Protein AF-0000000084968801 (afdb_homodimer)

Radius of gyration: 45.49 Å; Cα contacts (8 Å, |Δi|>4): 3159; chains: 2; bounding box: 159×152×133 Å

Nearest PDB structures (foldseek):
  6z6f-assembly1_A  TM=7.259E-01  e=9.273E-84  Saccharomyces cerevisiae S288C
  6z6h-assembly1_B  TM=7.644E-01  e=4.048E-80  Saccharomyces cerevisiae S288C
  6z6o-assembly1_E  TM=7.229E-01  e=2.723E-80  Saccharomyces cerevisiae S288C
  5ikk-assembly1_A-2  TM=8.925E-01  e=8.847E-60  Schizosaccharomyces pombe 972h-
  5efk-assembly1_B  TM=9.730E-01  e=4.962E-43  Danio rerio

Sequence (1676 aa):
MSDELKKEFASENVKLDPAAEQKMGAKSDDDLNTRQKSDKIEEDSVAVPVKQEDEPEPEAVIQDEKISNETPIKQEVSEDPTDTEQPPLKKAKLEDDDVEQENGSNGVNGSAAHNELRIVKSQSRPIVVVPPAKPELFYIPLKTGLVYDVRMRYHAKIFTSYFEYTDPHPEDPRRIYRIYKKLVEAGLVQDYSLSGIDELGPYMQKIPIREALADEILEVHSEEHLKHIQSTETMTKDELLKETANGDSIYVNNDSFFSAKLSCGGAIEACKAVVEGRVKNSLAAVRPPGHHAEPDSPGGFCLFSNVAVAAKNILKSYPESVRRIVVLDWDIHHGNGTQKAFYDDPRVLYISLHRYENGKFYPGTKYGGADQVGEGAGEGFNLNIPWRSHGMHDGDYVYAFNKVIIPVMLEYDPDLIIVSSGFDAADGDVIGACHVSPAGYGYMTHLLKAIARGKLAVILEGGYNLTSISNSALAVAKVLLGEPPENTIKKQPHGDAIEVIDEVTKIQSKYWKCLKAGVPKTSFDDVYDLPDLDKERYKLTNISDPIRSYQNNEAYFKKQFINLPIINHDKGDKKNANFTCDLPQQVDELIMASRDIYDCTSIVFTIHDPPEIWANINPTTGIIESNSSILLEQPLFQIMDKVEKERDSENKDKIGYIDINVPSFQLPIPGLSTTYESSYNPTIFAQEVLLYIWDNYISFFTKLKKLVFVGFGDSYQSIVHLFSKRPSADIKSLVKFTIAYVNRTPLKPINPVMDESMVDWFYHNSTIFTSNLNSCWSNSGNGSSSDSNGDDLKRPRRKFGRVLKARGDGLFDVINEKFDEGVDNILDSIEDYSSSEEMSDELKKEFASENVKLDPAAEQKMGAKSDDDLNTRQKSDKIEEDSVAVPVKQEDEPEPEAVIQDEKISNETPIKQEVSEDPTDTEQPPLKKAKLEDDDVEQENGSNGVNGSAAHNELRIVKSQSRPIVVVPPAKPELFYIPLKTGLVYDVRMRYHAKIFTSYFEYTDPHPEDPRRIYRIYKKLVEAGLVQDYSLSGIDELGPYMQKIPIREALADEILEVHSEEHLKHIQSTETMTKDELLKETANGDSIYVNNDSFFSAKLSCGGAIEACKAVVEGRVKNSLAAVRPPGHHAEPDSPGGFCLFSNVAVAAKNILKSYPESVRRIVVLDWDIHHGNGTQKAFYDDPRVLYISLHRYENGKFYPGTKYGGADQVGEGAGEGFNLNIPWRSHGMHDGDYVYAFNKVIIPVMLEYDPDLIIVSSGFDAADGDVIGACHVSPAGYGYMTHLLKAIARGKLAVILEGGYNLTSISNSALAVAKVLLGEPPENTIKKQPHGDAIEVIDEVTKIQSKYWKCLKAGVPKTSFDDVYDLPDLDKERYKLTNISDPIRSYQNNEAYFKKQFINLPIINHDKGDKKNANFTCDLPQQVDELIMASRDIYDCTSIVFTIHDPPEIWANINPTTGIIESNSSILLEQPLFQIMDKVEKERDSENKDKIGYIDINVPSFQLPIPGLSTTYESSYNPTIFAQEVLLYIWDNYISFFTKLKKLVFVGFGDSYQSIVHLFSKRPSADIKSLVKFTIAYVNRTPLKPINPVMDESMVDWFYHNSTIFTSNLNSCWSNSGNGSSSDSNGDDLKRPRRKFGRVLKARGDGLFDVINEKFDEGVDNILDSIEDYSSSEE

InterPro domains:
  IPR000286 Histone deacetylase HDAC [PR01270] (288-311)
  IPR000286 Histone deacetylase HDAC [PR01270] (324-339)
  IPR000286 Histone deacetylase HDAC [PR01270] (414-424)
  IPR017321 Histone deacetylase class II, yeast [PIRSF037919] (83-837)
  IPR019154 Arb2-like domain [PF09757] (543-832)
  IPR023696 Ureohydrolase domain superfamily [SSF52768] (141-516)
  IPR023801 Histone deacetylase domain [PF00850] (169-479)
  IPR037138 Histone deacetylase domain superfamily [G3DSA:3.40.800.20] (140-518)

Organism: Candida orthopsilosis (strain 90-125) (NCBI:txid1136231)

Structure (mmCIF, N/CA/C/O backbone):
data_AF-0000000084968801-model_v1
#
loop_
_entity.id
_entity.type
_entity.pdbx_description
1 polymer 'Histone deacetylase'
#
loop_
_atom_site.group_PDB
_atom_site.id
_atom_site.type_symbol
_atom_site.label_atom_id
_atom_site.label_alt_id
_atom_site.label_comp_id
_atom_site.label_asym_id
_atom_site.label_entity_id
_atom_site.label_seq_id
_atom_site.pdbx_PDB_ins_code
_atom_site.Cartn_x
_atom_site.Cartn_y
_atom_site.Cartn_z
_atom_site.occupancy
_atom_site.B_iso_or_equiv
_atom_site.auth_seq_id
_atom_site.auth_comp_id
_atom_site.auth_asym_id
_atom_site.auth_atom_id
_atom_site.pdbx_PDB_model_num
ATOM 1 N N . MET A 1 1 ? 7.043 4.965 -74.625 1 16.86 1 MET A N 1
ATOM 2 C CA . MET A 1 1 ? 8.047 4.988 -75.688 1 16.86 1 MET A CA 1
ATOM 3 C C . MET A 1 1 ? 9.445 5.176 -75.125 1 16.86 1 MET A C 1
ATOM 5 O O . MET A 1 1 ? 9.609 5.758 -74.062 1 16.86 1 MET A O 1
ATOM 9 N N . SER A 1 2 ? 10.648 4.926 -75.938 1 17.69 2 SER A N 1
ATOM 10 C CA . SER A 1 2 ? 11.852 4.172 -75.625 1 17.69 2 SER A CA 1
ATOM 11 C C . SER A 1 2 ? 12.766 4.973 -74.688 1 17.69 2 SER A C 1
ATOM 13 O O . SER A 1 2 ? 13.141 4.504 -73.625 1 17.69 2 SER A O 1
ATOM 15 N N . ASP A 1 3 ? 13.875 5.613 -75.125 1 15.73 3 ASP A N 1
ATOM 16 C CA . ASP A 1 3 ? 15.32 5.422 -75.062 1 15.73 3 ASP A CA 1
ATOM 17 C C . ASP A 1 3 ? 15.953 6.395 -74.062 1 15.73 3 ASP A C 1
ATOM 19 O O . ASP A 1 3 ? 16.797 6.004 -73.25 1 15.73 3 ASP A O 1
ATOM 23 N N . GLU A 1 4 ? 16.062 7.789 -74.062 1 14.79 4 GLU A N 1
ATOM 24 C CA . GLU A 1 4 ? 17.203 8.539 -74.562 1 14.79 4 GLU A CA 1
ATOM 25 C C . GLU A 1 4 ? 17.984 9.188 -73.375 1 14.79 4 GLU A C 1
ATOM 27 O O . GLU A 1 4 ? 19.172 9.492 -73.562 1 14.79 4 GLU A O 1
ATOM 32 N N . LEU A 1 5 ? 17.328 9.852 -72.5 1 16.77 5 LEU A N 1
ATOM 33 C CA . LEU A 1 5 ? 17.922 11.117 -72.125 1 16.77 5 LEU A CA 1
ATOM 34 C C . LEU A 1 5 ? 19.156 10.891 -71.25 1 16.77 5 LEU A C 1
ATOM 36 O O . LEU A 1 5 ? 19.047 10.414 -70.125 1 16.77 5 LEU A O 1
ATOM 40 N N . LYS A 1 6 ? 20.469 10.703 -71.688 1 15.61 6 LYS A N 1
ATOM 41 C CA . LYS A 1 6 ? 21.781 10.055 -71.75 1 15.61 6 LYS A CA 1
ATOM 42 C C . LYS A 1 6 ? 22.812 10.742 -70.875 1 15.61 6 LYS A C 1
ATOM 44 O O . LYS A 1 6 ? 23.75 10.109 -70.375 1 15.61 6 LYS A O 1
ATOM 49 N N . LYS A 1 7 ? 23.031 11.961 -70.688 1 16.34 7 LYS A N 1
ATOM 50 C CA . LYS A 1 7 ? 24.328 12.477 -71.125 1 16.34 7 LYS A CA 1
ATOM 51 C C . LYS A 1 7 ? 25.375 12.328 -70 1 16.34 7 LYS A C 1
ATOM 53 O O . LYS A 1 7 ? 26.438 11.75 -70.25 1 16.34 7 LYS A O 1
ATOM 58 N N . GLU A 1 8 ? 26.234 13.453 -69.438 1 15.38 8 GLU A N 1
ATOM 59 C CA . GLU A 1 8 ? 27.594 13.844 -69.812 1 15.38 8 GLU A CA 1
ATOM 60 C C . GLU A 1 8 ? 28.594 13.461 -68.75 1 15.38 8 GLU A C 1
ATOM 62 O O . GLU A 1 8 ? 29.797 13.516 -68.938 1 15.38 8 GLU A O 1
ATOM 67 N N . PHE A 1 9 ? 28.344 13.266 -67.562 1 15.03 9 PHE A N 1
ATOM 68 C CA . PHE A 1 9 ? 29.188 13.664 -66.438 1 15.03 9 PHE A CA 1
ATOM 69 C C . PHE A 1 9 ? 30.453 12.82 -66.375 1 15.03 9 PHE A C 1
ATOM 71 O O . PHE A 1 9 ? 30.391 11.594 -66.375 1 15.03 9 PHE A O 1
ATOM 78 N N . ALA A 1 10 ? 31.797 13.156 -66.312 1 15.33 10 ALA A N 1
ATOM 79 C CA . ALA A 1 10 ? 33.125 13.242 -66.938 1 15.33 10 ALA A CA 1
ATOM 80 C C . ALA A 1 10 ? 34.031 12.156 -66.375 1 15.33 10 ALA A C 1
ATOM 82 O O . ALA A 1 10 ? 33.781 11.586 -65.312 1 15.33 10 ALA A O 1
ATOM 83 N N . SER A 1 11 ? 35.562 12.141 -66.5 1 15.3 11 SER A N 1
ATOM 84 C CA . SER A 1 11 ? 36.625 11.562 -67.312 1 15.3 11 SER A CA 1
ATOM 85 C C . SER A 1 11 ? 37.469 10.57 -66.5 1 15.3 11 SER A C 1
ATOM 87 O O . SER A 1 11 ? 37.625 9.422 -66.938 1 15.3 11 SER A O 1
ATOM 89 N N . GLU A 1 12 ? 38.875 10.789 -65.938 1 15.16 12 GLU A N 1
ATOM 90 C CA . GLU A 1 12 ? 40.219 10.328 -66.375 1 15.16 12 GLU A CA 1
ATOM 91 C C . GLU A 1 12 ? 40.656 9.133 -65.562 1 15.16 12 GLU A C 1
ATOM 93 O O . GLU A 1 12 ? 40.156 8.898 -64.438 1 15.16 12 GLU A O 1
ATOM 98 N N . ASN A 1 13 ? 42.094 8.289 -65.938 1 15.06 13 ASN A N 1
ATOM 99 C CA . ASN A 1 13 ? 43.031 7.168 -66.125 1 15.06 13 ASN A CA 1
ATOM 100 C C . ASN A 1 13 ? 43.938 6.977 -64.938 1 15.06 13 ASN A C 1
ATOM 102 O O . ASN A 1 13 ? 44.875 6.176 -64.938 1 15.06 13 ASN A O 1
ATOM 106 N N . VAL A 1 14 ? 44.125 7.418 -63.875 1 14.4 14 VAL A N 1
ATOM 107 C CA . VAL A 1 14 ? 45.531 7.551 -63.562 1 14.4 14 VAL A CA 1
ATOM 108 C C . VAL A 1 14 ? 46.125 6.176 -63.25 1 14.4 14 VAL A C 1
ATOM 110 O O . VAL A 1 14 ? 45.469 5.34 -62.625 1 14.4 14 VAL A O 1
ATOM 113 N N . LYS A 1 15 ? 47.531 5.785 -63.531 1 14.83 15 LYS A N 1
ATOM 114 C CA . LYS A 1 15 ? 48.594 4.906 -64 1 14.83 15 LYS A CA 1
ATOM 115 C C . LYS A 1 15 ? 49.125 4.051 -62.844 1 14.83 15 LYS A C 1
ATOM 117 O O . LYS A 1 15 ? 49.344 2.846 -63 1 14.83 15 LYS A O 1
ATOM 122 N N . LEU A 1 16 ? 50 4.395 -61.75 1 14.35 16 LEU A N 1
ATOM 123 C CA . LEU A 1 16 ? 51.438 4.168 -61.781 1 14.35 16 LEU A CA 1
ATOM 124 C C . LEU A 1 16 ? 51.781 2.775 -61.281 1 14.35 16 LEU A C 1
ATOM 126 O O . LEU A 1 16 ? 51 2.16 -60.562 1 14.35 16 LEU A O 1
ATOM 130 N N . ASP A 1 17 ? 53.25 2.418 -60.656 1 14.45 17 ASP A N 1
ATOM 131 C CA . ASP A 1 17 ? 54.469 1.653 -60.969 1 14.45 17 ASP A CA 1
ATOM 132 C C . ASP A 1 17 ? 54.5 0.365 -60.156 1 14.45 17 ASP A C 1
ATOM 134 O O . ASP A 1 17 ? 53.844 0.251 -59.125 1 14.45 17 ASP A O 1
ATOM 138 N N . PRO A 1 18 ? 55.969 -0.492 -60.062 1 14.88 18 PRO A N 1
ATOM 139 C CA . PRO A 1 18 ? 56.719 -1.687 -60.406 1 14.88 18 PRO A CA 1
ATOM 140 C C . PRO A 1 18 ? 57 -2.6 -59.219 1 14.88 18 PRO A C 1
ATOM 142 O O . PRO A 1 18 ? 56.719 -3.799 -59.281 1 14.88 18 PRO A O 1
ATOM 145 N N . ALA A 1 19 ? 58.312 -2.506 -58.406 1 13.96 19 ALA A N 1
ATOM 146 C CA . ALA A 1 19 ? 59.531 -3.303 -58.5 1 13.96 19 ALA A CA 1
ATOM 147 C C . ALA A 1 19 ? 59.531 -4.402 -57.438 1 13.96 19 ALA A C 1
ATOM 149 O O . ALA A 1 19 ? 59.75 -5.574 -57.75 1 13.96 19 ALA A O 1
ATOM 150 N N . ALA A 1 20 ? 60.719 -4.488 -56.344 1 13.97 20 ALA A N 1
ATOM 151 C CA . ALA A 1 20 ? 62 -5.215 -56.219 1 13.97 20 ALA A CA 1
ATOM 152 C C . ALA A 1 20 ? 61.875 -6.363 -55.219 1 13.97 20 ALA A C 1
ATOM 154 O O . ALA A 1 20 ? 60.969 -6.367 -54.375 1 13.97 20 ALA A O 1
ATOM 155 N N . GLU A 1 21 ? 63.125 -6.918 -54.344 1 14.11 21 GLU A N 1
ATOM 156 C CA . GLU A 1 21 ? 64.188 -7.902 -54.344 1 14.11 21 GLU A CA 1
ATOM 157 C C . GLU A 1 21 ? 64.125 -8.781 -53.094 1 14.11 21 GLU A C 1
ATOM 159 O O . GLU A 1 21 ? 64.312 -10 -53.188 1 14.11 21 GLU A O 1
ATOM 164 N N . GLN A 1 22 ? 64.375 -8.359 -51.75 1 14.14 22 GLN A N 1
ATOM 165 C CA . GLN A 1 22 ? 65.562 -8.844 -51.125 1 14.14 22 GLN A CA 1
ATOM 166 C C . GLN A 1 22 ? 65.375 -10.227 -50.5 1 14.14 22 GLN A C 1
ATOM 168 O O . GLN A 1 22 ? 64.312 -10.508 -49.969 1 14.14 22 GLN A O 1
ATOM 173 N N . LYS A 1 23 ? 66.5 -11.242 -50.156 1 14.22 23 LYS A N 1
ATOM 174 C CA . LYS A 1 23 ? 67.188 -12.5 -50.281 1 14.22 23 LYS A CA 1
ATOM 175 C C . LYS A 1 23 ? 67 -13.414 -49.094 1 14.22 23 LYS A C 1
ATOM 177 O O . LYS A 1 23 ? 66.625 -14.594 -49.25 1 14.22 23 LYS A O 1
ATOM 182 N N . MET A 1 24 ? 67.875 -13.422 -47.812 1 14.47 24 MET A N 1
ATOM 183 C CA . MET A 1 24 ? 69.062 -14.25 -47.562 1 14.47 24 MET A CA 1
ATOM 184 C C . MET A 1 24 ? 68.688 -15.516 -46.781 1 14.47 24 MET A C 1
ATOM 186 O O . MET A 1 24 ? 67.625 -15.578 -46.156 1 14.47 24 MET A O 1
ATOM 190 N N . GLY A 1 25 ? 69.75 -16.375 -46 1 14.22 25 GLY A N 1
ATOM 191 C CA . GLY A 1 25 ? 70.5 -17.609 -46.062 1 14.22 25 GLY A CA 1
ATOM 192 C C . GLY A 1 25 ? 70 -18.656 -45.062 1 14.22 25 GLY A C 1
ATOM 193 O O . GLY A 1 25 ? 68.812 -18.875 -44.938 1 14.22 25 GLY A O 1
ATOM 194 N N . ALA A 1 26 ? 71 -19.266 -43.969 1 14.41 26 ALA A N 1
ATOM 195 C CA . ALA A 1 26 ? 71.875 -20.438 -43.938 1 14.41 26 ALA A CA 1
ATOM 196 C C . ALA A 1 26 ? 71.312 -21.516 -43 1 14.41 26 ALA A C 1
ATOM 198 O O . ALA A 1 26 ? 71.125 -22.656 -43.438 1 14.41 26 ALA A O 1
ATOM 199 N N . LYS A 1 27 ? 72.188 -21.969 -41.812 1 14.62 27 LYS A N 1
ATOM 200 C CA . LYS A 1 27 ? 73 -23.156 -41.656 1 14.62 27 LYS A CA 1
ATOM 201 C C . LYS A 1 27 ? 72.25 -24.25 -40.906 1 14.62 27 LYS A C 1
ATOM 203 O O . LYS A 1 27 ? 71.25 -23.969 -40.219 1 14.62 27 LYS A O 1
ATOM 208 N N . SER A 1 28 ? 73.062 -25.188 -39.938 1 14.11 28 SER A N 1
ATOM 209 C CA . SER A 1 28 ? 73.625 -26.531 -39.969 1 14.11 28 SER A CA 1
ATOM 210 C C . SER A 1 28 ? 72.875 -27.453 -39 1 14.11 28 SER A C 1
ATOM 212 O O . SER A 1 28 ? 72.375 -28.516 -39.375 1 14.11 28 SER A O 1
ATOM 214 N N . ASP A 1 29 ? 73.562 -27.812 -37.656 1 14.26 29 ASP A N 1
ATOM 215 C CA . ASP A 1 29 ? 74.25 -29.047 -37.281 1 14.26 29 ASP A CA 1
ATOM 216 C C . ASP A 1 29 ? 73.312 -30.031 -36.594 1 14.26 29 ASP A C 1
ATOM 218 O O . ASP A 1 29 ? 72.25 -29.641 -36.062 1 14.26 29 ASP A O 1
ATOM 222 N N . ASP A 1 30 ? 73.938 -31.016 -35.562 1 14.61 30 ASP A N 1
ATOM 223 C CA . ASP A 1 30 ? 74.312 -32.438 -35.438 1 14.61 30 ASP A CA 1
ATOM 224 C C . ASP A 1 30 ? 73.375 -33.156 -34.469 1 14.61 30 ASP A C 1
ATOM 226 O O . ASP A 1 30 ? 72.625 -34.062 -34.875 1 14.61 30 ASP A O 1
ATOM 230 N N . ASP A 1 31 ? 73.938 -33.75 -33.156 1 14.18 31 ASP A N 1
ATOM 231 C CA . ASP A 1 31 ? 74.375 -35.094 -32.812 1 14.18 31 ASP A CA 1
ATOM 232 C C . ASP A 1 31 ? 73.375 -35.812 -31.969 1 14.18 31 ASP A C 1
ATOM 234 O O . ASP A 1 31 ? 72.875 -36.906 -32.312 1 14.18 31 ASP A O 1
ATOM 238 N N . LEU A 1 32 ? 73.75 -36.188 -30.422 1 14.6 32 LEU A N 1
ATOM 239 C CA . LEU A 1 32 ? 74.25 -37.406 -29.844 1 14.6 32 LEU A CA 1
ATOM 240 C C . LEU A 1 32 ? 73.125 -38.188 -29.125 1 14.6 32 LEU A C 1
ATOM 242 O O . LEU A 1 32 ? 72.125 -37.625 -28.703 1 14.6 32 LEU A O 1
ATOM 246 N N . ASN A 1 33 ? 73.5 -39.281 -28.234 1 14.48 33 ASN A N 1
ATOM 247 C CA . ASN A 1 33 ? 73.5 -40.719 -28.016 1 14.48 33 ASN A CA 1
ATOM 248 C C . ASN A 1 33 ? 72.438 -41.094 -26.984 1 14.48 33 ASN A C 1
ATOM 250 O O . ASN A 1 33 ? 71.562 -41.938 -27.266 1 14.48 33 ASN A O 1
ATOM 254 N N . THR A 1 34 ? 72.875 -41.406 -25.547 1 14.98 34 THR A N 1
ATOM 255 C CA . THR A 1 34 ? 73.188 -42.688 -24.875 1 14.98 34 THR A CA 1
ATOM 256 C C . THR A 1 34 ? 72 -43.125 -24.016 1 14.98 34 THR A C 1
ATOM 258 O O . THR A 1 34 ? 71.125 -42.312 -23.688 1 14.98 34 THR A O 1
ATOM 261 N N . ARG A 1 35 ? 72.25 -43.969 -22.797 1 14.33 35 ARG A N 1
ATOM 262 C CA . ARG A 1 35 ? 72.25 -45.344 -22.328 1 14.33 35 ARG A CA 1
ATOM 263 C C . ARG A 1 35 ? 71.125 -45.562 -21.297 1 14.33 35 ARG A C 1
ATOM 265 O O . ARG A 1 35 ? 70.312 -46.438 -21.438 1 14.33 35 ARG A O 1
ATOM 272 N N . GLN A 1 36 ? 71.562 -45.688 -19.797 1 14.69 36 GLN A N 1
ATOM 273 C CA . GLN A 1 36 ? 71.75 -46.875 -18.969 1 14.69 36 GLN A CA 1
ATOM 274 C C . GLN A 1 36 ? 70.562 -47.094 -18.078 1 14.69 36 GLN A C 1
ATOM 276 O O . GLN A 1 36 ? 69.75 -46.188 -17.875 1 14.69 36 GLN A O 1
ATOM 281 N N . LYS A 1 37 ? 70.812 -47.625 -16.688 1 14.51 37 LYS A N 1
ATOM 282 C CA . LYS A 1 37 ? 70.812 -48.844 -15.883 1 14.51 37 LYS A CA 1
ATOM 283 C C . LYS A 1 37 ? 69.625 -48.844 -14.875 1 14.51 37 LYS A C 1
ATOM 285 O O . LYS A 1 37 ? 69 -47.812 -14.68 1 14.51 37 LYS A O 1
ATOM 290 N N . SER A 1 38 ? 70.062 -49 -13.414 1 14.55 38 SER A N 1
ATOM 291 C CA . SER A 1 38 ? 70.062 -50.094 -12.469 1 14.55 38 SER A CA 1
ATOM 292 C C . SER A 1 38 ? 68.875 -50 -11.492 1 14.55 38 SER A C 1
ATOM 294 O O . SER A 1 38 ? 67.812 -49.438 -11.82 1 14.55 38 SER A O 1
ATOM 296 N N . ASP A 1 39 ? 69.25 -50.062 -10.086 1 15.45 39 ASP A N 1
ATOM 297 C CA . ASP A 1 39 ? 69.25 -51.062 -9.008 1 15.45 39 ASP A CA 1
ATOM 298 C C . ASP A 1 39 ? 68.125 -50.844 -8.047 1 15.45 39 ASP A C 1
ATOM 300 O O . ASP A 1 39 ? 67.5 -49.781 -8.016 1 15.45 39 ASP A O 1
ATOM 304 N N . LYS A 1 40 ? 68.312 -51.344 -6.68 1 14.47 40 LYS A N 1
ATOM 305 C CA . LYS A 1 40 ? 68.062 -52.281 -5.594 1 14.47 40 LYS A CA 1
ATOM 306 C C . LYS A 1 40 ? 67.25 -51.625 -4.473 1 14.47 40 LYS A C 1
ATOM 308 O O . LYS A 1 40 ? 66.25 -52.156 -4.012 1 14.47 40 LYS A O 1
ATOM 313 N N . ILE A 1 41 ? 68 -50.875 -3.393 1 15.24 41 ILE A N 1
ATOM 314 C CA . ILE A 1 41 ? 68.25 -51.438 -2.068 1 15.24 41 ILE A CA 1
ATOM 315 C C . ILE A 1 41 ? 67.125 -51.125 -1.13 1 15.24 41 ILE A C 1
ATOM 317 O O . ILE A 1 41 ? 66.312 -50.188 -1.361 1 15.24 41 ILE A O 1
ATOM 321 N N . GLU A 1 42 ? 67.375 -51.219 0.297 1 14.66 42 GLU A N 1
ATOM 322 C CA . GLU A 1 42 ? 67.312 -51.875 1.588 1 14.66 42 GLU A CA 1
ATOM 323 C C . GLU A 1 42 ? 66.438 -51.125 2.561 1 14.66 42 GLU A C 1
ATOM 325 O O . GLU A 1 42 ? 65.5 -51.688 3.143 1 14.66 42 GLU A O 1
ATOM 330 N N . GLU A 1 43 ? 67.062 -50.656 3.797 1 14.45 43 GLU A N 1
ATOM 331 C CA . GLU A 1 43 ? 67.125 -51.125 5.176 1 14.45 43 GLU A CA 1
ATOM 332 C C . GLU A 1 43 ? 66.125 -50.344 6.059 1 14.45 43 GLU A C 1
ATOM 334 O O . GLU A 1 43 ? 65.312 -50.938 6.77 1 14.45 43 GLU A O 1
ATOM 339 N N . ASP A 1 44 ? 66.625 -49.469 7.125 1 14.25 44 ASP A N 1
ATOM 340 C CA . ASP A 1 44 ? 66.875 -49.656 8.547 1 14.25 44 ASP A CA 1
ATOM 341 C C . ASP A 1 44 ? 65.812 -49 9.398 1 14.25 44 ASP A C 1
ATOM 343 O O . ASP A 1 44 ? 65.125 -49.656 10.172 1 14.25 44 ASP A O 1
ATOM 347 N N . SER A 1 45 ? 66.25 -48.094 10.57 1 14 45 SER A N 1
ATOM 348 C CA . SER A 1 45 ? 66.438 -48.219 12.008 1 14 45 SER A CA 1
ATOM 349 C C . SER A 1 45 ? 65.312 -47.469 12.758 1 14 45 SER A C 1
ATOM 351 O O . SER A 1 45 ? 64.688 -48.031 13.648 1 14 45 SER A O 1
ATOM 353 N N . VAL A 1 46 ? 65.562 -46.156 13.375 1 14.45 46 VAL A N 1
ATOM 354 C CA . VAL A 1 46 ? 65.938 -45.938 14.773 1 14.45 46 VAL A CA 1
ATOM 355 C C . VAL A 1 46 ? 64.688 -45.531 15.57 1 14.45 46 VAL A C 1
ATOM 357 O O . VAL A 1 46 ? 63.656 -45.094 15 1 14.45 46 VAL A O 1
ATOM 360 N N . ALA A 1 47 ? 64.812 -44.625 16.922 1 14.38 47 ALA A N 1
ATOM 361 C CA . ALA A 1 47 ? 64.875 -44.719 18.375 1 14.38 47 ALA A CA 1
ATOM 362 C C . ALA A 1 47 ? 63.688 -44 19 1 14.38 47 ALA A C 1
ATOM 364 O O . ALA A 1 47 ? 63 -44.562 19.844 1 14.38 47 ALA A O 1
ATOM 365 N N . VAL A 1 48 ? 63.562 -42.5 19.391 1 14.74 48 VAL A N 1
ATOM 366 C CA . VAL A 1 48 ? 63.812 -42.125 20.781 1 14.74 48 VAL A CA 1
ATOM 367 C C . VAL A 1 48 ? 62.5 -41.969 21.5 1 14.74 48 VAL A C 1
ATOM 369 O O . VAL A 1 48 ? 61.5 -41.562 20.906 1 14.74 48 VAL A O 1
ATOM 372 N N . PRO A 1 49 ? 62.344 -41.938 23.125 1 14.93 49 PRO A N 1
ATOM 373 C CA . PRO A 1 49 ? 61.625 -42.344 24.328 1 14.93 49 PRO A CA 1
ATOM 374 C C . PRO A 1 49 ? 60.719 -41.25 24.859 1 14.93 49 PRO A C 1
ATOM 376 O O . PRO A 1 49 ? 59.625 -41.531 25.344 1 14.93 49 PRO A O 1
ATOM 379 N N . VAL A 1 50 ? 60.812 -39.875 24.875 1 14.71 50 VAL A N 1
ATOM 380 C CA . VAL A 1 50 ? 61 -39.25 26.172 1 14.71 50 VAL A CA 1
ATOM 381 C C . VAL A 1 50 ? 59.656 -39.125 26.891 1 14.71 50 VAL A C 1
ATOM 383 O O . VAL A 1 50 ? 58.625 -38.844 26.25 1 14.71 50 VAL A O 1
ATOM 386 N N . LYS A 1 51 ? 59.531 -39 28.438 1 14.66 51 LYS A N 1
ATOM 387 C CA . LYS A 1 51 ? 58.969 -39.438 29.719 1 14.66 51 LYS A CA 1
ATOM 388 C C . LYS A 1 51 ? 57.875 -38.469 30.172 1 14.66 51 LYS A C 1
ATOM 390 O O . LYS A 1 51 ? 56.781 -38.906 30.516 1 14.66 51 LYS A O 1
ATOM 395 N N . GLN A 1 52 ? 58.156 -37.344 31.219 1 14.15 52 GLN A N 1
ATOM 396 C CA . GLN A 1 52 ? 57.969 -37.375 32.656 1 14.15 52 GLN A CA 1
ATOM 397 C C . GLN A 1 52 ? 56.656 -36.75 33.094 1 14.15 52 GLN A C 1
ATOM 399 O O . GLN A 1 52 ? 55.875 -37.344 33.812 1 14.15 52 GLN A O 1
ATOM 404 N N . GLU A 1 53 ? 56.688 -35.562 34.188 1 14.46 53 GLU A N 1
ATOM 405 C CA . GLU A 1 53 ? 56.5 -35.5 35.656 1 14.46 53 GLU A CA 1
ATOM 406 C C . GLU A 1 53 ? 55.156 -34.844 36 1 14.46 53 GLU A C 1
ATOM 408 O O . GLU A 1 53 ? 54.562 -34.156 35.156 1 14.46 53 GLU A O 1
ATOM 413 N N . ASP A 1 54 ? 55.031 -33.812 37.25 1 14.91 54 ASP A N 1
ATOM 414 C CA . ASP A 1 54 ? 54.625 -33.875 38.656 1 14.91 54 ASP A CA 1
ATOM 415 C C . ASP A 1 54 ? 53.375 -33.031 38.875 1 14.91 54 ASP A C 1
ATOM 417 O O . ASP A 1 54 ? 52.406 -33.5 39.469 1 14.91 54 ASP A O 1
ATOM 421 N N . GLU A 1 55 ? 53.406 -31.531 39.438 1 14.98 55 GLU A N 1
ATOM 422 C CA . GLU A 1 55 ? 53.219 -31.125 40.812 1 14.98 55 GLU A CA 1
ATOM 423 C C . GLU A 1 55 ? 51.812 -30.656 41.094 1 14.98 55 GLU A C 1
ATOM 425 O O . GLU A 1 55 ? 51.094 -30.266 40.156 1 14.98 55 GLU A O 1
ATOM 430 N N . PRO A 1 56 ? 51.5 -29.781 42.375 1 15.78 56 PRO A N 1
ATOM 431 C CA . PRO A 1 56 ? 50.781 -29.859 43.656 1 15.78 56 PRO A CA 1
ATOM 432 C C . PRO A 1 56 ? 49.5 -29 43.656 1 15.78 56 PRO A C 1
ATOM 434 O O . PRO A 1 56 ? 48.438 -29.516 43.969 1 15.78 56 PRO A O 1
ATOM 437 N N . GLU A 1 57 ? 49.438 -27.562 44.312 1 14.73 57 GLU A N 1
ATOM 438 C CA . GLU A 1 57 ? 49.062 -27.219 45.656 1 14.73 57 GLU A CA 1
ATOM 439 C C . GLU A 1 57 ? 47.688 -26.578 45.719 1 14.73 57 GLU A C 1
ATOM 441 O O . GLU A 1 57 ? 46.844 -27.016 46.5 1 14.73 57 GLU A O 1
ATOM 446 N N . PRO A 1 58 ? 47.469 -25.094 46.219 1 15.17 58 PRO A N 1
ATOM 447 C CA . PRO A 1 58 ? 47.031 -24.609 47.531 1 15.17 58 PRO A CA 1
ATOM 448 C C . PRO A 1 58 ? 45.562 -24.203 47.562 1 15.17 58 PRO A C 1
ATOM 450 O O . PRO A 1 58 ? 44.969 -24.016 46.5 1 15.17 58 PRO A O 1
ATOM 453 N N . GLU A 1 59 ? 45.062 -23.109 48.594 1 14.92 59 GLU A N 1
ATOM 454 C CA . GLU A 1 59 ? 44.375 -22.938 49.875 1 14.92 59 GLU A CA 1
ATOM 455 C C . GLU A 1 59 ? 43.062 -22.141 49.688 1 14.92 59 GLU A C 1
ATOM 457 O O . GLU A 1 59 ? 42 -22.547 50.156 1 14.92 59 GLU A O 1
ATOM 462 N N . ALA A 1 60 ? 43.031 -20.641 49.875 1 14.62 60 ALA A N 1
ATOM 463 C CA . ALA A 1 60 ? 42.594 -19.922 51.062 1 14.62 60 ALA A CA 1
ATOM 464 C C . ALA A 1 60 ? 41.125 -19.547 51 1 14.62 60 ALA A C 1
ATOM 466 O O . ALA A 1 60 ? 40.562 -19.5 49.906 1 14.62 60 ALA A O 1
ATOM 467 N N . VAL A 1 61 ? 40.531 -18.344 51.812 1 15.27 61 VAL A N 1
ATOM 468 C CA . VAL A 1 61 ? 39.844 -18.031 53.031 1 15.27 61 VAL A CA 1
ATOM 469 C C . VAL A 1 61 ? 38.531 -17.344 52.75 1 15.27 61 VAL A C 1
ATOM 471 O O . VAL A 1 61 ? 37.469 -17.75 53.25 1 15.27 61 VAL A O 1
ATOM 474 N N . ILE A 1 62 ? 38.312 -15.891 52.562 1 14.88 62 ILE A N 1
ATOM 475 C CA . ILE A 1 62 ? 37.844 -15.008 53.625 1 14.88 62 ILE A CA 1
ATOM 476 C C . ILE A 1 62 ? 36.312 -14.82 53.438 1 14.88 62 ILE A C 1
ATOM 478 O O . ILE A 1 62 ? 35.781 -14.984 52.344 1 14.88 62 ILE A O 1
ATOM 482 N N . GLN A 1 63 ? 35.594 -13.758 54.25 1 14.71 63 GLN A N 1
ATOM 483 C CA . GLN A 1 63 ? 34.688 -13.5 55.344 1 14.71 63 GLN A CA 1
ATOM 484 C C . GLN A 1 63 ? 33.375 -12.922 54.875 1 14.71 63 GLN A C 1
ATOM 486 O O . GLN A 1 63 ? 32.312 -13.445 55.219 1 14.71 63 GLN A O 1
ATOM 491 N N . ASP A 1 64 ? 33.062 -11.523 54.938 1 14.71 64 ASP A N 1
ATOM 492 C CA . ASP A 1 64 ? 32.25 -10.844 55.969 1 14.71 64 ASP A CA 1
ATOM 493 C C . ASP A 1 64 ? 30.812 -10.641 55.5 1 14.71 64 ASP A C 1
ATOM 495 O O . ASP A 1 64 ? 30.531 -10.734 54.281 1 14.71 64 ASP A O 1
ATOM 499 N N . GLU A 1 65 ? 30.094 -9.406 55.906 1 15.13 65 GLU A N 1
ATOM 500 C CA . GLU A 1 65 ? 29.062 -9.008 56.875 1 15.13 65 GLU A CA 1
ATOM 501 C C . GLU A 1 65 ? 27.766 -8.633 56.156 1 15.13 65 GLU A C 1
ATOM 503 O O . GLU A 1 65 ? 26.703 -9.156 56.5 1 15.13 65 GLU A O 1
ATOM 508 N N . LYS A 1 66 ? 27.438 -7.227 55.969 1 15.68 66 LYS A N 1
ATOM 509 C CA . LYS A 1 66 ? 26.5 -6.418 56.719 1 15.68 66 LYS A CA 1
ATOM 510 C C . LYS A 1 66 ? 25.109 -6.445 56.125 1 15.68 66 LYS A C 1
ATOM 512 O O . LYS A 1 66 ? 24.938 -6.801 54.938 1 15.68 66 LYS A O 1
ATOM 517 N N . ILE A 1 67 ? 24.094 -5.285 56.25 1 15.46 67 ILE A N 1
ATOM 518 C CA . ILE A 1 67 ? 22.969 -4.859 57.062 1 15.46 67 ILE A CA 1
ATOM 519 C C . ILE A 1 67 ? 21.75 -4.602 56.156 1 15.46 67 ILE A C 1
ATOM 521 O O . ILE A 1 67 ? 20.656 -5.094 56.438 1 15.46 67 ILE A O 1
ATOM 525 N N . SER A 1 68 ? 21.734 -3.646 55.125 1 15.2 68 SER A N 1
ATOM 526 C CA . SER A 1 68 ? 20.859 -2.492 55.312 1 15.2 68 SER A CA 1
ATOM 527 C C . SER A 1 68 ? 19.422 -2.797 54.875 1 15.2 68 SER A C 1
ATOM 529 O O . SER A 1 68 ? 19.203 -3.699 54.062 1 15.2 68 SER A O 1
ATOM 531 N N . ASN A 1 69 ? 18.312 -1.928 55.281 1 16.59 69 ASN A N 1
ATOM 532 C CA . ASN A 1 69 ? 16.984 -1.717 55.844 1 16.59 69 ASN A CA 1
ATOM 533 C C . ASN A 1 69 ? 15.93 -1.493 54.781 1 16.59 69 ASN A C 1
ATOM 535 O O . ASN A 1 69 ? 14.758 -1.276 55.094 1 16.59 69 ASN A O 1
ATOM 539 N N . GLU A 1 70 ? 16.188 -1.558 53.469 1 15.73 70 GLU A N 1
ATOM 540 C CA . GLU A 1 70 ? 15.359 -0.574 52.781 1 15.73 70 GLU A CA 1
ATOM 541 C C . GLU A 1 70 ? 13.891 -0.978 52.781 1 15.73 70 GLU A C 1
ATOM 543 O O . GLU A 1 70 ? 13.555 -2.137 52.531 1 15.73 70 GLU A O 1
ATOM 548 N N . THR A 1 71 ? 12.945 -0.107 53.219 1 17.11 71 THR A N 1
ATOM 549 C CA . THR A 1 71 ? 11.609 0.066 53.781 1 17.11 71 THR A CA 1
ATOM 550 C C . THR A 1 71 ? 10.547 -0.049 52.688 1 17.11 71 THR A C 1
ATOM 552 O O . THR A 1 71 ? 9.406 -0.423 53 1 17.11 71 THR A O 1
ATOM 555 N N . PRO A 1 72 ? 10.758 -0.216 51.406 1 16.8 72 PRO A N 1
ATOM 556 C CA . PRO A 1 72 ? 9.812 0.664 50.719 1 16.8 72 PRO A CA 1
ATOM 557 C C . PRO A 1 72 ? 8.367 0.187 50.844 1 16.8 72 PRO A C 1
ATOM 559 O O . PRO A 1 72 ? 8.117 -1.014 50.969 1 16.8 72 PRO A O 1
ATOM 562 N N . ILE A 1 73 ? 7.402 1.141 50.969 1 17.09 73 ILE A N 1
ATOM 563 C CA . ILE A 1 73 ? 6.043 1.485 51.375 1 17.09 73 ILE A CA 1
ATOM 564 C C . ILE A 1 73 ? 5.051 0.948 50.344 1 17.09 73 ILE A C 1
ATOM 566 O O . ILE A 1 73 ? 5.293 1.019 49.125 1 17.09 73 ILE A O 1
ATOM 570 N N . LYS A 1 74 ? 4.051 0.206 50.781 1 17.86 74 LYS A N 1
ATOM 571 C CA . LYS A 1 74 ? 2.949 -0.626 50.281 1 17.86 74 LYS A CA 1
ATOM 572 C C . LYS A 1 74 ? 1.925 0.204 49.531 1 17.86 74 LYS A C 1
ATOM 574 O O . LYS A 1 74 ? 1.3 1.104 50.094 1 17.86 74 LYS A O 1
ATOM 579 N N . GLN A 1 75 ? 2.311 0.604 48.312 1 16.48 75 GLN A N 1
ATOM 580 C CA . GLN A 1 75 ? 1.398 1.513 47.625 1 16.48 75 GLN A CA 1
ATOM 581 C C . GLN A 1 75 ? -0.003 0.917 47.531 1 16.48 75 GLN A C 1
ATOM 583 O O . GLN A 1 75 ? -0.176 -0.199 47.031 1 16.48 75 GLN A O 1
ATOM 588 N N . GLU A 1 76 ? -0.935 1.334 48.344 1 18.33 76 GLU A N 1
ATOM 589 C CA . GLU A 1 76 ? -2.322 1.062 48.719 1 18.33 76 GLU A CA 1
ATOM 590 C C . GLU A 1 76 ? -3.256 1.293 47.531 1 18.33 76 GLU A C 1
ATOM 592 O O . GLU A 1 76 ? -4.457 1.021 47.625 1 18.33 76 GLU A O 1
ATOM 597 N N . VAL A 1 77 ? -2.977 0.887 46.344 1 16.53 77 VAL A N 1
ATOM 598 C CA . VAL A 1 77 ? -3.779 1.539 45.312 1 16.53 77 VAL A CA 1
ATOM 599 C C . VAL A 1 77 ? -5.258 1.228 45.531 1 16.53 77 VAL A C 1
ATOM 601 O O . VAL A 1 77 ? -5.656 0.06 45.562 1 16.53 77 VAL A O 1
ATOM 604 N N . SER A 1 78 ? -5.98 2.119 46.156 1 17.62 78 SER A N 1
ATOM 605 C CA . SER A 1 78 ? -7.371 2.27 46.562 1 17.62 78 SER A CA 1
ATOM 606 C C . SER A 1 78 ? -8.312 2.232 45.375 1 17.62 78 SER A C 1
ATOM 608 O O . SER A 1 78 ? -8.227 3.088 44.5 1 17.62 78 SER A O 1
ATOM 610 N N . GLU A 1 79 ? -8.336 1.188 44.656 1 17.61 79 GLU A N 1
ATOM 611 C CA . GLU A 1 79 ? -9.203 1.233 43.469 1 17.61 79 GLU A CA 1
ATOM 612 C C . GLU A 1 79 ? -10.594 1.754 43.844 1 17.61 79 GLU A C 1
ATOM 614 O O . GLU A 1 79 ? -11.094 1.49 44.938 1 17.61 79 GLU A O 1
ATOM 619 N N . ASP A 1 80 ? -11.125 2.631 42.938 1 15.8 80 ASP A N 1
ATOM 620 C CA . ASP A 1 80 ? -12.102 3.703 42.781 1 15.8 80 ASP A CA 1
ATOM 621 C C . ASP A 1 80 ? -13.523 3.193 43.031 1 15.8 80 ASP A C 1
ATOM 623 O O . ASP A 1 80 ? -13.773 1.989 42.969 1 15.8 80 ASP A O 1
ATOM 627 N N . PRO A 1 81 ? -14.5 3.973 42.594 1 17.19 81 PRO A N 1
ATOM 628 C CA . PRO A 1 81 ? -15.602 4.777 43.125 1 17.19 81 PRO A CA 1
ATOM 629 C C . PRO A 1 81 ? -16.969 4.117 42.938 1 17.19 81 PRO A C 1
ATOM 631 O O . PRO A 1 81 ? -17.812 4.164 43.812 1 17.19 81 PRO A O 1
ATOM 634 N N . THR A 1 82 ? -17.281 3.566 41.688 1 17.42 82 THR A N 1
ATOM 635 C CA . THR A 1 82 ? -18.469 4.242 41.188 1 17.42 82 THR A CA 1
ATOM 636 C C . THR A 1 82 ? -19.734 3.605 41.781 1 17.42 82 THR A C 1
ATOM 638 O O . THR A 1 82 ? -19.906 2.389 41.688 1 17.42 82 THR A O 1
ATOM 641 N N . ASP A 1 83 ? -20.297 4.18 42.719 1 18.27 83 ASP A N 1
ATOM 642 C CA . ASP A 1 83 ? -21.391 4.031 43.688 1 18.27 83 ASP A CA 1
ATOM 643 C C . ASP A 1 83 ? -22.75 4.035 42.969 1 18.27 83 ASP A C 1
ATOM 645 O O . ASP A 1 83 ? -23.781 4.098 43.625 1 18.27 83 ASP A O 1
ATOM 649 N N . THR A 1 84 ? -22.875 3.598 41.812 1 18.33 84 THR A N 1
ATOM 650 C CA . THR A 1 84 ? -24.047 4.203 41.219 1 18.33 84 THR A CA 1
ATOM 651 C C . THR A 1 84 ? -25.328 3.736 41.906 1 18.33 84 THR A C 1
ATOM 653 O O . THR A 1 84 ? -25.859 2.674 41.594 1 18.33 84 THR A O 1
ATOM 656 N N . GLU A 1 85 ? -25.266 3.764 43.188 1 18.3 85 GLU A N 1
ATOM 657 C CA . GLU A 1 85 ? -26.438 3.201 43.844 1 18.3 85 GLU A CA 1
ATOM 658 C C . GLU A 1 85 ? -27.703 4.016 43.531 1 18.3 85 GLU A C 1
ATOM 660 O O . GLU A 1 85 ? -28.781 3.699 44 1 18.3 85 GLU A O 1
ATOM 665 N N . GLN A 1 86 ? -27.859 4.43 42.312 1 17.64 86 GLN A N 1
ATOM 666 C CA . GLN A 1 86 ? -28.859 5.477 42.406 1 17.64 86 GLN A CA 1
ATOM 667 C C . GLN A 1 86 ? -30.125 4.973 43.094 1 17.64 86 GLN A C 1
ATOM 669 O O . GLN A 1 86 ? -30.656 3.918 42.719 1 17.64 86 GLN A O 1
ATOM 674 N N . PRO A 1 87 ? -30.281 5.438 44.25 1 18.52 87 PRO A N 1
ATOM 675 C CA . PRO A 1 87 ? -31.297 5.059 45.219 1 18.52 87 PRO A CA 1
ATOM 676 C C . PRO A 1 87 ? -32.719 5.266 44.719 1 18.52 87 PRO A C 1
ATOM 678 O O . PRO A 1 87 ? -32.938 6.012 43.75 1 18.52 87 PRO A O 1
ATOM 681 N N . PRO A 1 88 ? -33.562 4.539 45.281 1 19.86 88 PRO A N 1
ATOM 682 C CA . PRO A 1 88 ? -35 4.312 45.062 1 19.86 88 PRO A CA 1
ATOM 683 C C . PRO A 1 88 ? -35.812 5.578 45.25 1 19.86 88 PRO A C 1
ATOM 685 O O . PRO A 1 88 ? -35.625 6.312 46.219 1 19.86 88 PRO A O 1
ATOM 688 N N . LEU A 1 89 ? -36.031 6.348 44.281 1 17.25 89 LEU A N 1
ATOM 689 C CA . LEU A 1 89 ? -36.688 7.652 44.344 1 17.25 89 LEU A CA 1
ATOM 690 C C . LEU A 1 89 ? -38.031 7.555 45.031 1 17.25 89 LEU A C 1
ATOM 692 O O . LEU A 1 89 ? -38.969 6.926 44.531 1 17.25 89 LEU A O 1
ATOM 696 N N . LYS A 1 90 ? -37.938 7.199 46.281 1 16.09 90 LYS A N 1
ATOM 697 C CA . LYS A 1 90 ? -39.188 7.074 47 1 16.09 90 LYS A CA 1
ATOM 698 C C . LYS A 1 90 ? -40.094 8.281 46.75 1 16.09 90 LYS A C 1
ATOM 700 O O . LYS A 1 90 ? -39.594 9.375 46.469 1 16.09 90 LYS A O 1
ATOM 705 N N . LYS A 1 91 ? -41.312 8.117 46.938 1 17.78 91 LYS A N 1
ATOM 706 C CA . LYS A 1 91 ? -42.594 8.75 46.656 1 17.78 91 LYS A CA 1
ATOM 707 C C . LYS A 1 91 ? -42.812 9.977 47.531 1 17.78 91 LYS A C 1
ATOM 709 O O . LYS A 1 91 ? -43.875 10.578 47.5 1 17.78 91 LYS A O 1
ATOM 714 N N . ALA A 1 92 ? -41.781 10.914 47.812 1 16.36 92 ALA A N 1
ATOM 715 C CA . ALA A 1 92 ? -42.156 11.766 48.938 1 16.36 92 ALA A CA 1
ATOM 716 C C . ALA A 1 92 ? -43.5 12.445 48.688 1 16.36 92 ALA A C 1
ATOM 718 O O . ALA A 1 92 ? -43.781 12.875 47.562 1 16.36 92 ALA A O 1
ATOM 719 N N . LYS A 1 93 ? -44.281 12.195 49.594 1 17.83 93 LYS A N 1
ATOM 720 C CA . LYS A 1 93 ? -45.625 12.625 49.938 1 17.83 93 LYS A CA 1
ATOM 721 C C . LYS A 1 93 ? -45.719 14.148 49.969 1 17.83 93 LYS A C 1
ATOM 723 O O . LYS A 1 93 ? -44.969 14.805 50.688 1 17.83 93 LYS A O 1
ATOM 728 N N . LEU A 1 94 ? -46.094 14.844 48.875 1 17.58 94 LEU A N 1
ATOM 729 C CA . LEU A 1 94 ? -46.25 16.25 48.562 1 17.58 94 LEU A CA 1
ATOM 730 C C . LEU A 1 94 ? -47.156 16.953 49.562 1 17.58 94 LEU A C 1
ATOM 732 O O . LEU A 1 94 ? -48.375 16.703 49.625 1 17.58 94 LEU A O 1
ATOM 736 N N . GLU A 1 95 ? -46.656 16.844 50.875 1 17.33 95 GLU A N 1
ATOM 737 C CA . GLU A 1 95 ? -47.594 17.406 51.844 1 17.33 95 GLU A CA 1
ATOM 738 C C . GLU A 1 95 ? -47.969 18.844 51.469 1 17.33 95 GLU A C 1
ATOM 740 O O . GLU A 1 95 ? -47.094 19.609 51 1 17.33 95 GLU A O 1
ATOM 745 N N . ASP A 1 96 ? -49.25 19.219 51.312 1 19.44 96 ASP A N 1
ATOM 746 C CA . ASP A 1 96 ? -50.125 20.297 50.875 1 19.44 96 ASP A CA 1
ATOM 747 C C . ASP A 1 96 ? -50 21.516 51.781 1 19.44 96 ASP A C 1
ATOM 749 O O . ASP A 1 96 ? -50.719 22.5 51.594 1 19.44 96 ASP A O 1
ATOM 753 N N . ASP A 1 97 ? -48.812 21.688 52.375 1 17.3 97 ASP A N 1
ATOM 754 C CA . ASP A 1 97 ? -49.062 22.562 53.531 1 17.3 97 ASP A CA 1
ATOM 755 C C . ASP A 1 97 ? -49.719 23.875 53.094 1 17.3 97 ASP A C 1
ATOM 757 O O . ASP A 1 97 ? -49.375 24.391 52 1 17.3 97 ASP A O 1
ATOM 761 N N . ASP A 1 98 ? -50.719 24.391 53.75 1 20.33 98 ASP A N 1
ATOM 762 C CA . ASP A 1 98 ? -51.812 25.344 53.812 1 20.33 98 ASP A CA 1
ATOM 763 C C . ASP A 1 98 ? -51.312 26.766 54.062 1 20.33 98 ASP A C 1
ATOM 765 O O . ASP A 1 98 ? -52.094 27.688 54.281 1 20.33 98 ASP A O 1
ATOM 769 N N . VAL A 1 99 ? -50.188 27.188 53.594 1 19 99 VAL A N 1
ATOM 770 C CA . VAL A 1 99 ? -49.75 28.391 54.281 1 19 99 VAL A CA 1
ATOM 771 C C . VAL A 1 99 ? -50.75 29.531 54.031 1 19 99 VAL A C 1
ATOM 773 O O . VAL A 1 99 ? -51.125 29.781 52.875 1 19 99 VAL A O 1
ATOM 776 N N . GLU A 1 100 ? -51.375 29.922 55 1 20.27 100 GLU A N 1
ATOM 777 C CA . GLU A 1 100 ? -52.406 30.922 55.219 1 20.27 100 GLU A CA 1
ATOM 778 C C . GLU A 1 100 ? -51.875 32.344 54.969 1 20.27 100 GLU A C 1
ATOM 780 O O . GLU A 1 100 ? -51 32.812 55.656 1 20.27 100 GLU A O 1
ATOM 785 N N . GLN A 1 101 ? -51.562 32.656 53.812 1 19.56 101 GLN A N 1
ATOM 786 C CA . GLN A 1 101 ? -50.969 34 53.625 1 19.56 101 GLN A CA 1
ATOM 787 C C . GLN A 1 101 ? -51.938 35.094 54.031 1 19.56 101 GLN A C 1
ATOM 789 O O . GLN A 1 101 ? -53.094 35.125 53.594 1 19.56 101 GLN A O 1
ATOM 794 N N . GLU A 1 102 ? -51.75 35.594 55.281 1 19.3 102 GLU A N 1
ATOM 795 C CA . GLU A 1 102 ? -52.469 36.688 55.906 1 19.3 102 GLU A CA 1
ATOM 796 C C . GLU A 1 102 ? -52.375 37.969 55.094 1 19.3 102 GLU A C 1
ATOM 798 O O . GLU A 1 102 ? -51.312 38.312 54.562 1 19.3 102 GLU A O 1
ATOM 803 N N . ASN A 1 103 ? -53.5 38.562 54.656 1 20.17 103 ASN A N 1
ATOM 804 C CA . ASN A 1 103 ? -53.906 39.656 53.75 1 20.17 103 ASN A CA 1
ATOM 805 C C . ASN A 1 103 ? -53.531 41 54.344 1 20.17 103 ASN A C 1
ATOM 807 O O . ASN A 1 103 ? -53.969 42.031 53.812 1 20.17 103 ASN A O 1
ATOM 811 N N . GLY A 1 104 ? -52.531 41.188 55.219 1 18.56 104 GLY A N 1
ATOM 812 C CA . GLY A 1 104 ? -52.688 42.438 55.938 1 18.56 104 GLY A CA 1
ATOM 813 C C . GLY A 1 104 ? -52.594 43.656 55.031 1 18.56 104 GLY A C 1
ATOM 814 O O . GLY A 1 104 ? -51.844 43.656 54.062 1 18.56 104 GLY A O 1
ATOM 815 N N . SER A 1 105 ? -53.594 44.594 55 1 20.17 105 SER A N 1
ATOM 816 C CA . SER A 1 105 ? -54.125 45.719 54.219 1 20.17 105 SER A CA 1
ATOM 817 C C . SER A 1 105 ? -53.219 46.938 54.375 1 20.17 105 SER A C 1
ATOM 819 O O . SER A 1 105 ? -53.438 47.969 53.75 1 20.17 105 SER A O 1
ATOM 821 N N . ASN A 1 106 ? -52.219 47 55.281 1 18.98 106 ASN A N 1
ATOM 822 C CA . ASN A 1 106 ? -52.094 48.312 55.844 1 18.98 106 ASN A CA 1
ATOM 823 C C . ASN A 1 106 ? -51.781 49.375 54.812 1 18.98 106 ASN A C 1
ATOM 825 O O . ASN A 1 106 ? -51.25 49.031 53.719 1 18.98 106 ASN A O 1
ATOM 829 N N . GLY A 1 107 ? -52.062 50.719 55.094 1 21.45 107 GLY A N 1
ATOM 830 C CA . GLY A 1 107 ? -52.438 52.031 54.625 1 21.45 107 GLY A CA 1
ATOM 831 C C . GLY A 1 107 ? -51.25 52.844 54.125 1 21.45 107 GLY A C 1
ATOM 832 O O . GLY A 1 107 ? -51.375 54 53.781 1 21.45 107 GLY A O 1
ATOM 833 N N . VAL A 1 108 ? -50.062 52.375 54.062 1 21.64 108 VAL A N 1
ATOM 834 C CA . VAL A 1 108 ? -49 53.344 54.25 1 21.64 108 VAL A CA 1
ATOM 835 C C . VAL A 1 108 ? -49.062 54.406 53.125 1 21.64 108 VAL A C 1
ATOM 837 O O . VAL A 1 108 ? -49.469 54.094 52 1 21.64 108 VAL A O 1
ATOM 840 N N . ASN A 1 109 ? -48.969 55.688 53.531 1 21.34 109 ASN A N 1
ATOM 841 C CA . ASN A 1 109 ? -49.031 57.031 53.031 1 21.34 109 ASN A CA 1
ATOM 842 C C . ASN A 1 109 ? -47.938 57.312 52 1 21.34 109 ASN A C 1
ATOM 844 O O . ASN A 1 109 ? -46.75 57.094 52.25 1 21.34 109 ASN A O 1
ATOM 848 N N . GLY A 1 110 ? -48.125 57.031 50.812 1 21.09 110 GLY A N 1
ATOM 849 C CA . GLY A 1 110 ? -47.25 56.969 49.625 1 21.09 110 GLY A CA 1
ATOM 850 C C . GLY A 1 110 ? -46.656 58.312 49.25 1 21.09 110 GLY A C 1
ATOM 851 O O . GLY A 1 110 ? -47.375 59.188 48.75 1 21.09 110 GLY A O 1
ATOM 852 N N . SER A 1 111 ? -45.969 59 50.25 1 22.25 111 SER A N 1
ATOM 853 C CA . SER A 1 111 ? -45.344 60.25 49.844 1 22.25 111 SER A CA 1
ATOM 854 C C . SER A 1 111 ? -44.625 60.094 48.5 1 22.25 111 SER A C 1
ATOM 856 O O . SER A 1 111 ? -44.094 59.031 48.219 1 22.25 111 SER A O 1
ATOM 858 N N . ALA A 1 112 ? -44.938 61 47.594 1 23.17 112 ALA A N 1
ATOM 859 C CA . ALA A 1 112 ? -44.719 61.062 46.156 1 23.17 112 ALA A CA 1
ATOM 860 C C . ALA A 1 112 ? -43.25 61.281 45.844 1 23.17 112 ALA A C 1
ATOM 862 O O . ALA A 1 112 ? -42.75 62.406 45.875 1 23.17 112 ALA A O 1
ATOM 863 N N . ALA A 1 113 ? -42.344 60.812 46.781 1 23.72 113 ALA A N 1
ATOM 864 C CA . ALA A 1 113 ? -40.969 61.156 46.406 1 23.72 113 ALA A CA 1
ATOM 865 C C . ALA A 1 113 ? -40.719 60.844 44.938 1 23.72 113 ALA A C 1
ATOM 867 O O . ALA A 1 113 ? -41.156 59.812 44.406 1 23.72 113 ALA A O 1
ATOM 868 N N . HIS A 1 114 ? -40.625 61.906 44.156 1 23.08 114 HIS A N 1
ATOM 869 C CA . HIS A 1 114 ? -40.25 61.906 42.75 1 23.08 114 HIS A CA 1
ATOM 870 C C . HIS A 1 114 ? -39.031 61 42.531 1 23.08 114 HIS A C 1
ATOM 872 O O . HIS A 1 114 ? -37.969 61.25 43.062 1 23.08 114 HIS A O 1
ATOM 878 N N . ASN A 1 115 ? -39.188 59.75 42.75 1 23.36 115 ASN A N 1
ATOM 879 C CA . ASN A 1 115 ? -38.125 58.781 42.469 1 23.36 115 ASN A CA 1
ATOM 880 C C . ASN A 1 115 ? -37.531 59 41.094 1 23.36 115 ASN A C 1
ATOM 882 O O . ASN A 1 115 ? -38.219 58.875 40.062 1 23.36 115 ASN A O 1
ATOM 886 N N . GLU A 1 116 ? -36.719 60.062 40.969 1 25.45 116 GLU A N 1
ATOM 887 C CA . GLU A 1 116 ? -35.906 60.062 39.75 1 25.45 116 GLU A CA 1
ATOM 888 C C . GLU A 1 116 ? -35.375 58.656 39.438 1 25.45 116 GLU A C 1
ATOM 890 O O . GLU A 1 116 ? -34.719 58.031 40.281 1 25.45 116 GLU A O 1
ATOM 895 N N . LEU A 1 117 ? -36.125 57.906 38.781 1 25.7 117 LEU A N 1
ATOM 896 C CA . LEU A 1 117 ? -35.688 56.625 38.219 1 25.7 117 LEU A CA 1
ATOM 897 C C . LEU A 1 117 ? -34.312 56.781 37.562 1 25.7 117 LEU A C 1
ATOM 899 O O . LEU A 1 117 ? -34.188 57.469 36.562 1 25.7 117 LEU A O 1
ATOM 903 N N . ARG A 1 118 ? -33.281 57.031 38.375 1 26.89 118 ARG A N 1
ATOM 904 C CA . ARG A 1 118 ? -32 56.719 37.75 1 26.89 118 ARG A CA 1
ATOM 905 C C . ARG A 1 118 ? -32.125 55.438 36.906 1 26.89 118 ARG A C 1
ATOM 907 O O . ARG A 1 118 ? -32.406 54.344 37.438 1 26.89 118 ARG A O 1
ATOM 914 N N . ILE A 1 119 ? -32.688 55.656 35.812 1 27.94 119 ILE A N 1
ATOM 915 C CA . ILE A 1 119 ? -32.438 54.562 34.875 1 27.94 119 ILE A CA 1
ATOM 916 C C . ILE A 1 119 ? -31 54.062 35.031 1 27.94 119 ILE A C 1
ATOM 918 O O . ILE A 1 119 ? -30.062 54.812 34.719 1 27.94 119 ILE A O 1
ATOM 922 N N . VAL A 1 120 ? -30.656 53.625 36.219 1 29.5 120 VAL A N 1
ATOM 923 C CA . VAL A 1 120 ? -29.391 52.906 36.188 1 29.5 120 VAL A CA 1
ATOM 924 C C . VAL A 1 120 ? -29.281 52.156 34.844 1 29.5 120 VAL A C 1
ATOM 926 O O . VAL A 1 120 ? -30.109 51.312 34.5 1 29.5 120 VAL A O 1
ATOM 929 N N . LYS A 1 121 ? -28.891 52.844 33.844 1 33.53 121 LYS A N 1
ATOM 930 C CA . LYS A 1 121 ? -28.375 52.094 32.719 1 33.53 121 LYS A CA 1
ATOM 931 C C . LYS A 1 121 ? -27.688 50.812 33.188 1 33.53 121 LYS A C 1
ATOM 933 O O . LYS A 1 121 ? -26.562 50.844 33.688 1 33.53 121 LYS A O 1
ATOM 938 N N . SER A 1 122 ? -28.469 50.062 34 1 31.66 122 SER A N 1
ATOM 939 C CA . SER A 1 122 ? -27.875 48.75 34.25 1 31.66 122 SER A CA 1
ATOM 940 C C . SER A 1 122 ? -27 48.344 33.062 1 31.66 122 SER A C 1
ATOM 942 O O . SER A 1 122 ? -27.469 48.25 31.938 1 31.66 122 SER A O 1
ATOM 944 N N . GLN A 1 123 ? -25.922 49.031 32.906 1 34.62 123 GLN A N 1
ATOM 945 C CA . GLN A 1 123 ? -24.984 48.344 32 1 34.62 123 GLN A CA 1
ATOM 946 C C . GLN A 1 123 ? -25.203 46.844 32 1 34.62 123 GLN A C 1
ATOM 948 O O . GLN A 1 123 ? -25.062 46.188 33.031 1 34.62 123 GLN A O 1
ATOM 953 N N . SER A 1 124 ? -26.281 46.438 31.453 1 38.94 124 SER A N 1
ATOM 954 C CA . SER A 1 124 ? -26.578 45 31.328 1 38.94 124 SER A CA 1
ATOM 955 C C . SER A 1 124 ? -25.312 44.156 31.344 1 38.94 124 SER A C 1
ATOM 957 O O . SER A 1 124 ? -24.422 44.344 30.516 1 38.94 124 SER A O 1
ATOM 959 N N . ARG A 1 125 ? -24.812 44 32.5 1 49.31 125 ARG A N 1
ATOM 960 C CA . ARG A 1 125 ? -23.703 43.031 32.594 1 49.31 125 ARG A CA 1
ATOM 961 C C . ARG A 1 125 ? -23.859 41.938 31.562 1 49.31 125 ARG A C 1
ATOM 963 O O . ARG A 1 125 ? -24.906 41.281 31.5 1 49.31 125 ARG A O 1
ATOM 970 N N . PRO A 1 126 ? -23.094 42.031 30.625 1 58.12 126 PRO A N 1
ATOM 971 C CA . PRO A 1 126 ? -23.234 40.938 29.641 1 58.12 126 PRO A CA 1
ATOM 972 C C . PRO A 1 126 ? -23.422 39.594 30.297 1 58.12 126 PRO A C 1
ATOM 974 O O . PRO A 1 126 ? -22.828 39.312 31.344 1 58.12 126 PRO A O 1
ATOM 977 N N . ILE A 1 127 ? -24.594 38.938 30.25 1 70.94 127 ILE A N 1
ATOM 978 C CA . ILE A 1 127 ? -24.891 37.594 30.719 1 70.94 127 ILE A CA 1
ATOM 979 C C . ILE A 1 127 ? -23.719 36.656 30.422 1 70.94 127 ILE A C 1
ATOM 981 O O . ILE A 1 127 ? -23.25 36.562 29.281 1 70.94 127 ILE A O 1
ATOM 985 N N . VAL A 1 128 ? -22.984 36.375 31.594 1 78.06 128 VAL A N 1
ATOM 986 C CA . VAL A 1 128 ? -21.906 35.406 31.469 1 78.06 128 VAL A CA 1
ATOM 987 C C . VAL A 1 128 ? -22.453 34 31.656 1 78.06 128 VAL A C 1
ATOM 989 O O . VAL A 1 128 ? -22.922 33.656 32.75 1 78.06 128 VAL A O 1
ATOM 992 N N . VAL A 1 129 ? -22.594 33.344 30.609 1 85.75 129 VAL A N 1
ATOM 993 C CA . VAL A 1 129 ? -23.062 31.969 30.625 1 85.75 129 VAL A CA 1
ATOM 994 C C . VAL A 1 129 ? -21.891 31.016 30.859 1 85.75 129 VAL A C 1
ATOM 996 O O . VAL A 1 129 ? -22 30.031 31.578 1 85.75 129 VAL A O 1
ATOM 999 N N . VAL A 1 130 ? -20.703 31.344 30.281 1 89.69 130 VAL A N 1
ATOM 1000 C CA . VAL A 1 130 ? -19.469 30.578 30.422 1 89.69 130 VAL A CA 1
ATOM 1001 C C . VAL A 1 130 ? -18.359 31.5 30.938 1 89.69 130 VAL A C 1
ATOM 1003 O O . VAL A 1 130 ? -18.125 32.562 30.391 1 89.69 130 VAL A O 1
ATOM 1006 N N . PRO A 1 131 ? -17.703 31.172 31.969 1 90.25 131 PRO A N 1
ATOM 1007 C CA . PRO A 1 131 ? -16.594 31.984 32.469 1 90.25 131 PRO A CA 1
ATOM 1008 C C . PRO A 1 131 ? -15.414 32.062 31.516 1 90.25 131 PRO A C 1
ATOM 1010 O O . PRO A 1 131 ? -15.195 31.109 30.75 1 90.25 131 PRO A O 1
ATOM 1013 N N . PRO A 1 132 ? -14.758 33.188 31.609 1 87.06 132 PRO A N 1
ATOM 1014 C CA . PRO A 1 132 ? -13.547 33.281 30.781 1 87.06 132 PRO A CA 1
ATOM 1015 C C . PRO A 1 132 ? -12.562 32.156 31.078 1 87.06 132 PRO A C 1
ATOM 1017 O O . PRO A 1 132 ? -12.375 31.781 32.25 1 87.06 132 PRO A O 1
ATOM 1020 N N . ALA A 1 133 ? -12.078 31.531 30.031 1 89.44 133 ALA A N 1
ATOM 1021 C CA . ALA A 1 133 ? -11.156 30.406 30.188 1 89.44 133 ALA A CA 1
ATOM 1022 C C . ALA A 1 133 ? -9.844 30.672 29.438 1 89.44 133 ALA A C 1
ATOM 1024 O O . ALA A 1 133 ? -9.828 31.359 28.422 1 89.44 133 ALA A O 1
ATOM 1025 N N . LYS A 1 134 ? -8.742 30.234 30.078 1 91.44 134 LYS A N 1
ATOM 1026 C CA . LYS A 1 134 ? -7.473 30.219 29.359 1 91.44 134 LYS A CA 1
ATOM 1027 C C . LYS A 1 134 ? -7.539 29.297 28.141 1 91.44 134 LYS A C 1
ATOM 1029 O O . LYS A 1 134 ? -8.078 28.203 28.203 1 91.44 134 LYS A O 1
ATOM 1034 N N . PRO A 1 135 ? -7.059 29.844 27.031 1 93.75 135 PRO A N 1
ATOM 1035 C CA . PRO A 1 135 ? -7.133 29.016 25.828 1 93.75 135 PRO A CA 1
ATOM 1036 C C . PRO A 1 135 ? -6.453 27.656 26 1 93.75 135 PRO A C 1
ATOM 1038 O O . PRO A 1 135 ? -5.316 27.594 26.469 1 93.75 135 PRO A O 1
ATOM 1041 N N . GLU A 1 136 ? -7.164 26.578 25.656 1 94.38 136 GLU A N 1
ATOM 1042 C CA . GLU A 1 136 ? -6.617 25.234 25.703 1 94.38 136 GLU A CA 1
ATOM 1043 C C . GLU A 1 136 ? -5.727 24.953 24.5 1 94.38 136 GLU A C 1
ATOM 1045 O O . GLU A 1 136 ? -6.004 24.047 23.719 1 94.38 136 GLU A O 1
ATOM 1050 N N . LEU A 1 137 ? -4.75 25.766 24.328 1 96 137 LEU A N 1
ATOM 1051 C CA . LEU A 1 137 ? -3.744 25.688 23.281 1 96 137 LEU A CA 1
ATOM 1052 C C . LEU A 1 137 ? -2.346 25.547 23.875 1 96 137 LEU A C 1
ATOM 1054 O O . LEU A 1 137 ? -2.021 26.172 24.875 1 96 137 LEU A O 1
ATOM 1058 N N . PHE A 1 138 ? -1.555 24.672 23.375 1 94.81 138 PHE A N 1
ATOM 1059 C CA . PHE A 1 138 ? -0.24 24.453 23.953 1 94.81 138 PHE A CA 1
ATOM 1060 C C . PHE A 1 138 ? 0.858 24.641 22.922 1 94.81 138 PHE A C 1
ATOM 1062 O O . PHE A 1 138 ? 2.033 24.781 23.266 1 94.81 138 PHE A O 1
ATOM 1069 N N . TYR A 1 139 ? 0.532 24.766 21.703 1 96.69 139 TYR A N 1
ATOM 1070 C CA . TYR A 1 139 ? 1.517 24.734 20.641 1 96.69 139 TYR A CA 1
ATOM 1071 C C . TYR A 1 139 ? 1.619 26.094 19.938 1 96.69 139 TYR A C 1
ATOM 1073 O O . TYR A 1 139 ? 2.695 26.703 19.906 1 96.69 139 TYR A O 1
ATOM 1081 N N . ILE A 1 140 ? 0.532 26.734 19.531 1 95.19 140 ILE A N 1
ATOM 1082 C CA . ILE A 1 140 ? 0.547 27.906 18.672 1 95.19 140 ILE A CA 1
ATOM 1083 C C . ILE A 1 140 ? 0.908 29.141 19.484 1 95.19 140 ILE A C 1
ATOM 1085 O O . ILE A 1 140 ? 1.359 30.156 18.922 1 95.19 140 ILE A O 1
ATOM 1089 N N . PRO A 1 141 ? 0.722 29.125 20.812 1 95.38 141 PRO A N 1
ATOM 1090 C CA . PRO A 1 141 ? 1.196 30.281 21.562 1 95.38 141 PRO A CA 1
ATOM 1091 C C . PRO A 1 141 ? 2.721 30.375 21.625 1 95.38 141 PRO A C 1
ATOM 1093 O O . PRO A 1 141 ? 3.271 31.422 21.969 1 95.38 141 PRO A O 1
ATOM 1096 N N . LEU A 1 142 ? 3.391 29.266 21.297 1 97.06 142 LEU A N 1
ATOM 1097 C CA . LEU A 1 142 ? 4.848 29.219 21.328 1 97.06 142 LEU A CA 1
ATOM 1098 C C . LEU A 1 142 ? 5.422 29.578 19.953 1 97.06 142 LEU A C 1
ATOM 1100 O O . LEU A 1 142 ? 4.762 29.375 18.938 1 97.06 142 LEU A O 1
ATOM 1104 N N . LYS A 1 143 ? 6.641 30.094 19.969 1 98 143 LYS A N 1
ATOM 1105 C CA . LYS A 1 143 ? 7.355 30.391 18.734 1 98 143 LYS A CA 1
ATOM 1106 C C . LYS A 1 143 ? 8.195 29.203 18.281 1 98 143 LYS A C 1
ATOM 1108 O O . LYS A 1 143 ? 8.414 28.266 19.047 1 98 143 LYS A O 1
ATOM 1113 N N . THR A 1 144 ? 8.562 29.172 17.016 1 98.62 144 THR A N 1
ATOM 1114 C CA . THR A 1 144 ? 9.555 28.234 16.516 1 98.62 144 THR A CA 1
ATOM 1115 C C . THR A 1 144 ? 10.961 28.641 16.953 1 98.62 144 THR A C 1
ATOM 1117 O O . THR A 1 144 ? 11.336 29.812 16.844 1 98.62 144 THR A O 1
ATOM 1120 N N . GLY A 1 145 ? 11.719 27.672 17.484 1 98.81 145 GLY A N 1
ATOM 1121 C CA . GLY A 1 145 ? 13.086 27.969 17.906 1 98.81 145 GLY A CA 1
ATOM 1122 C C . GLY A 1 145 ? 14.086 27.938 16.781 1 98.81 145 GLY A C 1
ATOM 1123 O O . GLY A 1 145 ? 13.969 27.109 15.859 1 98.81 145 GLY A O 1
ATOM 1124 N N . LEU A 1 146 ? 15.094 28.828 16.859 1 98.75 146 LEU A N 1
ATOM 1125 C CA . LEU A 1 146 ? 16.156 28.891 15.875 1 98.75 146 LEU A CA 1
ATOM 1126 C C . LEU A 1 146 ? 17.531 28.859 16.547 1 98.75 146 LEU A C 1
ATOM 1128 O O . LEU A 1 146 ? 17.781 29.625 17.484 1 98.75 146 LEU A O 1
ATOM 1132 N N . VAL A 1 147 ? 18.297 27.938 16.156 1 98.44 147 VAL A N 1
ATOM 1133 C CA . VAL A 1 147 ? 19.703 27.906 16.562 1 98.44 147 VAL A CA 1
ATOM 1134 C C . VAL A 1 147 ? 20.578 28.438 15.438 1 98.44 147 VAL A C 1
ATOM 1136 O O . VAL A 1 147 ? 20.547 27.922 14.32 1 98.44 147 VAL A O 1
ATOM 1139 N N . TYR A 1 148 ? 21.312 29.438 15.68 1 97.12 148 TYR A N 1
ATOM 1140 C CA . TYR A 1 148 ? 22.312 30 14.789 1 97.12 148 TYR A CA 1
ATOM 1141 C C . TYR A 1 148 ? 23.406 30.719 15.578 1 97.12 148 TYR A C 1
ATOM 1143 O O . TYR A 1 148 ? 23.125 31.484 16.5 1 97.12 148 TYR A O 1
ATOM 1151 N N . ASP A 1 149 ? 24.594 30.438 15.289 1 96.12 149 ASP A N 1
ATOM 1152 C CA . ASP A 1 149 ? 25.75 31.047 15.938 1 96.12 149 ASP A CA 1
ATOM 1153 C C . ASP A 1 149 ? 26.891 31.266 14.945 1 96.12 149 ASP A C 1
ATOM 1155 O O . ASP A 1 149 ? 27.406 30.312 14.359 1 96.12 149 ASP A O 1
ATOM 1159 N N . VAL A 1 150 ? 27.359 32.469 14.82 1 94.38 150 VAL A N 1
ATOM 1160 C CA . VAL A 1 150 ? 28.344 32.875 13.812 1 94.38 150 VAL A CA 1
ATOM 1161 C C . VAL A 1 150 ? 29.672 32.156 14.078 1 94.38 150 VAL A C 1
ATOM 1163 O O . VAL A 1 150 ? 30.422 31.859 13.141 1 94.38 150 VAL A O 1
ATOM 1166 N N . ARG A 1 151 ? 29.984 31.734 15.281 1 95.94 151 ARG A N 1
ATOM 1167 C CA . ARG A 1 151 ? 31.25 31.125 15.664 1 95.94 151 ARG A CA 1
ATOM 1168 C C . ARG A 1 151 ? 31.422 29.75 15.023 1 95.94 151 ARG A C 1
ATOM 1170 O O . ARG A 1 151 ? 32.531 29.266 14.883 1 95.94 151 ARG A O 1
ATOM 1177 N N . MET A 1 152 ? 30.312 29.188 14.625 1 96.19 152 MET A N 1
ATOM 1178 C CA . MET A 1 152 ? 30.391 27.875 13.969 1 96.19 152 MET A CA 1
ATOM 1179 C C . MET A 1 152 ? 31.094 28 12.609 1 96.19 152 MET A C 1
ATOM 1181 O O . MET A 1 152 ? 31.547 27 12.055 1 96.19 152 MET A O 1
ATOM 1185 N N . ARG A 1 153 ? 31.188 29.219 12.07 1 95.5 153 ARG A N 1
ATOM 1186 C CA . ARG A 1 153 ? 31.812 29.469 10.781 1 95.5 153 ARG A CA 1
ATOM 1187 C C . ARG A 1 153 ? 33.344 29.438 10.898 1 95.5 153 ARG A C 1
ATOM 1189 O O . ARG A 1 153 ? 34.031 29.391 9.883 1 95.5 153 ARG A O 1
ATOM 1196 N N . TYR A 1 154 ? 33.844 29.344 12.125 1 96.06 154 TYR A N 1
ATOM 1197 C CA . TYR A 1 154 ? 35.281 29.312 12.328 1 96.06 154 TYR A CA 1
ATOM 1198 C C . TYR A 1 154 ? 35.875 28 11.828 1 96.06 154 TYR A C 1
ATOM 1200 O O . TYR A 1 154 ? 37.094 27.891 11.57 1 96.06 154 TYR A O 1
ATOM 1208 N N . HIS A 1 155 ? 35.094 26.938 11.781 1 95.62 155 HIS A N 1
ATOM 1209 C CA . HIS A 1 155 ? 35.5 25.719 11.102 1 95.62 155 HIS A CA 1
ATOM 1210 C C . HIS A 1 155 ? 35.594 25.922 9.594 1 95.62 155 HIS A C 1
ATOM 1212 O O . HIS A 1 155 ? 34.562 26.141 8.938 1 95.62 155 HIS A O 1
ATOM 1218 N N . ALA A 1 156 ? 36.781 25.953 9.078 1 93.75 156 ALA A N 1
ATOM 1219 C CA . ALA A 1 156 ? 37.031 26.219 7.664 1 93.75 156 ALA A CA 1
ATOM 1220 C C . ALA A 1 156 ? 38.281 25.516 7.188 1 93.75 156 ALA A C 1
ATOM 1222 O O . ALA A 1 156 ? 39.25 25.344 7.953 1 93.75 156 ALA A O 1
ATOM 1223 N N . LYS A 1 157 ? 38.25 25.156 5.98 1 91.94 157 LYS A N 1
ATOM 1224 C CA . LYS A 1 157 ? 39.438 24.5 5.406 1 91.94 157 LYS A CA 1
ATOM 1225 C C . LYS A 1 157 ? 40.594 25.484 5.27 1 91.94 157 LYS A C 1
ATOM 1227 O O . LYS A 1 157 ? 40.406 26.641 4.891 1 91.94 157 LYS A O 1
ATOM 1232 N N . ILE A 1 158 ? 41.719 25 5.617 1 90.19 158 ILE A N 1
ATOM 1233 C CA . ILE A 1 158 ? 42.938 25.797 5.414 1 90.19 158 ILE A CA 1
ATOM 1234 C C . ILE A 1 158 ? 43.312 25.781 3.934 1 90.19 158 ILE A C 1
ATOM 1236 O O . ILE A 1 158 ? 43.562 24.719 3.35 1 90.19 158 ILE A O 1
ATOM 1240 N N . PHE A 1 159 ? 43.312 27.016 3.414 1 83.19 159 PHE A N 1
ATOM 1241 C CA . PHE A 1 159 ? 43.594 27.109 1.988 1 83.19 159 PHE A CA 1
ATOM 1242 C C . PHE A 1 159 ? 45.094 26.953 1.731 1 83.19 159 PHE A C 1
ATOM 1244 O O . PHE A 1 159 ? 45.906 27.531 2.451 1 83.19 159 PHE A O 1
ATOM 1251 N N . THR A 1 160 ? 45.375 26.078 0.881 1 79 160 THR A N 1
ATOM 1252 C CA . THR A 1 160 ? 46.781 25.875 0.546 1 79 160 THR A CA 1
ATOM 1253 C C . THR A 1 160 ? 47.094 26.422 -0.842 1 79 160 THR A C 1
ATOM 1255 O O . THR A 1 160 ? 48.25 26.531 -1.228 1 79 160 THR A O 1
ATOM 1258 N N . SER A 1 161 ? 46.031 26.594 -1.684 1 78.25 161 SER A N 1
ATOM 1259 C CA . SER A 1 161 ? 46.25 27.125 -3.027 1 78.25 161 SER A CA 1
ATOM 1260 C C . SER A 1 161 ? 45.125 28.078 -3.418 1 78.25 161 SER A C 1
ATOM 1262 O O . SER A 1 161 ? 44.062 28.078 -2.797 1 78.25 161 SER A O 1
ATOM 1264 N N . TYR A 1 162 ? 45.406 28.875 -4.414 1 72.25 162 TYR A N 1
ATOM 1265 C CA . TYR A 1 162 ? 44.469 29.828 -4.949 1 72.25 162 TYR A CA 1
ATOM 1266 C C . TYR A 1 162 ? 43.25 29.125 -5.539 1 72.25 162 TYR A C 1
ATOM 1268 O O . TYR A 1 162 ? 42.125 29.625 -5.469 1 72.25 162 TYR A O 1
ATOM 1276 N N . PHE A 1 163 ? 43.469 27.953 -6.031 1 69.12 163 PHE A N 1
ATOM 1277 C CA . PHE A 1 163 ? 42.406 27.203 -6.66 1 69.12 163 PHE A CA 1
ATOM 1278 C C . PHE A 1 163 ? 41.375 26.766 -5.625 1 69.12 163 PHE A C 1
ATOM 1280 O O . PHE A 1 163 ? 40.156 26.781 -5.902 1 69.12 163 PHE A O 1
ATOM 1287 N N . GLU A 1 164 ? 41.812 26.438 -4.465 1 72.69 164 GLU A N 1
ATOM 1288 C CA . GLU A 1 164 ? 40.906 26.016 -3.4 1 72.69 164 GLU A CA 1
ATOM 1289 C C . GLU A 1 164 ? 40.031 27.172 -2.918 1 72.69 164 GLU A C 1
ATOM 1291 O O . GLU A 1 164 ? 38.938 26.969 -2.385 1 72.69 164 GLU A O 1
ATOM 1296 N N . TYR A 1 165 ? 40.531 28.266 -3.293 1 64.19 165 TYR A N 1
ATOM 1297 C CA . TYR A 1 165 ? 39.781 29.453 -2.912 1 64.19 165 TYR A CA 1
ATOM 1298 C C . TYR A 1 165 ? 38.625 29.719 -3.893 1 64.19 165 TYR A C 1
ATOM 1300 O O . TYR A 1 165 ? 37.562 30.141 -3.492 1 64.19 165 TYR A O 1
ATOM 1308 N N . THR A 1 166 ? 38.938 29.438 -5.195 1 67.12 166 THR A N 1
ATOM 1309 C CA . THR A 1 166 ? 37.938 29.703 -6.242 1 67.12 166 THR A CA 1
ATOM 1310 C C . THR A 1 166 ? 36.906 28.594 -6.301 1 67.12 166 THR A C 1
ATOM 1312 O O . THR A 1 166 ? 35.75 28.812 -6.723 1 67.12 166 THR A O 1
ATOM 1315 N N . ASP A 1 167 ? 37.312 27.406 -5.945 1 71.81 167 ASP A N 1
ATOM 1316 C CA . ASP A 1 167 ? 36.406 26.266 -5.875 1 71.81 167 ASP A CA 1
ATOM 1317 C C . ASP A 1 167 ? 36.406 25.641 -4.48 1 71.81 167 ASP A C 1
ATOM 1319 O O . ASP A 1 167 ? 37.031 24.594 -4.262 1 71.81 167 ASP A O 1
ATOM 1323 N N . PRO A 1 168 ? 35.688 26.328 -3.732 1 76.12 168 PRO A N 1
ATOM 1324 C CA . PRO A 1 168 ? 35.781 25.938 -2.322 1 76.12 168 PRO A CA 1
ATOM 1325 C C . PRO A 1 168 ? 35.219 24.547 -2.066 1 76.12 168 PRO A C 1
ATOM 1327 O O . PRO A 1 168 ? 34.438 24.031 -2.873 1 76.12 168 PRO A O 1
ATOM 1330 N N . HIS A 1 169 ? 35.688 24.031 -0.978 1 85.38 169 HIS A N 1
ATOM 1331 C CA . HIS A 1 169 ? 35.156 22.766 -0.492 1 85.38 169 HIS A CA 1
ATOM 1332 C C . HIS A 1 169 ? 33.656 22.844 -0.284 1 85.38 169 HIS A C 1
ATOM 1334 O O . HIS A 1 169 ? 33.125 23.859 0.165 1 85.38 169 HIS A O 1
ATOM 1340 N N . PRO A 1 170 ? 32.906 21.766 -0.625 1 88.31 170 PRO A N 1
ATOM 1341 C CA . PRO A 1 170 ? 31.453 21.797 -0.528 1 88.31 170 PRO A CA 1
ATOM 1342 C C . PRO A 1 170 ? 30.969 22.109 0.881 1 88.31 170 PRO A C 1
ATOM 1344 O O . PRO A 1 170 ? 29.969 22.828 1.045 1 88.31 170 PRO A O 1
ATOM 1347 N N . GLU A 1 171 ? 31.625 21.531 1.846 1 91.25 171 GLU A N 1
ATOM 1348 C CA . GLU A 1 171 ? 31.297 21.906 3.219 1 91.25 171 GLU A CA 1
ATOM 1349 C C . GLU A 1 171 ? 31.922 23.234 3.59 1 91.25 171 GLU A C 1
ATOM 1351 O O . GLU A 1 171 ? 33.094 23.281 4.023 1 91.25 171 GLU A O 1
ATOM 1356 N N . ASP A 1 172 ? 31.125 24.281 3.406 1 90.31 172 ASP A N 1
ATOM 1357 C CA . ASP A 1 172 ? 31.562 25.672 3.389 1 90.31 172 ASP A CA 1
ATOM 1358 C C . ASP A 1 172 ? 30.906 26.469 4.52 1 90.31 172 ASP A C 1
ATOM 1360 O O . ASP A 1 172 ? 29.719 26.281 4.805 1 90.31 172 ASP A O 1
ATOM 1364 N N . PRO A 1 173 ? 31.719 27.344 5.199 1 92.94 173 PRO A N 1
ATOM 1365 C CA . PRO A 1 173 ? 31.141 28.141 6.273 1 92.94 173 PRO A CA 1
ATOM 1366 C C . PRO A 1 173 ? 29.938 28.969 5.809 1 92.94 173 PRO A C 1
ATOM 1368 O O . PRO A 1 173 ? 29.094 29.344 6.621 1 92.94 173 PRO A O 1
ATOM 1371 N N . ARG A 1 174 ? 29.734 29.328 4.605 1 94.19 174 ARG A N 1
ATOM 1372 C CA . ARG A 1 174 ? 28.656 30.172 4.086 1 94.19 174 ARG A CA 1
ATOM 1373 C C . ARG A 1 174 ? 27.312 29.453 4.156 1 94.19 174 ARG A C 1
ATOM 1375 O O . ARG A 1 174 ? 26.266 30.078 4.047 1 94.19 174 ARG A O 1
ATOM 1382 N N . ARG A 1 175 ? 27.328 28.094 4.332 1 96.06 175 ARG A N 1
ATOM 1383 C CA . ARG A 1 175 ? 26.109 27.297 4.316 1 96.06 175 ARG A CA 1
ATOM 1384 C C . ARG A 1 175 ? 25.109 27.812 5.355 1 96.06 175 ARG A C 1
ATOM 1386 O O . ARG A 1 175 ? 23.953 28.109 5.023 1 96.06 175 ARG A O 1
ATOM 1393 N N . ILE A 1 176 ? 25.562 28.047 6.613 1 96.94 176 ILE A N 1
ATOM 1394 C CA . ILE A 1 176 ? 24.625 28.453 7.656 1 96.94 176 ILE A CA 1
ATOM 1395 C C . ILE A 1 176 ? 24.344 29.953 7.543 1 96.94 176 ILE A C 1
ATOM 1397 O O . ILE A 1 176 ? 23.25 30.406 7.844 1 96.94 176 ILE A O 1
ATOM 1401 N N . TYR A 1 177 ? 25.359 30.703 7.016 1 96.31 177 TYR A N 1
ATOM 1402 C CA . TYR A 1 177 ? 25.156 32.125 6.777 1 96.31 177 TYR A CA 1
ATOM 1403 C C . TYR A 1 177 ? 24.047 32.344 5.754 1 96.31 177 TYR A C 1
ATOM 1405 O O . TYR A 1 177 ? 23.172 33.188 5.957 1 96.31 177 TYR A O 1
ATOM 1413 N N . ARG A 1 178 ? 24.094 31.625 4.699 1 97.06 178 ARG A N 1
ATOM 1414 C CA . ARG A 1 178 ? 23.125 31.781 3.625 1 97.06 178 ARG A CA 1
ATOM 1415 C C . ARG A 1 178 ? 21.719 31.391 4.086 1 97.06 178 ARG A C 1
ATOM 1417 O O . ARG A 1 178 ? 20.734 31.969 3.648 1 97.06 178 ARG A O 1
ATOM 1424 N N . ILE A 1 179 ? 21.594 30.328 4.883 1 97.88 179 ILE A N 1
ATOM 1425 C CA . ILE A 1 179 ? 20.312 29.938 5.445 1 97.88 179 ILE A CA 1
ATOM 1426 C C . ILE A 1 179 ? 19.75 31.062 6.312 1 97.88 179 ILE A C 1
ATOM 1428 O O . ILE A 1 179 ? 18.594 31.453 6.16 1 97.88 179 ILE A O 1
ATOM 1432 N N . TYR A 1 180 ? 20.609 31.594 7.195 1 97.69 180 TYR A N 1
ATOM 1433 C CA . TYR A 1 180 ? 20.203 32.688 8.094 1 97.69 180 TYR A CA 1
ATOM 1434 C C . TYR A 1 180 ? 19.781 33.906 7.305 1 97.69 180 TYR A C 1
ATOM 1436 O O . TYR A 1 180 ? 18.734 34.5 7.59 1 97.69 180 TYR A O 1
ATOM 1444 N N . LYS A 1 181 ? 20.625 34.281 6.332 1 97.62 181 LYS A N 1
ATOM 1445 C CA . LYS A 1 181 ? 20.312 35.406 5.477 1 97.62 181 LYS A CA 1
ATOM 1446 C C . LYS A 1 181 ? 18.969 35.219 4.773 1 97.62 181 LYS A C 1
ATOM 1448 O O . LYS A 1 181 ? 18.188 36.156 4.672 1 97.62 181 LYS A O 1
ATOM 1453 N N . LYS A 1 182 ? 18.703 34.062 4.301 1 97.88 182 LYS A N 1
ATOM 1454 C CA . LYS A 1 182 ? 17.453 33.75 3.607 1 97.88 182 LYS A CA 1
ATOM 1455 C C . LYS A 1 182 ? 16.25 33.938 4.531 1 97.88 182 LYS A C 1
ATOM 1457 O O . LYS A 1 182 ? 15.203 34.438 4.109 1 97.88 182 LYS A O 1
ATOM 1462 N N . LEU A 1 183 ? 16.359 33.562 5.789 1 98.19 183 LEU A N 1
ATOM 1463 C CA . LEU A 1 183 ? 15.281 33.719 6.77 1 98.19 183 LEU A CA 1
ATOM 1464 C C . LEU A 1 183 ? 15.016 35.188 7.047 1 98.19 183 LEU A C 1
ATOM 1466 O O . LEU A 1 183 ? 13.859 35.594 7.238 1 98.19 183 LEU A O 1
ATOM 1470 N N . VAL A 1 184 ? 16.094 36 7.023 1 97.62 184 VAL A N 1
ATOM 1471 C CA . VAL A 1 184 ? 15.969 37.438 7.246 1 97.62 184 VAL A CA 1
ATOM 1472 C C . VAL A 1 184 ? 15.32 38.094 6.027 1 97.62 184 VAL A C 1
ATOM 1474 O O . VAL A 1 184 ? 14.414 38.906 6.168 1 97.62 184 VAL A O 1
ATOM 1477 N N . GLU A 1 185 ? 15.789 37.656 4.902 1 97.25 185 GLU A N 1
ATOM 1478 C CA . GLU A 1 185 ? 15.25 38.219 3.662 1 97.25 185 GLU A CA 1
ATOM 1479 C C . GLU A 1 185 ? 13.766 37.875 3.516 1 97.25 185 GLU A C 1
ATOM 1481 O O . GLU A 1 185 ? 13.008 38.656 2.934 1 97.25 185 GLU A O 1
ATOM 1486 N N . ALA A 1 186 ? 13.391 36.781 4.059 1 97.31 186 ALA A N 1
ATOM 1487 C CA . ALA A 1 186 ? 12 36.344 3.98 1 97.31 186 ALA A CA 1
ATOM 1488 C C . ALA A 1 186 ? 11.164 36.969 5.09 1 97.31 186 ALA A C 1
ATOM 1490 O O . ALA A 1 186 ? 9.945 36.781 5.148 1 97.31 186 ALA A O 1
ATOM 1491 N N . GLY A 1 187 ? 11.805 37.719 5.988 1 97 187 GLY A N 1
ATOM 1492 C CA . GLY A 1 187 ? 11.109 38.469 7.031 1 97 187 GLY A CA 1
ATOM 1493 C C . GLY A 1 187 ? 10.75 37.594 8.227 1 97 187 GLY A C 1
ATOM 1494 O O . GLY A 1 187 ? 9.969 38.031 9.086 1 97 187 GLY A O 1
ATOM 1495 N N . LEU A 1 188 ? 11.25 36.406 8.305 1 97.56 188 LEU A N 1
ATOM 1496 C CA . LEU A 1 188 ? 10.953 35.5 9.422 1 97.56 188 LEU A CA 1
ATOM 1497 C C . LEU A 1 188 ? 11.805 35.875 10.633 1 97.56 188 LEU A C 1
ATOM 1499 O O . LEU A 1 188 ? 11.422 35.594 11.773 1 97.56 188 LEU A O 1
ATOM 1503 N N . VAL A 1 189 ? 12.992 36.469 10.391 1 96.94 189 VAL A N 1
ATOM 1504 C CA . VAL A 1 189 ? 13.93 36.938 11.398 1 96.94 189 VAL A CA 1
ATOM 1505 C C . VAL A 1 189 ? 14.211 38.438 11.195 1 96.94 189 VAL A C 1
ATOM 1507 O O . VAL A 1 189 ? 14.453 38.875 10.07 1 96.94 189 VAL A O 1
ATOM 1510 N N . GLN A 1 190 ? 14.172 39.188 12.273 1 95.62 190 GLN A N 1
ATOM 1511 C CA . GLN A 1 190 ? 14.398 40.625 12.188 1 95.62 190 GLN A CA 1
ATOM 1512 C C . GLN A 1 190 ? 15.789 41 12.703 1 95.62 190 GLN A C 1
ATOM 1514 O O . GLN A 1 190 ? 15.922 41.719 13.68 1 95.62 190 GLN A O 1
ATOM 1519 N N . ASP A 1 191 ? 16.719 40.469 12.055 1 94.56 191 ASP A N 1
ATOM 1520 C CA . ASP A 1 191 ? 18.125 40.781 12.266 1 94.56 191 ASP A CA 1
ATOM 1521 C C . ASP A 1 191 ? 18.766 41.312 10.984 1 94.56 191 ASP A C 1
ATOM 1523 O O . ASP A 1 191 ? 19.453 40.594 10.273 1 94.56 191 ASP A O 1
ATOM 1527 N N . TYR A 1 192 ? 18.766 42.531 10.789 1 92.31 192 TYR A N 1
ATOM 1528 C CA . TYR A 1 192 ? 19.125 43.125 9.516 1 92.31 192 TYR A CA 1
ATOM 1529 C C . TYR A 1 192 ? 20.641 43.281 9.398 1 92.31 192 TYR A C 1
ATOM 1531 O O . TYR A 1 192 ? 21.156 43.531 8.305 1 92.31 192 TYR A O 1
ATOM 1539 N N . SER A 1 193 ? 21.312 43.062 10.492 1 91.62 193 SER A N 1
ATOM 1540 C CA . SER A 1 193 ? 22.781 43.094 10.477 1 91.62 193 SER A CA 1
ATOM 1541 C C . SER A 1 193 ? 23.359 41.688 10.258 1 91.62 193 SER A C 1
ATOM 1543 O O . SER A 1 193 ? 24.547 41.562 9.977 1 91.62 193 SER A O 1
ATOM 1545 N N . LEU A 1 194 ? 22.469 40.688 10.359 1 92.25 194 LEU A N 1
ATOM 1546 C CA . LEU A 1 194 ? 22.875 39.281 10.227 1 92.25 194 LEU A CA 1
ATOM 1547 C C . LEU A 1 194 ? 23.906 38.906 11.273 1 92.25 194 LEU A C 1
ATOM 1549 O O . LEU A 1 194 ? 24.844 38.156 10.992 1 92.25 194 LEU A O 1
ATOM 1553 N N . SER A 1 195 ? 23.844 39.469 12.477 1 87.12 195 SER A N 1
ATOM 1554 C CA . SER A 1 195 ? 24.859 39.281 13.516 1 87.12 195 SER A CA 1
ATOM 1555 C C . SER A 1 195 ? 24.469 38.156 14.469 1 87.12 195 SER A C 1
ATOM 1557 O O . SER A 1 195 ? 25.266 37.781 15.336 1 87.12 195 SER A O 1
ATOM 1559 N N . GLY A 1 196 ? 23.312 37.625 14.289 1 88.44 196 GLY A N 1
ATOM 1560 C CA . GLY A 1 196 ? 22.859 36.594 15.211 1 88.44 196 GLY A CA 1
ATOM 1561 C C . GLY A 1 196 ? 22.391 37.125 16.547 1 88.44 196 GLY A C 1
ATOM 1562 O O . GLY A 1 196 ? 22.797 36.656 17.594 1 88.44 196 GLY A O 1
ATOM 1563 N N . ILE A 1 197 ? 21.5 38.094 16.531 1 89.62 197 ILE A N 1
ATOM 1564 C CA . ILE A 1 197 ? 21.031 38.781 17.734 1 89.62 197 ILE A CA 1
ATOM 1565 C C . ILE A 1 197 ? 20.078 37.906 18.516 1 89.62 197 ILE A C 1
ATOM 1567 O O . ILE A 1 197 ? 19.625 36.875 18.016 1 89.62 197 ILE A O 1
ATOM 1571 N N . ASP A 1 198 ? 19.75 38.25 19.703 1 91.75 198 ASP A N 1
ATOM 1572 C CA . ASP A 1 198 ? 18.906 37.438 20.578 1 91.75 198 ASP A CA 1
ATOM 1573 C C . ASP A 1 198 ? 17.422 37.625 20.266 1 91.75 198 ASP A C 1
ATOM 1575 O O . ASP A 1 198 ? 16.641 36.656 20.312 1 91.75 198 ASP A O 1
ATOM 1579 N N . GLU A 1 199 ? 17.078 38.812 19.938 1 94.88 199 GLU A N 1
ATOM 1580 C CA . GLU A 1 199 ? 15.688 39.125 19.609 1 94.88 199 GLU A CA 1
ATOM 1581 C C . GLU A 1 199 ? 15.445 39.031 18.109 1 94.88 199 GLU A C 1
ATOM 1583 O O . GLU A 1 199 ? 15.742 39.969 17.359 1 94.88 199 GLU A O 1
ATOM 1588 N N . LEU A 1 200 ? 14.734 38 17.734 1 96 200 LEU A N 1
ATOM 1589 C CA . LEU A 1 200 ? 14.641 37.688 16.328 1 96 200 LEU A CA 1
ATOM 1590 C C . LEU A 1 200 ? 13.344 38.219 15.727 1 96 200 LEU A C 1
ATOM 1592 O O . LEU A 1 200 ? 13.211 38.312 14.5 1 96 200 LEU A O 1
ATOM 1596 N N . GLY A 1 201 ? 12.375 38.625 16.531 1 95 201 GLY A N 1
ATOM 1597 C CA . GLY A 1 201 ? 11.094 39.062 16.016 1 95 201 GLY A CA 1
ATOM 1598 C C . GLY A 1 201 ? 9.938 38.188 16.469 1 95 201 GLY A C 1
ATOM 1599 O O . GLY A 1 201 ? 10.062 37.438 17.422 1 95 201 GLY A O 1
ATOM 1600 N N . PRO A 1 202 ? 8.742 38.344 15.875 1 95.25 202 PRO A N 1
ATOM 1601 C CA . PRO A 1 202 ? 7.523 37.719 16.406 1 95.25 202 PRO A CA 1
ATOM 1602 C C . PRO A 1 202 ? 7.363 36.25 16.016 1 95.25 202 PRO A C 1
ATOM 1604 O O . PRO A 1 202 ? 6.539 35.562 16.594 1 95.25 202 PRO A O 1
ATOM 1607 N N . TYR A 1 203 ? 8.094 35.812 15.125 1 96.12 203 TYR A N 1
ATOM 1608 C CA . TYR A 1 203 ? 7.793 34.5 14.562 1 96.12 203 TYR A CA 1
ATOM 1609 C C . TYR A 1 203 ? 8.742 33.438 15.109 1 96.12 203 TYR A C 1
ATOM 1611 O O . TYR A 1 203 ? 8.344 32.281 15.367 1 96.12 203 TYR A O 1
ATOM 1619 N N . MET A 1 204 ? 10 33.781 15.25 1 97.75 204 MET A N 1
ATOM 1620 C CA . MET A 1 204 ? 10.992 32.812 15.719 1 97.75 204 MET A CA 1
ATOM 1621 C C . MET A 1 204 ? 11.68 33.312 16.984 1 97.75 204 MET A C 1
ATOM 1623 O O . MET A 1 204 ? 11.719 34.531 17.25 1 97.75 204 MET A O 1
ATOM 1627 N N . GLN A 1 205 ? 12.172 32.406 17.734 1 98.06 205 GLN A N 1
ATOM 1628 C CA . GLN A 1 205 ? 12.898 32.688 18.969 1 98.06 205 GLN A CA 1
ATOM 1629 C C . GLN A 1 205 ? 14.289 32.062 18.953 1 98.06 205 GLN A C 1
ATOM 1631 O O . GLN A 1 205 ? 14.445 30.906 18.578 1 98.06 205 GLN A O 1
ATOM 1636 N N . LYS A 1 206 ? 15.258 32.812 19.297 1 97.88 206 LYS A N 1
ATOM 1637 C CA . LYS A 1 206 ? 16.625 32.312 19.359 1 97.88 206 LYS A CA 1
ATOM 1638 C C . LYS A 1 206 ? 16.781 31.328 20.516 1 97.88 206 LYS A C 1
ATOM 1640 O O . LYS A 1 206 ? 16.344 31.609 21.641 1 97.88 206 LYS A O 1
ATOM 1645 N N . ILE A 1 207 ? 17.297 30.234 20.281 1 98.31 207 ILE A N 1
ATOM 1646 C CA . ILE A 1 207 ? 17.703 29.297 21.312 1 98.31 207 ILE A CA 1
ATOM 1647 C C . ILE A 1 207 ? 19.188 29.531 21.656 1 98.31 207 ILE A C 1
ATOM 1649 O O . ILE A 1 207 ? 20.062 29.312 20.812 1 98.31 207 ILE A O 1
ATOM 1653 N N . PRO A 1 208 ? 19.453 30.016 22.844 1 96.56 208 PRO A N 1
ATOM 1654 C CA . PRO A 1 208 ? 20.859 30.141 23.219 1 96.56 208 PRO A CA 1
ATOM 1655 C C . PRO A 1 208 ? 21.594 28.797 23.234 1 96.56 208 PRO A C 1
ATOM 1657 O O . PRO A 1 208 ? 21.031 27.781 23.656 1 96.56 208 PRO A O 1
ATOM 1660 N N . ILE A 1 209 ? 22.859 28.875 22.703 1 94.56 209 ILE A N 1
ATOM 1661 C CA . ILE A 1 209 ? 23.578 27.609 22.641 1 94.56 209 ILE A CA 1
ATOM 1662 C C . ILE A 1 209 ? 24.875 27.703 23.422 1 94.56 209 ILE A C 1
ATOM 1664 O O . ILE A 1 209 ? 25.281 28.797 23.844 1 94.56 209 ILE A O 1
ATOM 1668 N N . ARG A 1 210 ? 25.422 26.578 23.719 1 97.69 210 ARG A N 1
ATOM 1669 C CA . ARG A 1 210 ? 26.672 26.391 24.438 1 97.69 210 ARG A CA 1
ATOM 1670 C C . ARG A 1 210 ? 27.5 25.281 23.812 1 97.69 210 ARG A C 1
ATOM 1672 O O . ARG A 1 210 ? 27 24.516 22.984 1 97.69 210 ARG A O 1
ATOM 1679 N N . GLU A 1 211 ? 28.75 25.234 24.203 1 98.38 211 GLU A N 1
ATOM 1680 C CA . GLU A 1 211 ? 29.562 24.078 23.812 1 98.38 211 GLU A CA 1
ATOM 1681 C C . GLU A 1 211 ? 29.062 22.797 24.484 1 98.38 211 GLU A C 1
ATOM 1683 O O . GLU A 1 211 ? 28.688 22.828 25.656 1 98.38 211 GLU A O 1
ATOM 1688 N N . ALA A 1 212 ? 29.031 21.75 23.75 1 98.75 212 ALA A N 1
ATOM 1689 C CA . ALA A 1 212 ? 28.719 20.453 24.359 1 98.75 212 ALA A CA 1
ATOM 1690 C C . ALA A 1 212 ? 29.781 20.062 25.375 1 98.75 212 ALA A C 1
ATOM 1692 O O . ALA A 1 212 ? 30.984 20.266 25.156 1 98.75 212 ALA A O 1
ATOM 1693 N N . LEU A 1 213 ? 29.375 19.484 26.438 1 98.56 213 LEU A N 1
ATOM 1694 C CA . LEU A 1 213 ? 30.297 18.984 27.453 1 98.56 213 LEU A CA 1
ATOM 1695 C C . LEU A 1 213 ? 30.922 17.672 27.031 1 98.56 213 LEU A C 1
ATOM 1697 O O . LEU A 1 213 ? 30.344 16.922 26.234 1 98.56 213 LEU A O 1
ATOM 1701 N N . ALA A 1 214 ? 32.062 17.391 27.594 1 98.44 214 ALA A N 1
ATOM 1702 C CA . ALA A 1 214 ? 32.781 16.141 27.281 1 98.44 214 ALA A CA 1
ATOM 1703 C C . ALA A 1 214 ? 31.891 14.93 27.609 1 98.44 214 ALA A C 1
ATOM 1705 O O . ALA A 1 214 ? 31.828 13.977 26.828 1 98.44 214 ALA A O 1
ATOM 1706 N N . ASP A 1 215 ? 31.234 15.016 28.703 1 98.38 215 ASP A N 1
ATOM 1707 C CA . ASP A 1 215 ? 30.391 13.898 29.125 1 98.38 215 ASP A CA 1
ATOM 1708 C C . ASP A 1 215 ? 29.234 13.672 28.156 1 98.38 215 ASP A C 1
ATOM 1710 O O . ASP A 1 215 ? 28.812 12.531 27.953 1 98.38 215 ASP A O 1
ATOM 1714 N N . GLU A 1 216 ? 28.719 14.727 27.625 1 98.69 216 GLU A N 1
ATOM 1715 C CA . GLU A 1 216 ? 27.625 14.625 26.656 1 98.69 216 GLU A CA 1
ATOM 1716 C C . GLU A 1 216 ? 28.109 13.977 25.359 1 98.69 216 GLU A C 1
ATOM 1718 O O . GLU A 1 216 ? 27.422 13.117 24.797 1 98.69 216 GLU A O 1
ATOM 1723 N N . ILE A 1 217 ? 29.25 14.391 24.891 1 98.81 217 ILE A N 1
ATOM 1724 C CA . ILE A 1 217 ? 29.828 13.852 23.672 1 98.81 217 ILE A CA 1
ATOM 1725 C C . ILE A 1 217 ? 30.172 12.375 23.875 1 98.81 217 ILE A C 1
ATOM 1727 O O . ILE A 1 217 ? 30 11.562 22.969 1 98.81 217 ILE A O 1
ATOM 1731 N N . LEU A 1 218 ? 30.609 11.984 25.094 1 98.62 218 LEU A N 1
ATOM 1732 C CA . LEU A 1 218 ? 31.078 10.641 25.406 1 98.62 218 LEU A CA 1
ATOM 1733 C C . LEU A 1 218 ? 29.906 9.672 25.5 1 98.62 218 LEU A C 1
ATOM 1735 O O . LEU A 1 218 ? 30.094 8.453 25.547 1 98.62 218 LEU A O 1
ATOM 1739 N N . GLU A 1 219 ? 28.656 10.195 25.5 1 98.31 219 GLU A N 1
ATOM 1740 C CA . GLU A 1 219 ? 27.484 9.312 25.438 1 98.31 219 GLU A CA 1
ATOM 1741 C C . GLU A 1 219 ? 27.438 8.539 24.125 1 98.31 219 GLU A C 1
ATOM 1743 O O . GLU A 1 219 ? 26.812 7.484 24.047 1 98.31 219 GLU A O 1
ATOM 1748 N N . VAL A 1 220 ? 28.125 9.07 23.062 1 98.69 220 VAL A N 1
ATOM 1749 C CA . VAL A 1 220 ? 28.109 8.438 21.75 1 98.69 220 VAL A CA 1
ATOM 1750 C C . VAL A 1 220 ? 29.531 8.078 21.328 1 98.69 220 VAL A C 1
ATOM 1752 O O . VAL A 1 220 ? 29.781 6.961 20.875 1 98.69 220 VAL A O 1
ATOM 1755 N N . HIS A 1 221 ? 30.438 9 21.562 1 98.69 221 HIS A N 1
ATOM 1756 C CA . HIS A 1 221 ? 31.781 8.859 21.016 1 98.69 221 HIS A CA 1
ATOM 1757 C C . HIS A 1 221 ? 32.75 8.289 22.047 1 98.69 221 HIS A C 1
ATOM 1759 O O . HIS A 1 221 ? 32.562 8.477 23.25 1 98.69 221 HIS A O 1
ATOM 1765 N N . SER A 1 222 ? 33.844 7.648 21.578 1 98.38 222 SER A N 1
ATOM 1766 C CA . SER A 1 222 ? 34.906 7.137 22.469 1 98.38 222 SER A CA 1
ATOM 1767 C C . SER A 1 222 ? 35.781 8.266 23 1 98.38 222 SER A C 1
ATOM 1769 O O . SER A 1 222 ? 35.812 9.352 22.422 1 98.38 222 SER A O 1
ATOM 1771 N N . GLU A 1 223 ? 36.406 7.961 24.078 1 98.19 223 GLU A N 1
ATOM 1772 C CA . GLU A 1 223 ? 37.375 8.922 24.641 1 98.19 223 GLU A CA 1
ATOM 1773 C C . GLU A 1 223 ? 38.5 9.219 23.656 1 98.19 223 GLU A C 1
ATOM 1775 O O . GLU A 1 223 ? 38.969 10.352 23.594 1 98.19 223 GLU A O 1
ATOM 1780 N N . GLU A 1 224 ? 38.906 8.188 22.969 1 98 224 GLU A N 1
ATOM 1781 C CA . GLU A 1 224 ? 39.938 8.352 21.969 1 98 224 GLU A CA 1
ATOM 1782 C C . GLU A 1 224 ? 39.5 9.305 20.859 1 98 224 GLU A C 1
ATOM 1784 O O . GLU A 1 224 ? 40.312 10.141 20.406 1 98 224 GLU A O 1
ATOM 1789 N N . HIS A 1 225 ? 38.312 9.164 20.422 1 97.75 225 HIS A N 1
ATOM 1790 C CA . HIS A 1 225 ? 37.75 10.031 19.375 1 97.75 225 HIS A CA 1
ATOM 1791 C C . HIS A 1 225 ? 37.719 11.484 19.844 1 97.75 225 HIS A C 1
ATOM 1793 O O . HIS A 1 225 ? 38.156 12.383 19.109 1 97.75 225 HIS A O 1
ATOM 1799 N N . LEU A 1 226 ? 37.188 11.727 21.047 1 98.31 226 LEU A N 1
ATOM 1800 C CA . LEU A 1 226 ? 37.094 13.07 21.609 1 98.31 226 LEU A CA 1
ATOM 1801 C C . LEU A 1 226 ? 38.5 13.695 21.719 1 98.31 226 LEU A C 1
ATOM 1803 O O . LEU A 1 226 ? 38.688 14.852 21.328 1 98.31 226 LEU A O 1
ATOM 1807 N N . LYS A 1 227 ? 39.438 12.93 22.219 1 97.69 227 LYS A N 1
ATOM 1808 C CA . LYS A 1 227 ? 40.812 13.414 22.375 1 97.69 227 LYS A CA 1
ATOM 1809 C C . LYS A 1 227 ? 41.438 13.75 21.031 1 97.69 227 LYS A C 1
ATOM 1811 O O . LYS A 1 227 ? 42.219 14.711 20.906 1 97.69 227 LYS A O 1
ATOM 1816 N N . HIS A 1 228 ? 41.125 12.922 20.109 1 96.69 228 HIS A N 1
ATOM 1817 C CA . HIS A 1 228 ? 41.625 13.141 18.75 1 96.69 228 HIS A CA 1
ATOM 1818 C C . HIS A 1 228 ? 41.156 14.477 18.203 1 96.69 228 HIS A C 1
ATOM 1820 O O . HIS A 1 228 ? 41.969 15.273 17.719 1 96.69 228 HIS A O 1
ATOM 1826 N N . ILE A 1 229 ? 39.906 14.742 18.219 1 97.81 229 ILE A N 1
ATOM 1827 C CA . ILE A 1 229 ? 39.375 16 17.703 1 97.81 229 ILE A CA 1
ATOM 1828 C C . ILE A 1 229 ? 39.906 17.156 18.531 1 97.81 229 ILE A C 1
ATOM 1830 O O . ILE A 1 229 ? 40.219 18.219 17.984 1 97.81 229 ILE A O 1
ATOM 1834 N N . GLN A 1 230 ? 40 16.969 19.844 1 98 230 GLN A N 1
ATOM 1835 C CA . GLN A 1 230 ? 40.531 18 20.75 1 98 230 GLN A CA 1
ATOM 1836 C C . GLN A 1 230 ? 41.969 18.359 20.391 1 98 230 GLN A C 1
ATOM 1838 O O . GLN A 1 230 ? 42.344 19.531 20.484 1 98 230 GLN A O 1
ATOM 1843 N N . SER A 1 231 ? 42.719 17.469 19.953 1 97.38 231 SER A N 1
ATOM 1844 C CA . SER A 1 231 ? 44.156 17.672 19.672 1 97.38 231 SER A CA 1
ATOM 1845 C C . SER A 1 231 ? 44.344 18.656 18.531 1 97.38 231 SER A C 1
ATOM 1847 O O . SER A 1 231 ? 45.406 19.25 18.375 1 97.38 231 SER A O 1
ATOM 1849 N N . THR A 1 232 ? 43.375 18.812 17.688 1 96.94 232 THR A N 1
ATOM 1850 C CA . THR A 1 232 ? 43.469 19.719 16.547 1 96.94 232 THR A CA 1
ATOM 1851 C C . THR A 1 232 ? 43.719 21.156 17.016 1 96.94 232 THR A C 1
ATOM 1853 O O . THR A 1 232 ? 44.219 21.984 16.266 1 96.94 232 THR A O 1
ATOM 1856 N N . GLU A 1 233 ? 43.281 21.516 18.219 1 97 233 GLU A N 1
ATOM 1857 C CA . GLU A 1 233 ? 43.375 22.859 18.766 1 97 233 GLU A CA 1
ATOM 1858 C C . GLU A 1 233 ? 44.844 23.297 18.875 1 97 233 GLU A C 1
ATOM 1860 O O . GLU A 1 233 ? 45.156 24.484 18.75 1 97 233 GLU A O 1
ATOM 1865 N N . THR A 1 234 ? 45.781 22.328 19.031 1 97.06 234 THR A N 1
ATOM 1866 C CA . THR A 1 234 ? 47.156 22.656 19.312 1 97.06 234 THR A CA 1
ATOM 1867 C C . THR A 1 234 ? 48.062 22.172 18.188 1 97.06 234 THR A C 1
ATOM 1869 O O . THR A 1 234 ? 49.281 22.344 18.25 1 97.06 234 THR A O 1
ATOM 1872 N N . MET A 1 235 ? 47.531 21.641 17.219 1 96.94 235 MET A N 1
ATOM 1873 C CA . MET A 1 235 ? 48.344 21.141 16.094 1 96.94 235 MET A CA 1
ATOM 1874 C C . MET A 1 235 ? 48.938 22.297 15.32 1 96.94 235 MET A C 1
ATOM 1876 O O . MET A 1 235 ? 48.344 23.391 15.234 1 96.94 235 MET A O 1
ATOM 1880 N N . THR A 1 236 ? 50.094 22.016 14.68 1 96.88 236 THR A N 1
ATOM 1881 C CA . THR A 1 236 ? 50.719 22.984 13.773 1 96.88 236 THR A CA 1
ATOM 1882 C C . THR A 1 236 ? 50 22.984 12.43 1 96.88 236 THR A C 1
ATOM 1884 O O . THR A 1 236 ? 49.219 22.062 12.125 1 96.88 236 THR A O 1
ATOM 1887 N N . LYS A 1 237 ? 50.25 24.016 11.703 1 95.38 237 LYS A N 1
ATOM 1888 C CA . LYS A 1 237 ? 49.625 24.125 10.383 1 95.38 237 LYS A CA 1
ATOM 1889 C C . LYS A 1 237 ? 49.906 22.875 9.539 1 95.38 237 LYS A C 1
ATOM 1891 O O . LYS A 1 237 ? 49.031 22.359 8.859 1 95.38 237 LYS A O 1
ATOM 1896 N N . ASP A 1 238 ? 51.156 22.391 9.609 1 95.38 238 ASP A N 1
ATOM 1897 C CA . ASP A 1 238 ? 51.562 21.219 8.844 1 95.38 238 ASP A CA 1
ATOM 1898 C C . ASP A 1 238 ? 50.812 19.969 9.32 1 95.38 238 ASP A C 1
ATOM 1900 O O . ASP A 1 238 ? 50.406 19.125 8.508 1 95.38 238 ASP A O 1
ATOM 1904 N N . GLU A 1 239 ? 50.656 19.875 10.555 1 96 239 GLU A N 1
ATOM 1905 C CA . GLU A 1 239 ? 49.938 18.734 11.125 1 96 239 GLU A CA 1
ATOM 1906 C C . GLU A 1 239 ? 48.438 18.766 10.719 1 96 239 GLU A C 1
ATOM 1908 O O . GLU A 1 239 ? 47.875 17.734 10.422 1 96 239 GLU A O 1
ATOM 1913 N N . LEU A 1 240 ? 47.906 19.906 10.758 1 96.44 240 LEU A N 1
ATOM 1914 C CA . LEU A 1 240 ? 46.5 20.078 10.367 1 96.44 240 LEU A CA 1
ATOM 1915 C C . LEU A 1 240 ? 46.312 19.719 8.906 1 96.44 240 LEU A C 1
ATOM 1917 O O . LEU A 1 240 ? 45.312 19.078 8.562 1 96.44 240 LEU A O 1
ATOM 1921 N N . LEU A 1 241 ? 47.188 20.094 8.07 1 94.69 241 LEU A N 1
ATOM 1922 C CA . LEU A 1 241 ? 47.094 19.781 6.648 1 94.69 241 LEU A CA 1
ATOM 1923 C C . LEU A 1 241 ? 47.219 18.266 6.43 1 94.69 241 LEU A C 1
ATOM 1925 O O . LEU A 1 241 ? 46.562 17.703 5.562 1 94.69 241 LEU A O 1
ATOM 1929 N N . LYS A 1 242 ? 48.094 17.688 7.219 1 94.75 242 LYS A N 1
ATOM 1930 C CA . LYS A 1 242 ? 48.281 16.234 7.145 1 94.75 242 LYS A CA 1
ATOM 1931 C C . LYS A 1 242 ? 47 15.508 7.594 1 94.75 242 LYS A C 1
ATOM 1933 O O . LYS A 1 242 ? 46.594 14.508 6.988 1 94.75 242 LYS A O 1
ATOM 1938 N N . GLU A 1 243 ? 46.469 16.016 8.719 1 93.44 243 GLU A N 1
ATOM 1939 C CA . GLU A 1 243 ? 45.219 15.445 9.211 1 93.44 243 GLU A CA 1
ATOM 1940 C C . GLU A 1 243 ? 44.125 15.555 8.164 1 93.44 243 GLU A C 1
ATOM 1942 O O . GLU A 1 243 ? 43.312 14.633 8.008 1 93.44 243 GLU A O 1
ATOM 1947 N N . THR A 1 244 ? 44 16.625 7.484 1 92.94 244 THR A N 1
ATOM 1948 C CA . THR A 1 244 ? 43.031 16.875 6.434 1 92.94 244 THR A CA 1
ATOM 1949 C C . THR A 1 244 ? 43.281 15.938 5.25 1 92.94 244 THR A C 1
ATOM 1951 O O . THR A 1 244 ? 42.312 15.375 4.695 1 92.94 244 THR A O 1
ATOM 1954 N N . ALA A 1 245 ? 44.438 15.734 4.891 1 91.5 245 ALA A N 1
ATOM 1955 C CA . ALA A 1 245 ? 44.812 14.898 3.75 1 91.5 245 ALA A CA 1
ATOM 1956 C C . ALA A 1 245 ? 44.531 13.43 4.039 1 91.5 245 ALA A C 1
ATOM 1958 O O . ALA A 1 245 ? 44.125 12.672 3.145 1 91.5 245 ALA A O 1
ATOM 1959 N N . ASN A 1 246 ? 44.688 13.07 5.309 1 91.44 246 ASN A N 1
ATOM 1960 C CA . ASN A 1 246 ? 44.562 11.664 5.68 1 91.44 246 ASN A CA 1
ATOM 1961 C C . ASN A 1 246 ? 43.125 11.328 6.113 1 91.44 246 ASN A C 1
ATOM 1963 O O . ASN A 1 246 ? 42.75 10.156 6.18 1 91.44 246 ASN A O 1
ATOM 1967 N N . GLY A 1 247 ? 42.438 12.32 6.418 1 88.81 247 GLY A N 1
ATOM 1968 C CA . GLY A 1 247 ? 41.125 12.086 6.941 1 88.81 247 GLY A CA 1
ATOM 1969 C C . GLY A 1 247 ? 40.125 11.664 5.875 1 88.81 247 GLY A C 1
ATOM 1970 O O . GLY A 1 247 ? 40.344 11.906 4.688 1 88.81 247 GLY A O 1
ATOM 1971 N N . ASP A 1 248 ? 39.031 10.961 6.301 1 91.38 248 ASP A N 1
ATOM 1972 C CA . ASP A 1 248 ? 37.938 10.539 5.418 1 91.38 248 ASP A CA 1
ATOM 1973 C C . ASP A 1 248 ? 37 11.703 5.094 1 91.38 248 ASP A C 1
ATOM 1975 O O . ASP A 1 248 ? 35.938 11.828 5.68 1 91.38 248 ASP A O 1
ATOM 1979 N N . SER A 1 249 ? 37.438 12.508 4.082 1 91.12 249 SER A N 1
ATOM 1980 C CA . SER A 1 249 ? 36.656 13.641 3.592 1 91.12 249 SER A CA 1
ATOM 1981 C C . SER A 1 249 ? 36.375 14.641 4.707 1 91.12 249 SER A C 1
ATOM 1983 O O . SER A 1 249 ? 35.219 15.062 4.898 1 91.12 249 SER A O 1
ATOM 1985 N N . ILE A 1 250 ? 37.375 14.859 5.551 1 94 250 ILE A N 1
ATOM 1986 C CA . ILE A 1 250 ? 37.281 15.891 6.578 1 94 250 ILE A CA 1
ATOM 1987 C C . ILE A 1 250 ? 38.406 16.906 6.418 1 94 250 ILE A C 1
ATOM 1989 O O . ILE A 1 250 ? 39.406 16.625 5.777 1 94 250 ILE A O 1
ATOM 1993 N N . TYR A 1 251 ? 38.25 18.109 6.906 1 94.38 251 TYR A N 1
ATOM 1994 C CA . TYR A 1 251 ? 39.344 19.078 7.117 1 94.38 251 TYR A CA 1
ATOM 1995 C C . TYR A 1 251 ? 39.281 19.641 8.531 1 94.38 251 TYR A C 1
ATOM 1997 O O . TYR A 1 251 ? 38.25 19.609 9.188 1 94.38 251 TYR A O 1
ATOM 2005 N N . VAL A 1 252 ? 40.406 20.031 8.992 1 96.06 252 VAL A N 1
ATOM 2006 C CA . VAL A 1 252 ? 40.469 20.531 10.359 1 96.06 252 VAL A CA 1
ATOM 2007 C C . VAL A 1 252 ? 41.344 21.781 10.414 1 96.06 252 VAL A C 1
ATOM 2009 O O . VAL A 1 252 ? 42.219 21.969 9.555 1 96.06 252 VAL A O 1
ATOM 2012 N N . ASN A 1 253 ? 41.094 22.656 11.258 1 96.25 253 ASN A N 1
ATOM 2013 C CA . ASN A 1 253 ? 41.906 23.781 11.688 1 96.25 253 ASN A CA 1
ATOM 2014 C C . ASN A 1 253 ? 41.938 23.922 13.203 1 96.25 253 ASN A C 1
ATOM 2016 O O . ASN A 1 253 ? 41.438 23.047 13.914 1 96.25 253 ASN A O 1
ATOM 2020 N N . ASN A 1 254 ? 42.438 24.953 13.711 1 97.25 254 ASN A N 1
ATOM 20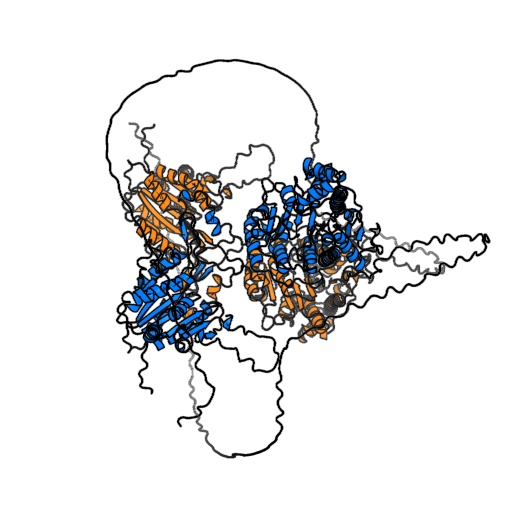21 C CA . ASN A 1 254 ? 42.625 25.062 15.148 1 97.25 254 ASN A CA 1
ATOM 2022 C C . ASN A 1 254 ? 41.344 25.406 15.867 1 97.25 254 ASN A C 1
ATOM 2024 O O . ASN A 1 254 ? 41.25 25.281 17.094 1 97.25 254 ASN A O 1
ATOM 2028 N N . ASP A 1 255 ? 40.25 25.781 15.125 1 97.44 255 ASP A N 1
ATOM 2029 C CA . ASP A 1 255 ? 38.969 26.125 15.711 1 97.44 255 ASP A CA 1
ATOM 2030 C C . ASP A 1 255 ? 37.969 25.016 15.5 1 97.44 255 ASP A C 1
ATOM 2032 O O . ASP A 1 255 ? 36.781 25.141 15.906 1 97.44 255 ASP A O 1
ATOM 2036 N N . SER A 1 256 ? 38.375 23.938 14.875 1 97.62 256 SER A N 1
ATOM 2037 C CA . SER A 1 256 ? 37.469 22.875 14.516 1 97.62 256 SER A CA 1
ATOM 2038 C C . SER A 1 256 ? 36.844 22.219 15.758 1 97.62 256 SER A C 1
ATOM 2040 O O . SER A 1 256 ? 35.656 21.922 15.773 1 97.62 256 SER A O 1
ATOM 2042 N N . PHE A 1 257 ? 37.656 22.031 16.766 1 97.94 257 PHE A N 1
ATOM 2043 C CA . PHE A 1 257 ? 37.156 21.422 17.984 1 97.94 257 PHE A CA 1
ATOM 2044 C C . PHE A 1 257 ? 36.094 22.328 18.641 1 97.94 257 PHE A C 1
ATOM 2046 O O . PHE A 1 257 ? 35.031 21.859 19.031 1 97.94 257 PHE A O 1
ATOM 2053 N N . PHE A 1 258 ? 36.375 23.547 18.734 1 97.69 258 PHE A N 1
ATOM 2054 C CA . PHE A 1 258 ? 35.469 24.547 19.312 1 97.69 258 PHE A CA 1
ATOM 2055 C C . PHE A 1 258 ? 34.156 24.609 18.547 1 97.69 258 PHE A C 1
ATOM 2057 O O . PHE A 1 258 ? 33.094 24.516 19.156 1 97.69 258 PHE A O 1
ATOM 2064 N N . SER A 1 259 ? 34.219 24.703 17.234 1 97.94 259 SER A N 1
ATOM 2065 C CA . SER A 1 259 ? 33.031 24.781 16.391 1 97.94 259 SER A CA 1
ATOM 2066 C C . SER A 1 259 ? 32.219 23.5 16.484 1 97.94 259 SER A C 1
ATOM 2068 O O . SER A 1 259 ? 30.984 23.531 16.5 1 97.94 259 SER A O 1
ATOM 2070 N N . ALA A 1 260 ? 32.875 22.375 16.484 1 98.44 260 ALA A N 1
ATOM 2071 C CA . ALA A 1 260 ? 32.188 21.078 16.578 1 98.44 260 ALA A CA 1
ATOM 2072 C C . ALA A 1 260 ? 31.422 20.953 17.891 1 98.44 260 ALA A C 1
ATOM 2074 O O . ALA A 1 260 ? 30.328 20.406 17.922 1 98.44 260 ALA A O 1
ATOM 2075 N N . LYS A 1 261 ? 32.031 21.438 18.969 1 98.62 261 LYS A N 1
ATOM 2076 C CA . LYS A 1 261 ? 31.344 21.406 20.266 1 98.62 261 LYS A CA 1
ATOM 2077 C C . LYS A 1 261 ? 30.109 22.328 20.266 1 98.62 261 LYS A C 1
ATOM 2079 O O . LYS A 1 261 ? 29.094 22 20.859 1 98.62 261 LYS A O 1
ATOM 2084 N N . LEU A 1 262 ? 30.266 23.438 19.609 1 98.38 262 LEU A N 1
ATOM 2085 C CA . LEU A 1 262 ? 29.141 24.359 19.5 1 98.38 262 LEU A CA 1
ATOM 2086 C C . LEU A 1 262 ? 28 23.734 18.703 1 98.38 262 LEU A C 1
ATOM 2088 O O . LEU A 1 262 ? 26.828 23.875 19.078 1 98.38 262 LEU A O 1
ATOM 2092 N N . SER A 1 263 ? 28.344 23.094 17.594 1 98.31 263 SER A N 1
ATOM 2093 C CA . SER A 1 263 ? 27.359 22.422 16.766 1 98.31 263 SER A CA 1
ATOM 2094 C C . SER A 1 263 ? 26.609 21.359 17.547 1 98.31 263 SER A C 1
ATOM 2096 O O . SER A 1 263 ? 25.391 21.297 17.531 1 98.31 263 SER A O 1
ATOM 2098 N N . CYS A 1 264 ? 27.328 20.578 18.25 1 98.44 264 CYS A N 1
ATOM 2099 C CA . CYS A 1 264 ? 26.75 19.516 19.062 1 98.44 264 CYS A CA 1
ATOM 2100 C C . CYS A 1 264 ? 25.906 20.094 20.203 1 98.44 264 CYS A C 1
ATOM 2102 O O . CYS A 1 264 ? 24.781 19.625 20.438 1 98.44 264 CYS A O 1
ATOM 2104 N N . GLY A 1 265 ? 26.5 21.062 20.875 1 98.69 265 GLY A N 1
ATOM 2105 C CA . GLY A 1 265 ? 25.75 21.734 21.922 1 98.69 265 GLY A CA 1
ATOM 2106 C C . GLY A 1 265 ? 24.484 22.391 21.422 1 98.69 265 GLY A C 1
ATOM 2107 O O . GLY A 1 265 ? 23.469 22.406 22.109 1 98.69 265 GLY A O 1
ATOM 2108 N N . GLY A 1 266 ? 24.578 23 20.219 1 98.69 266 GLY A N 1
ATOM 2109 C CA . GLY A 1 266 ? 23.406 23.578 19.594 1 98.69 266 GLY A CA 1
ATOM 2110 C C . GLY A 1 266 ? 22.297 22.578 19.312 1 98.69 266 GLY A C 1
ATOM 2111 O O . GLY A 1 266 ? 21.125 22.859 19.516 1 98.69 266 GLY A O 1
ATOM 2112 N N . ALA A 1 267 ? 22.656 21.391 18.859 1 98.81 267 ALA A N 1
ATOM 2113 C CA . ALA A 1 267 ? 21.688 20.328 18.609 1 98.81 267 ALA A CA 1
ATOM 2114 C C . ALA A 1 267 ? 21.016 19.875 19.906 1 98.81 267 ALA A C 1
ATOM 2116 O O . ALA A 1 267 ? 19.812 19.656 19.953 1 98.81 267 ALA A O 1
ATOM 2117 N N . ILE A 1 268 ? 21.781 19.734 20.969 1 98.88 268 ILE A N 1
ATOM 2118 C CA . ILE A 1 268 ? 21.25 19.344 22.281 1 98.88 268 ILE A CA 1
ATOM 2119 C C . ILE A 1 268 ? 20.25 20.375 22.766 1 98.88 268 ILE A C 1
ATOM 2121 O O . ILE A 1 268 ? 19.141 20.031 23.188 1 98.88 268 ILE A O 1
ATOM 2125 N N . GLU A 1 269 ? 20.641 21.641 22.656 1 98.81 269 GLU A N 1
ATOM 2126 C CA . GLU A 1 269 ? 19.781 22.719 23.172 1 98.81 269 GLU A CA 1
ATOM 2127 C C . GLU A 1 269 ? 18.516 22.844 22.344 1 98.81 269 GLU A C 1
ATOM 2129 O O . GLU A 1 269 ? 17.453 23.188 22.875 1 98.81 269 GLU A O 1
ATOM 2134 N N . ALA A 1 270 ? 18.641 22.641 21.078 1 98.88 270 ALA A N 1
ATOM 2135 C CA . ALA A 1 270 ? 17.453 22.656 20.219 1 98.88 270 ALA A CA 1
ATOM 2136 C C . ALA A 1 270 ? 16.422 21.625 20.672 1 98.88 270 ALA A C 1
ATOM 2138 O O . ALA A 1 270 ? 15.234 21.922 20.766 1 98.88 270 ALA A O 1
ATOM 2139 N N . CYS A 1 271 ? 16.859 20.422 20.938 1 98.88 271 CYS A N 1
ATOM 2140 C CA . CYS A 1 271 ? 15.977 19.359 21.391 1 98.88 271 CYS A CA 1
ATOM 2141 C C . CYS A 1 271 ? 15.422 19.656 22.781 1 98.88 271 CYS A C 1
ATOM 2143 O O . CYS A 1 271 ? 14.234 19.438 23.031 1 98.88 271 CYS A O 1
ATOM 2145 N N . LYS A 1 272 ? 16.266 20.172 23.672 1 98.69 272 LYS A N 1
ATOM 2146 C CA . LYS A 1 272 ? 15.852 20.5 25.031 1 98.69 272 LYS A CA 1
ATOM 2147 C C . LYS A 1 272 ? 14.75 21.547 25.047 1 98.69 272 LYS A C 1
ATOM 2149 O O . LYS A 1 272 ? 13.773 21.438 25.797 1 98.69 272 LYS A O 1
ATOM 2154 N N . ALA A 1 273 ? 14.953 22.547 24.203 1 98.75 273 ALA A N 1
ATOM 2155 C CA . ALA A 1 273 ? 13.984 23.625 24.141 1 98.75 273 ALA A CA 1
ATOM 2156 C C . ALA A 1 273 ? 12.602 23.109 23.75 1 98.75 273 ALA A C 1
ATOM 2158 O O . ALA A 1 273 ? 11.586 23.578 24.25 1 98.75 273 ALA A O 1
ATOM 2159 N N . VAL A 1 274 ? 12.539 22.156 22.875 1 98.75 274 VAL A N 1
ATOM 2160 C CA . VAL A 1 274 ? 11.281 21.562 22.406 1 98.75 274 VAL A CA 1
ATOM 2161 C C . VAL A 1 274 ? 10.672 20.703 23.5 1 98.75 274 VAL A C 1
ATOM 2163 O O . VAL A 1 274 ? 9.484 20.812 23.812 1 98.75 274 VAL A O 1
ATOM 2166 N N . VAL A 1 275 ? 11.477 19.844 24.141 1 98.56 275 VAL A N 1
ATOM 2167 C CA . VAL A 1 275 ? 11.016 18.891 25.141 1 98.56 275 VAL A CA 1
ATOM 2168 C C . VAL A 1 275 ? 10.492 19.641 26.359 1 98.56 275 VAL A C 1
ATOM 2170 O O . VAL A 1 275 ? 9.492 19.234 26.969 1 98.56 275 VAL A O 1
ATOM 2173 N N . GLU A 1 276 ? 11.117 20.812 26.672 1 98.12 276 GLU A N 1
ATOM 2174 C CA . GLU A 1 276 ? 10.758 21.594 27.859 1 98.12 276 GLU A CA 1
ATOM 2175 C C . GLU A 1 276 ? 9.586 22.531 27.562 1 98.12 276 GLU A C 1
ATOM 2177 O O . GLU A 1 276 ? 9.031 23.141 28.484 1 98.12 276 GLU A O 1
ATOM 2182 N N . GLY A 1 277 ? 9.234 22.656 26.328 1 97.38 277 GLY A N 1
ATOM 2183 C CA . GLY A 1 277 ? 8.094 23.469 25.969 1 97.38 277 GLY A CA 1
ATOM 2184 C C . GLY A 1 277 ? 8.422 24.953 25.906 1 97.38 277 GLY A C 1
ATOM 2185 O O . GLY A 1 277 ? 7.539 25.797 26.047 1 97.38 277 GLY A O 1
ATOM 2186 N N . ARG A 1 278 ? 9.711 25.297 25.75 1 98.06 278 ARG A N 1
ATOM 2187 C CA . ARG A 1 278 ? 10.094 26.688 25.594 1 98.06 278 ARG A CA 1
ATOM 2188 C C . ARG A 1 278 ? 9.766 27.188 24.188 1 98.06 278 ARG A C 1
ATOM 2190 O O . ARG A 1 278 ? 9.492 28.359 23.984 1 98.06 278 ARG A O 1
ATOM 2197 N N . VAL A 1 279 ? 9.812 26.328 23.219 1 98.5 279 VAL A N 1
ATOM 2198 C CA . VAL A 1 279 ? 9.43 26.562 21.828 1 98.5 279 VAL A CA 1
ATOM 2199 C C . VAL A 1 279 ? 8.555 25.406 21.328 1 98.5 279 VAL A C 1
ATOM 2201 O O . VAL A 1 279 ? 8.516 24.344 21.953 1 98.5 279 VAL A O 1
ATOM 2204 N N . LYS A 1 280 ? 7.738 25.656 20.344 1 98.06 280 LYS A N 1
ATOM 2205 C CA . LYS A 1 280 ? 6.852 24.594 19.875 1 98.06 280 LYS A CA 1
ATOM 2206 C C . LYS A 1 280 ? 7.617 23.562 19.047 1 98.06 280 LYS A C 1
ATOM 2208 O O . LYS A 1 280 ? 7.305 22.375 19.094 1 98.06 280 LYS A O 1
ATOM 2213 N N . ASN A 1 281 ? 8.555 23.906 18.281 1 98.81 281 ASN A N 1
ATOM 2214 C CA . ASN A 1 281 ? 9.508 23.156 17.484 1 98.81 281 ASN A CA 1
ATOM 2215 C C . ASN A 1 281 ? 10.781 23.953 17.219 1 98.81 281 ASN A C 1
ATOM 2217 O O . ASN A 1 281 ? 10.914 25.094 17.688 1 98.81 281 ASN A O 1
ATOM 2221 N N . SER A 1 282 ? 11.797 23.281 16.5 1 98.88 282 SER A N 1
ATOM 2222 C CA . SER A 1 282 ? 13.031 24.047 16.359 1 98.88 282 SER A CA 1
ATOM 2223 C C . SER A 1 282 ? 13.719 23.734 15.031 1 98.88 282 SER A C 1
ATOM 2225 O O . SER A 1 282 ? 13.516 22.656 14.461 1 98.88 282 SER A O 1
ATOM 2227 N N . LEU A 1 283 ? 14.391 24.688 14.516 1 98.88 283 LEU A N 1
ATOM 2228 C CA . LEU A 1 283 ? 15.312 24.594 13.383 1 98.88 283 LEU A CA 1
ATOM 2229 C C . LEU A 1 283 ? 16.719 24.984 13.797 1 98.88 283 LEU A C 1
ATOM 2231 O O . LEU A 1 283 ? 16.953 26.125 14.219 1 98.88 283 LEU A O 1
ATOM 2235 N N . ALA A 1 284 ? 17.625 24.062 13.688 1 98.88 284 ALA A N 1
ATOM 2236 C CA . ALA A 1 284 ? 19 24.328 14.094 1 98.88 284 ALA A CA 1
ATOM 2237 C C . ALA A 1 284 ? 19.922 24.406 12.883 1 98.88 284 ALA A C 1
ATOM 2239 O O . ALA A 1 284 ? 20.25 23.375 12.273 1 98.88 284 ALA A O 1
ATOM 2240 N N . ALA A 1 285 ? 20.344 25.594 12.547 1 98.19 285 ALA A N 1
ATOM 2241 C CA . ALA A 1 285 ? 21.359 25.781 11.531 1 98.19 285 ALA A CA 1
ATOM 2242 C C . ALA A 1 285 ? 22.766 25.625 12.125 1 98.19 285 ALA A C 1
ATOM 2244 O O . ALA A 1 285 ? 23.406 26.625 12.461 1 98.19 285 ALA A O 1
ATOM 2245 N N . VAL A 1 286 ? 23.234 24.422 12.172 1 98.06 286 VAL A N 1
ATOM 2246 C CA . VAL A 1 286 ? 24.484 24.125 12.867 1 98.06 286 VAL A CA 1
ATOM 2247 C C . VAL A 1 286 ? 25.516 23.594 11.875 1 98.06 286 VAL A C 1
ATOM 2249 O O . VAL A 1 286 ? 25.172 23.109 10.797 1 98.06 286 VAL A O 1
ATOM 2252 N N . ARG A 1 287 ? 26.688 23.688 12.227 1 96.38 287 ARG A N 1
ATOM 2253 C CA . ARG A 1 287 ? 27.859 23.219 11.492 1 96.38 287 ARG A CA 1
ATOM 2254 C C . ARG A 1 287 ? 29.062 23.062 12.422 1 96.38 287 ARG A C 1
ATOM 2256 O O . ARG A 1 287 ? 29.203 23.797 13.391 1 96.38 287 ARG A O 1
ATOM 2263 N N . PRO A 1 288 ? 30 22.141 12.141 1 97.19 288 PRO A N 1
ATOM 2264 C CA . PRO A 1 288 ? 29.969 21.156 11.055 1 97.19 288 PRO A CA 1
ATOM 2265 C C . PRO A 1 288 ? 28.859 20.125 11.219 1 97.19 288 PRO A C 1
ATOM 2267 O O . PRO A 1 288 ? 28.266 20.016 12.297 1 97.19 288 PRO A O 1
ATOM 2270 N N . PRO A 1 289 ? 28.453 19.422 10.109 1 97.94 289 PRO A N 1
ATOM 2271 C CA . PRO A 1 289 ? 27.438 18.375 10.195 1 97.94 289 PRO A CA 1
ATOM 2272 C C . PRO A 1 289 ? 27.891 17.172 11.031 1 97.94 289 PRO A C 1
ATOM 2274 O O . PRO A 1 289 ? 29.047 17.141 11.477 1 97.94 289 PRO A O 1
ATOM 2277 N N . GLY A 1 290 ? 26.969 16.172 11.227 1 98.56 290 GLY A N 1
ATOM 2278 C CA . GLY A 1 290 ? 27.375 15.203 12.242 1 98.56 290 GLY A CA 1
ATOM 2279 C C . GLY A 1 290 ? 27 13.773 11.883 1 98.56 290 GLY A C 1
ATOM 2280 O O . GLY A 1 290 ? 27.547 12.828 12.453 1 98.56 290 GLY A O 1
ATOM 2281 N N . HIS A 1 291 ? 26.109 13.414 10.922 1 98 291 HIS A N 1
ATOM 2282 C CA . HIS A 1 291 ? 25.438 12.117 10.828 1 98 291 HIS A CA 1
ATOM 2283 C C . HIS A 1 291 ? 26.375 11.039 10.32 1 98 291 HIS A C 1
ATOM 2285 O O . HIS A 1 291 ? 26.094 9.852 10.438 1 98 291 HIS A O 1
ATOM 2291 N N . HIS A 1 292 ? 27.578 11.422 9.883 1 98.12 292 HIS A N 1
ATOM 2292 C CA . HIS A 1 292 ? 28.547 10.438 9.422 1 98.12 292 HIS A CA 1
ATOM 2293 C C . HIS A 1 292 ? 29.547 10.086 10.523 1 98.12 292 HIS A C 1
ATOM 2295 O O . HIS A 1 292 ? 30.281 9.094 10.414 1 98.12 292 HIS A O 1
ATOM 2301 N N . ALA A 1 293 ? 29.703 10.898 11.523 1 98.38 293 ALA A N 1
ATOM 2302 C CA . ALA A 1 293 ? 30.672 10.648 12.578 1 98.38 293 ALA A CA 1
ATOM 2303 C C . ALA A 1 293 ? 30.312 9.391 13.375 1 98.38 293 ALA A C 1
ATOM 2305 O O . ALA A 1 293 ? 29.281 9.359 14.047 1 98.38 293 ALA A O 1
ATOM 2306 N N . GLU A 1 294 ? 31.109 8.422 13.281 1 97.5 294 GLU A N 1
ATOM 2307 C CA . GLU A 1 294 ? 30.906 7.184 14.023 1 97.5 294 GLU A CA 1
ATOM 2308 C C . GLU A 1 294 ? 31.469 7.289 15.445 1 97.5 294 GLU A C 1
ATOM 2310 O O . GLU A 1 294 ? 32.188 8.227 15.758 1 97.5 294 GLU A O 1
ATOM 2315 N N . PRO A 1 295 ? 31.109 6.391 16.312 1 97.38 295 PRO A N 1
ATOM 2316 C CA . PRO A 1 295 ? 31.547 6.484 17.703 1 97.38 295 PRO A CA 1
ATOM 2317 C C . PRO A 1 295 ? 33.062 6.566 17.844 1 97.38 295 PRO A C 1
ATOM 2319 O O . PRO A 1 295 ? 33.562 7.262 18.719 1 97.38 295 PRO A O 1
ATOM 2322 N N . ASP A 1 296 ? 33.781 6.023 16.875 1 97 296 ASP A N 1
ATOM 2323 C CA . ASP A 1 296 ? 35.219 5.93 17.078 1 97 296 ASP A CA 1
ATOM 2324 C C . ASP A 1 296 ? 36 6.719 16.016 1 97 296 ASP A C 1
ATOM 2326 O O . ASP A 1 296 ? 37.219 6.77 16.031 1 97 296 ASP A O 1
ATOM 2330 N N . SER A 1 297 ? 35.281 7.367 15.062 1 96.19 297 SER A N 1
ATOM 2331 C CA . SER A 1 297 ? 36 8.016 13.984 1 96.19 297 SER A CA 1
ATOM 2332 C C . SER A 1 297 ? 35.156 9.109 13.328 1 96.19 297 SER A C 1
ATOM 2334 O O . SER A 1 297 ? 33.969 8.938 13.141 1 96.19 297 SER A O 1
ATOM 2336 N N . PRO A 1 298 ? 35.812 10.273 13 1 96.69 298 PRO A N 1
ATOM 2337 C CA . PRO A 1 298 ? 35.125 11.258 12.156 1 96.69 298 PRO A CA 1
ATOM 2338 C C . PRO A 1 298 ? 35.094 10.844 10.688 1 96.69 298 PRO A C 1
ATOM 2340 O O . PRO A 1 298 ? 35.781 9.922 10.281 1 96.69 298 PRO A O 1
ATOM 2343 N N . GLY A 1 299 ? 34.25 11.43 9.953 1 95.44 299 GLY A N 1
ATOM 2344 C CA . GLY A 1 299 ? 34.188 11.125 8.531 1 95.44 299 GLY A CA 1
ATOM 2345 C C . GLY A 1 299 ? 33.094 11.898 7.816 1 95.44 299 GLY A C 1
ATOM 2346 O O . GLY A 1 299 ? 32.156 12.383 8.445 1 95.44 299 GLY A O 1
ATOM 2347 N N . GLY A 1 300 ? 33.156 12.047 6.484 1 95.19 300 GLY A N 1
ATOM 2348 C CA . GLY A 1 300 ? 32.125 12.703 5.688 1 95.19 300 GLY A CA 1
ATOM 2349 C C . GLY A 1 300 ? 31.781 14.094 6.188 1 95.19 300 GLY A C 1
ATOM 2350 O O . GLY A 1 300 ? 30.609 14.398 6.414 1 95.19 300 GLY A O 1
ATOM 2351 N N . PHE A 1 301 ? 32.781 14.859 6.512 1 95.06 301 PHE A N 1
ATOM 2352 C CA . PHE A 1 301 ? 32.656 16.25 6.945 1 95.06 301 PHE A CA 1
ATOM 2353 C C . PHE A 1 301 ? 32.281 16.328 8.414 1 95.06 301 PHE A C 1
ATOM 2355 O O . PHE A 1 301 ? 32.188 17.406 8.992 1 95.06 301 PHE A O 1
ATOM 2362 N N . CYS A 1 302 ? 31.953 15.172 9.055 1 97.81 302 CYS A N 1
ATOM 2363 C CA . CYS A 1 302 ? 31.375 15.133 10.398 1 97.81 302 CYS A CA 1
ATOM 2364 C C . CYS A 1 302 ? 32.438 14.82 11.445 1 97.81 302 CYS A C 1
ATOM 2366 O O . CYS A 1 302 ? 33.188 13.836 11.312 1 97.81 302 CYS A O 1
ATOM 2368 N N . LEU A 1 303 ? 32.5 15.656 12.414 1 98.12 303 LEU A N 1
ATOM 2369 C CA . LEU A 1 303 ? 33.5 15.477 13.484 1 98.12 303 LEU A CA 1
ATOM 2370 C C . LEU A 1 303 ? 32.844 14.828 14.703 1 98.12 303 LEU A C 1
ATOM 2372 O O . LEU A 1 303 ? 33.406 13.883 15.273 1 98.12 303 LEU A O 1
ATOM 2376 N N . PHE A 1 304 ? 31.75 15.344 15.164 1 98.56 304 PHE A N 1
ATOM 2377 C CA . PHE A 1 304 ? 30.891 14.734 16.172 1 98.56 304 PHE A CA 1
ATOM 2378 C C . PHE A 1 304 ? 29.5 14.469 15.617 1 98.56 304 PHE A C 1
ATOM 2380 O O . PHE A 1 304 ? 29.047 15.156 14.695 1 98.56 304 PHE A O 1
ATOM 2387 N N . SER A 1 305 ? 28.828 13.414 16.125 1 98.62 305 SER A N 1
ATOM 2388 C CA . SER A 1 305 ? 27.469 13.078 15.68 1 98.62 305 SER A CA 1
ATOM 2389 C C . SER A 1 305 ? 26.422 13.914 16.406 1 98.62 305 SER A C 1
ATOM 2391 O O . SER A 1 305 ? 25.812 13.453 17.375 1 98.62 305 SER A O 1
ATOM 2393 N N . ASN A 1 306 ? 26.094 15.055 15.891 1 98.75 306 ASN A N 1
ATOM 2394 C CA . ASN A 1 306 ? 25.25 16.047 16.547 1 98.75 306 ASN A CA 1
ATOM 2395 C C . ASN A 1 306 ? 23.922 15.438 16.984 1 98.75 306 ASN A C 1
ATOM 2397 O O . ASN A 1 306 ? 23.547 15.523 18.156 1 98.75 306 ASN A O 1
ATOM 2401 N N . VAL A 1 307 ? 23.234 14.766 16.062 1 98.88 307 VAL A N 1
ATOM 2402 C CA . VAL A 1 307 ? 21.891 14.258 16.297 1 98.88 307 VAL A CA 1
ATOM 2403 C C . VAL A 1 307 ? 21.953 13.086 17.266 1 98.88 307 VAL A C 1
ATOM 2405 O O . VAL A 1 307 ? 21.125 12.984 18.188 1 98.88 307 VAL A O 1
ATOM 2408 N N . ALA A 1 308 ? 22.906 12.18 17.062 1 98.88 308 ALA A N 1
ATOM 2409 C CA . ALA A 1 308 ? 23.031 11.039 17.969 1 98.88 308 ALA A CA 1
ATOM 2410 C C . ALA A 1 308 ? 23.344 11.484 19.391 1 98.88 308 ALA A C 1
ATOM 2412 O O . ALA A 1 308 ? 22.766 10.969 20.344 1 98.88 308 ALA A O 1
ATOM 2413 N N . VAL A 1 309 ? 24.297 12.461 19.531 1 98.88 309 VAL A N 1
ATOM 2414 C CA . VAL A 1 309 ? 24.656 12.977 20.844 1 98.88 309 VAL A CA 1
ATOM 2415 C C . VAL A 1 309 ? 23.453 13.648 21.484 1 98.88 309 VAL A C 1
ATOM 2417 O O . VAL A 1 309 ? 23.188 13.461 22.672 1 98.88 309 VAL A O 1
ATOM 2420 N N . ALA A 1 310 ? 22.719 14.414 20.734 1 98.94 310 ALA A N 1
ATOM 2421 C CA . ALA A 1 310 ? 21.531 15.07 21.266 1 98.94 310 ALA A CA 1
ATOM 2422 C C . ALA A 1 310 ? 20.5 14.039 21.734 1 98.94 310 ALA A C 1
ATOM 2424 O O . ALA A 1 310 ? 19.953 14.156 22.828 1 98.94 310 ALA A O 1
ATOM 2425 N N . ALA A 1 311 ? 20.219 13.016 20.922 1 98.88 311 ALA A N 1
ATOM 2426 C CA . ALA A 1 311 ? 19.234 11.992 21.25 1 98.88 311 ALA A CA 1
ATOM 2427 C C . ALA A 1 311 ? 19.594 11.258 22.531 1 98.88 311 ALA A C 1
ATOM 2429 O O . ALA A 1 311 ? 18.75 11.078 23.406 1 98.88 311 ALA A O 1
ATOM 2430 N N . LYS A 1 312 ? 20.875 10.852 22.688 1 98.69 312 LYS A N 1
ATOM 2431 C CA . LYS A 1 312 ? 21.328 10.148 23.875 1 98.69 312 LYS A CA 1
ATOM 2432 C C . LYS A 1 312 ? 21.172 11.016 25.125 1 98.69 312 LYS A C 1
ATOM 2434 O O . LYS A 1 312 ? 20.75 10.531 26.188 1 98.69 312 LYS A O 1
ATOM 2439 N N . ASN A 1 313 ? 21.516 12.227 24.984 1 98.75 313 ASN A N 1
ATOM 2440 C CA . ASN A 1 313 ? 21.438 13.125 26.125 1 98.75 313 ASN A CA 1
ATOM 2441 C C . ASN A 1 313 ? 20 13.422 26.531 1 98.75 313 ASN A C 1
ATOM 2443 O O . ASN A 1 313 ? 19.688 13.594 27.703 1 98.75 313 ASN A O 1
ATOM 2447 N N . ILE A 1 314 ? 19.094 13.539 25.578 1 98.81 314 ILE A N 1
ATOM 2448 C CA . ILE A 1 314 ? 17.688 13.758 25.875 1 98.81 314 ILE A CA 1
ATOM 2449 C C . ILE A 1 314 ? 17.109 12.531 26.594 1 98.81 314 ILE A C 1
ATOM 2451 O O . ILE A 1 314 ? 16.406 12.656 27.594 1 98.81 314 ILE A O 1
ATOM 2455 N N . LEU A 1 315 ? 17.422 11.32 26.094 1 98.62 315 LEU A N 1
ATOM 2456 C CA . LEU A 1 315 ? 16.969 10.086 26.719 1 98.62 315 LEU A CA 1
ATOM 2457 C C . LEU A 1 315 ? 17.453 9.992 28.172 1 98.62 315 LEU A C 1
ATOM 2459 O O . LEU A 1 315 ? 16.734 9.508 29.047 1 98.62 315 LEU A O 1
ATOM 2463 N N . LYS A 1 316 ? 18.625 10.484 28.406 1 98.06 316 LYS A N 1
ATOM 2464 C CA . LYS A 1 316 ? 19.234 10.43 29.734 1 98.06 316 LYS A CA 1
ATOM 2465 C C . LYS A 1 316 ? 18.641 11.477 30.656 1 98.06 316 LYS A C 1
ATOM 2467 O O . LYS A 1 316 ? 18.344 11.188 31.828 1 98.06 316 LYS A O 1
ATOM 2472 N N . SER A 1 317 ? 18.422 12.641 30.156 1 97.94 317 SER A N 1
ATOM 2473 C CA . SER A 1 317 ? 18.047 13.781 30.984 1 97.94 317 SER A CA 1
ATOM 2474 C C . SER A 1 317 ? 16.531 13.812 31.219 1 97.94 317 SER A C 1
ATOM 2476 O O . SER A 1 317 ? 16.078 14.391 32.219 1 97.94 317 SER A O 1
ATOM 2478 N N . TYR A 1 318 ? 15.742 13.203 30.312 1 98.06 318 TYR A N 1
ATOM 2479 C CA . TYR A 1 318 ? 14.289 13.266 30.422 1 98.06 318 TYR A CA 1
ATOM 2480 C C . TYR A 1 318 ? 13.672 11.875 30.312 1 98.06 318 TYR A C 1
ATOM 2482 O O . TYR A 1 318 ? 12.742 11.656 29.531 1 98.06 318 TYR A O 1
ATOM 2490 N N . PRO A 1 319 ? 13.992 10.914 31.156 1 95.19 319 PRO A N 1
ATOM 2491 C CA . PRO A 1 319 ? 13.562 9.516 31.016 1 95.19 319 PRO A CA 1
ATOM 2492 C C . PRO A 1 319 ? 12.062 9.336 31.234 1 95.19 319 PRO A C 1
ATOM 2494 O O . PRO A 1 319 ? 11.469 8.383 30.719 1 95.19 319 PRO A O 1
ATOM 2497 N N . GLU A 1 320 ? 11.445 10.289 31.922 1 95.31 320 GLU A N 1
ATOM 2498 C CA . GLU A 1 320 ? 10.016 10.156 32.188 1 95.31 320 GLU A CA 1
ATOM 2499 C C . GLU A 1 320 ? 9.18 10.727 31.062 1 95.31 320 GLU A C 1
ATOM 2501 O O . GLU A 1 320 ? 8.078 10.242 30.781 1 95.31 320 GLU A O 1
ATOM 2506 N N . SER A 1 321 ? 9.734 11.695 30.391 1 96.06 321 SER A N 1
ATOM 2507 C CA . SER A 1 321 ? 8.961 12.406 29.375 1 96.06 321 SER A CA 1
ATOM 2508 C C . SER A 1 321 ? 9.297 11.914 27.969 1 96.06 321 SER A C 1
ATOM 2510 O O . SER A 1 321 ? 8.477 12.008 27.062 1 96.06 321 SER A O 1
ATOM 2512 N N . VAL A 1 322 ? 10.516 11.562 27.781 1 98.38 322 VAL A N 1
ATOM 2513 C CA . VAL A 1 322 ? 10.961 11.102 26.469 1 98.38 322 VAL A CA 1
ATOM 2514 C C . VAL A 1 322 ? 11.539 9.688 26.578 1 98.38 322 VAL A C 1
ATOM 2516 O O . VAL A 1 322 ? 12.688 9.516 26.984 1 98.38 322 VAL A O 1
ATOM 2519 N N . ARG A 1 323 ? 10.781 8.734 26.156 1 98 323 ARG A N 1
ATOM 2520 C CA . ARG A 1 323 ? 11.188 7.332 26.234 1 98 323 ARG A CA 1
ATOM 2521 C C . ARG A 1 323 ? 11.547 6.777 24.859 1 98 323 ARG A C 1
ATOM 2523 O O . ARG A 1 323 ? 12.289 5.801 24.75 1 98 323 ARG A O 1
ATOM 2530 N N . ARG A 1 324 ? 10.93 7.348 23.859 1 98.5 324 ARG A N 1
ATOM 2531 C CA . ARG A 1 324 ? 11.117 6.91 22.484 1 98.5 324 ARG A CA 1
ATOM 2532 C C . ARG A 1 324 ? 11.406 8.094 21.562 1 98.5 324 ARG A C 1
ATOM 2534 O O . ARG A 1 324 ? 10.672 9.086 21.578 1 98.5 324 ARG A O 1
ATOM 2541 N N . ILE A 1 325 ? 12.453 7.953 20.766 1 98.88 325 ILE A N 1
ATOM 2542 C CA . ILE A 1 325 ? 12.836 9.008 19.828 1 98.88 325 ILE A CA 1
ATOM 2543 C C . ILE A 1 325 ? 12.898 8.445 18.406 1 98.88 325 ILE A C 1
ATOM 2545 O O . ILE A 1 325 ? 13.383 7.328 18.203 1 98.88 325 ILE A O 1
ATOM 2549 N N . VAL A 1 326 ? 12.375 9.172 17.453 1 98.94 326 VAL A N 1
ATOM 2550 C CA . VAL A 1 326 ? 12.641 8.883 16.047 1 98.94 326 VAL A CA 1
ATOM 2551 C C . VAL A 1 326 ? 13.719 9.836 15.523 1 98.94 326 VAL A C 1
ATOM 2553 O O . VAL A 1 326 ? 13.641 11.047 15.734 1 98.94 326 VAL A O 1
ATOM 2556 N N . VAL A 1 327 ? 14.734 9.266 14.93 1 98.94 327 VAL A N 1
ATOM 2557 C CA . VAL A 1 327 ? 15.68 10.039 14.125 1 98.94 327 VAL A CA 1
ATOM 2558 C C . VAL A 1 327 ? 15.43 9.773 12.648 1 98.94 327 VAL A C 1
ATOM 2560 O O . VAL A 1 327 ? 15.68 8.664 12.156 1 98.94 327 VAL A O 1
ATOM 2563 N N . LEU A 1 328 ? 14.914 10.727 12 1 98.94 328 LEU A N 1
ATOM 2564 C CA . LEU A 1 328 ? 14.695 10.633 10.555 1 98.94 328 LEU A CA 1
ATOM 2565 C C . LEU A 1 328 ? 15.773 11.391 9.797 1 98.94 328 LEU A C 1
ATOM 2567 O O . LEU A 1 328 ? 15.953 12.594 9.992 1 98.94 328 LEU A O 1
ATOM 2571 N N . ASP A 1 329 ? 16.516 10.672 8.992 1 98.88 329 ASP A N 1
ATOM 2572 C CA . ASP A 1 329 ? 17.609 11.227 8.195 1 98.88 329 ASP A CA 1
ATOM 2573 C C . ASP A 1 329 ? 17.219 11.32 6.723 1 98.88 329 ASP A C 1
ATOM 2575 O O . ASP A 1 329 ? 17.219 10.312 6.012 1 98.88 329 ASP A O 1
ATOM 2579 N N . TRP A 1 330 ? 16.891 12.586 6.246 1 98.56 330 TRP A N 1
ATOM 2580 C CA . TRP A 1 330 ? 16.562 12.695 4.832 1 98.56 330 TRP A CA 1
ATOM 2581 C C . TRP A 1 330 ? 17.719 13.281 4.035 1 98.56 330 TRP A C 1
ATOM 2583 O O . TRP A 1 330 ? 17.547 13.711 2.895 1 98.56 330 TRP A O 1
ATOM 2593 N N . ASP A 1 331 ? 18.938 13.359 4.707 1 97 331 ASP A N 1
ATOM 2594 C CA . ASP A 1 331 ? 20.172 13.578 3.959 1 97 331 ASP A CA 1
ATOM 2595 C C . ASP A 1 331 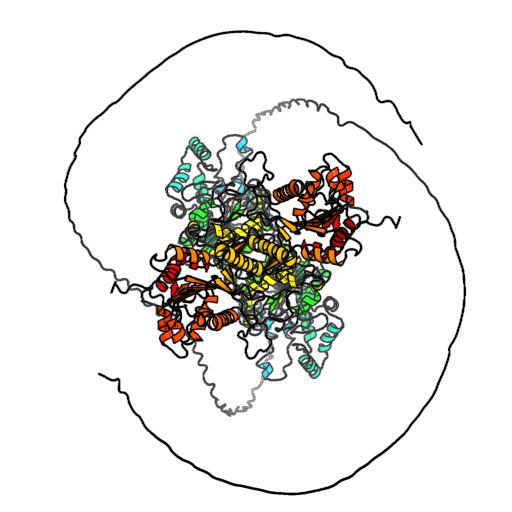? 20.391 12.492 2.908 1 97 331 ASP A C 1
ATOM 2597 O O . ASP A 1 331 ? 20.109 11.32 3.16 1 97 331 ASP A O 1
ATOM 2601 N N . ILE A 1 332 ? 20.938 12.891 1.788 1 97.88 332 ILE A N 1
ATOM 2602 C CA . ILE A 1 332 ? 20.984 11.961 0.666 1 97.88 332 ILE A CA 1
ATOM 2603 C C . ILE A 1 332 ? 22.047 10.898 0.91 1 97.88 332 ILE A C 1
ATOM 2605 O O . ILE A 1 332 ? 22.047 9.852 0.26 1 97.88 332 ILE A O 1
ATOM 2609 N N . HIS A 1 333 ? 23 11.195 1.788 1 97.69 333 HIS A N 1
ATOM 2610 C CA . HIS A 1 333 ? 24 10.211 2.172 1 97.69 333 HIS A CA 1
ATOM 2611 C C . HIS A 1 333 ? 23.562 9.43 3.402 1 97.69 333 HIS A C 1
ATOM 2613 O O . HIS A 1 333 ? 22.953 9.992 4.32 1 97.69 333 HIS A O 1
ATOM 2619 N N . HIS A 1 334 ? 23.891 8.133 3.359 1 98.12 334 HIS A N 1
ATOM 2620 C CA . HIS A 1 334 ? 23.562 7.277 4.496 1 98.12 334 HIS A CA 1
ATOM 2621 C C . HIS A 1 334 ? 24.234 7.773 5.773 1 98.12 334 HIS A C 1
ATOM 2623 O O . HIS A 1 334 ? 25.438 8.023 5.785 1 98.12 334 HIS A O 1
ATOM 2629 N N . GLY A 1 335 ? 23.438 7.902 6.852 1 98.25 335 GLY A N 1
ATOM 2630 C CA . GLY A 1 335 ? 23.969 8.328 8.141 1 98.25 335 GLY A CA 1
ATOM 2631 C C . GLY A 1 335 ? 24.578 7.188 8.938 1 98.25 335 GLY A C 1
ATOM 2632 O O . GLY A 1 335 ? 24.062 6.812 9.992 1 98.25 335 GLY A O 1
ATOM 2633 N N . ASN A 1 336 ? 25.703 6.719 8.469 1 98 336 ASN A N 1
ATOM 2634 C CA . ASN A 1 336 ? 26.359 5.559 9.062 1 98 336 ASN A CA 1
ATOM 2635 C C . ASN A 1 336 ? 26.719 5.809 10.523 1 98 336 ASN A C 1
ATOM 2637 O O . ASN A 1 336 ? 26.656 4.895 11.352 1 98 336 ASN A O 1
ATOM 2641 N N . GLY A 1 337 ? 27.094 7.047 10.867 1 98.25 337 GLY A N 1
ATOM 2642 C CA . GLY A 1 337 ? 27.438 7.367 12.25 1 98.25 337 GLY A CA 1
ATOM 2643 C C . GLY A 1 337 ? 26.266 7.242 13.195 1 98.25 337 GLY A C 1
ATOM 2644 O O . GLY A 1 337 ? 26.359 6.574 14.227 1 98.25 337 GLY A O 1
ATOM 2645 N N . THR A 1 338 ? 25.141 7.891 12.836 1 98.69 338 THR A N 1
ATOM 2646 C CA . THR A 1 338 ? 23.953 7.836 13.672 1 98.69 338 THR A CA 1
ATOM 2647 C C . THR A 1 338 ? 23.422 6.406 13.773 1 98.69 338 THR A C 1
ATOM 2649 O O . THR A 1 338 ? 23.016 5.965 14.852 1 98.69 338 THR A O 1
ATOM 2652 N N . GLN A 1 339 ? 23.359 5.688 12.641 1 98.62 339 GLN A N 1
ATOM 2653 C CA . GLN A 1 339 ? 22.922 4.297 12.648 1 98.62 339 GLN A CA 1
ATOM 2654 C C . GLN A 1 339 ? 23.719 3.465 13.641 1 98.62 339 GLN A C 1
ATOM 2656 O O . GLN A 1 339 ? 23.156 2.725 14.445 1 98.62 339 GLN A O 1
ATOM 2661 N N . LYS A 1 340 ? 25.031 3.568 13.523 1 98.31 340 LYS A N 1
ATOM 2662 C CA . LYS A 1 340 ? 25.906 2.773 14.375 1 98.31 340 LYS A CA 1
ATOM 2663 C C . LYS A 1 340 ? 25.688 3.105 15.852 1 98.31 340 LYS A C 1
ATOM 2665 O O . LYS A 1 340 ? 25.75 2.225 16.703 1 98.31 340 LYS A O 1
ATOM 2670 N N . ALA A 1 341 ? 25.422 4.328 16.156 1 98.5 341 ALA A N 1
ATOM 2671 C CA . ALA A 1 341 ? 25.25 4.793 17.516 1 98.5 341 ALA A CA 1
ATOM 2672 C C . ALA A 1 341 ? 24.047 4.117 18.188 1 98.5 341 ALA A C 1
ATOM 2674 O O . ALA A 1 341 ? 24.031 3.934 19.406 1 98.5 341 ALA A O 1
ATOM 2675 N N . PHE A 1 342 ? 23.031 3.725 17.391 1 98.62 342 PHE A N 1
ATOM 2676 C CA . PHE A 1 342 ? 21.797 3.242 18 1 98.62 342 PHE A CA 1
ATOM 2677 C C . PHE A 1 342 ? 21.469 1.845 17.5 1 98.62 342 PHE A C 1
ATOM 2679 O O . PHE A 1 342 ? 20.344 1.367 17.688 1 98.62 342 PHE A O 1
ATOM 2686 N N . TYR A 1 343 ? 22.359 1.151 16.859 1 98.12 343 TYR A N 1
ATOM 2687 C CA . TYR A 1 343 ? 22.109 -0.09 16.141 1 98.12 343 TYR A CA 1
ATOM 2688 C C . TYR A 1 343 ? 21.562 -1.166 17.078 1 98.12 343 TYR A C 1
ATOM 2690 O O . TYR A 1 343 ? 20.859 -2.076 16.656 1 98.12 343 TYR A O 1
ATOM 2698 N N . ASP A 1 344 ? 21.812 -1.135 18.438 1 98.12 344 ASP A N 1
ATOM 2699 C CA . ASP A 1 344 ? 21.359 -2.121 19.406 1 98.12 344 ASP A CA 1
ATOM 2700 C C . ASP A 1 344 ? 20.438 -1.48 20.453 1 98.12 344 ASP A C 1
ATOM 2702 O O . ASP A 1 344 ? 20.203 -2.049 21.516 1 98.12 344 ASP A O 1
ATOM 2706 N N . ASP A 1 345 ? 19.922 -0.249 20.203 1 98.12 345 ASP A N 1
ATOM 2707 C CA . ASP A 1 345 ? 19.109 0.5 21.172 1 98.12 345 ASP A CA 1
ATOM 2708 C C . ASP A 1 345 ? 17.688 0.682 20.672 1 98.12 345 ASP A C 1
ATOM 2710 O O . ASP A 1 345 ? 17.438 1.45 19.734 1 98.12 345 ASP A O 1
ATOM 2714 N N . PRO A 1 346 ? 16.656 0.041 21.25 1 98.31 346 PRO A N 1
ATOM 2715 C CA . PRO A 1 346 ? 15.266 0.113 20.781 1 98.31 346 PRO A CA 1
ATOM 2716 C C . PRO A 1 346 ? 14.586 1.433 21.141 1 98.31 346 PRO A C 1
ATOM 2718 O O . PRO A 1 346 ? 13.469 1.697 20.688 1 98.31 346 PRO A O 1
ATOM 2721 N N . ARG A 1 347 ? 15.281 2.293 21.969 1 98.06 347 ARG A N 1
ATOM 2722 C CA . ARG A 1 347 ? 14.695 3.564 22.391 1 98.06 347 ARG A CA 1
ATOM 2723 C C . ARG A 1 347 ? 14.766 4.594 21.266 1 98.06 347 ARG A C 1
ATOM 2725 O O . ARG A 1 347 ? 14.109 5.633 21.328 1 98.06 347 ARG A O 1
ATOM 2732 N N . VAL A 1 348 ? 15.539 4.27 20.188 1 98.88 348 VAL A N 1
ATOM 2733 C CA . VAL A 1 348 ? 15.633 5.148 19.031 1 98.88 348 VAL A CA 1
ATOM 2734 C C . VAL A 1 348 ? 15.305 4.367 17.75 1 98.88 348 VAL A C 1
ATOM 2736 O O . VAL A 1 348 ? 15.961 3.361 17.453 1 98.88 348 VAL A O 1
ATOM 2739 N N . LEU A 1 349 ? 14.273 4.777 17.078 1 98.94 349 LEU A N 1
ATOM 2740 C CA . LEU A 1 349 ? 14.016 4.305 15.727 1 98.94 349 LEU A CA 1
ATOM 2741 C C . LEU A 1 349 ? 14.727 5.172 14.695 1 98.94 349 LEU A C 1
ATOM 2743 O O . LEU A 1 349 ? 14.383 6.344 14.516 1 98.94 349 LEU A O 1
ATOM 2747 N N . TYR A 1 350 ? 15.742 4.57 14.109 1 98.81 350 TYR A N 1
ATOM 2748 C CA . TYR A 1 350 ? 16.516 5.285 13.102 1 98.81 350 TYR A CA 1
ATOM 2749 C C . TYR A 1 350 ? 15.977 4.992 11.703 1 98.81 350 TYR A C 1
ATOM 2751 O O . TYR A 1 350 ? 15.883 3.83 11.297 1 98.81 350 TYR A O 1
ATOM 2759 N N . ILE A 1 351 ? 15.625 6.035 10.953 1 98.94 351 ILE A N 1
ATOM 2760 C CA . ILE A 1 351 ? 15.133 5.938 9.578 1 98.94 351 ILE A CA 1
ATOM 2761 C C . ILE A 1 351 ? 16 6.785 8.656 1 98.94 351 ILE A C 1
ATOM 2763 O O . ILE A 1 351 ? 16.25 7.961 8.93 1 98.94 351 ILE A O 1
ATOM 2767 N N . SER A 1 352 ? 16.438 6.227 7.551 1 98.81 352 SER A N 1
ATOM 2768 C CA . SER A 1 352 ? 17.281 6.977 6.613 1 98.81 352 SER A CA 1
ATOM 2769 C C . SER A 1 352 ? 16.844 6.73 5.172 1 98.81 352 SER A C 1
ATOM 2771 O O . SER A 1 352 ? 16.578 5.59 4.781 1 98.81 352 SER A O 1
ATOM 2773 N N . LEU A 1 353 ? 16.609 7.777 4.402 1 98.56 353 LEU A N 1
ATOM 2774 C CA . LEU A 1 353 ? 16.469 7.742 2.951 1 98.56 353 LEU A CA 1
ATOM 2775 C C . LEU A 1 353 ? 17.734 8.242 2.266 1 98.56 353 LEU A C 1
ATOM 2777 O O . LEU A 1 353 ? 18.156 9.375 2.488 1 98.56 353 LEU A O 1
ATOM 2781 N N . HIS A 1 354 ? 18.375 7.379 1.448 1 98.69 354 HIS A N 1
ATOM 2782 C CA . HIS A 1 354 ? 19.656 7.801 0.91 1 98.69 354 HIS A CA 1
ATOM 2783 C C . HIS A 1 354 ? 19.969 7.078 -0.397 1 98.69 354 HIS A C 1
ATOM 2785 O O . HIS A 1 354 ? 19.438 6.004 -0.661 1 98.69 354 HIS A O 1
ATOM 2791 N N . ARG A 1 355 ? 20.75 7.738 -1.136 1 97.75 355 ARG A N 1
ATOM 2792 C CA . ARG A 1 355 ? 21.328 7.055 -2.293 1 97.75 355 ARG A CA 1
ATOM 2793 C C . ARG A 1 355 ? 22.297 5.961 -1.862 1 97.75 355 ARG A C 1
ATOM 2795 O O . ARG A 1 355 ? 23.141 6.184 -1 1 97.75 355 ARG A O 1
ATOM 2802 N N . TYR A 1 356 ? 22.125 4.809 -2.369 1 97.62 356 TYR A N 1
ATOM 2803 C CA . TYR A 1 356 ? 22.906 3.658 -1.952 1 97.62 356 TYR A CA 1
ATOM 2804 C C . TYR A 1 356 ? 23.703 3.084 -3.125 1 97.62 356 TYR A C 1
ATOM 2806 O O . TYR A 1 356 ? 24.891 2.812 -3.006 1 97.62 356 TYR A O 1
ATOM 2814 N N . GLU A 1 357 ? 23.016 2.906 -4.266 1 94.56 357 GLU A N 1
ATOM 2815 C CA . GLU A 1 357 ? 23.609 2.402 -5.5 1 94.56 357 GLU A CA 1
ATOM 2816 C C . GLU A 1 357 ? 24.422 1.135 -5.242 1 94.56 357 GLU A C 1
ATOM 2818 O O . GLU A 1 357 ? 25.594 1.059 -5.605 1 94.56 357 GLU A O 1
ATOM 2823 N N . ASN A 1 358 ? 23.797 0.186 -4.559 1 91.62 358 ASN A N 1
ATOM 2824 C CA . ASN A 1 358 ? 24.375 -1.112 -4.238 1 91.62 358 ASN A CA 1
ATOM 2825 C C . ASN A 1 358 ? 25.656 -0.966 -3.428 1 91.62 358 ASN A C 1
ATOM 2827 O O . ASN A 1 358 ? 26.625 -1.702 -3.646 1 91.62 358 ASN A O 1
ATOM 2831 N N . GLY A 1 359 ? 25.734 0.034 -2.689 1 93.5 359 GLY A N 1
ATOM 2832 C CA . GLY A 1 359 ? 26.844 0.235 -1.777 1 93.5 359 GLY A CA 1
ATOM 2833 C C . GLY A 1 359 ? 27.984 1.026 -2.393 1 93.5 359 GLY A C 1
ATOM 2834 O O . GLY A 1 359 ? 29.094 1.071 -1.839 1 93.5 359 GLY A O 1
ATOM 2835 N N . LYS A 1 360 ? 27.734 1.697 -3.482 1 93.62 360 LYS A N 1
ATOM 2836 C CA . LYS A 1 360 ? 28.797 2.426 -4.168 1 93.62 360 LYS A CA 1
ATOM 2837 C C . LYS A 1 360 ? 28.781 3.906 -3.795 1 93.62 360 LYS A C 1
ATOM 2839 O O . LYS A 1 360 ? 29.828 4.57 -3.809 1 93.62 360 LYS A O 1
ATOM 2844 N N . PHE A 1 361 ? 27.641 4.438 -3.539 1 95.81 361 PHE A N 1
ATOM 2845 C CA . PHE A 1 361 ? 27.531 5.848 -3.186 1 95.81 361 PHE A CA 1
ATOM 2846 C C . PHE A 1 361 ? 28.016 6.09 -1.76 1 95.81 361 PHE A C 1
ATOM 2848 O O . PHE A 1 361 ? 27.781 5.266 -0.872 1 95.81 361 PHE A O 1
ATOM 2855 N N . TYR A 1 362 ? 28.688 7.148 -1.491 1 94 362 TYR A N 1
ATOM 2856 C CA . TYR A 1 362 ? 29.25 7.43 -0.175 1 94 362 TYR A CA 1
ATOM 2857 C C . TYR A 1 362 ? 28.203 7.258 0.915 1 94 362 TYR A C 1
ATOM 2859 O O . TYR A 1 362 ? 27.078 7.754 0.788 1 94 362 TYR A O 1
ATOM 2867 N N . PRO A 1 363 ? 28.516 6.582 1.985 1 95.19 363 PRO A N 1
ATOM 2868 C CA . PRO A 1 363 ? 29.844 6.176 2.461 1 95.19 363 PRO A CA 1
ATOM 2869 C C . PRO A 1 363 ? 30.312 4.871 1.832 1 95.19 363 PRO A C 1
ATOM 2871 O O . PRO A 1 363 ? 31.438 4.426 2.102 1 95.19 363 PRO A O 1
ATOM 2874 N N . GLY A 1 364 ? 29.516 4.234 1.041 1 93.5 364 GLY A N 1
ATOM 2875 C CA . GLY A 1 364 ? 29.953 3.131 0.196 1 93.5 364 GLY A CA 1
ATOM 2876 C C . GLY A 1 364 ? 30.141 1.832 0.958 1 93.5 364 GLY A C 1
ATOM 2877 O O . GLY A 1 364 ? 31.094 1.096 0.713 1 93.5 364 GLY A O 1
ATOM 2878 N N . THR A 1 365 ? 29.312 1.613 1.924 1 93.94 365 THR A N 1
ATOM 2879 C CA . THR A 1 365 ? 29.406 0.388 2.711 1 93.94 365 THR A CA 1
ATOM 2880 C C . THR A 1 365 ? 28.094 -0.4 2.627 1 93.94 365 THR A C 1
ATOM 2882 O O . THR A 1 365 ? 27.062 0.136 2.213 1 93.94 365 THR A O 1
ATOM 2885 N N . LYS A 1 366 ? 28.109 -1.654 3.053 1 94.44 366 LYS A N 1
ATOM 2886 C CA . LYS A 1 366 ? 26.938 -2.518 3.025 1 94.44 366 LYS A CA 1
ATOM 2887 C C . LYS A 1 366 ? 25.906 -2.084 4.07 1 94.44 366 LYS A C 1
ATOM 2889 O O . LYS A 1 366 ? 24.734 -2.467 3.996 1 94.44 366 LYS A O 1
ATOM 2894 N N . TYR A 1 367 ? 26.281 -1.232 4.957 1 96.75 367 TYR A N 1
ATOM 2895 C CA . TYR A 1 367 ? 25.453 -0.909 6.117 1 96.75 367 TYR A CA 1
ATOM 2896 C C . TYR A 1 367 ? 24.281 -0.017 5.727 1 96.75 367 TYR A C 1
ATOM 2898 O O . TYR A 1 367 ? 23.328 0.145 6.496 1 96.75 367 TYR A O 1
ATOM 2906 N N . GLY A 1 368 ? 24.312 0.572 4.59 1 98.19 368 GLY A N 1
ATOM 2907 C CA . GLY A 1 368 ? 23.203 1.382 4.113 1 98.19 368 GLY A CA 1
ATOM 2908 C C . GLY A 1 368 ? 22.094 0.562 3.467 1 98.19 368 GLY A C 1
ATOM 2909 O O . GLY A 1 368 ? 21.062 1.106 3.064 1 98.19 368 GLY A O 1
ATOM 2910 N N . GLY A 1 369 ? 22.219 -0.751 3.445 1 97.69 369 GLY A N 1
ATOM 2911 C CA . GLY A 1 369 ? 21.266 -1.622 2.773 1 97.69 369 GLY A CA 1
ATOM 2912 C C . GLY A 1 369 ? 19.953 -1.771 3.527 1 97.69 369 GLY A C 1
ATOM 2913 O O . GLY A 1 369 ? 19.891 -1.519 4.734 1 97.69 369 GLY A O 1
ATOM 2914 N N . ALA A 1 370 ? 18.938 -2.182 2.803 1 97.75 370 ALA A N 1
ATOM 2915 C CA . ALA A 1 370 ? 17.609 -2.346 3.387 1 97.75 370 ALA A CA 1
ATOM 2916 C C . ALA A 1 370 ? 17.594 -3.475 4.414 1 97.75 370 ALA A C 1
ATOM 2918 O O . ALA A 1 370 ? 16.766 -3.486 5.32 1 97.75 370 ALA A O 1
ATOM 2919 N N . ASP A 1 371 ? 18.5 -4.406 4.34 1 95.75 371 ASP A N 1
ATOM 2920 C CA . ASP A 1 371 ? 18.531 -5.582 5.203 1 95.75 371 ASP A CA 1
ATOM 2921 C C . ASP A 1 371 ? 19.172 -5.262 6.551 1 95.75 371 ASP A C 1
ATOM 2923 O O . ASP A 1 371 ? 19.188 -6.105 7.449 1 95.75 371 ASP A O 1
ATOM 2927 N N . GLN A 1 372 ? 19.719 -4.023 6.699 1 98.12 372 GLN A N 1
ATOM 2928 C CA . GLN A 1 372 ? 20.281 -3.592 7.977 1 98.12 372 GLN A CA 1
ATOM 2929 C C . GLN A 1 372 ? 19.188 -3.127 8.93 1 98.12 372 GLN A C 1
ATOM 2931 O O . GLN A 1 372 ? 18.828 -1.948 8.938 1 98.12 372 GLN A O 1
ATOM 2936 N N . VAL A 1 373 ? 18.766 -4.047 9.844 1 98.44 373 VAL A N 1
ATOM 2937 C CA . VAL A 1 373 ? 17.547 -3.797 10.602 1 98.44 373 VAL A CA 1
ATOM 2938 C C . VAL A 1 373 ? 17.875 -3.611 12.078 1 98.44 373 VAL A C 1
ATOM 2940 O O . VAL A 1 373 ? 16.984 -3.512 12.922 1 98.44 373 VAL A O 1
ATOM 2943 N N . GLY A 1 374 ? 19.094 -3.473 12.469 1 98.44 374 GLY A N 1
ATOM 2944 C CA . GLY A 1 374 ? 19.5 -3.412 13.859 1 98.44 374 GLY A CA 1
ATOM 2945 C C . GLY A 1 374 ? 19.938 -4.758 14.414 1 98.44 374 GLY A C 1
ATOM 2946 O O . GLY A 1 374 ? 19.953 -5.754 13.688 1 98.44 374 GLY A O 1
ATOM 2947 N N . GLU A 1 375 ? 20.359 -4.828 15.664 1 97.69 375 GLU A N 1
ATOM 2948 C CA . GLU A 1 375 ? 20.797 -6.059 16.312 1 97.69 375 GLU A CA 1
ATOM 2949 C C . GLU A 1 375 ? 20.375 -6.094 17.781 1 97.69 375 GLU A C 1
ATOM 2951 O O . GLU A 1 375 ? 20.125 -5.051 18.375 1 97.69 375 GLU A O 1
ATOM 2956 N N . GLY A 1 376 ? 20.25 -7.32 18.297 1 97.44 376 GLY A N 1
ATOM 2957 C CA . GLY A 1 376 ? 19.844 -7.445 19.688 1 97.44 376 GLY A CA 1
ATOM 2958 C C . GLY A 1 376 ? 18.516 -6.789 19.984 1 97.44 376 GLY A C 1
ATOM 2959 O O . GLY A 1 376 ? 17.531 -7.043 19.297 1 97.44 376 GLY A O 1
ATOM 2960 N N . ALA A 1 377 ? 18.562 -5.977 21 1 97.62 377 ALA A N 1
ATOM 2961 C CA . ALA A 1 377 ? 17.328 -5.289 21.391 1 97.62 377 ALA A CA 1
ATOM 2962 C C . ALA A 1 377 ? 16.938 -4.246 20.344 1 97.62 377 ALA A C 1
ATOM 2964 O O . ALA A 1 377 ? 15.773 -3.82 20.297 1 97.62 377 ALA A O 1
ATOM 2965 N N . GLY A 1 378 ? 17.891 -3.869 19.578 1 98.44 378 GLY A N 1
ATOM 2966 C CA . GLY A 1 378 ? 17.625 -2.84 18.578 1 98.44 378 GLY A CA 1
ATOM 2967 C C . GLY A 1 378 ? 17.156 -3.4 17.25 1 98.44 378 GLY A C 1
ATOM 2968 O O . GLY A 1 378 ? 16.906 -2.646 16.312 1 98.44 378 GLY A O 1
ATOM 2969 N N . GLU A 1 379 ? 17.016 -4.703 17.156 1 98.19 379 GLU A N 1
ATOM 2970 C CA . GLU A 1 379 ? 16.516 -5.305 15.914 1 98.19 379 GLU A CA 1
ATOM 2971 C C . GLU A 1 379 ? 15.109 -4.816 15.594 1 98.19 379 GLU A C 1
ATOM 2973 O O . GLU A 1 379 ? 14.227 -4.809 16.453 1 98.19 379 GLU A O 1
ATOM 2978 N N . GLY A 1 380 ? 14.898 -4.359 14.406 1 98.38 380 GLY A N 1
ATOM 2979 C CA . GLY A 1 380 ? 13.609 -3.84 13.977 1 98.38 380 GLY A CA 1
ATOM 2980 C C . GLY A 1 380 ? 13.508 -2.332 14.102 1 98.38 380 GLY A C 1
ATOM 2981 O O . GLY A 1 380 ? 12.562 -1.728 13.586 1 98.38 380 GLY A O 1
ATOM 2982 N N . PHE A 1 381 ? 14.531 -1.705 14.727 1 98.81 381 PHE A N 1
ATOM 2983 C CA . PHE A 1 381 ? 14.453 -0.275 15 1 98.81 381 PHE A CA 1
ATOM 2984 C C . PHE A 1 381 ? 15.445 0.497 14.133 1 98.81 381 PHE A C 1
ATOM 2986 O O . PHE A 1 381 ? 15.805 1.629 14.461 1 98.81 381 PHE A O 1
ATOM 2993 N N . ASN A 1 382 ? 15.984 -0.146 13.133 1 98.88 382 ASN A N 1
ATOM 2994 C CA . ASN A 1 382 ? 16.781 0.457 12.062 1 98.88 382 ASN A CA 1
ATOM 2995 C C . ASN A 1 382 ? 16.125 0.253 10.695 1 98.88 382 ASN A C 1
ATOM 2997 O O . ASN A 1 382 ? 15.945 -0.882 10.258 1 98.88 382 ASN A O 1
ATOM 3001 N N . LEU A 1 383 ? 15.758 1.348 10.047 1 98.88 383 LEU A N 1
ATOM 3002 C CA . LEU A 1 383 ? 15.008 1.306 8.797 1 98.88 383 LEU A CA 1
ATOM 3003 C C . LEU A 1 383 ? 15.703 2.137 7.719 1 98.88 383 LEU A C 1
ATOM 3005 O O . LEU A 1 383 ? 15.602 3.365 7.723 1 98.88 383 LEU A O 1
ATOM 3009 N N . ASN A 1 384 ? 16.344 1.473 6.812 1 98.81 384 ASN A N 1
ATOM 3010 C CA . ASN A 1 384 ? 17 2.125 5.684 1 98.81 384 ASN A CA 1
ATOM 3011 C C . ASN A 1 384 ? 16.156 2.031 4.414 1 98.81 384 ASN A C 1
ATOM 3013 O O . ASN A 1 384 ? 15.602 0.976 4.109 1 98.81 384 ASN A O 1
ATOM 3017 N N . ILE A 1 385 ? 16.016 3.088 3.703 1 98.81 385 ILE A N 1
ATOM 3018 C CA . ILE A 1 385 ? 15.445 3.15 2.361 1 98.81 385 ILE A CA 1
ATOM 3019 C C . ILE A 1 385 ? 16.531 3.531 1.357 1 98.81 385 ILE A C 1
ATOM 3021 O O . ILE A 1 385 ? 16.75 4.715 1.085 1 98.81 385 ILE A O 1
ATOM 3025 N N . PRO A 1 386 ? 17.188 2.52 0.808 1 98.75 386 PRO A N 1
ATOM 3026 C CA . PRO A 1 386 ? 18.359 2.74 -0.056 1 98.75 386 PRO A CA 1
ATOM 3027 C C . PRO A 1 386 ? 17.969 2.957 -1.519 1 98.75 386 PRO A C 1
ATOM 3029 O O . PRO A 1 386 ? 17.672 1.996 -2.23 1 98.75 386 PRO A O 1
ATOM 3032 N N . TRP A 1 387 ? 17.984 4.195 -1.989 1 98.06 387 TRP A N 1
ATOM 3033 C CA . TRP A 1 387 ? 17.688 4.469 -3.391 1 98.06 387 TRP A CA 1
ATOM 3034 C C . TRP A 1 387 ? 18.75 3.85 -4.305 1 98.06 387 TRP A C 1
ATOM 3036 O O . TRP A 1 387 ? 19.938 3.881 -3.994 1 98.06 387 TRP A O 1
ATOM 3046 N N . ARG A 1 388 ? 18.375 3.379 -5.426 1 95.19 388 ARG A N 1
ATOM 3047 C CA . ARG A 1 388 ? 19.266 2.645 -6.32 1 95.19 388 ARG A CA 1
ATOM 3048 C C . ARG A 1 388 ? 19.984 3.592 -7.273 1 95.19 388 ARG A C 1
ATOM 3050 O O . ARG A 1 388 ? 21 3.227 -7.867 1 95.19 388 ARG A O 1
ATOM 3057 N N . SER A 1 389 ? 19.375 4.809 -7.434 1 93.88 389 SER A N 1
ATOM 3058 C CA . SER A 1 389 ? 19.938 5.719 -8.43 1 93.88 389 SER A CA 1
ATOM 3059 C C . SER A 1 389 ? 19.766 7.172 -8 1 93.88 389 SER A C 1
ATOM 3061 O O . SER A 1 389 ? 19.094 7.461 -7.012 1 93.88 389 SER A O 1
ATOM 3063 N N . HIS A 1 390 ? 20.484 8.125 -8.641 1 96 390 HIS A N 1
ATOM 3064 C CA . HIS A 1 390 ? 20.281 9.562 -8.477 1 96 390 HIS A CA 1
ATOM 3065 C C . HIS A 1 390 ? 18.984 10.008 -9.133 1 96 390 HIS A C 1
ATOM 3067 O O . HIS A 1 390 ? 18.25 9.195 -9.688 1 96 390 HIS A O 1
ATOM 3073 N N . GLY A 1 391 ? 18.625 11.18 -8.977 1 97.31 391 GLY A N 1
ATOM 3074 C CA . GLY A 1 391 ? 17.516 11.781 -9.68 1 97.31 391 GLY A CA 1
ATOM 3075 C C . GLY A 1 391 ? 16.203 11.664 -8.93 1 97.31 391 GLY A C 1
ATOM 3076 O O . GLY A 1 391 ? 15.141 11.992 -9.461 1 97.31 391 GLY A O 1
ATOM 3077 N N . MET A 1 392 ? 16.266 11.273 -7.684 1 97.88 392 MET A N 1
ATOM 3078 C CA . MET A 1 392 ? 15.039 11.164 -6.887 1 97.88 392 MET A CA 1
ATOM 3079 C C . MET A 1 392 ? 14.383 12.531 -6.715 1 97.88 392 MET A C 1
ATOM 3081 O O . MET A 1 392 ? 15.062 13.547 -6.664 1 97.88 392 MET A O 1
ATOM 3085 N N . HIS A 1 393 ? 13.109 12.578 -6.746 1 98.12 393 HIS A N 1
ATOM 3086 C CA . HIS A 1 393 ? 12.367 13.828 -6.613 1 98.12 393 HIS A CA 1
ATOM 3087 C C . HIS A 1 393 ? 11.242 13.695 -5.594 1 98.12 393 HIS A C 1
ATOM 3089 O O . HIS A 1 393 ? 11.188 12.711 -4.844 1 98.12 393 HIS A O 1
ATOM 3095 N N . ASP A 1 394 ? 10.352 14.641 -5.57 1 98.31 394 ASP A N 1
ATOM 3096 C CA . ASP A 1 394 ? 9.312 14.719 -4.551 1 98.31 394 ASP A CA 1
ATOM 3097 C C . ASP A 1 394 ? 8.453 13.453 -4.543 1 98.31 394 ASP A C 1
ATOM 3099 O O . ASP A 1 394 ? 8.078 12.953 -3.479 1 98.31 394 ASP A O 1
ATOM 3103 N N . GLY A 1 395 ? 8.109 12.984 -5.719 1 97.81 395 GLY A N 1
ATOM 3104 C CA . GLY A 1 395 ? 7.25 11.82 -5.816 1 97.81 395 GLY A CA 1
ATOM 3105 C C . GLY A 1 395 ? 7.816 10.602 -5.109 1 97.81 395 GLY A C 1
ATOM 3106 O O . GLY A 1 395 ? 7.078 9.852 -4.469 1 97.81 395 GLY A O 1
ATOM 3107 N N . ASP A 1 396 ? 9.117 10.406 -5.148 1 98.25 396 ASP A N 1
ATOM 3108 C CA . ASP A 1 396 ? 9.781 9.266 -4.527 1 98.25 396 ASP A CA 1
ATOM 3109 C C . ASP A 1 396 ? 9.742 9.375 -3.004 1 98.25 396 ASP A C 1
ATOM 3111 O O . ASP A 1 396 ? 9.43 8.406 -2.312 1 98.25 396 ASP A O 1
ATOM 3115 N N . TYR A 1 397 ? 10.055 10.547 -2.514 1 98.5 397 TYR A N 1
ATOM 3116 C CA . TYR A 1 397 ? 10.109 10.766 -1.073 1 98.5 397 TYR A CA 1
ATOM 3117 C C . TYR A 1 397 ? 8.719 10.688 -0.454 1 98.5 397 TYR A C 1
ATOM 3119 O O . TYR A 1 397 ? 8.531 10.086 0.603 1 98.5 397 TYR A O 1
ATOM 3127 N N . VAL A 1 398 ? 7.766 11.312 -1.141 1 97.06 398 VAL A N 1
ATOM 3128 C CA . VAL A 1 398 ? 6.398 11.312 -0.633 1 97.06 398 VAL A CA 1
ATOM 3129 C C . VAL A 1 398 ? 5.852 9.891 -0.615 1 97.06 398 VAL A C 1
ATOM 3131 O O . VAL A 1 398 ? 5.152 9.492 0.323 1 97.06 398 VAL A O 1
ATOM 3134 N N . TYR A 1 399 ? 6.164 9.133 -1.635 1 97.31 399 TYR A N 1
ATOM 3135 C CA . TYR A 1 399 ? 5.762 7.73 -1.685 1 97.31 399 TYR A CA 1
ATOM 3136 C C . TYR A 1 399 ? 6.336 6.957 -0.505 1 97.31 399 TYR A C 1
ATOM 3138 O O . TYR A 1 399 ? 5.625 6.195 0.152 1 97.31 399 TYR A O 1
ATOM 3146 N N . ALA A 1 400 ? 7.598 7.121 -0.215 1 98.5 400 ALA A N 1
ATOM 3147 C CA . ALA A 1 400 ? 8.258 6.457 0.904 1 98.5 400 ALA A CA 1
ATOM 3148 C C . ALA A 1 400 ? 7.625 6.859 2.232 1 98.5 400 ALA A C 1
ATOM 3150 O O . ALA A 1 400 ? 7.414 6.016 3.107 1 98.5 400 ALA A O 1
ATOM 3151 N N . PHE A 1 401 ? 7.312 8.133 2.396 1 98.31 401 PHE A N 1
ATOM 3152 C CA . PHE A 1 401 ? 6.699 8.633 3.619 1 98.31 401 PHE A CA 1
ATOM 3153 C C . PHE A 1 401 ? 5.328 8.016 3.836 1 98.31 401 PHE A C 1
ATOM 3155 O O . PHE A 1 401 ? 5.023 7.535 4.934 1 98.31 401 PHE A O 1
ATOM 3162 N N . ASN A 1 402 ? 4.562 7.957 2.797 1 95.88 402 ASN A N 1
ATOM 3163 C CA . ASN A 1 402 ? 3.182 7.5 2.92 1 95.88 402 ASN A CA 1
ATOM 3164 C C . ASN A 1 402 ? 3.107 5.988 3.119 1 95.88 402 ASN A C 1
ATOM 3166 O O . ASN A 1 402 ? 2.277 5.5 3.889 1 95.88 402 ASN A O 1
ATOM 3170 N N . LYS A 1 403 ? 3.961 5.332 2.445 1 96.5 403 LYS A N 1
ATOM 3171 C CA . LYS A 1 403 ? 3.828 3.879 2.402 1 96.5 403 LYS A CA 1
ATOM 3172 C C . LYS A 1 403 ? 4.523 3.227 3.594 1 96.5 403 LYS A C 1
ATOM 3174 O O . LYS A 1 403 ? 4.09 2.18 4.078 1 96.5 403 LYS A O 1
ATOM 3179 N N . VAL A 1 404 ? 5.625 3.85 4.09 1 98.06 404 VAL A N 1
ATOM 3180 C CA . VAL A 1 404 ? 6.434 3.137 5.07 1 98.06 404 VAL A CA 1
ATOM 3181 C C . VAL A 1 404 ? 6.676 4.027 6.289 1 98.06 404 VAL A C 1
ATOM 3183 O O . VAL A 1 404 ? 6.312 3.668 7.41 1 98.06 404 VAL A O 1
ATOM 3186 N N . ILE A 1 405 ? 7.156 5.203 6.113 1 98.69 405 ILE A N 1
ATOM 3187 C CA . ILE A 1 405 ? 7.75 5.996 7.184 1 98.69 405 ILE A CA 1
ATOM 3188 C C . ILE A 1 405 ? 6.664 6.418 8.172 1 98.69 405 ILE A C 1
ATOM 3190 O O . ILE A 1 405 ? 6.777 6.16 9.375 1 98.69 405 ILE A O 1
ATOM 3194 N N . ILE A 1 406 ? 5.582 7.012 7.695 1 98.44 406 ILE A N 1
ATOM 3195 C CA . ILE A 1 406 ? 4.555 7.547 8.578 1 98.44 406 ILE A CA 1
ATOM 3196 C C . ILE A 1 406 ? 3.855 6.402 9.312 1 98.44 406 ILE A C 1
ATOM 3198 O O . ILE A 1 406 ? 3.711 6.438 10.539 1 98.44 406 ILE A O 1
ATOM 3202 N N . PRO A 1 407 ? 3.463 5.316 8.594 1 97.94 407 PRO A N 1
ATOM 3203 C CA . PRO A 1 407 ? 2.828 4.215 9.328 1 97.94 407 PRO A CA 1
ATOM 3204 C C . PRO A 1 407 ? 3.719 3.65 10.43 1 97.94 407 PRO A C 1
ATOM 3206 O O . PRO A 1 407 ? 3.244 3.396 11.539 1 97.94 407 PRO A O 1
ATOM 3209 N N . VAL A 1 408 ? 4.961 3.488 10.164 1 98.62 408 VAL A N 1
ATOM 3210 C CA . VAL A 1 408 ? 5.879 2.918 11.148 1 98.62 408 VAL A CA 1
ATOM 3211 C C . VAL A 1 408 ? 6.039 3.877 12.328 1 98.62 408 VAL A C 1
ATOM 3213 O O . VAL A 1 408 ? 6.043 3.453 13.484 1 98.62 408 VAL A O 1
ATOM 3216 N N . MET A 1 409 ? 6.156 5.168 12.07 1 98.62 409 MET A N 1
ATOM 3217 C CA . MET A 1 409 ? 6.301 6.164 13.133 1 98.62 409 MET A CA 1
ATOM 3218 C C . MET A 1 409 ? 5.062 6.199 14.016 1 98.62 409 MET A C 1
ATOM 3220 O O . MET A 1 409 ? 5.168 6.344 15.234 1 98.62 409 MET A O 1
ATOM 3224 N N . LEU A 1 410 ? 3.877 6.109 13.406 1 98.31 410 LEU A N 1
ATOM 3225 C CA . LEU A 1 410 ? 2.641 6.105 14.18 1 98.31 410 LEU A CA 1
ATOM 3226 C C . LEU A 1 410 ? 2.598 4.914 15.125 1 98.31 410 LEU A C 1
ATOM 3228 O O . LEU A 1 410 ? 2.252 5.066 16.297 1 98.31 410 LEU A O 1
ATOM 3232 N N . GLU A 1 411 ? 2.941 3.764 14.57 1 97.94 411 GLU A N 1
ATOM 3233 C CA . GLU A 1 411 ? 2.949 2.574 15.414 1 97.94 411 GLU A CA 1
ATOM 3234 C C . GLU A 1 411 ? 3.994 2.689 16.516 1 97.94 411 GLU A C 1
ATOM 3236 O O . GLU A 1 411 ? 3.752 2.277 17.656 1 97.94 411 GLU A O 1
ATOM 3241 N N . TYR A 1 412 ? 5.18 3.221 16.234 1 98.25 412 TYR A N 1
ATOM 3242 C CA . TYR A 1 412 ? 6.258 3.371 17.203 1 98.25 412 TYR A CA 1
ATOM 3243 C C . TYR A 1 412 ? 5.867 4.348 18.312 1 98.25 412 TYR A C 1
ATOM 3245 O O . TYR A 1 412 ? 6.305 4.211 19.453 1 98.25 412 TYR A O 1
ATOM 3253 N N . ASP A 1 413 ? 5.094 5.41 17.875 1 98.19 413 ASP A N 1
ATOM 3254 C CA . ASP A 1 413 ? 4.527 6.383 18.797 1 98.19 413 ASP A CA 1
ATOM 3255 C C . ASP A 1 413 ? 5.629 7.098 19.578 1 98.19 413 ASP A C 1
ATOM 3257 O O . ASP A 1 413 ? 5.672 7.023 20.812 1 98.19 413 ASP A O 1
ATOM 3261 N N . PRO A 1 414 ? 6.48 7.91 18.906 1 98.56 414 PRO A N 1
ATOM 3262 C CA . PRO A 1 414 ? 7.594 8.594 19.562 1 98.56 414 PRO A CA 1
ATOM 3263 C C . PRO A 1 414 ? 7.141 9.75 20.453 1 98.56 414 PRO A C 1
ATOM 3265 O O . PRO A 1 414 ? 6.023 10.25 20.281 1 98.56 414 PRO A O 1
ATOM 3268 N N . ASP A 1 415 ? 8.086 10.148 21.328 1 98.56 415 ASP A N 1
ATOM 3269 C CA . ASP A 1 415 ? 7.875 11.312 22.188 1 98.56 415 ASP A CA 1
ATOM 3270 C C . ASP A 1 415 ? 8.57 12.547 21.625 1 98.56 415 ASP A C 1
ATOM 3272 O O . ASP A 1 415 ? 8.266 13.672 22 1 98.56 415 ASP A O 1
ATOM 3276 N N . LEU A 1 416 ? 9.484 12.273 20.75 1 98.81 416 LEU A N 1
ATOM 3277 C CA . LEU A 1 416 ? 10.273 13.32 20.094 1 98.81 416 LEU A CA 1
ATOM 3278 C C . LEU A 1 416 ? 10.758 12.852 18.719 1 98.81 416 LEU A C 1
ATOM 3280 O O . LEU A 1 416 ? 11.164 11.703 18.562 1 98.81 416 LEU A O 1
ATOM 3284 N N . ILE A 1 417 ? 10.688 13.758 17.781 1 98.94 417 ILE A N 1
ATOM 3285 C CA . ILE A 1 417 ? 11.242 13.492 16.453 1 98.94 417 ILE A CA 1
ATOM 3286 C C . ILE A 1 417 ? 12.414 14.438 16.188 1 98.94 417 ILE A C 1
ATOM 3288 O O . ILE A 1 417 ? 12.281 15.648 16.328 1 98.94 417 ILE A O 1
ATOM 3292 N N . ILE A 1 418 ? 13.555 13.844 15.844 1 98.94 418 ILE A N 1
ATOM 3293 C CA . ILE A 1 418 ? 14.719 14.617 15.422 1 98.94 418 ILE A CA 1
ATOM 3294 C C . ILE A 1 418 ? 15.016 14.336 13.953 1 98.94 418 ILE A C 1
ATOM 3296 O O . ILE A 1 418 ? 15.18 13.172 13.562 1 98.94 418 ILE A O 1
ATOM 3300 N N . VAL A 1 419 ? 15.078 15.367 13.148 1 98.94 419 VAL A N 1
ATOM 3301 C CA . VAL A 1 419 ? 15.375 15.203 11.734 1 98.94 419 VAL A CA 1
ATOM 3302 C C . VAL A 1 419 ? 16.828 15.586 11.461 1 98.94 419 VAL A C 1
ATOM 3304 O O . VAL A 1 419 ? 17.25 16.703 11.773 1 98.94 419 VAL A O 1
ATOM 3307 N N . SER A 1 420 ? 17.609 14.578 11 1 98.81 420 SER A N 1
ATOM 3308 C CA . SER A 1 420 ? 18.875 14.93 10.336 1 98.81 420 SER A CA 1
ATOM 3309 C C . SER A 1 420 ? 18.609 15.508 8.953 1 98.81 420 SER A C 1
ATOM 3311 O O . SER A 1 420 ? 18.5 14.766 7.973 1 98.81 420 SER A O 1
ATOM 3313 N N . SER A 1 421 ? 18.656 16.781 8.906 1 98.62 421 SER A N 1
ATOM 3314 C CA . SER A 1 421 ? 18.125 17.5 7.746 1 98.62 421 SER A CA 1
ATOM 3315 C C . SER A 1 421 ? 19.25 17.938 6.812 1 98.62 421 SER A C 1
ATOM 3317 O O . SER A 1 421 ? 19.641 19.109 6.809 1 98.62 421 SER A O 1
ATOM 3319 N N . GLY A 1 422 ? 19.688 17.047 6.031 1 98.19 422 GLY A N 1
ATOM 3320 C CA . GLY A 1 422 ? 20.516 17.438 4.898 1 98.19 422 GLY A CA 1
ATOM 3321 C C . GLY A 1 422 ? 19.703 17.828 3.682 1 98.19 422 GLY A C 1
ATOM 3322 O O . GLY A 1 422 ? 18.672 17.234 3.391 1 98.19 422 GLY A O 1
ATOM 3323 N N . PHE A 1 423 ? 20.203 18.906 2.939 1 98.31 423 PHE A N 1
ATOM 3324 C CA . PHE A 1 423 ? 19.469 19.359 1.759 1 98.31 423 PHE A CA 1
ATOM 3325 C C . PHE A 1 423 ? 20.234 19.016 0.487 1 98.31 423 PHE A C 1
ATOM 3327 O O . PHE A 1 423 ? 20.078 19.688 -0.535 1 98.31 423 PHE A O 1
ATOM 3334 N N . ASP A 1 424 ? 21.094 18.047 0.541 1 97.25 424 ASP A N 1
ATOM 3335 C CA . ASP A 1 424 ? 21.875 17.656 -0.627 1 97.25 424 ASP A CA 1
ATOM 3336 C C . ASP A 1 424 ? 21.047 16.797 -1.581 1 97.25 424 ASP A C 1
ATOM 3338 O O . ASP A 1 424 ? 21.5 16.484 -2.686 1 97.25 424 ASP A O 1
ATOM 3342 N N . ALA A 1 425 ? 19.828 16.438 -1.274 1 98.12 425 ALA A N 1
ATOM 3343 C CA . ALA A 1 425 ? 18.891 15.836 -2.223 1 98.12 425 ALA A CA 1
ATOM 3344 C C . ALA A 1 425 ? 18.094 16.906 -2.959 1 98.12 425 ALA A C 1
ATOM 3346 O O . ALA A 1 425 ? 17.359 16.594 -3.906 1 98.12 425 ALA A O 1
ATOM 3347 N N . ALA A 1 426 ? 18.266 18.094 -2.615 1 98.38 426 ALA A N 1
ATOM 3348 C CA . ALA A 1 426 ? 17.484 19.203 -3.154 1 98.38 426 ALA A CA 1
ATOM 3349 C C . ALA A 1 426 ? 17.812 19.438 -4.629 1 98.38 426 ALA A C 1
ATOM 3351 O O . ALA A 1 426 ? 18.938 19.219 -5.066 1 98.38 426 ALA A O 1
ATOM 3352 N N . ASP A 1 427 ? 16.812 19.922 -5.332 1 96.69 427 ASP A N 1
ATOM 3353 C CA . ASP A 1 427 ? 17.016 20.344 -6.715 1 96.69 427 ASP A CA 1
ATOM 3354 C C . ASP A 1 427 ? 18.094 21.422 -6.809 1 96.69 427 ASP A C 1
ATOM 3356 O O . ASP A 1 427 ? 18.062 22.406 -6.07 1 96.69 427 ASP A O 1
ATOM 3360 N N . GLY A 1 428 ? 19.094 21.172 -7.609 1 95.31 428 GLY A N 1
ATOM 3361 C CA . GLY A 1 428 ? 20.172 22.125 -7.785 1 95.31 428 GLY A CA 1
ATOM 3362 C C . GLY A 1 428 ? 21.469 21.688 -7.133 1 95.31 428 GLY A C 1
ATOM 3363 O O . GLY A 1 428 ? 22.547 22.203 -7.449 1 95.31 428 GLY A O 1
ATOM 3364 N N . ASP A 1 429 ? 21.406 20.781 -6.148 1 95.81 429 ASP A N 1
ATOM 3365 C CA . ASP A 1 429 ? 22.625 20.281 -5.508 1 95.81 429 ASP A CA 1
ATOM 3366 C C . ASP A 1 429 ? 23.328 19.25 -6.398 1 95.81 429 ASP A C 1
ATOM 3368 O O . ASP A 1 429 ? 22.797 18.172 -6.656 1 95.81 429 ASP A O 1
ATOM 3372 N N . VAL A 1 430 ? 24.469 19.516 -6.75 1 93.06 430 VAL A N 1
ATOM 3373 C CA . VAL A 1 430 ? 25.172 18.703 -7.746 1 93.06 430 VAL A CA 1
ATOM 3374 C C . VAL A 1 430 ? 25.766 17.469 -7.082 1 93.06 430 VAL A C 1
ATOM 3376 O O . VAL A 1 430 ? 25.906 16.422 -7.727 1 93.06 430 VAL A O 1
ATOM 3379 N N . ILE A 1 431 ? 26.031 17.562 -5.824 1 92.94 431 ILE A N 1
ATOM 3380 C CA . ILE A 1 431 ? 26.656 16.453 -5.121 1 92.94 431 ILE A CA 1
ATOM 3381 C C . ILE A 1 431 ? 25.641 15.336 -4.906 1 92.94 431 ILE A C 1
ATOM 3383 O O . ILE A 1 431 ? 25.938 14.164 -5.121 1 92.94 431 ILE A O 1
ATOM 3387 N N . GLY A 1 432 ? 24.5 15.672 -4.465 1 95.06 432 GLY A N 1
ATOM 3388 C CA . GLY A 1 432 ? 23.453 14.68 -4.285 1 95.06 432 GLY A CA 1
ATOM 3389 C C . GLY A 1 432 ? 22.828 14.234 -5.59 1 95.06 432 GLY A C 1
ATOM 3390 O O . GLY A 1 432 ? 22.438 13.07 -5.73 1 95.06 432 GLY A O 1
ATOM 3391 N N . ALA A 1 433 ? 22.688 15.164 -6.488 1 96.75 433 ALA A N 1
ATOM 3392 C CA . ALA A 1 433 ? 22.203 14.898 -7.836 1 96.75 433 ALA A CA 1
ATOM 3393 C C . ALA A 1 433 ? 20.75 14.398 -7.797 1 96.75 433 ALA A C 1
ATOM 3395 O O . ALA A 1 433 ? 20.406 13.438 -8.484 1 96.75 433 ALA A O 1
ATOM 3396 N N . CYS A 1 434 ? 19.891 14.938 -6.941 1 97.88 434 CYS A N 1
ATOM 3397 C CA . CYS A 1 434 ? 18.469 14.656 -6.859 1 97.88 434 CYS A CA 1
ATOM 3398 C C . CYS A 1 434 ? 17.656 15.93 -7.062 1 97.88 434 CYS A C 1
ATOM 3400 O O . CYS A 1 434 ? 18.203 16.969 -7.426 1 97.88 434 CYS A O 1
ATOM 3402 N N . HIS A 1 435 ? 16.328 15.82 -6.992 1 98.19 435 HIS A N 1
ATOM 3403 C CA . HIS A 1 435 ? 15.477 16.938 -7.371 1 98.19 435 HIS A CA 1
ATOM 3404 C C . HIS A 1 435 ? 14.344 17.141 -6.367 1 98.19 435 HIS A C 1
ATOM 3406 O O . HIS A 1 435 ? 13.203 17.406 -6.754 1 98.19 435 HIS A O 1
ATOM 3412 N N . VAL A 1 436 ? 14.594 16.922 -5.102 1 98.44 436 VAL A N 1
ATOM 3413 C CA . VAL A 1 436 ? 13.57 17.234 -4.105 1 98.44 436 VAL A CA 1
ATOM 3414 C C . VAL A 1 436 ? 13.375 18.75 -4.016 1 98.44 436 VAL A C 1
ATOM 3416 O O . VAL A 1 436 ? 14.344 19.484 -3.857 1 98.44 436 VAL A O 1
ATOM 3419 N N . SER A 1 437 ? 12.211 19.219 -4.117 1 98.38 437 SER A N 1
ATOM 3420 C CA . SER A 1 437 ? 11.914 20.641 -4.129 1 98.38 437 SER A CA 1
ATOM 3421 C C . SER A 1 437 ? 11.719 21.188 -2.717 1 98.38 437 SER A C 1
ATOM 3423 O O . SER A 1 437 ? 11.531 20.422 -1.773 1 98.38 437 SER A O 1
ATOM 3425 N N . PRO A 1 438 ? 11.828 22.516 -2.562 1 98.38 438 PRO A N 1
ATOM 3426 C CA . PRO A 1 438 ? 11.469 23.109 -1.273 1 98.38 438 PRO A CA 1
ATOM 3427 C C . PRO A 1 438 ? 10.078 22.703 -0.801 1 98.38 438 PRO A C 1
ATOM 3429 O O . PRO A 1 438 ? 9.875 22.422 0.385 1 98.38 438 PRO A O 1
ATOM 3432 N N . ALA A 1 439 ? 9.117 22.609 -1.745 1 97.88 439 ALA A N 1
ATOM 3433 C CA . ALA A 1 439 ? 7.77 22.172 -1.396 1 97.88 439 ALA A CA 1
ATOM 3434 C C . ALA A 1 439 ? 7.777 20.734 -0.857 1 97.88 439 ALA A C 1
ATOM 3436 O O . ALA A 1 439 ? 7.008 20.406 0.046 1 97.88 439 ALA A O 1
ATOM 3437 N N . GLY A 1 440 ? 8.594 19.938 -1.489 1 98.19 440 GLY A N 1
ATOM 3438 C CA . GLY A 1 440 ? 8.734 18.578 -1.011 1 98.19 440 GLY A CA 1
ATOM 3439 C C . GLY A 1 440 ? 9.219 18.484 0.424 1 98.19 440 GLY A C 1
ATOM 3440 O O . GLY A 1 440 ? 8.648 17.75 1.235 1 98.19 440 GLY A O 1
ATOM 3441 N N . TYR A 1 441 ? 10.258 19.266 0.786 1 98.62 441 TYR A N 1
ATOM 3442 C CA . TYR A 1 441 ? 10.766 19.312 2.152 1 98.62 441 TYR A CA 1
ATOM 3443 C C . TYR A 1 441 ? 9.711 19.859 3.109 1 98.62 441 TYR A C 1
ATOM 3445 O O . TYR A 1 441 ? 9.586 19.375 4.238 1 98.62 441 TYR A O 1
ATOM 3453 N N . GLY A 1 442 ? 9.023 20.875 2.613 1 98.5 442 GLY A N 1
ATOM 3454 C CA . GLY A 1 442 ? 7.926 21.406 3.406 1 98.5 442 GLY A CA 1
ATOM 3455 C C . GLY A 1 442 ? 6.852 20.375 3.689 1 98.5 442 GLY A C 1
ATOM 3456 O O . GLY A 1 442 ? 6.367 20.266 4.816 1 98.5 442 GLY A O 1
ATOM 3457 N N . TYR A 1 443 ? 6.512 19.625 2.68 1 98.25 443 TYR A N 1
ATOM 3458 C CA . TYR A 1 443 ? 5.477 18.609 2.811 1 98.25 443 TYR A CA 1
ATOM 3459 C C . TYR A 1 443 ? 5.891 17.531 3.816 1 98.25 443 TYR A C 1
ATOM 3461 O O . TYR A 1 443 ? 5.098 17.141 4.68 1 98.25 443 TYR A O 1
ATOM 3469 N N . MET A 1 444 ? 7.07 17.031 3.68 1 98.5 444 MET A N 1
ATOM 3470 C CA . MET A 1 444 ? 7.574 16.047 4.625 1 98.5 444 MET A CA 1
ATOM 3471 C C . MET A 1 444 ? 7.543 16.578 6.051 1 98.5 444 MET A C 1
ATOM 3473 O O . MET A 1 444 ? 7.148 15.867 6.977 1 98.5 444 MET A O 1
ATOM 3477 N N . THR A 1 445 ? 7.922 17.844 6.23 1 98.81 445 THR A N 1
ATOM 3478 C CA . THR A 1 445 ? 7.898 18.484 7.539 1 98.81 445 THR A CA 1
ATOM 3479 C C . THR A 1 445 ? 6.48 18.547 8.094 1 98.81 445 THR A C 1
ATOM 3481 O O . THR A 1 445 ? 6.258 18.297 9.281 1 98.81 445 THR A O 1
ATOM 3484 N N . HIS A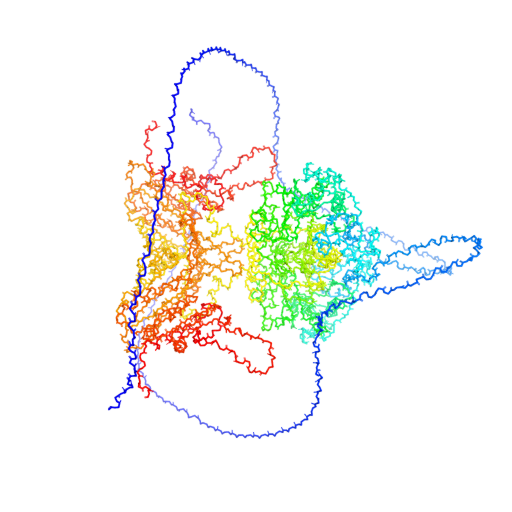 1 446 ? 5.57 18.875 7.234 1 98.62 446 HIS A N 1
ATOM 3485 C CA . HIS A 1 446 ? 4.172 18.938 7.641 1 98.62 446 HIS A CA 1
ATOM 3486 C C . HIS A 1 446 ? 3.686 17.609 8.18 1 98.62 446 HIS A C 1
ATOM 3488 O O . HIS A 1 446 ? 3.006 17.547 9.211 1 98.62 446 HIS A O 1
ATOM 3494 N N . LEU A 1 447 ? 3.996 16.547 7.5 1 98.25 447 LEU A N 1
ATOM 3495 C CA . LEU A 1 447 ? 3.57 15.211 7.941 1 98.25 447 LEU A CA 1
ATOM 3496 C C . LEU A 1 447 ? 4.125 14.898 9.32 1 98.25 447 LEU A C 1
ATOM 3498 O O . LEU A 1 447 ? 3.43 14.312 10.156 1 98.25 447 LEU A O 1
ATOM 3502 N N . LEU A 1 448 ? 5.336 15.297 9.586 1 98.75 448 LEU A N 1
ATOM 3503 C CA . LEU A 1 448 ? 6.008 14.961 10.844 1 98.75 448 LEU A CA 1
ATOM 3504 C C . LEU A 1 448 ? 5.387 15.727 12.008 1 98.75 448 LEU A C 1
ATOM 3506 O O . LEU A 1 448 ? 5.348 15.227 13.133 1 98.75 448 LEU A O 1
ATOM 3510 N N . LYS A 1 449 ? 4.848 16.859 11.789 1 98.31 449 LYS A N 1
ATOM 3511 C CA . LYS A 1 449 ? 4.289 17.719 12.836 1 98.31 449 LYS A CA 1
ATOM 3512 C C . LYS A 1 449 ? 3.049 17.078 13.461 1 98.31 449 LYS A C 1
ATOM 3514 O O . LYS A 1 449 ? 2.605 17.5 14.531 1 98.31 449 LYS A O 1
ATOM 3519 N N . ALA A 1 450 ? 2.496 16.109 12.781 1 97.5 450 ALA A N 1
ATOM 3520 C CA . ALA A 1 450 ? 1.278 15.469 13.281 1 97.5 450 ALA A CA 1
ATOM 3521 C C . ALA A 1 450 ? 1.601 14.422 14.336 1 97.5 450 ALA A C 1
ATOM 3523 O O . ALA A 1 450 ? 0.706 13.938 15.031 1 97.5 450 ALA A O 1
ATOM 3524 N N . ILE A 1 451 ? 2.826 14.109 14.516 1 97.81 451 ILE A N 1
ATOM 3525 C CA . ILE A 1 451 ? 3.254 13.016 15.375 1 97.81 451 ILE A CA 1
ATOM 3526 C C . ILE A 1 451 ? 3.973 13.57 16.609 1 97.81 451 ILE A C 1
ATOM 3528 O O . ILE A 1 451 ? 4.52 14.672 16.562 1 97.81 451 ILE A O 1
ATOM 3532 N N . ALA A 1 452 ? 3.879 12.906 17.734 1 97.75 452 ALA A N 1
ATOM 3533 C CA . ALA A 1 452 ? 4.555 13.25 18.969 1 97.75 452 ALA A CA 1
ATOM 3534 C C . ALA A 1 452 ? 4.09 14.609 19.484 1 97.75 452 ALA A C 1
ATOM 3536 O O . ALA A 1 452 ? 4.891 15.391 20.016 1 97.75 452 ALA A O 1
ATOM 3537 N N . ARG A 1 453 ? 2.838 14.961 19.203 1 96.62 453 ARG A N 1
ATOM 3538 C CA . ARG A 1 453 ? 2.244 16.234 19.625 1 96.62 453 ARG A CA 1
ATOM 3539 C C . ARG A 1 453 ? 3.01 17.406 19.047 1 96.62 453 ARG A C 1
ATOM 3541 O O . ARG A 1 453 ? 3.119 18.453 19.688 1 96.62 453 ARG A O 1
ATOM 3548 N N . GLY A 1 454 ? 3.686 17.203 17.969 1 97.94 454 GLY A N 1
ATOM 3549 C CA . GLY A 1 454 ? 4.355 18.266 17.234 1 97.94 454 GLY A CA 1
ATOM 3550 C C . GLY A 1 454 ? 5.766 18.531 17.719 1 97.94 454 GLY A C 1
ATOM 3551 O O . GLY A 1 454 ? 6.422 19.469 17.266 1 97.94 454 GLY A O 1
ATOM 3552 N N . LYS A 1 455 ? 6.281 17.719 18.641 1 98.62 455 LYS A N 1
ATOM 3553 C CA . LYS A 1 455 ? 7.645 17.906 19.141 1 98.62 455 LYS A CA 1
ATOM 3554 C C . LYS A 1 455 ? 8.672 17.469 18.094 1 98.62 455 LYS A C 1
ATOM 3556 O O . LYS A 1 455 ? 9.047 16.297 18.047 1 98.62 455 LYS A O 1
ATOM 3561 N N . LEU A 1 456 ? 9.164 18.422 17.406 1 98.81 456 LEU A N 1
ATOM 3562 C CA . LEU A 1 456 ? 10.016 18.219 16.234 1 98.81 456 LEU A CA 1
ATOM 3563 C C . LEU A 1 456 ? 11.242 19.125 16.297 1 98.81 456 LEU A C 1
ATOM 3565 O O . LEU A 1 456 ? 11.109 20.344 16.484 1 98.81 456 LEU A O 1
ATOM 3569 N N . ALA A 1 457 ? 12.438 18.547 16.219 1 98.94 457 ALA A N 1
ATOM 3570 C CA . ALA A 1 457 ? 13.688 19.297 16.094 1 98.94 457 ALA A CA 1
ATOM 3571 C C . ALA A 1 457 ? 14.367 18.984 14.758 1 98.94 457 ALA A C 1
ATOM 3573 O O . ALA A 1 457 ? 14.695 17.844 14.461 1 98.94 457 ALA A O 1
ATOM 3574 N N . VAL A 1 458 ? 14.523 20.031 13.938 1 98.94 458 VAL A N 1
ATOM 3575 C CA . VAL A 1 458 ? 15.172 19.875 12.633 1 98.94 458 VAL A CA 1
ATOM 3576 C C . VAL A 1 458 ? 16.609 20.375 12.711 1 98.94 458 VAL A C 1
ATOM 3578 O O . VAL A 1 458 ? 16.844 21.562 12.938 1 98.94 458 VAL A O 1
ATOM 3581 N N . ILE A 1 459 ? 17.562 19.484 12.508 1 98.94 459 ILE A N 1
ATOM 3582 C CA . ILE A 1 459 ? 18.969 19.781 12.688 1 98.94 459 ILE A CA 1
ATOM 3583 C C . ILE A 1 459 ? 19.688 19.719 11.344 1 98.94 459 ILE A C 1
ATOM 3585 O O . ILE A 1 459 ? 19.688 18.672 10.688 1 98.94 459 ILE A O 1
ATOM 3589 N N . LEU A 1 460 ? 20.344 20.781 10.984 1 98.5 460 LEU A N 1
ATOM 3590 C CA . LEU A 1 460 ? 21.016 20.844 9.703 1 98.5 460 LEU A CA 1
ATOM 3591 C C . LEU A 1 460 ? 22.156 19.828 9.641 1 98.5 460 LEU A C 1
ATOM 3593 O O . LEU A 1 460 ? 22.953 19.734 10.578 1 98.5 460 LEU A O 1
ATOM 3597 N N . GLU A 1 461 ? 22.25 19.047 8.609 1 96.12 461 GLU A N 1
ATOM 3598 C CA . GLU A 1 461 ? 23.359 18.156 8.273 1 96.12 461 GLU A CA 1
ATOM 3599 C C . GLU A 1 461 ? 24 18.547 6.945 1 96.12 461 GLU A C 1
ATOM 3601 O O . GLU A 1 461 ? 24.609 19.609 6.84 1 96.12 461 GLU A O 1
ATOM 3606 N N . GLY A 1 462 ? 23.672 17.844 5.895 1 95 462 GLY A N 1
ATOM 3607 C CA . GLY A 1 462 ? 24.297 18.109 4.609 1 95 462 GLY A CA 1
ATOM 3608 C C . GLY A 1 462 ? 23.547 19.156 3.793 1 95 462 GLY A C 1
ATOM 3609 O O . GLY A 1 462 ? 22.562 19.719 4.258 1 95 462 GLY A O 1
ATOM 3610 N N . GLY A 1 463 ? 24.062 19.438 2.514 1 95.56 463 GLY A N 1
ATOM 3611 C CA . GLY A 1 463 ? 23.625 20.438 1.559 1 95.56 463 GLY A CA 1
ATOM 3612 C C . GLY A 1 463 ? 24.766 21.344 1.104 1 95.56 463 GLY A C 1
ATOM 3613 O O . GLY A 1 463 ? 25.422 21.984 1.926 1 95.56 463 GLY A O 1
ATOM 3614 N N . TYR A 1 464 ? 24.938 21.438 -0.254 1 93.81 464 TYR A N 1
ATOM 3615 C CA . TYR A 1 464 ? 26.234 22 -0.635 1 93.81 464 TYR A CA 1
ATOM 3616 C C . TYR A 1 464 ? 26.078 22.969 -1.799 1 93.81 464 TYR A C 1
ATOM 3618 O O . TYR A 1 464 ? 27.078 23.469 -2.334 1 93.81 464 TYR A O 1
ATOM 3626 N N . ASN A 1 465 ? 24.891 23.125 -2.16 1 95.69 465 ASN A N 1
ATOM 3627 C CA . ASN A 1 465 ? 24.531 24.266 -3.008 1 95.69 465 ASN A CA 1
ATOM 3628 C C . ASN A 1 465 ? 23.875 25.375 -2.203 1 95.69 465 ASN A C 1
ATOM 3630 O O . ASN A 1 465 ? 22.781 25.188 -1.644 1 95.69 465 ASN A O 1
ATOM 3634 N N . LEU A 1 466 ? 24.484 26.547 -2.119 1 96.06 466 LEU A N 1
ATOM 3635 C CA . LEU A 1 466 ? 24.094 27.609 -1.202 1 96.06 466 LEU A CA 1
ATOM 3636 C C . LEU A 1 466 ? 22.688 28.094 -1.517 1 96.06 466 LEU A C 1
ATOM 3638 O O . LEU A 1 466 ? 21.969 28.531 -0.618 1 96.06 466 LEU A O 1
ATOM 3642 N N . THR A 1 467 ? 22.297 27.969 -2.777 1 96.94 467 THR A N 1
ATOM 3643 C CA . THR A 1 467 ? 20.953 28.391 -3.16 1 96.94 467 THR A CA 1
ATOM 3644 C C . THR A 1 467 ? 19.906 27.344 -2.764 1 96.94 467 THR A C 1
ATOM 3646 O O . THR A 1 467 ? 18.906 27.672 -2.137 1 96.94 467 THR A O 1
ATOM 3649 N N . SER A 1 468 ? 20.188 26.125 -3.078 1 97.31 468 SER A N 1
ATOM 3650 C CA . SER A 1 468 ? 19.234 25.062 -2.799 1 97.31 468 SER A CA 1
ATOM 3651 C C . SER A 1 468 ? 19.078 24.844 -1.298 1 97.31 468 SER A C 1
ATOM 3653 O O . SER A 1 468 ? 17.969 24.578 -0.816 1 97.31 468 SER A O 1
ATOM 3655 N N . ILE A 1 469 ? 20.156 24.938 -0.586 1 97.5 469 ILE A N 1
ATOM 3656 C CA . ILE A 1 469 ? 20.109 24.688 0.851 1 97.5 469 ILE A CA 1
ATOM 3657 C C . ILE A 1 469 ? 19.281 25.766 1.538 1 97.5 469 ILE A C 1
ATOM 3659 O O . ILE A 1 469 ? 18.484 25.469 2.428 1 97.5 469 ILE A O 1
ATOM 3663 N N . SER A 1 470 ? 19.438 27.031 1.143 1 98.06 470 SER A N 1
ATOM 3664 C CA . SER A 1 470 ? 18.75 28.141 1.77 1 98.06 470 SER A CA 1
ATOM 3665 C C . SER A 1 470 ? 17.25 28.125 1.43 1 98.06 470 SER A C 1
ATOM 3667 O O . SER A 1 470 ? 16.406 28.359 2.299 1 98.06 470 SER A O 1
ATOM 3669 N N . ASN A 1 471 ? 16.922 27.828 0.13 1 98.25 471 ASN A N 1
ATOM 3670 C CA . ASN A 1 471 ? 15.531 27.75 -0.284 1 98.25 471 ASN A CA 1
ATOM 3671 C C . ASN A 1 471 ? 14.797 26.625 0.435 1 98.25 471 ASN A C 1
ATOM 3673 O O . ASN A 1 471 ? 13.648 26.797 0.847 1 98.25 471 ASN A O 1
ATOM 3677 N N . SER A 1 472 ? 15.414 25.484 0.531 1 98.56 472 SER A N 1
ATOM 3678 C CA . SER A 1 472 ? 14.812 24.328 1.181 1 98.56 472 SER A CA 1
ATOM 3679 C C . SER A 1 472 ? 14.641 24.562 2.678 1 98.56 472 SER A C 1
ATOM 3681 O O . SER A 1 472 ? 13.609 24.219 3.252 1 98.56 472 SER A O 1
ATOM 3683 N N . ALA A 1 473 ? 15.641 25.141 3.311 1 98.75 473 ALA A N 1
ATOM 3684 C CA . ALA A 1 473 ? 15.555 25.453 4.734 1 98.75 473 ALA A CA 1
ATO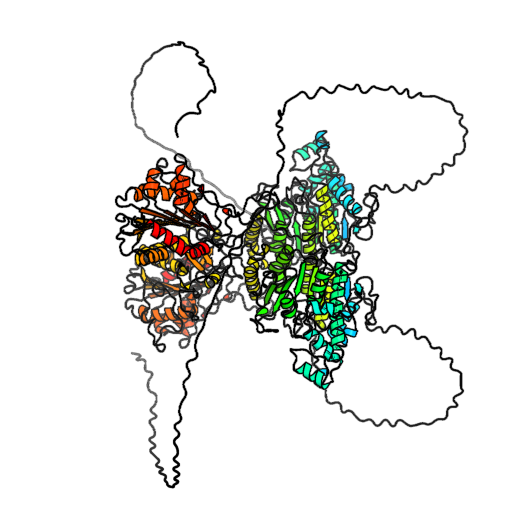M 3685 C C . ALA A 1 473 ? 14.422 26.438 5.008 1 98.75 473 ALA A C 1
ATOM 3687 O O . ALA A 1 473 ? 13.719 26.328 6.02 1 98.75 473 ALA A O 1
ATOM 3688 N N . LEU A 1 474 ? 14.32 27.422 4.117 1 98.69 474 LEU A N 1
ATOM 3689 C CA . LEU A 1 474 ? 13.234 28.391 4.258 1 98.69 474 LEU A CA 1
ATOM 3690 C C . LEU A 1 474 ? 11.883 27.688 4.199 1 98.69 474 LEU A C 1
ATOM 3692 O O . LEU A 1 474 ? 10.984 28 4.988 1 98.69 474 LEU A O 1
ATOM 3696 N N . ALA A 1 475 ? 11.703 26.781 3.244 1 98.62 475 ALA A N 1
ATOM 3697 C CA . ALA A 1 475 ? 10.445 26.062 3.105 1 98.62 475 ALA A CA 1
ATOM 3698 C C . ALA A 1 475 ? 10.125 25.266 4.371 1 98.62 475 ALA A C 1
ATOM 3700 O O . ALA A 1 475 ? 8.977 25.234 4.812 1 98.62 475 ALA A O 1
ATOM 3701 N N . VAL A 1 476 ? 11.102 24.625 4.93 1 98.81 476 VAL A N 1
ATOM 3702 C CA . VAL A 1 476 ? 10.938 23.891 6.172 1 98.81 476 VAL A CA 1
ATOM 3703 C C . VAL A 1 476 ? 10.547 24.844 7.297 1 98.81 476 VAL A C 1
ATOM 3705 O O . VAL A 1 476 ? 9.617 24.562 8.062 1 98.81 476 VAL A O 1
ATOM 3708 N N . ALA A 1 477 ? 11.242 25.984 7.387 1 98.81 477 ALA A N 1
ATOM 3709 C CA . ALA A 1 477 ? 10.977 26.969 8.43 1 98.81 477 ALA A CA 1
ATOM 3710 C C . ALA A 1 477 ? 9.539 27.469 8.359 1 98.81 477 ALA A C 1
ATOM 3712 O O . ALA A 1 477 ? 8.867 27.594 9.383 1 98.81 477 ALA A O 1
ATOM 3713 N N . LYS A 1 478 ? 9.117 27.781 7.176 1 98.62 478 LYS A N 1
ATOM 3714 C CA . LYS A 1 478 ? 7.758 28.281 6.992 1 98.62 478 LYS A CA 1
ATOM 3715 C C . LYS A 1 478 ? 6.734 27.281 7.512 1 98.62 478 LYS A C 1
ATOM 3717 O O . LYS A 1 478 ? 5.762 27.656 8.164 1 98.62 478 LYS A O 1
ATOM 3722 N N . VAL A 1 479 ? 6.93 26 7.219 1 98.69 479 VAL A N 1
ATOM 3723 C CA . VAL A 1 479 ? 5.992 24.984 7.656 1 98.69 479 VAL A CA 1
ATOM 3724 C C . VAL A 1 479 ? 6.09 24.797 9.164 1 98.69 479 VAL A C 1
ATOM 3726 O O . VAL A 1 479 ? 5.078 24.578 9.836 1 98.69 479 VAL A O 1
ATOM 3729 N N . LEU A 1 480 ? 7.281 24.891 9.719 1 98.75 480 LEU A N 1
ATOM 3730 C CA . LEU A 1 480 ? 7.438 24.828 11.164 1 98.75 480 LEU A CA 1
ATOM 3731 C C . LEU A 1 480 ? 6.645 25.938 11.836 1 98.75 480 LEU A C 1
ATOM 3733 O O . LEU A 1 480 ? 6.082 25.75 12.922 1 98.75 480 LEU A O 1
ATOM 3737 N N . LEU A 1 481 ? 6.617 27.109 11.203 1 98.19 481 LEU A N 1
ATOM 3738 C CA . LEU A 1 481 ? 5.883 28.25 11.742 1 98.19 481 LEU A CA 1
ATOM 3739 C C . LEU A 1 481 ? 4.383 28 11.695 1 98.19 481 LEU A C 1
ATOM 3741 O O . LEU A 1 481 ? 3.629 28.578 12.492 1 98.19 481 LEU A O 1
ATOM 3745 N N . GLY A 1 482 ? 3.938 27.234 10.727 1 97.75 482 GLY A N 1
ATOM 3746 C CA . GLY A 1 482 ? 2.52 26.922 10.648 1 97.75 482 GLY A CA 1
ATOM 3747 C C . GLY A 1 482 ? 1.948 27.078 9.258 1 97.75 482 GLY A C 1
ATOM 3748 O O . GLY A 1 482 ? 0.763 26.828 9.031 1 97.75 482 GLY A O 1
ATOM 3749 N N . GLU A 1 483 ? 2.834 27.484 8.273 1 97.94 483 GLU A N 1
ATOM 3750 C CA . GLU A 1 483 ? 2.395 27.578 6.887 1 97.94 483 GLU A CA 1
ATOM 3751 C C . GLU A 1 483 ? 2.168 26.188 6.293 1 97.94 483 GLU A C 1
ATOM 3753 O O . GLU A 1 483 ? 2.836 25.219 6.68 1 97.94 483 GLU A O 1
ATOM 3758 N N . PRO A 1 484 ? 1.207 26.047 5.379 1 97.62 484 PRO A N 1
ATOM 3759 C CA . PRO A 1 484 ? 1.177 24.828 4.574 1 97.62 484 PRO A CA 1
ATOM 3760 C C . PRO A 1 484 ? 2.326 24.75 3.572 1 97.62 484 PRO A C 1
ATOM 3762 O O . PRO A 1 484 ? 3.01 25.75 3.334 1 97.62 484 PRO A O 1
ATOM 3765 N N . PRO A 1 485 ? 2.576 23.5 3.066 1 96.88 485 PRO A N 1
ATOM 3766 C CA . PRO A 1 485 ? 3.535 23.453 1.96 1 96.88 485 PRO A CA 1
ATOM 3767 C C . PRO A 1 485 ? 3.162 24.375 0.807 1 96.88 485 PRO A C 1
ATOM 3769 O O . PRO A 1 485 ? 1.977 24.609 0.561 1 96.88 485 PRO A O 1
ATOM 3772 N N . GLU A 1 486 ? 4.105 24.844 0.124 1 93.69 486 GLU A N 1
ATOM 3773 C CA . GLU A 1 486 ? 3.904 25.875 -0.89 1 93.69 486 GLU A CA 1
ATOM 3774 C C . GLU A 1 486 ? 3.041 25.359 -2.037 1 93.69 486 GLU A C 1
ATOM 3776 O O . GLU A 1 486 ? 2.262 26.109 -2.623 1 93.69 486 GLU A O 1
ATOM 3781 N N . ASN A 1 487 ? 3.246 24.078 -2.4 1 92.94 487 ASN A N 1
ATOM 3782 C CA . ASN A 1 487 ? 2.479 23.484 -3.484 1 92.94 487 ASN A CA 1
ATOM 3783 C C . ASN A 1 487 ? 2.107 22.031 -3.17 1 92.94 487 ASN A C 1
ATOM 3785 O O . ASN A 1 487 ? 2.789 21.375 -2.391 1 92.94 487 ASN A O 1
ATOM 3789 N N . THR A 1 488 ? 0.992 21.625 -3.799 1 92.81 488 THR A N 1
ATOM 3790 C CA . THR A 1 488 ? 0.625 20.219 -3.73 1 92.81 488 THR A CA 1
ATOM 3791 C C . THR A 1 488 ? 1.633 19.359 -4.488 1 92.81 488 THR A C 1
ATOM 3793 O O . THR A 1 488 ? 2.078 19.734 -5.574 1 92.81 488 THR A O 1
ATOM 3796 N N . ILE A 1 489 ? 2.072 18.266 -3.891 1 95.38 489 ILE A N 1
ATOM 3797 C CA . ILE A 1 489 ? 3.025 17.375 -4.531 1 95.38 489 ILE A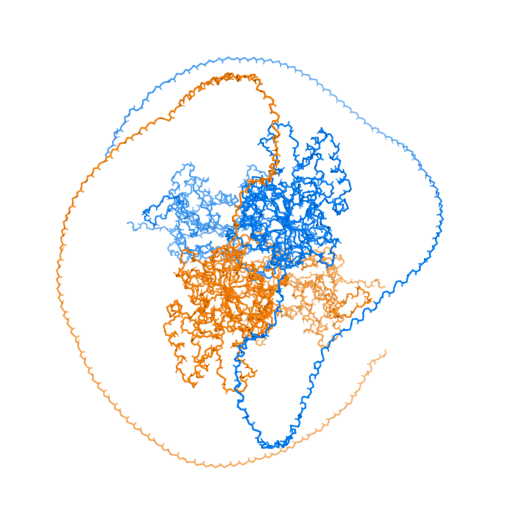 CA 1
ATOM 3798 C C . ILE A 1 489 ? 2.281 16.391 -5.43 1 95.38 489 ILE A C 1
ATOM 3800 O O . ILE A 1 489 ? 1.771 15.375 -4.957 1 95.38 489 ILE A O 1
ATOM 3804 N N . LYS A 1 490 ? 2.318 16.578 -6.691 1 93.56 490 LYS A N 1
ATOM 3805 C CA . LYS A 1 490 ? 1.521 15.758 -7.598 1 93.56 490 LYS A CA 1
ATOM 3806 C C . LYS A 1 490 ? 2.389 14.734 -8.312 1 93.56 490 LYS A C 1
ATOM 3808 O O . LYS A 1 490 ? 1.871 13.781 -8.906 1 93.56 490 LYS A O 1
ATOM 3813 N N . LYS A 1 491 ? 3.734 14.867 -8.203 1 94.25 491 LYS A N 1
ATOM 3814 C CA . LYS A 1 491 ? 4.645 13.992 -8.938 1 94.25 491 LYS A CA 1
ATOM 3815 C C . LYS A 1 491 ? 4.527 12.547 -8.453 1 94.25 491 LYS A C 1
ATOM 3817 O O . LYS A 1 491 ? 4.41 12.297 -7.25 1 94.25 491 LYS A O 1
ATOM 3822 N N . GLN A 1 492 ? 4.598 11.625 -9.422 1 95.31 492 GLN A N 1
ATOM 3823 C CA . GLN A 1 492 ? 4.551 10.203 -9.117 1 95.31 492 GLN A CA 1
ATOM 3824 C C . GLN A 1 492 ? 5.957 9.633 -8.938 1 95.31 492 GLN A C 1
ATOM 3826 O O . GLN A 1 492 ? 6.922 10.164 -9.484 1 95.31 492 GLN A O 1
ATOM 3831 N N . PRO A 1 493 ? 6.098 8.602 -8.109 1 97.12 493 PRO A N 1
ATOM 3832 C CA . PRO A 1 493 ? 7.43 8.023 -7.898 1 97.12 493 PRO A CA 1
ATOM 3833 C C . PRO A 1 493 ? 7.965 7.309 -9.133 1 97.12 493 PRO A C 1
ATOM 3835 O O . PRO A 1 493 ? 7.188 6.871 -9.984 1 97.12 493 PRO A O 1
ATOM 3838 N N . HIS A 1 494 ? 9.305 7.207 -9.172 1 93.44 494 HIS A N 1
ATOM 3839 C CA . HIS A 1 494 ? 9.961 6.367 -10.172 1 93.44 494 HIS A CA 1
ATOM 3840 C C . HIS A 1 494 ? 9.688 4.891 -9.914 1 93.44 494 HIS A C 1
ATOM 3842 O O . HIS A 1 494 ? 9.375 4.5 -8.789 1 93.44 494 HIS A O 1
ATOM 3848 N N . GLY A 1 495 ? 9.82 4.105 -11.039 1 93.12 495 GLY A N 1
ATOM 3849 C CA . GLY A 1 495 ? 9.664 2.666 -10.906 1 93.12 495 GLY A CA 1
ATOM 3850 C C . GLY A 1 495 ? 10.648 2.045 -9.93 1 93.12 495 GLY A C 1
ATOM 3851 O O . GLY A 1 495 ? 10.273 1.185 -9.133 1 93.12 495 GLY A O 1
ATOM 3852 N N . ASP A 1 496 ? 11.836 2.488 -9.969 1 92.94 496 ASP A N 1
ATOM 3853 C CA . ASP A 1 496 ? 12.867 1.957 -9.078 1 92.94 496 ASP A CA 1
ATOM 3854 C C . ASP A 1 496 ? 12.531 2.244 -7.617 1 92.94 496 ASP A C 1
ATOM 3856 O O . ASP A 1 496 ? 12.805 1.423 -6.742 1 92.94 496 ASP A O 1
ATOM 3860 N N . ALA A 1 497 ? 12.008 3.434 -7.371 1 96.88 497 ALA A N 1
ATOM 3861 C CA . ALA A 1 497 ? 11.617 3.789 -6.008 1 96.88 497 ALA A CA 1
ATOM 3862 C C . ALA A 1 497 ? 10.523 2.861 -5.488 1 96.88 497 ALA A C 1
ATOM 3864 O O . ALA A 1 497 ? 10.555 2.453 -4.324 1 96.88 497 ALA A O 1
ATOM 3865 N N . ILE A 1 498 ? 9.602 2.572 -6.379 1 96.75 498 ILE A N 1
ATOM 3866 C CA . ILE A 1 498 ? 8.523 1.658 -6.016 1 96.75 498 ILE A CA 1
ATOM 3867 C C . ILE A 1 498 ? 9.102 0.298 -5.637 1 96.75 498 ILE A C 1
ATOM 3869 O O . ILE A 1 498 ? 8.688 -0.308 -4.648 1 96.75 498 ILE A O 1
ATOM 3873 N N . GLU A 1 499 ? 10.039 -0.193 -6.383 1 94.06 499 GLU A N 1
ATOM 3874 C CA . GLU A 1 499 ? 10.664 -1.484 -6.125 1 94.06 499 GLU A CA 1
ATOM 3875 C C . GLU A 1 499 ? 11.414 -1.479 -4.801 1 94.06 499 GLU A C 1
ATOM 3877 O O . GLU A 1 499 ? 11.352 -2.447 -4.039 1 94.06 499 GLU A O 1
ATOM 3882 N N . VAL A 1 500 ? 12.133 -0.417 -4.539 1 96.94 500 VAL A N 1
ATOM 3883 C CA . VAL A 1 500 ? 12.883 -0.29 -3.291 1 96.94 500 VAL A CA 1
ATOM 3884 C C . VAL A 1 500 ? 11.922 -0.307 -2.105 1 96.94 500 VAL A C 1
ATOM 3886 O O . VAL A 1 500 ? 12.164 -0.994 -1.111 1 96.94 500 VAL A O 1
ATOM 3889 N N . ILE A 1 501 ? 10.844 0.444 -2.215 1 97.94 501 ILE A N 1
ATOM 3890 C CA . ILE A 1 501 ? 9.883 0.537 -1.124 1 97.94 501 ILE A CA 1
ATOM 3891 C C . ILE A 1 501 ? 9.234 -0.826 -0.891 1 97.94 501 ILE A C 1
ATOM 3893 O O . ILE A 1 501 ? 8.953 -1.202 0.25 1 97.94 501 ILE A O 1
ATOM 3897 N N . ASP A 1 502 ? 8.977 -1.555 -1.973 1 95.56 502 ASP A N 1
ATOM 3898 C CA . ASP A 1 502 ? 8.438 -2.906 -1.839 1 95.56 502 ASP A CA 1
ATOM 3899 C C . ASP A 1 502 ? 9.398 -3.805 -1.065 1 95.56 502 ASP A C 1
ATOM 3901 O O . ASP A 1 502 ? 8.977 -4.559 -0.185 1 95.56 502 ASP A O 1
ATOM 3905 N N . GLU A 1 503 ? 10.648 -3.748 -1.415 1 94.56 503 GLU A N 1
ATOM 3906 C CA . GLU A 1 503 ? 11.672 -4.527 -0.725 1 94.56 503 GLU A CA 1
ATOM 3907 C C . GLU A 1 503 ? 11.734 -4.16 0.755 1 94.56 503 GLU A C 1
ATOM 3909 O O . GLU A 1 503 ? 11.773 -5.039 1.617 1 94.56 503 GLU A O 1
ATOM 3914 N N . VAL A 1 504 ? 11.734 -2.885 1.021 1 98.19 504 VAL A N 1
ATOM 3915 C CA . VAL A 1 504 ? 11.797 -2.391 2.391 1 98.19 504 VAL A CA 1
ATOM 3916 C C . VAL A 1 504 ? 10.562 -2.854 3.164 1 98.19 504 VAL A C 1
ATOM 3918 O O . VAL A 1 504 ? 10.672 -3.266 4.324 1 98.19 504 VAL A O 1
ATOM 3921 N N . THR A 1 505 ? 9.406 -2.738 2.564 1 97.38 505 THR A N 1
ATOM 3922 C CA . THR A 1 505 ? 8.156 -3.152 3.201 1 97.38 505 THR A CA 1
ATOM 3923 C C . THR A 1 505 ? 8.211 -4.629 3.582 1 97.38 505 THR A C 1
ATOM 3925 O O . THR A 1 505 ? 7.828 -5.004 4.691 1 97.38 505 THR A O 1
ATOM 3928 N N . LYS A 1 506 ? 8.672 -5.465 2.686 1 94.06 506 LYS A N 1
ATOM 3929 C CA . LYS A 1 506 ? 8.766 -6.902 2.938 1 94.06 506 LYS A CA 1
ATOM 3930 C C . LYS A 1 506 ? 9.695 -7.195 4.109 1 94.06 506 LYS A C 1
ATOM 3932 O O . LYS A 1 506 ? 9.375 -8.008 4.977 1 94.06 506 LYS A O 1
ATOM 3937 N N . ILE A 1 507 ? 10.828 -6.527 4.172 1 95.81 507 ILE A N 1
ATOM 3938 C CA . ILE A 1 507 ? 11.812 -6.742 5.227 1 95.81 507 ILE A CA 1
ATOM 3939 C C . ILE A 1 507 ? 11.258 -6.238 6.559 1 95.81 507 ILE A C 1
ATOM 3941 O O . ILE A 1 507 ? 11.289 -6.957 7.562 1 95.81 507 ILE A O 1
ATOM 3945 N N . GLN A 1 508 ? 10.719 -5.062 6.562 1 97.81 508 GLN A N 1
ATOM 3946 C CA . GLN A 1 508 ? 10.305 -4.387 7.789 1 97.81 508 GLN A CA 1
ATOM 3947 C C . GLN A 1 508 ? 8.977 -4.945 8.297 1 97.81 508 GLN A C 1
ATOM 3949 O O . GLN A 1 508 ? 8.656 -4.812 9.484 1 97.81 508 GLN A O 1
ATOM 3954 N N . SER A 1 509 ? 8.203 -5.559 7.434 1 96.31 509 SER A N 1
ATOM 3955 C CA . SER A 1 509 ? 6.93 -6.133 7.844 1 96.31 509 SER A CA 1
ATOM 3956 C C . SER A 1 509 ? 7.121 -7.215 8.898 1 96.31 509 SER A C 1
ATOM 3958 O O . SER A 1 509 ? 6.184 -7.559 9.625 1 96.31 509 SER A O 1
ATOM 3960 N N . LYS A 1 510 ? 8.305 -7.738 9.031 1 92.56 510 LYS A N 1
ATOM 3961 C CA . LYS A 1 510 ? 8.625 -8.719 10.062 1 92.56 510 LYS A CA 1
ATOM 3962 C C . LYS A 1 510 ? 8.586 -8.094 11.453 1 92.56 510 LYS A C 1
ATOM 3964 O O . LYS A 1 510 ? 8.383 -8.789 12.453 1 92.56 510 LYS A O 1
ATOM 3969 N N . TYR A 1 511 ? 8.727 -6.789 11.492 1 96.81 511 TYR A N 1
ATOM 3970 C CA . TYR A 1 511 ? 8.891 -6.129 12.781 1 96.81 511 TYR A CA 1
ATOM 3971 C C . TYR A 1 511 ? 7.715 -5.195 13.062 1 96.81 511 TYR A C 1
ATOM 3973 O O . TYR A 1 511 ? 7.43 -4.883 14.227 1 96.81 511 TYR A O 1
ATOM 3981 N N . TRP A 1 512 ? 6.996 -4.75 12.055 1 97.5 512 TRP A N 1
ATOM 3982 C CA . TRP A 1 512 ? 5.965 -3.725 12.219 1 97.5 512 TRP A CA 1
ATOM 3983 C C . TRP A 1 512 ? 4.625 -4.211 11.672 1 97.5 512 TRP A C 1
ATOM 3985 O O . TRP A 1 512 ? 4.504 -4.512 10.484 1 97.5 512 TRP A O 1
ATOM 3995 N N . LYS A 1 513 ? 3.576 -4.141 12.445 1 95.44 513 LYS A N 1
ATOM 3996 C CA . LYS A 1 513 ? 2.246 -4.633 12.094 1 95.44 513 LYS A CA 1
ATOM 3997 C C . LYS A 1 513 ? 1.626 -3.795 10.984 1 95.44 513 LYS A C 1
ATOM 3999 O O . LYS A 1 513 ? 0.891 -4.316 10.141 1 95.44 513 LYS A O 1
ATOM 4004 N N . CYS A 1 514 ? 1.93 -2.529 10.961 1 96.81 514 CYS A N 1
ATOM 4005 C CA . CYS A 1 514 ? 1.333 -1.585 10.023 1 96.81 514 CYS A CA 1
ATOM 4006 C C . CYS A 1 514 ? 1.752 -1.897 8.594 1 96.81 514 CYS A C 1
ATOM 4008 O O . CYS A 1 514 ? 1.135 -1.418 7.641 1 96.81 514 CYS A O 1
ATOM 4010 N N . LEU A 1 515 ? 2.768 -2.691 8.422 1 96.94 515 LEU A N 1
ATOM 4011 C CA . LEU A 1 515 ? 3.283 -2.971 7.086 1 96.94 515 LEU A CA 1
ATOM 4012 C C . LEU A 1 515 ? 2.898 -4.379 6.641 1 96.94 515 LEU A C 1
ATOM 4014 O O . LEU A 1 515 ? 3.248 -4.801 5.535 1 96.94 515 LEU A O 1
ATOM 4018 N N . LYS A 1 516 ? 2.123 -5.082 7.402 1 93.88 516 LYS A N 1
ATOM 4019 C CA . LYS A 1 516 ? 1.879 -6.5 7.16 1 93.88 516 LYS A CA 1
ATOM 4020 C C . LYS A 1 516 ? 0.745 -6.699 6.156 1 93.88 516 LYS A C 1
ATOM 4022 O O . LYS A 1 516 ? 0.705 -7.707 5.449 1 93.88 516 LYS A O 1
ATOM 4027 N N . ALA A 1 517 ? -0.148 -5.781 6.066 1 91.81 517 ALA A N 1
ATOM 4028 C CA . ALA A 1 517 ? -1.329 -5.961 5.223 1 91.81 517 ALA A CA 1
ATOM 4029 C C . ALA A 1 517 ? -0.936 -6.164 3.764 1 91.81 517 ALA A C 1
ATOM 4031 O O . ALA A 1 517 ? -0.229 -5.34 3.184 1 91.81 517 ALA A O 1
ATOM 4032 N N . GLY A 1 518 ? -1.363 -7.277 3.236 1 89.56 518 GLY A N 1
ATOM 4033 C CA . GLY A 1 518 ? -1.151 -7.566 1.826 1 89.56 518 GLY A CA 1
ATOM 4034 C C . GLY A 1 518 ? 0.241 -8.086 1.526 1 89.56 518 GLY A C 1
ATOM 4035 O O . GLY A 1 518 ? 0.571 -8.367 0.372 1 89.56 518 GLY A O 1
ATOM 4036 N N . VAL A 1 519 ? 1.137 -8.172 2.471 1 90.81 519 VAL A N 1
ATOM 4037 C CA . VAL A 1 519 ? 2.502 -8.648 2.283 1 90.81 519 VAL A CA 1
ATOM 4038 C C . VAL A 1 519 ? 2.594 -10.125 2.684 1 90.81 519 VAL A C 1
ATOM 4040 O O . VAL A 1 519 ? 2.365 -10.469 3.846 1 90.81 519 VAL A O 1
ATOM 4043 N N . PRO A 1 520 ? 2.916 -10.953 1.686 1 87.31 520 PRO A N 1
ATOM 4044 C CA . PRO A 1 520 ? 3.006 -12.367 2.039 1 87.31 520 PRO A CA 1
ATOM 4045 C C . PRO A 1 520 ? 4.203 -12.68 2.936 1 87.31 520 PRO A C 1
ATOM 4047 O O . PRO A 1 520 ? 5.27 -12.086 2.771 1 87.31 520 PRO A O 1
ATOM 4050 N N . LYS A 1 521 ? 4 -13.578 3.811 1 82.62 521 LYS A N 1
ATOM 4051 C CA . LYS A 1 521 ? 5.086 -14.008 4.688 1 82.62 521 LYS A CA 1
ATOM 4052 C C . LYS A 1 521 ? 6.176 -14.727 3.895 1 82.62 521 LYS A C 1
ATOM 4054 O O . LYS A 1 521 ? 7.348 -14.703 4.277 1 82.62 521 LYS A O 1
ATOM 4059 N N . THR A 1 522 ? 5.664 -15.375 2.854 1 87.69 522 THR A N 1
ATOM 4060 C CA . THR A 1 522 ? 6.594 -16.141 2.033 1 87.69 522 THR A CA 1
ATOM 4061 C C . THR A 1 522 ? 6.441 -15.773 0.559 1 87.69 522 THR A C 1
ATOM 4063 O O . THR A 1 522 ? 5.328 -15.531 0.087 1 87.69 522 THR A O 1
ATOM 4066 N N . SER A 1 523 ? 7.586 -15.625 -0.103 1 88.69 523 SER A N 1
ATOM 4067 C CA . SER A 1 523 ? 7.664 -15.367 -1.536 1 88.69 523 SER A CA 1
ATOM 4068 C C . SER A 1 523 ? 8.672 -16.281 -2.211 1 88.69 523 SER A C 1
ATOM 4070 O O . SER A 1 523 ? 9.367 -17.062 -1.542 1 88.69 523 SER A O 1
ATOM 4072 N N . PHE A 1 524 ? 8.727 -16.219 -3.5 1 89.19 524 PHE A N 1
ATOM 4073 C CA . PHE A 1 524 ? 9.656 -17.031 -4.266 1 89.19 524 PHE A CA 1
ATOM 4074 C C . PHE A 1 524 ? 11.078 -16.859 -3.746 1 89.19 524 PHE A C 1
ATOM 4076 O O . PHE A 1 524 ? 11.805 -17.844 -3.576 1 89.19 524 PHE A O 1
ATOM 4083 N N . ASP A 1 525 ? 11.484 -15.68 -3.434 1 84.19 525 ASP A N 1
ATOM 4084 C CA . ASP A 1 525 ? 12.852 -15.375 -3.02 1 84.19 525 ASP A CA 1
ATOM 4085 C C . ASP A 1 525 ? 13.18 -16.047 -1.683 1 84.19 525 ASP A C 1
ATOM 4087 O O . ASP A 1 525 ? 14.352 -16.297 -1.381 1 84.19 525 ASP A O 1
ATOM 4091 N N . ASP A 1 526 ? 12.258 -16.375 -0.975 1 86.75 526 ASP A N 1
ATOM 4092 C CA . ASP A 1 526 ? 12.461 -16.953 0.348 1 86.75 526 ASP A CA 1
ATOM 4093 C C . ASP A 1 526 ? 12.883 -18.422 0.245 1 86.75 526 ASP A C 1
ATOM 4095 O O . ASP A 1 526 ? 13.359 -19 1.221 1 86.75 526 ASP A O 1
ATOM 4099 N N . VAL A 1 527 ? 12.742 -18.969 -0.847 1 86.12 527 VAL A N 1
ATOM 4100 C CA . VAL A 1 527 ? 13.117 -20.359 -1.041 1 86.12 527 VAL A CA 1
ATOM 4101 C C . VAL A 1 527 ? 14.617 -20.531 -0.843 1 86.12 527 VAL A C 1
ATOM 4103 O O . VAL A 1 527 ? 15.078 -21.562 -0.338 1 86.12 527 VAL A O 1
ATOM 4106 N N . TYR A 1 528 ? 15.312 -19.484 -1.192 1 82.31 528 TYR A N 1
ATOM 4107 C CA . TYR A 1 528 ? 16.766 -19.531 -1.109 1 82.31 528 TYR A CA 1
ATOM 4108 C C . TYR A 1 528 ? 17.234 -19.562 0.342 1 82.31 528 TYR A C 1
ATOM 4110 O O . TYR A 1 528 ? 18.359 -19.953 0.633 1 82.31 528 TYR A O 1
ATOM 4118 N N . ASP A 1 529 ? 16.359 -19.234 1.214 1 80.62 529 ASP A N 1
ATOM 4119 C CA . ASP A 1 529 ? 16.703 -19.125 2.625 1 80.62 529 ASP A CA 1
ATOM 4120 C C . ASP A 1 529 ? 16.125 -20.281 3.428 1 80.62 529 ASP A C 1
ATOM 4122 O O . ASP A 1 529 ? 16.25 -20.328 4.652 1 80.62 529 ASP A O 1
ATOM 4126 N N . LEU A 1 530 ? 15.516 -21.203 2.766 1 85 530 LEU A N 1
ATOM 4127 C CA . LEU A 1 530 ? 14.977 -22.359 3.467 1 85 530 LEU A CA 1
ATOM 4128 C C . LEU A 1 530 ? 16.094 -23.141 4.164 1 85 530 LEU A C 1
ATOM 4130 O O . LEU A 1 530 ? 17.156 -23.359 3.586 1 85 530 LEU A O 1
ATOM 4134 N N . PRO A 1 531 ? 15.797 -23.469 5.406 1 82.5 531 PRO A N 1
ATOM 4135 C CA . PRO A 1 531 ? 16.828 -24.234 6.125 1 82.5 531 PRO A CA 1
ATOM 4136 C C . PRO A 1 531 ? 16.953 -25.672 5.609 1 82.5 531 PRO A C 1
ATOM 4138 O O . PRO A 1 531 ? 15.977 -26.266 5.172 1 82.5 531 PRO A O 1
ATOM 4141 N N . ASP A 1 532 ? 18.141 -26.281 5.641 1 80.31 532 ASP A N 1
ATOM 4142 C CA . ASP A 1 532 ? 18.422 -27.688 5.371 1 80.31 532 ASP A CA 1
ATOM 4143 C C . ASP A 1 532 ? 18.016 -28.078 3.953 1 80.31 532 ASP A C 1
ATOM 4145 O O . ASP A 1 532 ? 17.438 -29.156 3.74 1 80.31 532 ASP A O 1
ATOM 4149 N N . LEU A 1 533 ? 18.172 -27.188 3.072 1 78 533 LEU A N 1
ATOM 4150 C CA . LEU A 1 533 ? 17.828 -27.469 1.683 1 78 533 LEU A CA 1
ATOM 4151 C C . LEU A 1 533 ? 18.625 -28.672 1.176 1 78 533 LEU A C 1
ATOM 4153 O O . LEU A 1 533 ? 18.141 -29.406 0.307 1 78 533 LEU A O 1
ATOM 4157 N N . ASP A 1 534 ? 19.719 -28.859 1.786 1 71.69 534 ASP A N 1
ATOM 4158 C CA . ASP A 1 534 ? 20.609 -29.938 1.385 1 71.69 534 ASP A CA 1
ATOM 4159 C C . ASP A 1 534 ? 20.047 -31.297 1.821 1 71.69 534 ASP A C 1
ATOM 4161 O O . ASP A 1 534 ? 20.406 -32.344 1.268 1 71.69 534 ASP A O 1
ATOM 4165 N N . LYS A 1 535 ? 19.141 -31.281 2.82 1 75.44 535 LYS A N 1
ATOM 4166 C CA . LYS A 1 535 ? 18.578 -32.531 3.328 1 75.44 535 LYS A CA 1
ATOM 4167 C C . LYS A 1 535 ? 17.438 -33.031 2.447 1 75.44 535 LYS A C 1
ATOM 4169 O O . LYS A 1 535 ? 16.891 -34.094 2.668 1 75.44 535 LYS A O 1
ATOM 4174 N N . GLU A 1 536 ? 17 -32.281 1.498 1 75.56 536 GLU A N 1
ATOM 4175 C CA . GLU A 1 536 ? 16.016 -32.656 0.484 1 75.56 536 GLU A CA 1
ATOM 4176 C C . GLU A 1 536 ? 14.68 -33.031 1.121 1 75.56 536 GLU A C 1
ATOM 4178 O O . GLU A 1 536 ? 14.078 -34.031 0.766 1 75.56 536 GLU A O 1
ATOM 4183 N N . ARG A 1 537 ? 14.359 -32.219 2.08 1 80.94 537 ARG A N 1
ATOM 4184 C CA . ARG A 1 537 ? 13.094 -32.469 2.762 1 80.94 537 ARG A CA 1
ATOM 4185 C C . ARG A 1 537 ? 11.961 -31.672 2.131 1 80.94 537 ARG A C 1
ATOM 4187 O O . ARG A 1 537 ? 10.781 -31.953 2.359 1 80.94 537 ARG A O 1
ATOM 4194 N N . TYR A 1 538 ? 12.453 -30.734 1.341 1 83.12 538 TYR A N 1
ATOM 4195 C CA . TYR A 1 538 ? 11.453 -29.906 0.674 1 83.12 538 TYR A CA 1
ATOM 4196 C C . TYR A 1 538 ? 11.141 -30.453 -0.717 1 83.12 538 TYR A C 1
ATOM 4198 O O . TYR A 1 538 ? 12.039 -30.906 -1.431 1 83.12 538 TYR A O 1
ATOM 4206 N N . LYS A 1 539 ? 9.898 -30.5 -1.013 1 87.56 539 LYS A N 1
ATOM 4207 C CA . LYS A 1 539 ? 9.484 -30.719 -2.398 1 87.56 539 LYS A CA 1
ATOM 4208 C C . LYS A 1 539 ? 9.109 -29.391 -3.062 1 87.56 539 LYS A C 1
ATOM 4210 O O . LYS A 1 539 ? 8.016 -28.859 -2.83 1 87.56 539 LYS A O 1
ATOM 4215 N N . LEU A 1 540 ? 10.031 -28.922 -3.887 1 88 540 LEU A N 1
ATOM 4216 C CA . LEU A 1 540 ? 9.852 -27.656 -4.594 1 88 540 LEU A CA 1
ATOM 4217 C C . LEU A 1 540 ? 9.57 -27.906 -6.07 1 88 540 LEU A C 1
ATOM 4219 O O . LEU A 1 540 ? 10.266 -28.688 -6.723 1 88 540 LEU A O 1
ATOM 4223 N N . THR A 1 541 ? 8.539 -27.312 -6.57 1 88.62 541 THR A N 1
ATOM 4224 C CA . THR A 1 541 ? 8.164 -27.422 -7.977 1 88.62 541 THR A CA 1
ATOM 4225 C C . THR A 1 541 ? 7.883 -26.062 -8.578 1 88.62 541 THR A C 1
ATOM 4227 O O . THR A 1 541 ? 7.078 -25.297 -8.047 1 88.62 541 THR A O 1
ATOM 4230 N N . ASN A 1 542 ? 8.586 -25.75 -9.688 1 89.56 542 ASN A N 1
ATOM 4231 C CA . ASN A 1 542 ? 8.234 -24.531 -10.414 1 89.56 542 ASN A CA 1
ATOM 4232 C C . ASN A 1 542 ? 6.844 -24.641 -11.031 1 89.56 542 ASN A C 1
ATOM 4234 O O . ASN A 1 542 ? 6.543 -25.594 -11.742 1 89.56 542 ASN A O 1
ATOM 4238 N N . ILE A 1 543 ? 6.035 -23.672 -10.844 1 90.94 543 ILE A N 1
ATOM 4239 C CA . ILE A 1 543 ? 4.629 -23.734 -11.227 1 90.94 543 ILE A CA 1
ATOM 4240 C C . ILE A 1 543 ? 4.52 -23.875 -12.75 1 90.94 543 ILE A C 1
ATOM 4242 O O . ILE A 1 543 ? 3.518 -24.375 -13.266 1 90.94 543 ILE A O 1
ATOM 4246 N N . SER A 1 544 ? 5.492 -23.469 -13.5 1 89.38 544 SER A N 1
ATOM 4247 C CA . SER A 1 544 ? 5.488 -23.547 -14.953 1 89.38 544 SER A CA 1
ATOM 4248 C C . SER A 1 544 ? 5.488 -25 -15.422 1 89.38 544 SER A C 1
ATOM 4250 O O . SER A 1 544 ? 4.945 -25.328 -16.484 1 89.38 544 SER A O 1
ATOM 4252 N N . ASP A 1 545 ? 6.07 -25.859 -14.633 1 89.06 545 ASP A N 1
ATOM 4253 C CA . ASP A 1 545 ? 6.191 -27.266 -15.023 1 89.06 545 ASP A CA 1
ATOM 4254 C C . ASP A 1 545 ? 4.828 -27.953 -15.016 1 89.06 545 ASP A C 1
ATOM 4256 O O . ASP A 1 545 ? 4.422 -28.547 -16.016 1 89.06 545 ASP A O 1
ATOM 4260 N N . PRO A 1 546 ? 4.18 -27.859 -13.898 1 92.38 546 PRO A N 1
ATOM 4261 C CA . PRO A 1 546 ? 2.836 -28.438 -13.922 1 92.38 546 PRO A CA 1
ATOM 4262 C C . PRO A 1 546 ? 1.958 -27.859 -15.023 1 92.38 546 PRO A C 1
ATOM 4264 O O . PRO A 1 546 ? 1.175 -28.594 -15.641 1 92.38 546 PRO A O 1
ATOM 4267 N N . ILE A 1 547 ? 2.045 -26.625 -15.289 1 92.56 547 ILE A N 1
ATOM 4268 C CA . ILE A 1 547 ? 1.206 -25.984 -16.297 1 92.56 547 ILE A CA 1
ATOM 4269 C C . ILE A 1 547 ? 1.497 -26.578 -17.672 1 92.56 547 ILE A C 1
ATOM 4271 O O . ILE A 1 547 ? 0.579 -26.984 -18.375 1 92.56 547 ILE A O 1
ATOM 4275 N N . ARG A 1 548 ? 2.709 -26.609 -18.047 1 91.75 548 ARG A N 1
ATOM 4276 C CA . ARG A 1 548 ? 3.074 -27.094 -19.375 1 91.75 548 ARG A CA 1
ATOM 4277 C C . ARG A 1 548 ? 2.785 -28.594 -19.5 1 91.75 548 ARG A C 1
ATOM 4279 O O . ARG A 1 548 ? 2.322 -29.047 -20.547 1 91.75 548 ARG A O 1
ATOM 4286 N N . SER A 1 549 ? 3.105 -29.328 -18.484 1 92.19 549 SER A N 1
ATOM 4287 C CA . SER A 1 549 ? 2.812 -30.75 -18.5 1 92.19 549 SER A CA 1
ATOM 4288 C C . SER A 1 549 ? 1.321 -31 -18.688 1 92.19 549 SER A C 1
ATOM 4290 O O . SER A 1 549 ? 0.934 -31.922 -19.422 1 92.19 549 SER A O 1
ATOM 4292 N N . TYR A 1 550 ? 0.603 -30.25 -18.031 1 93.31 550 TYR A N 1
ATOM 4293 C CA . TYR A 1 550 ? -0.846 -30.375 -18.156 1 93.31 550 TYR A CA 1
ATOM 4294 C C . TYR A 1 550 ? -1.308 -30.062 -19.562 1 93.31 550 TYR A C 1
ATOM 4296 O O . TYR A 1 550 ? -2.16 -30.766 -20.125 1 93.31 550 TYR A O 1
ATOM 4304 N N . GLN A 1 551 ? -0.79 -29.094 -20.172 1 93.31 551 GLN A N 1
ATOM 4305 C CA . GLN A 1 551 ? -1.1 -28.75 -21.562 1 93.31 551 GLN A CA 1
ATOM 4306 C C . GLN A 1 551 ? -0.745 -29.891 -22.5 1 93.31 551 GLN A C 1
ATOM 4308 O O . GLN A 1 551 ? -1.517 -30.219 -23.406 1 93.31 551 GLN A O 1
ATOM 4313 N N . ASN A 1 552 ? 0.388 -30.453 -22.297 1 93.5 552 ASN A N 1
ATOM 4314 C CA . ASN A 1 552 ? 0.837 -31.562 -23.109 1 93.5 552 ASN A CA 1
ATOM 4315 C C . ASN A 1 552 ? -0.104 -32.75 -23 1 93.5 552 ASN A C 1
ATOM 4317 O O . ASN A 1 552 ? -0.448 -33.375 -24 1 93.5 552 ASN A O 1
ATOM 4321 N N . ASN A 1 553 ? -0.456 -33 -21.797 1 92.06 553 ASN A N 1
ATOM 4322 C CA . ASN A 1 553 ? -1.357 -34.125 -21.547 1 92.06 553 ASN A CA 1
ATOM 4323 C C . ASN A 1 553 ? -2.715 -33.906 -22.203 1 92.06 553 ASN A C 1
ATOM 4325 O O . ASN A 1 553 ? -3.273 -34.812 -22.812 1 92.06 553 ASN A O 1
ATOM 4329 N N . GLU A 1 554 ? -3.189 -32.75 -22.047 1 92.62 554 GLU A N 1
ATOM 4330 C CA . GLU A 1 554 ? -4.469 -32.438 -22.688 1 92.62 554 GLU A CA 1
ATOM 4331 C C . GLU A 1 554 ? -4.375 -32.562 -24.203 1 92.62 554 GLU A C 1
ATOM 4333 O O . GLU A 1 554 ? -5.281 -33.094 -24.844 1 92.62 554 GLU A O 1
ATOM 4338 N N . ALA A 1 555 ? -3.311 -32 -24.734 1 94.69 555 ALA A N 1
ATOM 4339 C CA . ALA A 1 555 ? -3.107 -32.062 -26.172 1 94.69 555 ALA A CA 1
ATOM 4340 C C . ALA A 1 555 ? -2.994 -33.5 -26.672 1 94.69 555 ALA A C 1
ATOM 4342 O O . ALA A 1 555 ? -3.488 -33.844 -27.75 1 94.69 555 ALA A O 1
ATOM 4343 N N . TYR A 1 556 ? -2.361 -34.281 -25.906 1 93.94 556 TYR A N 1
ATOM 4344 C CA . TYR A 1 556 ? -2.217 -35.688 -26.266 1 93.94 556 TYR A CA 1
ATOM 4345 C C . TYR A 1 556 ? -3.562 -36.406 -26.219 1 93.94 556 TYR A C 1
ATOM 4347 O O . TYR A 1 556 ? -3.941 -37.062 -27.188 1 93.94 556 TYR A O 1
ATOM 4355 N N . PHE A 1 557 ? -4.32 -36.188 -25.172 1 91.56 557 PHE A N 1
ATOM 4356 C CA . PHE A 1 557 ? -5.543 -36.969 -24.953 1 91.56 557 PHE A CA 1
ATOM 4357 C C . PHE A 1 557 ? -6.668 -36.438 -25.844 1 91.56 557 PHE A C 1
ATOM 4359 O O . PHE A 1 557 ? -7.48 -37.219 -26.344 1 91.56 557 PHE A O 1
ATOM 4366 N N . LYS A 1 558 ? -6.676 -35.188 -26.078 1 92.75 558 LYS A N 1
ATOM 4367 C CA . LYS A 1 558 ? -7.805 -34.594 -26.797 1 92.75 558 LYS A CA 1
ATOM 4368 C C . LYS A 1 558 ? -7.52 -34.531 -28.297 1 92.75 558 LYS A C 1
ATOM 4370 O O . LYS A 1 558 ? -8.438 -34.625 -29.109 1 92.75 558 LYS A O 1
ATOM 4375 N N . LYS A 1 559 ? -6.234 -34.281 -28.688 1 95 559 LYS A N 1
ATOM 4376 C CA . LYS A 1 559 ? -5.941 -34 -30.078 1 95 559 LYS A CA 1
ATOM 4377 C C . LYS A 1 559 ? -4.824 -34.906 -30.609 1 95 559 LYS A C 1
ATOM 4379 O O . LYS A 1 559 ? -4.348 -34.719 -31.734 1 95 559 LYS A O 1
ATOM 4384 N N . GLN A 1 560 ? -4.266 -35.781 -29.828 1 94.75 560 GLN A N 1
ATOM 4385 C CA . GLN A 1 560 ? -3.262 -36.781 -30.203 1 94.75 560 GLN A CA 1
ATOM 4386 C C . GLN A 1 560 ? -1.953 -36.125 -30.609 1 94.75 560 GLN A C 1
ATOM 4388 O O . GLN A 1 560 ? -1.338 -36.5 -31.609 1 94.75 560 GLN A O 1
ATOM 4393 N N . PHE A 1 561 ? -1.653 -35.094 -29.922 1 96.62 561 PHE A N 1
ATOM 4394 C CA . PHE A 1 561 ? -0.369 -34.438 -30.141 1 96.62 561 PHE A CA 1
ATOM 4395 C C . PHE A 1 561 ? 0.774 -35.312 -29.609 1 96.62 561 PHE A C 1
ATOM 4397 O O . PHE A 1 561 ? 0.578 -36.125 -28.719 1 96.62 561 PHE A O 1
ATOM 4404 N N . ILE A 1 562 ? 1.927 -35.094 -30.156 1 95.88 562 ILE A N 1
ATOM 4405 C CA . ILE A 1 562 ? 3.172 -35.688 -29.672 1 95.88 562 ILE A CA 1
ATOM 4406 C C . ILE A 1 562 ? 4.215 -34.594 -29.469 1 95.88 562 ILE A C 1
ATOM 4408 O O . ILE A 1 562 ? 4.047 -33.469 -29.953 1 95.88 562 ILE A O 1
ATOM 4412 N N . ASN A 1 563 ? 5.285 -34.938 -28.734 1 95.19 563 ASN A N 1
ATOM 4413 C CA . ASN A 1 563 ? 6.363 -33.969 -28.516 1 95.19 563 ASN A CA 1
ATOM 4414 C C . ASN A 1 563 ? 7.488 -34.156 -29.531 1 95.19 563 ASN A C 1
ATOM 4416 O O . ASN A 1 563 ? 7.859 -35.281 -29.859 1 95.19 563 ASN A O 1
ATOM 4420 N N . LEU A 1 564 ? 7.891 -33.031 -30.094 1 93.69 564 LEU A N 1
ATOM 4421 C CA . LEU A 1 564 ? 9.062 -33.062 -30.969 1 93.69 564 LEU A CA 1
ATOM 4422 C C . LEU A 1 564 ? 10.336 -32.812 -30.156 1 93.69 564 LEU A C 1
ATOM 4424 O O . LEU A 1 564 ? 10.5 -31.734 -29.562 1 93.69 564 LEU A O 1
ATOM 4428 N N . PRO A 1 565 ? 11.234 -33.719 -30.078 1 90.31 565 PRO A N 1
ATOM 4429 C CA . PRO A 1 565 ? 12.438 -33.531 -29.266 1 90.31 565 PRO A CA 1
ATOM 4430 C C . PRO A 1 565 ? 13.453 -32.594 -29.891 1 90.31 565 PRO A C 1
ATOM 4432 O O . PRO A 1 565 ? 13.523 -32.5 -31.109 1 90.31 565 PRO A O 1
ATOM 4435 N N . ILE A 1 566 ? 14.102 -31.891 -29.141 1 89.19 566 ILE A N 1
ATOM 4436 C CA . ILE A 1 566 ? 15.305 -31.172 -29.547 1 89.19 566 ILE A CA 1
ATOM 4437 C C . ILE A 1 566 ? 16.531 -32.062 -29.406 1 89.19 566 ILE A C 1
ATOM 4439 O O . ILE A 1 566 ? 16.906 -32.438 -28.281 1 89.19 566 ILE A O 1
ATOM 4443 N N . ILE A 1 567 ? 17.031 -32.469 -30.453 1 77.5 567 ILE A N 1
ATOM 4444 C CA . ILE A 1 567 ? 18.109 -33.438 -30.484 1 77.5 567 ILE A CA 1
ATOM 4445 C C . ILE A 1 567 ? 19.453 -32.75 -30.25 1 77.5 567 ILE A C 1
ATOM 4447 O O . ILE A 1 567 ? 19.656 -31.625 -30.719 1 77.5 567 ILE A O 1
ATOM 4451 N N . ASN A 1 568 ? 20.531 -33.344 -29.641 1 58.69 568 ASN A N 1
ATOM 4452 C CA . ASN A 1 568 ? 21.938 -33 -29.453 1 58.69 568 ASN A CA 1
ATOM 4453 C C . ASN A 1 568 ? 22.094 -31.75 -28.578 1 58.69 568 ASN A C 1
ATOM 4455 O O . ASN A 1 568 ? 22.938 -30.891 -28.859 1 58.69 568 ASN A O 1
ATOM 4459 N N . HIS A 1 569 ? 21.141 -31.438 -27.672 1 58.5 569 HIS A N 1
ATOM 4460 C CA . HIS A 1 569 ? 21.266 -30.234 -26.859 1 58.5 569 HIS A CA 1
ATOM 4461 C C . HIS A 1 569 ? 22.312 -30.422 -25.766 1 58.5 569 HIS A C 1
ATOM 4463 O O . HIS A 1 569 ? 22.812 -29.453 -25.203 1 58.5 569 HIS A O 1
ATOM 4469 N N . ASP A 1 570 ? 22.5 -31.688 -25.266 1 54.34 570 ASP A N 1
ATOM 4470 C CA . ASP A 1 570 ? 23.422 -31.969 -24.156 1 54.34 570 ASP A CA 1
ATOM 4471 C C . ASP A 1 570 ? 24.875 -31.938 -24.641 1 54.34 570 ASP A C 1
ATOM 4473 O O . ASP A 1 570 ? 25.797 -32.125 -23.844 1 54.34 570 ASP A O 1
ATOM 4477 N N . LYS A 1 571 ? 25.203 -32.156 -25.906 1 47.16 571 LYS A N 1
ATOM 4478 C CA . LYS A 1 571 ? 26.578 -32.469 -26.234 1 47.16 571 LYS A CA 1
ATOM 4479 C C . LYS A 1 571 ? 27.5 -31.266 -26 1 47.16 571 LYS A C 1
ATOM 4481 O O . LYS A 1 571 ? 27.109 -30.125 -26.25 1 47.16 571 LYS A O 1
ATOM 4486 N N . GLY A 1 572 ? 28.375 -31.344 -25.141 1 43.53 572 GLY A N 1
ATOM 4487 C CA . GLY A 1 572 ? 29.531 -30.625 -24.609 1 43.53 572 GLY A CA 1
ATOM 4488 C C . GLY A 1 572 ? 30.172 -29.688 -25.609 1 43.53 572 GLY A C 1
ATOM 4489 O O . GLY A 1 572 ? 31.141 -29 -25.297 1 43.53 572 GLY A O 1
ATOM 4490 N N . ASP A 1 573 ? 30.266 -30.016 -26.938 1 46.06 573 ASP A N 1
ATOM 4491 C CA . ASP A 1 573 ? 31.141 -29.234 -27.797 1 46.06 573 ASP A CA 1
ATOM 4492 C C . ASP A 1 573 ? 30.469 -27.922 -28.219 1 46.06 573 ASP A C 1
ATOM 4494 O O . ASP A 1 573 ? 29.438 -27.953 -28.906 1 46.06 573 ASP A O 1
ATOM 4498 N N . LYS A 1 574 ? 30.75 -26.844 -27.688 1 50.22 574 LYS A N 1
ATOM 4499 C CA . LYS A 1 574 ? 30.281 -25.453 -27.781 1 50.22 574 LYS A CA 1
ATOM 4500 C C . LYS A 1 574 ? 30.312 -24.969 -29.234 1 50.22 574 LYS A C 1
ATOM 4502 O O . LYS A 1 574 ? 29.688 -23.953 -29.562 1 50.22 574 LYS A O 1
ATOM 4507 N N . LYS A 1 575 ? 31.266 -25.312 -30.047 1 48.47 575 LYS A N 1
ATOM 4508 C CA . LYS A 1 575 ? 31.5 -24.688 -31.344 1 48.47 575 LYS A CA 1
ATOM 4509 C C . LYS A 1 575 ? 30.328 -24.969 -32.312 1 48.47 575 LYS A C 1
ATOM 4511 O O . LYS A 1 575 ? 30.047 -24.156 -33.188 1 48.47 575 LYS A O 1
ATOM 4516 N N . ASN A 1 576 ? 29.594 -26.078 -32.188 1 50.72 576 ASN A N 1
ATOM 4517 C CA . ASN A 1 576 ? 28.547 -26.406 -33.156 1 50.72 576 ASN A CA 1
ATOM 4518 C C . ASN A 1 576 ? 27.172 -26.453 -32.5 1 50.72 576 ASN A C 1
ATOM 4520 O O . ASN A 1 576 ? 26.297 -27.219 -32.906 1 50.72 576 ASN A O 1
ATOM 4524 N N . ALA A 1 577 ? 26.891 -25.547 -31.438 1 66.31 577 ALA A N 1
ATOM 4525 C CA . ALA A 1 577 ? 25.688 -25.656 -30.625 1 66.31 577 ALA A CA 1
ATOM 4526 C C . ALA A 1 577 ? 24.531 -24.875 -31.266 1 66.31 577 ALA A C 1
ATOM 4528 O O . ALA A 1 577 ? 24.719 -23.766 -31.766 1 66.31 577 ALA A O 1
ATOM 4529 N N . ASN A 1 578 ? 23.422 -25.469 -31.609 1 81.94 578 ASN A N 1
ATOM 4530 C CA . ASN A 1 578 ? 22.188 -24.859 -32.125 1 81.94 578 ASN A CA 1
ATOM 4531 C C . ASN A 1 578 ? 21.688 -23.75 -31.203 1 81.94 578 ASN A C 1
ATOM 4533 O O . ASN A 1 578 ? 20.891 -22.906 -31.625 1 81.94 578 ASN A O 1
ATOM 4537 N N . PHE A 1 579 ? 22.188 -23.719 -30 1 89.69 579 PHE A N 1
ATOM 4538 C CA . PHE A 1 579 ? 21.688 -22.766 -29.016 1 89.69 579 PHE A CA 1
ATOM 4539 C C . PHE A 1 579 ? 22.844 -22.047 -28.328 1 89.69 579 PHE A C 1
ATOM 4541 O O . PHE A 1 579 ? 23.828 -22.672 -27.922 1 89.69 579 PHE A O 1
ATOM 4548 N N . THR A 1 580 ? 22.812 -20.734 -28.266 1 87.62 580 THR A N 1
ATOM 4549 C CA . THR A 1 580 ? 23.844 -19.922 -27.641 1 87.62 580 THR A CA 1
ATOM 4550 C C . THR A 1 580 ? 23.531 -19.688 -26.156 1 87.62 580 THR A C 1
ATOM 4552 O O . THR A 1 580 ? 24.406 -19.281 -25.391 1 87.62 580 THR A O 1
ATOM 4555 N N . CYS A 1 581 ? 22.25 -19.875 -25.797 1 87.31 581 CYS A N 1
ATOM 4556 C CA . CYS A 1 581 ? 21.859 -19.75 -24.391 1 87.31 581 CYS A CA 1
ATOM 4557 C C . CYS A 1 581 ? 21.5 -21.125 -23.812 1 87.31 581 CYS A C 1
ATOM 4559 O O . CYS A 1 581 ? 21.344 -22.094 -24.562 1 87.31 581 CYS A O 1
ATOM 4561 N N . ASP A 1 582 ? 21.469 -21.141 -22.5 1 83.81 582 ASP A N 1
ATOM 4562 C CA . ASP A 1 582 ? 21.062 -22.375 -21.844 1 83.81 582 ASP A CA 1
ATOM 4563 C C . ASP A 1 582 ? 19.625 -22.75 -22.219 1 83.81 582 ASP A C 1
ATOM 4565 O O . ASP A 1 582 ? 18.797 -21.875 -22.5 1 83.81 582 ASP A O 1
ATOM 4569 N N . LEU A 1 583 ? 19.406 -23.984 -22.25 1 85.31 583 LEU A N 1
ATOM 4570 C CA . LEU A 1 583 ? 18.062 -24.469 -22.547 1 85.31 583 LEU A CA 1
ATOM 4571 C C . LEU A 1 583 ? 17.219 -24.531 -21.281 1 85.31 583 LEU A C 1
ATOM 4573 O O . LEU A 1 583 ? 17.75 -24.688 -20.172 1 85.31 583 LEU A O 1
ATOM 4577 N N . PRO A 1 584 ? 15.945 -24.391 -21.5 1 83.19 584 PRO A N 1
ATOM 4578 C CA . PRO A 1 584 ? 15.078 -24.531 -20.328 1 83.19 584 PRO A CA 1
ATOM 4579 C C . PRO A 1 584 ? 15.055 -25.953 -19.781 1 83.19 584 PRO A C 1
ATOM 4581 O O . PRO A 1 584 ? 15.391 -26.906 -20.5 1 83.19 584 PRO A O 1
ATOM 4584 N N . GLN A 1 585 ? 14.734 -26.234 -18.578 1 73.12 585 GLN A N 1
ATOM 4585 C CA . GLN A 1 585 ? 14.773 -27.531 -17.891 1 73.12 585 GLN A CA 1
ATOM 4586 C C . GLN A 1 585 ? 13.844 -28.531 -18.562 1 73.12 585 GLN A C 1
ATOM 4588 O O . GLN A 1 585 ? 14.211 -29.703 -18.75 1 73.12 585 GLN A O 1
ATOM 4593 N N . GLN A 1 586 ? 12.594 -28.25 -18.875 1 79.06 586 GLN A N 1
ATOM 4594 C CA . GLN A 1 586 ? 11.664 -29.172 -19.5 1 79.06 586 GLN A CA 1
ATOM 4595 C C . GLN A 1 586 ? 11.609 -28.953 -21.016 1 79.06 586 GLN A C 1
ATOM 4597 O O . GLN A 1 586 ? 10.531 -28.766 -21.578 1 79.06 586 GLN A O 1
ATOM 4602 N N . VAL A 1 587 ? 12.75 -29.25 -21.562 1 84.56 587 VAL A N 1
ATOM 4603 C CA . VAL A 1 587 ? 12.922 -28.938 -22.984 1 84.56 587 VAL A CA 1
ATOM 4604 C C . VAL A 1 587 ? 12.07 -29.906 -23.812 1 84.56 587 VAL A C 1
ATOM 4606 O O . VAL A 1 587 ? 11.57 -29.531 -24.875 1 84.56 587 VAL A O 1
ATOM 4609 N N . ASP A 1 588 ? 11.797 -31.109 -23.312 1 86.31 588 ASP A N 1
ATOM 4610 C CA . ASP A 1 588 ? 11.125 -32.156 -24.078 1 86.31 588 ASP A CA 1
ATOM 4611 C C . ASP A 1 588 ? 9.633 -31.859 -24.203 1 86.31 588 ASP A C 1
ATOM 4613 O O . ASP A 1 588 ? 8.953 -32.438 -25.047 1 86.31 588 ASP A O 1
ATOM 4617 N N . GLU A 1 589 ? 9.148 -30.984 -23.5 1 89.25 589 GLU A N 1
ATOM 4618 C CA . GLU A 1 589 ? 7.711 -30.703 -23.516 1 89.25 589 GLU A CA 1
ATOM 4619 C C . GLU A 1 589 ? 7.41 -29.359 -24.172 1 89.25 589 GLU A C 1
ATOM 4621 O O . GLU A 1 589 ? 6.25 -28.938 -24.234 1 89.25 589 GLU A O 1
ATOM 4626 N N . LEU A 1 590 ? 8.375 -28.75 -24.734 1 92.25 590 LEU A N 1
ATOM 4627 C CA . LEU A 1 590 ? 8.219 -27.375 -25.219 1 92.25 590 LEU A CA 1
ATOM 4628 C C . LEU A 1 590 ? 7.527 -27.359 -26.578 1 92.25 590 LEU A C 1
ATOM 4630 O O . LEU A 1 590 ? 6.84 -26.391 -26.922 1 92.25 590 LEU A O 1
ATOM 4634 N N . ILE A 1 591 ? 7.805 -28.391 -27.375 1 95.75 591 ILE A N 1
ATOM 4635 C CA . ILE A 1 591 ? 7.301 -28.406 -28.734 1 95.75 591 ILE A CA 1
ATOM 4636 C C . ILE A 1 591 ? 6.293 -29.547 -28.906 1 95.75 591 ILE A C 1
ATOM 4638 O O . ILE A 1 591 ? 6.637 -30.719 -28.734 1 95.75 591 ILE A O 1
ATOM 4642 N N . MET A 1 592 ? 5.09 -29.188 -29.203 1 96.56 592 MET A N 1
ATOM 4643 C CA . MET A 1 592 ? 4.039 -30.156 -29.469 1 96.56 592 MET A CA 1
ATOM 4644 C C . MET A 1 592 ? 3.643 -30.141 -30.953 1 96.56 592 MET A C 1
ATOM 4646 O O . MET A 1 592 ? 3.625 -29.094 -31.578 1 96.56 592 MET A O 1
ATOM 4650 N N . ALA A 1 593 ? 3.324 -31.297 -31.453 1 97.69 593 ALA A N 1
ATOM 4651 C CA . ALA A 1 593 ? 2.922 -31.391 -32.844 1 97.69 593 ALA A CA 1
ATOM 4652 C C . ALA A 1 593 ? 1.864 -32.469 -33.062 1 97.69 593 ALA A C 1
ATOM 4654 O O . ALA A 1 593 ? 1.784 -33.406 -32.25 1 97.69 593 ALA A O 1
ATOM 4655 N N . SER A 1 594 ? 1.121 -32.25 -34.094 1 96.69 594 SER A N 1
ATOM 4656 C CA . SER A 1 594 ? 0.185 -33.312 -34.469 1 96.69 594 SER A CA 1
ATOM 4657 C C . SER A 1 594 ? 0.908 -34.625 -34.719 1 96.69 594 SER A C 1
ATOM 4659 O O . SER A 1 594 ? 2.043 -34.625 -35.219 1 96.69 594 SER A O 1
ATOM 4661 N N . ARG A 1 595 ? 0.291 -35.719 -34.438 1 94.25 595 ARG A N 1
ATOM 4662 C CA . ARG A 1 595 ? 0.885 -37.062 -34.531 1 94.25 595 ARG A CA 1
ATOM 4663 C C . ARG A 1 595 ? 1.416 -37.344 -35.938 1 94.25 595 ARG A C 1
ATOM 4665 O O . ARG A 1 595 ? 2.496 -37.906 -36.094 1 94.25 595 ARG A O 1
ATOM 4672 N N . ASP A 1 596 ? 0.738 -36.969 -37 1 93 596 ASP A N 1
ATOM 4673 C CA . ASP A 1 596 ? 1.141 -37.25 -38.375 1 93 596 ASP A CA 1
ATOM 4674 C C . ASP A 1 596 ? 1.659 -35.969 -39.062 1 93 596 ASP A C 1
ATOM 4676 O O . ASP A 1 596 ? 1.368 -35.688 -40.219 1 93 596 ASP A O 1
ATOM 4680 N N . ILE A 1 597 ? 2.428 -35.25 -38.281 1 96.12 597 ILE A N 1
ATOM 4681 C CA . ILE A 1 597 ? 2.855 -33.938 -38.719 1 96.12 597 ILE A CA 1
ATOM 4682 C C . ILE A 1 597 ? 3.693 -34.062 -40 1 96.12 597 ILE A C 1
ATOM 4684 O O . ILE A 1 597 ? 3.656 -33.188 -40.875 1 96.12 597 ILE A O 1
ATOM 4688 N N . TYR A 1 598 ? 4.402 -35.125 -40.188 1 93.19 598 TYR A N 1
ATOM 4689 C CA . TYR A 1 598 ? 5.297 -35.312 -41.312 1 93.19 598 TYR A CA 1
ATOM 4690 C C . TYR A 1 598 ? 4.512 -35.531 -42.594 1 93.19 598 TYR A C 1
ATOM 4692 O O . TYR A 1 598 ? 5.055 -35.406 -43.688 1 93.19 598 TYR A O 1
ATOM 4700 N N . ASP A 1 599 ? 3.311 -35.938 -42.5 1 94.12 599 ASP A N 1
ATOM 4701 C CA . ASP A 1 599 ? 2.484 -36.281 -43.656 1 94.12 599 ASP A CA 1
ATOM 4702 C C . ASP A 1 599 ? 1.492 -35.156 -43.969 1 94.12 599 ASP A C 1
ATOM 4704 O O . ASP A 1 599 ? 0.65 -35.312 -44.875 1 94.12 599 ASP A O 1
ATOM 4708 N N . CYS A 1 600 ? 1.654 -34.062 -43.406 1 96 600 CYS A N 1
ATOM 4709 C CA . CYS A 1 600 ? 0.708 -32.969 -43.594 1 96 600 CYS A CA 1
ATOM 4710 C C . CYS A 1 600 ? 1.124 -32.094 -44.75 1 96 600 CYS A C 1
ATOM 4712 O O . CYS A 1 600 ? 2.314 -31.844 -44.969 1 96 600 CYS A O 1
ATOM 4714 N N . THR A 1 601 ? 0.179 -31.594 -45.5 1 95.81 601 THR A N 1
ATOM 4715 C CA . THR A 1 601 ? 0.436 -30.703 -46.625 1 95.81 601 THR A CA 1
ATOM 4716 C C . THR A 1 601 ? 0.39 -29.234 -46.188 1 95.81 601 THR A C 1
ATOM 4718 O O . THR A 1 601 ? 0.957 -28.375 -46.844 1 95.81 601 THR A O 1
ATOM 4721 N N . SER A 1 602 ? -0.334 -28.984 -45.125 1 95.5 602 SER A N 1
ATOM 4722 C CA . SER A 1 602 ? -0.412 -27.672 -44.5 1 95.5 602 SER A CA 1
ATOM 4723 C C . SER A 1 602 ? -0.165 -27.734 -43 1 95.5 602 SER A C 1
ATOM 4725 O O . SER A 1 602 ? -0.611 -28.672 -42.344 1 95.5 602 SER A O 1
ATOM 4727 N N . ILE A 1 603 ? 0.556 -26.766 -42.469 1 97.62 603 ILE A N 1
ATOM 4728 C CA . ILE A 1 603 ? 0.852 -26.75 -41.062 1 97.62 603 ILE A CA 1
ATOM 4729 C C . ILE A 1 603 ? 0.571 -25.359 -40.5 1 97.62 603 ILE A C 1
ATOM 4731 O O . ILE A 1 603 ? 0.972 -24.344 -41.062 1 97.62 603 ILE A O 1
ATOM 4735 N N . VAL A 1 604 ? -0.197 -25.266 -39.469 1 97.69 604 VAL A N 1
ATOM 4736 C CA . VAL A 1 604 ? -0.329 -24.062 -38.656 1 97.69 604 VAL A CA 1
ATOM 4737 C C . VAL A 1 604 ? 0.657 -24.109 -37.469 1 97.69 604 VAL A C 1
ATOM 4739 O O . VAL A 1 604 ? 0.58 -25.016 -36.625 1 97.69 604 VAL A O 1
ATOM 4742 N N . PHE A 1 605 ? 1.541 -23.188 -37.438 1 97.94 605 PHE A N 1
ATOM 4743 C CA . PHE A 1 605 ? 2.633 -23.125 -36.469 1 97.94 605 PHE A CA 1
ATOM 4744 C C . PHE A 1 605 ? 2.406 -22.016 -35.469 1 97.94 605 PHE A C 1
ATOM 4746 O O . PHE A 1 605 ? 2.422 -20.844 -35.812 1 97.94 605 PHE A O 1
ATOM 4753 N N . THR A 1 606 ? 2.211 -22.422 -34.188 1 98.06 606 THR A N 1
ATOM 4754 C CA . THR A 1 606 ? 1.984 -21.422 -33.156 1 98.06 606 THR A CA 1
ATOM 4755 C C . THR A 1 606 ? 3.199 -21.312 -32.219 1 98.06 606 THR A C 1
ATOM 4757 O O . THR A 1 606 ? 3.846 -22.328 -31.922 1 98.06 606 THR A O 1
ATOM 4760 N N . ILE A 1 607 ? 3.576 -20.141 -31.828 1 97.69 607 ILE A N 1
ATOM 4761 C CA . ILE A 1 607 ? 4.613 -19.875 -30.844 1 97.69 607 ILE A CA 1
ATOM 4762 C C . ILE A 1 607 ? 4.141 -18.781 -29.875 1 97.69 607 ILE A C 1
ATOM 4764 O O . ILE A 1 607 ? 3.529 -17.797 -30.297 1 97.69 607 ILE A O 1
ATOM 4768 N N . HIS A 1 608 ? 4.312 -19.031 -28.594 1 96.31 608 HIS A N 1
ATOM 4769 C CA . HIS A 1 608 ? 3.699 -18.109 -27.656 1 96.31 608 HIS A CA 1
ATOM 4770 C C . HIS A 1 608 ? 4.484 -18.062 -26.344 1 96.31 608 HIS A C 1
ATOM 4772 O O . HIS A 1 608 ? 5.18 -19.016 -26 1 96.31 608 HIS A O 1
ATOM 4778 N N . ASP A 1 609 ? 4.309 -16.953 -25.609 1 93.25 609 ASP A N 1
ATOM 4779 C CA . ASP A 1 609 ? 4.742 -16.812 -24.219 1 93.25 609 ASP A CA 1
ATOM 4780 C C . ASP A 1 609 ? 3.928 -17.734 -23.297 1 93.25 609 ASP A C 1
ATOM 4782 O O . ASP A 1 609 ? 2.932 -18.312 -23.719 1 93.25 609 ASP A O 1
ATOM 4786 N N . PRO A 1 610 ? 4.414 -17.844 -22.016 1 91.75 610 PRO A N 1
ATOM 4787 C CA . PRO A 1 610 ? 3.596 -18.625 -21.094 1 91.75 610 PRO A CA 1
ATOM 4788 C C . PRO A 1 610 ? 2.232 -17.984 -20.828 1 91.75 610 PRO A C 1
ATOM 4790 O O . PRO A 1 610 ? 2.049 -16.797 -21.062 1 91.75 610 PRO A O 1
ATOM 4793 N N . PRO A 1 611 ? 1.285 -18.828 -20.391 1 93.31 611 PRO A N 1
ATOM 4794 C CA . PRO A 1 611 ? -0.032 -18.281 -20.047 1 93.31 611 PRO A CA 1
ATOM 4795 C C . PRO A 1 611 ? 0.031 -17.219 -18.953 1 93.31 611 PRO A C 1
ATOM 4797 O O . PRO A 1 611 ? 1.022 -17.141 -18.219 1 93.31 611 PRO A O 1
ATOM 4800 N N . GLU A 1 612 ? -1.006 -16.453 -18.922 1 92.62 612 GLU A N 1
ATOM 4801 C CA . GLU A 1 612 ? -1.103 -15.453 -17.859 1 92.62 612 GLU A CA 1
ATOM 4802 C C . GLU A 1 612 ? -1.78 -16.031 -16.625 1 92.62 612 GLU A C 1
ATOM 4804 O O . GLU A 1 612 ? -2.742 -16.781 -16.719 1 92.62 612 GLU A O 1
ATOM 4809 N N . ILE A 1 613 ? -1.23 -15.664 -15.469 1 93.38 613 ILE A N 1
ATOM 4810 C CA . ILE A 1 613 ? -1.833 -16.062 -14.203 1 93.38 613 ILE A CA 1
ATOM 4811 C C . ILE A 1 613 ? -2.68 -14.914 -13.648 1 93.38 613 ILE A C 1
ATOM 4813 O O . ILE A 1 613 ? -2.166 -13.82 -13.398 1 93.38 613 ILE A O 1
ATOM 4817 N N . TRP A 1 614 ? -3.984 -15.117 -13.594 1 93 614 TRP A N 1
ATOM 4818 C CA . TRP A 1 614 ? -4.906 -14.203 -12.922 1 93 614 TRP A CA 1
ATOM 4819 C C . TRP A 1 614 ? -5.27 -14.719 -11.531 1 93 614 TRP A C 1
ATOM 4821 O O . TRP A 1 614 ? -6.051 -15.664 -11.398 1 93 614 TRP A O 1
ATOM 4831 N N . ALA A 1 615 ? -4.664 -14.102 -10.531 1 92.69 615 ALA A N 1
ATOM 4832 C CA . ALA A 1 615 ? -4.867 -14.602 -9.172 1 92.69 615 ALA A CA 1
ATOM 4833 C C . ALA A 1 615 ? -5.402 -13.5 -8.258 1 92.69 615 ALA A C 1
ATOM 4835 O O . ALA A 1 615 ? -5.09 -12.32 -8.445 1 92.69 615 ALA A O 1
ATOM 4836 N N . ASN A 1 616 ? -6.316 -13.938 -7.328 1 90.06 616 ASN A N 1
ATOM 4837 C CA . ASN A 1 616 ? -6.648 -13.055 -6.215 1 90.06 616 ASN A CA 1
ATOM 4838 C C . ASN A 1 616 ? -5.598 -13.117 -5.113 1 90.06 616 ASN A C 1
ATOM 4840 O O . ASN A 1 616 ? -5.145 -14.203 -4.746 1 90.06 616 ASN A O 1
ATOM 4844 N N . ILE A 1 617 ? -5.133 -12.016 -4.711 1 90.5 617 ILE A N 1
ATOM 4845 C CA . ILE A 1 617 ? -4.207 -11.914 -3.586 1 90.5 617 ILE A CA 1
ATOM 4846 C C . ILE A 1 617 ? -4.969 -11.516 -2.324 1 90.5 617 ILE A C 1
ATOM 4848 O O . ILE A 1 617 ? -5.695 -10.523 -2.32 1 90.5 617 ILE A O 1
ATOM 4852 N N . ASN A 1 618 ? -4.867 -12.344 -1.292 1 89.69 618 ASN A N 1
ATOM 4853 C CA . ASN A 1 618 ? -5.527 -11.992 -0.042 1 89.69 618 ASN A CA 1
ATOM 4854 C C . ASN A 1 618 ? -5.039 -10.648 0.489 1 89.69 618 ASN A C 1
ATOM 4856 O O . ASN A 1 618 ? -3.848 -10.477 0.76 1 89.69 618 ASN A O 1
ATOM 4860 N N . PRO A 1 619 ? -5.906 -9.688 0.688 1 90.69 619 PRO A N 1
ATOM 4861 C CA . PRO A 1 619 ? -5.465 -8.336 1.043 1 90.69 619 PRO A CA 1
ATOM 4862 C C . PRO A 1 619 ? -4.871 -8.258 2.447 1 90.69 619 PRO A C 1
ATOM 4864 O O . PRO A 1 619 ? -4.121 -7.332 2.756 1 90.69 619 PRO A O 1
ATOM 4867 N N . THR A 1 620 ? -5.188 -9.164 3.309 1 89.44 620 THR A N 1
ATOM 4868 C CA . THR A 1 620 ? -4.719 -9.133 4.691 1 89.44 620 THR A CA 1
ATOM 4869 C C . THR A 1 620 ? -3.402 -9.891 4.832 1 89.44 620 THR A C 1
ATOM 4871 O O . THR A 1 620 ? -2.473 -9.422 5.488 1 89.44 620 THR A O 1
ATOM 4874 N N . THR A 1 621 ? -3.32 -11.07 4.133 1 87.06 621 THR A N 1
ATOM 4875 C CA . THR A 1 621 ? -2.186 -11.953 4.387 1 87.06 621 THR A CA 1
ATOM 4876 C C . THR A 1 621 ? -1.218 -11.945 3.205 1 87.06 621 THR A C 1
ATOM 4878 O O . THR A 1 621 ? -0.064 -12.359 3.336 1 87.06 621 THR A O 1
ATOM 4881 N N . GLY A 1 622 ? -1.696 -11.555 2.09 1 89.25 622 GLY A N 1
ATOM 4882 C CA . GLY A 1 622 ? -0.876 -11.578 0.889 1 89.25 622 GLY A CA 1
ATOM 4883 C C . GLY A 1 622 ? -0.768 -12.953 0.267 1 89.25 622 GLY A C 1
ATOM 4884 O O . GLY A 1 622 ? -0.064 -13.141 -0.729 1 89.25 622 GLY A O 1
ATOM 4885 N N . ILE A 1 623 ? -1.456 -13.961 0.738 1 87.44 623 ILE A N 1
ATOM 4886 C CA . ILE A 1 623 ? -1.363 -15.344 0.29 1 87.44 623 ILE A CA 1
ATOM 4887 C C . ILE A 1 623 ? -2.096 -15.508 -1.041 1 87.44 623 ILE A C 1
ATOM 4889 O O . ILE A 1 623 ? -3.145 -14.898 -1.258 1 87.44 623 ILE A O 1
ATOM 4893 N N . ILE A 1 624 ? -1.485 -16.281 -1.894 1 90.94 624 ILE A N 1
ATOM 4894 C CA . ILE A 1 624 ? -2.084 -16.656 -3.168 1 90.94 624 ILE A CA 1
ATOM 4895 C C . ILE A 1 624 ? -2.553 -18.109 -3.1 1 90.94 624 ILE A C 1
ATOM 4897 O O . ILE A 1 624 ? -1.754 -19.016 -2.854 1 90.94 624 ILE A O 1
ATOM 4901 N N . GLU A 1 625 ? -3.807 -18.297 -3.309 1 86.5 625 GLU A N 1
ATOM 4902 C CA . GLU A 1 625 ? -4.375 -19.641 -3.268 1 86.5 625 GLU A CA 1
ATOM 4903 C C . GLU A 1 625 ? -4.566 -20.203 -4.676 1 86.5 625 GLU A C 1
ATOM 4905 O O . GLU A 1 625 ? -4.898 -19.469 -5.602 1 86.5 625 GLU A O 1
ATOM 4910 N N . SER A 1 626 ? -4.418 -21.438 -4.777 1 87 626 SER A N 1
ATOM 4911 C CA . SER A 1 626 ? -4.555 -22.094 -6.082 1 87 626 SER A CA 1
ATOM 4912 C C . SER A 1 626 ? -5.992 -22.031 -6.578 1 87 626 SER A C 1
ATOM 4914 O O . SER A 1 626 ? -6.234 -21.906 -7.781 1 87 626 SER A O 1
ATOM 4916 N N . ASN A 1 627 ? -6.945 -22.094 -5.73 1 81.5 627 ASN A N 1
ATOM 4917 C CA . ASN A 1 627 ? -8.344 -22.156 -6.133 1 81.5 627 ASN A CA 1
ATOM 4918 C C . ASN A 1 627 ? -8.867 -20.797 -6.578 1 81.5 627 ASN A C 1
ATOM 4920 O O . ASN A 1 627 ? -9.93 -20.703 -7.199 1 81.5 627 ASN A O 1
ATOM 4924 N N . SER A 1 628 ? -8.164 -19.797 -6.23 1 87.44 628 SER A N 1
ATOM 4925 C CA . SER A 1 628 ? -8.523 -18.453 -6.684 1 87.44 628 SER A CA 1
ATOM 4926 C C . SER A 1 628 ? -7.5 -17.906 -7.672 1 87.44 628 SER A C 1
ATOM 4928 O O . SER A 1 628 ? -7.188 -16.719 -7.648 1 87.44 628 SER A O 1
ATOM 4930 N N . SER A 1 629 ? -6.918 -18.797 -8.367 1 91.38 629 SER A N 1
ATOM 4931 C CA . SER A 1 629 ? -5.969 -18.484 -9.43 1 91.38 629 SER A CA 1
ATOM 4932 C C . SER A 1 629 ? -6.332 -19.219 -10.727 1 91.38 629 SER A C 1
ATOM 4934 O O . SER A 1 629 ? -6.555 -20.422 -10.719 1 91.38 629 SER A O 1
ATOM 4936 N N . ILE A 1 630 ? -6.398 -18.453 -11.82 1 91.62 630 ILE A N 1
ATOM 4937 C CA . ILE A 1 630 ? -6.789 -19.016 -13.109 1 91.62 630 ILE A CA 1
ATOM 4938 C C . ILE A 1 630 ? -5.723 -18.703 -14.156 1 91.62 630 ILE A C 1
ATOM 4940 O O . ILE A 1 630 ? -5.027 -17.688 -14.055 1 91.62 630 ILE A O 1
ATOM 4944 N N . LEU A 1 631 ? -5.562 -19.672 -15.023 1 92.75 631 LEU A N 1
ATOM 4945 C CA . LEU A 1 631 ? -4.672 -19.484 -16.156 1 92.75 631 LEU A CA 1
ATOM 4946 C C . LEU A 1 631 ? -5.453 -19.078 -17.406 1 92.75 631 LEU A C 1
ATOM 4948 O O . LEU A 1 631 ? -6.469 -19.703 -17.734 1 92.75 631 LEU A O 1
ATOM 4952 N N . LEU A 1 632 ? -5.027 -18.078 -17.984 1 92.31 632 LEU A N 1
ATOM 4953 C CA . LEU A 1 632 ? -5.484 -17.75 -19.328 1 92.31 632 LEU A CA 1
ATOM 4954 C C . LEU A 1 632 ? -4.469 -18.203 -20.375 1 92.31 632 LEU A C 1
ATOM 4956 O O . LEU A 1 632 ? -3.352 -17.688 -20.422 1 92.31 632 LEU A O 1
ATOM 4960 N N . GLU A 1 633 ? -4.891 -19.078 -21.156 1 92.94 633 GLU A N 1
ATOM 4961 C CA . GLU A 1 633 ? -3.994 -19.719 -22.125 1 92.94 633 GLU A CA 1
ATOM 4962 C C . GLU A 1 633 ? -4.34 -19.312 -23.547 1 92.94 633 GLU A C 1
ATOM 4964 O O . GLU A 1 633 ? -5.469 -18.906 -23.828 1 92.94 633 GLU A O 1
ATOM 4969 N N . GLN A 1 634 ? -3.287 -19.438 -24.391 1 92.69 634 GLN A N 1
ATOM 4970 C CA . GLN A 1 634 ? -3.533 -19.203 -25.812 1 92.69 634 GLN A CA 1
ATOM 4971 C C . GLN A 1 634 ? -4.52 -20.219 -26.375 1 92.69 634 GLN A C 1
ATOM 4973 O O . GLN A 1 634 ? -4.473 -21.406 -26.016 1 92.69 634 GLN A O 1
ATOM 4978 N N . PRO A 1 635 ? -5.348 -19.781 -27.297 1 93 635 PRO A N 1
ATOM 4979 C CA . PRO A 1 635 ? -6.48 -20.609 -27.719 1 93 635 PRO A CA 1
ATOM 4980 C C . PRO A 1 635 ? -6.129 -21.547 -28.859 1 93 635 PRO A C 1
ATOM 4982 O O . PRO A 1 635 ? -6.805 -21.562 -29.891 1 93 635 PRO A O 1
ATOM 4985 N N . LEU A 1 636 ? -5.195 -22.406 -28.688 1 94.19 636 LEU A N 1
ATOM 4986 C CA . LEU A 1 636 ? -4.785 -23.359 -29.719 1 94.19 636 LEU A CA 1
ATOM 4987 C C . LEU A 1 636 ? -5.938 -24.281 -30.109 1 94.19 636 LEU A C 1
ATOM 4989 O O . LEU A 1 636 ? -6.25 -24.422 -31.297 1 94.19 636 LEU A O 1
ATOM 4993 N N . PHE A 1 637 ? -6.613 -24.844 -29.125 1 93.56 637 PHE A N 1
ATOM 4994 C CA . PHE A 1 637 ? -7.691 -25.797 -29.391 1 93.56 637 PHE A CA 1
ATOM 4995 C C . PHE A 1 637 ? -8.883 -25.094 -30.031 1 93.56 637 PHE A C 1
ATOM 4997 O O . PHE A 1 637 ? -9.555 -25.656 -30.891 1 93.56 637 PHE A O 1
ATOM 5004 N N . GLN A 1 638 ? -9.07 -23.922 -29.578 1 93.44 638 GLN A N 1
ATOM 5005 C CA . GLN A 1 638 ? -10.156 -23.125 -30.156 1 93.44 638 GLN A CA 1
ATOM 5006 C C . GLN A 1 638 ? -9.898 -22.812 -31.625 1 93.44 638 GLN A C 1
ATOM 5008 O O . GLN A 1 638 ? -10.812 -22.844 -32.438 1 93.44 638 GLN A O 1
ATOM 5013 N N . ILE A 1 639 ? -8.695 -22.484 -31.906 1 94.94 639 ILE A N 1
ATOM 5014 C CA . ILE A 1 639 ? -8.305 -22.234 -33.281 1 94.94 639 ILE A CA 1
ATOM 5015 C C . ILE A 1 639 ? -8.5 -23.5 -34.125 1 94.94 639 ILE A C 1
ATOM 5017 O O . ILE A 1 639 ? -9.086 -23.469 -35.188 1 94.94 639 ILE A O 1
ATOM 5021 N N . MET A 1 640 ? -8.039 -24.656 -33.656 1 95.12 640 MET A N 1
ATOM 5022 C CA . MET A 1 640 ? -8.156 -25.938 -34.344 1 95.12 640 MET A CA 1
ATOM 5023 C C . MET A 1 640 ? -9.617 -26.281 -34.625 1 95.12 640 MET A C 1
ATOM 5025 O O . MET A 1 640 ? -9.961 -26.656 -35.75 1 95.12 640 MET A O 1
ATOM 5029 N N . ASP A 1 641 ? -10.398 -26.094 -33.625 1 93.81 641 ASP A N 1
ATOM 5030 C CA . ASP A 1 641 ? -11.812 -26.438 -33.75 1 93.81 641 ASP A CA 1
ATOM 5031 C C . ASP A 1 641 ? -12.516 -25.547 -34.75 1 93.81 641 ASP A C 1
ATOM 5033 O O . ASP A 1 641 ? -13.344 -26.016 -35.531 1 93.81 641 ASP A O 1
ATOM 5037 N N . LYS A 1 642 ? -12.172 -24.328 -34.688 1 94.25 642 LYS A N 1
ATOM 5038 C CA . LYS A 1 642 ? -12.82 -23.406 -35.625 1 94.25 642 LYS A CA 1
ATOM 5039 C C . LYS A 1 642 ? -12.344 -23.625 -37.062 1 94.25 642 LYS A C 1
ATOM 5041 O O . LYS A 1 642 ? -13.133 -23.547 -38 1 94.25 642 LYS A O 1
ATOM 5046 N N . VAL A 1 643 ? -11.086 -23.828 -37.281 1 94.31 643 VAL A N 1
ATOM 5047 C CA . VAL A 1 643 ? -10.539 -24.109 -38.594 1 94.31 643 VAL A CA 1
ATOM 5048 C C . VAL A 1 643 ? -11.211 -25.359 -39.156 1 94.31 643 VAL A C 1
ATOM 5050 O O . VAL A 1 643 ? -11.578 -25.391 -40.344 1 94.31 643 VAL A O 1
ATOM 5053 N N . GLU A 1 644 ? -11.336 -26.375 -38.312 1 92.19 644 GLU A N 1
ATOM 5054 C CA . GLU A 1 644 ? -11.969 -27.609 -38.781 1 92.19 644 GLU A CA 1
ATOM 5055 C C . GLU A 1 644 ? -13.445 -27.391 -39.094 1 92.19 644 GLU A C 1
ATOM 5057 O O . GLU A 1 644 ? -13.977 -28 -40.031 1 92.19 644 GLU A O 1
ATOM 5062 N N . LYS A 1 645 ? -14.062 -26.594 -38.375 1 92.69 645 LYS A N 1
ATOM 5063 C CA . LYS A 1 645 ? -15.492 -26.344 -38.531 1 92.69 645 LYS A CA 1
ATOM 5064 C C . LYS A 1 645 ? -15.758 -25.5 -39.781 1 92.69 645 LYS A C 1
ATOM 5066 O O . LYS A 1 645 ? -16.766 -25.703 -40.469 1 92.69 645 LYS A O 1
ATOM 5071 N N . GLU A 1 646 ? -14.852 -24.656 -40.094 1 92.88 646 GLU A N 1
ATOM 5072 C CA . GLU A 1 646 ? -15.148 -23.656 -41.125 1 92.88 646 GLU A CA 1
ATOM 5073 C C . GLU A 1 646 ? -14.398 -23.969 -42.406 1 92.88 646 GLU A C 1
ATOM 5075 O O . GLU A 1 646 ? -14.609 -23.312 -43.438 1 92.88 646 GLU A O 1
ATOM 5080 N N . ARG A 1 647 ? -13.633 -24.922 -42.344 1 89.81 647 ARG A N 1
ATOM 5081 C CA . ARG A 1 647 ? -12.875 -25.266 -43.562 1 89.81 647 ARG A CA 1
ATOM 5082 C C . ARG A 1 647 ? -13.805 -25.75 -44.656 1 89.81 647 ARG A C 1
ATOM 5084 O O . ARG A 1 647 ? -14.836 -26.375 -44.375 1 89.81 647 ARG A O 1
ATOM 5091 N N . ASP A 1 648 ? -13.398 -25.453 -45.875 1 84.12 648 ASP A N 1
ATOM 5092 C CA . ASP A 1 648 ? -14.156 -25.875 -47.031 1 84.12 648 ASP A CA 1
ATOM 5093 C C . ASP A 1 648 ? -14.195 -27.406 -47.125 1 84.12 648 ASP A C 1
ATOM 5095 O O . ASP A 1 648 ? -13.156 -28.062 -47.062 1 84.12 648 ASP A O 1
ATOM 5099 N N . SER A 1 649 ? -15.336 -27.969 -47.375 1 80.75 649 SER A N 1
ATOM 5100 C CA . SER A 1 649 ? -15.539 -29.406 -47.438 1 80.75 649 SER A CA 1
ATOM 5101 C C . SER A 1 649 ? -14.773 -30.016 -48.625 1 80.75 649 SER A C 1
ATOM 5103 O O . SER A 1 649 ? -14.445 -31.203 -48.594 1 80.75 649 SER A O 1
ATOM 5105 N N . GLU A 1 650 ? -14.43 -29.219 -49.562 1 78.06 650 GLU A N 1
ATOM 5106 C CA . GLU A 1 650 ? -13.734 -29.703 -50.75 1 78.06 650 GLU A CA 1
ATOM 5107 C C . GLU A 1 650 ? -12.227 -29.734 -50.531 1 78.06 650 GLU A C 1
ATOM 5109 O O . GLU A 1 650 ? -11.5 -30.406 -51.281 1 78.06 650 GLU A O 1
ATOM 5114 N N . ASN A 1 651 ? -11.781 -29.125 -49.562 1 75.56 651 ASN A N 1
ATOM 5115 C CA . ASN A 1 651 ? -10.359 -29.094 -49.25 1 75.56 651 ASN A CA 1
ATOM 5116 C C . ASN A 1 651 ? -9.898 -30.375 -48.562 1 75.56 651 ASN A C 1
ATOM 5118 O O . ASN A 1 651 ? -10.273 -30.656 -47.438 1 75.56 651 ASN A O 1
ATOM 5122 N N . LYS A 1 652 ? -9.117 -31.109 -49.281 1 77 652 LYS A N 1
ATOM 5123 C CA . LYS A 1 652 ? -8.688 -32.406 -48.781 1 77 652 LYS A CA 1
ATOM 5124 C C . LYS A 1 652 ? -7.293 -32.344 -48.156 1 77 652 LYS A C 1
ATOM 5126 O O . LYS A 1 652 ? -6.676 -33.375 -47.875 1 77 652 LYS A O 1
ATOM 5131 N N . ASP A 1 653 ? -6.848 -31.125 -47.938 1 84.62 653 ASP A N 1
ATOM 5132 C CA . ASP A 1 653 ? -5.523 -30.953 -47.344 1 84.62 653 ASP A CA 1
ATOM 5133 C C . ASP A 1 653 ? -5.488 -31.5 -45.938 1 84.62 653 ASP A C 1
ATOM 5135 O O . ASP A 1 653 ? -6.453 -31.344 -45.188 1 84.62 653 ASP A O 1
ATOM 5139 N N . LYS A 1 654 ? -4.43 -32.156 -45.625 1 92.38 654 LYS A N 1
ATOM 5140 C CA . LYS A 1 654 ? -4.188 -32.594 -44.25 1 92.38 654 LYS A CA 1
ATOM 5141 C C . LYS A 1 654 ? -3.508 -31.484 -43.438 1 92.38 654 LYS A C 1
ATOM 5143 O O . LYS A 1 654 ? -2.324 -31.203 -43.656 1 92.38 654 LYS A O 1
ATOM 5148 N N . ILE A 1 655 ? -4.254 -30.969 -42.562 1 94.94 655 ILE A N 1
ATOM 5149 C CA . ILE A 1 655 ? -3.746 -29.828 -41.781 1 94.94 655 ILE A CA 1
ATOM 5150 C C . ILE A 1 655 ? -3.117 -30.328 -40.5 1 94.94 655 ILE A C 1
ATOM 5152 O O . ILE A 1 655 ? -3.748 -31.078 -39.75 1 94.94 655 ILE A O 1
ATOM 5156 N N . GLY A 1 656 ? -1.89 -30.047 -40.25 1 96.75 656 GLY A N 1
ATOM 5157 C CA . GLY A 1 656 ? -1.186 -30.328 -39 1 96.75 656 GLY A CA 1
ATOM 5158 C C . GLY A 1 656 ? -0.897 -29.094 -38.188 1 96.75 656 GLY A C 1
ATOM 5159 O O . GLY A 1 656 ? -1.003 -27.969 -38.688 1 96.75 656 GLY A O 1
ATOM 5160 N N . TYR A 1 657 ? -0.605 -29.281 -36.938 1 97.75 657 TYR A N 1
ATOM 5161 C CA . TYR A 1 657 ? -0.333 -28.188 -36 1 97.75 657 TYR A CA 1
ATOM 5162 C C . TYR A 1 657 ? 0.962 -28.422 -35.25 1 97.75 657 TYR A C 1
ATOM 5164 O O . TYR A 1 657 ? 1.27 -29.562 -34.875 1 97.75 657 TYR A O 1
ATOM 5172 N N . ILE A 1 658 ? 1.725 -27.406 -35.062 1 97.81 658 ILE A N 1
ATOM 5173 C CA . ILE A 1 658 ? 2.877 -27.359 -34.156 1 97.81 658 ILE A CA 1
ATOM 5174 C C . ILE A 1 658 ? 2.725 -26.203 -33.188 1 97.81 658 ILE A C 1
ATOM 5176 O O . ILE A 1 658 ? 2.334 -25.094 -33.562 1 97.81 658 ILE A O 1
ATOM 5180 N N . ASP A 1 659 ? 2.938 -26.469 -31.906 1 97.44 659 ASP A N 1
ATOM 5181 C CA . ASP A 1 659 ? 2.807 -25.453 -30.859 1 97.44 659 ASP A CA 1
ATOM 5182 C C . ASP A 1 659 ? 4.062 -25.391 -30 1 97.44 659 ASP A C 1
ATOM 5184 O O . ASP A 1 659 ? 4.516 -26.406 -29.469 1 97.44 659 ASP A O 1
ATOM 5188 N N . ILE A 1 660 ? 4.598 -24.203 -29.844 1 96.5 660 ILE A N 1
ATOM 5189 C CA . ILE A 1 660 ? 5.801 -24.016 -29.047 1 96.5 660 ILE A CA 1
ATOM 5190 C C . ILE A 1 660 ? 5.508 -23.062 -27.891 1 96.5 660 ILE A C 1
ATOM 5192 O O . ILE A 1 660 ? 4.977 -21.969 -28.109 1 96.5 660 ILE A O 1
ATOM 5196 N N . ASN A 1 661 ? 5.832 -23.5 -26.688 1 94 661 ASN A N 1
ATOM 5197 C CA . ASN A 1 661 ? 5.82 -22.656 -25.5 1 94 661 ASN A CA 1
ATOM 5198 C C . ASN A 1 661 ? 7.215 -22.141 -25.156 1 94 661 ASN A C 1
ATOM 5200 O O . ASN A 1 661 ? 8.148 -22.922 -24.984 1 94 661 ASN A O 1
ATOM 5204 N N . VAL A 1 662 ? 7.387 -20.828 -25.078 1 93.62 662 VAL A N 1
ATOM 5205 C CA . VAL A 1 662 ? 8.656 -20.219 -24.703 1 93.62 662 VAL A CA 1
ATOM 5206 C C . VAL A 1 662 ? 8.625 -19.844 -23.219 1 93.62 662 VAL A C 1
ATOM 5208 O O . VAL A 1 662 ? 8.016 -18.828 -22.859 1 93.62 662 VAL A O 1
ATOM 5211 N N . PRO A 1 663 ? 9.336 -20.562 -22.438 1 88.62 663 PRO A N 1
ATOM 5212 C CA . PRO A 1 663 ? 9.305 -20.25 -21 1 88.62 663 PRO A CA 1
ATOM 5213 C C . PRO A 1 663 ? 9.875 -18.859 -20.703 1 88.62 663 PRO A C 1
ATOM 5215 O O . PRO A 1 663 ? 10.781 -18.391 -21.391 1 88.62 663 PRO A O 1
ATOM 5218 N N . SER A 1 664 ? 9.32 -18.25 -19.656 1 84.44 664 SER A N 1
ATOM 5219 C CA . SER A 1 664 ? 9.875 -16.984 -19.188 1 84.44 664 SER A CA 1
ATOM 5220 C C . SER A 1 664 ? 11.234 -17.188 -18.531 1 84.44 664 SER A C 1
ATOM 5222 O O . SER A 1 664 ? 11.719 -18.328 -18.438 1 84.44 664 SER A O 1
ATOM 5224 N N . PHE A 1 665 ? 11.867 -16.109 -18.141 1 75.69 665 PHE A N 1
ATOM 5225 C CA . PHE A 1 665 ? 13.18 -16.203 -17.5 1 75.69 665 PHE A CA 1
ATOM 5226 C C . PHE A 1 665 ? 13.117 -17.078 -16.266 1 75.69 665 PHE A C 1
ATOM 5228 O O . PHE A 1 665 ? 12.281 -16.859 -15.383 1 75.69 665 PHE A O 1
ATOM 5235 N N . GLN A 1 666 ? 13.891 -18.094 -16.375 1 65.31 666 GLN A N 1
ATOM 5236 C CA . GLN A 1 666 ? 13.883 -19.062 -15.289 1 65.31 666 GLN A CA 1
ATOM 5237 C C . GLN A 1 666 ? 14.844 -18.672 -14.18 1 65.31 666 GLN A C 1
ATOM 5239 O O . GLN A 1 666 ? 16.047 -18.484 -14.43 1 65.31 666 GLN A O 1
ATOM 5244 N N . LEU A 1 667 ? 14.297 -18.469 -13.031 1 66.25 667 LEU A N 1
ATOM 5245 C CA . LEU A 1 667 ? 15.148 -18.234 -11.867 1 66.25 667 LEU A CA 1
ATOM 5246 C C . LEU A 1 667 ? 15.594 -19.547 -11.25 1 66.25 667 LEU A C 1
ATOM 5248 O O . LEU A 1 667 ? 14.828 -20.516 -11.219 1 66.25 667 LEU A O 1
ATOM 5252 N N . PRO A 1 668 ? 16.828 -19.625 -10.914 1 66.69 668 PRO A N 1
ATOM 5253 C CA . PRO A 1 668 ? 17.312 -20.891 -10.336 1 66.69 668 PRO A CA 1
ATOM 5254 C C . PRO A 1 668 ? 16.625 -21.234 -9.016 1 66.69 668 PRO A C 1
ATOM 5256 O O . PRO A 1 668 ? 16.359 -20.344 -8.211 1 66.69 668 PRO A O 1
ATOM 5259 N N . ILE A 1 669 ? 16.062 -22.391 -8.906 1 68.12 669 ILE A N 1
ATOM 5260 C CA . ILE A 1 669 ? 15.508 -22.891 -7.656 1 68.12 669 ILE A CA 1
ATOM 5261 C C . ILE A 1 669 ? 16.609 -23.562 -6.832 1 68.12 669 ILE A C 1
ATOM 5263 O O . ILE A 1 669 ? 17.328 -24.422 -7.328 1 68.12 669 ILE A O 1
ATOM 5267 N N . PRO A 1 670 ? 16.797 -23 -5.586 1 57.41 670 PRO A N 1
ATOM 5268 C CA . PRO A 1 670 ? 17.859 -23.594 -4.773 1 57.41 670 PRO A CA 1
ATOM 5269 C C . PRO A 1 670 ? 17.672 -25.094 -4.578 1 57.41 670 PRO A C 1
ATOM 5271 O O . PRO A 1 670 ? 16.562 -25.562 -4.367 1 57.41 670 PRO A O 1
ATOM 5274 N N . GLY A 1 671 ? 18.812 -25.859 -4.57 1 53.56 671 GLY A N 1
ATOM 5275 C CA . GLY A 1 671 ? 18.844 -27.297 -4.383 1 53.56 671 GLY A CA 1
ATOM 5276 C C . GLY A 1 671 ? 18.688 -28.078 -5.676 1 53.56 671 GLY A C 1
ATOM 5277 O O . GLY A 1 671 ? 19.016 -29.266 -5.742 1 53.56 671 GLY A O 1
ATOM 5278 N N . LEU A 1 672 ? 17.75 -27.578 -6.488 1 51.47 672 LEU A N 1
ATOM 5279 C CA . LEU A 1 672 ? 17.625 -28.312 -7.734 1 51.47 672 LEU A CA 1
ATOM 5280 C C . LEU A 1 672 ? 18.75 -27.984 -8.695 1 51.47 672 LEU A C 1
ATOM 5282 O O . LEU A 1 672 ? 19.219 -28.844 -9.438 1 51.47 672 LEU A O 1
ATOM 5286 N N . SER A 1 673 ? 18.734 -26.703 -9.125 1 50.5 673 SER A N 1
ATOM 5287 C CA . SER A 1 673 ? 19.672 -26.375 -10.188 1 50.5 673 SER A CA 1
ATOM 5288 C C . SER A 1 673 ? 20.969 -25.797 -9.625 1 50.5 673 SER A C 1
ATOM 5290 O O . SER A 1 673 ? 20.984 -25.234 -8.523 1 50.5 673 SER A O 1
ATOM 5292 N N . THR A 1 674 ? 22.078 -26.266 -10.125 1 47.31 674 THR A N 1
ATOM 5293 C CA . THR A 1 674 ? 23.469 -25.828 -9.984 1 47.31 674 THR A CA 1
ATOM 5294 C C . THR A 1 674 ? 23.547 -24.297 -9.922 1 47.31 674 THR A C 1
ATOM 5296 O O . THR A 1 674 ? 22.719 -23.609 -10.5 1 47.31 674 THR A O 1
ATOM 5299 N N . THR A 1 675 ? 24.359 -23.797 -8.922 1 48.94 675 THR A N 1
ATOM 5300 C CA . THR A 1 675 ? 24.844 -22.484 -8.516 1 48.94 675 THR A CA 1
ATOM 5301 C C . THR A 1 675 ? 25.062 -21.578 -9.727 1 48.94 675 THR A C 1
ATOM 5303 O O . THR A 1 675 ? 25.547 -20.453 -9.594 1 48.94 675 THR A O 1
ATOM 5306 N N . TYR A 1 676 ? 24.969 -22.062 -10.977 1 52.97 676 TYR A N 1
ATOM 5307 C CA . TYR A 1 676 ? 25.531 -21.188 -12 1 52.97 676 TYR A CA 1
ATOM 5308 C C . TYR A 1 676 ? 24.453 -20.25 -12.547 1 52.97 676 TYR A C 1
ATOM 5310 O O . TYR A 1 676 ? 23.266 -20.594 -12.57 1 52.97 676 TYR A O 1
ATOM 5318 N N . GLU A 1 677 ? 24.766 -19.031 -12.578 1 63.06 677 GLU A N 1
ATOM 5319 C CA . GLU A 1 677 ? 23.984 -18.031 -13.297 1 63.06 677 GLU A CA 1
ATOM 5320 C C . GLU A 1 677 ? 23.578 -18.531 -14.68 1 63.06 677 GLU A C 1
ATOM 5322 O O . GLU A 1 677 ? 24.422 -18.828 -15.523 1 63.06 677 GLU A O 1
ATOM 5327 N N . SER A 1 678 ? 22.328 -19 -14.867 1 72.69 678 SER A N 1
ATOM 5328 C CA . SER A 1 678 ? 21.812 -19.469 -16.156 1 72.69 678 SER A CA 1
ATOM 5329 C C . SER A 1 678 ? 21.875 -18.359 -17.203 1 72.69 678 SER A C 1
ATOM 5331 O O . SER A 1 678 ? 21.578 -17.203 -16.922 1 72.69 678 SER A O 1
ATOM 5333 N N . SER A 1 679 ? 22.438 -18.578 -18.328 1 81.06 679 SER A N 1
ATOM 5334 C CA . SER A 1 679 ? 22.484 -17.656 -19.453 1 81.06 679 SER A CA 1
ATOM 5335 C C . SER A 1 679 ? 21.172 -17.672 -20.234 1 81.06 679 SER A C 1
ATOM 5337 O O . SER A 1 679 ? 21.094 -17.125 -21.344 1 81.06 679 SER A O 1
ATOM 5339 N N . TYR A 1 680 ? 20.156 -18.359 -19.734 1 85.25 680 TYR A N 1
ATOM 5340 C CA . TYR A 1 680 ? 18.875 -18.469 -20.438 1 85.25 680 TYR A CA 1
ATOM 5341 C C . TYR A 1 680 ? 18.25 -17.094 -20.656 1 85.25 680 TYR A C 1
ATOM 5343 O O . TYR A 1 680 ? 18.219 -16.266 -19.734 1 85.25 680 TYR A O 1
ATOM 5351 N N . ASN A 1 681 ? 17.859 -16.859 -21.859 1 89.25 681 ASN A N 1
ATOM 5352 C CA . ASN A 1 681 ? 17.125 -15.68 -22.297 1 89.25 681 ASN A CA 1
ATOM 5353 C C . ASN A 1 681 ? 15.953 -16.047 -23.203 1 89.25 681 ASN A C 1
ATOM 5355 O O . ASN A 1 681 ? 16.156 -16.594 -24.281 1 89.25 681 ASN A O 1
ATOM 5359 N N . PRO A 1 682 ? 14.781 -15.734 -22.75 1 91.31 682 PRO A N 1
ATOM 5360 C CA . PRO A 1 682 ? 13.609 -16.172 -23.516 1 91.31 682 PRO A CA 1
ATOM 5361 C C . PRO A 1 682 ? 13.609 -15.656 -24.938 1 91.31 682 PRO A C 1
ATOM 5363 O O . PRO A 1 682 ? 13.164 -16.359 -25.859 1 91.31 682 PRO A O 1
ATOM 5366 N N . THR A 1 683 ? 14.055 -14.461 -25.172 1 93.12 683 THR A N 1
ATOM 5367 C CA . THR A 1 683 ? 14.086 -13.891 -26.516 1 93.12 683 THR A CA 1
ATOM 5368 C C . THR A 1 683 ? 15.078 -14.641 -27.406 1 93.12 683 THR A C 1
ATOM 5370 O O . THR A 1 683 ? 14.75 -15 -28.531 1 93.12 683 THR A O 1
ATOM 5373 N N . ILE A 1 684 ? 16.188 -14.875 -26.875 1 92.94 684 ILE A N 1
ATOM 5374 C CA . ILE A 1 684 ? 17.234 -15.57 -27.625 1 92.94 684 ILE A CA 1
ATOM 5375 C C . ILE A 1 684 ? 16.812 -17.016 -27.859 1 92.94 684 ILE A C 1
ATOM 5377 O O . ILE A 1 684 ? 16.969 -17.547 -28.969 1 92.94 684 ILE A O 1
ATOM 5381 N N . PHE A 1 685 ? 16.297 -17.609 -26.922 1 93 685 PHE A N 1
ATOM 5382 C CA . PHE A 1 685 ? 15.867 -19 -27.047 1 93 685 PHE A CA 1
ATOM 5383 C C . PHE A 1 685 ? 14.781 -19.125 -28.109 1 93 685 PHE A C 1
ATOM 5385 O O . PHE A 1 685 ? 14.82 -20.031 -28.953 1 93 685 PHE A O 1
ATOM 5392 N N . ALA A 1 686 ? 13.773 -18.234 -28.031 1 95.38 686 ALA A N 1
ATOM 5393 C CA . ALA A 1 686 ? 12.68 -18.266 -29 1 95.38 686 ALA A CA 1
ATOM 5394 C C . ALA A 1 686 ? 13.219 -18.188 -30.422 1 95.38 686 ALA A C 1
ATOM 5396 O O . ALA A 1 686 ? 12.742 -18.891 -31.328 1 95.38 686 ALA A O 1
ATOM 5397 N N . GLN A 1 687 ? 14.156 -17.359 -30.641 1 95.75 687 GLN A N 1
ATOM 5398 C CA . GLN A 1 687 ? 14.766 -17.172 -31.953 1 95.75 687 GLN A CA 1
ATOM 5399 C C . GLN A 1 687 ? 15.5 -18.438 -32.406 1 95.75 687 GLN A C 1
ATOM 5401 O O . GLN A 1 687 ? 15.305 -18.922 -33.5 1 95.75 687 GLN A O 1
ATOM 5406 N N . GLU A 1 688 ? 16.219 -18.969 -31.5 1 94.75 688 GLU A N 1
ATOM 5407 C CA . GLU A 1 688 ? 17.078 -20.109 -31.828 1 94.75 688 GLU A CA 1
ATOM 5408 C C . GLU A 1 688 ? 16.25 -21.391 -31.984 1 94.75 688 GLU A C 1
ATOM 5410 O O . GLU A 1 688 ? 16.547 -22.234 -32.844 1 94.75 688 GLU A O 1
ATOM 5415 N N . VAL A 1 689 ? 15.266 -21.547 -31.203 1 95 689 VAL A N 1
ATOM 5416 C CA . VAL A 1 689 ? 14.461 -22.75 -31.281 1 95 689 VAL A CA 1
ATOM 5417 C C . VAL A 1 689 ? 13.68 -22.781 -32.594 1 95 689 VAL A C 1
ATOM 5419 O O . VAL A 1 689 ? 13.508 -23.828 -33.219 1 95 689 VAL A O 1
ATOM 5422 N N . LEU A 1 690 ? 13.188 -21.656 -33 1 96.62 690 LEU A N 1
ATOM 5423 C CA . LEU A 1 690 ? 12.461 -21.594 -34.25 1 96.62 690 LEU A CA 1
ATOM 5424 C C . LEU A 1 690 ? 13.391 -21.891 -35.438 1 96.62 690 LEU A C 1
ATOM 5426 O O . LEU A 1 690 ? 13 -22.578 -36.375 1 96.62 690 LEU A O 1
ATOM 5430 N N . LEU A 1 691 ? 14.586 -21.328 -35.406 1 95.75 691 LEU A N 1
ATOM 5431 C CA . LEU A 1 691 ? 15.578 -21.656 -36.406 1 95.75 691 LEU A CA 1
ATOM 5432 C C . LEU A 1 691 ? 15.875 -23.156 -36.406 1 95.75 691 LEU A C 1
ATOM 5434 O O . LEU A 1 691 ? 16 -23.75 -37.469 1 95.75 691 LEU A O 1
ATOM 5438 N N . TYR A 1 692 ? 15.977 -23.656 -35.25 1 95.19 692 TYR A N 1
ATOM 5439 C CA . TYR A 1 692 ? 16.234 -25.094 -35.125 1 95.19 692 TYR A CA 1
ATOM 5440 C C . TYR A 1 692 ? 15.117 -25.906 -35.75 1 95.19 692 TYR A C 1
ATOM 5442 O O . TYR A 1 692 ? 15.383 -26.875 -36.469 1 95.19 692 TYR A O 1
ATOM 5450 N N . ILE A 1 693 ? 13.938 -25.609 -35.469 1 95.62 693 ILE A N 1
ATOM 5451 C CA . ILE A 1 693 ? 12.789 -26.359 -35.969 1 95.62 693 ILE A CA 1
ATOM 5452 C C . ILE A 1 693 ? 12.719 -26.234 -37.469 1 95.62 693 ILE A C 1
ATOM 5454 O O . ILE A 1 693 ? 12.391 -27.203 -38.188 1 95.62 693 ILE A O 1
ATOM 5458 N N . TRP A 1 694 ? 12.953 -25.031 -38 1 96.19 694 TRP A N 1
ATOM 5459 C CA . TRP A 1 694 ? 12.977 -24.812 -39.438 1 96.19 694 TRP A CA 1
ATOM 5460 C C . TRP A 1 694 ? 13.992 -25.734 -40.125 1 96.19 694 TRP A C 1
ATOM 5462 O O . TRP A 1 694 ? 13.68 -26.391 -41.094 1 96.19 694 TRP A O 1
ATOM 5472 N N . ASP A 1 695 ? 15.141 -25.844 -39.5 1 95.19 695 ASP A N 1
ATOM 5473 C CA . ASP A 1 695 ? 16.281 -26.516 -40.125 1 95.19 695 ASP A CA 1
ATOM 5474 C C . ASP A 1 695 ? 16.188 -28.031 -39.938 1 95.19 695 ASP A C 1
ATOM 5476 O O . ASP A 1 695 ? 16.672 -28.797 -40.781 1 95.19 695 ASP A O 1
ATOM 5480 N N . ASN A 1 696 ? 15.523 -28.438 -38.875 1 93.75 696 ASN A N 1
ATOM 5481 C CA . ASN A 1 696 ? 15.617 -29.859 -38.531 1 93.75 696 ASN A CA 1
ATOM 5482 C C . ASN A 1 696 ? 14.273 -30.562 -38.688 1 93.75 696 ASN A C 1
ATOM 5484 O O . ASN A 1 696 ? 14.219 -31.797 -38.719 1 93.75 696 ASN A O 1
ATOM 5488 N N . TYR A 1 697 ? 13.227 -29.828 -38.875 1 95.44 697 TYR A N 1
ATOM 5489 C CA . TYR A 1 697 ? 11.93 -30.469 -39.031 1 95.44 697 TYR A CA 1
ATOM 5490 C C . TYR A 1 697 ? 11.227 -29.969 -40.281 1 95.44 697 TYR A C 1
ATOM 5492 O O . TYR A 1 697 ? 11.117 -30.688 -41.281 1 95.44 697 TYR A O 1
ATOM 5500 N N . ILE A 1 698 ? 11 -28.703 -40.344 1 96.06 698 ILE A N 1
ATOM 5501 C CA . ILE A 1 698 ? 10.195 -28.125 -41.406 1 96.06 698 ILE A CA 1
ATOM 5502 C C . ILE A 1 698 ? 10.852 -28.391 -42.781 1 96.06 698 ILE A C 1
ATOM 5504 O O . ILE A 1 698 ? 10.188 -28.797 -43.719 1 96.06 698 ILE A O 1
ATOM 5508 N N . SER A 1 699 ? 12.125 -28.219 -42.875 1 93.69 699 SER A N 1
ATOM 5509 C CA . SER A 1 699 ? 12.859 -28.391 -44.125 1 93.69 699 SER A CA 1
ATOM 5510 C C . SER A 1 699 ? 12.828 -29.844 -44.562 1 93.69 699 SER A C 1
ATOM 5512 O O . SER A 1 699 ? 13.094 -30.141 -45.75 1 93.69 699 SER A O 1
ATOM 5514 N N . PHE A 1 700 ? 12.461 -30.703 -43.719 1 94.12 700 PHE A N 1
ATOM 5515 C CA . PHE A 1 700 ? 12.508 -32.125 -44.031 1 94.12 700 PHE A CA 1
ATOM 5516 C C . PHE A 1 700 ? 11.102 -32.688 -44.281 1 94.12 700 PHE A C 1
ATOM 5518 O O . PHE A 1 700 ? 10.938 -33.844 -44.625 1 94.12 700 PHE A O 1
ATOM 5525 N N . PHE A 1 701 ? 10.164 -31.859 -44.094 1 95.81 701 PHE A N 1
ATOM 5526 C CA . PHE A 1 701 ? 8.797 -32.281 -44.406 1 95.81 701 PHE A CA 1
ATOM 5527 C C . PHE A 1 701 ? 8.539 -32.156 -45.906 1 95.81 701 PHE A C 1
ATOM 5529 O O . PHE A 1 701 ? 8.102 -31.125 -46.406 1 95.81 701 PHE A O 1
ATOM 5536 N N . THR A 1 702 ? 8.594 -33.188 -46.625 1 93.38 702 THR A N 1
ATOM 5537 C CA . THR A 1 702 ? 8.602 -33.188 -48.094 1 93.38 702 THR A CA 1
ATOM 5538 C C . THR A 1 702 ? 7.207 -32.938 -48.656 1 93.38 702 THR A C 1
ATOM 5540 O O . THR A 1 702 ? 7.062 -32.438 -49.75 1 93.38 702 THR A O 1
ATOM 5543 N N . LYS A 1 703 ? 6.215 -33.25 -47.938 1 94.94 703 LYS A N 1
ATOM 5544 C CA . LYS A 1 703 ? 4.848 -33.094 -48.438 1 94.94 703 LYS A CA 1
ATOM 5545 C C . LYS A 1 703 ? 4.312 -31.688 -48.094 1 94.94 703 LYS A C 1
ATOM 5547 O O . LYS A 1 703 ? 3.264 -31.297 -48.625 1 94.94 703 LYS A O 1
ATOM 5552 N N . LEU A 1 704 ? 5.055 -31 -47.25 1 96.12 704 LEU A N 1
ATOM 5553 C CA . LEU A 1 704 ? 4.59 -29.703 -46.781 1 96.12 704 LEU A CA 1
ATOM 5554 C C . LEU A 1 704 ? 4.609 -28.688 -47.906 1 96.12 704 LEU A C 1
ATOM 5556 O O . LEU A 1 704 ? 5.637 -28.5 -48.562 1 96.12 704 LEU A O 1
ATOM 5560 N N . LYS A 1 705 ? 3.488 -27.969 -48.125 1 95.19 705 LYS A N 1
ATOM 5561 C CA . LYS A 1 705 ? 3.367 -26.969 -49.188 1 95.19 705 LYS A CA 1
ATOM 5562 C C . LYS A 1 705 ? 3.025 -25.594 -48.625 1 95.19 705 LYS A C 1
ATOM 5564 O O . LYS A 1 705 ? 3.379 -24.578 -49.219 1 95.19 705 LYS A O 1
ATOM 5569 N N . LYS A 1 706 ? 2.307 -25.672 -47.562 1 96.38 706 LYS A N 1
ATOM 5570 C CA . LYS A 1 706 ? 1.824 -24.406 -47 1 96.38 706 LYS A CA 1
ATOM 5571 C C . LYS A 1 706 ? 2.117 -24.344 -45.5 1 96.38 706 LYS A C 1
ATOM 5573 O O . LYS A 1 706 ? 1.774 -25.266 -44.75 1 96.38 706 LYS A O 1
ATOM 5578 N N . LEU A 1 707 ? 2.689 -23.281 -45.094 1 97.75 707 LEU A N 1
ATOM 5579 C CA . LEU A 1 707 ? 2.998 -23.047 -43.688 1 97.75 707 LEU A CA 1
ATOM 5580 C C . LEU A 1 707 ? 2.43 -21.703 -43.219 1 97.75 707 LEU A C 1
ATOM 5582 O O . LEU A 1 707 ? 2.633 -20.688 -43.875 1 97.75 707 LEU A O 1
ATOM 5586 N N . VAL A 1 708 ? 1.647 -21.672 -42.125 1 98.12 708 VAL A N 1
ATOM 5587 C CA . VAL A 1 708 ? 1.093 -20.453 -41.562 1 98.12 708 VAL A CA 1
ATOM 5588 C C . VAL A 1 708 ? 1.629 -20.281 -40.156 1 98.12 708 VAL A C 1
ATOM 5590 O O . VAL A 1 708 ? 1.516 -21.172 -39.312 1 98.12 708 VAL A O 1
ATOM 5593 N N . PHE A 1 709 ? 2.154 -19.109 -39.844 1 98.5 709 PHE A N 1
ATOM 5594 C CA . PHE A 1 709 ? 2.664 -18.812 -38.531 1 98.5 709 PHE A CA 1
ATOM 5595 C C . PHE A 1 709 ? 1.641 -18.016 -37.719 1 98.5 709 PHE A C 1
ATOM 5597 O O . PHE A 1 709 ? 0.992 -17.109 -38.25 1 98.5 709 PHE A O 1
ATOM 5604 N N . VAL A 1 710 ? 1.467 -18.375 -36.469 1 98.44 710 VAL A N 1
ATOM 5605 C CA . VAL A 1 710 ? 0.657 -17.625 -35.5 1 98.44 710 VAL A CA 1
ATOM 5606 C C . VAL A 1 710 ? 1.475 -17.344 -34.25 1 98.44 710 VAL A C 1
ATOM 5608 O O . VAL A 1 710 ? 1.842 -18.281 -33.531 1 98.44 710 VAL A O 1
ATOM 5611 N N . GLY A 1 711 ? 1.727 -16.094 -33.969 1 97.94 711 GLY A N 1
ATOM 5612 C CA . GLY A 1 711 ? 2.502 -15.703 -32.812 1 97.94 711 GLY A CA 1
ATOM 5613 C C . GLY A 1 711 ? 1.676 -14.992 -31.75 1 97.94 711 GLY A C 1
ATOM 5614 O O . GLY A 1 711 ? 0.782 -14.211 -32.094 1 97.94 711 GLY A O 1
ATOM 5615 N N . PHE A 1 712 ? 1.947 -15.344 -30.516 1 97.12 712 PHE A N 1
ATOM 5616 C CA . PHE A 1 712 ? 1.287 -14.688 -29.391 1 97.12 712 PHE A CA 1
ATOM 5617 C C . PHE A 1 712 ? 2.311 -14.047 -28.453 1 97.12 712 PHE A C 1
ATOM 5619 O O . PHE A 1 712 ? 3.266 -14.703 -28.031 1 97.12 712 PHE A O 1
ATOM 5626 N N . GLY A 1 713 ? 2.111 -12.828 -28.109 1 95.31 713 GLY A N 1
ATOM 5627 C CA . GLY A 1 713 ? 3 -12.156 -27.188 1 95.31 713 GLY A CA 1
ATOM 5628 C C . GLY A 1 713 ? 4.336 -11.781 -27.797 1 95.31 713 GLY A C 1
ATOM 5629 O O . GLY A 1 713 ? 4.418 -11.516 -29 1 95.31 713 GLY A O 1
ATOM 5630 N N . ASP A 1 714 ? 5.379 -11.758 -26.984 1 93.62 714 ASP A N 1
ATOM 5631 C CA . ASP A 1 714 ? 6.703 -11.328 -27.438 1 93.62 714 ASP A CA 1
ATOM 5632 C C . ASP A 1 714 ? 7.359 -12.391 -28.312 1 93.62 714 ASP A C 1
ATOM 5634 O O . ASP A 1 714 ? 8.219 -12.07 -29.141 1 93.62 714 ASP A O 1
ATOM 5638 N N . SER A 1 715 ? 6.902 -13.539 -28.203 1 95.38 715 SER A N 1
ATOM 5639 C CA . SER A 1 715 ? 7.516 -14.664 -28.891 1 95.38 715 SER A CA 1
ATOM 5640 C C . SER A 1 715 ? 7.312 -14.562 -30.406 1 95.38 715 SER A C 1
ATOM 5642 O O . SER A 1 715 ? 8.016 -15.203 -31.188 1 95.38 715 SER A O 1
ATOM 5644 N N . TYR A 1 716 ? 6.32 -13.766 -30.844 1 96.81 716 TYR A N 1
ATOM 5645 C CA . TYR A 1 716 ? 6.09 -13.641 -32.281 1 96.81 716 TYR A CA 1
ATOM 5646 C C . TYR A 1 716 ? 7.32 -13.07 -32.969 1 96.81 716 TYR A C 1
ATOM 5648 O O . TYR A 1 716 ? 7.508 -13.273 -34.188 1 96.81 716 TYR A O 1
ATOM 5656 N N . GLN A 1 717 ? 8.141 -12.391 -32.219 1 96.44 717 GLN A N 1
ATOM 5657 C CA . GLN A 1 717 ? 9.328 -11.742 -32.781 1 96.44 717 GLN A CA 1
ATOM 5658 C C . GLN A 1 717 ? 10.289 -12.773 -33.344 1 96.44 717 GLN A C 1
ATOM 5660 O O . GLN A 1 717 ? 11.086 -12.461 -34.25 1 96.44 717 GLN A O 1
ATOM 5665 N N . SER A 1 718 ? 10.266 -13.93 -32.812 1 97.12 718 SER A N 1
ATOM 5666 C CA . SER A 1 718 ? 11.125 -15 -33.344 1 97.12 718 SER A CA 1
ATOM 5667 C C . SER A 1 718 ? 10.773 -15.352 -34.781 1 97.12 718 SER A C 1
ATOM 5669 O O . SER A 1 718 ? 11.641 -15.773 -35.531 1 97.12 718 SER A O 1
ATOM 5671 N N . ILE A 1 719 ? 9.516 -15.203 -35.188 1 97.56 719 ILE A N 1
ATOM 5672 C CA . ILE A 1 719 ? 9.078 -15.453 -36.562 1 97.56 719 ILE A CA 1
ATOM 5673 C C . ILE A 1 719 ? 9.734 -14.438 -37.5 1 97.56 719 ILE A C 1
ATOM 5675 O O . ILE A 1 719 ? 10.258 -14.805 -38.531 1 97.56 719 ILE A O 1
ATOM 5679 N N . VAL A 1 720 ? 9.641 -13.234 -37.031 1 96.38 720 VAL A N 1
ATOM 5680 C CA . VAL A 1 720 ? 10.242 -12.164 -37.844 1 96.38 720 VAL A CA 1
ATOM 5681 C C . VAL A 1 720 ? 11.758 -12.375 -37.906 1 96.38 720 VAL A C 1
ATOM 5683 O O . VAL A 1 720 ? 12.367 -12.125 -38.969 1 96.38 720 VAL A O 1
ATOM 5686 N N . HIS A 1 721 ? 12.32 -12.812 -36.844 1 95.62 721 HIS A N 1
ATOM 5687 C CA . HIS A 1 721 ? 13.742 -13.125 -36.844 1 95.62 721 HIS A CA 1
ATOM 5688 C C . HIS A 1 721 ? 14.078 -14.219 -37.844 1 95.62 721 HIS A C 1
ATOM 5690 O O . HIS A 1 721 ? 15.102 -14.133 -38.531 1 95.62 721 HIS A O 1
ATOM 5696 N N . LEU A 1 722 ? 13.32 -15.227 -37.906 1 95.88 722 LEU A N 1
ATOM 5697 C CA . LEU A 1 722 ? 13.5 -16.312 -38.844 1 95.88 722 LEU A CA 1
ATOM 5698 C C . LEU A 1 722 ? 13.5 -15.789 -40.281 1 95.88 722 LEU A C 1
ATOM 5700 O O . LEU A 1 722 ? 14.328 -16.203 -41.094 1 95.88 722 LEU A O 1
ATOM 5704 N N . PHE A 1 723 ? 12.609 -14.867 -40.625 1 95 723 PHE A N 1
ATOM 5705 C CA . PHE A 1 723 ? 12.492 -14.297 -41.969 1 95 723 PHE A CA 1
ATOM 5706 C C . PHE A 1 723 ? 13.758 -13.547 -42.344 1 95 723 PHE A C 1
ATOM 5708 O O . PHE A 1 723 ? 14.078 -13.422 -43.531 1 95 723 PHE A O 1
ATOM 5715 N N . SER A 1 724 ? 14.422 -13.109 -41.312 1 91.88 724 SER A N 1
ATOM 5716 C CA . SER A 1 724 ? 15.633 -12.336 -41.562 1 91.88 724 SER A CA 1
ATOM 5717 C C . SER A 1 724 ? 16.859 -13.242 -41.656 1 91.88 724 SER A C 1
ATOM 5719 O O . SER A 1 724 ? 17.906 -12.828 -42.188 1 91.88 724 SER A O 1
ATOM 5721 N N . LYS A 1 725 ? 16.781 -14.445 -41.219 1 92.19 725 LYS A N 1
ATOM 5722 C CA . LYS A 1 725 ? 17.969 -15.266 -41.062 1 92.19 725 LYS A CA 1
ATOM 5723 C C . LYS A 1 725 ? 18.016 -16.391 -42.094 1 92.19 725 LYS A C 1
ATOM 5725 O O . LYS A 1 725 ? 19.078 -16.969 -42.344 1 92.19 725 LYS A O 1
ATOM 5730 N N . ARG A 1 726 ? 16.969 -16.672 -42.75 1 92.81 726 ARG A N 1
ATOM 5731 C CA . ARG A 1 726 ? 16.938 -17.734 -43.75 1 92.81 726 ARG A CA 1
ATOM 5732 C C . ARG A 1 726 ? 16.656 -17.172 -45.125 1 92.81 726 ARG A C 1
ATOM 5734 O O . ARG A 1 726 ? 16.156 -16.062 -45.281 1 92.81 726 ARG A O 1
ATOM 5741 N N . PRO A 1 727 ? 16.953 -17.938 -46.188 1 91.62 727 PRO A N 1
ATOM 5742 C CA . PRO A 1 727 ? 16.781 -17.422 -47.531 1 91.62 727 PRO A CA 1
ATOM 5743 C C . PRO A 1 727 ? 15.344 -17.047 -47.875 1 91.62 727 PRO A C 1
ATOM 5745 O O . PRO A 1 727 ? 14.43 -17.828 -47.594 1 91.62 727 PRO A O 1
ATOM 5748 N N . SER A 1 728 ? 15.203 -15.953 -48.5 1 93.12 728 SER A N 1
ATOM 5749 C CA . SER A 1 728 ? 13.883 -15.406 -48.812 1 93.12 728 SER A CA 1
ATOM 5750 C C . SER A 1 728 ? 13.102 -16.328 -49.719 1 93.12 728 SER A C 1
ATOM 5752 O O . SER A 1 728 ? 11.883 -16.453 -49.625 1 93.12 728 SER A O 1
ATOM 5754 N N . ALA A 1 729 ? 13.789 -16.938 -50.594 1 92.25 729 ALA A N 1
ATOM 5755 C CA . ALA A 1 729 ? 13.125 -17.828 -51.531 1 92.25 729 ALA A CA 1
ATOM 5756 C C . ALA A 1 729 ? 12.453 -19 -50.844 1 92.25 729 ALA A C 1
ATOM 5758 O O . ALA A 1 729 ? 11.328 -19.375 -51.188 1 92.25 729 ALA A O 1
ATOM 5759 N N . ASP A 1 730 ? 13.125 -19.531 -49.906 1 93.75 730 ASP A N 1
ATOM 5760 C CA . ASP A 1 730 ? 12.578 -20.656 -49.125 1 93.75 730 ASP A CA 1
ATOM 5761 C C . ASP A 1 730 ? 11.375 -20.219 -48.312 1 93.75 730 ASP A C 1
ATOM 5763 O O . ASP A 1 730 ? 10.383 -20.953 -48.219 1 93.75 730 ASP A O 1
ATOM 5767 N N . ILE A 1 731 ? 11.469 -19.078 -47.719 1 94.62 731 ILE A N 1
ATOM 5768 C CA . ILE A 1 731 ? 10.398 -18.547 -46.875 1 94.62 731 ILE A CA 1
ATOM 5769 C C . ILE A 1 731 ? 9.156 -18.281 -47.719 1 94.62 731 ILE A C 1
ATOM 5771 O O . ILE A 1 731 ? 8.062 -18.734 -47.406 1 94.62 731 ILE A O 1
ATOM 5775 N N . LYS A 1 732 ? 9.352 -17.625 -48.844 1 94.38 732 LYS A N 1
ATOM 5776 C CA . LYS A 1 732 ? 8.234 -17.219 -49.688 1 94.38 732 LYS A CA 1
ATOM 5777 C C . LYS A 1 732 ? 7.566 -18.438 -50.312 1 94.38 732 LYS A C 1
ATOM 5779 O O . LYS A 1 732 ? 6.359 -18.422 -50.594 1 94.38 732 LYS A O 1
ATOM 5784 N N . SER A 1 733 ? 8.383 -19.391 -50.562 1 94.94 733 SER A N 1
ATOM 5785 C CA . SER A 1 733 ? 7.84 -20.578 -51.188 1 94.94 733 SER A CA 1
ATOM 5786 C C . SER A 1 733 ? 6.961 -21.375 -50.25 1 94.94 733 SER A C 1
ATOM 5788 O O . SER A 1 733 ? 5.98 -21.984 -50.656 1 94.94 733 SER A O 1
ATOM 5790 N N . LEU A 1 734 ? 7.262 -21.312 -49 1 96.31 734 LEU A N 1
ATOM 5791 C CA . LEU A 1 734 ? 6.609 -22.219 -48.062 1 96.31 734 LEU A CA 1
ATOM 5792 C C . LEU A 1 734 ? 5.621 -21.453 -47.188 1 96.31 734 LEU A C 1
ATOM 5794 O O . LEU A 1 734 ? 4.516 -21.938 -46.938 1 96.31 734 LEU A O 1
ATOM 5798 N N . VAL A 1 735 ? 5.98 -20.281 -46.625 1 97.62 735 VAL A N 1
ATOM 5799 C CA . VAL A 1 735 ? 5.164 -19.531 -45.688 1 97.62 735 VAL A CA 1
ATOM 5800 C C . VAL A 1 735 ? 4.094 -18.734 -46.438 1 97.62 735 VAL A C 1
ATOM 5802 O O . VAL A 1 735 ? 4.41 -17.891 -47.281 1 97.62 735 VAL A O 1
ATOM 5805 N N . LYS A 1 736 ? 2.891 -18.969 -46.094 1 96.81 736 LYS A N 1
ATOM 5806 C CA . LYS A 1 736 ? 1.793 -18.328 -46.844 1 96.81 736 LYS A CA 1
ATOM 5807 C C . LYS A 1 736 ? 1.279 -17.109 -46.094 1 96.81 736 LYS A C 1
ATOM 5809 O O . LYS A 1 736 ? 0.762 -16.172 -46.688 1 96.81 736 LYS A O 1
ATOM 5814 N N . PHE A 1 737 ? 1.321 -17.172 -44.781 1 97.31 737 PHE A N 1
ATOM 5815 C CA . PHE A 1 737 ? 0.789 -16.062 -44 1 97.31 737 PHE A CA 1
ATOM 5816 C C . PHE A 1 737 ? 1.318 -16.078 -42.594 1 97.31 737 PHE A C 1
ATOM 5818 O O . PHE A 1 737 ? 1.716 -17.125 -42.094 1 97.31 737 PHE A O 1
ATOM 5825 N N . THR A 1 738 ? 1.37 -14.898 -41.938 1 98.19 738 THR A N 1
ATOM 5826 C CA . THR A 1 738 ? 1.777 -14.758 -40.562 1 98.19 738 THR A CA 1
ATOM 5827 C C . THR A 1 738 ? 0.77 -13.922 -39.781 1 98.19 738 THR A C 1
ATOM 5829 O O . THR A 1 738 ? 0.433 -12.812 -40.188 1 98.19 738 THR A O 1
ATOM 5832 N N . ILE A 1 739 ? 0.276 -14.453 -38.719 1 98.31 739 ILE A N 1
ATOM 5833 C CA . ILE A 1 739 ? -0.612 -13.75 -37.812 1 98.31 739 ILE A CA 1
ATOM 5834 C C . ILE A 1 739 ? 0.082 -13.562 -36.438 1 98.31 739 ILE A C 1
ATOM 5836 O O . ILE A 1 739 ? 0.758 -14.469 -35.969 1 98.31 739 ILE A O 1
ATOM 5840 N N . ALA A 1 740 ? -0.047 -12.391 -35.844 1 98.12 740 ALA A N 1
ATOM 5841 C CA . ALA A 1 740 ? 0.507 -12.188 -34.5 1 98.12 740 ALA A CA 1
ATOM 5842 C C . ALA A 1 740 ? -0.452 -11.383 -33.625 1 98.12 740 ALA A C 1
ATOM 5844 O O . ALA A 1 740 ? -1.117 -10.461 -34.125 1 98.12 740 ALA A O 1
ATOM 5845 N N . TYR A 1 741 ? -0.618 -11.773 -32.469 1 97.69 741 TYR A N 1
ATOM 5846 C CA . TYR A 1 741 ? -1.33 -11.039 -31.422 1 97.69 741 TYR A CA 1
ATOM 5847 C C . TYR A 1 741 ? -0.357 -10.453 -30.391 1 97.69 741 TYR A C 1
ATOM 5849 O O . TYR A 1 741 ? 0.37 -11.195 -29.734 1 97.69 741 TYR A O 1
ATOM 5857 N N . VAL A 1 742 ? -0.373 -9.125 -30.297 1 96.44 742 VAL A N 1
ATOM 5858 C CA . VAL A 1 742 ? 0.634 -8.445 -29.5 1 96.44 742 VAL A CA 1
ATOM 5859 C C . VAL A 1 742 ? -0.045 -7.449 -28.562 1 96.44 742 VAL A C 1
ATOM 5861 O O . VAL A 1 742 ? -1.008 -6.781 -28.938 1 96.44 742 VAL A O 1
ATOM 5864 N N . ASN A 1 743 ? 0.493 -7.461 -27.312 1 93.5 743 ASN A N 1
ATOM 5865 C CA . ASN A 1 743 ? 0.006 -6.449 -26.391 1 93.5 743 ASN A CA 1
ATOM 5866 C C . ASN A 1 743 ? 0.739 -5.125 -26.562 1 93.5 743 ASN A C 1
ATOM 5868 O O . ASN A 1 743 ? 0.634 -4.484 -27.609 1 93.5 743 ASN A O 1
ATOM 5872 N N . ARG A 1 744 ? 1.579 -4.684 -25.625 1 89.31 744 ARG A N 1
ATOM 5873 C CA . ARG A 1 744 ? 2.25 -3.389 -25.688 1 89.31 744 ARG A CA 1
ATOM 5874 C C . ARG A 1 744 ? 3.715 -3.551 -26.078 1 89.31 744 ARG A C 1
ATOM 5876 O O . ARG A 1 744 ? 4.457 -2.568 -26.156 1 89.31 744 ARG A O 1
ATOM 5883 N N . THR A 1 745 ? 4.113 -4.684 -26.391 1 89 745 THR A N 1
ATOM 5884 C CA . THR A 1 745 ? 5.488 -4.969 -26.781 1 89 745 THR A CA 1
ATOM 5885 C C . THR A 1 745 ? 5.855 -4.199 -28.047 1 89 745 THR A C 1
ATOM 5887 O O . THR A 1 745 ? 5.059 -4.113 -28.984 1 89 745 THR A O 1
ATOM 5890 N N . PRO A 1 746 ? 7.098 -3.668 -28.062 1 90.56 746 PRO A N 1
ATOM 5891 C CA . PRO A 1 746 ? 7.539 -3.008 -29.281 1 90.56 746 PRO A CA 1
ATOM 5892 C C . PRO A 1 746 ? 7.609 -3.963 -30.484 1 90.56 746 PRO A C 1
ATOM 5894 O O . PRO A 1 746 ? 8.055 -5.105 -30.328 1 90.56 746 PRO A O 1
ATOM 5897 N N . LEU A 1 747 ? 7.215 -3.48 -31.578 1 94.94 747 LEU A N 1
ATOM 5898 C CA . LEU A 1 747 ? 7.176 -4.312 -32.781 1 94.94 747 LEU A CA 1
ATOM 5899 C C . LEU A 1 747 ? 8.586 -4.547 -33.312 1 94.94 747 LEU A C 1
ATOM 5901 O O . LEU A 1 747 ? 9.438 -3.664 -33.25 1 94.94 747 LEU A O 1
ATOM 5905 N N . LYS A 1 748 ? 8.773 -5.734 -33.812 1 94.44 748 LYS A N 1
ATOM 5906 C CA . LYS A 1 748 ? 10.062 -6.094 -34.406 1 94.44 748 LYS A CA 1
ATOM 5907 C C . LYS A 1 748 ? 10.07 -5.852 -35.906 1 94.44 748 LYS A C 1
ATOM 5909 O O . LYS A 1 748 ? 9.234 -6.395 -36.625 1 94.44 748 LYS A O 1
ATOM 5914 N N . PRO A 1 749 ? 10.984 -5.066 -36.438 1 93.56 749 PRO A N 1
ATOM 5915 C CA . PRO A 1 749 ? 11.07 -4.84 -37.875 1 93.56 749 PRO A CA 1
ATOM 5916 C C . PRO A 1 749 ? 11.812 -5.957 -38.625 1 93.56 749 PRO A C 1
ATOM 5918 O O . PRO A 1 749 ? 12.758 -6.535 -38.062 1 93.56 749 PRO A O 1
ATOM 5921 N N . ILE A 1 750 ? 11.312 -6.25 -39.812 1 92.12 750 ILE A N 1
ATOM 5922 C CA . ILE A 1 750 ? 12.078 -7.156 -40.656 1 92.12 750 ILE A CA 1
ATOM 5923 C C . ILE A 1 750 ? 13.305 -6.434 -41.219 1 92.12 750 ILE A C 1
ATOM 5925 O O . ILE A 1 750 ? 13.227 -5.262 -41.594 1 92.12 750 ILE A O 1
ATOM 5929 N N . ASN A 1 751 ? 14.469 -7.027 -41.062 1 84.38 751 ASN A N 1
ATOM 5930 C CA . ASN A 1 751 ? 15.711 -6.492 -41.625 1 84.38 751 ASN A CA 1
ATOM 5931 C C . ASN A 1 751 ? 16.156 -7.293 -42.844 1 84.38 751 ASN A C 1
ATOM 5933 O O . ASN A 1 751 ? 16.828 -8.32 -42.719 1 84.38 751 ASN A O 1
ATOM 5937 N N . PRO A 1 752 ? 15.766 -6.648 -44.031 1 75.12 752 PRO A N 1
ATOM 5938 C CA . PRO A 1 752 ? 16.109 -7.418 -45.219 1 75.12 752 PRO A CA 1
ATOM 5939 C C . PRO A 1 752 ? 17.609 -7.406 -45.531 1 75.12 752 PRO A C 1
ATOM 5941 O O . PRO A 1 752 ? 18.188 -6.336 -45.688 1 75.12 752 PRO A O 1
ATOM 5944 N N . VAL A 1 753 ? 18.453 -8.219 -45.156 1 63.34 753 VAL A N 1
ATOM 5945 C CA . VAL A 1 753 ? 19.875 -8.18 -45.5 1 63.34 753 VAL A CA 1
ATOM 5946 C C . VAL A 1 753 ? 20.078 -8.258 -47 1 63.34 753 VAL A C 1
ATOM 5948 O O . VAL A 1 753 ? 20.844 -7.496 -47.562 1 63.34 753 VAL A O 1
ATOM 5951 N N . MET A 1 754 ? 19.406 -9.133 -47.781 1 66.19 754 MET A N 1
ATOM 5952 C CA . MET A 1 754 ? 19.766 -9.383 -49.156 1 66.19 754 MET A CA 1
ATOM 5953 C C . MET A 1 754 ? 18.562 -9.156 -50.094 1 66.19 754 MET A C 1
ATOM 5955 O O . MET A 1 754 ? 18.719 -9.039 -51.312 1 66.19 754 MET A O 1
ATOM 5959 N N . ASP A 1 755 ? 17.391 -9.133 -49.594 1 82.88 755 ASP A N 1
ATOM 5960 C CA . ASP A 1 755 ? 16.203 -9.094 -50.438 1 82.88 755 ASP A CA 1
ATOM 5961 C C . ASP A 1 755 ? 15.203 -8.062 -49.906 1 82.88 755 ASP A C 1
ATOM 5963 O O . ASP A 1 755 ? 14.383 -8.359 -49.062 1 82.88 755 ASP A O 1
ATOM 5967 N N . GLU A 1 756 ? 15.211 -6.969 -50.469 1 83.75 756 GLU A N 1
ATOM 5968 C CA . GLU A 1 756 ? 14.367 -5.848 -50.094 1 83.75 756 GLU A CA 1
ATOM 5969 C C . GLU A 1 756 ? 12.891 -6.16 -50.312 1 83.75 756 GLU A C 1
ATOM 5971 O O . GLU A 1 756 ? 12.016 -5.543 -49.688 1 83.75 756 GLU A O 1
ATOM 5976 N N . SER A 1 757 ? 12.672 -7.156 -51.156 1 91.25 757 SER A N 1
ATOM 5977 C CA . SER A 1 757 ? 11.281 -7.488 -51.438 1 91.25 757 SER A CA 1
ATOM 5978 C C . SER A 1 757 ? 10.602 -8.141 -50.25 1 91.25 757 SER A C 1
ATOM 5980 O O . SER A 1 757 ? 9.375 -8.242 -50.188 1 91.25 757 SER A O 1
ATOM 5982 N N . MET A 1 758 ? 11.375 -8.43 -49.281 1 93.25 758 MET A N 1
ATOM 5983 C CA . MET A 1 758 ? 10.836 -9.117 -48.125 1 93.25 758 MET A CA 1
ATOM 5984 C C . MET A 1 758 ? 9.945 -8.195 -47.312 1 93.25 758 MET A C 1
ATOM 5986 O O . MET A 1 758 ? 8.984 -8.648 -46.656 1 93.25 758 MET A O 1
ATOM 5990 N N . VAL A 1 759 ? 10.242 -6.914 -47.25 1 93.81 759 VAL A N 1
ATOM 5991 C CA . VAL A 1 759 ? 9.43 -5.957 -46.5 1 93.81 759 VAL A CA 1
ATOM 5992 C C . VAL A 1 759 ? 8.023 -5.91 -47.094 1 93.81 759 VAL A C 1
ATOM 5994 O O . VAL A 1 759 ? 7.039 -6.004 -46.344 1 93.81 759 VAL A O 1
ATOM 5997 N N . ASP A 1 760 ? 8.031 -5.812 -48.406 1 93.88 760 ASP A N 1
ATOM 5998 C CA . ASP A 1 760 ? 6.734 -5.766 -49.062 1 93.88 760 ASP A CA 1
ATOM 5999 C C . ASP A 1 760 ? 6.004 -7.102 -48.938 1 93.88 760 ASP A C 1
ATOM 6001 O O . ASP A 1 760 ? 4.785 -7.133 -48.75 1 93.88 760 ASP A O 1
ATOM 6005 N N . TRP A 1 761 ? 6.785 -8.141 -49.125 1 95.69 761 TRP A N 1
ATOM 6006 C CA . TRP A 1 761 ? 6.191 -9.461 -48.969 1 95.69 761 TRP A CA 1
ATOM 6007 C C . TRP A 1 761 ? 5.59 -9.641 -47.594 1 95.69 761 TRP A C 1
ATOM 6009 O O . TRP A 1 761 ? 4.465 -10.133 -47.438 1 95.69 761 TRP A O 1
ATOM 6019 N N . PHE A 1 762 ? 6.309 -9.305 -46.531 1 95.44 762 PHE A N 1
ATOM 6020 C CA . PHE A 1 762 ? 5.863 -9.461 -45.156 1 95.44 762 PHE A CA 1
ATOM 6021 C C . PHE A 1 762 ? 4.617 -8.617 -44.906 1 95.44 762 PHE A C 1
ATOM 6023 O O . PHE A 1 762 ? 3.695 -9.062 -44.219 1 95.44 762 PHE A O 1
ATOM 6030 N N . TYR A 1 763 ? 4.555 -7.457 -45.438 1 95.56 763 TYR A N 1
ATOM 6031 C CA . TYR A 1 763 ? 3.41 -6.566 -45.281 1 95.56 763 TYR A CA 1
ATOM 6032 C C . TYR A 1 763 ? 2.148 -7.184 -45.875 1 95.56 763 TYR A C 1
ATOM 6034 O O . TYR A 1 763 ? 1.077 -7.129 -45.25 1 95.56 763 TYR A O 1
ATOM 6042 N N . HIS A 1 764 ? 2.287 -7.848 -47.031 1 95.5 764 HIS A N 1
ATOM 6043 C CA . HIS A 1 764 ? 1.119 -8.375 -47.719 1 95.5 764 HIS A CA 1
ATOM 6044 C C . HIS A 1 764 ? 0.719 -9.742 -47.156 1 95.5 764 HIS A C 1
ATOM 6046 O O . HIS A 1 764 ? -0.422 -10.172 -47.344 1 95.5 764 HIS A O 1
ATOM 6052 N N . ASN A 1 765 ? 1.665 -10.391 -46.5 1 97 765 ASN A N 1
ATOM 6053 C CA . ASN A 1 765 ? 1.398 -11.75 -46.062 1 97 765 ASN A CA 1
ATOM 6054 C C . ASN A 1 765 ? 1.424 -11.852 -44.531 1 97 765 ASN A C 1
ATOM 6056 O O . ASN A 1 765 ? 1.859 -12.859 -43.969 1 97 765 ASN A O 1
ATOM 6060 N N . SER A 1 766 ? 1.003 -10.75 -43.875 1 97.62 766 SER A N 1
ATOM 6061 C CA . SER A 1 766 ? 0.926 -10.805 -42.406 1 97.62 766 SER A CA 1
ATOM 6062 C C . SER A 1 766 ? -0.17 -9.883 -41.875 1 97.62 766 SER A C 1
ATOM 6064 O O . SER A 1 766 ? -0.564 -8.93 -42.531 1 97.62 766 SER A O 1
ATOM 6066 N N . THR A 1 767 ? -0.706 -10.195 -40.781 1 97.94 767 THR A N 1
ATOM 6067 C CA . THR A 1 767 ? -1.559 -9.344 -39.938 1 97.94 767 THR A CA 1
ATOM 6068 C C . THR A 1 767 ? -1.098 -9.359 -38.5 1 97.94 767 THR A C 1
ATOM 6070 O O . THR A 1 767 ? -1.101 -10.406 -37.844 1 97.94 767 THR A O 1
ATOM 6073 N N . ILE A 1 768 ? -0.708 -8.211 -38.031 1 98.06 768 ILE A N 1
ATOM 6074 C CA . ILE A 1 768 ? -0.246 -8.078 -36.656 1 98.06 768 ILE A CA 1
ATOM 6075 C C . ILE A 1 768 ? -1.266 -7.277 -35.844 1 98.06 768 ILE A C 1
ATOM 6077 O O . ILE A 1 768 ? -1.368 -6.059 -36 1 98.06 768 ILE A O 1
ATOM 6081 N N . PHE A 1 769 ? -1.945 -7.949 -34.938 1 97.69 769 PHE A N 1
ATOM 6082 C CA . PHE A 1 769 ? -2.912 -7.289 -34.062 1 97.69 769 PHE A CA 1
ATOM 6083 C C . PHE A 1 769 ? -2.236 -6.777 -32.812 1 97.69 769 PHE A C 1
ATOM 6085 O O . PHE A 1 769 ? -1.497 -7.512 -32.156 1 97.69 769 PHE A O 1
ATOM 6092 N N . THR A 1 770 ? -2.48 -5.531 -32.438 1 96.19 770 THR A N 1
ATOM 6093 C CA . THR A 1 770 ? -1.861 -4.992 -31.219 1 96.19 770 THR A CA 1
ATOM 6094 C C . THR A 1 770 ? -2.904 -4.324 -30.328 1 96.19 770 THR A C 1
ATOM 6096 O O . THR A 1 770 ? -3.99 -3.971 -30.797 1 96.19 770 THR A O 1
ATOM 6099 N N . SER A 1 771 ? -2.539 -4.207 -29.094 1 93.81 771 SER A N 1
ATOM 6100 C CA . SER A 1 771 ? -3.318 -3.398 -28.172 1 93.81 771 SER A CA 1
ATOM 6101 C C . SER A 1 771 ? -3.455 -1.964 -28.656 1 93.81 771 SER A C 1
ATOM 6103 O O . SER A 1 771 ? -2.602 -1.475 -29.406 1 93.81 771 SER A O 1
ATOM 6105 N N . ASN A 1 772 ? -4.492 -1.317 -28.219 1 91.31 772 ASN A N 1
ATOM 6106 C CA . ASN A 1 772 ? -4.695 0.075 -28.594 1 91.31 772 ASN A CA 1
ATOM 6107 C C . ASN A 1 772 ? -3.674 0.995 -27.938 1 91.31 772 ASN A C 1
ATOM 6109 O O . ASN A 1 772 ? -3.469 2.125 -28.375 1 91.31 772 ASN A O 1
ATOM 6113 N N . LEU A 1 773 ? -2.984 0.459 -26.953 1 86.69 773 LEU A N 1
ATOM 6114 C CA . LEU A 1 773 ? -2.018 1.29 -26.25 1 86.69 773 LEU A CA 1
ATOM 6115 C C . LEU A 1 773 ? -0.591 0.922 -26.641 1 86.69 773 LEU A C 1
ATOM 6117 O O . LEU A 1 773 ? 0.366 1.346 -25.984 1 86.69 773 LEU A O 1
ATOM 6121 N N . ASN A 1 774 ? -0.516 0.103 -27.641 1 91.25 774 ASN A N 1
ATOM 6122 C CA . ASN A 1 774 ? 0.823 -0.185 -28.156 1 91.25 774 ASN A CA 1
ATOM 6123 C C . ASN A 1 774 ? 1.538 1.086 -28.594 1 91.25 774 ASN A C 1
ATOM 6125 O O . ASN A 1 774 ? 0.919 1.979 -29.172 1 91.25 774 ASN A O 1
ATOM 6129 N N . SER A 1 775 ? 2.848 1.161 -28.344 1 87.62 775 SER A N 1
ATOM 6130 C CA . SER A 1 775 ? 3.637 2.361 -28.609 1 87.62 775 SER A CA 1
ATOM 6131 C C . SER A 1 775 ? 3.656 2.693 -30.094 1 87.62 775 SER A C 1
ATOM 6133 O O . SER A 1 775 ? 3.965 3.824 -30.484 1 87.62 775 SER A O 1
ATOM 6135 N N . CYS A 1 776 ? 3.379 1.737 -30.906 1 91.19 776 CYS A N 1
ATOM 6136 C CA . CYS A 1 776 ? 3.41 1.953 -32.344 1 91.19 776 CYS A CA 1
ATOM 6137 C C . CYS A 1 776 ? 2.338 2.947 -32.781 1 91.19 776 CYS A C 1
ATOM 6139 O O . CYS A 1 776 ? 2.398 3.502 -33.875 1 91.19 776 CYS A O 1
ATOM 6141 N N . TRP A 1 777 ? 1.377 3.15 -31.875 1 87.81 777 TRP A N 1
ATOM 6142 C CA . TRP A 1 777 ? 0.28 4.051 -32.219 1 87.81 777 TRP A CA 1
ATOM 6143 C C . TRP A 1 777 ? 0.55 5.457 -31.672 1 87.81 777 TRP A C 1
ATOM 6145 O O . TRP A 1 777 ? -0.204 6.391 -31.953 1 87.81 777 TRP A O 1
ATOM 6155 N N . SER A 1 778 ? 1.407 5.672 -30.484 1 73.38 778 SER A N 1
ATOM 6156 C CA . SER A 1 778 ? 1.716 6.969 -29.891 1 73.38 778 SER A CA 1
ATOM 6157 C C . SER A 1 778 ? 2.531 7.836 -30.844 1 73.38 778 SER A C 1
ATOM 6159 O O . SER A 1 778 ? 3.553 7.395 -31.375 1 73.38 778 SER A O 1
ATOM 6161 N N . ASN A 1 779 ? 2.062 8.5 -31.734 1 54.25 779 ASN A N 1
ATOM 6162 C CA . ASN A 1 779 ? 2.719 9.445 -32.625 1 54.25 779 ASN A CA 1
ATOM 6163 C C . ASN A 1 779 ? 3.805 10.242 -31.906 1 54.25 779 ASN A C 1
ATOM 6165 O O . ASN A 1 779 ? 3.643 10.609 -30.75 1 54.25 779 ASN A O 1
ATOM 6169 N N . SER A 1 780 ? 5.008 10.195 -32.438 1 41.44 780 SER A N 1
ATOM 6170 C CA . SER A 1 780 ? 6.094 11.164 -32.312 1 41.44 780 SER A CA 1
ATOM 6171 C C . SER A 1 780 ? 5.566 12.594 -32.344 1 41.44 780 SER A C 1
ATOM 6173 O O . SER A 1 780 ? 5.383 13.172 -33.406 1 41.44 780 SER A O 1
ATOM 6175 N N . GLY A 1 781 ? 4.508 12.93 -31.797 1 35.91 781 GLY A N 1
ATOM 6176 C CA . GLY A 1 781 ? 4.207 14.344 -31.938 1 35.91 781 GLY A CA 1
ATOM 6177 C C . GLY A 1 781 ? 5.371 15.242 -31.562 1 35.91 781 GLY A C 1
ATOM 6178 O O . GLY A 1 781 ? 5.723 15.344 -30.391 1 35.91 781 GLY A O 1
ATOM 6179 N N . ASN A 1 782 ? 6.398 15.445 -32.375 1 32 782 ASN A N 1
ATOM 6180 C CA . ASN A 1 782 ? 6.941 16.797 -32.344 1 32 782 ASN A CA 1
ATOM 6181 C C . ASN A 1 782 ? 5.832 17.844 -32.25 1 32 782 ASN A C 1
ATOM 6183 O O . ASN A 1 782 ? 4.688 17.578 -32.625 1 32 782 ASN A O 1
ATOM 6187 N N . GLY A 1 783 ? 6.062 19.172 -31.75 1 30.81 783 GLY A N 1
ATOM 6188 C CA . GLY A 1 783 ? 5.406 20.438 -31.516 1 30.81 783 GLY A CA 1
ATOM 6189 C C . GLY A 1 783 ? 4.5 20.875 -32.656 1 30.81 783 GLY A C 1
ATOM 6190 O O . GLY A 1 783 ? 3.92 21.953 -32.625 1 30.81 783 GLY A O 1
ATOM 6191 N N . SER A 1 784 ? 4.832 20.875 -33.969 1 29.45 784 SER A N 1
ATOM 6192 C CA . SER A 1 784 ? 4.133 21.906 -34.719 1 29.45 784 SER A CA 1
ATOM 6193 C C . SER A 1 784 ? 2.621 21.734 -34.625 1 29.45 784 SER A C 1
ATOM 6195 O O . SER A 1 784 ? 2.123 20.594 -34.688 1 29.45 784 SER A O 1
ATOM 6197 N N . SER A 1 785 ? 1.877 22.891 -34.219 1 29.39 785 SER A N 1
ATOM 6198 C CA . SER A 1 785 ? 0.502 23.297 -33.938 1 29.39 785 SER A CA 1
ATOM 6199 C C . SER A 1 785 ? -0.47 22.641 -34.906 1 29.39 785 SER A C 1
ATOM 6201 O O . SER A 1 785 ? -1.618 22.359 -34.562 1 29.39 785 SER A O 1
ATOM 6203 N N . SER A 1 786 ? -0.527 23.312 -36.219 1 27.98 786 SER A N 1
ATOM 6204 C CA . SER A 1 786 ? -1.75 23.766 -36.844 1 27.98 786 SER A CA 1
ATOM 6205 C C . SER A 1 786 ? -2.688 22.609 -37.156 1 27.98 786 SER A C 1
ATOM 6207 O O . SER A 1 786 ? -3.859 22.641 -36.781 1 27.98 786 SER A O 1
ATOM 6209 N N . ASP A 1 787 ? -3.232 22.562 -38.438 1 28.42 787 ASP A N 1
ATOM 6210 C CA . ASP A 1 787 ? -4.457 22.344 -39.219 1 28.42 787 ASP A CA 1
ATOM 6211 C C . ASP A 1 787 ? -4.723 20.859 -39.406 1 28.42 787 ASP A C 1
ATOM 6213 O O . ASP A 1 787 ? -5.676 20.469 -40.094 1 28.42 787 ASP A O 1
ATOM 6217 N N . SER A 1 788 ? -3.656 20.016 -39.688 1 29.62 788 SER A N 1
ATOM 6218 C CA . SER A 1 788 ? -4.117 18.922 -40.531 1 29.62 788 SER A CA 1
ATOM 6219 C C . SER A 1 788 ? -4.988 17.953 -39.75 1 29.62 788 SER A C 1
ATOM 6221 O O . SER A 1 788 ? -4.922 17.906 -38.531 1 29.62 788 SER A O 1
ATOM 6223 N N . ASN A 1 789 ? -5.949 17.297 -40.5 1 31.36 789 ASN A N 1
ATOM 6224 C CA . ASN A 1 789 ? -6.973 16.281 -40.25 1 31.36 789 ASN A CA 1
ATOM 6225 C C . ASN A 1 789 ? -6.465 15.188 -39.312 1 31.36 789 ASN A C 1
ATOM 6227 O O . ASN A 1 789 ? -5.348 14.688 -39.469 1 31.36 789 ASN A O 1
ATOM 6231 N N . GLY A 1 790 ? -6.801 15.25 -38.031 1 35.28 790 GLY A N 1
ATOM 6232 C CA . GLY A 1 790 ? -6.656 14.414 -36.875 1 35.28 790 GLY A CA 1
ATOM 6233 C C . GLY A 1 790 ? -6.48 12.945 -37.188 1 35.28 790 GLY A C 1
ATOM 6234 O O . GLY A 1 790 ? -6.34 12.117 -36.281 1 35.28 790 GLY A O 1
ATOM 6235 N N . ASP A 1 791 ? -7.18 12.523 -38.219 1 36.59 791 ASP A N 1
ATOM 6236 C CA . ASP A 1 791 ? -7.316 11.109 -38.531 1 36.59 791 ASP A CA 1
ATOM 6237 C C . ASP A 1 791 ? -5.977 10.5 -38.938 1 36.59 791 ASP A C 1
ATOM 6239 O O . ASP A 1 791 ? -5.922 9.375 -39.438 1 36.59 791 ASP A O 1
ATOM 6243 N N . ASP A 1 792 ? -5 11.305 -39.344 1 38.78 792 ASP A N 1
ATOM 6244 C CA . ASP A 1 792 ? -3.889 10.602 -40 1 38.78 792 ASP A CA 1
ATOM 6245 C C . ASP A 1 792 ? -3.051 9.852 -38.969 1 38.78 792 ASP A C 1
ATOM 6247 O O . ASP A 1 792 ? -2.064 10.383 -38.438 1 38.78 792 ASP A O 1
ATOM 6251 N N . LEU A 1 793 ? -3.607 9.273 -37.969 1 48.47 793 LEU A N 1
ATOM 6252 C CA . LEU A 1 793 ? -2.898 8.289 -37.156 1 48.47 793 LEU A CA 1
ATOM 6253 C C . LEU A 1 793 ? -1.846 7.562 -38 1 48.47 793 LEU A C 1
ATOM 6255 O O . LEU A 1 793 ? -2.166 6.965 -39.031 1 48.47 793 LEU A O 1
ATOM 6259 N N . LYS A 1 794 ? -0.606 8.023 -38.031 1 59.88 794 LYS A N 1
ATOM 6260 C CA . LYS A 1 794 ? 0.51 7.422 -38.781 1 59.88 794 LYS A CA 1
ATOM 6261 C C . LYS A 1 794 ? 0.538 5.906 -38.594 1 59.88 794 LYS A C 1
ATOM 6263 O O . LYS A 1 794 ? 0.565 5.414 -37.469 1 59.88 794 LYS A O 1
ATOM 6268 N N . ARG A 1 795 ? 0.17 5.242 -39.5 1 79.94 795 ARG A N 1
ATOM 6269 C CA . ARG A 1 795 ? 0.222 3.787 -39.562 1 79.94 795 ARG A CA 1
ATOM 6270 C C . ARG A 1 795 ? 1.652 3.279 -39.438 1 79.94 795 ARG A C 1
ATOM 6272 O O . ARG A 1 795 ? 2.594 3.908 -39.906 1 79.94 795 ARG A O 1
ATOM 6279 N N . PRO A 1 796 ? 1.781 2.225 -38.625 1 90.25 796 PRO A N 1
ATOM 6280 C CA . PRO A 1 796 ? 3.113 1.625 -38.5 1 90.25 796 PRO A CA 1
ATOM 6281 C C . PRO A 1 796 ? 3.746 1.334 -39.844 1 90.25 796 PRO A C 1
ATOM 6283 O O . PRO A 1 796 ? 3.037 1.042 -40.812 1 90.25 796 PRO A O 1
ATOM 6286 N N . ARG A 1 797 ? 5.105 1.458 -40 1 90.69 797 ARG A N 1
ATOM 6287 C CA . ARG A 1 797 ? 5.848 1.219 -41.25 1 90.69 797 ARG A CA 1
ATOM 6288 C C . ARG A 1 797 ? 5.641 -0.208 -41.75 1 90.69 797 ARG A C 1
ATOM 6290 O O . ARG A 1 797 ? 5.363 -1.111 -40.938 1 90.69 797 ARG A O 1
ATOM 6297 N N . ARG A 1 798 ? 5.848 -0.465 -43 1 92.44 798 ARG A N 1
ATOM 6298 C CA . ARG A 1 798 ? 5.594 -1.749 -43.656 1 92.44 798 ARG A CA 1
ATOM 6299 C C . ARG A 1 798 ? 6.559 -2.816 -43.156 1 92.44 798 ARG A C 1
ATOM 6301 O O . ARG A 1 798 ? 6.266 -4.012 -43.219 1 92.44 798 ARG A O 1
ATOM 6308 N N . LYS A 1 799 ? 7.648 -2.41 -42.594 1 93.38 799 LYS A N 1
ATOM 6309 C CA . LYS A 1 799 ? 8.648 -3.361 -42.125 1 93.38 799 LYS A CA 1
ATOM 6310 C C . LYS A 1 799 ? 8.141 -4.117 -40.906 1 93.38 799 LYS A C 1
ATOM 6312 O O . LYS A 1 799 ? 8.719 -5.129 -40.5 1 93.38 799 LYS A O 1
ATOM 6317 N N . PHE A 1 800 ? 7.047 -3.639 -40.281 1 95.44 800 PHE A N 1
ATOM 6318 C CA . PHE A 1 800 ? 6.484 -4.297 -39.094 1 95.44 800 PHE A CA 1
ATOM 6319 C C . PHE A 1 800 ? 5.34 -5.223 -39.5 1 95.44 800 PHE A C 1
ATOM 6321 O O . PHE A 1 800 ? 4.715 -5.848 -38.625 1 95.44 800 PHE A O 1
ATOM 6328 N N . GLY A 1 801 ? 5.051 -5.371 -40.844 1 95.5 801 GLY A N 1
ATOM 6329 C CA . GLY A 1 801 ? 3.887 -6.102 -41.312 1 95.5 801 GLY A CA 1
ATOM 6330 C C . GLY A 1 801 ? 2.627 -5.258 -41.344 1 95.5 801 GLY A C 1
ATOM 6331 O O . GLY A 1 801 ? 2.689 -4.035 -41.188 1 95.5 801 GLY A O 1
ATOM 6332 N N . ARG A 1 802 ? 1.548 -5.848 -41.625 1 96.75 802 ARG A N 1
ATOM 6333 C CA . ARG A 1 802 ? 0.267 -5.152 -41.594 1 96.75 802 ARG A CA 1
ATOM 6334 C C . ARG A 1 802 ? -0.279 -5.094 -40.156 1 96.75 802 ARG A C 1
ATOM 6336 O O . ARG A 1 802 ? -0.956 -6.023 -39.719 1 96.75 802 ARG A O 1
ATOM 6343 N N . VAL A 1 803 ? -0.086 -3.957 -39.562 1 97 803 VAL A N 1
ATOM 6344 C CA . VAL A 1 803 ? -0.426 -3.814 -38.156 1 97 803 VAL A CA 1
ATOM 6345 C C . VAL A 1 803 ? -1.847 -3.273 -38 1 97 803 VAL A C 1
ATOM 6347 O O . VAL A 1 803 ? -2.199 -2.271 -38.656 1 97 803 VAL A O 1
ATOM 6350 N N . LEU A 1 804 ? -2.678 -3.971 -37.312 1 96.69 804 LEU A N 1
ATOM 6351 C CA . LEU A 1 804 ? -4.051 -3.566 -37.031 1 96.69 804 LEU A CA 1
ATOM 6352 C C . LEU A 1 804 ? -4.258 -3.314 -35.531 1 96.69 804 LEU A C 1
ATOM 6354 O O . LEU A 1 804 ? -3.734 -4.059 -34.688 1 96.69 804 LEU A O 1
ATOM 6358 N N . LYS A 1 805 ? -4.992 -2.275 -35.25 1 94.44 805 LYS A N 1
ATOM 6359 C CA . LYS A 1 805 ? -5.25 -1.854 -33.875 1 94.44 805 LYS A CA 1
ATOM 6360 C C . LYS A 1 805 ? -6.508 -2.516 -33.312 1 94.44 805 LYS A C 1
ATOM 6362 O O . LYS A 1 805 ? -7.574 -2.439 -33.938 1 94.44 805 LYS A O 1
ATOM 6367 N N . ALA A 1 806 ? -6.34 -3.227 -32.219 1 94.62 806 ALA A N 1
ATOM 6368 C CA . ALA A 1 806 ? -7.508 -3.729 -31.484 1 94.62 806 ALA A CA 1
ATOM 6369 C C . ALA A 1 806 ? -8.078 -2.658 -30.562 1 94.62 806 ALA A C 1
ATOM 6371 O O . ALA A 1 806 ? -7.422 -1.651 -30.281 1 94.62 806 ALA A O 1
ATOM 6372 N N . ARG A 1 807 ? -9.281 -2.809 -30.094 1 91.19 807 ARG A N 1
ATOM 6373 C CA . ARG A 1 807 ? -9.906 -1.884 -29.156 1 91.19 807 ARG A CA 1
ATOM 6374 C C . ARG A 1 807 ? -9.445 -2.15 -27.734 1 91.19 807 ARG A C 1
ATOM 6376 O O . ARG A 1 807 ? -9.352 -1.228 -26.922 1 91.19 807 ARG A O 1
ATOM 6383 N N . GLY A 1 808 ? -9.195 -3.383 -27.531 1 87.81 808 GLY A N 1
ATOM 6384 C CA . GLY A 1 808 ? -8.852 -3.777 -26.172 1 87.81 808 GLY A CA 1
ATOM 6385 C C . GLY A 1 808 ? -7.383 -3.596 -25.859 1 87.81 808 GLY A C 1
ATOM 6386 O O . GLY A 1 808 ? -6.562 -3.422 -26.766 1 87.81 808 GLY A O 1
ATOM 6387 N N . ASP A 1 809 ? -7.141 -3.506 -24.484 1 87.81 809 ASP A N 1
ATOM 6388 C CA . ASP A 1 809 ? -5.77 -3.453 -23.984 1 87.81 809 ASP A CA 1
ATOM 6389 C C . ASP A 1 809 ? -5.449 -4.672 -23.125 1 87.81 809 ASP A C 1
ATOM 6391 O O . ASP A 1 809 ? -5.977 -4.812 -22.016 1 87.81 809 ASP A O 1
ATOM 6395 N N . GLY A 1 810 ? -4.75 -5.496 -23.531 1 89 810 GLY A N 1
ATOM 6396 C CA . GLY A 1 810 ? -4.363 -6.797 -23 1 89 810 GLY A CA 1
ATOM 6397 C C . GLY A 1 810 ? -4.191 -7.848 -24.078 1 89 810 GLY A C 1
ATOM 6398 O O . GLY A 1 810 ? -4.934 -7.863 -25.062 1 89 810 GLY A O 1
ATOM 6399 N N . LEU A 1 811 ? -3.266 -8.641 -23.844 1 92.19 811 LEU A N 1
ATOM 6400 C CA . LEU A 1 811 ? -3.016 -9.648 -24.859 1 92.19 811 LEU A CA 1
ATOM 6401 C C . LEU A 1 811 ? -4.273 -10.469 -25.141 1 92.19 811 LEU A C 1
ATOM 6403 O O . LEU A 1 811 ? -4.641 -10.672 -26.297 1 92.19 811 LEU A O 1
ATOM 6407 N N . PHE A 1 812 ? -4.953 -10.883 -24.141 1 91.62 812 PHE A N 1
ATOM 6408 C CA . PHE A 1 812 ? -6.09 -11.773 -24.328 1 91.62 812 PHE A CA 1
ATOM 6409 C C . PHE A 1 812 ? -7.328 -10.992 -24.766 1 91.62 812 PHE A C 1
ATOM 6411 O O . PHE A 1 812 ? -8.25 -11.555 -25.344 1 91.62 812 PHE A O 1
ATOM 6418 N N . ASP A 1 813 ? -7.324 -9.734 -24.484 1 90.25 813 ASP A N 1
ATOM 6419 C CA . ASP A 1 813 ? -8.344 -8.883 -25.094 1 90.25 813 ASP A CA 1
ATOM 6420 C C . ASP A 1 813 ? -8.172 -8.812 -26.609 1 90.25 813 ASP A C 1
ATOM 6422 O O . ASP A 1 813 ? -9.148 -8.906 -27.359 1 90.25 813 ASP A O 1
ATOM 6426 N N . VAL A 1 814 ? -6.949 -8.656 -27 1 94.38 814 VAL A N 1
ATOM 6427 C CA . VAL A 1 814 ? -6.633 -8.586 -28.422 1 94.38 814 VAL A CA 1
ATOM 6428 C C . VAL A 1 814 ? -6.977 -9.906 -29.094 1 94.38 814 VAL A C 1
ATOM 6430 O O . VAL A 1 814 ? -7.59 -9.922 -30.156 1 94.38 814 VAL A O 1
ATOM 6433 N N . ILE A 1 815 ? -6.59 -10.969 -28.5 1 94.88 815 ILE A N 1
ATOM 6434 C CA . ILE A 1 815 ? -6.836 -12.297 -29.047 1 94.88 815 ILE A CA 1
ATOM 6435 C C . ILE A 1 815 ? -8.344 -12.516 -29.219 1 94.88 815 ILE A C 1
ATOM 6437 O O . ILE A 1 815 ? -8.797 -12.945 -30.281 1 94.88 815 ILE A O 1
ATOM 6441 N N . ASN A 1 816 ? -9.062 -12.219 -28.188 1 92.12 816 ASN A N 1
ATOM 6442 C CA . ASN A 1 816 ? -10.5 -12.453 -28.219 1 92.12 816 ASN A CA 1
ATOM 6443 C C . ASN A 1 816 ? -11.188 -11.586 -29.266 1 92.12 816 ASN A C 1
ATOM 6445 O O . ASN A 1 816 ? -12.023 -12.078 -30.031 1 92.12 816 ASN A O 1
ATOM 6449 N N . GLU A 1 817 ? -10.82 -10.391 -29.297 1 93.81 817 GLU A N 1
ATOM 6450 C CA . GLU A 1 817 ? -11.438 -9.445 -30.234 1 93.81 817 GLU A CA 1
ATOM 6451 C C . GLU A 1 817 ? -11.133 -9.82 -31.672 1 93.81 817 GLU A C 1
ATOM 6453 O O . GLU A 1 817 ? -11.984 -9.672 -32.562 1 93.81 817 GLU A O 1
ATOM 6458 N N . LYS A 1 818 ? -9.93 -10.266 -31.922 1 96.12 818 LYS A N 1
ATOM 6459 C CA . LYS A 1 818 ? -9.477 -10.477 -33.281 1 96.12 818 LYS A CA 1
ATOM 6460 C C . LYS A 1 818 ? -9.414 -11.969 -33.625 1 96.12 818 LYS A C 1
ATOM 6462 O O . LYS A 1 818 ? -8.812 -12.359 -34.625 1 96.12 818 LYS A O 1
ATOM 6467 N N . PHE A 1 819 ? -10 -12.75 -32.781 1 95.62 819 PHE A N 1
ATOM 6468 C CA . PHE A 1 819 ? -9.938 -14.203 -32.906 1 95.62 819 PHE A CA 1
ATOM 6469 C C . PHE A 1 819 ? -10.508 -14.641 -34.281 1 95.62 819 PHE A C 1
ATOM 6471 O O . PHE A 1 819 ? -9.859 -15.383 -35 1 95.62 819 PHE A O 1
ATOM 6478 N N . ASP A 1 820 ? -11.656 -14.172 -34.656 1 94.81 820 ASP A N 1
ATOM 6479 C CA . ASP A 1 820 ? -12.32 -14.578 -35.875 1 94.81 820 ASP A CA 1
ATOM 6480 C C . ASP A 1 820 ? -11.531 -14.117 -37.125 1 94.81 820 ASP A C 1
ATOM 6482 O O . ASP A 1 820 ? -11.383 -14.867 -38.062 1 94.81 820 ASP A O 1
ATOM 6486 N N . GLU A 1 821 ? -11.094 -12.914 -37 1 96.44 821 GLU A N 1
ATOM 6487 C CA . GLU A 1 821 ? -10.305 -12.398 -38.094 1 96.44 821 GLU A CA 1
ATOM 6488 C C . GLU A 1 821 ? -9.016 -13.195 -38.281 1 96.44 821 GLU A C 1
ATOM 6490 O O . GLU A 1 821 ? -8.578 -13.438 -39.406 1 96.44 821 GLU A O 1
ATOM 6495 N N . GLY A 1 822 ? -8.375 -13.539 -37.281 1 96.94 822 GLY A N 1
ATOM 6496 C CA . GLY A 1 822 ? -7.18 -14.359 -37.344 1 96.94 822 GLY A CA 1
ATOM 6497 C C . GLY A 1 822 ? -7.426 -15.727 -37.969 1 96.94 822 GLY A C 1
ATOM 6498 O O . GLY A 1 822 ? -6.645 -16.188 -38.812 1 96.94 822 GLY A O 1
ATOM 6499 N N . VAL A 1 823 ? -8.477 -16.344 -37.531 1 96 823 VAL A N 1
ATOM 6500 C CA . VAL A 1 823 ? -8.805 -17.656 -38.062 1 96 823 VAL A CA 1
ATOM 6501 C C . VAL A 1 823 ? -9.164 -17.562 -39.531 1 96 823 VAL A C 1
ATOM 6503 O O . VAL A 1 823 ? -8.828 -18.438 -40.312 1 96 823 VAL A O 1
ATOM 6506 N N . ASP A 1 824 ? -9.836 -16.5 -39.875 1 95.56 824 ASP A N 1
ATOM 6507 C CA . ASP A 1 824 ? -10.148 -16.25 -41.281 1 95.56 824 ASP A CA 1
ATOM 6508 C C . ASP A 1 824 ? -8.875 -16.156 -42.125 1 95.56 824 ASP A C 1
ATOM 6510 O O . ASP A 1 824 ? -8.82 -16.688 -43.219 1 95.56 824 ASP A O 1
ATOM 6514 N N . ASN A 1 825 ? -7.941 -15.477 -41.562 1 96.31 825 ASN A N 1
ATOM 6515 C CA . ASN A 1 825 ? -6.66 -15.359 -42.25 1 96.31 825 ASN A CA 1
ATOM 6516 C C . ASN A 1 825 ? -5.992 -16.719 -42.438 1 96.31 825 ASN A C 1
ATOM 6518 O O . ASN A 1 825 ? -5.363 -16.984 -43.469 1 96.31 825 ASN A O 1
ATOM 6522 N N . ILE A 1 826 ? -6.066 -17.562 -41.406 1 95.69 826 ILE A N 1
ATOM 6523 C CA . ILE A 1 826 ? -5.52 -18.906 -41.5 1 95.69 826 ILE A CA 1
ATOM 6524 C C . ILE A 1 826 ? -6.219 -19.688 -42.625 1 95.69 826 ILE A C 1
ATOM 6526 O O . ILE A 1 826 ? -5.559 -20.281 -43.469 1 95.69 826 ILE A O 1
ATOM 6530 N N . LEU A 1 827 ? -7.492 -19.594 -42.656 1 94.56 827 LEU A N 1
ATOM 6531 C CA . LEU A 1 827 ? -8.297 -20.344 -43.625 1 94.56 827 LEU A CA 1
ATOM 6532 C C . LEU A 1 827 ? -8.031 -19.844 -45.062 1 94.56 827 LEU A C 1
ATOM 6534 O O . LEU A 1 827 ? -7.875 -20.641 -45.969 1 94.56 827 LEU A O 1
ATOM 6538 N N . ASP A 1 828 ? -7.938 -18.578 -45.156 1 93.25 828 ASP A N 1
ATOM 6539 C CA . ASP A 1 828 ? -7.668 -17.984 -46.469 1 93.25 828 ASP A CA 1
ATOM 6540 C C . ASP A 1 828 ? -6.297 -18.406 -47 1 93.25 828 ASP A C 1
ATOM 6542 O O . ASP A 1 828 ? -6.098 -18.531 -48.188 1 93.25 828 ASP A O 1
ATOM 6546 N N . SER A 1 829 ? -5.41 -18.672 -46.125 1 93.19 829 SER A N 1
ATOM 6547 C CA . SER A 1 829 ? -4.039 -19 -46.5 1 93.19 829 SER A CA 1
ATOM 6548 C C . SER A 1 829 ? -3.906 -20.484 -46.875 1 93.19 829 SER A C 1
ATOM 6550 O O . SER A 1 829 ? -3.027 -20.844 -47.656 1 93.19 829 SER A O 1
ATOM 6552 N N . ILE A 1 830 ? -4.711 -21.266 -46.375 1 90.75 830 ILE A N 1
ATOM 6553 C CA . ILE A 1 830 ? -4.598 -22.703 -46.594 1 90.75 830 ILE A CA 1
ATOM 6554 C C . ILE A 1 830 ? -5.5 -23.125 -47.75 1 90.75 830 ILE A C 1
ATOM 6556 O O . ILE A 1 830 ? -5.219 -24.109 -48.438 1 90.75 830 ILE A O 1
ATOM 6560 N N . GLU A 1 831 ? -6.531 -22.391 -48 1 85.31 831 GLU A N 1
ATOM 6561 C CA . GLU A 1 831 ? -7.484 -22.766 -49.031 1 85.31 831 GLU A CA 1
ATOM 6562 C C . GLU A 1 831 ? -7.109 -22.156 -50.375 1 85.31 831 GLU A C 1
ATOM 6564 O O . GLU A 1 831 ? -6.59 -21.047 -50.438 1 85.31 831 GLU A O 1
ATOM 6569 N N . ASP A 1 832 ? -6.945 -22.953 -51.469 1 67.38 832 ASP A N 1
ATOM 6570 C CA . ASP A 1 832 ? -6.637 -22.531 -52.844 1 67.38 832 ASP A CA 1
ATOM 6571 C C . ASP A 1 832 ? -7.797 -21.75 -53.438 1 67.38 832 ASP A C 1
ATOM 6573 O O . ASP A 1 832 ? -8.953 -22.141 -53.312 1 67.38 832 ASP A O 1
ATOM 6577 N N . TYR A 1 833 ? -7.773 -20.453 -53.469 1 52.38 833 TYR A N 1
ATOM 6578 C CA . TYR A 1 833 ? -8.82 -19.781 -54.25 1 52.38 833 TYR A CA 1
ATOM 6579 C C . TYR A 1 833 ? -8.891 -20.328 -55.656 1 52.38 833 TYR A C 1
ATOM 6581 O O . TYR A 1 833 ? -7.863 -20.438 -56.344 1 52.38 833 TYR A O 1
ATOM 6589 N N . SER A 1 834 ? -9.758 -21.156 -56 1 42.31 834 SER A N 1
ATOM 6590 C CA . SER A 1 834 ? -10.047 -21.406 -57.406 1 42.31 834 SER A CA 1
ATOM 6591 C C . SER A 1 834 ? -10.062 -20.109 -58.219 1 42.31 834 SER A C 1
ATOM 6593 O O . SER A 1 834 ? -10.609 -19.094 -57.75 1 42.31 834 SER A O 1
ATOM 6595 N N . SER A 1 835 ? -9.047 -19.891 -59.062 1 36.38 835 SER A N 1
ATOM 6596 C CA . SER A 1 835 ? -8.953 -18.891 -60.125 1 36.38 835 SER A CA 1
ATOM 6597 C C . SER A 1 835 ? -10.32 -18.625 -60.75 1 36.38 835 SER A C 1
ATOM 6599 O O . SER A 1 835 ? -10.422 -17.906 -61.75 1 36.38 835 SER A O 1
ATOM 6601 N N . SER A 1 836 ? -11.375 -19.297 -60.5 1 34 836 SER A N 1
ATOM 6602 C CA . SER A 1 836 ? -12.469 -19 -61.406 1 34 836 SER A CA 1
ATOM 6603 C C . SER A 1 836 ? -12.961 -17.562 -61.219 1 34 836 SER A C 1
ATOM 6605 O O . SER A 1 836 ? -13.859 -17.125 -61.938 1 34 836 SER A O 1
ATOM 6607 N N . GLU A 1 837 ? -12.844 -16.891 -60.156 1 30.16 837 GLU A N 1
ATOM 6608 C CA . GLU A 1 837 ? -13.422 -15.562 -60.281 1 30.16 837 GLU A CA 1
ATOM 6609 C C . GLU A 1 837 ? -12.438 -14.586 -60.906 1 30.16 837 GLU A C 1
ATOM 6611 O O . GLU A 1 837 ? -12.578 -13.367 -60.75 1 30.16 837 GLU A O 1
ATOM 6616 N N . GLU A 1 838 ? -11.312 -15 -61.562 1 25.22 838 GLU A N 1
ATOM 6617 C CA . GLU A 1 838 ? -11 -14 -62.594 1 25.22 838 GLU A CA 1
ATOM 6618 C C . GLU A 1 838 ? -12 -14.062 -63.75 1 25.22 838 GLU A C 1
ATOM 6620 O O . GLU A 1 838 ? -12.328 -15.148 -64.25 1 25.22 838 GLU A O 1
ATOM 6625 N N . MET B 1 1 ? -9.906 -73.688 36.406 1 16.78 1 MET B N 1
ATOM 6626 C CA . MET B 1 1 ? -11.055 -74.062 37.219 1 16.78 1 MET B CA 1
ATOM 6627 C C . MET B 1 1 ? -12.094 -73 37.25 1 16.78 1 MET B C 1
ATOM 6629 O O . MET B 1 1 ? -13.297 -73.25 37.312 1 16.78 1 MET B O 1
ATOM 6633 N N . SER B 1 2 ? -11.547 -71.938 37.688 1 17.97 2 SER B N 1
ATOM 6634 C CA . SER B 1 2 ? -12.125 -70.75 38.312 1 17.97 2 SER B CA 1
ATOM 6635 C C . SER B 1 2 ? -12.984 -69.938 37.344 1 17.97 2 SER B C 1
ATOM 6637 O O . SER B 1 2 ? -12.469 -69.188 36.531 1 17.97 2 SER B O 1
ATOM 6639 N N . ASP B 1 3 ? -14.055 -70.625 36.812 1 19.39 3 ASP B N 1
ATOM 6640 C CA . ASP B 1 3 ? -15.102 -70.688 35.781 1 19.39 3 ASP B CA 1
ATOM 6641 C C . ASP B 1 3 ? -16.094 -69.562 35.938 1 19.39 3 ASP B C 1
ATOM 6643 O O . ASP B 1 3 ? -16.719 -69.375 37 1 19.39 3 ASP B O 1
ATOM 6647 N N . GLU B 1 4 ? -15.625 -68.375 35.5 1 18.86 4 GLU B N 1
ATOM 6648 C CA . GLU B 1 4 ? -16.094 -67 35.719 1 18.86 4 GLU B CA 1
ATOM 6649 C C . GLU B 1 4 ? -17.625 -66.938 35.625 1 18.86 4 GLU B C 1
ATOM 6651 O O . GLU B 1 4 ? -18.203 -67.25 34.594 1 18.86 4 GLU B O 1
ATOM 6656 N N . LEU B 1 5 ? -18.406 -66.938 36.719 1 16.25 5 LEU B N 1
ATOM 6657 C CA . LEU B 1 5 ? -19.625 -67.375 37.375 1 16.25 5 LEU B CA 1
ATOM 6658 C C . LEU B 1 5 ? -20.812 -66.5 36.969 1 16.25 5 LEU B C 1
ATOM 6660 O O . LEU B 1 5 ? -21.953 -66.812 37.25 1 16.25 5 LEU B O 1
ATOM 6664 N N . LYS B 1 6 ? -20.578 -65.188 36.688 1 18.08 6 LYS B N 1
ATOM 6665 C CA . LYS B 1 6 ? -21.5 -64.312 37.406 1 18.08 6 LYS B CA 1
ATOM 6666 C C . LYS B 1 6 ? -22.906 -64.375 36.812 1 18.08 6 LYS B C 1
ATOM 6668 O O . LYS B 1 6 ? -23.125 -64.062 35.656 1 18.08 6 LYS B O 1
ATOM 6673 N N . LYS B 1 7 ? -23.891 -64.938 37.406 1 16.47 7 LYS B N 1
ATOM 6674 C CA . LYS B 1 7 ? -25.125 -65.688 37.125 1 16.47 7 LYS B CA 1
ATOM 6675 C C . LYS B 1 7 ? -26.203 -64.812 36.562 1 16.47 7 LYS B C 1
ATOM 6677 O O . LYS B 1 7 ? -26.703 -65.062 35.469 1 16.47 7 LYS B O 1
ATOM 6682 N N . GLU B 1 8 ? -27.438 -64.562 37.281 1 14.98 8 GLU B N 1
ATOM 6683 C CA . GLU B 1 8 ? -28.781 -65.125 37.25 1 14.98 8 GLU B CA 1
ATOM 6684 C C . GLU B 1 8 ? -29.812 -64.125 36.812 1 14.98 8 GLU B C 1
ATOM 6686 O O . GLU B 1 8 ? -30.797 -64.438 36.156 1 14.98 8 GLU B O 1
ATOM 6691 N N . PHE B 1 9 ? -29.766 -62.812 37.25 1 15.52 9 PHE B N 1
ATOM 6692 C CA . PHE B 1 9 ? -30.969 -62.438 37.969 1 15.52 9 PHE B CA 1
ATOM 6693 C C . PHE B 1 9 ? -32.188 -62.438 37.031 1 15.52 9 PHE B C 1
ATOM 6695 O O . PHE B 1 9 ? -32.031 -62.312 35.812 1 15.52 9 PHE B O 1
ATOM 6702 N N . ALA B 1 10 ? -33.469 -62.031 37.562 1 15.56 10 ALA B N 1
ATOM 6703 C CA . ALA B 1 10 ? -34.875 -62.438 37.781 1 15.56 10 ALA B CA 1
ATOM 6704 C C . ALA B 1 10 ? -35.75 -62.062 36.625 1 15.56 10 ALA B C 1
ATOM 6706 O O . ALA B 1 10 ? -35.438 -61.125 35.875 1 15.56 10 ALA B O 1
ATOM 6707 N N . SER B 1 11 ? -37.188 -62.469 36.531 1 15.16 11 SER B N 1
ATOM 6708 C CA . SER B 1 11 ? -38.25 -63.219 35.875 1 15.16 11 SER B CA 1
ATOM 6709 C C . SER B 1 11 ? -39.312 -62.281 35.312 1 15.16 11 SER B C 1
ATOM 6711 O O . SER B 1 11 ? -40.062 -62.656 34.406 1 15.16 11 SER B O 1
ATOM 6713 N N . GLU B 1 12 ? -39.562 -61.031 35.875 1 15.34 12 GLU B N 1
ATOM 6714 C CA . GLU B 1 12 ? -40.969 -60.812 36.094 1 15.34 12 GLU B CA 1
ATOM 6715 C C . GLU B 1 12 ? -41.75 -60.75 34.781 1 15.34 12 GLU B C 1
ATOM 6717 O O . GLU B 1 12 ? -41.344 -60.031 33.844 1 15.34 12 GLU B O 1
ATOM 6722 N N . ASN B 1 13 ? -42.875 -61.562 34.438 1 15.62 13 ASN B N 1
ATOM 6723 C CA . ASN B 1 13 ? -43.781 -62.125 33.438 1 15.62 13 ASN B CA 1
ATOM 6724 C C . ASN B 1 13 ? -44.75 -61.094 32.938 1 15.62 13 ASN B C 1
ATOM 6726 O O . ASN B 1 13 ? -45.094 -61.094 31.734 1 15.62 13 ASN B O 1
ATOM 6730 N N . VAL B 1 14 ? -45.469 -60.281 33.719 1 14.68 14 VAL B N 1
ATOM 6731 C CA . VAL B 1 14 ? -46.906 -60.5 33.875 1 14.68 14 VAL B CA 1
ATOM 6732 C C . VAL B 1 14 ? -47.656 -59.969 32.656 1 14.68 14 VAL B C 1
ATOM 6734 O O . VAL B 1 14 ? -47.094 -59.219 31.875 1 14.68 14 VAL B O 1
ATOM 6737 N N . LYS B 1 15 ? -48.781 -59.156 32.906 1 15.06 15 LYS B N 1
ATOM 6738 C CA . LYS B 1 15 ? -50.219 -59.406 32.812 1 15.06 15 LYS B CA 1
ATOM 6739 C C . LYS B 1 15 ? -50.781 -58.906 31.469 1 15.06 15 LYS B C 1
ATOM 6741 O O . LYS B 1 15 ? -50.219 -57.969 30.859 1 15.06 15 LYS B O 1
ATOM 6746 N N . LEU B 1 16 ? -52.125 -59.406 30.938 1 15.03 16 LEU B N 1
ATOM 6747 C CA . LEU B 1 16 ? -53.031 -59.875 29.906 1 15.03 16 LEU B CA 1
ATOM 6748 C C . LEU B 1 16 ? -53.906 -58.75 29.375 1 15.03 16 LEU B C 1
ATOM 6750 O O . LEU B 1 16 ? -54.406 -58.812 28.25 1 15.03 16 LEU B O 1
ATOM 6754 N N . ASP B 1 17 ? -54.25 -57.625 30.062 1 14.4 17 ASP B N 1
ATOM 6755 C CA . ASP B 1 17 ? -55.688 -57.406 30.094 1 14.4 17 ASP B CA 1
ATOM 6756 C C . ASP B 1 17 ? -56.219 -57 28.703 1 14.4 17 ASP B C 1
ATOM 6758 O O . ASP B 1 17 ? -55.531 -56.281 27.969 1 14.4 17 ASP B O 1
ATOM 6762 N N . PRO B 1 18 ? -57.531 -57.406 28.219 1 15.53 18 PRO B N 1
ATOM 6763 C CA . PRO B 1 18 ? -58.469 -57.781 27.141 1 15.53 18 PRO B CA 1
ATOM 6764 C C . PRO B 1 18 ? -59.062 -56.531 26.438 1 15.53 18 PRO B C 1
ATOM 6766 O O . PRO B 1 18 ? -59.156 -56.531 25.219 1 15.53 18 PRO B O 1
ATOM 6769 N N . ALA B 1 19 ? -59.844 -55.625 27.109 1 13.7 19 ALA B N 1
ATOM 6770 C CA . ALA B 1 19 ? -61.281 -55.469 26.969 1 13.7 19 ALA B CA 1
ATOM 6771 C C . ALA B 1 19 ? -61.625 -54.625 25.75 1 13.7 19 ALA B C 1
ATOM 6773 O O . ALA B 1 19 ? -62.469 -55.031 24.922 1 13.7 19 ALA B O 1
ATOM 6774 N N . ALA B 1 20 ? -62.406 -53.344 25.891 1 14.24 20 ALA B N 1
ATOM 6775 C CA . ALA B 1 20 ? -63.844 -53.062 25.734 1 14.24 20 ALA B CA 1
ATOM 6776 C C . ALA B 1 20 ? -64.125 -52.5 24.359 1 14.24 20 ALA B C 1
ATOM 6778 O O . ALA B 1 20 ? -63.281 -51.906 23.703 1 14.24 20 ALA B O 1
ATOM 6779 N N . GLU B 1 21 ? -65.625 -52.312 23.797 1 14.71 21 GLU B N 1
ATOM 6780 C CA . GLU B 1 21 ? -66.75 -52.5 22.906 1 14.71 21 GLU B CA 1
ATOM 6781 C C . GLU B 1 21 ? -67 -51.281 22.031 1 14.71 21 GLU B C 1
ATOM 6783 O O . GLU B 1 21 ? -67.188 -51.375 20.828 1 14.71 21 GLU B O 1
ATOM 6788 N N . GLN B 1 22 ? -67.25 -49.969 22.531 1 14.1 22 GLN B N 1
ATOM 6789 C CA . GLN B 1 22 ? -68.625 -49.438 22.297 1 14.1 22 GLN B CA 1
ATOM 6790 C C . GLN B 1 22 ? -68.75 -48.906 20.875 1 14.1 22 GLN B C 1
ATOM 6792 O O . GLN B 1 22 ? -67.812 -48.344 20.312 1 14.1 22 GLN B O 1
ATOM 6797 N N . LYS B 1 23 ? -70.125 -48.812 20.141 1 14.44 23 LYS B N 1
ATOM 6798 C CA . LYS B 1 23 ? -71.062 -49 19.062 1 14.44 23 LYS B CA 1
ATOM 6799 C C . LYS B 1 23 ? -71.25 -47.719 18.234 1 14.44 23 LYS B C 1
ATOM 6801 O O . LYS B 1 23 ? -71.312 -47.781 17.016 1 14.44 23 LYS B O 1
ATOM 6806 N N . MET B 1 24 ? -71.75 -46.406 18.625 1 14.42 24 MET B N 1
ATOM 6807 C CA . MET B 1 24 ? -73.062 -45.969 18.328 1 14.42 24 MET B CA 1
ATOM 6808 C C . MET B 1 24 ? -73.188 -45.406 16.922 1 14.42 24 MET B C 1
ATOM 6810 O O . MET B 1 24 ? -72.188 -45 16.328 1 14.42 24 MET B O 1
ATOM 6814 N N . GLY B 1 25 ? -74.5 -44.656 16.453 1 14.44 25 GLY B N 1
ATOM 6815 C CA . GLY B 1 25 ? -75.688 -44.688 15.602 1 14.44 25 GLY B CA 1
ATOM 6816 C C . GLY B 1 25 ? -75.5 -43.875 14.336 1 14.44 25 GLY B C 1
ATOM 6817 O O . GLY B 1 25 ? -75.062 -44.375 13.305 1 14.44 25 GLY B O 1
ATOM 6818 N N . ALA B 1 26 ? -76.5 -42.688 14.094 1 14.9 26 ALA B N 1
ATOM 6819 C CA . ALA B 1 26 ? -77.75 -42.531 13.359 1 14.9 26 ALA B CA 1
ATOM 6820 C C . ALA B 1 26 ? -77.562 -41.781 12.055 1 14.9 26 ALA B C 1
ATOM 6822 O O . ALA B 1 26 ? -76.5 -41.094 11.875 1 14.9 26 ALA B O 1
ATOM 6823 N N . LYS B 1 27 ? -78.625 -40.781 11.57 1 14.65 27 LYS B N 1
ATOM 6824 C CA . LYS B 1 27 ? -79.75 -40.719 10.617 1 14.65 27 LYS B CA 1
ATOM 6825 C C . LYS B 1 27 ? -79.375 -39.844 9.414 1 14.65 27 LYS B C 1
ATOM 6827 O O . LYS B 1 27 ? -79.5 -40.312 8.266 1 14.65 27 LYS B O 1
ATOM 6832 N N . SER B 1 28 ? -80.188 -38.594 9.07 1 14.48 28 SER B N 1
ATOM 6833 C CA . SER B 1 28 ? -81.312 -38.438 8.211 1 14.48 28 SER B CA 1
ATOM 6834 C C . SER B 1 28 ? -80.938 -37.719 6.91 1 14.48 28 SER B C 1
ATOM 6836 O O . SER B 1 28 ? -81.25 -38.219 5.82 1 14.48 28 SER B O 1
ATOM 6838 N N . ASP B 1 29 ? -81.5 -36.344 6.566 1 14.7 29 ASP B N 1
ATOM 6839 C CA . ASP B 1 29 ? -82.562 -35.906 5.688 1 14.7 29 ASP B CA 1
ATOM 6840 C C . ASP B 1 29 ? -82.062 -35.406 4.352 1 14.7 29 ASP B C 1
ATOM 6842 O O . ASP B 1 29 ? -80.875 -35.094 4.234 1 14.7 29 ASP B O 1
ATOM 6846 N N . ASP B 1 30 ? -82.688 -34.156 3.668 1 15.09 30 ASP B N 1
ATOM 6847 C CA . ASP B 1 30 ? -83.625 -33.906 2.582 1 15.09 30 ASP B CA 1
ATOM 6848 C C . ASP B 1 30 ? -82.875 -33.344 1.344 1 15.09 30 ASP B C 1
ATOM 6850 O O . ASP B 1 30 ? -81.75 -32.938 1.421 1 15.09 30 ASP B O 1
ATOM 6854 N N . ASP B 1 31 ? -83.5 -32.156 0.467 1 14.67 31 ASP B N 1
ATOM 6855 C CA . ASP B 1 31 ? -84.312 -32.062 -0.744 1 14.67 31 ASP B CA 1
ATOM 6856 C C . ASP B 1 31 ? -83.5 -31.422 -1.88 1 14.67 31 ASP B C 1
ATOM 6858 O O . ASP B 1 31 ? -83.438 -31.953 -2.99 1 14.67 31 ASP B O 1
ATOM 6862 N N . LEU B 1 32 ? -83.438 -29.891 -2.145 1 15.12 32 LEU B N 1
ATOM 6863 C CA . LEU B 1 32 ? -84.25 -29.188 -3.141 1 15.12 32 LEU B CA 1
ATOM 6864 C C . LEU B 1 32 ? -83.438 -28.984 -4.43 1 15.12 32 LEU B C 1
ATOM 6866 O O . LEU B 1 32 ? -82.188 -28.891 -4.406 1 15.12 32 LEU B O 1
ATOM 6870 N N . ASN B 1 33 ? -84 -28.344 -5.715 1 14.52 33 ASN B N 1
ATOM 6871 C CA . ASN B 1 33 ? -84.375 -28.516 -7.117 1 14.52 33 ASN B CA 1
ATOM 6872 C C . ASN B 1 33 ? -83.438 -27.781 -8.047 1 14.52 33 ASN B C 1
ATOM 6874 O O . ASN B 1 33 ? -82.938 -28.359 -9.008 1 14.52 33 ASN B O 1
ATOM 6878 N N . THR B 1 34 ? -83.25 -26.281 -8.172 1 15.34 34 THR B N 1
ATOM 6879 C CA . THR B 1 34 ? -83.875 -25.578 -9.297 1 15.34 34 THR B CA 1
ATOM 6880 C C . THR B 1 34 ? -82.875 -25.5 -10.461 1 15.34 34 THR B C 1
ATOM 6882 O O . THR B 1 34 ? -81.625 -25.453 -10.25 1 15.34 34 THR B O 1
ATOM 6885 N N . ARG B 1 35 ? -83.25 -25.312 -11.961 1 14.3 35 ARG B N 1
ATOM 6886 C CA . ARG B 1 35 ? -83.25 -25.656 -13.375 1 14.3 35 ARG B CA 1
ATOM 6887 C C . ARG B 1 35 ? -82.375 -24.719 -14.172 1 14.3 35 ARG B C 1
ATOM 6889 O O . ARG B 1 35 ? -81.688 -25.141 -15.125 1 14.3 35 ARG B O 1
ATOM 6896 N N . GLN B 1 36 ? -82.375 -23.234 -14.172 1 14.77 36 GLN B N 1
ATOM 6897 C CA . GLN B 1 36 ? -82.875 -22.562 -15.359 1 14.77 36 GLN B CA 1
ATOM 6898 C C . GLN B 1 36 ? -81.812 -22.531 -16.469 1 14.77 36 GLN B C 1
ATOM 6900 O O . GLN B 1 36 ? -80.625 -22.516 -16.172 1 14.77 36 GLN B O 1
ATOM 6905 N N . LYS B 1 37 ? -82.125 -22.141 -17.922 1 14.49 37 LYS B N 1
ATOM 6906 C CA . LYS B 1 37 ? -82.188 -22.406 -19.359 1 14.49 37 LYS B CA 1
ATOM 6907 C C . LYS B 1 37 ? -81.125 -21.656 -20.109 1 14.49 37 LYS B C 1
ATOM 6909 O O . LYS B 1 37 ? -80.375 -22.234 -20.922 1 14.49 37 LYS B O 1
ATOM 6914 N N . SER B 1 38 ? -81.25 -20.219 -20.547 1 14.28 38 SER B N 1
ATOM 6915 C CA . SER B 1 38 ? -81.688 -19.828 -21.875 1 14.28 38 SER B CA 1
ATOM 6916 C C . SER B 1 38 ? -80.5 -19.719 -22.844 1 14.28 38 SER B C 1
ATOM 6918 O O . SER B 1 38 ? -79.375 -19.703 -22.422 1 14.28 38 SER B O 1
ATOM 6920 N N . ASP B 1 39 ? -80.5 -18.469 -23.797 1 14.85 39 ASP B N 1
ATOM 6921 C CA . ASP B 1 39 ? -80.75 -18.203 -25.203 1 14.85 39 ASP B CA 1
ATOM 6922 C C . ASP B 1 39 ? -79.5 -18.047 -26.016 1 14.85 39 ASP B C 1
ATOM 6924 O O . ASP B 1 39 ? -78.438 -17.812 -25.438 1 14.85 39 ASP B O 1
ATOM 6928 N N . LYS B 1 40 ? -79.562 -17.312 -27.422 1 14.65 40 LYS B N 1
ATOM 6929 C CA . LYS B 1 40 ? -79.5 -17.469 -28.859 1 14.65 40 LYS B CA 1
ATOM 6930 C C . LYS B 1 40 ? -78.25 -16.781 -29.422 1 14.65 40 LYS B C 1
ATOM 6932 O O . LYS B 1 40 ? -77.5 -17.375 -30.203 1 14.65 40 LYS B O 1
ATOM 6937 N N . ILE B 1 41 ? -78.062 -15.266 -29.609 1 15.42 41 ILE B N 1
ATOM 6938 C CA . ILE B 1 41 ? -78.25 -14.633 -30.906 1 15.42 41 ILE B CA 1
ATOM 6939 C C . ILE B 1 41 ? -76.938 -14.633 -31.672 1 15.42 41 ILE B C 1
ATOM 6941 O O . ILE B 1 41 ? -75.875 -14.609 -31.062 1 15.42 41 ILE B O 1
ATOM 6945 N N . GLU B 1 42 ? -76.875 -14.219 -33.125 1 14.71 42 GLU B N 1
ATOM 6946 C CA . GLU B 1 42 ? -76.625 -14.414 -34.562 1 14.71 42 GLU B CA 1
ATOM 6947 C C . GLU B 1 42 ? -75.438 -13.562 -35 1 14.71 42 GLU B C 1
ATOM 6949 O O . GLU B 1 42 ? -74.5 -14.055 -35.688 1 14.71 42 GLU B O 1
ATOM 6954 N N . GLU B 1 43 ? -75.375 -12.125 -34.906 1 15.14 43 GLU B N 1
ATOM 6955 C CA . GLU B 1 43 ? -75.5 -11.375 -36.156 1 15.14 43 GLU B CA 1
ATOM 6956 C C . GLU B 1 43 ? -74.125 -11.336 -36.906 1 15.14 43 GLU B C 1
ATOM 6958 O O . GLU B 1 43 ? -73.062 -11.523 -36.281 1 15.14 43 GLU B O 1
ATOM 6963 N N . ASP B 1 44 ? -73.938 -10.344 -38.062 1 14.91 44 ASP B N 1
ATOM 6964 C CA . ASP B 1 44 ? -73.812 -10.203 -39.531 1 14.91 44 ASP B CA 1
ATOM 6965 C C . ASP B 1 44 ? -72.375 -9.797 -39.906 1 14.91 44 ASP B C 1
ATOM 6967 O O . ASP B 1 44 ? -71.438 -10.188 -39.25 1 14.91 44 ASP B O 1
ATOM 6971 N N . SER B 1 45 ? -72.188 -8.445 -40.688 1 14.68 45 SER B N 1
ATOM 6972 C CA . SER B 1 45 ? -72 -8.133 -42.094 1 14.68 45 SER B CA 1
ATOM 6973 C C . SER B 1 45 ? -70.562 -7.797 -42.406 1 14.68 45 SER B C 1
ATOM 6975 O O . SER B 1 45 ? -69.938 -8.391 -43.312 1 14.68 45 SER B O 1
ATOM 6977 N N . VAL B 1 46 ? -70.125 -6.359 -42.625 1 15.3 46 VAL B N 1
ATOM 6978 C CA . VAL B 1 46 ? -70 -5.652 -43.875 1 15.3 46 VAL B CA 1
ATOM 6979 C C . VAL B 1 46 ? -68.5 -5.605 -44.281 1 15.3 46 VAL B C 1
ATOM 6981 O O . VAL B 1 46 ? -67.625 -5.707 -43.438 1 15.3 46 VAL B O 1
ATOM 6984 N N . ALA B 1 47 ? -68.062 -4.941 -45.656 1 14.97 47 ALA B N 1
ATOM 6985 C CA . ALA B 1 47 ? -67.438 -5.02 -46.969 1 14.97 47 ALA B CA 1
ATOM 6986 C C . ALA B 1 47 ? -66.125 -4.305 -47 1 14.97 47 ALA B C 1
ATOM 6988 O O . ALA B 1 47 ? -65.125 -4.875 -47.406 1 14.97 47 ALA B O 1
ATOM 6989 N N . VAL B 1 48 ? -65.938 -2.812 -47.094 1 15.15 48 VAL B N 1
ATOM 6990 C CA . VAL B 1 48 ? -65.625 -2.172 -48.375 1 15.15 48 VAL B CA 1
ATOM 6991 C C . VAL B 1 48 ? -64.125 -2.061 -48.594 1 15.15 48 VAL B C 1
ATOM 6993 O O . VAL B 1 48 ? -63.375 -2.043 -47.625 1 15.15 48 VAL B O 1
ATOM 6996 N N . PRO B 1 49 ? -63.5 -1.543 -50.031 1 15.77 49 PRO B N 1
ATOM 6997 C CA . PRO B 1 49 ? -62.594 -1.715 -51.156 1 15.77 49 PRO B CA 1
ATOM 6998 C C . PRO B 1 49 ? -61.406 -0.75 -51.094 1 15.77 49 PRO B C 1
ATOM 7000 O O . PRO B 1 49 ? -60.344 -1.051 -51.625 1 15.77 49 PRO B O 1
ATOM 7003 N N . VAL B 1 50 ? -61.344 0.364 -50.344 1 14.79 50 VAL B N 1
ATOM 7004 C CA . VAL B 1 50 ? -61.094 1.587 -51.094 1 14.79 50 VAL B CA 1
ATOM 7005 C C . VAL B 1 50 ? -59.719 1.545 -51.688 1 14.79 50 VAL B C 1
ATOM 7007 O O . VAL B 1 50 ? -58.75 1.083 -51.062 1 14.79 50 VAL B O 1
ATOM 7010 N N . LYS B 1 51 ? -59.406 2.453 -52.844 1 14.77 51 LYS B N 1
ATOM 7011 C CA . LYS B 1 51 ? -58.938 2.645 -54.219 1 14.77 51 LYS B CA 1
ATOM 7012 C C . LYS B 1 51 ? -57.469 3.041 -54.219 1 14.77 51 LYS B C 1
ATOM 7014 O O . LYS B 1 51 ? -56.906 3.373 -53.188 1 14.77 51 LYS B O 1
ATOM 7019 N N . GLN B 1 52 ? -57.062 4.273 -55.062 1 14.53 52 GLN B N 1
ATOM 7020 C CA . GLN B 1 52 ? -56.531 4.516 -56.406 1 14.53 52 GLN B CA 1
ATOM 7021 C C . GLN B 1 52 ? -55.094 5.031 -56.312 1 14.53 52 GLN B C 1
ATOM 7023 O O . GLN B 1 52 ? -54.188 4.484 -56.969 1 14.53 52 GLN B O 1
ATOM 7028 N N . GLU B 1 53 ? -54.781 6.531 -56.625 1 14.52 53 GLU B N 1
ATOM 7029 C CA . GLU B 1 53 ? -54.312 7.148 -57.875 1 14.52 53 GLU B CA 1
ATOM 7030 C C . GLU B 1 53 ? -52.781 7.402 -57.812 1 14.52 53 GLU B C 1
ATOM 7032 O O . GLU B 1 53 ? -52.188 7.387 -56.719 1 14.52 53 GLU B O 1
ATOM 7037 N N . ASP B 1 54 ? -52.188 8.719 -58.5 1 14.82 54 ASP B N 1
ATOM 7038 C CA . ASP B 1 54 ? -51.5 9.062 -59.75 1 14.82 54 ASP B CA 1
ATOM 7039 C C . ASP B 1 54 ? -50.031 9.453 -59.5 1 14.82 54 ASP B C 1
ATOM 7041 O O . ASP B 1 54 ? -49.125 8.797 -60 1 14.82 54 ASP B O 1
ATOM 7045 N N . GLU B 1 55 ? -49.531 10.938 -59.812 1 15.04 55 GLU B N 1
ATOM 7046 C CA . GLU B 1 55 ? -48.812 11.461 -60.969 1 15.04 55 GLU B CA 1
ATOM 7047 C C . GLU B 1 55 ? -47.344 11.711 -60.688 1 15.04 55 GLU B C 1
ATOM 7049 O O . GLU B 1 55 ? -46.938 11.703 -59.5 1 15.04 55 GLU B O 1
ATOM 7054 N N . PRO B 1 56 ? -46.656 13.133 -61.031 1 15.48 56 PRO B N 1
ATOM 7055 C CA . PRO B 1 56 ? -45.781 13.508 -62.156 1 15.48 56 PRO B CA 1
ATOM 7056 C C . PRO B 1 56 ? -44.312 13.656 -61.75 1 15.48 56 PRO B C 1
ATOM 7058 O O . PRO B 1 56 ? -43.5 12.766 -62.031 1 15.48 56 PRO B O 1
ATOM 7061 N N . GLU B 1 57 ? -43.562 15.07 -61.875 1 14.8 57 GLU B N 1
ATOM 7062 C CA . GLU B 1 57 ? -42.719 15.633 -62.938 1 14.8 57 GLU B CA 1
ATOM 7063 C C . GLU B 1 57 ? -41.25 15.742 -62.469 1 14.8 57 GLU B C 1
ATOM 7065 O O . GLU B 1 57 ? -40.969 15.617 -61.281 1 14.8 57 GLU B O 1
ATOM 7070 N N . PRO B 1 58 ? -40.406 17.109 -62.75 1 15.45 58 PRO B N 1
ATOM 7071 C CA . PRO B 1 58 ? -39.375 17.438 -63.75 1 15.45 58 PRO B CA 1
ATOM 7072 C C . PRO B 1 58 ? -38 17.516 -63.125 1 15.45 58 PRO B C 1
ATOM 7074 O O . PRO B 1 58 ? -37.062 16.844 -63.594 1 15.45 58 PRO B O 1
ATOM 7077 N N . GLU B 1 59 ? -37.281 18.906 -62.844 1 14.7 59 GLU B N 1
ATOM 7078 C CA . GLU B 1 59 ? -36.312 19.656 -63.656 1 14.7 59 GLU B CA 1
ATOM 7079 C C . GLU B 1 59 ? -34.906 19.578 -63.062 1 14.7 59 GLU B C 1
ATOM 7081 O O . GLU B 1 59 ? -34.75 19.453 -61.844 1 14.7 59 GLU B O 1
ATOM 7086 N N . ALA B 1 60 ? -33.688 19.766 -63.938 1 15.7 60 ALA B N 1
ATOM 7087 C CA . ALA B 1 60 ? -32.281 19.547 -64.375 1 15.7 60 ALA B CA 1
ATOM 7088 C C . ALA B 1 60 ? -31.359 20.562 -63.719 1 15.7 60 ALA B C 1
ATOM 7090 O O . ALA B 1 60 ? -30.141 20.359 -63.656 1 15.7 60 ALA B O 1
ATOM 7091 N N . VAL B 1 61 ? -31.656 21.656 -63.031 1 14.84 61 VAL B N 1
ATOM 7092 C CA . VAL B 1 61 ? -30.922 22.797 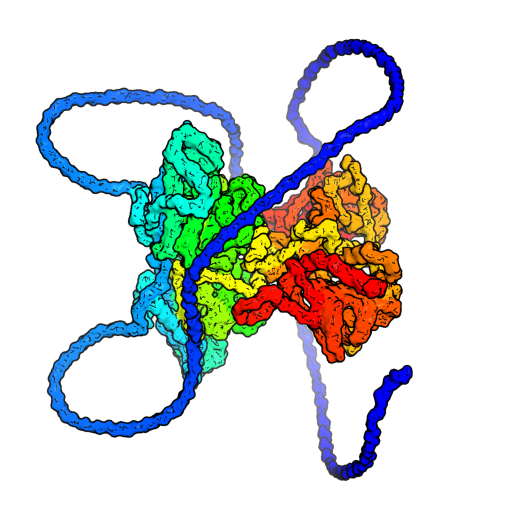-63.562 1 14.84 61 VAL B CA 1
ATOM 7093 C C . VAL B 1 61 ? -29.438 22.672 -63.188 1 14.84 61 VAL B C 1
ATOM 7095 O O . VAL B 1 61 ? -29.094 22.062 -62.188 1 14.84 61 VAL B O 1
ATOM 7098 N N . ILE B 1 62 ? -28.484 23.672 -63.812 1 14.74 62 ILE B N 1
ATOM 7099 C CA . ILE B 1 62 ? -27.344 24.031 -64.625 1 14.74 62 ILE B CA 1
ATOM 7100 C C . ILE B 1 62 ? -26.156 24.375 -63.75 1 14.74 62 ILE B C 1
ATOM 7102 O O . ILE B 1 62 ? -25.062 23.828 -63.938 1 14.74 62 ILE B O 1
ATOM 7106 N N . GLN B 1 63 ? -25.812 25.719 -63.438 1 13.87 63 GLN B N 1
ATOM 7107 C CA . GLN B 1 63 ? -24.797 26.5 -64.125 1 13.87 63 GLN B CA 1
ATOM 7108 C C . GLN B 1 63 ? -23.469 26.469 -63.406 1 13.87 63 GLN B C 1
ATOM 7110 O O . GLN B 1 63 ? -23.406 26.094 -62.219 1 13.87 63 GLN B O 1
ATOM 7115 N N . ASP B 1 64 ? -22.625 27.719 -63.344 1 14.09 64 ASP B N 1
ATOM 7116 C CA . ASP B 1 64 ? -21.5 28.312 -64.062 1 14.09 64 ASP B CA 1
ATOM 7117 C C . ASP B 1 64 ? -20.266 28.391 -63.188 1 14.09 64 ASP B C 1
ATOM 7119 O O . ASP B 1 64 ? -19.188 27.953 -63.594 1 14.09 64 ASP B O 1
ATOM 7123 N N . GLU B 1 65 ? -19.922 29.656 -62.531 1 14.36 65 GLU B N 1
ATOM 7124 C CA . GLU B 1 65 ? -18.891 30.531 -63.062 1 14.36 65 GLU B CA 1
ATOM 7125 C C . GLU B 1 65 ? -17.547 30.266 -62.406 1 14.36 65 GLU B C 1
ATOM 7127 O O . GLU B 1 65 ? -16.562 29.906 -63.062 1 14.36 65 GLU B O 1
ATOM 7132 N N . LYS B 1 66 ? -16.906 31.406 -61.719 1 14.67 66 LYS B N 1
ATOM 7133 C CA . LYS B 1 66 ? -15.82 32.25 -62.188 1 14.67 66 LYS B CA 1
ATOM 7134 C C . LYS B 1 66 ? -14.477 31.828 -61.594 1 14.67 66 LYS B C 1
ATOM 7136 O O . LYS B 1 66 ? -14.438 31.188 -60.562 1 14.67 66 LYS B O 1
ATOM 7141 N N . ILE B 1 67 ? -13.312 32.75 -61.562 1 14.55 67 ILE B N 1
ATOM 7142 C CA . ILE B 1 67 ? -12.062 33.031 -62.25 1 14.55 67 ILE B CA 1
ATOM 7143 C C . ILE B 1 67 ? -10.883 32.812 -61.312 1 14.55 67 ILE B C 1
ATOM 7145 O O . ILE B 1 67 ? -9.938 32.094 -61.625 1 14.55 67 ILE B O 1
ATOM 7149 N N . SER B 1 68 ? -10.43 33.812 -60.375 1 14.02 68 SER B N 1
ATOM 7150 C CA . SER B 1 68 ? -9.227 34.531 -60.781 1 14.02 68 SER B CA 1
ATOM 7151 C C . SER B 1 68 ? -7.973 33.906 -60.188 1 14.02 68 SER B C 1
ATOM 7153 O O . SER B 1 68 ? -8.055 33.188 -59.219 1 14.02 68 SER B O 1
ATOM 7155 N N . ASN B 1 69 ? -6.762 34.75 -60.062 1 14.26 69 ASN B N 1
ATOM 7156 C CA . ASN B 1 69 ? -5.445 34.844 -60.656 1 14.26 69 ASN B CA 1
ATOM 7157 C C . ASN B 1 69 ? -4.34 34.375 -59.719 1 14.26 69 ASN B C 1
ATOM 7159 O O . ASN B 1 69 ? -3.537 33.531 -60.094 1 14.26 69 ASN B O 1
ATOM 7163 N N . GLU B 1 70 ? -3.553 35.312 -58.875 1 14.56 70 GLU B N 1
ATOM 7164 C CA . GLU B 1 70 ? -2.211 35.688 -59.312 1 14.56 70 GLU B CA 1
ATOM 7165 C C . GLU B 1 70 ? -1.152 34.812 -58.625 1 14.56 70 GLU B C 1
ATOM 7167 O O . GLU B 1 70 ? -1.446 34.125 -57.656 1 14.56 70 GLU B O 1
ATOM 7172 N N . THR B 1 71 ? 0.009 35.562 -58.031 1 14.74 71 THR B N 1
ATOM 7173 C CA . THR B 1 71 ? 1.378 35.594 -58.531 1 14.74 71 THR B CA 1
ATOM 7174 C C . THR B 1 71 ? 2.287 34.719 -57.688 1 14.74 71 THR B C 1
ATOM 7176 O O . THR B 1 71 ? 2.023 34.531 -56.5 1 14.74 71 THR B O 1
ATOM 7179 N N . PRO B 1 72 ? 3.643 34.438 -58.062 1 15.95 72 PRO B N 1
ATOM 7180 C CA . PRO B 1 72 ? 4.625 33.344 -58.094 1 15.95 72 PRO B CA 1
ATOM 7181 C C . PRO B 1 72 ? 5.676 33.469 -57 1 15.95 72 PRO B C 1
ATOM 7183 O O . PRO B 1 72 ? 6.266 32.469 -56.594 1 15.95 72 PRO B O 1
ATOM 7186 N N . ILE B 1 73 ? 5.816 34.5 -56.125 1 15.04 73 ILE B N 1
ATOM 7187 C CA . ILE B 1 73 ? 7.195 34.969 -56.281 1 15.04 73 ILE B CA 1
ATOM 7188 C C . ILE B 1 73 ? 8.148 33.906 -55.688 1 15.04 73 ILE B C 1
ATOM 7190 O O . ILE B 1 73 ? 7.797 33.219 -54.719 1 15.04 73 ILE B O 1
ATOM 7194 N N . LYS B 1 74 ? 9.5 34.25 -55.812 1 14.45 74 LYS B N 1
ATOM 7195 C CA . LYS B 1 74 ? 10.727 33.594 -56.281 1 14.45 74 LYS B CA 1
ATOM 7196 C C . LYS B 1 74 ? 11.477 32.969 -55.125 1 14.45 74 LYS B C 1
ATOM 7198 O O . LYS B 1 74 ? 11.195 33.25 -53.938 1 14.45 74 LYS B O 1
ATOM 7203 N N . GLN B 1 75 ? 12.898 33.281 -54.969 1 14.8 75 GLN B N 1
ATOM 7204 C CA . GLN B 1 75 ? 14.07 32.5 -55.344 1 14.8 75 GLN B CA 1
ATOM 7205 C C . GLN B 1 75 ? 14.875 32.125 -54.094 1 14.8 75 GLN B C 1
ATOM 7207 O O . GLN B 1 75 ? 15.25 30.953 -53.906 1 14.8 75 GLN B O 1
ATOM 7212 N N . GLU B 1 76 ? 15.531 33.062 -53.281 1 15.41 76 GLU B N 1
ATOM 7213 C CA . GLU B 1 76 ? 16.984 33.156 -53.375 1 15.41 76 GLU B CA 1
ATOM 7214 C C . GLU B 1 76 ? 17.641 32.219 -52.344 1 15.41 76 GLU B C 1
ATOM 7216 O O . GLU B 1 76 ? 17.125 32.031 -51.25 1 15.41 76 GLU B O 1
ATOM 7221 N N . VAL B 1 77 ? 18.906 31.656 -52.562 1 16.23 77 VAL B N 1
ATOM 7222 C CA . VAL B 1 77 ? 19.703 30.438 -52.438 1 16.23 77 VAL B CA 1
ATOM 7223 C C . VAL B 1 77 ? 20.594 30.531 -51.219 1 16.23 77 VAL B C 1
ATOM 7225 O O . VAL B 1 77 ? 20.688 29.562 -50.438 1 16.23 77 VAL B O 1
ATOM 7228 N N . SER B 1 78 ? 21.297 31.688 -50.844 1 15.02 78 SER B N 1
ATOM 7229 C CA . SER B 1 78 ? 22.75 31.516 -50.938 1 15.02 78 SER B CA 1
ATOM 7230 C C . SER B 1 78 ? 23.297 30.812 -49.719 1 15.02 78 SER B C 1
ATOM 7232 O O . SER B 1 78 ? 22.625 30.734 -48.688 1 15.02 78 SER B O 1
ATOM 7234 N N . GLU B 1 79 ? 24.703 30.906 -49.531 1 16.06 79 GLU B N 1
ATOM 7235 C CA . GLU B 1 79 ? 25.906 30.094 -49.438 1 16.06 79 GLU B CA 1
ATOM 7236 C C . GLU B 1 79 ? 26.375 29.953 -48 1 16.06 79 GLU B C 1
ATOM 7238 O O . GLU B 1 79 ? 25.844 30.625 -47.094 1 16.06 79 GLU B O 1
ATOM 7243 N N . ASP B 1 80 ? 27.719 30.109 -47.75 1 16.61 80 ASP B N 1
ATOM 7244 C CA . ASP B 1 80 ? 28.875 29.344 -47.344 1 16.61 80 ASP B CA 1
ATOM 7245 C C . ASP B 1 80 ? 29.297 29.703 -45.906 1 16.61 80 ASP B C 1
ATOM 7247 O O . ASP B 1 80 ? 29.203 30.875 -45.5 1 16.61 80 ASP B O 1
ATOM 7251 N N . PRO B 1 81 ? 29.516 28.797 -44.906 1 18.48 81 PRO B N 1
ATOM 7252 C CA . PRO B 1 81 ? 29.641 28.797 -43.469 1 18.48 81 PRO B CA 1
ATOM 7253 C C . PRO B 1 81 ? 31 29.312 -43 1 18.48 81 PRO B C 1
ATOM 7255 O O . PRO B 1 81 ? 31.328 29.219 -41.812 1 18.48 81 PRO B O 1
ATOM 7258 N N . THR B 1 82 ? 31.641 30.141 -44 1 15.91 82 THR B N 1
ATOM 7259 C CA . THR B 1 82 ? 33.094 29.969 -43.875 1 15.91 82 THR B CA 1
ATOM 7260 C C . THR B 1 82 ? 33.562 30.328 -42.469 1 15.91 82 THR B C 1
ATOM 7262 O O . THR B 1 82 ? 32.812 30.969 -41.688 1 15.91 82 THR B O 1
ATOM 7265 N N . ASP B 1 83 ? 34.875 30.547 -42.344 1 16.34 83 ASP B N 1
ATOM 7266 C CA . ASP B 1 83 ? 36.125 30.188 -41.656 1 16.34 83 ASP B CA 1
ATOM 7267 C C . ASP B 1 83 ? 36.406 31.203 -40.531 1 16.34 83 ASP B C 1
ATOM 7269 O O . ASP B 1 83 ? 36.719 30.812 -39.406 1 16.34 83 ASP B O 1
ATOM 7273 N N . THR B 1 84 ? 36.625 32.5 -40.969 1 15.91 84 THR B N 1
ATOM 7274 C CA . THR B 1 84 ? 38 32.969 -40.75 1 15.91 84 THR B CA 1
ATOM 7275 C C . THR B 1 84 ? 38.219 33.406 -39.312 1 15.91 84 THR B C 1
ATOM 7277 O O . THR B 1 84 ? 37.25 33.625 -38.562 1 15.91 84 THR B O 1
ATOM 7280 N N . GLU B 1 85 ? 39.125 34.344 -39.219 1 16.61 85 GLU B N 1
ATOM 7281 C CA . GLU B 1 85 ? 40.406 34.75 -38.625 1 16.61 85 GLU B CA 1
ATOM 7282 C C . GLU B 1 85 ? 40.219 35.688 -37.438 1 16.61 85 GLU B C 1
ATOM 7284 O O . GLU B 1 85 ? 39.719 36.812 -37.594 1 16.61 85 GLU B O 1
ATOM 7289 N N . GLN B 1 86 ? 39.5 35.25 -36.375 1 16.94 86 GLN B N 1
ATOM 7290 C CA . GLN B 1 86 ? 39.188 36.406 -35.531 1 16.94 86 GLN B CA 1
ATOM 7291 C C . GLN B 1 86 ? 40.469 37.094 -35.031 1 16.94 86 GLN B C 1
ATOM 7293 O O . GLN B 1 86 ? 41.375 36.438 -34.531 1 16.94 86 GLN B O 1
ATOM 7298 N N . PRO B 1 87 ? 40.625 38.344 -35.625 1 17.25 87 PRO B N 1
ATOM 7299 C CA . PRO B 1 87 ? 41.844 39.125 -35.438 1 17.25 87 PRO B CA 1
ATOM 7300 C C . PRO B 1 87 ? 42.188 39.344 -33.969 1 17.25 87 PRO B C 1
ATOM 7302 O O . PRO B 1 87 ? 41.344 39.188 -33.094 1 17.25 87 PRO B O 1
ATOM 7305 N N . PRO B 1 88 ? 43.531 39.625 -33.781 1 18.58 88 PRO B N 1
ATOM 7306 C CA . PRO B 1 88 ? 44.531 39.688 -32.719 1 18.58 88 PRO B CA 1
ATOM 7307 C C . PRO B 1 88 ? 44.312 40.844 -31.781 1 18.58 88 PRO B C 1
ATOM 7309 O O . PRO B 1 88 ? 44.406 42 -32.188 1 18.58 88 PRO B O 1
ATOM 7312 N N . LEU B 1 89 ? 43.156 40.969 -31.141 1 15.84 89 LEU B N 1
ATOM 7313 C CA . LEU B 1 89 ? 42.969 42.281 -30.5 1 15.84 89 LEU B CA 1
ATOM 7314 C C . LEU B 1 89 ? 44.156 42.625 -29.625 1 15.84 89 LEU B C 1
ATOM 7316 O O . LEU B 1 89 ? 44.656 41.781 -28.859 1 15.84 89 LEU B O 1
ATOM 7320 N N . LYS B 1 90 ? 44.719 43.625 -30.141 1 15.66 90 LYS B N 1
ATOM 7321 C CA . LYS B 1 90 ? 45.844 44.438 -29.734 1 15.66 90 LYS B CA 1
ATOM 7322 C C . LYS B 1 90 ? 45.781 44.781 -28.25 1 15.66 90 LYS B C 1
ATOM 7324 O O . LYS B 1 90 ? 44.688 44.906 -27.688 1 15.66 90 LYS B O 1
ATOM 7329 N N . LYS B 1 91 ? 46.938 44.812 -27.672 1 16.84 91 LYS B N 1
ATOM 7330 C CA . LYS B 1 91 ? 47.562 44.938 -26.375 1 16.84 91 LYS B CA 1
ATOM 7331 C C . LYS B 1 91 ? 47.281 46.312 -25.781 1 16.84 91 LYS B C 1
ATOM 7333 O O . LYS B 1 91 ? 47.875 46.688 -24.734 1 16.84 91 LYS B O 1
ATOM 7338 N N . ALA B 1 92 ? 45.969 46.875 -25.797 1 15.89 92 ALA B N 1
ATOM 7339 C CA . ALA B 1 92 ? 45.969 48.312 -25.469 1 15.89 92 ALA B CA 1
ATOM 7340 C C . ALA B 1 92 ? 46.688 48.562 -24.141 1 15.89 92 ALA B C 1
ATOM 7342 O O . ALA B 1 92 ? 46.406 47.875 -23.156 1 15.89 92 ALA B O 1
ATOM 7343 N N . LYS B 1 93 ? 47.781 49.125 -24.344 1 16.81 93 LYS B N 1
ATOM 7344 C CA . LYS B 1 93 ? 48.812 49.656 -23.469 1 16.81 93 LYS B CA 1
ATOM 7345 C C . LYS B 1 93 ? 48.219 50.562 -22.406 1 16.81 93 LYS B C 1
ATOM 7347 O O . LYS B 1 93 ? 47.594 51.594 -22.734 1 16.81 93 LYS B O 1
ATOM 7352 N N . LEU B 1 94 ? 47.625 50.031 -21.281 1 17.02 94 LEU B N 1
ATOM 7353 C CA . LEU B 1 94 ? 47.031 50.719 -20.141 1 17.02 94 LEU B CA 1
ATOM 7354 C C . LEU B 1 94 ? 47.969 51.812 -19.625 1 17.02 94 LEU B C 1
ATOM 7356 O O . LEU B 1 94 ? 49.094 51.531 -19.219 1 17.02 94 LEU B O 1
ATOM 7360 N N . GLU B 1 95 ? 47.906 52.938 -20.453 1 16.98 95 GLU B N 1
ATOM 7361 C CA . GLU B 1 95 ? 48.688 54.125 -20.156 1 16.98 95 GLU B CA 1
ATOM 7362 C C . GLU B 1 95 ? 48.562 54.531 -18.688 1 16.98 95 GLU B C 1
ATOM 7364 O O . GLU B 1 95 ? 47.5 54.438 -18.109 1 16.98 95 GLU B O 1
ATOM 7369 N N . ASP B 1 96 ? 49.719 54.469 -17.938 1 19.05 96 ASP B N 1
ATOM 7370 C CA . ASP B 1 96 ? 50.281 54.688 -16.594 1 19.05 96 ASP B CA 1
ATOM 7371 C C . ASP B 1 96 ? 49.969 56.125 -16.109 1 19.05 96 ASP B C 1
ATOM 7373 O O . ASP B 1 96 ? 50.469 56.531 -15.078 1 19.05 96 ASP B O 1
ATOM 7377 N N . ASP B 1 97 ? 48.719 56.656 -16.484 1 17.34 97 ASP B N 1
ATOM 7378 C CA . ASP B 1 97 ? 48.719 58.094 -16.281 1 17.34 97 ASP B CA 1
ATOM 7379 C C . ASP B 1 97 ? 49.156 58.438 -14.859 1 17.34 97 ASP B C 1
ATOM 7381 O O . ASP B 1 97 ? 48.75 57.781 -13.906 1 17.34 97 ASP B O 1
ATOM 7385 N N . ASP B 1 98 ? 50.25 59.125 -14.727 1 19.36 98 ASP B N 1
ATOM 7386 C CA . ASP B 1 98 ? 51.156 59.688 -13.742 1 19.36 98 ASP B CA 1
ATOM 7387 C C . ASP B 1 98 ? 50.469 60.688 -12.828 1 19.36 98 ASP B C 1
ATOM 7389 O O . ASP B 1 98 ? 51.125 61.406 -12.047 1 19.36 98 ASP B O 1
ATOM 7393 N N . VAL B 1 99 ? 49.188 60.531 -12.453 1 19.16 99 VAL B N 1
ATOM 7394 C CA . VAL B 1 99 ? 48.656 61.75 -11.852 1 19.16 99 VAL B CA 1
ATOM 7395 C C . VAL B 1 99 ? 49.5 62.156 -10.656 1 19.16 99 VAL B C 1
ATOM 7397 O O . VAL B 1 99 ? 49.812 61.344 -9.797 1 19.16 99 VAL B O 1
ATOM 7400 N N . GLU B 1 100 ? 50.188 63.156 -10.875 1 19.16 100 GLU B N 1
ATOM 7401 C CA . GLU B 1 100 ? 51.188 63.875 -10.062 1 19.16 100 GLU B CA 1
ATOM 7402 C C . GLU B 1 100 ? 50.531 64.438 -8.781 1 19.16 100 GLU B C 1
ATOM 7404 O O . GLU B 1 100 ? 49.594 65.188 -8.836 1 19.16 100 GLU B O 1
ATOM 7409 N N . GLN B 1 101 ? 50.25 63.531 -7.855 1 19.12 101 GLN B N 1
ATOM 7410 C CA . GLN B 1 101 ? 49.656 63.938 -6.582 1 19.12 101 GLN B CA 1
ATOM 7411 C C . GLN B 1 101 ? 50.531 65 -5.918 1 19.12 101 GLN B C 1
ATOM 7413 O O . GLN B 1 101 ? 51.688 64.812 -5.605 1 19.12 101 GLN B O 1
ATOM 7418 N N . GLU B 1 102 ? 50.375 66.25 -6.41 1 18.95 102 GLU B N 1
ATOM 7419 C CA . GLU B 1 102 ? 51.094 67.438 -5.875 1 18.95 102 GLU B CA 1
ATOM 7420 C C . GLU B 1 102 ? 50.875 67.562 -4.371 1 18.95 102 GLU B C 1
ATOM 7422 O O . GLU B 1 102 ? 49.75 67.5 -3.893 1 18.95 102 GLU B O 1
ATOM 7427 N N . ASN B 1 103 ? 51.875 67.188 -3.578 1 20 103 ASN B N 1
ATOM 7428 C CA . ASN B 1 103 ? 52.125 67.188 -2.139 1 20 103 ASN B CA 1
ATOM 7429 C C . ASN B 1 103 ? 52.031 68.562 -1.518 1 20 103 ASN B C 1
ATOM 7431 O O . ASN B 1 103 ? 52.438 68.75 -0.371 1 20 103 ASN B O 1
ATOM 7435 N N . GLY B 1 104 ? 51.156 69.5 -2.025 1 18.58 104 GLY B N 1
ATOM 7436 C CA . GLY B 1 104 ? 51.438 70.812 -1.524 1 18.58 104 GLY B CA 1
ATOM 7437 C C . GLY B 1 104 ? 51.375 70.938 -0.01 1 18.58 104 GLY B C 1
ATOM 7438 O O . GLY B 1 104 ? 50.594 70.188 0.636 1 18.58 104 GLY B O 1
ATOM 7439 N N . SER B 1 105 ? 52.469 71.438 0.649 1 20.09 105 SER B N 1
ATOM 7440 C CA . SER B 1 105 ? 53.031 71.562 1.99 1 20.09 105 SER B CA 1
ATOM 7441 C C . SER B 1 105 ? 52.219 72.5 2.832 1 20.09 105 SER B C 1
ATOM 7443 O O . SER B 1 105 ? 52.531 72.75 4 1 20.09 105 SER B O 1
ATOM 7445 N N . ASN B 1 106 ? 51.188 73.188 2.318 1 19.38 106 ASN B N 1
ATOM 7446 C CA . ASN B 1 106 ? 51.125 74.5 2.957 1 19.38 106 ASN B CA 1
ATOM 7447 C C . ASN B 1 106 ? 50.844 74.375 4.453 1 19.38 106 ASN B C 1
ATOM 7449 O O . ASN B 1 106 ? 50.281 73.375 4.91 1 19.38 106 ASN B O 1
ATOM 7453 N N . GLY B 1 107 ? 51.406 75.375 5.25 1 21.08 107 GLY B N 1
ATOM 7454 C CA . GLY B 1 107 ? 51.781 75.75 6.609 1 21.08 107 GLY B CA 1
ATOM 7455 C C . GLY B 1 107 ? 50.594 76.062 7.492 1 21.08 107 GLY B C 1
ATOM 7456 O O . GLY B 1 107 ? 50.75 76.562 8.609 1 21.08 107 GLY B O 1
ATOM 7457 N N . VAL B 1 108 ? 49.375 75.812 7.113 1 21.58 108 VAL B N 1
ATOM 7458 C CA . VAL B 1 108 ? 48.406 76.688 7.766 1 21.58 108 VAL B CA 1
ATOM 7459 C C . VAL B 1 108 ? 48.469 76.5 9.281 1 21.58 108 VAL B C 1
ATOM 7461 O O . VAL B 1 108 ? 48.812 75.375 9.766 1 21.58 108 VAL B O 1
ATOM 7464 N N . ASN B 1 109 ? 48.438 77.688 9.961 1 21.3 109 ASN B N 1
ATOM 7465 C CA . ASN B 1 109 ? 48.5 78.188 11.32 1 21.3 109 ASN B CA 1
ATOM 7466 C C . ASN B 1 109 ? 47.469 77.562 12.227 1 21.3 109 ASN B C 1
ATOM 7468 O O . ASN B 1 109 ? 46.406 77.125 11.766 1 21.3 109 ASN B O 1
ATOM 7472 N N . GLY B 1 110 ? 47.875 77.062 13.422 1 20.72 110 GLY B N 1
ATOM 7473 C CA . GLY B 1 110 ? 47.594 76.125 14.508 1 20.72 110 GLY B CA 1
ATOM 7474 C C . GLY B 1 110 ? 46.375 76.562 15.336 1 20.72 110 GLY B C 1
ATOM 7475 O O . GLY B 1 110 ? 46.156 76.062 16.422 1 20.72 110 GLY B O 1
ATOM 7476 N N . SER B 1 111 ? 45.625 77.688 14.891 1 23.08 111 SER B N 1
ATOM 7477 C CA . SER B 1 111 ? 44.844 78.188 16.016 1 23.08 111 SER B CA 1
ATOM 7478 C C . SER B 1 111 ? 43.969 77.125 16.625 1 23.08 111 SER B C 1
ATOM 7480 O O . SER B 1 111 ? 43.406 76.25 15.914 1 23.08 111 SER B O 1
ATOM 7482 N N . ALA B 1 112 ? 44.125 76.938 17.969 1 24 112 ALA B N 1
ATOM 7483 C CA . ALA B 1 112 ? 43.719 75.938 18.938 1 24 112 ALA B CA 1
ATOM 7484 C C . ALA B 1 112 ? 42.188 75.875 19.078 1 24 112 ALA B C 1
ATOM 7486 O O . ALA B 1 112 ? 41.656 76.438 20.047 1 24 112 ALA B O 1
ATOM 7487 N N . ALA B 1 113 ? 41.469 76.312 18 1 23.61 113 ALA B N 1
ATOM 7488 C CA . ALA B 1 113 ? 40.062 76.375 18.422 1 23.61 113 ALA B CA 1
ATOM 7489 C C . ALA B 1 113 ? 39.625 75.062 19.031 1 23.61 113 ALA B C 1
ATOM 7491 O O . ALA B 1 113 ? 40.031 74 18.562 1 23.61 113 ALA B O 1
ATOM 7492 N N . HIS B 1 114 ? 39.312 75.125 20.312 1 24.78 114 HIS B N 1
ATOM 7493 C CA . HIS B 1 114 ? 38.75 74.125 21.203 1 24.78 114 HIS B CA 1
ATOM 7494 C C . HIS B 1 114 ? 37.625 73.312 20.531 1 24.78 114 HIS B C 1
ATOM 7496 O O . HIS B 1 114 ? 36.531 73.875 20.344 1 24.78 114 HIS B O 1
ATOM 7502 N N . ASN B 1 115 ? 37.906 72.812 19.328 1 23.62 115 ASN B N 1
ATOM 7503 C CA . ASN B 1 115 ? 36.781 72.125 18.703 1 23.62 115 ASN B CA 1
ATOM 7504 C C . ASN B 1 115 ? 36.188 71.062 19.625 1 23.62 115 ASN B C 1
ATOM 7506 O O . ASN B 1 115 ? 36.875 70.188 20.078 1 23.62 115 ASN B O 1
ATOM 7510 N N . GLU B 1 116 ? 35.219 71.5 20.484 1 27.42 116 GLU B N 1
ATOM 7511 C CA . GLU B 1 116 ? 34.344 70.562 21.172 1 27.42 116 GLU B CA 1
ATOM 7512 C C . GLU B 1 116 ? 33.969 69.438 20.266 1 27.42 116 GLU B C 1
ATOM 7514 O O . GLU B 1 116 ? 33.344 69.625 19.219 1 27.42 116 GLU B O 1
ATOM 7519 N N . LEU B 1 117 ? 34.875 68.562 20.094 1 27.06 117 LEU B N 1
ATOM 7520 C CA . LEU B 1 117 ? 34.531 67.312 19.391 1 27.06 117 LEU B CA 1
ATOM 7521 C C . LEU B 1 117 ? 33.25 66.688 19.938 1 27.06 117 LEU B C 1
ATOM 7523 O O . LEU B 1 117 ? 33.188 66.312 21.094 1 27.06 117 LEU B O 1
ATOM 7527 N N . ARG B 1 118 ? 32.094 67.375 19.562 1 29.2 118 ARG B N 1
ATOM 7528 C CA . ARG B 1 118 ? 30.875 66.562 19.719 1 29.2 118 ARG B CA 1
ATOM 7529 C C . ARG B 1 118 ? 31.125 65.125 19.359 1 29.2 118 ARG B C 1
ATOM 7531 O O . ARG B 1 118 ? 31.438 64.812 18.219 1 29.2 118 ARG B O 1
ATOM 7538 N N . ILE B 1 119 ? 31.703 64.5 20.281 1 29.48 119 ILE B N 1
ATOM 7539 C CA . ILE B 1 119 ? 31.609 63.062 20.125 1 29.48 119 ILE B CA 1
ATOM 7540 C C . ILE B 1 119 ? 30.219 62.688 19.609 1 29.48 119 ILE B C 1
ATOM 7542 O O . ILE B 1 119 ? 29.219 62.875 20.312 1 29.48 119 ILE B O 1
ATOM 7546 N N . VAL B 1 120 ? 29.906 63.219 18.391 1 30.98 120 VAL B N 1
ATOM 7547 C CA . VAL B 1 120 ? 28.703 62.594 17.844 1 30.98 120 VAL B CA 1
ATOM 7548 C C . VAL B 1 120 ? 28.688 61.094 18.203 1 30.98 120 VAL B C 1
ATOM 7550 O O . VAL B 1 120 ? 29.609 60.375 17.812 1 30.98 120 VAL B O 1
ATOM 7553 N N . LYS B 1 121 ? 28.281 60.75 19.391 1 35.31 121 LYS B N 1
ATOM 7554 C CA . LYS B 1 121 ? 27.844 59.375 19.578 1 35.31 121 LYS B CA 1
ATOM 7555 C C . LYS B 1 121 ? 27.266 58.781 18.297 1 35.31 121 LYS B C 1
ATOM 7557 O O . LYS B 1 121 ? 26.125 59.094 17.938 1 35.31 121 LYS B O 1
ATOM 7562 N N . SER B 1 122 ? 28.109 58.875 17.266 1 33 122 SER B N 1
ATOM 7563 C CA . SER B 1 122 ? 27.609 58.125 16.109 1 33 122 SER B CA 1
ATOM 7564 C C . SER B 1 122 ? 26.828 56.906 16.531 1 33 122 SER B C 1
ATOM 7566 O O . SER B 1 122 ? 27.359 56.031 17.203 1 33 122 SER B O 1
ATOM 7568 N N . GLN B 1 123 ? 25.688 57.125 17.109 1 35.94 123 GLN B N 1
ATOM 7569 C CA . GLN B 1 123 ? 24.812 55.969 17.203 1 35.94 123 GLN B CA 1
ATOM 7570 C C . GLN B 1 123 ? 25.094 54.969 16.062 1 35.94 123 GLN B C 1
ATOM 7572 O O . GLN B 1 123 ? 24.953 55.312 14.891 1 35.94 123 GLN B O 1
ATOM 7577 N N . SER B 1 124 ? 26.188 54.281 16.156 1 39.91 124 SER B N 1
ATOM 7578 C CA . SER B 1 124 ? 26.562 53.25 15.172 1 39.91 124 SER B CA 1
ATOM 7579 C C . SER B 1 124 ? 25.328 52.688 14.5 1 39.91 124 SER B C 1
ATOM 7581 O O . SER B 1 124 ? 24.438 52.125 15.164 1 39.91 124 SER B O 1
ATOM 7583 N N . ARG B 1 125 ? 24.797 53.375 13.594 1 50.56 125 ARG B N 1
ATOM 7584 C CA . ARG B 1 125 ? 23.719 52.812 12.797 1 50.56 125 ARG B CA 1
ATOM 7585 C C . ARG B 1 125 ? 23.906 51.312 12.586 1 50.56 125 ARG B C 1
ATOM 7587 O O . ARG B 1 125 ? 24.969 50.875 12.148 1 50.56 125 ARG B O 1
ATOM 7594 N N . PRO B 1 126 ? 23.141 50.562 13.234 1 59.16 126 PRO B N 1
ATOM 7595 C CA . PRO B 1 126 ? 23.281 49.125 13.023 1 59.16 126 PRO B CA 1
ATOM 7596 C C . PRO B 1 126 ? 23.484 48.75 11.555 1 59.16 126 PRO B C 1
ATOM 7598 O O . PRO B 1 126 ? 22.891 49.406 10.68 1 59.16 126 PRO B O 1
ATOM 7601 N N . ILE B 1 127 ? 24.656 48.281 11.086 1 71.75 127 ILE B N 1
ATOM 7602 C CA . ILE B 1 127 ? 24.969 47.781 9.742 1 71.75 127 ILE B CA 1
ATOM 7603 C C . ILE B 1 127 ? 23.797 46.969 9.203 1 71.75 127 ILE B C 1
ATOM 7605 O O . ILE B 1 127 ? 23.344 46.031 9.859 1 71.75 127 ILE B O 1
ATOM 7609 N N . VAL B 1 128 ? 23.094 47.656 8.211 1 79 128 VAL B N 1
ATOM 7610 C CA . VAL B 1 128 ? 22.016 46.938 7.527 1 79 128 VAL B CA 1
ATOM 7611 C C . VAL B 1 128 ? 22.578 46.188 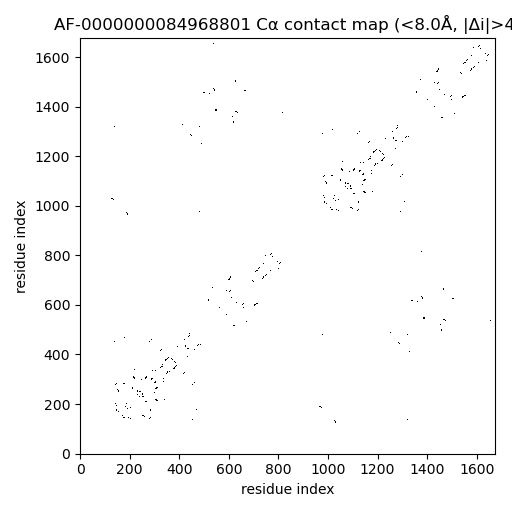6.316 1 79 128 VAL B C 1
ATOM 7613 O O . VAL B 1 128 ? 23.031 46.812 5.355 1 79 128 VAL B O 1
ATOM 7616 N N . VAL B 1 129 ? 22.734 44.938 6.469 1 86.12 129 VAL B N 1
ATOM 7617 C CA . VAL B 1 129 ? 23.203 44.094 5.387 1 86.12 129 VAL B CA 1
ATOM 7618 C C . VAL B 1 129 ? 22.031 43.656 4.508 1 86.12 129 VAL B C 1
ATOM 7620 O O . VAL B 1 129 ? 22.156 43.594 3.283 1 86.12 129 VAL B O 1
ATOM 7623 N N . VAL B 1 130 ? 20.844 43.406 5.121 1 89.94 130 VAL B N 1
ATOM 7624 C CA . VAL B 1 130 ? 19.609 43.031 4.441 1 89.94 130 VAL B CA 1
ATOM 7625 C C . VAL B 1 130 ? 18.5 44 4.82 1 89.94 130 VAL B C 1
ATOM 7627 O O . VAL B 1 130 ? 18.266 44.281 6.004 1 89.94 130 VAL B O 1
ATOM 7630 N N . PRO B 1 131 ? 17.828 44.594 3.898 1 90.25 131 PRO B N 1
ATOM 7631 C CA . PRO B 1 131 ? 16.719 45.5 4.219 1 90.25 131 PRO B CA 1
ATOM 7632 C C . PRO B 1 131 ? 15.547 44.781 4.875 1 90.25 131 PRO B C 1
ATOM 7634 O O . PRO B 1 131 ? 15.336 43.594 4.637 1 90.25 131 PRO B O 1
ATOM 7637 N N . PRO B 1 132 ? 14.883 45.562 5.715 1 87.25 132 PRO B N 1
ATOM 7638 C CA . PRO B 1 132 ? 13.68 44.969 6.285 1 87.25 132 PRO B CA 1
ATOM 7639 C C . PRO B 1 132 ? 12.695 44.5 5.215 1 87.25 132 PRO B C 1
ATOM 7641 O O . PRO B 1 132 ? 12.508 45.156 4.199 1 87.25 132 PRO B O 1
ATOM 7644 N N . ALA B 1 133 ? 12.227 43.281 5.395 1 89.69 133 ALA B N 1
ATOM 7645 C CA . ALA B 1 133 ? 11.305 42.688 4.426 1 89.69 133 ALA B CA 1
ATOM 7646 C C . ALA B 1 133 ? 10 42.281 5.094 1 89.69 133 ALA B C 1
ATOM 7648 O O . ALA B 1 133 ? 9.977 41.906 6.27 1 89.69 133 ALA B O 1
ATOM 7649 N N . LYS B 1 134 ? 8.898 42.5 4.344 1 91.5 134 LYS B N 1
ATOM 7650 C CA . LYS B 1 134 ? 7.629 41.938 4.781 1 91.5 134 LYS B CA 1
ATOM 7651 C C . LYS B 1 134 ? 7.695 40.406 4.848 1 91.5 134 LYS B C 1
ATOM 7653 O O . LYS B 1 134 ? 8.234 39.75 3.941 1 91.5 134 LYS B O 1
ATOM 7658 N N . PRO B 1 135 ? 7.219 39.875 5.957 1 93.75 135 PRO B N 1
ATOM 7659 C CA . PRO B 1 135 ? 7.293 38.438 6.078 1 93.75 135 PRO B CA 1
ATOM 7660 C C . PRO B 1 135 ? 6.613 37.688 4.918 1 93.75 135 PRO B C 1
ATOM 7662 O O . PRO B 1 135 ? 5.473 38.031 4.57 1 93.75 135 PRO B O 1
ATOM 7665 N N . GLU B 1 136 ? 7.328 36.781 4.297 1 94.44 136 GLU B N 1
ATOM 7666 C CA . GLU B 1 136 ? 6.781 35.938 3.217 1 94.44 136 GLU B CA 1
ATOM 7667 C C . GLU B 1 136 ? 5.898 34.844 3.764 1 94.44 136 GLU B C 1
ATOM 7669 O O . GLU B 1 136 ? 6.176 33.656 3.547 1 94.44 136 GLU B O 1
ATOM 7674 N N . LEU B 1 137 ? 4.918 35.219 4.504 1 96.06 137 LEU B N 1
ATOM 7675 C CA . LEU B 1 137 ? 3.912 34.344 5.109 1 96.06 137 LEU B CA 1
ATOM 7676 C C . LEU B 1 137 ? 2.514 34.719 4.621 1 96.06 137 LEU B C 1
ATOM 7678 O O . LEU B 1 137 ? 2.188 35.906 4.496 1 96.06 137 LEU B O 1
ATOM 7682 N N . PHE B 1 138 ? 1.725 33.781 4.246 1 94.88 138 PHE B N 1
ATOM 7683 C CA . PHE B 1 138 ? 0.408 34.094 3.701 1 94.88 138 PHE B CA 1
ATOM 7684 C C . PHE B 1 138 ? -0.688 33.438 4.512 1 94.88 138 PHE B C 1
ATOM 7686 O O . PHE B 1 138 ? -1.862 33.781 4.402 1 94.88 138 PHE B O 1
ATOM 7693 N N . TYR B 1 139 ? -0.362 32.531 5.363 1 96.75 139 TYR B N 1
ATOM 7694 C CA . TYR B 1 139 ? -1.347 31.688 6.012 1 96.75 139 TYR B CA 1
ATOM 7695 C C . TYR B 1 139 ? -1.454 32 7.496 1 96.75 139 TYR B C 1
ATOM 7697 O O . TYR B 1 139 ? -2.529 32.344 7.988 1 96.75 139 TYR B O 1
ATOM 7705 N N . ILE B 1 140 ? -0.37 32.094 8.25 1 95.19 140 ILE B N 1
ATOM 7706 C CA . ILE B 1 140 ? -0.391 32.156 9.703 1 95.19 140 ILE B CA 1
ATOM 7707 C C . ILE B 1 140 ? -0.755 33.562 10.156 1 95.19 140 ILE B C 1
ATOM 7709 O O . ILE B 1 140 ? -1.206 33.75 11.289 1 95.19 140 ILE B O 1
ATOM 7713 N N . PRO B 1 141 ? -0.565 34.594 9.312 1 95.44 141 PRO B N 1
ATOM 7714 C CA . PRO B 1 141 ? -1.042 35.906 9.742 1 95.44 141 PRO B CA 1
ATOM 7715 C C . PRO B 1 141 ? -2.566 36 9.773 1 95.44 141 PRO B C 1
ATOM 7717 O O . PRO B 1 141 ? -3.117 36.906 10.383 1 95.44 141 PRO B O 1
ATOM 7720 N N . LEU B 1 142 ? -3.234 35.062 9.117 1 97.06 142 LEU B N 1
ATOM 7721 C CA . LEU B 1 142 ? -4.691 35.031 9.062 1 97.06 142 LEU B CA 1
ATOM 7722 C C . LEU B 1 142 ? -5.266 34.188 10.195 1 97.06 142 LEU B C 1
ATOM 7724 O O . LEU B 1 142 ? -4.602 33.281 10.695 1 97.06 142 LEU B O 1
ATOM 7728 N N . LYS B 1 143 ? -6.488 34.531 10.594 1 98 143 LYS B N 1
ATOM 7729 C CA . LYS B 1 143 ? -7.195 33.75 11.602 1 98 143 LYS B CA 1
ATOM 7730 C C . LYS B 1 143 ? -8.031 32.656 10.961 1 98 143 LYS B C 1
ATOM 7732 O O . LYS B 1 143 ? -8.258 32.656 9.75 1 98 143 LYS B O 1
ATOM 7737 N N . THR B 1 144 ? -8.398 31.656 11.75 1 98.69 144 THR B N 1
ATOM 7738 C CA . THR B 1 144 ? -9.391 30.672 11.328 1 98.69 144 THR B CA 1
ATOM 7739 C C . THR B 1 144 ? -10.797 31.266 11.367 1 98.69 144 THR B C 1
ATOM 7741 O O . THR B 1 144 ? -11.172 31.922 12.344 1 98.69 144 THR B O 1
ATOM 7744 N N . GLY B 1 145 ? -11.555 31.062 10.273 1 98.81 145 GLY B N 1
ATOM 7745 C CA . GLY B 1 145 ? -12.914 31.578 10.227 1 98.81 145 GLY B CA 1
ATOM 7746 C C . GLY B 1 145 ? -13.914 30.672 10.914 1 98.81 145 GLY B C 1
ATOM 7747 O O . GLY B 1 145 ? -13.797 29.438 10.852 1 98.81 145 GLY B O 1
ATOM 7748 N N . LEU B 1 146 ? -14.93 31.297 11.562 1 98.75 146 LEU B N 1
ATOM 7749 C CA . LEU B 1 146 ? -15.992 30.562 12.227 1 98.75 146 LEU B CA 1
ATOM 7750 C C . LEU B 1 146 ? -17.359 31.062 11.773 1 98.75 146 LEU B C 1
ATOM 7752 O O . LEU B 1 146 ? -17.625 32.281 11.797 1 98.75 146 LEU B O 1
ATOM 7756 N N . VAL B 1 147 ? -18.141 30.172 11.305 1 98.44 147 VAL B N 1
ATOM 7757 C CA . VAL B 1 147 ? -19.531 30.469 11.023 1 98.44 147 VAL B CA 1
ATOM 7758 C C . VAL B 1 147 ? -20.422 29.922 12.148 1 98.44 147 VAL B C 1
ATOM 7760 O O . VAL B 1 147 ? -20.375 28.734 12.445 1 98.44 147 VAL B O 1
ATOM 7763 N N . TYR B 1 148 ? -21.156 30.75 12.766 1 97.06 148 TYR B N 1
ATOM 7764 C CA . TYR B 1 148 ? -22.156 30.406 13.781 1 97.06 148 TYR B CA 1
ATOM 7765 C C . TYR B 1 148 ? -23.25 31.453 13.828 1 97.06 148 TYR B C 1
ATOM 7767 O O . TYR B 1 148 ? -22.969 32.656 13.844 1 97.06 148 TYR B O 1
ATOM 7775 N N . ASP B 1 149 ? -24.438 31.047 13.781 1 96.06 149 ASP B N 1
ATOM 7776 C CA . ASP B 1 149 ? -25.594 31.938 13.859 1 96.06 149 ASP B CA 1
ATOM 7777 C C . ASP B 1 149 ? -26.734 31.297 14.656 1 96.06 149 ASP B C 1
ATOM 7779 O O . ASP B 1 149 ? -27.25 30.25 14.281 1 96.06 149 ASP B O 1
ATOM 7783 N N . VAL B 1 150 ? -27.203 31.969 15.68 1 94.31 150 VAL B N 1
ATOM 7784 C CA . VAL B 1 150 ? -28.188 31.422 16.625 1 94.31 150 VAL B CA 1
ATOM 7785 C C . VAL B 1 150 ? -29.5 31.172 15.891 1 94.31 150 VAL B C 1
ATOM 7787 O O . VAL B 1 150 ? -30.266 30.266 16.266 1 94.31 150 VAL B O 1
ATOM 7790 N N . ARG B 1 151 ? -29.828 31.844 14.805 1 95.94 151 ARG B N 1
ATOM 7791 C CA . ARG B 1 151 ? -31.094 31.75 14.094 1 95.94 151 ARG B CA 1
ATOM 7792 C C . ARG B 1 151 ? -31.266 30.375 13.445 1 95.94 151 ARG B C 1
ATOM 7794 O O . ARG B 1 151 ? -32.375 29.953 13.156 1 95.94 151 ARG B O 1
ATOM 7801 N N . MET B 1 152 ? -30.141 29.719 13.25 1 96.12 152 MET B N 1
ATOM 7802 C CA . MET B 1 152 ? -30.219 28.391 12.648 1 96.12 152 MET B CA 1
ATOM 7803 C C . MET B 1 152 ? -30.906 27.406 13.594 1 96.12 152 MET B C 1
ATOM 7805 O O . MET B 1 152 ? -31.359 26.344 13.172 1 96.12 152 MET B O 1
ATOM 7809 N N . ARG B 1 153 ? -31 27.766 14.891 1 95.38 153 ARG B N 1
ATOM 7810 C CA . ARG B 1 153 ? -31.625 26.906 15.898 1 95.38 153 ARG B CA 1
ATOM 7811 C C . ARG B 1 153 ? -33.156 26.984 15.797 1 95.38 153 ARG B C 1
ATOM 7813 O O . ARG B 1 153 ? -33.844 26.156 16.391 1 95.38 153 ARG B O 1
ATOM 7820 N N . TYR B 1 154 ? -33.656 27.859 14.953 1 95.94 154 TYR B N 1
ATOM 7821 C CA . TYR B 1 154 ? -35.125 28 14.797 1 95.94 154 TYR B CA 1
ATOM 7822 C C . TYR B 1 154 ? -35.688 26.781 14.086 1 95.94 154 TYR B C 1
ATOM 7824 O O . TYR B 1 154 ? -36.906 26.516 14.172 1 95.94 154 TYR B O 1
ATOM 7832 N N . HIS B 1 155 ? -34.906 26.078 13.297 1 95.56 155 HIS B N 1
ATOM 7833 C CA . HIS B 1 155 ? -35.312 24.781 12.766 1 95.56 155 HIS B CA 1
ATOM 7834 C C . HIS B 1 155 ? -35.406 23.734 13.867 1 95.56 155 HIS B C 1
ATOM 7836 O O . HIS B 1 155 ? -34.375 23.375 14.461 1 95.56 155 HIS B O 1
ATOM 7842 N N . ALA B 1 156 ? -36.594 23.344 14.234 1 93.69 156 ALA B N 1
ATOM 7843 C CA . ALA B 1 156 ? -36.844 22.422 15.328 1 93.69 156 ALA B CA 1
ATOM 7844 C C . ALA B 1 156 ? -38.094 21.594 15.078 1 93.69 156 ALA B C 1
ATOM 7846 O O . ALA B 1 156 ? -39.062 22.078 14.461 1 93.69 156 ALA B O 1
ATOM 7847 N N . LYS B 1 157 ? -38.062 20.438 15.562 1 91.88 157 LYS B N 1
ATOM 7848 C CA . LYS B 1 157 ? -39.25 19.578 15.414 1 91.88 157 LYS B CA 1
ATOM 7849 C C . LYS B 1 157 ? -40.406 20.078 16.266 1 91.88 157 LYS B C 1
ATOM 7851 O O . LYS B 1 157 ? -40.219 20.516 17.391 1 91.88 157 LYS B O 1
ATOM 7856 N N . ILE B 1 158 ? -41.531 20.047 15.672 1 90.12 158 ILE B N 1
ATOM 7857 C CA . ILE B 1 158 ? -42.75 20.375 16.406 1 90.12 158 ILE B CA 1
ATOM 7858 C C . ILE B 1 158 ? -43.125 19.219 17.344 1 90.12 158 ILE B C 1
ATOM 7860 O O . ILE B 1 158 ? -43.344 18.109 16.875 1 90.12 158 ILE B O 1
ATOM 7864 N N . PHE B 1 159 ? -43.094 19.594 18.625 1 83.25 159 PHE B N 1
ATOM 7865 C CA . PHE B 1 159 ? -43.375 18.547 19.594 1 83.25 159 PHE B CA 1
ATOM 7866 C C . PHE B 1 159 ? -44.875 18.25 19.641 1 83.25 159 PHE B C 1
ATOM 7868 O O . PHE B 1 159 ? -45.688 19.172 19.625 1 83.25 159 PHE B O 1
ATOM 7875 N N . THR B 1 160 ? -45.156 17.031 19.516 1 78.62 160 THR B N 1
ATOM 7876 C CA . THR B 1 160 ? -46.562 16.641 19.562 1 78.62 160 THR B CA 1
ATOM 7877 C C . THR B 1 160 ? -46.844 15.906 20.859 1 78.62 160 THR B C 1
ATOM 7879 O O . THR B 1 160 ? -48.031 15.664 21.188 1 78.62 160 THR B O 1
ATOM 7882 N N . SER B 1 161 ? -45.812 15.367 21.516 1 78 161 SER B N 1
ATOM 7883 C CA . SER B 1 161 ? -46 14.656 22.781 1 78 161 SER B CA 1
ATOM 7884 C C . SER B 1 161 ? -44.906 14.961 23.766 1 78 161 SER B C 1
ATOM 7886 O O . SER B 1 161 ? -43.812 15.445 23.375 1 78 161 SER B O 1
ATOM 7888 N N . TYR B 1 162 ? -45.188 14.695 25.016 1 72.06 162 TYR B N 1
ATOM 7889 C CA . TYR B 1 162 ? -44.25 14.891 26.094 1 72.06 162 TYR B CA 1
ATOM 7890 C C . TYR B 1 162 ? -43.031 13.992 25.906 1 72.06 162 TYR B C 1
ATOM 7892 O O . TYR B 1 162 ? -41.906 14.367 26.266 1 72.06 162 TYR B O 1
ATOM 7900 N N . PHE B 1 163 ? -43.25 12.867 25.312 1 69.06 163 PHE B N 1
ATOM 7901 C CA . PHE B 1 163 ? -42.156 11.914 25.125 1 69.06 163 PHE B CA 1
ATOM 7902 C C . PHE B 1 163 ? -41.125 12.453 24.141 1 69.06 163 PHE B C 1
ATOM 7904 O O . PHE B 1 163 ? -39.938 12.25 24.312 1 69.06 163 PHE B O 1
ATOM 7911 N N . GLU B 1 164 ? -41.562 13.133 23.156 1 72.75 164 GLU B N 1
ATOM 7912 C CA . GLU B 1 164 ? -40.656 13.695 22.156 1 72.75 164 GLU B CA 1
ATOM 7913 C C . GLU B 1 164 ? -39.812 14.805 22.75 1 72.75 164 GLU B C 1
ATOM 7915 O O . GLU B 1 164 ? -38.719 15.094 22.25 1 72.75 164 GLU B O 1
ATOM 7920 N N . TYR B 1 165 ? -40.281 15.211 23.844 1 63.44 165 TYR B N 1
ATOM 7921 C CA . TYR B 1 165 ? -39.531 16.25 24.531 1 63.44 165 TYR B CA 1
ATOM 7922 C C . TYR B 1 165 ? -38.406 15.664 25.344 1 63.44 165 TYR B C 1
ATOM 7924 O O . TYR B 1 165 ? -37.312 16.25 25.406 1 63.44 165 TYR B O 1
ATOM 7932 N N . THR B 1 166 ? -38.688 14.477 25.938 1 66.38 166 THR B N 1
ATOM 7933 C CA . THR B 1 166 ? -37.688 13.836 26.797 1 66.38 166 THR B CA 1
ATOM 7934 C C . THR B 1 166 ? -36.656 13.094 25.969 1 66.38 166 THR B C 1
ATOM 7936 O O . THR B 1 166 ? -35.5 12.914 26.406 1 66.38 166 THR B O 1
ATOM 7939 N N . ASP B 1 167 ? -37.062 12.633 24.828 1 70.88 167 ASP B N 1
ATOM 7940 C CA . ASP B 1 167 ? -36.156 11.969 23.891 1 70.88 167 ASP B CA 1
ATOM 7941 C C . ASP B 1 167 ? -36.188 12.656 22.531 1 70.88 167 ASP B C 1
ATOM 7943 O O . ASP B 1 167 ? -36.781 12.164 21.578 1 70.88 167 ASP B O 1
ATOM 7947 N N . PRO B 1 168 ? -35.469 13.664 22.578 1 75.88 168 PRO B N 1
ATOM 7948 C CA . PRO B 1 168 ? -35.531 14.516 21.391 1 75.88 168 PRO B CA 1
ATOM 7949 C C . PRO B 1 168 ? -34.969 13.836 20.141 1 75.88 168 PRO B C 1
ATOM 7951 O O . PRO B 1 168 ? -34.188 12.883 20.25 1 75.88 168 PRO B O 1
ATOM 7954 N N . HIS B 1 169 ? -35.469 14.352 19.062 1 85.19 169 HIS B N 1
ATOM 7955 C CA . HIS B 1 169 ? -34.938 13.93 17.766 1 85.19 169 HIS B CA 1
ATOM 7956 C C . HIS B 1 169 ? -33.438 14.141 17.688 1 85.19 169 HIS B C 1
ATOM 7958 O O . HIS B 1 169 ? -32.906 15.133 18.203 1 85.19 169 HIS B O 1
ATOM 7964 N N . PRO B 1 170 ? -32.688 13.203 17.078 1 88.44 170 PRO B N 1
ATOM 7965 C CA . PRO B 1 170 ? -31.234 13.297 17.031 1 88.44 170 PRO B CA 1
ATOM 7966 C C . PRO B 1 170 ? -30.75 14.594 16.391 1 88.44 170 PRO B C 1
ATOM 7968 O O . PRO B 1 170 ? -29.75 15.18 16.844 1 88.44 170 PRO B O 1
ATOM 7971 N N . GLU B 1 171 ? -31.406 14.977 15.336 1 91.12 171 GLU B N 1
ATOM 7972 C CA . GLU B 1 171 ? -31.078 16.281 14.773 1 91.12 171 GLU B CA 1
ATOM 7973 C C . GLU B 1 171 ? -31.719 17.406 15.578 1 91.12 171 GLU B C 1
ATOM 7975 O O . GLU B 1 171 ? -32.875 17.766 15.344 1 91.12 171 GLU B O 1
ATOM 7980 N N . ASP B 1 172 ? -30.922 17.906 16.5 1 90.19 172 ASP B N 1
ATOM 7981 C CA . ASP B 1 172 ? -31.344 18.766 17.594 1 90.19 172 ASP B CA 1
ATOM 7982 C C . ASP B 1 172 ? -30.703 20.141 17.5 1 90.19 172 ASP B C 1
ATOM 7984 O O . ASP B 1 172 ? -29.516 20.266 17.188 1 90.19 172 ASP B O 1
ATOM 7988 N N . PRO B 1 173 ? -31.531 21.234 17.75 1 92.94 173 PRO B N 1
ATOM 7989 C CA . PRO B 1 173 ? -30.969 22.578 17.703 1 92.94 173 PRO B CA 1
ATOM 7990 C C . PRO B 1 173 ? -29.766 22.734 18.641 1 92.94 173 PRO B C 1
ATOM 7992 O O . PRO B 1 173 ? -28.922 23.609 18.406 1 92.94 173 PRO B O 1
ATOM 7995 N N . ARG B 1 174 ? -29.547 22.031 19.672 1 94.19 174 ARG B N 1
ATOM 7996 C CA . ARG B 1 174 ? -28.469 22.156 20.641 1 94.19 174 ARG B CA 1
ATOM 7997 C C . ARG B 1 174 ? -27.125 21.766 20.047 1 94.19 174 ARG B C 1
ATOM 7999 O O . ARG B 1 174 ? -26.078 22.094 20.609 1 94.19 174 ARG B O 1
ATOM 8006 N N . ARG B 1 175 ? -27.141 21.062 18.875 1 96.12 175 ARG B N 1
ATOM 8007 C CA . ARG B 1 175 ? -25.906 20.547 18.281 1 96.12 175 ARG B CA 1
ATOM 8008 C C . ARG B 1 175 ? -24.922 21.688 18.016 1 96.12 175 ARG B C 1
ATOM 8010 O O . ARG B 1 175 ? -23.766 21.625 18.453 1 96.12 175 ARG B O 1
ATOM 8017 N N . ILE B 1 176 ? -25.359 22.812 17.406 1 96.94 176 ILE B N 1
ATOM 8018 C CA . ILE B 1 176 ? -24.438 23.875 17.062 1 96.94 176 ILE B CA 1
ATOM 8019 C C . ILE B 1 176 ? -24.172 24.734 18.297 1 96.94 176 ILE B C 1
ATOM 8021 O O . ILE B 1 176 ? -23.062 25.266 18.469 1 96.94 176 ILE B O 1
ATOM 8025 N N . TYR B 1 177 ? -25.172 24.797 19.203 1 96.31 177 TYR B N 1
ATOM 8026 C CA . TYR B 1 177 ? -24.984 25.5 20.469 1 96.31 177 TYR B CA 1
ATOM 8027 C C . TYR B 1 177 ? -23.875 24.859 21.281 1 96.31 177 TYR B C 1
ATOM 8029 O O . TYR B 1 177 ? -23 25.547 21.812 1 96.31 177 TYR B O 1
ATOM 8037 N N . ARG B 1 178 ? -23.922 23.578 21.391 1 97.06 178 ARG B N 1
ATOM 8038 C CA . ARG B 1 178 ? -22.938 22.859 22.203 1 97.06 178 ARG B CA 1
ATOM 8039 C C . ARG B 1 178 ? -21.547 22.969 21.594 1 97.06 178 ARG B C 1
ATOM 8041 O O . ARG B 1 178 ? -20.547 23 22.328 1 97.06 178 ARG B O 1
ATOM 8048 N N . ILE B 1 179 ? -21.422 22.922 20.266 1 97.94 179 ILE B N 1
ATOM 8049 C CA . ILE B 1 179 ? -20.125 23.109 19.609 1 97.94 179 ILE B CA 1
ATOM 8050 C C . ILE B 1 179 ? -19.578 24.5 19.938 1 97.94 179 ILE B C 1
ATOM 8052 O O . ILE B 1 179 ? -18.422 24.625 20.344 1 97.94 179 ILE B O 1
ATOM 8056 N N . TYR B 1 180 ? -20.438 25.516 19.797 1 97.69 180 TYR B N 1
ATOM 8057 C CA . TYR B 1 180 ? -20.031 26.891 20.062 1 97.69 180 TYR B CA 1
ATOM 8058 C C . TYR B 1 180 ? -19.609 27.062 21.516 1 97.69 180 TYR B C 1
ATOM 8060 O O . TYR B 1 180 ? -18.578 27.672 21.812 1 97.69 180 TYR B O 1
ATOM 8068 N N . LYS B 1 181 ? -20.453 26.531 22.422 1 97.62 181 LYS B N 1
ATOM 8069 C CA . LYS B 1 181 ? -20.156 26.594 23.844 1 97.62 181 LYS B CA 1
ATOM 8070 C C . LYS B 1 181 ? -18.812 25.938 24.156 1 97.62 181 LYS B C 1
ATOM 8072 O O . LYS B 1 181 ? -18.016 26.453 24.953 1 97.62 181 LYS B O 1
ATOM 8077 N N . LYS B 1 182 ? -18.531 24.828 23.531 1 97.94 182 LYS B N 1
ATOM 8078 C CA . LYS B 1 182 ? -17.281 24.109 23.75 1 97.94 182 LYS B CA 1
ATOM 8079 C C . LYS B 1 182 ? -16.078 24.938 23.297 1 97.94 182 LYS B C 1
ATOM 8081 O O . LYS B 1 182 ? -15.039 24.938 23.953 1 97.94 182 LYS B O 1
ATOM 8086 N N . LEU B 1 183 ? -16.188 25.672 22.219 1 98.19 183 LEU B N 1
ATOM 8087 C CA . LEU B 1 183 ? -15.117 26.547 21.719 1 98.19 183 LEU B CA 1
ATOM 8088 C C . LEU B 1 183 ? -14.852 27.688 22.688 1 98.19 183 LEU B C 1
ATOM 8090 O O . LEU B 1 183 ? -13.703 28.094 22.875 1 98.19 183 LEU B O 1
ATOM 8094 N N . VAL B 1 184 ? -15.938 28.172 23.312 1 97.62 184 VAL B N 1
ATOM 8095 C CA . VAL B 1 184 ? -15.82 29.25 24.297 1 97.62 184 VAL B CA 1
ATOM 8096 C C . VAL B 1 184 ? -15.172 28.719 25.562 1 97.62 184 VAL B C 1
ATOM 8098 O O . VAL B 1 184 ? -14.266 29.359 26.125 1 97.62 184 VAL B O 1
ATOM 8101 N N . GLU B 1 185 ? -15.633 27.578 25.953 1 97.31 185 GLU B N 1
ATOM 8102 C CA . GLU B 1 185 ? -15.094 26.953 27.156 1 97.31 185 GLU B CA 1
ATOM 8103 C C . GLU B 1 185 ? -13.609 26.656 27 1 97.31 185 GLU B C 1
ATOM 8105 O O . GLU B 1 185 ? -12.852 26.688 27.984 1 97.31 185 GLU B O 1
ATOM 8110 N N . ALA B 1 186 ? -13.227 26.375 25.812 1 97.31 186 ALA B N 1
ATOM 8111 C CA . ALA B 1 186 ? -11.836 26.047 25.531 1 97.31 186 ALA B CA 1
ATOM 8112 C C . ALA B 1 186 ? -11 27.312 25.328 1 97.31 186 ALA B C 1
ATOM 8114 O O . ALA B 1 186 ? -9.789 27.25 25.141 1 97.31 186 ALA B O 1
ATOM 8115 N N . GLY B 1 187 ? -11.648 28.484 25.328 1 97 187 GLY B N 1
ATOM 8116 C CA . GLY B 1 187 ? -10.953 29.75 25.25 1 97 187 GLY B CA 1
ATOM 8117 C C . GLY B 1 187 ? -10.594 30.141 23.828 1 97 187 GLY B C 1
ATOM 8118 O O . GLY B 1 187 ? -9.82 31.078 23.609 1 97 187 GLY B O 1
ATOM 8119 N N . LEU B 1 188 ? -11.086 29.438 22.844 1 97.56 188 LEU B N 1
ATOM 8120 C CA . LEU B 1 188 ? -10.797 29.75 21.453 1 97.56 188 LEU B CA 1
ATOM 8121 C C . LEU B 1 188 ? -11.648 30.922 20.953 1 97.56 188 LEU B C 1
ATOM 8123 O O . LEU B 1 188 ? -11.273 31.625 20.016 1 97.56 188 LEU B O 1
ATOM 8127 N N . VAL B 1 189 ? -12.852 31.094 21.578 1 97 189 VAL B N 1
ATOM 8128 C CA . VAL B 1 189 ? -13.789 32.156 21.297 1 97 189 VAL B CA 1
ATOM 8129 C C . VAL B 1 189 ? -14.078 32.938 22.578 1 97 189 VAL B C 1
ATOM 8131 O O . VAL B 1 189 ? -14.32 32.344 23.641 1 97 189 VAL B O 1
ATOM 8134 N N . GLN B 1 190 ? -14.031 34.281 22.5 1 95.69 190 GLN B N 1
ATOM 8135 C CA . GLN B 1 190 ? -14.273 35.094 23.672 1 95.69 190 GLN B CA 1
ATOM 8136 C C . GLN B 1 190 ? -15.664 35.719 23.625 1 95.69 190 GLN B C 1
ATOM 8138 O O . GLN B 1 190 ? -15.797 36.969 23.578 1 95.69 190 GLN B O 1
ATOM 8143 N N . ASP B 1 191 ? -16.594 34.906 23.609 1 94.56 191 ASP B N 1
ATOM 8144 C CA . ASP B 1 191 ? -18 35.25 23.734 1 94.56 191 ASP B CA 1
ATOM 8145 C C . ASP B 1 191 ? -18.641 34.594 24.953 1 94.56 191 ASP B C 1
ATOM 8147 O O . ASP B 1 191 ? -19.328 33.594 24.828 1 94.56 191 ASP B O 1
ATOM 8151 N N . TYR B 1 192 ? -18.641 35.188 26 1 92.25 192 TYR B N 1
ATOM 8152 C CA . TYR B 1 192 ? -19 34.594 27.281 1 92.25 192 TYR B CA 1
ATOM 8153 C C . TYR B 1 192 ? -20.516 34.594 27.469 1 92.25 192 TYR B C 1
ATOM 8155 O O . TYR B 1 192 ? -21.031 33.906 28.344 1 92.25 192 TYR B O 1
ATOM 8163 N N . SER B 1 193 ? -21.188 35.312 26.609 1 91.62 193 SER B N 1
ATOM 8164 C CA . SER B 1 193 ? -22.641 35.312 26.641 1 91.62 193 SER B CA 1
ATOM 8165 C C . SER B 1 193 ? -23.219 34.25 25.688 1 91.62 193 SER B C 1
ATOM 8167 O O . SER B 1 193 ? -24.406 33.938 25.766 1 91.62 193 SER B O 1
ATOM 8169 N N . LEU B 1 194 ? -22.344 33.688 24.859 1 92.25 194 LEU B N 1
ATOM 8170 C CA . LEU B 1 194 ? -22.734 32.719 23.859 1 92.25 194 LEU B CA 1
ATOM 8171 C C . LEU B 1 194 ? -23.781 33.281 22.906 1 92.25 194 LEU B C 1
ATOM 8173 O O . LEU B 1 194 ? -24.703 32.562 22.5 1 92.25 194 LEU B O 1
ATOM 8177 N N . SER B 1 195 ? -23.719 34.562 22.578 1 87.06 195 SER B N 1
ATOM 8178 C CA . SER B 1 195 ? -24.734 35.25 21.781 1 87.06 195 SER B CA 1
ATOM 8179 C C . SER B 1 195 ? -24.344 35.281 20.312 1 87.06 195 SER B C 1
ATOM 8181 O O . SER B 1 195 ? -25.141 35.719 19.469 1 87.06 195 SER B O 1
ATOM 8183 N N . GLY B 1 196 ? -23.172 34.812 19.984 1 88.31 196 GLY B N 1
ATOM 8184 C CA . GLY B 1 196 ? -22.719 34.875 18.609 1 88.31 196 GLY B CA 1
ATOM 8185 C C . GLY B 1 196 ? -22.266 36.25 18.203 1 88.31 196 GLY B C 1
ATOM 8186 O O . GLY B 1 196 ? -22.672 36.781 17.156 1 88.31 196 GLY B O 1
ATOM 8187 N N . ILE B 1 197 ? -21.375 36.844 18.953 1 89.69 197 ILE B N 1
ATOM 8188 C CA . ILE B 1 197 ? -20.906 38.219 18.734 1 89.69 197 ILE B CA 1
ATOM 8189 C C . ILE B 1 197 ? -19.953 38.281 17.562 1 89.69 197 ILE B C 1
ATOM 8191 O O . ILE B 1 197 ? -19.5 37.25 17.062 1 89.69 197 ILE B O 1
ATOM 8195 N N . ASP B 1 198 ? -19.625 39.406 17.062 1 91.69 198 ASP B N 1
ATOM 8196 C CA . ASP B 1 198 ? -18.781 39.594 15.883 1 91.69 198 ASP B CA 1
ATOM 8197 C C . ASP B 1 198 ? -17.297 39.469 16.234 1 91.69 198 ASP B C 1
ATOM 8199 O O . ASP B 1 198 ? -16.516 38.906 15.469 1 91.69 198 ASP B O 1
ATOM 8203 N N . GLU B 1 199 ? -16.953 39.969 17.375 1 94.88 199 GLU B N 1
ATOM 8204 C CA . GLU B 1 199 ? -15.57 39.906 17.812 1 94.88 199 GLU B CA 1
ATOM 8205 C C . GLU B 1 199 ? -15.32 38.688 18.688 1 94.88 199 GLU B C 1
ATOM 8207 O O . GLU B 1 199 ? -15.633 38.688 19.875 1 94.88 199 GLU B O 1
ATOM 8212 N N . LEU B 1 200 ? -14.609 37.75 18.141 1 96.06 200 LEU B N 1
ATOM 8213 C CA . LEU B 1 200 ? -14.516 36.438 18.781 1 96.06 200 LEU B CA 1
ATOM 8214 C C . LEU B 1 200 ? -13.219 36.344 19.578 1 96.06 200 LEU B C 1
ATOM 8216 O O . LEU B 1 200 ? -13.078 35.438 20.422 1 96.06 200 LEU B O 1
ATOM 8220 N N . GLY B 1 201 ? -12.25 37.219 19.375 1 95.12 201 GLY B N 1
ATOM 8221 C CA . GLY B 1 201 ? -10.961 37.094 20.047 1 95.12 201 GLY B CA 1
ATOM 8222 C C . GLY B 1 201 ? -9.805 36.906 19.094 1 95.12 201 GLY B C 1
ATOM 8223 O O . GLY B 1 201 ? -9.938 37.156 17.891 1 95.12 201 GLY B O 1
ATOM 8224 N N . PRO B 1 202 ? -8.617 36.531 19.578 1 95.25 202 PRO B N 1
ATOM 8225 C CA . PRO B 1 202 ? -7.395 36.594 18.766 1 95.25 202 PRO B CA 1
ATOM 8226 C C . PRO B 1 202 ? -7.23 35.344 17.875 1 95.25 202 PRO B C 1
ATOM 8228 O O . PRO B 1 202 ? -6.402 35.344 16.969 1 95.25 202 PRO B O 1
ATOM 8231 N N . TYR B 1 203 ? -7.953 34.375 18.078 1 96.12 203 TYR B N 1
ATOM 8232 C CA . TYR B 1 203 ? -7.648 33.094 17.406 1 96.12 203 TYR B CA 1
ATOM 8233 C C . TYR B 1 203 ? -8.602 32.875 16.25 1 96.12 203 TYR B C 1
ATOM 8235 O O . TYR B 1 203 ? -8.195 32.344 15.195 1 96.12 203 TYR B O 1
ATOM 8243 N N . MET B 1 204 ? -9.852 33.188 16.422 1 97.69 204 MET B N 1
ATOM 8244 C CA . MET B 1 204 ? -10.836 32.938 15.383 1 97.69 204 MET B CA 1
ATOM 8245 C C . MET B 1 204 ? -11.539 34.219 14.969 1 97.69 204 MET B C 1
ATOM 8247 O O . MET B 1 204 ? -11.586 35.188 15.742 1 97.69 204 MET B O 1
ATOM 8251 N N . GLN B 1 205 ? -12.023 34.25 13.789 1 98.12 205 GLN B N 1
ATOM 8252 C CA . GLN B 1 205 ? -12.75 35.375 13.227 1 98.12 205 GLN B CA 1
ATOM 8253 C C . GLN B 1 205 ? -14.141 34.969 12.758 1 98.12 205 GLN B C 1
ATOM 8255 O O . GLN B 1 205 ? -14.297 33.938 12.094 1 98.12 205 GLN B O 1
ATOM 8260 N N . LYS B 1 206 ? -15.117 35.719 13.125 1 97.88 206 LYS B N 1
ATOM 8261 C CA . LYS B 1 206 ? -16.469 35.406 12.68 1 97.88 206 LYS B CA 1
ATOM 8262 C C . LYS B 1 206 ? -16.641 35.719 11.195 1 97.88 206 LYS B C 1
ATOM 8264 O O . LYS B 1 206 ? -16.203 36.75 10.703 1 97.88 206 LYS B O 1
ATOM 8269 N N . ILE B 1 207 ? -17.141 34.844 10.5 1 98.31 207 ILE B N 1
ATOM 8270 C CA . ILE B 1 207 ? -17.562 35.062 9.117 1 98.31 207 ILE B CA 1
ATOM 8271 C C . ILE B 1 207 ? -19.031 35.438 9.078 1 98.31 207 ILE B C 1
ATOM 8273 O O . ILE B 1 207 ? -19.906 34.656 9.438 1 98.31 207 ILE B O 1
ATOM 8277 N N . PRO B 1 208 ? -19.312 36.656 8.695 1 96.56 208 PRO B N 1
ATOM 8278 C CA . PRO B 1 208 ? -20.719 37.031 8.555 1 96.56 208 PRO B CA 1
ATOM 8279 C C . PRO B 1 208 ? -21.453 36.188 7.508 1 96.56 208 PRO B C 1
ATOM 8281 O O . PRO B 1 208 ? -20.875 35.875 6.461 1 96.56 208 PRO B O 1
ATOM 8284 N N . ILE B 1 209 ? -22.703 35.812 7.898 1 94.5 209 ILE B N 1
ATOM 8285 C CA . ILE B 1 209 ? -23.422 34.969 6.961 1 94.5 209 ILE B CA 1
ATOM 8286 C C . ILE B 1 209 ? -24.719 35.625 6.535 1 94.5 209 ILE B C 1
ATOM 8288 O O . ILE B 1 209 ? -25.125 36.656 7.113 1 94.5 209 ILE B O 1
ATOM 8292 N N . ARG B 1 210 ? -25.266 35.156 5.48 1 97.69 210 ARG B N 1
ATOM 8293 C CA . ARG B 1 210 ? -26.516 35.594 4.879 1 97.69 210 ARG B CA 1
ATOM 8294 C C . ARG B 1 210 ? -27.344 34.406 4.41 1 97.69 210 ARG B C 1
ATOM 8296 O O . ARG B 1 210 ? -26.828 33.281 4.34 1 97.69 210 ARG B O 1
ATOM 8303 N N . GLU B 1 211 ? -28.594 34.656 4.137 1 98.38 211 GLU B N 1
ATOM 8304 C CA . GLU B 1 211 ? -29.406 33.656 3.484 1 98.38 211 GLU B CA 1
ATOM 8305 C C . GLU B 1 211 ? -28.906 33.375 2.068 1 98.38 211 GLU B C 1
ATOM 8307 O O . GLU B 1 211 ? -28.531 34.281 1.343 1 98.38 211 GLU B O 1
ATOM 8312 N N . ALA B 1 212 ? -28.875 32.125 1.701 1 98.69 212 ALA B N 1
ATOM 8313 C CA . ALA B 1 212 ? -28.547 31.797 0.316 1 98.69 212 ALA B CA 1
ATOM 8314 C C . ALA B 1 212 ? -29.625 32.344 -0.636 1 98.69 212 ALA B C 1
ATOM 8316 O O . ALA B 1 212 ? -30.812 32.281 -0.329 1 98.69 212 ALA B O 1
ATOM 8317 N N . LEU B 1 213 ? -29.219 32.781 -1.752 1 98.56 213 LEU B N 1
ATOM 8318 C CA . LEU B 1 213 ? -30.141 33.281 -2.775 1 98.56 213 LEU B CA 1
ATOM 8319 C C . LEU B 1 213 ? -30.75 32.094 -3.539 1 98.56 213 LEU B C 1
ATOM 8321 O O . LEU B 1 213 ? -30.172 31.031 -3.611 1 98.56 213 LEU B O 1
ATOM 8325 N N . ALA B 1 214 ? -31.906 32.375 -4.098 1 98.44 214 ALA B N 1
ATOM 8326 C CA . ALA B 1 214 ? -32.594 31.344 -4.867 1 98.44 214 ALA B CA 1
ATOM 8327 C C . ALA B 1 214 ? -31.719 30.828 -6.012 1 98.44 214 ALA B C 1
ATOM 8329 O O . ALA B 1 214 ? -31.656 29.625 -6.262 1 98.44 214 ALA B O 1
ATOM 8330 N N . ASP B 1 215 ? -31.062 31.719 -6.648 1 98.38 215 ASP B N 1
ATOM 8331 C CA . ASP B 1 215 ? -30.219 31.359 -7.785 1 98.38 215 ASP B CA 1
ATOM 8332 C C . ASP B 1 215 ? -29.062 30.453 -7.344 1 98.38 215 ASP B C 1
ATOM 8334 O O . ASP B 1 215 ? -28.625 29.578 -8.094 1 98.38 215 ASP B O 1
ATOM 8338 N N . GLU B 1 216 ? -28.531 30.719 -6.191 1 98.69 216 GLU B N 1
ATOM 8339 C CA . GLU B 1 216 ? -27.453 29.906 -5.652 1 98.69 216 GLU B CA 1
ATOM 8340 C C . GLU B 1 216 ? -27.922 28.5 -5.344 1 98.69 216 GLU B C 1
ATOM 8342 O O . GLU B 1 216 ? -27.234 27.516 -5.652 1 98.69 216 GLU B O 1
ATOM 8347 N N . ILE B 1 217 ? -29.062 28.391 -4.727 1 98.81 217 ILE B N 1
ATOM 8348 C CA . ILE B 1 217 ? -29.641 27.094 -4.371 1 98.81 217 ILE B CA 1
ATOM 8349 C C . ILE B 1 217 ? -29.984 26.312 -5.641 1 98.81 217 ILE B C 1
ATOM 8351 O O . ILE B 1 217 ? -29.797 25.094 -5.699 1 98.81 217 ILE B O 1
ATOM 8355 N N . LEU B 1 218 ? -30.406 27.031 -6.719 1 98.62 218 LEU B N 1
ATOM 8356 C CA . LEU B 1 218 ? -30.875 26.422 -7.965 1 98.62 218 LEU B CA 1
ATOM 8357 C C . LEU B 1 218 ? -29.703 25.891 -8.773 1 98.62 218 LEU B C 1
ATOM 8359 O O . LEU B 1 218 ? -29.891 25.156 -9.75 1 98.62 218 LEU B O 1
ATOM 8363 N N . GLU B 1 219 ? -28.453 26.203 -8.367 1 98.31 219 GLU B N 1
ATOM 8364 C CA . GLU B 1 219 ? -27.281 25.609 -9.016 1 98.31 219 GLU B CA 1
ATOM 8365 C C . GLU B 1 219 ? -27.234 24.109 -8.781 1 98.31 219 GLU B C 1
ATOM 8367 O O . GLU B 1 219 ? -26.594 23.375 -9.555 1 98.31 219 GLU B O 1
ATOM 8372 N N . VAL B 1 220 ? -27.922 23.625 -7.707 1 98.69 220 VAL B N 1
ATOM 8373 C CA . VAL B 1 220 ? -27.891 22.203 -7.371 1 98.69 220 VAL B CA 1
ATOM 8374 C C . VAL B 1 220 ? -29.312 21.641 -7.383 1 98.69 220 VAL B C 1
ATOM 8376 O O . VAL B 1 220 ? -29.562 20.578 -7.957 1 98.69 220 VAL B O 1
ATOM 8379 N N . HIS B 1 221 ? -30.234 22.406 -6.805 1 98.69 221 HIS B N 1
ATOM 8380 C CA . HIS B 1 221 ? -31.578 21.891 -6.57 1 98.69 221 HIS B CA 1
ATOM 8381 C C . HIS B 1 221 ? -32.531 22.328 -7.664 1 98.69 221 HIS B C 1
ATOM 8383 O O . HIS B 1 221 ? -32.344 23.375 -8.281 1 98.69 221 HIS B O 1
ATOM 8389 N N . SER B 1 222 ? -33.625 21.562 -7.875 1 98.38 222 SER B N 1
ATOM 8390 C CA . SER B 1 222 ? -34.688 21.922 -8.828 1 98.38 222 SER B CA 1
ATOM 8391 C C . SER B 1 222 ? -35.562 23.047 -8.289 1 98.38 222 SER B C 1
ATOM 8393 O O . SER B 1 222 ? -35.594 23.281 -7.078 1 98.38 222 SER B O 1
ATOM 8395 N N . GLU B 1 223 ? -36.219 23.688 -9.211 1 98.19 223 GLU B N 1
ATOM 8396 C CA . GLU B 1 223 ? -37.188 24.719 -8.82 1 98.19 223 GLU B CA 1
ATOM 8397 C C . GLU B 1 223 ? -38.312 24.141 -7.969 1 98.19 223 GLU B C 1
ATOM 8399 O O . GLU B 1 223 ? -38.781 24.797 -7.047 1 98.19 223 GLU B O 1
ATOM 8404 N N . GLU B 1 224 ? -38.688 22.953 -8.336 1 98 224 GLU B N 1
ATOM 8405 C CA . GLU B 1 224 ? -39.75 22.281 -7.578 1 98 224 GLU B CA 1
ATOM 8406 C C . GLU B 1 224 ? -39.312 22.016 -6.137 1 98 224 GLU B C 1
ATOM 8408 O O . GLU B 1 224 ? -40.094 22.203 -5.203 1 98 224 GLU B O 1
ATOM 8413 N N . HIS B 1 225 ? -38.094 21.594 -5.973 1 97.75 225 HIS B N 1
ATOM 8414 C CA . HIS B 1 225 ? -37.562 21.344 -4.641 1 97.75 225 HIS B CA 1
ATOM 8415 C C . HIS B 1 225 ? -37.531 22.609 -3.805 1 97.75 225 HIS B C 1
ATOM 8417 O O . HIS B 1 225 ? -37.938 22.609 -2.648 1 97.75 225 HIS B O 1
ATOM 8423 N N . LEU B 1 226 ? -36.969 23.703 -4.379 1 98.31 226 LEU B N 1
ATOM 8424 C CA . LEU B 1 226 ? -36.906 24.984 -3.686 1 98.31 226 LEU B CA 1
ATOM 8425 C C . LEU B 1 226 ? -38.281 25.453 -3.266 1 98.31 226 LEU B C 1
ATOM 8427 O O . LEU B 1 226 ? -38.5 25.891 -2.127 1 98.31 226 LEU B O 1
ATOM 8431 N N . LYS B 1 227 ? -39.25 25.359 -4.176 1 97.69 227 LYS B N 1
ATOM 8432 C CA . LYS B 1 227 ? -40.625 25.781 -3.898 1 97.69 227 LYS B CA 1
ATOM 8433 C C . LYS B 1 227 ? -41.25 24.938 -2.787 1 97.69 227 LYS B C 1
ATOM 8435 O O . LYS B 1 227 ? -42 25.453 -1.968 1 97.69 227 LYS B O 1
ATOM 8440 N N . HIS B 1 228 ? -40.906 23.703 -2.84 1 96.75 228 HIS B N 1
ATOM 8441 C CA . HIS B 1 228 ? -41.438 22.797 -1.824 1 96.75 228 HIS B CA 1
ATOM 8442 C C . HIS B 1 228 ? -40.969 23.203 -0.43 1 96.75 228 HIS B C 1
ATOM 8444 O O . HIS B 1 228 ? -41.781 23.328 0.487 1 96.75 228 HIS B O 1
ATOM 8450 N N . ILE B 1 229 ? -39.719 23.375 -0.244 1 97.88 229 ILE B N 1
ATOM 8451 C CA . ILE B 1 229 ? -39.188 23.766 1.06 1 97.88 229 ILE B CA 1
ATOM 8452 C C . ILE B 1 229 ? -39.719 25.141 1.439 1 97.88 229 ILE B C 1
ATOM 8454 O O . ILE B 1 229 ? -40.031 25.391 2.604 1 97.88 229 ILE B O 1
ATOM 8458 N N . GLN B 1 230 ? -39.812 26.047 0.468 1 98.06 230 GLN B N 1
ATOM 8459 C CA . GLN B 1 230 ? -40.344 27.391 0.7 1 98.06 230 GLN B CA 1
ATOM 8460 C C . GLN B 1 230 ? -41.781 27.344 1.208 1 98.06 230 GLN B C 1
ATOM 8462 O O . GLN B 1 230 ? -42.156 28.156 2.047 1 98.06 230 GLN B O 1
ATOM 8467 N N . SER B 1 231 ? -42.531 26.453 0.781 1 97.38 231 SER B N 1
ATOM 8468 C CA . SER B 1 231 ? -43.938 26.344 1.122 1 97.38 231 SER B CA 1
ATOM 8469 C C . SER B 1 231 ? -44.125 26.078 2.609 1 97.38 231 SER B C 1
ATOM 8471 O O . SER B 1 231 ? -45.219 26.328 3.16 1 97.38 231 SER B O 1
ATOM 8473 N N . THR B 1 232 ? -43.156 25.531 3.256 1 96.94 232 THR B N 1
ATOM 8474 C CA . THR B 1 232 ? -43.281 25.219 4.672 1 96.94 232 THR B CA 1
ATOM 8475 C C . THR B 1 232 ? -43.5 26.484 5.496 1 96.94 232 THR B C 1
ATOM 8477 O O . THR B 1 232 ? -44.031 26.406 6.613 1 96.94 232 THR B O 1
ATOM 8480 N N . GLU B 1 233 ? -43.094 27.641 5.027 1 96.94 233 GLU B N 1
ATOM 8481 C CA . GLU B 1 233 ? -43.219 28.922 5.723 1 96.94 233 GLU B CA 1
ATOM 8482 C C . GLU B 1 233 ? -44.656 29.266 5.988 1 96.94 233 GLU B C 1
ATOM 8484 O O . GLU B 1 233 ? -45 29.922 6.988 1 96.94 233 GLU B O 1
ATOM 8489 N N . THR B 1 234 ? -45.594 28.766 5.137 1 97.12 234 THR B N 1
ATOM 8490 C CA . THR B 1 234 ? -46.969 29.188 5.207 1 97.12 234 THR B CA 1
ATOM 8491 C C . THR B 1 234 ? -47.875 28 5.543 1 97.12 234 THR B C 1
ATOM 8493 O O . THR B 1 234 ? -49.125 28.156 5.629 1 97.12 234 THR B O 1
ATOM 8496 N N . MET B 1 235 ? -47.344 26.922 5.75 1 96.94 235 MET B N 1
ATOM 8497 C CA . MET B 1 235 ? -48.156 25.734 6.074 1 96.94 235 MET B CA 1
ATOM 8498 C C . MET B 1 235 ? -48.75 25.859 7.465 1 96.94 235 MET B C 1
ATOM 8500 O O . MET B 1 235 ? -48.156 26.469 8.352 1 96.94 235 MET B O 1
ATOM 8504 N N . THR B 1 236 ? -49.906 25.172 7.633 1 96.94 236 THR B N 1
ATOM 8505 C CA . THR B 1 236 ? -50.531 25.078 8.953 1 96.94 236 THR B CA 1
ATOM 8506 C C . THR B 1 236 ? -49.812 24.031 9.805 1 96.94 236 THR B C 1
ATOM 8508 O O . THR B 1 236 ? -49.031 23.234 9.281 1 96.94 236 THR B O 1
ATOM 8511 N N . LYS B 1 237 ? -50.031 24.141 11.07 1 95.31 237 LYS B N 1
ATOM 8512 C CA . LYS B 1 237 ? -49.438 23.172 11.984 1 95.31 237 LYS B CA 1
ATOM 8513 C C . LYS B 1 237 ? -49.719 21.75 11.555 1 95.31 237 LYS B C 1
ATOM 8515 O O . LYS B 1 237 ? -48.812 20.891 11.57 1 95.31 237 LYS B O 1
ATOM 8520 N N . ASP B 1 238 ? -50.938 21.484 11.125 1 95.38 238 ASP B N 1
ATOM 8521 C CA . ASP B 1 238 ? -51.344 20.141 10.695 1 95.38 238 ASP B CA 1
ATOM 8522 C C . ASP B 1 238 ? -50.594 19.734 9.43 1 95.38 238 ASP B C 1
ATOM 8524 O O . ASP B 1 238 ? -50.188 18.578 9.289 1 95.38 238 ASP B O 1
ATOM 8528 N N . GLU B 1 239 ? -50.438 20.641 8.57 1 96 239 GLU B N 1
ATOM 8529 C CA . GLU B 1 239 ? -49.719 20.375 7.336 1 96 239 GLU B CA 1
ATOM 8530 C C . GLU B 1 239 ? -48.25 20.078 7.617 1 96 239 GLU B C 1
ATOM 8532 O O . GLU B 1 239 ? -47.656 19.203 6.992 1 96 239 GLU B O 1
ATOM 8537 N N . LEU B 1 240 ? -47.688 20.844 8.484 1 96.44 240 LEU B N 1
ATOM 8538 C CA . LEU B 1 240 ? -46.312 20.656 8.867 1 96.44 240 LEU B CA 1
ATOM 8539 C C . LEU B 1 240 ? -46.094 19.281 9.5 1 96.44 240 LEU B C 1
ATOM 8541 O O . LEU B 1 240 ? -45.094 18.609 9.219 1 96.44 240 LEU B O 1
ATOM 8545 N N . LEU B 1 241 ? -46.969 18.859 10.312 1 94.75 241 LEU B N 1
ATOM 8546 C CA . LEU B 1 241 ? -46.875 17.547 10.945 1 94.75 241 LEU B CA 1
ATOM 8547 C C . LEU B 1 241 ? -47 16.422 9.914 1 94.75 241 LEU B C 1
ATOM 8549 O O . LEU B 1 241 ? -46.312 15.398 10.023 1 94.75 241 LEU B O 1
ATOM 8553 N N . LYS B 1 242 ? -47.875 16.656 8.977 1 94.69 242 LYS B N 1
ATOM 8554 C CA . LYS B 1 242 ? -48.031 15.688 7.898 1 94.69 242 LYS B CA 1
ATOM 8555 C C . LYS B 1 242 ? -46.781 15.594 7.047 1 94.69 242 LYS B C 1
ATOM 8557 O O . LYS B 1 242 ? -46.375 14.492 6.656 1 94.69 242 LYS B O 1
ATOM 8562 N N . GLU B 1 243 ? -46.25 16.781 6.723 1 93.5 243 GLU B N 1
ATOM 8563 C CA . GLU B 1 243 ? -45 16.812 5.973 1 93.5 243 GLU B CA 1
ATOM 8564 C C . GLU B 1 243 ? -43.875 16.078 6.715 1 93.5 243 GLU B C 1
ATOM 8566 O O . GLU B 1 243 ? -43.062 15.383 6.098 1 93.5 243 GLU B O 1
ATOM 8571 N N . THR B 1 244 ? -43.781 16.234 7.988 1 92.94 244 THR B N 1
ATOM 8572 C CA . THR B 1 244 ? -42.812 15.57 8.836 1 92.94 244 THR B CA 1
ATOM 8573 C C . THR B 1 244 ? -43.031 14.062 8.852 1 92.94 244 THR B C 1
ATOM 8575 O O . THR B 1 244 ? -42.062 13.289 8.766 1 92.94 244 THR B O 1
ATOM 8578 N N . ALA B 1 245 ? -44.188 13.656 8.914 1 91.5 245 ALA B N 1
ATOM 8579 C CA . ALA B 1 245 ? -44.562 12.242 8.984 1 91.5 245 ALA B CA 1
ATOM 8580 C C . ALA B 1 245 ? -44.281 11.539 7.656 1 91.5 245 ALA B C 1
ATOM 8582 O O . ALA B 1 245 ? -43.875 10.375 7.633 1 91.5 245 ALA B O 1
ATOM 8583 N N . ASN B 1 246 ? -44.438 12.289 6.574 1 91.38 246 ASN B N 1
ATOM 8584 C CA . ASN B 1 246 ? -44.312 11.695 5.25 1 91.38 246 ASN B CA 1
ATOM 8585 C C . ASN B 1 246 ? -42.875 11.828 4.711 1 91.38 246 ASN B C 1
ATOM 8587 O O . ASN B 1 246 ? -42.5 11.141 3.756 1 91.38 246 ASN B O 1
ATOM 8591 N N . GLY B 1 247 ? -42.219 12.695 5.281 1 88.88 247 GLY B N 1
ATOM 8592 C CA . GLY B 1 247 ? -40.875 12.961 4.773 1 88.88 247 GLY B CA 1
ATOM 8593 C C . GLY B 1 247 ? -39.875 11.867 5.113 1 88.88 247 GLY B C 1
ATOM 8594 O O . GLY B 1 247 ? -40.094 11.094 6.051 1 88.88 247 GLY B O 1
ATOM 8595 N N . ASP B 1 248 ? -38.781 11.758 4.305 1 91.5 248 ASP B N 1
ATOM 8596 C CA . ASP B 1 248 ? -37.688 10.812 4.535 1 91.5 248 ASP B CA 1
ATOM 8597 C C . ASP B 1 248 ? -36.75 11.297 5.648 1 91.5 248 ASP B C 1
ATOM 8599 O O . ASP B 1 248 ? -35.688 11.836 5.379 1 91.5 248 ASP B O 1
ATOM 8603 N N . SER B 1 249 ? -37.188 11.023 6.906 1 91.25 249 SER B N 1
ATOM 8604 C CA . SER B 1 249 ? -36.406 11.352 8.102 1 91.25 249 SER B CA 1
ATOM 8605 C C . SER B 1 249 ? -36.125 12.852 8.18 1 91.25 249 SER B C 1
ATOM 8607 O O . SER B 1 249 ? -35 13.273 8.375 1 91.25 249 SER B O 1
ATOM 8609 N N . ILE B 1 250 ? -37.156 13.633 7.828 1 94 250 ILE B N 1
ATOM 8610 C CA . ILE B 1 250 ? -37.062 15.078 7.98 1 94 250 ILE B CA 1
ATOM 8611 C C . ILE B 1 250 ? -38.188 15.594 8.867 1 94 250 ILE B C 1
ATOM 8613 O O . ILE B 1 250 ? -39.188 14.906 9.055 1 94 250 ILE B O 1
ATOM 8617 N N . TYR B 1 251 ? -38.031 16.734 9.508 1 94.38 251 TYR B N 1
ATOM 8618 C CA . TYR B 1 251 ? -39.125 17.5 10.117 1 94.38 251 TYR B CA 1
ATOM 8619 C C . TYR B 1 251 ? -39.094 18.953 9.664 1 94.38 251 TYR B C 1
ATOM 8621 O O . TYR B 1 251 ? -38.031 19.453 9.234 1 94.38 251 TYR B O 1
ATOM 8629 N N . VAL B 1 252 ? -40.188 19.562 9.68 1 96.06 252 VAL B N 1
ATOM 8630 C CA . VAL B 1 252 ? -40.281 20.938 9.203 1 96.06 252 VAL B CA 1
ATOM 8631 C C . VAL B 1 252 ? -41.156 21.766 10.141 1 96.06 252 VAL B C 1
ATOM 8633 O O . VAL B 1 252 ? -42.031 21.219 10.812 1 96.06 252 VAL B O 1
ATOM 8636 N N . ASN B 1 253 ? -40.875 22.969 10.297 1 96.25 253 ASN B N 1
ATOM 8637 C CA . ASN B 1 253 ? -41.719 24 10.898 1 96.25 253 ASN B CA 1
ATOM 8638 C C . ASN B 1 253 ? -41.75 25.266 10.047 1 96.25 253 ASN B C 1
ATOM 8640 O O . ASN B 1 253 ? -41.25 25.266 8.922 1 96.25 253 ASN B O 1
ATOM 8644 N N . ASN B 1 254 ? -42.25 26.312 10.523 1 97.31 254 ASN B N 1
ATOM 8645 C CA . ASN B 1 254 ? -42.469 27.5 9.695 1 97.31 254 ASN B CA 1
ATOM 8646 C C . ASN B 1 254 ? -41.156 28.281 9.516 1 97.31 254 ASN B C 1
ATOM 8648 O O . ASN B 1 254 ? -41.062 29.141 8.648 1 97.31 254 ASN B O 1
ATOM 8652 N N . ASP B 1 255 ? -40.094 27.938 10.281 1 97.44 255 ASP B N 1
ATOM 8653 C CA . ASP B 1 255 ? -38.812 28.625 10.18 1 97.44 255 ASP B CA 1
ATOM 8654 C C . ASP B 1 255 ? -37.781 27.766 9.445 1 97.44 255 ASP B C 1
ATOM 8656 O O . ASP B 1 255 ? -36.625 28.156 9.281 1 97.44 255 ASP B O 1
ATOM 8660 N N . SER B 1 256 ? -38.188 26.594 9.008 1 97.56 256 SER B N 1
ATOM 8661 C CA . SER B 1 256 ? -37.281 25.641 8.406 1 97.56 256 SER B CA 1
ATOM 8662 C C . SER B 1 256 ? -36.656 26.203 7.125 1 97.56 256 SER B C 1
ATOM 8664 O O . SER B 1 256 ? -35.469 26.031 6.871 1 97.56 256 SER B O 1
ATOM 8666 N N . PHE B 1 257 ? -37.469 26.844 6.332 1 97.94 257 PHE B N 1
ATOM 8667 C CA . PHE B 1 257 ? -36.969 27.422 5.094 1 97.94 257 PHE B CA 1
ATOM 8668 C C . PHE B 1 257 ? -35.938 28.5 5.383 1 97.94 257 PHE B C 1
ATOM 8670 O O . PHE B 1 257 ? -34.844 28.516 4.773 1 97.94 257 PHE B O 1
ATOM 8677 N N . PHE B 1 258 ? -36.188 29.344 6.273 1 97.69 258 PHE B N 1
ATOM 8678 C CA . PHE B 1 258 ? -35.312 30.422 6.688 1 97.69 258 PHE B CA 1
ATOM 8679 C C . PHE B 1 258 ? -34 29.875 7.203 1 97.69 258 PHE B C 1
ATOM 8681 O O . PHE B 1 258 ? -32.906 30.297 6.758 1 97.69 258 PHE B O 1
ATOM 8688 N N . SER B 1 259 ? -34.062 28.906 8.109 1 97.94 259 SER B N 1
ATOM 8689 C CA . SER B 1 259 ? -32.875 28.312 8.695 1 97.94 259 SER B CA 1
ATOM 8690 C C . SER B 1 259 ? -32.031 27.578 7.641 1 97.94 259 SER B C 1
ATOM 8692 O O . SER B 1 259 ? -30.812 27.609 7.668 1 97.94 259 SER B O 1
ATOM 8694 N N . ALA B 1 260 ? -32.688 26.875 6.762 1 98.5 260 ALA B N 1
ATOM 8695 C CA . ALA B 1 260 ? -32 26.125 5.707 1 98.5 260 ALA B CA 1
ATOM 8696 C C . ALA B 1 260 ? -31.25 27.062 4.777 1 98.5 260 ALA B C 1
ATOM 8698 O O . ALA B 1 260 ? -30.141 26.75 4.328 1 98.5 260 ALA B O 1
ATOM 8699 N N . LYS B 1 261 ? -31.844 28.219 4.469 1 98.69 261 LYS B N 1
ATOM 8700 C CA . LYS B 1 261 ? -31.172 29.203 3.639 1 98.69 261 LYS B CA 1
ATOM 8701 C C . LYS B 1 261 ? -29.938 29.781 4.352 1 98.69 261 LYS B C 1
ATOM 8703 O O . LYS B 1 261 ? -28.922 30.047 3.719 1 98.69 261 LYS B O 1
ATOM 8708 N N . LEU B 1 262 ? -30.094 29.969 5.629 1 98.38 262 LEU B N 1
ATOM 8709 C CA . LEU B 1 262 ? -28.969 30.469 6.422 1 98.38 262 LEU B CA 1
ATOM 8710 C C . LEU B 1 262 ? -27.828 29.469 6.434 1 98.38 262 LEU B C 1
ATOM 8712 O O . LEU B 1 262 ? -26.656 29.844 6.312 1 98.38 262 LEU B O 1
ATOM 8716 N N . SER B 1 263 ? -28.172 28.219 6.633 1 98.31 263 SER B N 1
ATOM 8717 C CA . SER B 1 263 ? -27.188 27.141 6.633 1 98.31 263 SER B CA 1
ATOM 8718 C C . SER B 1 263 ? -26.438 27.078 5.305 1 98.31 263 SER B C 1
ATOM 8720 O O . SER B 1 263 ? -25.203 27.047 5.281 1 98.31 263 SER B O 1
ATOM 8722 N N . CYS B 1 264 ? -27.141 27.141 4.258 1 98.44 264 CYS B N 1
ATOM 8723 C CA . CYS B 1 264 ? -26.562 27.109 2.918 1 98.44 264 CYS B CA 1
ATOM 8724 C C . CYS B 1 264 ? -25.719 28.344 2.662 1 98.44 264 CYS B C 1
ATOM 8726 O O . CYS B 1 264 ? -24.609 28.25 2.156 1 98.44 264 CYS B O 1
ATOM 8728 N N . GLY B 1 265 ? -26.328 29.484 2.996 1 98.69 265 GLY B N 1
ATOM 8729 C CA . GLY B 1 265 ? -25.594 30.719 2.859 1 98.69 265 GLY B CA 1
ATOM 8730 C C . GLY B 1 265 ? -24.312 30.75 3.688 1 98.69 265 GLY B C 1
ATOM 8731 O O . GLY B 1 265 ? -23.297 31.297 3.258 1 98.69 265 GLY B O 1
ATOM 8732 N N . GLY B 1 266 ? -24.406 30.188 4.906 1 98.69 266 GLY B N 1
ATOM 8733 C CA . GLY B 1 266 ? -23.234 30.078 5.758 1 98.69 266 GLY B CA 1
ATOM 8734 C C . GLY B 1 266 ? -22.125 29.234 5.148 1 98.69 266 GLY B C 1
ATOM 8735 O O . GLY B 1 266 ? -20.953 29.578 5.254 1 98.69 266 GLY B O 1
ATOM 8736 N N . ALA B 1 267 ? -22.469 28.141 4.508 1 98.81 267 ALA B N 1
ATOM 8737 C CA . ALA B 1 267 ? -21.5 27.281 3.846 1 98.81 267 ALA B CA 1
ATOM 8738 C C . ALA B 1 267 ? -20.844 28 2.676 1 98.81 267 ALA B C 1
ATOM 8740 O O . ALA B 1 267 ? -19.625 27.906 2.482 1 98.81 267 ALA B O 1
ATOM 8741 N N . ILE B 1 268 ? -21.609 28.734 1.899 1 98.88 268 ILE B N 1
ATOM 8742 C CA . ILE B 1 268 ? -21.078 29.5 0.773 1 98.88 268 ILE B CA 1
ATOM 8743 C C . ILE B 1 268 ? -20.078 30.547 1.276 1 98.88 268 ILE B C 1
ATOM 8745 O O . ILE B 1 268 ? -18.969 30.656 0.747 1 98.88 268 ILE B O 1
ATOM 8749 N N . GLU B 1 269 ? -20.453 31.25 2.314 1 98.81 269 GLU B N 1
ATOM 8750 C CA . GLU B 1 269 ? -19.609 32.344 2.83 1 98.81 269 GLU B CA 1
ATOM 8751 C C . GLU B 1 269 ? -18.344 31.781 3.455 1 98.81 269 GLU B C 1
ATOM 8753 O O . GLU B 1 269 ? -17.281 32.406 3.385 1 98.81 269 GLU B O 1
ATOM 8758 N N . ALA B 1 270 ? -18.453 30.656 4.094 1 98.88 270 ALA B N 1
ATOM 8759 C CA . ALA B 1 270 ? -17.281 30.016 4.656 1 98.88 270 ALA B CA 1
ATOM 8760 C C . ALA B 1 270 ? -16.25 29.719 3.566 1 98.88 270 ALA B C 1
ATOM 8762 O O . ALA B 1 270 ? -15.055 29.984 3.742 1 98.88 270 ALA B O 1
ATOM 8763 N N . CYS B 1 271 ? -16.672 29.172 2.467 1 98.88 271 CYS B N 1
ATOM 8764 C CA . CYS B 1 271 ? -15.789 28.844 1.354 1 98.88 271 CYS B CA 1
ATOM 8765 C C . CYS B 1 271 ? -15.242 30.109 0.708 1 98.88 271 CYS B C 1
ATOM 8767 O O . CYS B 1 271 ? -14.055 30.172 0.378 1 98.88 271 CYS B O 1
ATOM 8769 N N . LYS B 1 272 ? -16.078 31.125 0.534 1 98.69 272 LYS B N 1
ATOM 8770 C CA . LYS B 1 272 ? -15.672 32.406 -0.076 1 98.69 272 LYS B CA 1
ATOM 8771 C C . LYS B 1 272 ? -14.57 33.062 0.74 1 98.69 272 LYS B C 1
ATOM 8773 O O . LYS B 1 272 ? -13.609 33.594 0.177 1 98.69 272 LYS B O 1
ATOM 8778 N N . ALA B 1 273 ? -14.789 33.062 2.051 1 98.75 273 ALA B N 1
ATOM 8779 C CA . ALA B 1 273 ? -13.812 33.688 2.934 1 98.75 273 ALA B CA 1
ATOM 8780 C C . ALA B 1 273 ? -12.438 33.062 2.779 1 98.75 273 ALA B C 1
ATOM 8782 O O . ALA B 1 273 ? -11.414 33.75 2.828 1 98.75 273 ALA B O 1
ATOM 8783 N N . VAL B 1 274 ? -12.359 31.766 2.584 1 98.75 274 VAL B N 1
ATOM 8784 C CA . VAL B 1 274 ? -11.109 31.047 2.428 1 98.75 274 VAL B CA 1
ATOM 8785 C C . VAL B 1 274 ? -10.5 31.344 1.062 1 98.75 274 VAL B C 1
ATOM 8787 O O . VAL B 1 274 ? -9.312 31.656 0.962 1 98.75 274 VAL B O 1
ATOM 8790 N N . VAL B 1 275 ? -11.305 31.297 0.001 1 98.56 275 VAL B N 1
ATOM 8791 C CA . VAL B 1 275 ? -10.844 31.484 -1.371 1 98.56 275 VAL B CA 1
ATOM 8792 C C . VAL B 1 275 ? -10.32 32.906 -1.556 1 98.56 275 VAL B C 1
ATOM 8794 O O . VAL B 1 275 ? -9.328 33.125 -2.25 1 98.56 275 VAL B O 1
ATOM 8797 N N . GLU B 1 276 ? -10.953 33.875 -0.847 1 98.12 276 GLU B N 1
ATOM 8798 C CA . GLU B 1 276 ? -10.594 35.281 -0.986 1 98.12 276 GLU B CA 1
ATOM 8799 C C . GLU B 1 276 ? -9.43 35.656 -0.075 1 98.12 276 GLU B C 1
ATOM 8801 O O . GLU B 1 276 ? -8.883 36.75 -0.169 1 98.12 276 GLU B O 1
ATOM 8806 N N . GLY B 1 277 ? -9.07 34.781 0.796 1 97.38 277 GLY B N 1
ATOM 8807 C CA . GLY B 1 277 ? -7.93 35.031 1.667 1 97.38 277 GLY B CA 1
ATOM 8808 C C . GLY B 1 277 ? -8.266 35.906 2.855 1 97.38 277 GLY B C 1
ATOM 8809 O O . GLY B 1 277 ? -7.379 36.531 3.43 1 97.38 277 GLY B O 1
ATOM 8810 N N . ARG B 1 278 ? -9.555 36 3.209 1 98.06 278 ARG B N 1
ATOM 8811 C CA . ARG B 1 278 ? -9.938 36.75 4.402 1 98.06 278 ARG B CA 1
ATOM 8812 C C . ARG B 1 278 ? -9.609 35.969 5.668 1 98.06 278 ARG B C 1
ATOM 8814 O O . ARG B 1 278 ? -9.336 36.562 6.719 1 98.06 278 ARG B O 1
ATOM 8821 N N . VAL B 1 279 ? -9.648 34.688 5.605 1 98.5 279 VAL B N 1
ATOM 8822 C CA . VAL B 1 279 ? -9.273 33.75 6.664 1 98.5 279 VAL B CA 1
ATOM 8823 C C . VAL B 1 279 ? -8.391 32.625 6.086 1 98.5 279 VAL B C 1
ATOM 8825 O O . VAL B 1 279 ? -8.352 32.438 4.871 1 98.5 279 VAL B O 1
ATOM 8828 N N . LYS B 1 280 ? -7.574 32.031 6.902 1 98.12 280 LYS B N 1
ATOM 8829 C CA . LYS B 1 280 ? -6.68 30.984 6.387 1 98.12 280 LYS B CA 1
ATOM 8830 C C . LYS B 1 280 ? -7.441 29.703 6.102 1 98.12 280 LYS B C 1
ATOM 8832 O O . LYS B 1 280 ? -7.121 28.984 5.148 1 98.12 280 LYS B O 1
ATOM 8837 N N . ASN B 1 281 ? -8.383 29.328 6.848 1 98.81 281 ASN B N 1
ATOM 8838 C CA . ASN B 1 281 ? -9.328 28.219 6.77 1 98.81 281 ASN B CA 1
ATOM 8839 C C . ASN B 1 281 ? -10.602 28.516 7.562 1 98.81 281 ASN B C 1
ATOM 8841 O O . ASN B 1 281 ? -10.742 29.594 8.141 1 98.81 281 ASN B O 1
ATOM 8845 N N . SER B 1 282 ? -11.617 27.547 7.477 1 98.88 282 SER B N 1
ATOM 8846 C CA . SER B 1 282 ? -12.852 27.906 8.156 1 98.88 282 SER B CA 1
ATOM 8847 C C . SER B 1 282 ? -13.539 26.672 8.75 1 98.88 282 SER B C 1
ATOM 8849 O O . SER B 1 282 ? -13.336 25.562 8.273 1 98.88 282 SER B O 1
ATOM 8851 N N . LEU B 1 283 ? -14.219 26.875 9.828 1 98.88 283 LEU B N 1
ATOM 8852 C CA . LEU B 1 283 ? -15.133 25.938 10.469 1 98.88 283 LEU B CA 1
ATOM 8853 C C . LEU B 1 283 ? -16.547 26.5 10.508 1 98.88 283 LEU B C 1
ATOM 8855 O O . LEU B 1 283 ? -16.797 27.547 11.117 1 98.88 283 LEU B O 1
ATOM 8859 N N . ALA B 1 284 ? -17.453 25.828 9.852 1 98.88 284 ALA B N 1
ATOM 8860 C CA . ALA B 1 284 ? -18.828 26.297 9.797 1 98.88 284 ALA B CA 1
ATOM 8861 C C . ALA B 1 284 ? -19.75 25.406 10.625 1 98.88 284 ALA B C 1
ATOM 8863 O O . ALA B 1 284 ? -20.047 24.281 10.219 1 98.88 284 ALA B O 1
ATOM 8864 N N . ALA B 1 285 ? -20.156 25.891 11.766 1 98.19 285 ALA B N 1
ATOM 8865 C CA . ALA B 1 285 ? -21.188 25.219 12.555 1 98.19 285 ALA B CA 1
ATOM 8866 C C . ALA B 1 285 ? -22.594 25.578 12.062 1 98.19 285 ALA B C 1
ATOM 8868 O O . ALA B 1 285 ? -23.234 26.453 12.625 1 98.19 285 ALA B O 1
ATOM 8869 N N . VAL B 1 286 ? -23.062 24.844 11.078 1 98.06 286 VAL B N 1
ATOM 8870 C CA . VAL B 1 286 ? -24.312 25.203 10.422 1 98.06 286 VAL B CA 1
ATOM 8871 C C . VAL B 1 286 ? -25.344 24.094 10.625 1 98.06 286 VAL B C 1
ATOM 8873 O O . VAL B 1 286 ? -24.984 22.953 10.93 1 98.06 286 VAL B O 1
ATOM 8876 N N . ARG B 1 287 ? -26.516 24.422 10.484 1 96.38 287 ARG B N 1
ATOM 8877 C CA . ARG B 1 287 ? -27.688 23.547 10.578 1 96.38 287 ARG B CA 1
ATOM 8878 C C . ARG B 1 287 ? -28.875 24.156 9.867 1 96.38 287 ARG B C 1
ATOM 8880 O O . ARG B 1 287 ? -29.031 25.391 9.836 1 96.38 287 ARG B O 1
ATOM 8887 N N . PRO B 1 288 ? -29.812 23.359 9.328 1 97.19 288 PRO B N 1
ATOM 8888 C CA . PRO B 1 288 ? -29.781 21.906 9.242 1 97.19 288 PRO B CA 1
ATOM 8889 C C . PRO B 1 288 ? -28.656 21.391 8.344 1 97.19 288 PRO B C 1
ATOM 8891 O O . PRO B 1 288 ? -28.078 22.156 7.578 1 97.19 288 PRO B O 1
ATOM 8894 N N . PRO B 1 289 ? -28.25 20.078 8.492 1 97.94 289 PRO B N 1
ATOM 8895 C CA . PRO B 1 289 ? -27.234 19.5 7.629 1 97.94 289 PRO B CA 1
ATOM 8896 C C . PRO B 1 289 ? -27.688 19.391 6.172 1 97.94 289 PRO B C 1
ATOM 8898 O O . PRO B 1 289 ? -28.828 19.703 5.855 1 97.94 289 PRO B O 1
ATOM 8901 N N . GLY B 1 290 ? -26.75 18.906 5.262 1 98.56 290 GLY B N 1
ATOM 8902 C CA . GLY B 1 290 ? -27.156 19.078 3.875 1 98.56 290 GLY B CA 1
ATOM 8903 C C . GLY B 1 290 ? -26.781 17.906 2.99 1 98.56 290 GLY B C 1
ATOM 8904 O O . GLY B 1 290 ? -27.328 17.766 1.892 1 98.56 290 GLY B O 1
ATOM 8905 N N . HIS B 1 291 ? -25.875 16.938 3.309 1 98.06 291 HIS B N 1
ATOM 8906 C CA . HIS B 1 291 ? -25.203 16.047 2.367 1 98.06 291 HIS B CA 1
ATOM 8907 C C . HIS B 1 291 ? -26.156 14.961 1.854 1 98.06 291 HIS B C 1
ATOM 8909 O O . HIS B 1 291 ? -25.859 14.305 0.851 1 98.06 291 HIS B O 1
ATOM 8915 N N . HIS B 1 292 ? -27.359 14.867 2.43 1 98.19 292 HIS B N 1
ATOM 8916 C CA . HIS B 1 292 ? -28.328 13.891 1.955 1 98.19 292 HIS B CA 1
ATOM 8917 C C . HIS B 1 292 ? -29.312 14.516 0.986 1 98.19 292 HIS B C 1
ATOM 8919 O O . HIS B 1 292 ? -30.047 13.812 0.284 1 98.19 292 HIS B O 1
ATOM 8925 N N . ALA B 1 293 ? -29.484 15.812 1.001 1 98.38 293 ALA B N 1
ATOM 8926 C CA . ALA B 1 293 ? -30.453 16.469 0.131 1 98.38 293 ALA B CA 1
ATOM 8927 C C . ALA B 1 293 ? -30.078 16.297 -1.338 1 98.38 293 ALA B C 1
ATOM 8929 O O . ALA B 1 293 ? -29.047 16.797 -1.789 1 98.38 293 ALA B O 1
ATOM 8930 N N . GLU B 1 294 ? -30.875 15.617 -2.051 1 97.5 294 GLU B N 1
ATOM 8931 C CA . GLU B 1 294 ? -30.672 15.414 -3.48 1 97.5 294 GLU B CA 1
ATOM 8932 C C . GLU B 1 294 ? -31.234 16.578 -4.293 1 97.5 294 GLU B C 1
ATOM 8934 O O . GLU B 1 294 ? -31.969 17.406 -3.768 1 97.5 294 GLU B O 1
ATOM 8939 N N . PRO B 1 295 ? -30.891 16.688 -5.531 1 97.38 295 PRO B N 1
ATOM 8940 C CA . PRO B 1 295 ? -31.328 17.828 -6.34 1 97.38 295 PRO B CA 1
ATOM 8941 C C . PRO B 1 295 ? -32.844 17.969 -6.363 1 97.38 295 PRO B C 1
ATOM 8943 O O . PRO B 1 295 ? -33.344 19.094 -6.379 1 97.38 295 PRO B O 1
ATOM 8946 N N . ASP B 1 296 ? -33.562 16.875 -6.176 1 97 296 ASP B N 1
ATOM 8947 C CA . ASP B 1 296 ? -35 16.969 -6.371 1 97 296 ASP B CA 1
ATOM 8948 C C . ASP B 1 296 ? -35.75 16.641 -5.09 1 97 296 ASP B C 1
ATOM 8950 O O . ASP B 1 296 ? -37 16.672 -5.062 1 97 296 ASP B O 1
ATOM 8954 N N . SER B 1 297 ? -35.031 16.328 -3.986 1 96.19 297 SER B N 1
ATOM 8955 C CA . SER B 1 297 ? -35.781 15.891 -2.797 1 96.19 297 SER B CA 1
ATOM 8956 C C . SER B 1 297 ? -34.938 16.078 -1.539 1 96.19 297 SER B C 1
ATOM 8958 O O . SER B 1 297 ? -33.719 15.828 -1.555 1 96.19 297 SER B O 1
ATOM 8960 N N . PRO B 1 298 ? -35.562 16.547 -0.425 1 96.69 298 PRO B N 1
ATOM 8961 C CA . PRO B 1 298 ? -34.875 16.516 0.873 1 96.69 298 PRO B CA 1
ATOM 8962 C C . PRO B 1 298 ? -34.844 15.109 1.478 1 96.69 298 PRO B C 1
ATOM 8964 O O . PRO B 1 298 ? -35.562 14.211 1.017 1 96.69 298 PRO B O 1
ATOM 8967 N N . GLY B 1 299 ? -34.031 14.906 2.396 1 95.38 299 GLY B N 1
ATOM 8968 C CA . GLY B 1 299 ? -33.938 13.609 3.053 1 95.38 299 GLY B CA 1
ATOM 8969 C C . GLY B 1 299 ? -32.844 13.547 4.105 1 95.38 299 GLY B C 1
ATOM 8970 O O . GLY B 1 299 ? -31.906 14.344 4.082 1 95.38 299 GLY B O 1
ATOM 8971 N N . GLY B 1 300 ? -32.906 12.602 5.059 1 95.25 300 GLY B N 1
ATOM 8972 C CA . GLY B 1 300 ? -31.891 12.406 6.07 1 95.25 300 GLY B CA 1
ATOM 8973 C C . GLY B 1 300 ? -31.547 13.672 6.832 1 95.25 300 GLY B C 1
ATOM 8974 O O . GLY B 1 300 ? -30.375 14.047 6.926 1 95.25 300 GLY B O 1
ATOM 8975 N N . PHE B 1 301 ? -32.562 14.398 7.227 1 94.94 301 PHE B N 1
ATOM 8976 C CA . PHE B 1 301 ? -32.438 15.609 8.031 1 94.94 301 PHE B CA 1
ATOM 8977 C C . PHE B 1 301 ? -32.062 16.797 7.168 1 94.94 301 PHE B C 1
ATOM 8979 O O . PHE B 1 301 ? -32 17.938 7.648 1 94.94 301 PHE B O 1
ATOM 8986 N N . CYS B 1 302 ? -31.734 16.578 5.863 1 97.81 302 CYS B N 1
ATOM 8987 C CA . CYS B 1 302 ? -31.156 17.594 4.992 1 97.81 302 CYS B CA 1
ATOM 8988 C C . CYS B 1 302 ? -32.219 18.203 4.09 1 97.81 302 CYS B C 1
ATOM 8990 O O . CYS B 1 302 ? -32.938 17.484 3.408 1 97.81 302 CYS B O 1
ATOM 8992 N N . LEU B 1 303 ? -32.281 19.5 4.125 1 98.06 303 LEU B N 1
ATOM 8993 C CA . LEU B 1 303 ? -33.281 20.203 3.311 1 98.06 303 LEU B CA 1
ATOM 8994 C C . LEU B 1 303 ? -32.625 20.75 2.037 1 98.06 303 LEU B C 1
ATOM 8996 O O . LEU B 1 303 ? -33.188 20.594 0.945 1 98.06 303 LEU B O 1
ATOM 9000 N N . PHE B 1 304 ? -31.531 21.438 2.143 1 98.56 304 PHE B N 1
ATOM 9001 C CA . PHE B 1 304 ? -30.672 21.828 1.03 1 98.56 304 PHE B CA 1
ATOM 9002 C C . PHE B 1 304 ? -29.281 21.234 1.179 1 98.56 304 PHE B C 1
ATOM 9004 O O . PHE B 1 304 ? -28.828 20.953 2.295 1 98.56 304 PHE B O 1
ATOM 9011 N N . SER B 1 305 ? -28.609 20.969 0.043 1 98.62 305 SER B N 1
ATOM 9012 C CA . SER B 1 305 ? -27.25 20.422 0.06 1 98.62 305 SER B CA 1
ATOM 9013 C C . SER B 1 305 ? -26.219 21.516 0.254 1 98.62 305 SER B C 1
ATOM 9015 O O . SER B 1 305 ? -25.594 21.969 -0.711 1 98.62 305 SER B O 1
ATOM 9017 N N . ASN B 1 306 ? -25.891 21.844 1.466 1 98.75 306 ASN B N 1
ATOM 9018 C CA . ASN B 1 306 ? -25.047 22.969 1.824 1 98.75 306 ASN B CA 1
ATOM 9019 C C . ASN B 1 306 ? -23.719 22.938 1.078 1 98.75 306 ASN B C 1
ATOM 9021 O O . ASN B 1 306 ? -23.344 23.906 0.405 1 98.75 306 ASN B O 1
ATOM 9025 N N . VAL B 1 307 ? -23.031 21.797 1.138 1 98.88 307 VAL B N 1
ATOM 9026 C CA . VAL B 1 307 ? -21.672 21.672 0.592 1 98.88 307 VAL B CA 1
ATOM 9027 C C . VAL B 1 307 ? -21.734 21.688 -0.934 1 98.88 307 VAL B C 1
ATOM 9029 O O . VAL B 1 307 ? -20.922 22.344 -1.587 1 98.88 307 VAL B O 1
ATOM 9032 N N . ALA B 1 308 ? -22.688 20.953 -1.507 1 98.88 308 ALA B N 1
ATOM 9033 C CA . ALA B 1 308 ? -22.812 20.922 -2.963 1 98.88 308 ALA B CA 1
ATOM 9034 C C . ALA B 1 308 ? -23.125 22.312 -3.512 1 98.88 308 ALA B C 1
ATOM 9036 O O . ALA B 1 308 ? -22.562 22.734 -4.52 1 98.88 308 ALA B O 1
ATOM 9037 N N . VAL B 1 309 ? -24.078 23.047 -2.852 1 98.88 309 VAL B N 1
ATOM 9038 C CA . VAL B 1 309 ? -24.453 24.391 -3.277 1 98.88 309 VAL B CA 1
ATOM 9039 C C . VAL B 1 309 ? -23.25 25.312 -3.16 1 98.88 309 VAL B C 1
ATOM 9041 O O . VAL B 1 309 ? -22.984 26.125 -4.059 1 98.88 309 VAL B O 1
ATOM 9044 N N . ALA B 1 310 ? -22.531 25.219 -2.09 1 98.94 310 ALA B N 1
ATOM 9045 C CA . ALA B 1 310 ? -21.328 26.031 -1.913 1 98.94 310 ALA B CA 1
ATOM 9046 C C . ALA B 1 310 ? -20.312 25.75 -3.008 1 98.94 310 ALA B C 1
ATOM 9048 O O . ALA B 1 310 ? -19.766 26.672 -3.607 1 98.94 310 ALA B O 1
ATOM 9049 N N . ALA B 1 311 ? -20.016 24.469 -3.297 1 98.88 311 ALA B N 1
ATOM 9050 C CA . ALA B 1 311 ? -19.031 24.078 -4.293 1 98.88 311 ALA B CA 1
ATOM 9051 C C . ALA B 1 311 ? -19.391 24.625 -5.672 1 98.88 311 ALA B C 1
ATOM 9053 O O . ALA B 1 311 ? -18.547 25.188 -6.367 1 98.88 311 ALA B O 1
ATOM 9054 N N . LYS B 1 312 ? -20.672 24.484 -6.074 1 98.69 312 LYS B N 1
ATOM 9055 C CA . LYS B 1 312 ? -21.109 24.969 -7.379 1 98.69 312 LYS B CA 1
ATOM 9056 C C . LYS B 1 312 ? -20.969 26.484 -7.484 1 98.69 312 LYS B C 1
ATOM 9058 O O . LYS B 1 312 ? -20.547 27 -8.523 1 98.69 312 LYS B O 1
ATOM 9063 N N . ASN B 1 313 ? -21.312 27.125 -6.461 1 98.69 313 ASN B N 1
ATOM 9064 C CA . ASN B 1 313 ? -21.25 28.578 -6.496 1 98.69 313 ASN B CA 1
ATOM 9065 C C . ASN B 1 313 ? -19.812 29.078 -6.508 1 98.69 313 ASN B C 1
ATOM 9067 O O . ASN B 1 313 ? -19.5 30.109 -7.113 1 98.69 313 ASN B O 1
ATOM 9071 N N . ILE B 1 314 ? -18.906 28.422 -5.816 1 98.81 314 ILE B N 1
ATOM 9072 C CA . ILE B 1 314 ? -17.5 28.797 -5.836 1 98.81 314 ILE B CA 1
ATOM 9073 C C . ILE B 1 314 ? -16.922 28.578 -7.238 1 98.81 314 ILE B C 1
ATOM 9075 O O . ILE B 1 314 ? -16.203 29.438 -7.762 1 98.81 314 ILE B O 1
ATOM 9079 N N . LEU B 1 315 ? -17.219 27.438 -7.875 1 98.62 315 LEU B N 1
ATOM 9080 C CA . LEU B 1 315 ? -16.766 27.141 -9.227 1 98.62 315 LEU B CA 1
ATOM 9081 C C . LEU B 1 315 ? -17.25 28.203 -10.211 1 98.62 315 LEU B C 1
ATOM 9083 O O . LEU B 1 315 ? -16.531 28.578 -11.133 1 98.62 315 LEU B O 1
ATOM 9087 N N . LYS B 1 316 ? -18.422 28.703 -9.969 1 98.06 316 LYS B N 1
ATOM 9088 C CA . LYS B 1 316 ? -19.047 29.688 -10.852 1 98.06 316 LYS B CA 1
ATOM 9089 C C . LYS B 1 316 ? -18.453 31.078 -10.617 1 98.06 316 LYS B C 1
ATOM 9091 O O . LYS B 1 316 ? -18.141 31.797 -11.57 1 98.06 316 LYS B O 1
ATOM 9096 N N . SER B 1 317 ? -18.234 31.406 -9.398 1 97.94 317 SER B N 1
ATOM 9097 C CA . SER B 1 317 ? -17.859 32.781 -9.039 1 97.94 317 SER B CA 1
ATOM 9098 C C . SER B 1 317 ? -16.359 33 -9.156 1 97.94 317 SER B C 1
ATOM 9100 O O . SER B 1 317 ? -15.898 34.125 -9.336 1 97.94 317 SER B O 1
ATOM 9102 N N . TYR B 1 318 ? -15.555 31.906 -9.055 1 98.06 318 TYR B N 1
ATOM 9103 C CA . TYR B 1 318 ? -14.102 32.031 -9.07 1 98.06 318 TYR B CA 1
ATOM 9104 C C . TYR B 1 318 ? -13.484 31.078 -10.086 1 98.06 318 TYR B C 1
ATOM 9106 O O . TYR B 1 318 ? -12.555 30.328 -9.766 1 98.06 318 TYR B O 1
ATOM 9114 N N . PRO B 1 319 ? -13.805 31.125 -11.367 1 95.12 319 PRO B N 1
ATOM 9115 C CA . PRO B 1 319 ? -13.367 30.125 -12.352 1 95.12 319 PRO B CA 1
ATOM 9116 C C . PRO B 1 319 ? -11.867 30.203 -12.633 1 95.12 319 PRO B C 1
ATOM 9118 O O . PRO B 1 319 ? -11.266 29.203 -13.047 1 95.12 319 PRO B O 1
ATOM 9121 N N . GLU B 1 320 ? -11.25 31.328 -12.328 1 95.31 320 GLU B N 1
ATOM 9122 C CA . GLU B 1 320 ? -9.82 31.469 -12.594 1 95.31 320 GLU B CA 1
ATOM 9123 C C . GLU B 1 320 ? -8.984 30.938 -11.43 1 95.31 320 GLU B C 1
ATOM 9125 O O . GLU B 1 320 ? -7.883 30.438 -11.633 1 95.31 320 GLU B O 1
ATOM 9130 N N . SER B 1 321 ? -9.539 31.031 -10.266 1 96.06 321 SER B N 1
ATOM 9131 C CA . SER B 1 321 ? -8.766 30.688 -9.07 1 96.06 321 SER B CA 1
ATOM 9132 C C . SER B 1 321 ? -9.102 29.281 -8.57 1 96.06 321 SER B C 1
ATOM 9134 O O . SER B 1 321 ? -8.273 28.641 -7.922 1 96.06 321 SER B O 1
ATOM 9136 N N . VAL B 1 322 ? -10.32 28.922 -8.734 1 98.38 322 VAL B N 1
ATOM 9137 C CA . VAL B 1 322 ? -10.758 27.609 -8.266 1 98.38 322 VAL B CA 1
ATOM 9138 C C . VAL B 1 322 ? -11.336 26.812 -9.43 1 98.38 322 VAL B C 1
ATOM 9140 O O . VAL B 1 322 ? -12.484 27.016 -9.828 1 98.38 322 VAL B O 1
ATOM 9143 N N . ARG B 1 323 ? -10.57 25.859 -9.891 1 98 323 ARG B N 1
ATOM 9144 C CA . ARG B 1 323 ? -10.969 25.047 -11.031 1 98 323 ARG B CA 1
ATOM 9145 C C . ARG B 1 323 ? -11.32 23.625 -10.594 1 98 323 ARG B C 1
ATOM 9147 O O . ARG B 1 323 ? -12.07 22.922 -11.281 1 98 323 ARG B O 1
ATOM 9154 N N . ARG B 1 324 ? -10.711 23.203 -9.531 1 98.5 324 ARG B N 1
ATOM 9155 C CA . ARG B 1 324 ? -10.883 21.859 -9 1 98.5 324 ARG B CA 1
ATOM 9156 C C . ARG B 1 324 ? -11.18 21.891 -7.504 1 98.5 324 ARG B C 1
ATOM 9158 O O . ARG B 1 324 ? -10.453 22.531 -6.738 1 98.5 324 ARG B O 1
ATOM 9165 N N . ILE B 1 325 ? -12.234 21.188 -7.102 1 98.88 325 ILE B N 1
ATOM 9166 C CA . ILE B 1 325 ? -12.609 21.125 -5.695 1 98.88 325 ILE B CA 1
ATOM 9167 C C . ILE B 1 325 ? -12.68 19.672 -5.238 1 98.88 325 ILE B C 1
ATOM 9169 O O . ILE B 1 325 ? -13.148 18.797 -5.977 1 98.88 325 ILE B O 1
ATOM 9173 N N . VAL B 1 326 ? -12.148 19.375 -4.07 1 98.94 326 VAL B N 1
ATOM 9174 C CA . VAL B 1 326 ? -12.414 18.109 -3.406 1 98.94 326 VAL B CA 1
ATOM 9175 C C . VAL B 1 326 ? -13.492 18.297 -2.342 1 98.94 326 VAL B C 1
ATOM 9177 O O . VAL B 1 326 ? -13.414 19.219 -1.534 1 98.94 326 VAL B O 1
ATOM 9180 N N . VAL B 1 327 ? -14.508 17.469 -2.42 1 98.94 327 VAL B N 1
ATOM 9181 C CA . VAL B 1 327 ? -15.453 17.344 -1.313 1 98.94 327 VAL B CA 1
ATOM 9182 C C . VAL B 1 327 ? -15.203 16.016 -0.585 1 98.94 327 VAL B C 1
ATOM 9184 O O . VAL B 1 327 ? -15.438 14.945 -1.14 1 98.94 327 VAL B O 1
ATOM 9187 N N . LEU B 1 328 ? -14.688 16.109 0.57 1 98.94 328 LEU B N 1
ATOM 9188 C CA . LEU B 1 328 ? -14.461 14.938 1.408 1 98.94 328 LEU B CA 1
ATOM 9189 C C . LEU B 1 328 ? -15.547 14.82 2.475 1 98.94 328 LEU B C 1
ATOM 9191 O O . LEU B 1 328 ? -15.727 15.734 3.285 1 98.94 328 LEU B O 1
ATOM 9195 N N . ASP B 1 329 ? -16.281 13.742 2.42 1 98.88 329 ASP B N 1
ATOM 9196 C CA . ASP B 1 329 ? -17.375 13.477 3.354 1 98.88 329 ASP B CA 1
ATOM 9197 C C . ASP B 1 329 ? -16.984 12.391 4.355 1 98.88 329 ASP B C 1
ATOM 9199 O O . ASP B 1 329 ? -16.969 11.203 4.02 1 98.88 329 ASP B O 1
ATOM 9203 N N . TRP B 1 330 ? -16.656 12.812 5.633 1 98.56 330 TRP B N 1
ATOM 9204 C CA . TRP B 1 330 ? -16.312 11.789 6.617 1 98.56 330 TRP B CA 1
ATOM 9205 C C . TRP B 1 330 ? -17.469 11.539 7.57 1 98.56 330 TRP B C 1
ATOM 9207 O O . TRP B 1 330 ? -17.297 10.93 8.633 1 98.56 330 TRP B O 1
ATOM 9217 N N . ASP B 1 331 ? -18.703 12.094 7.203 1 97 331 ASP B N 1
ATOM 9218 C CA . ASP B 1 331 ? -19.938 11.648 7.848 1 97 331 ASP B CA 1
ATOM 9219 C C . ASP B 1 331 ? -20.141 10.148 7.668 1 97 331 ASP B C 1
ATOM 9221 O O . ASP B 1 331 ? -19.844 9.602 6.598 1 97 331 ASP B O 1
ATOM 9225 N N . ILE B 1 332 ? -20.688 9.531 8.68 1 97.88 332 ILE B N 1
ATOM 9226 C CA . ILE B 1 332 ? -20.734 8.07 8.664 1 97.88 332 ILE B CA 1
ATOM 9227 C C . ILE B 1 332 ? -21.797 7.59 7.688 1 97.88 332 ILE B C 1
ATOM 9229 O O . ILE B 1 332 ? -21.797 6.426 7.281 1 97.88 332 ILE B O 1
ATOM 9233 N N . HIS B 1 333 ? -22.75 8.461 7.363 1 97.69 333 HIS B N 1
ATOM 9234 C CA . HIS B 1 333 ? -23.75 8.141 6.355 1 97.69 333 HIS B CA 1
ATOM 9235 C C . HIS B 1 333 ? -23.312 8.602 4.969 1 97.69 333 HIS B C 1
ATOM 9237 O O . HIS B 1 333 ? -22.719 9.672 4.828 1 97.69 333 HIS B O 1
ATOM 9243 N N . HIS B 1 334 ? -23.641 7.754 3.99 1 98.06 334 HIS B N 1
ATOM 9244 C CA . HIS B 1 334 ? -23.312 8.094 2.611 1 98.06 334 HIS B CA 1
ATOM 9245 C C . HIS B 1 334 ? -23.984 9.398 2.188 1 98.06 334 HIS B C 1
ATOM 9247 O O . HIS B 1 334 ? -25.188 9.562 2.373 1 98.06 334 HIS B O 1
ATOM 9253 N N . GLY B 1 335 ? -23.188 10.32 1.613 1 98.25 335 GLY B N 1
ATOM 9254 C CA . GLY B 1 335 ? -23.719 11.578 1.13 1 98.25 335 GLY B CA 1
ATOM 9255 C C . GLY B 1 335 ? -24.328 11.477 -0.258 1 98.25 335 GLY B C 1
ATOM 9256 O O . GLY B 1 335 ? -23.812 12.062 -1.211 1 98.25 335 GLY B O 1
ATOM 9257 N N . ASN B 1 336 ? -25.453 10.82 -0.329 1 98 336 ASN B N 1
ATOM 9258 C CA . ASN B 1 336 ? -26.109 10.547 -1.606 1 98 336 ASN B CA 1
ATOM 9259 C C . ASN B 1 336 ? -26.469 11.836 -2.334 1 98 336 ASN B C 1
ATOM 9261 O O . ASN B 1 336 ? -26.406 11.906 -3.564 1 98 336 ASN B O 1
ATOM 9265 N N . GLY B 1 337 ? -26.844 12.898 -1.599 1 98.25 337 GLY B N 1
ATOM 9266 C CA . GLY B 1 337 ? -27.188 14.164 -2.219 1 98.25 337 GLY B CA 1
ATOM 9267 C C . GLY B 1 337 ? -26.016 14.828 -2.912 1 98.25 337 GLY B C 1
ATOM 9268 O O . GLY B 1 337 ? -26.109 15.219 -4.078 1 98.25 337 GLY B O 1
ATOM 9269 N N . THR B 1 338 ? -24.906 14.953 -2.174 1 98.69 338 THR B N 1
ATOM 9270 C CA . THR B 1 338 ? -23.703 15.57 -2.742 1 98.69 338 THR B CA 1
ATOM 9271 C C . THR B 1 338 ? -23.172 14.75 -3.914 1 98.69 338 THR B C 1
ATOM 9273 O O . THR B 1 338 ? -22.766 15.305 -4.934 1 98.69 338 THR B O 1
ATOM 9276 N N . GLN B 1 339 ? -23.125 13.414 -3.756 1 98.62 339 GLN B N 1
ATOM 9277 C CA . GLN B 1 339 ? -22.672 12.547 -4.84 1 98.62 339 GLN B CA 1
ATOM 9278 C C . GLN B 1 339 ? -23.469 12.789 -6.109 1 98.62 339 GLN B C 1
ATOM 9280 O O . GLN B 1 339 ? -22.906 12.945 -7.191 1 98.62 339 GLN B O 1
ATOM 9285 N N . LYS B 1 340 ? -24.766 12.766 -5.957 1 98.31 340 LYS B N 1
ATOM 9286 C CA . LYS B 1 340 ? -25.641 12.922 -7.113 1 98.31 340 LYS B CA 1
ATOM 9287 C C . LYS B 1 340 ? -25.438 14.273 -7.785 1 98.31 340 LYS B C 1
ATOM 9289 O O . LYS B 1 340 ? -25.5 14.383 -9.016 1 98.31 340 LYS B O 1
ATOM 9294 N N . ALA B 1 341 ? -25.172 15.281 -7.027 1 98.5 341 ALA B N 1
ATOM 9295 C CA . ALA B 1 341 ? -25 16.641 -7.531 1 98.5 341 ALA B CA 1
ATOM 9296 C C . ALA B 1 341 ? -23.812 16.734 -8.469 1 98.5 341 ALA B C 1
ATOM 9298 O O . ALA B 1 341 ? -23.781 17.562 -9.383 1 98.5 341 ALA B O 1
ATOM 9299 N N . PHE B 1 342 ? -22.781 15.867 -8.281 1 98.62 342 PHE B N 1
ATOM 9300 C CA . PHE B 1 342 ? -21.547 16.031 -9.031 1 98.62 342 PHE B CA 1
ATOM 9301 C C . PHE B 1 342 ? -21.203 14.766 -9.797 1 98.62 342 PHE B C 1
ATOM 9303 O O . PHE B 1 342 ? -20.078 14.617 -10.281 1 98.62 342 PHE B O 1
ATOM 9310 N N . TYR B 1 343 ? -22.094 13.836 -9.938 1 98.12 343 TYR B N 1
ATOM 9311 C CA . TYR B 1 343 ? -21.828 12.492 -10.445 1 98.12 343 TYR B CA 1
ATOM 9312 C C . TYR B 1 343 ? -21.297 12.547 -11.867 1 98.12 343 TYR B C 1
ATOM 9314 O O . TYR B 1 343 ? -20.578 11.641 -12.305 1 98.12 343 TYR B O 1
ATOM 9322 N N . ASP B 1 344 ? -21.547 13.617 -12.703 1 98.12 344 ASP B N 1
ATOM 9323 C CA . ASP B 1 344 ? -21.078 13.75 -14.078 1 98.12 344 ASP B CA 1
ATOM 9324 C C . ASP B 1 344 ? -20.172 14.961 -14.234 1 98.12 344 ASP B C 1
ATOM 9326 O O . ASP B 1 344 ? -19.938 15.43 -15.352 1 98.12 344 ASP B O 1
ATOM 9330 N N . ASP B 1 345 ? -19.656 15.57 -13.133 1 98.12 345 ASP B N 1
ATOM 9331 C CA . ASP B 1 345 ? -18.859 16.797 -13.156 1 98.12 345 ASP B CA 1
ATOM 9332 C C . ASP B 1 345 ? -17.438 16.531 -12.695 1 98.12 345 ASP B C 1
ATOM 9334 O O . ASP B 1 345 ? -17.188 16.281 -11.516 1 98.12 345 ASP B O 1
ATOM 9338 N N . PRO B 1 346 ? -16.406 16.562 -13.562 1 98.31 346 PRO B N 1
ATOM 9339 C CA . PRO B 1 346 ? -15.016 16.25 -13.211 1 98.31 346 PRO B CA 1
ATOM 9340 C C . PRO B 1 346 ? -14.344 17.359 -12.414 1 98.31 346 PRO B C 1
ATOM 9342 O O . PRO B 1 346 ? -13.227 17.188 -11.922 1 98.31 346 PRO B O 1
ATOM 9345 N N . ARG B 1 347 ? -15.039 18.562 -12.273 1 98.06 347 ARG B N 1
ATOM 9346 C CA . ARG B 1 347 ? -14.461 19.688 -11.547 1 98.06 347 ARG B CA 1
ATOM 9347 C C . ARG B 1 347 ? -14.531 19.469 -10.039 1 98.06 347 ARG B C 1
ATOM 9349 O O . ARG B 1 347 ? -13.875 20.172 -9.273 1 98.06 347 ARG B O 1
ATOM 9356 N N . VAL B 1 348 ? -15.297 18.406 -9.609 1 98.88 348 VAL B N 1
ATOM 9357 C CA . VAL B 1 348 ? -15.391 18.062 -8.195 1 98.88 348 VAL B CA 1
ATOM 9358 C C . VAL B 1 348 ? -15.062 16.594 -8 1 98.88 348 VAL B C 1
ATOM 9360 O O . VAL B 1 348 ? -15.703 15.719 -8.594 1 98.88 348 VAL B O 1
ATOM 9363 N N . LEU B 1 349 ? -14.031 16.312 -7.246 1 98.94 349 LEU B N 1
ATOM 9364 C CA . LEU B 1 349 ? -13.758 14.969 -6.758 1 98.94 349 LEU B CA 1
ATOM 9365 C C . LEU B 1 349 ? -14.477 14.719 -5.438 1 98.94 349 LEU B C 1
ATOM 9367 O O . LEU B 1 349 ? -14.141 15.312 -4.414 1 98.94 349 LEU B O 1
ATOM 9371 N N . TYR B 1 350 ? -15.484 13.883 -5.547 1 98.81 350 TYR B N 1
ATOM 9372 C CA . TYR B 1 350 ? -16.266 13.539 -4.355 1 98.81 350 TYR B CA 1
ATOM 9373 C C . TYR B 1 350 ? -15.727 12.273 -3.701 1 98.81 350 TYR B C 1
ATOM 9375 O O . TYR B 1 350 ? -15.617 11.234 -4.352 1 98.81 350 TYR B O 1
ATOM 9383 N N . ILE B 1 351 ? -15.367 12.352 -2.418 1 98.94 351 ILE B N 1
ATOM 9384 C CA . ILE B 1 351 ? -14.875 11.234 -1.629 1 98.94 351 ILE B CA 1
ATOM 9385 C C . ILE B 1 351 ? -15.75 11.047 -0.391 1 98.94 351 ILE B C 1
ATOM 9387 O O . ILE B 1 351 ? -16.016 12 0.342 1 98.94 351 ILE B O 1
ATOM 9391 N N . SER B 1 352 ? -16.188 9.82 -0.126 1 98.81 352 SER B N 1
ATOM 9392 C CA . SER B 1 352 ? -17.016 9.562 1.043 1 98.81 352 SER B CA 1
ATOM 9393 C C . SER B 1 352 ? -16.578 8.289 1.762 1 98.81 352 SER B C 1
ATOM 9395 O O . SER B 1 352 ? -16.312 7.27 1.123 1 98.81 352 SER B O 1
ATOM 9397 N N . LEU B 1 353 ? -16.359 8.352 3.061 1 98.56 353 LEU B N 1
ATOM 9398 C CA . LEU B 1 353 ? -16.203 7.207 3.951 1 98.56 353 LEU B CA 1
ATOM 9399 C C . LEU B 1 353 ? -17.484 6.984 4.766 1 98.56 353 LEU B C 1
ATOM 9401 O O . LEU B 1 353 ? -17.906 7.875 5.5 1 98.56 353 LEU B O 1
ATOM 9405 N N . HIS B 1 354 ? -18.094 5.801 4.617 1 98.69 354 HIS B N 1
ATOM 9406 C CA . HIS B 1 354 ? -19.391 5.645 5.277 1 98.69 354 HIS B CA 1
ATOM 9407 C C . HIS B 1 354 ? -19.703 4.176 5.543 1 98.69 354 HIS B C 1
ATOM 9409 O O . HIS B 1 354 ? -19.156 3.291 4.875 1 98.69 354 HIS B O 1
ATOM 9415 N N . ARG B 1 355 ? -20.484 4.012 6.516 1 97.75 355 ARG B N 1
ATOM 9416 C CA . ARG B 1 355 ? -21.047 2.682 6.719 1 97.75 355 ARG B CA 1
ATOM 9417 C C . ARG B 1 355 ? -22.016 2.32 5.594 1 97.75 355 ARG B C 1
ATOM 9419 O O . ARG B 1 355 ? -22.875 3.123 5.223 1 97.75 355 ARG B O 1
ATOM 9426 N N . TYR B 1 356 ? -21.828 1.206 5.02 1 97.62 356 TYR B N 1
ATOM 9427 C CA . TYR B 1 356 ? -22.609 0.799 3.861 1 97.62 356 TYR B CA 1
ATOM 9428 C C . TYR B 1 356 ? -23.406 -0.473 4.156 1 97.62 356 TYR B C 1
ATOM 9430 O O . TYR B 1 356 ? -24.594 -0.552 3.867 1 97.62 356 TYR B O 1
ATOM 9438 N N . GLU B 1 357 ? -22.719 -1.474 4.738 1 94.56 357 GLU B N 1
ATOM 9439 C CA . GLU B 1 357 ? -23.312 -2.75 5.121 1 94.56 357 GLU B CA 1
ATOM 9440 C C . GLU B 1 357 ? -24.125 -3.35 3.975 1 94.56 357 GLU B C 1
ATOM 9442 O O . GLU B 1 357 ? -25.297 -3.678 4.141 1 94.56 357 GLU B O 1
ATOM 9447 N N . ASN B 1 358 ? -23.5 -3.408 2.799 1 91.62 358 ASN B N 1
ATOM 9448 C CA . ASN B 1 358 ? -24.078 -3.977 1.588 1 91.62 358 ASN B CA 1
ATOM 9449 C C . ASN B 1 358 ? -25.359 -3.254 1.189 1 91.62 358 ASN B C 1
ATOM 9451 O O . ASN B 1 358 ? -26.328 -3.887 0.757 1 91.62 358 ASN B O 1
ATOM 9455 N N . GLY B 1 359 ? -25.438 -2.049 1.49 1 93.62 359 GLY B N 1
ATOM 9456 C CA . GLY B 1 359 ? -26.547 -1.21 1.07 1 93.62 359 GLY B CA 1
ATOM 9457 C C . GLY B 1 359 ? -27.688 -1.192 2.066 1 93.62 359 GLY B C 1
ATOM 9458 O O . GLY B 1 359 ? -28.781 -0.734 1.75 1 93.62 359 GLY B O 1
ATOM 9459 N N . LYS B 1 360 ? -27.453 -1.629 3.285 1 93.75 360 LYS B N 1
ATOM 9460 C CA . LYS B 1 360 ? -28.516 -1.704 4.277 1 93.75 360 LYS B CA 1
ATOM 9461 C C . LYS B 1 360 ? -28.5 -0.487 5.199 1 93.75 360 LYS B C 1
ATOM 9463 O O . LYS B 1 360 ? -29.531 -0.086 5.727 1 93.75 360 LYS B O 1
ATOM 9468 N N . PHE B 1 361 ? -27.359 0.055 5.441 1 95.75 361 PHE B N 1
ATOM 9469 C CA . PHE B 1 361 ? -27.25 1.216 6.316 1 95.75 361 PHE B CA 1
ATOM 9470 C C . PHE B 1 361 ? -27.734 2.477 5.609 1 95.75 361 PHE B C 1
ATOM 9472 O O . PHE B 1 361 ? -27.5 2.65 4.41 1 95.75 361 PHE B O 1
ATOM 9479 N N . TYR B 1 362 ? -28.422 3.354 6.266 1 94.06 362 TYR B N 1
ATOM 9480 C CA . TYR B 1 362 ? -28.984 4.551 5.656 1 94.06 362 TYR B CA 1
ATOM 9481 C C . TYR B 1 362 ? -27.938 5.289 4.832 1 94.06 362 TYR B C 1
ATOM 9483 O O . TYR B 1 362 ? -26.812 5.508 5.297 1 94.06 362 TYR B O 1
ATOM 9491 N N . PRO B 1 363 ? -28.25 5.695 3.641 1 95.19 363 PRO B N 1
ATOM 9492 C CA . PRO B 1 363 ? -29.578 5.801 3.027 1 95.19 363 PRO B CA 1
ATOM 9493 C C . PRO B 1 363 ? -30.047 4.488 2.412 1 95.19 363 PRO B C 1
ATOM 9495 O O . PRO B 1 363 ? -31.172 4.414 1.894 1 95.19 363 PRO B O 1
ATOM 9498 N N . GLY B 1 364 ? -29.25 3.482 2.42 1 93.56 364 GLY B N 1
ATOM 9499 C CA . GLY B 1 364 ? -29.672 2.131 2.094 1 93.56 364 GLY B CA 1
ATOM 9500 C C . GLY B 1 364 ? -29.859 1.905 0.605 1 93.56 364 GLY B C 1
ATOM 9501 O O . GLY B 1 364 ? -30.812 1.254 0.184 1 93.56 364 GLY B O 1
ATOM 9502 N N . THR B 1 365 ? -29.031 2.514 -0.181 1 93.88 365 THR B N 1
ATOM 9503 C CA . THR B 1 365 ? -29.109 2.354 -1.629 1 93.88 365 THR B CA 1
ATOM 9504 C C . THR B 1 365 ? -27.812 1.797 -2.184 1 93.88 365 THR B C 1
ATOM 9506 O O . THR B 1 365 ? -26.781 1.818 -1.503 1 93.88 365 THR B O 1
ATOM 9509 N N . LYS B 1 366 ? -27.812 1.331 -3.424 1 94.44 366 LYS B N 1
ATOM 9510 C CA . LYS B 1 366 ? -26.625 0.771 -4.074 1 94.44 366 LYS B CA 1
ATOM 9511 C C . LYS B 1 366 ? -25.609 1.859 -4.391 1 94.44 366 LYS B C 1
ATOM 9513 O O . LYS B 1 366 ? -24.438 1.565 -4.641 1 94.44 366 LYS B O 1
ATOM 9518 N N . TYR B 1 367 ? -25.984 3.084 -4.289 1 96.75 367 TYR B N 1
ATOM 9519 C CA . TYR B 1 367 ? -25.172 4.191 -4.77 1 96.75 367 TYR B CA 1
ATOM 9520 C C . TYR B 1 367 ? -24 4.457 -3.832 1 96.75 367 TYR B C 1
ATOM 9522 O O . TYR B 1 367 ? -23.047 5.16 -4.191 1 96.75 367 TYR B O 1
ATOM 9530 N N . GLY B 1 368 ? -24.016 3.938 -2.66 1 98.19 368 GLY B N 1
ATOM 9531 C CA . GLY B 1 368 ? -22.906 4.078 -1.729 1 98.19 368 GLY B CA 1
ATOM 9532 C C . GLY B 1 368 ? -21.812 3.066 -1.96 1 98.19 368 GLY B C 1
ATOM 9533 O O . GLY B 1 368 ? -20.781 3.102 -1.286 1 98.19 368 GLY B O 1
ATOM 9534 N N . GLY B 1 369 ? -21.922 2.23 -2.973 1 97.75 369 GLY B N 1
ATOM 9535 C CA . GLY B 1 369 ? -20.969 1.162 -3.227 1 97.75 369 GLY B CA 1
ATOM 9536 C C . GLY B 1 369 ? -19.656 1.656 -3.816 1 97.75 369 GLY B C 1
ATOM 9537 O O . GLY B 1 369 ? -19.594 2.75 -4.383 1 97.75 369 GLY B O 1
ATOM 9538 N N . ALA B 1 370 ? -18.641 0.841 -3.67 1 97.81 370 ALA B N 1
ATOM 9539 C CA . ALA B 1 370 ? -17.312 1.193 -4.164 1 97.81 370 ALA B CA 1
ATOM 9540 C C . ALA B 1 370 ? -17.297 1.278 -5.688 1 97.81 370 ALA B C 1
ATOM 9542 O O . ALA B 1 370 ? -16.469 1.977 -6.27 1 97.81 370 ALA B O 1
ATOM 9543 N N . ASP B 1 371 ? -18.188 0.629 -6.363 1 95.75 371 ASP B N 1
ATOM 9544 C CA . ASP B 1 371 ? -18.219 0.554 -7.82 1 95.75 371 ASP B CA 1
ATOM 9545 C C . ASP B 1 371 ? -18.875 1.802 -8.422 1 95.75 371 ASP B C 1
ATOM 9547 O O . ASP B 1 371 ? -18.891 1.966 -9.641 1 95.75 371 ASP B O 1
ATOM 9551 N N . GLN B 1 372 ? -19.422 2.699 -7.555 1 98.12 372 GLN B N 1
ATOM 9552 C CA . GLN B 1 372 ? -19.984 3.961 -8.023 1 98.12 372 GLN B CA 1
ATOM 9553 C C . GLN B 1 372 ? -18.891 5 -8.258 1 98.12 372 GLN B C 1
ATOM 9555 O O . GLN B 1 372 ? -18.531 5.746 -7.352 1 98.12 372 GLN B O 1
ATOM 9560 N N . VAL B 1 373 ? -18.469 5.129 -9.547 1 98.44 373 VAL B N 1
ATOM 9561 C CA . VAL B 1 373 ? -17.25 5.871 -9.828 1 98.44 373 VAL B CA 1
ATOM 9562 C C . VAL B 1 373 ? -17.594 7.137 -10.617 1 98.44 373 VAL B C 1
ATOM 9564 O O . VAL B 1 373 ? -16.688 7.855 -11.062 1 98.44 373 VAL B O 1
ATOM 9567 N N . GLY B 1 374 ? -18.797 7.539 -10.758 1 98.44 374 GLY B N 1
ATOM 9568 C CA . GLY B 1 374 ? -19.219 8.656 -11.594 1 98.44 374 GLY B CA 1
ATOM 9569 C C . GLY B 1 374 ? -19.641 8.234 -12.992 1 98.44 374 GLY B C 1
ATOM 9570 O O . GLY B 1 374 ? -19.672 7.043 -13.305 1 98.44 374 GLY B O 1
ATOM 9571 N N . GLU B 1 375 ? -20.062 9.148 -13.82 1 97.75 375 GLU B N 1
ATOM 9572 C CA . GLU B 1 375 ? -20.5 8.867 -15.188 1 97.75 375 GLU B CA 1
ATOM 9573 C C . GLU B 1 375 ? -20.094 9.992 -16.141 1 97.75 375 GLU B C 1
ATOM 9575 O O . GLU B 1 375 ? -19.844 11.117 -15.703 1 97.75 375 GLU B O 1
ATOM 9580 N N . GLY B 1 376 ? -19.969 9.633 -17.422 1 97.44 376 GLY B N 1
ATOM 9581 C CA . GLY B 1 376 ? -19.578 10.641 -18.391 1 97.44 376 GLY B CA 1
ATOM 9582 C C . GLY B 1 376 ? -18.234 11.289 -18.078 1 97.44 376 GLY B C 1
ATOM 9583 O O . GLY B 1 376 ? -17.25 10.594 -17.844 1 97.44 376 GLY B O 1
ATOM 9584 N N . ALA B 1 377 ? -18.281 12.578 -18.078 1 97.62 377 ALA B N 1
ATOM 9585 C CA . ALA B 1 377 ? -17.047 13.312 -17.781 1 97.62 377 ALA B CA 1
ATOM 9586 C C . ALA B 1 377 ? -16.656 13.164 -16.312 1 97.62 377 ALA B C 1
ATOM 9588 O O . ALA B 1 377 ? -15.5 13.391 -15.953 1 97.62 377 ALA B O 1
ATOM 9589 N N . GLY B 1 378 ? -17.609 12.797 -15.539 1 98.44 378 GLY B N 1
ATOM 9590 C CA . GLY B 1 378 ? -17.359 12.672 -14.109 1 98.44 378 GLY B CA 1
ATOM 9591 C C . GLY B 1 378 ? -16.875 11.289 -13.711 1 98.44 378 GLY B C 1
ATOM 9592 O O . GLY B 1 378 ? -16.641 11.031 -12.531 1 98.44 378 GLY B O 1
ATOM 9593 N N . GLU B 1 379 ? -16.719 10.391 -14.664 1 98.19 379 GLU B N 1
ATOM 9594 C CA . GLU B 1 379 ? -16.234 9.055 -14.352 1 98.19 379 GLU B CA 1
ATOM 9595 C C . GLU B 1 379 ? -14.82 9.109 -13.766 1 98.19 379 GLU B C 1
ATOM 9597 O O . GLU B 1 379 ? -13.945 9.789 -14.305 1 98.19 379 GLU B O 1
ATOM 9602 N N . GLY B 1 380 ? -14.617 8.484 -12.664 1 98.38 380 GLY B N 1
ATOM 9603 C CA . GLY B 1 380 ? -13.328 8.484 -11.992 1 98.38 380 GLY B CA 1
ATOM 9604 C C . GLY B 1 380 ? -13.234 9.531 -10.898 1 98.38 380 GLY B C 1
ATOM 9605 O O . GLY B 1 380 ? -12.297 9.516 -10.094 1 98.38 380 GLY B O 1
ATOM 9606 N N . PHE B 1 381 ? -14.258 10.406 -10.805 1 98.81 381 PHE B N 1
ATOM 9607 C CA . PHE B 1 381 ? -14.18 11.523 -9.867 1 98.81 381 PHE B CA 1
ATOM 9608 C C . PHE B 1 381 ? -15.172 11.336 -8.727 1 98.81 381 PHE B C 1
ATOM 9610 O O . PHE B 1 381 ? -15.547 12.297 -8.055 1 98.81 381 PHE B O 1
ATOM 9617 N N . ASN B 1 382 ? -15.719 10.141 -8.586 1 98.88 382 ASN B N 1
ATOM 9618 C CA . ASN B 1 382 ? -16.516 9.695 -7.449 1 98.88 382 ASN B CA 1
ATOM 9619 C C . ASN B 1 382 ? -15.859 8.508 -6.746 1 98.88 382 ASN B C 1
ATOM 9621 O O . ASN B 1 382 ? -15.672 7.449 -7.348 1 98.88 382 ASN B O 1
ATOM 9625 N N . LEU B 1 383 ? -15.484 8.688 -5.484 1 98.88 383 LEU B N 1
ATOM 9626 C CA . LEU B 1 383 ? -14.734 7.695 -4.727 1 98.88 383 LEU B CA 1
ATOM 9627 C C . LEU B 1 383 ? -15.422 7.383 -3.404 1 98.88 383 LEU B C 1
ATOM 9629 O O . LEU B 1 383 ? -15.328 8.156 -2.449 1 98.88 383 LEU B O 1
ATOM 9633 N N . ASN B 1 384 ? -16.062 6.254 -3.35 1 98.81 384 ASN B N 1
ATOM 9634 C CA . ASN B 1 384 ? -16.719 5.785 -2.133 1 98.81 384 ASN B CA 1
ATOM 9635 C C . ASN B 1 384 ? -15.875 4.746 -1.406 1 98.81 384 ASN B C 1
ATOM 9637 O O . ASN B 1 384 ? -15.312 3.846 -2.033 1 98.81 384 ASN B O 1
ATOM 9641 N N . ILE B 1 385 ? -15.727 4.867 -0.134 1 98.81 385 ILE B N 1
ATOM 9642 C CA . ILE B 1 385 ? -15.156 3.865 0.76 1 98.81 385 ILE B CA 1
ATOM 9643 C C . ILE B 1 385 ? -16.234 3.322 1.688 1 98.81 385 ILE B C 1
ATOM 9645 O O . ILE B 1 385 ? -16.453 3.857 2.777 1 98.81 385 ILE B O 1
ATOM 9649 N N . PRO B 1 386 ? -16.906 2.252 1.245 1 98.75 386 PRO B N 1
ATOM 9650 C CA . PRO B 1 386 ? -18.062 1.719 1.961 1 98.75 386 PRO B CA 1
ATOM 9651 C C . PRO B 1 386 ? -17.672 0.722 3.051 1 98.75 386 PRO B C 1
ATOM 9653 O O . PRO B 1 386 ? -17.375 -0.435 2.754 1 98.75 386 PRO B O 1
ATOM 9656 N N . TRP B 1 387 ? -17.703 1.133 4.316 1 98.06 387 TRP B N 1
ATOM 9657 C CA . TRP B 1 387 ? -17.391 0.219 5.414 1 98.06 387 TRP B CA 1
ATOM 9658 C C . TRP B 1 387 ? -18.453 -0.885 5.508 1 98.06 387 TRP B C 1
ATOM 9660 O O . TRP B 1 387 ? -19.641 -0.63 5.332 1 98.06 387 TRP B O 1
ATOM 9670 N N . ARG B 1 388 ? -18.078 -2.055 5.84 1 95.19 388 ARG B N 1
ATOM 9671 C CA . ARG B 1 388 ? -18.953 -3.217 5.832 1 95.19 388 ARG B CA 1
ATOM 9672 C C . ARG B 1 388 ? -19.688 -3.361 7.164 1 95.19 388 ARG B C 1
ATOM 9674 O O . ARG B 1 388 ? -20.703 -4.055 7.25 1 95.19 388 ARG B O 1
ATOM 9681 N N . SER B 1 389 ? -19.078 -2.719 8.211 1 93.81 389 SER B N 1
ATOM 9682 C CA . SER B 1 389 ? -19.641 -2.918 9.539 1 93.81 389 SER B CA 1
ATOM 9683 C C . SER B 1 389 ? -19.484 -1.666 10.398 1 93.81 389 SER B C 1
ATOM 9685 O O . SER B 1 389 ? -18.812 -0.714 10 1 93.81 389 SER B O 1
ATOM 9687 N N . HIS B 1 390 ? -20.203 -1.564 11.539 1 95.94 390 HIS B N 1
ATOM 9688 C CA . HIS B 1 390 ? -20 -0.536 12.555 1 95.94 390 HIS B CA 1
ATOM 9689 C C . HIS B 1 390 ? -18.703 -0.758 13.32 1 95.94 390 HIS B C 1
ATOM 9691 O O . HIS B 1 390 ? -17.969 -1.702 13.031 1 95.94 390 HIS B O 1
ATOM 9697 N N . GLY B 1 391 ? -18.359 0.1 14.133 1 97.31 391 GLY B N 1
ATOM 9698 C CA . GLY B 1 391 ? -17.234 -0.067 15.039 1 97.31 391 GLY B CA 1
ATOM 9699 C C . GLY B 1 391 ? -15.93 0.449 14.477 1 97.31 391 GLY B C 1
ATOM 9700 O O . GLY B 1 391 ? -14.867 0.235 15.062 1 97.31 391 GLY B O 1
ATOM 9701 N N . MET B 1 392 ? -15.984 1.169 13.383 1 97.88 392 MET B N 1
ATOM 9702 C CA . MET B 1 392 ? -14.766 1.725 12.797 1 97.88 392 MET B CA 1
ATOM 9703 C C . MET B 1 392 ? -14.117 2.721 13.75 1 97.88 392 MET B C 1
ATOM 9705 O O . MET B 1 392 ? -14.805 3.402 14.508 1 97.88 392 MET B O 1
ATOM 9709 N N . HIS B 1 393 ? -12.852 2.74 13.812 1 98.12 393 HIS B N 1
ATOM 9710 C CA . HIS B 1 393 ? -12.109 3.629 14.703 1 98.12 393 HIS B CA 1
ATOM 9711 C C . HIS B 1 393 ? -10.984 4.344 13.961 1 98.12 393 HIS B C 1
ATOM 9713 O O . HIS B 1 393 ? -10.93 4.301 12.727 1 98.12 393 HIS B O 1
ATOM 9719 N N . ASP B 1 394 ? -10.102 4.957 14.68 1 98.31 394 ASP B N 1
ATOM 9720 C CA . ASP B 1 394 ? -9.062 5.797 14.102 1 98.31 394 ASP B CA 1
ATOM 9721 C C . ASP B 1 394 ? -8.203 5.008 13.117 1 98.31 394 ASP B C 1
ATOM 9723 O O . ASP B 1 394 ? -7.82 5.523 12.062 1 98.31 394 ASP B O 1
ATOM 9727 N N . GLY B 1 395 ? -7.848 3.807 13.5 1 97.88 395 GLY B N 1
ATOM 9728 C CA . GLY B 1 395 ? -6.984 2.996 12.656 1 97.88 395 GLY B CA 1
ATOM 9729 C C . GLY B 1 395 ? -7.543 2.775 11.266 1 97.88 395 GLY B C 1
ATOM 9730 O O . GLY B 1 395 ? -6.801 2.795 10.281 1 97.88 395 GLY B O 1
ATOM 9731 N N . ASP B 1 396 ? -8.836 2.619 11.133 1 98.25 396 ASP B N 1
ATOM 9732 C CA . ASP B 1 396 ? -9.5 2.383 9.852 1 98.25 396 ASP B CA 1
ATOM 9733 C C . ASP B 1 396 ? -9.469 3.635 8.977 1 98.25 396 ASP B C 1
ATOM 9735 O O . ASP B 1 396 ? -9.148 3.559 7.793 1 98.25 396 ASP B O 1
ATOM 9739 N N . TYR B 1 397 ? -9.789 4.75 9.57 1 98.5 397 TYR B N 1
ATOM 9740 C CA . TYR B 1 397 ? -9.852 6.008 8.836 1 98.5 397 TYR B CA 1
ATOM 9741 C C . TYR B 1 397 ? -8.461 6.445 8.391 1 98.5 397 TYR B C 1
ATOM 9743 O O . TYR B 1 397 ? -8.273 6.883 7.254 1 98.5 397 TYR B O 1
ATOM 9751 N N . VAL B 1 398 ? -7.512 6.309 9.312 1 97.12 398 VAL B N 1
ATOM 9752 C CA . VAL B 1 398 ? -6.145 6.711 8.992 1 97.12 398 VAL B CA 1
ATOM 9753 C C . VAL B 1 398 ? -5.594 5.828 7.875 1 97.12 398 VAL B C 1
ATOM 9755 O O . VAL B 1 398 ? -4.898 6.312 6.98 1 97.12 398 VAL B O 1
ATOM 9758 N N . TYR B 1 399 ? -5.898 4.555 7.926 1 97.31 399 TYR B N 1
ATOM 9759 C CA . TYR B 1 399 ? -5.492 3.635 6.871 1 97.31 399 TYR B CA 1
ATOM 9760 C C . TYR B 1 399 ? -6.062 4.059 5.523 1 97.31 399 TYR B C 1
ATOM 9762 O O . TYR B 1 399 ? -5.348 4.09 4.52 1 97.31 399 TYR B O 1
ATOM 9770 N N . ALA B 1 400 ? -7.32 4.391 5.477 1 98.5 400 ALA B N 1
ATOM 9771 C CA . ALA B 1 400 ? -7.984 4.836 4.25 1 98.5 400 ALA B CA 1
ATOM 9772 C C . ALA B 1 400 ? -7.355 6.125 3.727 1 98.5 400 ALA B C 1
ATOM 9774 O O . ALA B 1 400 ? -7.141 6.273 2.521 1 98.5 400 ALA B O 1
ATOM 9775 N N . PHE B 1 401 ? -7.047 7.051 4.609 1 98.31 401 PHE B N 1
ATOM 9776 C CA . PHE B 1 401 ? -6.441 8.32 4.234 1 98.31 401 PHE B CA 1
ATOM 9777 C C . PHE B 1 401 ? -5.066 8.102 3.613 1 98.31 401 PHE B C 1
ATOM 9779 O O . PHE B 1 401 ? -4.762 8.656 2.553 1 98.31 401 PHE B O 1
ATOM 9786 N N . ASN B 1 402 ? -4.301 7.266 4.227 1 96 402 ASN B N 1
ATOM 9787 C CA . ASN B 1 402 ? -2.92 7.078 3.797 1 96 402 ASN B CA 1
ATOM 9788 C C . ASN B 1 402 ? -2.84 6.281 2.496 1 96 402 ASN B C 1
ATOM 9790 O O . ASN B 1 402 ? -2.008 6.578 1.636 1 96 402 ASN B O 1
ATOM 9794 N N . LYS B 1 403 ? -3.684 5.34 2.4 1 96.5 403 LYS B N 1
ATOM 9795 C CA . LYS B 1 403 ? -3.543 4.395 1.297 1 96.5 403 LYS B CA 1
ATOM 9796 C C . LYS B 1 403 ? -4.242 4.906 0.041 1 96.5 403 LYS B C 1
ATOM 9798 O O . LYS B 1 403 ? -3.803 4.629 -1.077 1 96.5 403 LYS B O 1
ATOM 9803 N N . VAL B 1 404 ? -5.344 5.676 0.218 1 98.06 404 VAL B N 1
ATOM 9804 C CA . VAL B 1 404 ? -6.156 5.984 -0.957 1 98.06 404 VAL B CA 1
ATOM 9805 C C . VAL B 1 404 ? -6.406 7.488 -1.033 1 98.06 404 VAL B C 1
ATOM 9807 O O . VAL B 1 404 ? -6.043 8.133 -2.02 1 98.06 404 VAL B O 1
ATOM 9810 N N . ILE B 1 405 ? -6.891 8.094 -0.011 1 98.69 405 ILE B N 1
ATOM 9811 C CA . ILE B 1 405 ? -7.488 9.422 -0.07 1 98.69 405 ILE B CA 1
ATOM 9812 C C . ILE B 1 405 ? -6.406 10.461 -0.365 1 98.69 405 ILE B C 1
ATOM 9814 O O . ILE B 1 405 ? -6.52 11.227 -1.322 1 98.69 405 ILE B O 1
ATOM 9818 N N . ILE B 1 406 ? -5.328 10.469 0.398 1 98.5 406 ILE B N 1
ATOM 9819 C CA . ILE B 1 406 ? -4.305 11.5 0.26 1 98.5 406 ILE B CA 1
ATOM 9820 C C . ILE B 1 406 ? -3.6 11.352 -1.086 1 98.5 406 ILE B C 1
ATOM 9822 O O . ILE B 1 406 ? -3.455 12.32 -1.83 1 98.5 406 ILE B O 1
ATOM 9826 N N . PRO B 1 407 ? -3.201 10.109 -1.473 1 98 407 PRO B N 1
ATOM 9827 C CA . PRO B 1 407 ? -2.562 9.984 -2.785 1 98 407 PRO B CA 1
ATOM 9828 C C . PRO B 1 407 ? -3.453 10.477 -3.924 1 98 407 PRO B C 1
ATOM 9830 O O . PRO B 1 407 ? -2.98 11.18 -4.82 1 98 407 PRO B O 1
ATOM 9833 N N . VAL B 1 408 ? -4.699 10.172 -3.887 1 98.62 408 VAL B N 1
ATOM 9834 C CA . VAL B 1 408 ? -5.617 10.57 -4.949 1 98.62 408 VAL B CA 1
ATOM 9835 C C . VAL B 1 408 ? -5.781 12.086 -4.949 1 98.62 408 VAL B C 1
ATOM 9837 O O . VAL B 1 408 ? -5.785 12.719 -6.008 1 98.62 408 VAL B O 1
ATOM 9840 N N . MET B 1 409 ? -5.902 12.703 -3.787 1 98.62 409 MET B N 1
ATOM 9841 C CA . MET B 1 409 ? -6.055 14.148 -3.682 1 98.62 409 MET B CA 1
ATOM 9842 C C . MET B 1 409 ? -4.816 14.867 -4.211 1 98.62 409 MET B C 1
ATOM 9844 O O . MET B 1 409 ? -4.93 15.906 -4.867 1 98.62 409 MET B O 1
ATOM 9848 N N . LEU B 1 410 ? -3.629 14.344 -3.893 1 98.31 410 LEU B N 1
ATOM 9849 C CA . LEU B 1 410 ? -2.395 14.945 -4.383 1 98.31 410 LEU B CA 1
ATOM 9850 C C . LEU B 1 410 ? -2.35 14.93 -5.906 1 98.31 410 LEU B C 1
ATOM 9852 O O . LEU B 1 410 ? -2.004 15.938 -6.531 1 98.31 410 LEU B O 1
ATOM 9856 N N . GLU B 1 411 ? -2.695 13.773 -6.445 1 97.88 411 GLU B N 1
ATOM 9857 C CA . GLU B 1 411 ? -2.699 13.68 -7.902 1 97.88 411 GLU B CA 1
ATOM 9858 C C . GLU B 1 411 ? -3.746 14.609 -8.508 1 97.88 411 GLU B C 1
ATOM 9860 O O . GLU B 1 411 ? -3.504 15.227 -9.547 1 97.88 411 GLU B O 1
ATOM 9865 N N . TYR B 1 412 ? -4.934 14.727 -7.914 1 98.25 412 TYR B N 1
ATOM 9866 C CA . TYR B 1 412 ? -6.016 15.57 -8.414 1 98.25 412 TYR B CA 1
ATOM 9867 C C . TYR B 1 412 ? -5.629 17.047 -8.352 1 98.25 412 TYR B C 1
ATOM 9869 O O . TYR B 1 412 ? -6.074 17.844 -9.18 1 98.25 412 TYR B O 1
ATOM 9877 N N . ASP B 1 413 ? -4.848 17.375 -7.246 1 98.19 413 ASP B N 1
ATOM 9878 C CA . ASP B 1 413 ? -4.289 18.703 -7.082 1 98.19 413 ASP B CA 1
ATOM 9879 C C . ASP B 1 413 ? -5.395 19.766 -7.023 1 98.19 413 ASP B C 1
ATOM 9881 O O . ASP B 1 413 ? -5.441 20.672 -7.859 1 98.19 413 ASP B O 1
ATOM 9885 N N . PRO B 1 414 ? -6.25 19.734 -5.965 1 98.56 414 PRO B N 1
ATOM 9886 C CA . PRO B 1 414 ? -7.367 20.672 -5.859 1 98.56 414 PRO B CA 1
ATOM 9887 C C . PRO B 1 414 ? -6.922 22.094 -5.512 1 98.56 414 PRO B C 1
ATOM 9889 O O . PRO B 1 414 ? -5.801 22.281 -5.027 1 98.56 414 PRO B O 1
ATOM 9892 N N . ASP B 1 415 ? -7.871 23.031 -5.762 1 98.56 415 ASP B N 1
ATOM 9893 C CA . ASP B 1 415 ? -7.668 24.422 -5.395 1 98.56 415 ASP B CA 1
ATOM 9894 C C . ASP B 1 415 ? -8.367 24.75 -4.082 1 98.56 415 ASP B C 1
ATOM 9896 O O . ASP B 1 415 ? -8.062 25.766 -3.443 1 98.56 415 ASP B O 1
ATOM 9900 N N . LEU B 1 416 ? -9.281 23.891 -3.738 1 98.81 416 LEU B N 1
ATOM 9901 C CA . LEU B 1 416 ? -10.062 24.047 -2.52 1 98.81 416 LEU B CA 1
ATOM 9902 C C . LEU B 1 416 ? -10.547 22.688 -2.016 1 98.81 416 LEU B C 1
ATOM 9904 O O . LEU B 1 416 ? -10.953 21.828 -2.809 1 98.81 416 LEU B O 1
ATOM 9908 N N . ILE B 1 417 ? -10.477 22.516 -0.72 1 98.94 417 ILE B N 1
ATOM 9909 C CA . ILE B 1 417 ? -11.023 21.328 -0.088 1 98.94 417 ILE B CA 1
ATOM 9910 C C . ILE B 1 417 ? -12.195 21.703 0.812 1 98.94 417 ILE B C 1
ATOM 9912 O O . ILE B 1 417 ? -12.07 22.594 1.661 1 98.94 417 ILE B O 1
ATOM 9916 N N . ILE B 1 418 ? -13.336 21.078 0.567 1 98.94 418 ILE B N 1
ATOM 9917 C CA . ILE B 1 418 ? -14.5 21.219 1.433 1 98.94 418 ILE B CA 1
ATOM 9918 C C . ILE B 1 418 ? -14.805 19.906 2.133 1 98.94 418 ILE B C 1
ATOM 9920 O O . ILE B 1 418 ? -14.961 18.875 1.48 1 98.94 418 ILE B O 1
ATOM 9924 N N . VAL B 1 419 ? -14.867 19.938 3.447 1 98.94 419 VAL B N 1
ATOM 9925 C CA . VAL B 1 419 ? -15.156 18.734 4.215 1 98.94 419 VAL B CA 1
ATOM 9926 C C . VAL B 1 419 ? -16.609 18.75 4.68 1 98.94 419 VAL B C 1
ATOM 9928 O O . VAL B 1 419 ? -17.047 19.703 5.344 1 98.94 419 VAL B O 1
ATOM 9931 N N . SER B 1 420 ? -17.391 17.766 4.18 1 98.81 420 SER B N 1
ATOM 9932 C CA . SER B 1 420 ? -18.641 17.453 4.867 1 98.81 420 SER B CA 1
ATOM 9933 C C . SER B 1 420 ? -18.391 16.75 6.191 1 98.81 420 SER B C 1
ATOM 9935 O O . SER B 1 420 ? -18.281 15.523 6.234 1 98.81 420 SER B O 1
ATOM 9937 N N . SER B 1 421 ? -18.438 17.531 7.219 1 98.62 421 SER B N 1
ATOM 9938 C CA . SER B 1 421 ? -17.906 17.078 8.5 1 98.62 421 SER B CA 1
ATOM 9939 C C . SER B 1 421 ? -19.031 16.625 9.438 1 98.62 421 SER B C 1
ATOM 9941 O O . SER B 1 421 ? -19.422 17.359 10.344 1 98.62 421 SER B O 1
ATOM 9943 N N . GLY B 1 422 ? -19.469 15.453 9.227 1 98.19 422 GLY B N 1
ATOM 9944 C CA . GLY B 1 422 ? -20.297 14.812 10.242 1 98.19 422 GLY B CA 1
ATOM 9945 C C . GLY B 1 422 ? -19.484 14.125 11.328 1 98.19 422 GLY B C 1
ATOM 9946 O O . GLY B 1 422 ? -18.438 13.523 11.047 1 98.19 422 GLY B O 1
ATOM 9947 N N . PHE B 1 423 ? -19.984 14.219 12.633 1 98.38 423 PHE B N 1
ATOM 9948 C CA . PHE B 1 423 ? -19.25 13.594 13.727 1 98.38 423 PHE B CA 1
ATOM 9949 C C . PHE B 1 423 ? -20.016 12.391 14.266 1 98.38 423 PHE B C 1
ATOM 9951 O O . PHE B 1 423 ? -19.859 12.023 15.438 1 98.38 423 PHE B O 1
ATOM 9958 N N . ASP B 1 424 ? -20.859 11.812 13.461 1 97.31 424 ASP B N 1
ATOM 9959 C CA . ASP B 1 424 ? -21.641 10.656 13.891 1 97.31 424 ASP B CA 1
ATOM 9960 C C . ASP B 1 424 ? -20.812 9.375 13.828 1 97.31 424 ASP B C 1
ATOM 9962 O O . ASP B 1 424 ? -21.25 8.32 14.281 1 97.31 424 ASP B O 1
ATOM 9966 N N . ALA B 1 425 ? -19.594 9.391 13.359 1 98.12 425 ALA B N 1
ATOM 9967 C CA . ALA B 1 425 ? -18.656 8.281 13.492 1 98.12 425 ALA B CA 1
ATOM 9968 C C . ALA B 1 425 ? -17.859 8.383 14.789 1 98.12 425 ALA B C 1
ATOM 9970 O O . ALA B 1 425 ? -17.125 7.461 15.148 1 98.12 425 ALA B O 1
ATOM 9971 N N . ALA B 1 426 ? -18.031 9.406 15.492 1 98.38 426 ALA B N 1
ATOM 9972 C CA . ALA B 1 426 ? -17.25 9.688 16.688 1 98.38 426 ALA B CA 1
ATOM 9973 C C . ALA B 1 426 ? -17.562 8.688 17.797 1 98.38 426 ALA B C 1
ATOM 9975 O O . ALA B 1 426 ? -18.703 8.211 17.906 1 98.38 426 ALA B O 1
ATOM 9976 N N . ASP B 1 427 ? -16.578 8.453 18.641 1 96.75 427 ASP B N 1
ATOM 9977 C CA . ASP B 1 427 ? -16.781 7.645 19.844 1 96.75 427 ASP B CA 1
ATOM 9978 C C . ASP B 1 427 ? -17.859 8.25 20.719 1 96.75 427 ASP B C 1
ATOM 9980 O O . ASP B 1 427 ? -17.844 9.445 21.016 1 96.75 427 ASP B O 1
ATOM 9984 N N . GLY B 1 428 ? -18.844 7.477 21.047 1 95.38 428 GLY B N 1
ATOM 9985 C CA . GLY B 1 428 ? -19.938 7.938 21.891 1 95.38 428 GLY B CA 1
ATOM 9986 C C . GLY B 1 428 ? -21.234 8.164 21.141 1 95.38 428 GLY B C 1
ATOM 9987 O O . GLY B 1 428 ? -22.297 8.25 21.734 1 95.38 428 GLY B O 1
ATOM 9988 N N . ASP B 1 429 ? -21.172 8.352 19.812 1 95.88 429 ASP B N 1
ATOM 9989 C CA . ASP B 1 429 ? -22.391 8.523 19.016 1 95.88 429 ASP B CA 1
ATOM 9990 C C . ASP B 1 429 ? -23.078 7.191 18.781 1 95.88 429 ASP B C 1
ATOM 9992 O O . ASP B 1 429 ? -22.547 6.309 18.109 1 95.88 429 ASP B O 1
ATOM 9996 N N . VAL B 1 430 ? -24.219 7.078 19.203 1 93.19 430 VAL B N 1
ATOM 9997 C CA . VAL B 1 430 ? -24.922 5.797 19.219 1 93.19 430 VAL B CA 1
ATOM 9998 C C . VAL B 1 430 ? -25.516 5.52 17.828 1 93.19 430 VAL B C 1
ATOM 10000 O O . VAL B 1 430 ? -25.641 4.363 17.422 1 93.19 430 VAL B O 1
ATOM 10003 N N . ILE B 1 431 ? -25.797 6.555 17.109 1 92.88 431 ILE B N 1
ATOM 10004 C CA . ILE B 1 431 ? -26.422 6.391 15.805 1 92.88 431 ILE B CA 1
ATOM 10005 C C . ILE B 1 431 ? -25.391 5.855 14.805 1 92.88 431 ILE B C 1
ATOM 10007 O O . ILE B 1 431 ? -25.688 4.945 14.031 1 92.88 431 ILE B O 1
ATOM 10011 N N . GLY B 1 432 ? -24.25 6.414 14.781 1 94.94 432 GLY B N 1
ATOM 10012 C CA . GLY B 1 432 ? -23.203 5.93 13.898 1 94.94 432 GLY B CA 1
ATOM 10013 C C . GLY B 1 432 ? -22.578 4.637 14.375 1 94.94 432 GLY B C 1
ATOM 10014 O O . GLY B 1 432 ? -22.172 3.801 13.562 1 94.94 432 GLY B O 1
ATOM 10015 N N . ALA B 1 433 ? -22.438 4.535 15.664 1 96.75 433 ALA B N 1
ATOM 10016 C CA . ALA B 1 433 ? -21.938 3.322 16.312 1 96.75 433 ALA B CA 1
ATOM 10017 C C . ALA B 1 433 ? -20.5 3.041 15.898 1 96.75 433 ALA B C 1
ATOM 10019 O O . ALA B 1 433 ? -20.141 1.9 15.594 1 96.75 433 ALA B O 1
ATOM 10020 N N . CYS B 1 434 ? -19.641 4.039 15.766 1 97.88 434 CYS B N 1
ATOM 10021 C CA . CYS B 1 434 ? -18.219 3.932 15.5 1 97.88 434 CYS B CA 1
ATOM 10022 C C . CYS B 1 434 ? -17.406 4.582 16.609 1 97.88 434 CYS B C 1
ATOM 10024 O O . CYS B 1 434 ? -17.953 4.953 17.656 1 97.88 434 CYS B O 1
ATOM 10026 N N . HIS B 1 435 ? -16.078 4.574 16.484 1 98.19 435 HIS B N 1
ATOM 10027 C CA . HIS B 1 435 ? -15.227 4.988 17.594 1 98.19 435 HIS B CA 1
ATOM 10028 C C . HIS B 1 435 ? -14.102 5.895 17.109 1 98.19 435 HIS B C 1
ATOM 10030 O O . HIS B 1 435 ? -12.961 5.758 17.562 1 98.19 435 HIS B O 1
ATOM 10036 N N . VAL B 1 436 ? -14.344 6.746 16.156 1 98.44 436 VAL B N 1
ATOM 10037 C CA . VAL B 1 436 ? -13.328 7.719 15.766 1 98.44 436 VAL B CA 1
ATOM 10038 C C . VAL B 1 436 ? -13.141 8.742 16.891 1 98.44 436 VAL B C 1
ATOM 10040 O O . VAL B 1 436 ? -14.109 9.328 17.375 1 98.44 436 VAL B O 1
ATOM 10043 N N . SER B 1 437 ? -11.984 8.977 17.328 1 98.44 437 SER B N 1
ATOM 10044 C CA . SER B 1 437 ? -11.688 9.859 18.438 1 98.44 437 SER B CA 1
ATOM 10045 C C . SER B 1 437 ? -11.5 11.297 17.969 1 98.44 437 SER B C 1
ATOM 10047 O O . SER B 1 437 ? -11.312 11.547 16.781 1 98.44 437 SER B O 1
ATOM 10049 N N . PRO B 1 438 ? -11.609 12.258 18.922 1 98.38 438 PRO B N 1
ATOM 10050 C CA . PRO B 1 438 ? -11.25 13.641 18.562 1 98.38 438 PRO B CA 1
ATOM 10051 C C . PRO B 1 438 ? -9.859 13.75 17.953 1 98.38 438 PRO B C 1
ATOM 10053 O O . PRO B 1 438 ? -9.664 14.5 16.984 1 98.38 438 PRO B O 1
ATOM 10056 N N . ALA B 1 439 ? -8.898 12.953 18.469 1 97.88 439 ALA B N 1
ATOM 10057 C CA . ALA B 1 439 ? -7.551 12.953 17.906 1 97.88 439 ALA B CA 1
ATOM 10058 C C . ALA B 1 439 ? -7.555 12.477 16.453 1 97.88 439 ALA B C 1
ATOM 10060 O O . ALA B 1 439 ? -6.785 12.969 15.625 1 97.88 439 ALA B O 1
ATOM 10061 N N . GLY B 1 440 ? -8.367 11.477 16.234 1 98.19 440 GLY B N 1
ATOM 10062 C CA . GLY B 1 440 ? -8.5 10.984 14.875 1 98.19 440 GLY B CA 1
ATOM 10063 C C . GLY B 1 440 ? -8.984 12.039 13.898 1 98.19 440 GLY B C 1
ATOM 10064 O O . GLY B 1 440 ? -8.422 12.203 12.82 1 98.19 440 GLY B O 1
ATOM 10065 N N . TYR B 1 441 ? -10.031 12.812 14.266 1 98.62 441 TYR B N 1
ATOM 10066 C CA . TYR B 1 441 ? -10.539 13.898 13.438 1 98.62 441 TYR B CA 1
ATOM 10067 C C . TYR B 1 441 ? -9.492 14.984 13.258 1 98.62 441 TYR B C 1
ATOM 10069 O O . TYR B 1 441 ? -9.359 15.555 12.172 1 98.62 441 TYR B O 1
ATOM 10077 N N . GLY B 1 442 ? -8.805 15.25 14.367 1 98.5 442 GLY B N 1
ATOM 10078 C CA . GLY B 1 442 ? -7.711 16.203 14.273 1 98.5 442 GLY B CA 1
ATOM 10079 C C . GLY B 1 442 ? -6.633 15.773 13.297 1 98.5 442 GLY B C 1
ATOM 10080 O O . GLY B 1 442 ? -6.145 16.578 12.508 1 98.5 442 GLY B O 1
ATOM 10081 N N . TYR B 1 443 ? -6.289 14.516 13.359 1 98.25 443 TYR B N 1
ATOM 10082 C CA . TYR B 1 443 ? -5.25 13.977 12.484 1 98.25 443 TYR B CA 1
ATOM 10083 C C . TYR B 1 443 ? -5.66 14.086 11.016 1 98.25 443 TYR B C 1
ATOM 10085 O O . TYR B 1 443 ? -4.867 14.516 10.18 1 98.25 443 TYR B O 1
ATOM 10093 N N . MET B 1 444 ? -6.844 13.664 10.711 1 98.5 444 MET B N 1
ATOM 10094 C CA . MET B 1 444 ? -7.348 13.773 9.344 1 98.5 444 MET B CA 1
ATOM 10095 C C . MET B 1 444 ? -7.32 15.219 8.867 1 98.5 444 MET B C 1
ATOM 10097 O O . MET B 1 444 ? -6.926 15.492 7.73 1 98.5 444 MET B O 1
ATOM 10101 N N . THR B 1 445 ? -7.703 16.141 9.727 1 98.81 445 THR B N 1
ATOM 10102 C CA . THR B 1 445 ? -7.688 17.562 9.406 1 98.81 445 THR B CA 1
ATOM 10103 C C . THR B 1 445 ? -6.27 18.047 9.109 1 98.81 445 THR B C 1
ATOM 10105 O O . THR B 1 445 ? -6.051 18.797 8.164 1 98.81 445 THR B O 1
ATOM 10108 N N . HIS B 1 446 ? -5.359 17.578 9.906 1 98.62 446 HIS B N 1
ATOM 10109 C CA . HIS B 1 446 ? -3.961 17.953 9.703 1 98.62 446 HIS B CA 1
ATOM 10110 C C . HIS B 1 446 ? -3.471 17.531 8.328 1 98.62 446 HIS B C 1
ATOM 10112 O O . HIS B 1 446 ? -2.795 18.297 7.641 1 98.62 446 HIS B O 1
ATOM 10118 N N . LEU B 1 447 ? -3.777 16.328 7.93 1 98.31 447 LEU B N 1
ATOM 10119 C CA . LEU B 1 447 ? -3.348 15.836 6.625 1 98.31 447 LEU B CA 1
ATOM 10120 C C . LEU B 1 447 ? -3.906 16.703 5.504 1 98.31 447 LEU B C 1
ATOM 10122 O O . LEU B 1 447 ? -3.211 16.984 4.523 1 98.31 447 LEU B O 1
ATOM 10126 N N . LEU B 1 448 ? -5.117 17.156 5.645 1 98.75 448 LEU B N 1
ATOM 10127 C CA . LEU B 1 448 ? -5.789 17.922 4.602 1 98.75 448 LEU B CA 1
ATOM 10128 C C . LEU B 1 448 ? -5.176 19.312 4.461 1 98.75 448 LEU B C 1
ATOM 10130 O O . LEU B 1 448 ? -5.137 19.875 3.359 1 98.75 448 LEU B O 1
ATOM 10134 N N . LYS B 1 449 ? -4.637 19.859 5.48 1 98.31 449 LYS B N 1
ATOM 10135 C CA . LYS B 1 449 ? -4.082 21.203 5.488 1 98.31 449 LYS B CA 1
ATOM 10136 C C . LYS B 1 449 ? -2.846 21.297 4.602 1 98.31 449 LYS B C 1
ATOM 10138 O O . LYS B 1 449 ? -2.404 22.391 4.254 1 98.31 449 LYS B O 1
ATOM 10143 N N . ALA B 1 450 ? -2.287 20.156 4.262 1 97.5 450 ALA B N 1
ATOM 10144 C CA . ALA B 1 450 ? -1.066 20.141 3.461 1 97.5 450 ALA B CA 1
ATOM 10145 C C . ALA B 1 450 ? -1.385 20.297 1.977 1 97.5 450 ALA B C 1
ATOM 10147 O O . ALA B 1 450 ? -0.487 20.531 1.165 1 97.5 450 ALA B O 1
ATOM 10148 N N . ILE B 1 451 ? -2.607 20.25 1.621 1 97.81 451 ILE B N 1
ATOM 10149 C CA . ILE B 1 451 ? -3.031 20.219 0.225 1 97.81 451 ILE B CA 1
ATOM 10150 C C . ILE B 1 451 ? -3.75 21.531 -0.121 1 97.81 451 ILE B C 1
ATOM 10152 O O . ILE B 1 451 ? -4.297 22.188 0.76 1 97.81 451 ILE B O 1
ATOM 10156 N N . ALA B 1 452 ? -3.662 21.969 -1.344 1 97.75 452 ALA B N 1
ATOM 10157 C CA . ALA B 1 452 ? -4.344 23.156 -1.86 1 97.75 452 ALA B CA 1
ATOM 10158 C C . ALA B 1 452 ? -3.885 24.422 -1.128 1 97.75 452 ALA B C 1
ATOM 10160 O O . ALA B 1 452 ? -4.688 25.312 -0.853 1 97.75 452 ALA B O 1
ATOM 10161 N N . ARG B 1 453 ? -2.629 24.422 -0.676 1 96.56 453 ARG B N 1
ATOM 10162 C CA . ARG B 1 453 ? -2.043 25.547 0.04 1 96.56 453 ARG B CA 1
ATOM 10163 C C . ARG B 1 453 ? -2.812 25.844 1.324 1 96.56 453 ARG B C 1
ATOM 10165 O O . ARG B 1 453 ? -2.926 27 1.735 1 96.56 453 ARG B O 1
ATOM 10172 N N . GLY B 1 454 ? -3.482 24.875 1.842 1 97.94 454 GLY B N 1
ATOM 10173 C CA . GLY B 1 454 ? -4.152 24.969 3.129 1 97.94 454 GLY B CA 1
ATOM 10174 C C . GLY B 1 454 ? -5.57 25.516 3.025 1 97.94 454 GLY B C 1
ATOM 10175 O O . GLY B 1 454 ? -6.227 25.75 4.043 1 97.94 454 GLY B O 1
ATOM 10176 N N . LYS B 1 455 ? -6.082 25.719 1.815 1 98.62 455 LYS B N 1
ATOM 10177 C CA . LYS B 1 455 ? -7.445 26.203 1.642 1 98.62 455 LYS B CA 1
ATOM 10178 C C . LYS B 1 455 ? -8.469 25.125 1.958 1 98.62 455 LYS B C 1
ATOM 10180 O O . LYS B 1 455 ? -8.836 24.344 1.082 1 98.62 455 LYS B O 1
ATOM 10185 N N . LEU B 1 456 ? -8.969 25.188 3.146 1 98.81 456 LEU B N 1
ATOM 10186 C CA . LEU B 1 456 ? -9.812 24.141 3.719 1 98.81 456 LEU B CA 1
ATOM 10187 C C . LEU B 1 456 ? -11.039 24.75 4.391 1 98.81 456 LEU B C 1
ATOM 10189 O O . LEU B 1 456 ? -10.914 25.672 5.211 1 98.81 456 LEU B O 1
ATOM 10193 N N . ALA B 1 457 ? -12.234 24.328 3.977 1 98.94 457 ALA B N 1
ATOM 10194 C CA . ALA B 1 457 ? -13.492 24.688 4.637 1 98.94 457 ALA B CA 1
ATOM 10195 C C . ALA B 1 457 ? -14.156 23.469 5.242 1 98.94 457 ALA B C 1
ATOM 10197 O O . ALA B 1 457 ? -14.477 22.5 4.531 1 98.94 457 ALA B O 1
ATOM 10198 N N . VAL B 1 458 ? -14.32 23.484 6.566 1 98.94 458 VAL B N 1
ATOM 10199 C CA . VAL B 1 458 ? -14.961 22.375 7.277 1 98.94 458 VAL B CA 1
ATOM 10200 C C . VAL B 1 458 ? -16.406 22.75 7.617 1 98.94 458 VAL B C 1
ATOM 10202 O O . VAL B 1 458 ? -16.641 23.672 8.391 1 98.94 458 VAL B O 1
ATOM 10205 N N . ILE B 1 459 ? -17.359 22.031 7.043 1 98.94 459 ILE B N 1
ATOM 10206 C CA . ILE B 1 459 ? -18.766 22.359 7.164 1 98.94 459 ILE B CA 1
ATOM 10207 C C . ILE B 1 459 ? -19.484 21.266 7.957 1 98.94 459 ILE B C 1
ATOM 10209 O O . ILE B 1 459 ? -19.484 20.094 7.562 1 98.94 459 ILE B O 1
ATOM 10213 N N . LEU B 1 460 ? -20.141 21.656 9.016 1 98.5 460 LEU B N 1
ATOM 10214 C CA . LEU B 1 460 ? -20.812 20.688 9.875 1 98.5 460 LEU B CA 1
ATOM 10215 C C . LEU B 1 460 ? -21.953 20 9.117 1 98.5 460 LEU B C 1
ATOM 10217 O O . LEU B 1 460 ? -22.75 20.656 8.453 1 98.5 460 LEU B O 1
ATOM 10221 N N . GLU B 1 461 ? -22.031 18.703 9.156 1 96.19 461 GLU B N 1
ATOM 10222 C CA . GLU B 1 461 ? -23.141 17.875 8.672 1 96.19 461 GLU B CA 1
ATOM 10223 C C . GLU B 1 461 ? -23.781 17.078 9.812 1 96.19 461 GLU B C 1
ATOM 10225 O O . GLU B 1 461 ? -24.391 17.672 10.711 1 96.19 461 GLU B O 1
ATOM 10230 N N . GLY B 1 462 ? -23.438 15.828 9.93 1 95.12 462 GLY B N 1
ATOM 10231 C CA . GLY B 1 462 ? -24.062 14.992 10.945 1 95.12 462 GLY B CA 1
ATOM 10232 C C . GLY B 1 462 ? -23.328 15.016 12.266 1 95.12 462 GLY B C 1
ATOM 10233 O O . GLY B 1 462 ? -22.328 15.727 12.422 1 95.12 462 GLY B O 1
ATOM 10234 N N . GLY B 1 463 ? -23.828 14.211 13.289 1 95.62 463 GLY B N 1
ATOM 10235 C CA . GLY B 1 463 ? -23.406 14.109 14.68 1 95.62 463 GLY B CA 1
ATOM 10236 C C . GLY B 1 463 ? -24.547 14.312 15.664 1 95.62 463 GLY B C 1
ATOM 10237 O O . GLY B 1 463 ? -25.219 15.344 15.633 1 95.62 463 GLY B O 1
ATOM 10238 N N . TYR B 1 464 ? -24.719 13.32 16.594 1 93.88 464 TYR B N 1
ATOM 10239 C CA . TYR B 1 464 ? -26.016 13.375 17.266 1 93.88 464 TYR B CA 1
ATOM 10240 C C . TYR B 1 464 ? -25.859 13.086 18.75 1 93.88 464 TYR B C 1
ATOM 10242 O O . TYR B 1 464 ? -26.859 12.977 19.469 1 93.88 464 TYR B O 1
ATOM 10250 N N . ASN B 1 465 ? -24.672 12.906 19.109 1 95.69 465 ASN B N 1
ATOM 10251 C CA . ASN B 1 465 ? -24.312 12.961 20.531 1 95.69 465 ASN B CA 1
ATOM 10252 C C . ASN B 1 465 ? -23.656 14.297 20.891 1 95.69 465 ASN B C 1
ATOM 10254 O O . ASN B 1 465 ? -22.578 14.617 20.391 1 95.69 465 ASN B O 1
ATOM 10258 N N . LEU B 1 466 ? -24.281 15.094 21.734 1 96.12 466 LEU B N 1
ATOM 10259 C CA . LEU B 1 466 ? -23.891 16.484 21.984 1 96.12 466 LEU B CA 1
ATOM 10260 C C . LEU B 1 466 ? -22.484 16.547 22.562 1 96.12 466 LEU B C 1
ATOM 10262 O O . LEU B 1 466 ? -21.766 17.531 22.344 1 96.12 466 LEU B O 1
ATOM 10266 N N . THR B 1 467 ? -22.094 15.492 23.266 1 97 467 THR B N 1
ATOM 10267 C CA . THR B 1 467 ? -20.75 15.477 23.844 1 97 467 THR B CA 1
ATOM 10268 C C . THR B 1 467 ? -19.703 15.125 22.781 1 97 467 THR B C 1
ATOM 10270 O O . THR B 1 467 ? -18.703 15.82 22.641 1 97 467 THR B O 1
ATOM 10273 N N . SER B 1 468 ? -19.969 14.109 22.031 1 97.31 468 SER B N 1
ATOM 10274 C CA . SER B 1 468 ? -19.016 13.648 21.016 1 97.31 468 SER B CA 1
ATOM 10275 C C . SER B 1 468 ? -18.859 14.68 19.906 1 97.31 468 SER B C 1
ATOM 10277 O O . SER B 1 468 ? -17.75 14.891 19.406 1 97.31 468 SER B O 1
ATOM 10279 N N . ILE B 1 469 ? -19.938 15.297 19.531 1 97.5 469 ILE B N 1
ATOM 10280 C CA . ILE B 1 469 ? -19.906 16.25 18.438 1 97.5 469 ILE B CA 1
ATOM 10281 C C . ILE B 1 469 ? -19.062 17.469 18.828 1 97.5 469 ILE B C 1
ATOM 10283 O O . ILE B 1 469 ? -18.266 17.969 18.047 1 97.5 469 ILE B O 1
ATOM 10287 N N . SER B 1 470 ? -19.25 17.953 20.062 1 98.06 470 SER B N 1
ATOM 10288 C CA . SER B 1 470 ? -18.547 19.141 20.547 1 98.06 470 SER B CA 1
ATOM 10289 C C . SER B 1 470 ? -17.062 18.875 20.75 1 98.06 470 SER B C 1
ATOM 10291 O O . SER B 1 470 ? -16.219 19.703 20.375 1 98.06 470 SER B O 1
ATOM 10293 N N . ASN B 1 471 ? -16.719 17.672 21.328 1 98.25 471 ASN B N 1
ATOM 10294 C CA . ASN B 1 471 ? -15.32 17.312 21.531 1 98.25 471 ASN B CA 1
ATOM 10295 C C . ASN B 1 471 ? -14.586 17.156 20.203 1 98.25 471 ASN B C 1
ATOM 10297 O O . ASN B 1 471 ? -13.438 17.594 20.078 1 98.25 471 ASN B O 1
ATOM 10301 N N . SER B 1 472 ? -15.203 16.516 19.266 1 98.56 472 SER B N 1
ATOM 10302 C CA . SER B 1 472 ? -14.602 16.297 17.953 1 98.56 472 SER B CA 1
ATOM 10303 C C . SER B 1 472 ? -14.438 17.609 17.188 1 98.56 472 SER B C 1
ATOM 10305 O O . SER B 1 472 ? -13.398 17.844 16.562 1 98.56 472 SER B O 1
ATOM 10307 N N . ALA B 1 473 ? -15.438 18.453 17.234 1 98.75 473 ALA B N 1
ATOM 10308 C CA . ALA B 1 473 ? -15.352 19.766 16.578 1 98.75 473 ALA B CA 1
ATOM 10309 C C . ALA B 1 473 ? -14.219 20.594 17.172 1 98.75 473 ALA B C 1
ATOM 10311 O O . ALA B 1 473 ? -13.523 21.312 16.453 1 98.75 473 ALA B O 1
ATOM 10312 N N . LEU B 1 474 ? -14.125 20.531 18.5 1 98.69 474 LEU B N 1
ATOM 10313 C CA . LEU B 1 474 ? -13.047 21.25 19.156 1 98.69 474 LEU B CA 1
ATOM 10314 C C . LEU B 1 474 ? -11.688 20.766 18.656 1 98.69 474 LEU B C 1
ATOM 10316 O O . LEU B 1 474 ? -10.789 21.578 18.406 1 98.69 474 LEU B O 1
ATOM 10320 N N . ALA B 1 475 ? -11.508 19.453 18.547 1 98.62 475 ALA B N 1
ATOM 10321 C CA . ALA B 1 475 ? -10.242 18.891 18.078 1 98.62 475 ALA B CA 1
ATOM 10322 C C . ALA B 1 475 ? -9.922 19.375 16.672 1 98.62 475 ALA B C 1
ATOM 10324 O O . ALA B 1 475 ? -8.773 19.703 16.359 1 98.62 475 ALA B O 1
ATOM 10325 N N . VAL B 1 476 ? -10.898 19.406 15.812 1 98.81 476 VAL B N 1
ATOM 10326 C CA . VAL B 1 476 ? -10.742 19.906 14.453 1 98.81 476 VAL B CA 1
ATOM 10327 C C . VAL B 1 476 ? -10.352 21.375 14.484 1 98.81 476 VAL B C 1
ATOM 10329 O O . VAL B 1 476 ? -9.43 21.797 13.789 1 98.81 476 VAL B O 1
ATOM 10332 N N . ALA B 1 477 ? -11.047 22.156 15.32 1 98.81 477 ALA B N 1
ATOM 10333 C CA . ALA B 1 477 ? -10.781 23.594 15.43 1 98.81 477 ALA B CA 1
ATOM 10334 C C . ALA B 1 477 ? -9.344 23.859 15.867 1 98.81 477 ALA B C 1
ATOM 10336 O O . ALA B 1 477 ? -8.68 24.734 15.32 1 98.81 477 ALA B O 1
ATOM 10337 N N . LYS B 1 478 ? -8.93 23.141 16.859 1 98.62 478 LYS B N 1
ATOM 10338 C CA . LYS B 1 478 ? -7.57 23.312 17.359 1 98.62 478 LYS B CA 1
ATOM 10339 C C . LYS B 1 478 ? -6.543 23.094 16.25 1 98.62 478 LYS B C 1
ATOM 10341 O O . LYS B 1 478 ? -5.574 23.844 16.141 1 98.62 478 LYS B O 1
ATOM 10346 N N . VAL B 1 479 ? -6.734 22.062 15.453 1 98.69 479 VAL B N 1
ATOM 10347 C CA . VAL B 1 479 ? -5.793 21.766 14.383 1 98.69 479 VAL B CA 1
ATOM 10348 C C . VAL B 1 479 ? -5.895 22.828 13.289 1 98.69 479 VAL B C 1
ATOM 10350 O O . VAL B 1 479 ? -4.883 23.203 12.695 1 98.69 479 VAL B O 1
ATOM 10353 N N . LEU B 1 480 ? -7.094 23.297 13.008 1 98.75 480 LEU B N 1
ATOM 10354 C CA . LEU B 1 480 ? -7.258 24.391 12.047 1 98.75 480 LEU B CA 1
ATOM 10355 C C . LEU B 1 480 ? -6.469 25.609 12.492 1 98.75 480 LEU B C 1
ATOM 10357 O O . LEU B 1 480 ? -5.91 26.328 11.656 1 98.75 480 LEU B O 1
ATOM 10361 N N . LEU B 1 481 ? -6.438 25.859 13.789 1 98.19 481 LEU B N 1
ATOM 10362 C CA . LEU B 1 481 ? -5.711 27 14.344 1 98.19 481 LEU B CA 1
ATOM 10363 C C . LEU B 1 481 ? -4.203 26.812 14.172 1 98.19 481 LEU B C 1
ATOM 10365 O O . LEU B 1 481 ? -3.459 27.797 14.102 1 98.19 481 LEU B O 1
ATOM 10369 N N . GLY B 1 482 ? -3.754 25.562 14.195 1 97.75 482 GLY B N 1
ATOM 10370 C CA . GLY B 1 482 ? -2.336 25.312 14.008 1 97.75 482 GLY B CA 1
ATOM 10371 C C . GLY B 1 482 ? -1.763 24.328 15.016 1 97.75 482 GLY B C 1
ATOM 10372 O O . GLY B 1 482 ? -0.576 24 14.961 1 97.75 482 GLY B O 1
ATOM 10373 N N . GLU B 1 483 ? -2.646 23.828 15.938 1 98 483 GLU B N 1
ATOM 10374 C CA . GLU B 1 483 ? -2.205 22.812 16.891 1 98 483 GLU B CA 1
ATOM 10375 C C . GLU B 1 483 ? -1.974 21.469 16.188 1 98 483 GLU B C 1
ATOM 10377 O O . GLU B 1 483 ? -2.639 21.156 15.188 1 98 483 GLU B O 1
ATOM 10382 N N . PRO B 1 484 ? -1.013 20.688 16.656 1 97.69 484 PRO B N 1
ATOM 10383 C CA . PRO B 1 484 ? -0.979 19.281 16.203 1 97.69 484 PRO B CA 1
ATOM 10384 C C . PRO B 1 484 ? -2.125 18.453 16.781 1 97.69 484 PRO B C 1
ATOM 10386 O O . PRO B 1 484 ? -2.812 18.906 17.703 1 97.69 484 PRO B O 1
ATOM 10389 N N . PRO B 1 485 ? -2.375 17.281 16.125 1 96.94 485 PRO B N 1
ATOM 10390 C CA . PRO B 1 485 ? -3.332 16.375 16.781 1 96.94 485 PRO B CA 1
ATOM 10391 C C . PRO B 1 485 ? -2.955 16.078 18.234 1 96.94 485 PRO B C 1
ATOM 10393 O O . PRO B 1 485 ? -1.769 16.047 18.578 1 96.94 485 PRO B O 1
ATOM 10396 N N . GLU B 1 486 ? -3.896 15.836 19.016 1 94 486 GLU B N 1
ATOM 10397 C CA . GLU B 1 486 ? -3.695 15.695 20.469 1 94 486 GLU B CA 1
ATOM 10398 C C . GLU B 1 486 ? -2.826 14.484 20.781 1 94 486 GLU B C 1
ATOM 10400 O O . GLU B 1 486 ? -2.049 14.508 21.734 1 94 486 GLU B O 1
ATOM 10405 N N . ASN B 1 487 ? -3.023 13.398 20.031 1 93.19 487 ASN B N 1
ATOM 10406 C CA . ASN B 1 487 ? -2.254 12.18 20.25 1 93.19 487 ASN B CA 1
ATOM 10407 C C . ASN B 1 487 ? -1.878 11.508 18.922 1 93.19 487 ASN B C 1
ATOM 10409 O O . ASN B 1 487 ? -2.561 11.695 17.922 1 93.19 487 ASN B O 1
ATOM 10413 N N . THR B 1 488 ? -0.76 10.773 19 1 92.94 488 THR B N 1
ATOM 10414 C CA . THR B 1 488 ? -0.39 9.938 17.859 1 92.94 488 THR B CA 1
ATOM 10415 C C . THR B 1 488 ? -1.394 8.805 17.672 1 92.94 488 THR B C 1
ATOM 10417 O O . THR B 1 488 ? -1.838 8.195 18.656 1 92.94 488 THR B O 1
ATOM 10420 N N . ILE B 1 489 ? -1.831 8.586 16.453 1 95.5 489 ILE B N 1
ATOM 10421 C CA . ILE B 1 489 ? -2.779 7.516 16.156 1 95.5 489 ILE B CA 1
ATOM 10422 C C . ILE B 1 489 ? -2.031 6.199 15.961 1 95.5 489 ILE B C 1
ATOM 10424 O O . ILE B 1 489 ? -1.52 5.926 14.875 1 95.5 489 ILE B O 1
ATOM 10428 N N . LYS B 1 490 ? -2.061 5.336 16.906 1 93.69 490 LYS B N 1
ATOM 10429 C CA . LYS B 1 490 ? -1.259 4.117 16.844 1 93.69 490 LYS B CA 1
ATOM 10430 C C . LYS B 1 490 ? -2.121 2.908 16.5 1 93.69 490 LYS B C 1
ATOM 10432 O O . LYS B 1 490 ? -1.601 1.851 16.141 1 93.69 490 LYS B O 1
ATOM 10437 N N . LYS B 1 491 ? -3.467 3.07 16.531 1 94.25 491 LYS B N 1
ATOM 10438 C CA . LYS B 1 491 ? -4.371 1.946 16.312 1 94.25 491 LYS B CA 1
ATOM 10439 C C . LYS B 1 491 ? -4.254 1.412 14.883 1 94.25 491 LYS B C 1
ATOM 10441 O O . LYS B 1 491 ? -4.137 2.188 13.93 1 94.25 491 LYS B O 1
ATOM 10446 N N . GLN B 1 492 ? -4.32 0.078 14.781 1 95.31 492 GLN B N 1
ATOM 10447 C CA . GLN B 1 492 ? -4.27 -0.58 13.477 1 95.31 492 GLN B CA 1
ATOM 10448 C C . GLN B 1 492 ? -5.672 -0.799 12.922 1 95.31 492 GLN B C 1
ATOM 10450 O O . GLN B 1 492 ? -6.641 -0.896 13.68 1 95.31 492 GLN B O 1
ATOM 10455 N N . PRO B 1 493 ? -5.809 -0.805 11.594 1 97.12 493 PRO B N 1
ATOM 10456 C CA . PRO B 1 493 ? -7.137 -1.011 11.008 1 97.12 493 PRO B CA 1
ATOM 10457 C C . PRO B 1 493 ? -7.668 -2.424 11.234 1 97.12 493 PRO B C 1
ATOM 10459 O O . PRO B 1 493 ? -6.887 -3.357 11.438 1 97.12 493 PRO B O 1
ATOM 10462 N N . HIS B 1 494 ? -9.008 -2.527 11.188 1 93.44 494 HIS B N 1
ATOM 10463 C CA . HIS B 1 494 ? -9.656 -3.834 11.164 1 93.44 494 HIS B CA 1
ATOM 10464 C C . HIS B 1 494 ? -9.383 -4.566 9.852 1 93.44 494 HIS B C 1
ATOM 10466 O O . HIS B 1 494 ? -9.07 -3.936 8.836 1 93.44 494 HIS B O 1
ATOM 10472 N N . GLY B 1 495 ? -9.508 -5.93 9.945 1 93.12 495 GLY B N 1
ATOM 10473 C CA . GLY B 1 495 ? -9.352 -6.734 8.75 1 93.12 495 GLY B CA 1
ATOM 10474 C C . GLY B 1 495 ? -10.328 -6.371 7.648 1 93.12 495 GLY B C 1
ATOM 10475 O O . GLY B 1 495 ? -9.953 -6.297 6.477 1 93.12 495 GLY B O 1
ATOM 10476 N N . ASP B 1 496 ? -11.516 -6.129 8.023 1 92.88 496 ASP B N 1
ATOM 10477 C CA . ASP B 1 496 ? -12.547 -5.777 7.047 1 92.88 496 ASP B CA 1
ATOM 10478 C C . ASP B 1 496 ? -12.219 -4.461 6.352 1 92.88 496 ASP B C 1
ATOM 10480 O O . ASP B 1 496 ? -12.492 -4.297 5.16 1 92.88 496 ASP B O 1
ATOM 10484 N N . ALA B 1 497 ? -11.703 -3.514 7.117 1 96.88 497 ALA B N 1
ATOM 10485 C CA . ALA B 1 497 ? -11.32 -2.229 6.535 1 96.88 497 ALA B CA 1
ATOM 10486 C C . ALA B 1 497 ? -10.227 -2.404 5.488 1 96.88 497 ALA B C 1
ATOM 10488 O O . ALA B 1 497 ? -10.25 -1.758 4.438 1 96.88 497 ALA B O 1
ATOM 10489 N N . ILE B 1 498 ? -9.289 -3.279 5.824 1 96.75 498 ILE B N 1
ATOM 10490 C CA . ILE B 1 498 ? -8.211 -3.568 4.891 1 96.75 498 ILE B CA 1
ATOM 10491 C C . ILE B 1 498 ? -8.789 -4.137 3.594 1 96.75 498 ILE B C 1
ATOM 10493 O O . ILE B 1 498 ? -8.375 -3.746 2.5 1 96.75 498 ILE B O 1
ATOM 10497 N N . GLU B 1 499 ? -9.711 -5.016 3.678 1 94 499 GLU B N 1
ATOM 10498 C CA . GLU B 1 499 ? -10.344 -5.637 2.514 1 94 499 GLU B CA 1
ATOM 10499 C C . GLU B 1 499 ? -11.094 -4.605 1.681 1 94 499 GLU B C 1
ATOM 10501 O O . GLU B 1 499 ? -11.031 -4.625 0.449 1 94 499 GLU B O 1
ATOM 10506 N N . VAL B 1 500 ? -11.82 -3.732 2.336 1 96.94 500 VAL B N 1
ATOM 10507 C CA . VAL B 1 500 ? -12.57 -2.688 1.647 1 96.94 500 VAL B CA 1
ATOM 10508 C C . VAL B 1 500 ? -11.609 -1.775 0.889 1 96.94 500 VAL B C 1
ATOM 10510 O O . VAL B 1 500 ? -11.852 -1.438 -0.273 1 96.94 500 VAL B O 1
ATOM 10513 N N . ILE B 1 501 ? -10.531 -1.383 1.543 1 98 501 ILE B N 1
ATOM 10514 C CA . ILE B 1 501 ? -9.57 -0.473 0.931 1 98 501 ILE B CA 1
ATOM 10515 C C . ILE B 1 501 ? -8.922 -1.146 -0.274 1 98 501 ILE B C 1
ATOM 10517 O O . ILE B 1 501 ? -8.641 -0.494 -1.284 1 98 501 ILE B O 1
ATOM 10521 N N . ASP B 1 502 ? -8.656 -2.441 -0.154 1 95.56 502 ASP B N 1
ATOM 10522 C CA . ASP B 1 502 ? -8.117 -3.186 -1.286 1 95.56 502 ASP B CA 1
ATOM 10523 C C . ASP B 1 502 ? -9.078 -3.158 -2.475 1 95.56 502 ASP B C 1
ATOM 10525 O O . ASP B 1 502 ? -8.656 -2.949 -3.613 1 95.56 502 ASP B O 1
ATOM 10529 N N . GLU B 1 503 ? -10.32 -3.398 -2.213 1 94.56 503 GLU B N 1
ATOM 10530 C CA . GLU B 1 503 ? -11.344 -3.357 -3.252 1 94.56 503 GLU B CA 1
ATOM 10531 C C . GLU B 1 503 ? -11.422 -1.978 -3.9 1 94.56 503 GLU B C 1
ATOM 10533 O O . GLU B 1 503 ? -11.453 -1.863 -5.129 1 94.56 503 GLU B O 1
ATOM 10538 N N . VAL B 1 504 ? -11.422 -0.969 -3.076 1 98.19 504 VAL B N 1
ATOM 10539 C CA . VAL B 1 504 ? -11.492 0.408 -3.555 1 98.19 504 VAL B CA 1
ATOM 10540 C C . VAL B 1 504 ? -10.258 0.719 -4.402 1 98.19 504 VAL B C 1
ATOM 10542 O O . VAL B 1 504 ? -10.367 1.358 -5.453 1 98.19 504 VAL B O 1
ATOM 10545 N N . THR B 1 505 ? -9.094 0.321 -3.934 1 97.38 505 THR B N 1
ATOM 10546 C CA . THR B 1 505 ? -7.848 0.558 -4.656 1 97.38 505 THR B CA 1
ATOM 10547 C C . THR B 1 505 ? -7.898 -0.077 -6.043 1 97.38 505 THR B C 1
ATOM 10549 O O . THR B 1 505 ? -7.516 0.55 -7.031 1 97.38 505 THR B O 1
ATOM 10552 N N . LYS B 1 506 ? -8.359 -1.299 -6.129 1 94 506 LYS B N 1
ATOM 10553 C CA . LYS B 1 506 ? -8.445 -2.01 -7.398 1 94 506 LYS B CA 1
ATOM 10554 C C . LYS B 1 506 ? -9.383 -1.286 -8.367 1 94 506 LYS B C 1
ATOM 10556 O O . LYS B 1 506 ? -9.062 -1.129 -9.547 1 94 506 LYS B O 1
ATOM 10561 N N . ILE B 1 507 ? -10.508 -0.813 -7.891 1 95.88 507 ILE B N 1
ATOM 10562 C CA . ILE B 1 507 ? -11.492 -0.132 -8.727 1 95.88 507 ILE B CA 1
ATOM 10563 C C . ILE B 1 507 ? -10.945 1.221 -9.172 1 95.88 507 ILE B C 1
ATOM 10565 O O . ILE B 1 507 ? -10.969 1.545 -10.359 1 95.88 507 ILE B O 1
ATOM 10569 N N . GLN B 1 508 ? -10.414 1.975 -8.258 1 97.81 508 GLN B N 1
ATOM 10570 C CA . GLN B 1 508 ? -10 3.352 -8.508 1 97.81 508 GLN B CA 1
ATOM 10571 C C . GLN B 1 508 ? -8.672 3.4 -9.258 1 97.81 508 GLN B C 1
ATOM 10573 O O . GLN B 1 508 ? -8.352 4.406 -9.898 1 97.81 508 GLN B O 1
ATOM 10578 N N . SER B 1 509 ? -7.895 2.336 -9.188 1 96.38 509 SER B N 1
ATOM 10579 C CA . SER B 1 509 ? -6.613 2.299 -9.891 1 96.38 509 SER B CA 1
ATOM 10580 C C . SER B 1 509 ? -6.805 2.439 -11.398 1 96.38 509 SER B C 1
ATOM 10582 O O . SER B 1 509 ? -5.867 2.787 -12.117 1 96.38 509 SER B O 1
ATOM 10584 N N . LYS B 1 510 ? -7.984 2.211 -11.891 1 92.62 510 LYS B N 1
ATOM 10585 C CA . LYS B 1 510 ? -8.305 2.391 -13.305 1 92.62 510 LYS B CA 1
ATOM 10586 C C . LYS B 1 510 ? -8.273 3.867 -13.688 1 92.62 510 LYS B C 1
ATOM 10588 O O . LYS B 1 510 ? -8.062 4.203 -14.859 1 92.62 510 LYS B O 1
ATOM 10593 N N . TYR B 1 511 ? -8.422 4.715 -12.703 1 96.81 511 TYR B N 1
ATOM 10594 C CA . TYR B 1 511 ? -8.586 6.133 -13 1 96.81 511 TYR B CA 1
ATOM 10595 C C . TYR B 1 511 ? -7.418 6.945 -12.453 1 96.81 511 TYR B C 1
ATOM 10597 O O . TYR B 1 511 ? -7.129 8.039 -12.945 1 96.81 511 TYR B O 1
ATOM 10605 N N . TRP B 1 512 ? -6.699 6.449 -11.469 1 97.5 512 TRP B N 1
ATOM 10606 C CA . TRP B 1 512 ? -5.672 7.223 -10.773 1 97.5 512 TRP B CA 1
ATOM 10607 C C . TRP B 1 512 ? -4.332 6.5 -10.812 1 97.5 512 TRP B C 1
ATOM 10609 O O . TRP B 1 512 ? -4.203 5.387 -10.297 1 97.5 512 TRP B O 1
ATOM 10619 N N . LYS B 1 513 ? -3.283 7.145 -11.242 1 95.44 513 LYS B N 1
ATOM 10620 C CA . LYS B 1 513 ? -1.951 6.566 -11.398 1 95.44 513 LYS B CA 1
ATOM 10621 C C . LYS B 1 513 ? -1.333 6.23 -10.047 1 95.44 513 LYS B C 1
ATOM 10623 O O . LYS B 1 513 ? -0.597 5.25 -9.922 1 95.44 513 LYS B O 1
ATOM 10628 N N . CYS B 1 514 ? -1.641 7.004 -9.055 1 96.88 514 CYS B N 1
ATOM 10629 C CA . CYS B 1 514 ? -1.044 6.871 -7.727 1 96.88 514 CYS B CA 1
ATOM 10630 C C . CYS B 1 514 ? -1.46 5.559 -7.07 1 96.88 514 CYS B C 1
ATOM 10632 O O . CYS B 1 514 ? -0.842 5.125 -6.098 1 96.88 514 CYS B O 1
ATOM 10634 N N . LEU B 1 515 ? -2.473 4.93 -7.582 1 97 515 LEU B N 1
ATOM 10635 C CA . LEU B 1 515 ? -2.984 3.713 -6.961 1 97 515 LEU B CA 1
ATOM 10636 C C . LEU B 1 515 ? -2.598 2.48 -7.77 1 97 515 LEU B C 1
ATOM 10638 O O . LEU B 1 515 ? -2.947 1.356 -7.406 1 97 515 LEU B O 1
ATOM 10642 N N . LYS B 1 516 ? -1.817 2.631 -8.797 1 93.88 516 LYS B N 1
ATOM 10643 C CA . LYS B 1 516 ? -1.569 1.547 -9.742 1 93.88 516 LYS B CA 1
ATOM 10644 C C . LYS B 1 516 ? -0.437 0.645 -9.266 1 93.88 516 LYS B C 1
ATOM 10646 O O . LYS B 1 516 ? -0.399 -0.542 -9.594 1 93.88 516 LYS B O 1
ATOM 10651 N N . ALA B 1 517 ? 0.457 1.155 -8.5 1 91.81 517 ALA B N 1
ATOM 10652 C CA . ALA B 1 517 ? 1.637 0.389 -8.109 1 91.81 517 ALA B CA 1
ATOM 10653 C C . ALA B 1 517 ? 1.243 -0.872 -7.34 1 91.81 517 ALA B C 1
ATOM 10655 O O . ALA B 1 517 ? 0.53 -0.799 -6.336 1 91.81 517 ALA B O 1
ATOM 10656 N N . GLY B 1 518 ? 1.678 -1.979 -7.867 1 89.69 518 GLY B N 1
ATOM 10657 C CA . GLY B 1 518 ? 1.464 -3.25 -7.195 1 89.69 518 GLY B CA 1
ATOM 10658 C C . GLY B 1 518 ? 0.075 -3.818 -7.422 1 89.69 518 GLY B C 1
ATOM 10659 O O . GLY B 1 518 ? -0.254 -4.891 -6.91 1 89.69 518 GLY B O 1
ATOM 10660 N N . VAL B 1 519 ? -0.813 -3.139 -8.086 1 90.88 519 VAL B N 1
ATOM 10661 C CA . VAL B 1 519 ? -2.176 -3.594 -8.344 1 90.88 519 VAL B CA 1
ATOM 10662 C C . VAL B 1 519 ? -2.258 -4.215 -9.742 1 90.88 519 VAL B C 1
ATOM 10664 O O . VAL B 1 519 ? -2.025 -3.535 -10.742 1 90.88 519 VAL B O 1
ATOM 10667 N N . PRO B 1 520 ? -2.574 -5.508 -9.75 1 87.38 520 PRO B N 1
ATOM 10668 C CA . PRO B 1 520 ? -2.652 -6.137 -11.07 1 87.38 520 PRO B CA 1
ATOM 10669 C C . PRO B 1 520 ? -3.844 -5.645 -11.883 1 87.38 520 PRO B C 1
ATOM 10671 O O . PRO B 1 520 ? -4.918 -5.402 -11.336 1 87.38 520 PRO B O 1
ATOM 10674 N N . LYS B 1 521 ? -3.633 -5.523 -13.133 1 82.56 521 LYS B N 1
ATOM 10675 C CA . LYS B 1 521 ? -4.715 -5.125 -14.031 1 82.56 521 LYS B CA 1
ATOM 10676 C C . LYS B 1 521 ? -5.793 -6.203 -14.102 1 82.56 521 LYS B C 1
ATOM 10678 O O . LYS B 1 521 ? -6.965 -5.898 -14.336 1 82.56 521 LYS B O 1
ATOM 10683 N N . THR B 1 522 ? -5.266 -7.418 -13.945 1 87.5 522 THR B N 1
ATOM 10684 C CA . THR B 1 522 ? -6.184 -8.547 -14.031 1 87.5 522 THR B CA 1
ATOM 10685 C C . THR B 1 522 ? -6.035 -9.461 -12.82 1 87.5 522 THR B C 1
ATOM 10687 O O . THR B 1 522 ? -4.926 -9.664 -12.32 1 87.5 522 THR B O 1
ATOM 10690 N N . SER B 1 523 ? -7.184 -9.867 -12.281 1 88.44 523 SER B N 1
ATOM 10691 C CA . SER B 1 523 ? -7.266 -10.805 -11.172 1 88.44 523 SER B CA 1
ATOM 10692 C C . SER B 1 523 ? -8.273 -11.914 -11.453 1 88.44 523 SER B C 1
ATOM 10694 O O . SER B 1 523 ? -8.977 -11.875 -12.469 1 88.44 523 SER B O 1
ATOM 10696 N N . PHE B 1 524 ? -8.328 -12.875 -10.586 1 88.88 524 PHE B N 1
ATOM 10697 C CA . PHE B 1 524 ? -9.266 -13.984 -10.734 1 88.88 524 PHE B CA 1
ATOM 10698 C C . PHE B 1 524 ? -10.688 -13.469 -10.922 1 88.88 524 PHE B C 1
ATOM 10700 O O . PHE B 1 524 ? -11.422 -13.961 -11.781 1 88.88 524 PHE B O 1
ATOM 10707 N N . ASP B 1 525 ? -11.086 -12.469 -10.219 1 83.69 525 ASP B N 1
ATOM 10708 C CA . ASP B 1 525 ? -12.453 -11.953 -10.25 1 83.69 525 ASP B CA 1
ATOM 10709 C C . ASP B 1 525 ? -12.781 -11.344 -11.609 1 83.69 525 ASP B C 1
ATOM 10711 O O . ASP B 1 525 ? -13.945 -11.266 -12 1 83.69 525 ASP B O 1
ATOM 10715 N N . ASP B 1 526 ? -11.844 -11.008 -12.312 1 86.75 526 ASP B N 1
ATOM 10716 C CA . ASP B 1 526 ? -12.047 -10.352 -13.602 1 86.75 526 ASP B CA 1
ATOM 10717 C C . ASP B 1 526 ? -12.477 -11.352 -14.672 1 86.75 526 ASP B C 1
ATOM 10719 O O . ASP B 1 526 ? -12.953 -10.961 -15.742 1 86.75 526 ASP B O 1
ATOM 10723 N N . VAL B 1 527 ? -12.328 -12.547 -14.406 1 86 527 VAL B N 1
ATOM 10724 C CA . VAL B 1 527 ? -12.695 -13.578 -15.367 1 86 527 VAL B CA 1
ATOM 10725 C C . VAL B 1 527 ? -14.203 -13.531 -15.625 1 86 527 VAL B C 1
ATOM 10727 O O . VAL B 1 527 ? -14.656 -13.797 -16.734 1 86 527 VAL B O 1
ATOM 10730 N N . TYR B 1 528 ? -14.898 -13.148 -14.602 1 82 528 TYR B N 1
ATOM 10731 C CA . TYR B 1 528 ? -16.344 -13.109 -14.688 1 82 528 TYR B CA 1
ATOM 10732 C C . TYR B 1 528 ? -16.812 -12 -15.625 1 82 528 TYR B C 1
ATOM 10734 O O . TYR B 1 528 ? -17.938 -12.023 -16.109 1 82 528 TYR B O 1
ATOM 10742 N N . ASP B 1 529 ? -15.945 -11.117 -15.914 1 80.56 529 ASP B N 1
ATOM 10743 C CA . ASP B 1 529 ? -16.297 -9.961 -16.734 1 80.56 529 ASP B CA 1
ATOM 10744 C C . ASP B 1 529 ? -15.711 -10.07 -18.141 1 80.56 529 ASP B C 1
ATOM 10746 O O . ASP B 1 529 ? -15.836 -9.148 -18.938 1 80.56 529 ASP B O 1
ATOM 10750 N N . LEU B 1 530 ? -15.117 -11.164 -18.422 1 84.69 530 LEU B N 1
ATOM 10751 C CA . LEU B 1 530 ? -14.578 -11.352 -19.75 1 84.69 530 LEU B CA 1
ATOM 10752 C C . LEU B 1 530 ? -15.688 -11.312 -20.797 1 84.69 530 LEU B C 1
ATOM 10754 O O . LEU B 1 530 ? -16.75 -11.914 -20.609 1 84.69 530 LEU B O 1
ATOM 10758 N N . PRO B 1 531 ? -15.398 -10.539 -21.844 1 82.44 531 PRO B N 1
ATOM 10759 C CA . PRO B 1 531 ? -16.422 -10.477 -22.891 1 82.44 531 PRO B CA 1
ATOM 10760 C C . PRO B 1 531 ? -16.562 -11.781 -23.672 1 82.44 531 PRO B C 1
ATOM 10762 O O . PRO B 1 531 ? -15.57 -12.492 -23.859 1 82.44 531 PRO B O 1
ATOM 10765 N N . ASP B 1 532 ? -17.75 -12.156 -24.172 1 79.94 532 ASP B N 1
ATOM 10766 C CA . ASP B 1 532 ? -18.031 -13.258 -25.094 1 79.94 532 ASP B CA 1
ATOM 10767 C C . ASP B 1 532 ? -17.594 -14.594 -24.484 1 79.94 532 ASP B C 1
ATOM 10769 O O . ASP B 1 532 ? -17.031 -15.438 -25.188 1 79.94 532 ASP B O 1
ATOM 10773 N N . LEU B 1 533 ? -17.75 -14.711 -23.234 1 77.69 533 LEU B N 1
ATOM 10774 C CA . LEU B 1 533 ? -17.422 -15.969 -22.578 1 77.69 533 LEU B CA 1
ATOM 10775 C C . LEU B 1 533 ? -18.203 -17.125 -23.188 1 77.69 533 LEU B C 1
ATOM 10777 O O . LEU B 1 533 ? -17.734 -18.266 -23.203 1 77.69 533 LEU B O 1
ATOM 10781 N N . ASP B 1 534 ? -19.312 -16.766 -23.719 1 71.56 534 ASP B N 1
ATOM 10782 C CA . ASP B 1 534 ? -20.188 -17.766 -24.312 1 71.56 534 ASP B CA 1
ATOM 10783 C C . ASP B 1 534 ? -19.625 -18.281 -25.641 1 71.56 534 ASP B C 1
ATOM 10785 O O . ASP B 1 534 ? -19.984 -19.375 -26.094 1 71.56 534 ASP B O 1
ATOM 10789 N N . LYS B 1 535 ? -18.734 -17.5 -26.25 1 75.12 535 LYS B N 1
ATOM 10790 C CA . LYS B 1 535 ? -18.172 -17.891 -27.547 1 75.12 535 LYS B CA 1
ATOM 10791 C C . LYS B 1 535 ? -17.016 -18.891 -27.359 1 75.12 535 LYS B C 1
ATOM 10793 O O . LYS B 1 535 ? -16.484 -19.406 -28.344 1 75.12 535 LYS B O 1
ATOM 10798 N N . GLU B 1 536 ? -16.594 -19.172 -26.203 1 75.25 536 GLU B N 1
ATOM 10799 C CA . GLU B 1 536 ? -15.609 -20.188 -25.844 1 75.25 536 GLU B CA 1
ATOM 10800 C C . GLU B 1 536 ? -14.273 -19.938 -26.531 1 75.25 536 GLU B C 1
ATOM 10802 O O . GLU B 1 536 ? -13.672 -20.844 -27.094 1 75.25 536 GLU B O 1
ATOM 10807 N N . ARG B 1 537 ? -13.953 -18.688 -26.531 1 80.94 537 ARG B N 1
ATOM 10808 C CA . ARG B 1 537 ? -12.688 -18.312 -27.156 1 80.94 537 ARG B CA 1
ATOM 10809 C C . ARG B 1 537 ? -11.555 -18.297 -26.125 1 80.94 537 ARG B C 1
ATOM 10811 O O . ARG B 1 537 ? -10.375 -18.297 -26.5 1 80.94 537 ARG B O 1
ATOM 10818 N N . TYR B 1 538 ? -12.047 -18.312 -24.906 1 83.06 538 TYR B N 1
ATOM 10819 C CA . TYR B 1 538 ? -11.047 -18.312 -23.844 1 83.06 538 TYR B CA 1
ATOM 10820 C C . TYR B 1 538 ? -10.734 -19.719 -23.375 1 83.06 538 TYR B C 1
ATOM 10822 O O . TYR B 1 538 ? -11.625 -20.562 -23.266 1 83.06 538 TYR B O 1
ATOM 10830 N N . LYS B 1 539 ? -9.477 -19.984 -23.234 1 87.44 539 LYS B N 1
ATOM 10831 C CA . LYS B 1 539 ? -9.062 -21.188 -22.531 1 87.44 539 LYS B CA 1
ATOM 10832 C C . LYS B 1 539 ? -8.68 -20.859 -21.078 1 87.44 539 LYS B C 1
ATOM 10834 O O . LYS B 1 539 ? -7.594 -20.344 -20.828 1 87.44 539 LYS B O 1
ATOM 10839 N N . LEU B 1 540 ? -9.609 -21.203 -20.203 1 87.94 540 LEU B N 1
ATOM 10840 C CA . LEU B 1 540 ? -9.43 -20.938 -18.766 1 87.94 540 LEU B CA 1
ATOM 10841 C C . LEU B 1 540 ? -9.148 -22.234 -18.016 1 87.94 540 LEU B C 1
ATOM 10843 O O . LEU B 1 540 ? -9.844 -23.234 -18.219 1 87.94 540 LEU B O 1
ATOM 10847 N N . THR B 1 541 ? -8.109 -22.266 -17.25 1 88.56 541 THR B N 1
ATOM 10848 C CA . THR B 1 541 ? -7.734 -23.422 -16.453 1 88.56 541 THR B CA 1
ATOM 10849 C C . THR B 1 541 ? -7.449 -23.031 -15.008 1 88.56 541 THR B C 1
ATOM 10851 O O . THR B 1 541 ? -6.641 -22.125 -14.75 1 88.56 541 THR B O 1
ATOM 10854 N N . ASN B 1 542 ? -8.156 -23.688 -14.07 1 89.62 542 ASN B N 1
ATOM 10855 C CA . ASN B 1 542 ? -7.801 -23.469 -12.672 1 89.62 542 ASN B CA 1
ATOM 10856 C C . ASN B 1 542 ? -6.41 -24.016 -12.352 1 89.62 542 ASN B C 1
ATOM 10858 O O . ASN B 1 542 ? -6.113 -25.172 -12.648 1 89.62 542 ASN B O 1
ATOM 10862 N N . ILE B 1 543 ? -5.602 -23.266 -11.734 1 91.06 543 ILE B N 1
ATOM 10863 C CA . ILE B 1 543 ? -4.195 -23.609 -11.539 1 91.06 543 ILE B CA 1
ATOM 10864 C C . ILE B 1 543 ? -4.086 -24.859 -10.672 1 91.06 543 ILE B C 1
ATOM 10866 O O . ILE B 1 543 ? -3.092 -25.594 -10.742 1 91.06 543 ILE B O 1
ATOM 10870 N N . SER B 1 544 ? -5.066 -25.188 -9.891 1 89.44 544 SER B N 1
ATOM 10871 C CA . SER B 1 544 ? -5.066 -26.375 -9.031 1 89.44 544 SER B CA 1
ATOM 10872 C C . SER B 1 544 ? -5.066 -27.656 -9.859 1 89.44 544 SER B C 1
ATOM 10874 O O . SER B 1 544 ? -4.527 -28.672 -9.43 1 89.44 544 SER B O 1
ATOM 10876 N N . ASP B 1 545 ? -5.648 -27.594 -11.031 1 89.06 545 ASP B N 1
ATOM 10877 C CA . ASP B 1 545 ? -5.766 -28.781 -11.867 1 89.06 545 ASP B CA 1
ATOM 10878 C C . ASP B 1 545 ? -4.402 -29.203 -12.406 1 89.06 545 ASP B C 1
ATOM 10880 O O . ASP B 1 545 ? -3.994 -30.359 -12.227 1 89.06 545 ASP B O 1
ATOM 10884 N N . PRO B 1 546 ? -3.762 -28.266 -13.039 1 92.44 546 PRO B N 1
ATOM 10885 C CA . PRO B 1 546 ? -2.418 -28.656 -13.477 1 92.44 546 PRO B CA 1
ATOM 10886 C C . PRO B 1 546 ? -1.54 -29.141 -12.32 1 92.44 546 PRO B C 1
ATOM 10888 O O . PRO B 1 546 ? -0.756 -30.078 -12.492 1 92.44 546 PRO B O 1
ATOM 10891 N N . ILE B 1 547 ? -1.617 -28.578 -11.203 1 92.69 547 ILE B N 1
ATOM 10892 C CA . ILE B 1 547 ? -0.779 -28.938 -10.07 1 92.69 547 ILE B CA 1
ATOM 10893 C C . ILE B 1 547 ? -1.067 -30.375 -9.656 1 92.69 547 ILE B C 1
ATOM 10895 O O . ILE B 1 547 ? -0.148 -31.188 -9.523 1 92.69 547 ILE B O 1
ATOM 10899 N N . ARG B 1 548 ? -2.277 -30.688 -9.445 1 91.94 548 ARG B N 1
ATOM 10900 C CA . ARG B 1 548 ? -2.639 -32.031 -8.984 1 91.94 548 ARG B CA 1
ATOM 10901 C C . ARG B 1 548 ? -2.35 -33.062 -10.055 1 91.94 548 ARG B C 1
ATOM 10903 O O . ARG B 1 548 ? -1.887 -34.156 -9.75 1 91.94 548 ARG B O 1
ATOM 10910 N N . SER B 1 549 ? -2.67 -32.75 -11.273 1 92.38 549 SER B N 1
ATOM 10911 C CA . SER B 1 549 ? -2.375 -33.656 -12.367 1 92.38 549 SER B CA 1
ATOM 10912 C C . SER B 1 549 ? -0.884 -33.969 -12.445 1 92.38 549 SER B C 1
ATOM 10914 O O . SER B 1 549 ? -0.494 -35.125 -12.688 1 92.38 549 SER B O 1
ATOM 10916 N N . TYR B 1 550 ? -0.168 -33 -12.281 1 93.44 550 TYR B N 1
ATOM 10917 C CA . TYR B 1 550 ? 1.28 -33.156 -12.305 1 93.44 550 TYR B CA 1
ATOM 10918 C C . TYR B 1 550 ? 1.747 -34.062 -11.172 1 93.44 550 TYR B C 1
ATOM 10920 O O . TYR B 1 550 ? 2.6 -34.938 -11.367 1 93.44 550 TYR B O 1
ATOM 10928 N N . GLN B 1 551 ? 1.229 -33.906 -10.031 1 93.5 551 GLN B N 1
ATOM 10929 C CA . GLN B 1 551 ? 1.543 -34.75 -8.891 1 93.5 551 GLN B CA 1
ATOM 10930 C C . GLN B 1 551 ? 1.189 -36.219 -9.172 1 93.5 551 GLN B C 1
ATOM 10932 O O . GLN B 1 551 ? 1.961 -37.125 -8.852 1 93.5 551 GLN B O 1
ATOM 10937 N N . ASN B 1 552 ? 0.058 -36.406 -9.734 1 93.62 552 ASN B N 1
ATOM 10938 C CA . ASN B 1 552 ? -0.39 -37.75 -10.086 1 93.62 552 ASN B CA 1
ATOM 10939 C C . ASN B 1 552 ? 0.552 -38.406 -11.086 1 93.62 552 ASN B C 1
ATOM 10941 O O . ASN B 1 552 ? 0.896 -39.594 -10.938 1 93.62 552 ASN B O 1
ATOM 10945 N N . ASN B 1 553 ? 0.9 -37.625 -12.039 1 92.12 553 ASN B N 1
ATOM 10946 C CA . ASN B 1 553 ? 1.803 -38.156 -13.055 1 92.12 553 ASN B CA 1
ATOM 10947 C C . ASN B 1 553 ? 3.16 -38.531 -12.469 1 92.12 553 ASN B C 1
ATOM 10949 O O . ASN B 1 553 ? 3.719 -39.562 -12.797 1 92.12 553 ASN B O 1
ATOM 10953 N N . GLU B 1 554 ? 3.631 -37.688 -11.68 1 92.69 554 GLU B N 1
ATOM 10954 C CA . GLU B 1 554 ? 4.906 -37.969 -11.031 1 92.69 554 GLU B CA 1
ATOM 10955 C C . GLU B 1 554 ? 4.816 -39.219 -10.156 1 92.69 554 GLU B C 1
ATOM 10957 O O . GLU B 1 554 ? 5.719 -40.062 -10.164 1 92.69 554 GLU B O 1
ATOM 10962 N N . ALA B 1 555 ? 3.744 -39.281 -9.398 1 94.81 555 ALA B N 1
ATOM 10963 C CA . ALA B 1 555 ? 3.541 -40.406 -8.523 1 94.81 555 ALA B CA 1
ATOM 10964 C C . ALA B 1 555 ? 3.43 -41.719 -9.328 1 94.81 555 ALA B C 1
ATOM 10966 O O . ALA B 1 555 ? 3.924 -42.75 -8.898 1 94.81 555 ALA B O 1
ATOM 10967 N N . TYR B 1 556 ? 2.803 -41.625 -10.414 1 94 556 TYR B N 1
ATOM 10968 C CA . TYR B 1 556 ? 2.66 -42.781 -11.281 1 94 556 TYR B CA 1
ATOM 10969 C C . TYR B 1 556 ? 4.008 -43.219 -11.852 1 94 556 TYR B C 1
ATOM 10971 O O . TYR B 1 556 ? 4.383 -44.375 -11.766 1 94 556 TYR B O 1
ATOM 10979 N N . PHE B 1 557 ? 4.762 -42.281 -12.367 1 91.5 557 PHE B N 1
ATOM 10980 C CA . PHE B 1 557 ? 5.984 -42.594 -13.094 1 91.5 557 PHE B CA 1
ATOM 10981 C C . PHE B 1 557 ? 7.109 -42.938 -12.125 1 91.5 557 PHE B C 1
ATOM 10983 O O . PHE B 1 557 ? 7.93 -43.812 -12.406 1 91.5 557 PHE B O 1
ATOM 10990 N N . LYS B 1 558 ? 7.121 -42.312 -11 1 92.81 558 LYS B N 1
ATOM 10991 C CA . LYS B 1 558 ? 8.25 -42.5 -10.086 1 92.81 558 LYS B CA 1
ATOM 10992 C C . LYS B 1 558 ? 7.961 -43.625 -9.086 1 92.81 558 LYS B C 1
ATOM 10994 O O . LYS B 1 558 ? 8.875 -44.312 -8.648 1 92.81 558 LYS B O 1
ATOM 10999 N N . LYS B 1 559 ? 6.668 -43.781 -8.656 1 95.06 559 LYS B N 1
ATOM 11000 C CA . LYS B 1 559 ? 6.371 -44.656 -7.547 1 95.06 559 LYS B CA 1
ATOM 11001 C C . LYS B 1 559 ? 5.254 -45.625 -7.91 1 95.06 559 LYS B C 1
ATOM 11003 O O . LYS B 1 559 ? 4.777 -46.375 -7.055 1 95.06 559 LYS B O 1
ATOM 11008 N N . GLN B 1 560 ? 4.695 -45.594 -9.102 1 94.81 560 GLN B N 1
ATOM 11009 C CA . GLN B 1 560 ? 3.693 -46.5 -9.633 1 94.81 560 GLN B CA 1
ATOM 11010 C C . GLN B 1 560 ? 2.383 -46.406 -8.852 1 94.81 560 GLN B C 1
ATOM 11012 O O . GLN B 1 560 ? 1.771 -47.438 -8.516 1 94.81 560 GLN B O 1
ATOM 11017 N N . PHE B 1 561 ? 2.086 -45.25 -8.5 1 96.69 561 PHE B N 1
ATOM 11018 C CA . PHE B 1 561 ? 0.802 -45 -7.852 1 96.69 561 PHE B CA 1
ATOM 11019 C C . PHE B 1 561 ? -0.341 -45.125 -8.852 1 96.69 561 PHE B C 1
ATOM 11021 O O . PHE B 1 561 ? -0.143 -44.969 -10.055 1 96.69 561 PHE B O 1
ATOM 11028 N N . ILE B 1 562 ? -1.491 -45.406 -8.352 1 96 562 ILE B N 1
ATOM 11029 C CA . ILE B 1 562 ? -2.736 -45.406 -9.109 1 96 562 ILE B CA 1
ATOM 11030 C C . ILE B 1 562 ? -3.777 -44.562 -8.391 1 96 562 ILE B C 1
ATOM 11032 O O . ILE B 1 562 ? -3.611 -44.219 -7.211 1 96 562 ILE B O 1
ATOM 11036 N N . ASN B 1 563 ? -4.844 -44.219 -9.125 1 95.31 563 ASN B N 1
ATOM 11037 C CA . ASN B 1 563 ? -5.918 -43.438 -8.523 1 95.31 563 ASN B CA 1
ATOM 11038 C C . ASN B 1 563 ? -7.047 -44.312 -8.016 1 95.31 563 ASN B C 1
ATOM 11040 O O . ASN B 1 563 ? -7.426 -45.281 -8.688 1 95.31 563 ASN B O 1
ATOM 11044 N N . LEU B 1 564 ? -7.453 -44.062 -6.805 1 93.88 564 LEU B N 1
ATOM 11045 C CA . LEU B 1 564 ? -8.625 -44.75 -6.27 1 93.88 564 LEU B CA 1
ATOM 11046 C C . LEU B 1 564 ? -9.898 -43.938 -6.586 1 93.88 564 LEU B C 1
ATOM 11048 O O . LEU B 1 564 ? -10.062 -42.812 -6.125 1 93.88 564 LEU B O 1
ATOM 11052 N N . PRO B 1 565 ? -10.797 -44.469 -7.34 1 90.5 565 PRO B N 1
ATOM 11053 C CA . PRO B 1 565 ? -12 -43.75 -7.727 1 90.5 565 PRO B CA 1
ATOM 11054 C C . PRO B 1 565 ? -13.016 -43.625 -6.594 1 90.5 565 PRO B C 1
ATOM 11056 O O . PRO B 1 565 ? -13.086 -44.5 -5.73 1 90.5 565 PRO B O 1
ATOM 11059 N N . ILE B 1 566 ? -13.664 -42.594 -6.523 1 89.44 566 ILE B N 1
ATOM 11060 C CA . ILE B 1 566 ? -14.859 -42.438 -5.703 1 89.44 566 ILE B CA 1
ATOM 11061 C C . ILE B 1 566 ? -16.094 -42.906 -6.492 1 89.44 566 ILE B C 1
ATOM 11063 O O . ILE B 1 566 ? -16.469 -42.25 -7.477 1 89.44 566 ILE B O 1
ATOM 11067 N N . ILE B 1 567 ? -16.594 -43.969 -6.133 1 77.62 567 ILE B N 1
ATOM 11068 C CA . ILE B 1 567 ? -17.672 -44.625 -6.875 1 77.62 567 ILE B CA 1
ATOM 11069 C C . ILE B 1 567 ? -19.016 -44 -6.461 1 77.62 567 ILE B C 1
ATOM 11071 O O . ILE B 1 567 ? -19.219 -43.656 -5.289 1 77.62 567 ILE B O 1
ATOM 11075 N N . ASN B 1 568 ? -20.109 -43.875 -7.301 1 58.97 568 ASN B N 1
ATOM 11076 C CA . ASN B 1 568 ? -21.516 -43.5 -7.129 1 58.97 568 ASN B CA 1
ATOM 11077 C C . ASN B 1 568 ? -21.672 -42.031 -6.719 1 58.97 568 ASN B C 1
ATOM 11079 O O . ASN B 1 568 ? -22.531 -41.719 -5.895 1 58.97 568 ASN B O 1
ATOM 11083 N N . HIS B 1 569 ? -20.719 -41.125 -7.047 1 58.59 569 HIS B N 1
ATOM 11084 C CA . HIS B 1 569 ? -20.844 -39.75 -6.629 1 58.59 569 HIS B CA 1
ATOM 11085 C C . HIS B 1 569 ? -21.891 -39 -7.465 1 58.59 569 HIS B C 1
ATOM 11087 O O . HIS B 1 569 ? -22.406 -37.969 -7.055 1 58.59 569 HIS B O 1
ATOM 11093 N N . ASP B 1 570 ? -22.094 -39.406 -8.758 1 54.47 570 ASP B N 1
ATOM 11094 C CA . ASP B 1 570 ? -23.016 -38.719 -9.656 1 54.47 570 ASP B CA 1
ATOM 11095 C C . ASP B 1 570 ? -24.469 -39.094 -9.328 1 54.47 570 ASP B C 1
ATOM 11097 O O . ASP B 1 570 ? -25.391 -38.594 -9.969 1 54.47 570 ASP B O 1
ATOM 11101 N N . LYS B 1 571 ? -24.75 -40.219 -8.688 1 47.47 571 LYS B N 1
ATOM 11102 C CA . LYS B 1 571 ? -26.141 -40.688 -8.719 1 47.47 571 LYS B CA 1
ATOM 11103 C C . LYS B 1 571 ? -27.047 -39.75 -7.938 1 47.47 571 LYS B C 1
ATOM 11105 O O . LYS B 1 571 ? -26.672 -39.25 -6.883 1 47.47 571 LYS B O 1
ATOM 11110 N N . GLY B 1 572 ? -27.938 -39.156 -8.539 1 43.78 572 GLY B N 1
ATOM 11111 C CA . GLY B 1 572 ? -29.078 -38.281 -8.32 1 43.78 572 GLY B CA 1
ATOM 11112 C C . GLY B 1 572 ? -29.719 -38.5 -6.957 1 43.78 572 GLY B C 1
ATOM 11113 O O . GLY B 1 572 ? -30.703 -37.812 -6.617 1 43.78 572 GLY B O 1
ATOM 11114 N N . ASP B 1 573 ? -29.812 -39.719 -6.375 1 45.97 573 ASP B N 1
ATOM 11115 C CA . ASP B 1 573 ? -30.688 -39.875 -5.207 1 45.97 573 ASP B CA 1
ATOM 11116 C C . ASP B 1 573 ? -30 -39.375 -3.941 1 45.97 573 ASP B C 1
ATOM 11118 O O . ASP B 1 573 ? -28.969 -39.938 -3.531 1 45.97 573 ASP B O 1
ATOM 11122 N N . LYS B 1 574 ? -30.281 -38.281 -3.438 1 50.38 574 LYS B N 1
ATOM 11123 C CA . LYS B 1 574 ? -29.797 -37.469 -2.311 1 50.38 574 LYS B CA 1
ATOM 11124 C C . LYS B 1 574 ? -29.797 -38.281 -1.021 1 50.38 574 LYS B C 1
ATOM 11126 O O . LYS B 1 574 ? -29.094 -37.938 -0.064 1 50.38 574 LYS B O 1
ATOM 11131 N N . LYS B 1 575 ? -30.781 -39.156 -0.768 1 48.81 575 LYS B N 1
ATOM 11132 C CA . LYS B 1 575 ? -31 -39.781 0.532 1 48.81 575 LYS B CA 1
ATOM 11133 C C . LYS B 1 575 ? -29.844 -40.688 0.913 1 48.81 575 LYS B C 1
ATOM 11135 O O . LYS B 1 575 ? -29.562 -40.875 2.096 1 48.81 575 LYS B O 1
ATOM 11140 N N . ASN B 1 576 ? -29.125 -41.312 -0.03 1 51.06 576 ASN B N 1
ATOM 11141 C CA . ASN B 1 576 ? -28.078 -42.25 0.304 1 51.06 576 ASN B CA 1
ATOM 11142 C C . ASN B 1 576 ? -26.703 -41.781 -0.15 1 51.06 576 ASN B C 1
ATOM 11144 O O . ASN B 1 576 ? -25.844 -42.594 -0.48 1 51.06 576 ASN B O 1
ATOM 11148 N N . ALA B 1 577 ? -26.438 -40.375 -0.091 1 66.88 577 ALA B N 1
ATOM 11149 C CA . ALA B 1 577 ? -25.234 -39.812 -0.683 1 66.88 577 ALA B CA 1
ATOM 11150 C C . ALA B 1 577 ? -24.078 -39.812 0.314 1 66.88 577 ALA B C 1
ATOM 11152 O O . ALA B 1 577 ? -24.266 -39.531 1.496 1 66.88 577 ALA B O 1
ATOM 11153 N N . ASN B 1 578 ? -22.969 -40.438 0.04 1 82.06 578 ASN B N 1
ATOM 11154 C CA . ASN B 1 578 ? -21.75 -40.469 0.836 1 82.06 578 ASN B CA 1
ATOM 11155 C C . ASN B 1 578 ? -21.234 -39.062 1.113 1 82.06 578 ASN B C 1
ATOM 11157 O O . ASN B 1 578 ? -20.453 -38.844 2.035 1 82.06 578 ASN B O 1
ATOM 11161 N N . PHE B 1 579 ? -21.75 -38.094 0.364 1 89.88 579 PHE B N 1
ATOM 11162 C CA . PHE B 1 579 ? -21.25 -36.719 0.495 1 89.88 579 PHE B CA 1
ATOM 11163 C C . PHE B 1 579 ? -22.406 -35.719 0.612 1 89.88 579 PHE B C 1
ATOM 11165 O O . PHE B 1 579 ? -23.391 -35.812 -0.128 1 89.88 579 PHE B O 1
ATOM 11172 N N . THR B 1 580 ? -22.359 -34.875 1.589 1 87.81 580 THR B N 1
ATOM 11173 C CA . THR B 1 580 ? -23.391 -33.844 1.83 1 87.81 580 THR B CA 1
ATOM 11174 C C . THR B 1 580 ? -23.078 -32.562 1.069 1 87.81 580 THR B C 1
ATOM 11176 O O . THR B 1 580 ? -23.953 -31.719 0.901 1 87.81 580 THR B O 1
ATOM 11179 N N . CYS B 1 581 ? -21.797 -32.406 0.706 1 87.38 581 CYS B N 1
ATOM 11180 C CA . CYS B 1 581 ? -21.406 -31.234 -0.091 1 87.38 581 CYS B CA 1
ATOM 11181 C C . CYS B 1 581 ? -21.062 -31.641 -1.516 1 87.38 581 CYS B C 1
ATOM 11183 O O . CYS B 1 581 ? -20.906 -32.844 -1.807 1 87.38 581 CYS B O 1
ATOM 11185 N N . ASP B 1 582 ? -21.031 -30.656 -2.363 1 83.88 582 ASP B N 1
ATOM 11186 C CA . ASP B 1 582 ? -20.609 -30.906 -3.738 1 83.88 582 ASP B CA 1
ATOM 11187 C C . ASP B 1 582 ? -19.172 -31.438 -3.787 1 83.88 582 ASP B C 1
ATOM 11189 O O . ASP B 1 582 ? -18.359 -31.094 -2.926 1 83.88 582 ASP B O 1
ATOM 11193 N N . LEU B 1 583 ? -18.969 -32.25 -4.727 1 85.5 583 LEU B N 1
ATOM 11194 C CA . LEU B 1 583 ? -17.625 -32.781 -4.922 1 85.5 583 LEU B CA 1
ATOM 11195 C C . LEU B 1 583 ? -16.781 -31.828 -5.762 1 85.5 583 LEU B C 1
ATOM 11197 O O . LEU B 1 583 ? -17.312 -31.078 -6.578 1 85.5 583 LEU B O 1
ATOM 11201 N N . PRO B 1 584 ? -15.492 -31.922 -5.52 1 83.25 584 PRO B N 1
ATOM 11202 C CA . PRO B 1 584 ? -14.625 -31.109 -6.371 1 83.25 584 PRO B CA 1
ATOM 11203 C C . PRO B 1 584 ? -14.609 -31.578 -7.824 1 83.25 584 PRO B C 1
ATOM 11205 O O . PRO B 1 584 ? -14.945 -32.719 -8.102 1 83.25 584 PRO B O 1
ATOM 11208 N N . GLN B 1 585 ? -14.281 -30.828 -8.805 1 73.25 585 GLN B N 1
ATOM 11209 C CA . GLN B 1 585 ? -14.328 -31.109 -10.242 1 73.25 585 GLN B CA 1
ATOM 11210 C C . GLN B 1 585 ? -13.398 -32.25 -10.602 1 73.25 585 GLN B C 1
ATOM 11212 O O . GLN B 1 585 ? -13.773 -33.156 -11.375 1 73.25 585 GLN B O 1
ATOM 11217 N N . GLN B 1 586 ? -12.156 -32.312 -10.18 1 79.31 586 GLN B N 1
ATOM 11218 C CA . GLN B 1 586 ? -11.227 -33.406 -10.5 1 79.31 586 GLN B CA 1
ATOM 11219 C C . GLN B 1 586 ? -11.164 -34.438 -9.375 1 79.31 586 GLN B C 1
ATOM 11221 O O . GLN B 1 586 ? -10.086 -34.75 -8.875 1 79.31 586 GLN B O 1
ATOM 11226 N N . VAL B 1 587 ? -12.312 -35.062 -9.25 1 84.88 587 VAL B N 1
ATOM 11227 C CA . VAL B 1 587 ? -12.477 -35.969 -8.117 1 84.88 587 VAL B CA 1
ATOM 11228 C C . VAL B 1 587 ? -11.633 -37.219 -8.328 1 84.88 587 VAL B C 1
ATOM 11230 O O . VAL B 1 587 ? -11.125 -37.812 -7.371 1 84.88 587 VAL B O 1
ATOM 11233 N N . ASP B 1 588 ? -11.359 -37.594 -9.586 1 86.69 588 ASP B N 1
ATOM 11234 C CA . ASP B 1 588 ? -10.68 -38.844 -9.914 1 86.69 588 ASP B CA 1
ATOM 11235 C C . ASP B 1 588 ? -9.188 -38.75 -9.594 1 86.69 588 ASP B C 1
ATOM 11237 O O . ASP B 1 588 ? -8.508 -39.781 -9.523 1 86.69 588 ASP B O 1
ATOM 11241 N N . GLU B 1 589 ? -8.703 -37.656 -9.367 1 89.56 589 GLU B N 1
ATOM 11242 C CA . GLU B 1 589 ? -7.27 -37.5 -9.148 1 89.56 589 GLU B CA 1
ATOM 11243 C C . GLU B 1 589 ? -6.965 -37.156 -7.695 1 89.56 589 GLU B C 1
ATOM 11245 O O . GLU B 1 589 ? -5.809 -36.938 -7.332 1 89.56 589 GLU B O 1
ATOM 11250 N N . LEU B 1 590 ? -7.934 -37.188 -6.863 1 92.56 590 LEU B N 1
ATOM 11251 C CA . LEU B 1 590 ? -7.773 -36.719 -5.496 1 92.56 590 LEU B CA 1
ATOM 11252 C C . LEU B 1 590 ? -7.082 -37.75 -4.625 1 92.56 590 LEU B C 1
ATOM 11254 O O . LEU B 1 590 ? -6.395 -37.406 -3.662 1 92.56 590 LEU B O 1
ATOM 11258 N N . ILE B 1 591 ? -7.355 -39.031 -4.922 1 95.94 591 ILE B N 1
ATOM 11259 C CA . ILE B 1 591 ? -6.848 -40.094 -4.074 1 95.94 591 ILE B CA 1
ATOM 11260 C C . ILE B 1 591 ? -5.844 -40.938 -4.852 1 95.94 591 ILE B C 1
ATOM 11262 O O . ILE B 1 591 ? -6.188 -41.531 -5.867 1 95.94 591 ILE B O 1
ATOM 11266 N N . MET B 1 592 ? -4.641 -40.938 -4.383 1 96.69 592 MET B N 1
ATOM 11267 C CA . MET B 1 592 ? -3.594 -41.781 -4.977 1 96.69 592 MET B CA 1
ATOM 11268 C C . MET B 1 592 ? -3.193 -42.906 -4.035 1 96.69 592 MET B C 1
ATOM 11270 O O . MET B 1 592 ? -3.17 -42.719 -2.814 1 96.69 592 MET B O 1
ATOM 11274 N N . ALA B 1 593 ? -2.871 -44 -4.594 1 97.75 593 ALA B N 1
ATOM 11275 C CA . ALA B 1 593 ? -2.467 -45.156 -3.779 1 97.75 593 ALA B CA 1
ATOM 11276 C C . ALA B 1 593 ? -1.413 -46 -4.5 1 97.75 593 ALA B C 1
ATOM 11278 O O . ALA B 1 593 ? -1.333 -45.969 -5.73 1 97.75 593 ALA B O 1
ATOM 11279 N N . SER B 1 594 ? -0.673 -46.656 -3.666 1 96.75 594 SER B N 1
ATOM 11280 C CA . SER B 1 594 ? 0.261 -47.625 -4.242 1 96.75 594 SER B CA 1
ATOM 11281 C C . SER B 1 594 ? -0.465 -48.656 -5.105 1 96.75 594 SER B C 1
ATOM 11283 O O . SER B 1 594 ? -1.604 -49.031 -4.809 1 96.75 594 SER B O 1
ATOM 11285 N N . ARG B 1 595 ? 0.156 -49.125 -6.148 1 94.44 595 ARG B N 1
ATOM 11286 C CA . ARG B 1 595 ? -0.441 -50.031 -7.129 1 94.44 595 ARG B CA 1
ATOM 11287 C C . ARG B 1 595 ? -0.979 -51.281 -6.461 1 94.44 595 ARG B C 1
ATOM 11289 O O . ARG B 1 595 ? -2.061 -51.781 -6.805 1 94.44 595 ARG B O 1
ATOM 11296 N N . ASP B 1 596 ? -0.308 -51.906 -5.508 1 93.19 596 ASP B N 1
ATOM 11297 C CA . ASP B 1 596 ? -0.715 -53.125 -4.836 1 93.19 596 ASP B CA 1
ATOM 11298 C C . ASP B 1 596 ? -1.232 -52.844 -3.428 1 93.19 596 ASP B C 1
ATOM 11300 O O . ASP B 1 596 ? -0.949 -53.594 -2.49 1 93.19 596 ASP B O 1
ATOM 11304 N N . ILE B 1 597 ? -1.99 -51.812 -3.354 1 96.19 597 ILE B N 1
ATOM 11305 C CA . ILE B 1 597 ? -2.416 -51.312 -2.047 1 96.19 597 ILE B CA 1
ATOM 11306 C C . ILE B 1 597 ? -3.252 -52.375 -1.345 1 96.19 597 ILE B C 1
ATOM 11308 O O . ILE B 1 597 ? -3.209 -52.5 -0.119 1 96.19 597 ILE B O 1
ATOM 11312 N N . TYR B 1 598 ? -3.963 -53.188 -2.059 1 93.31 598 TYR B N 1
ATOM 11313 C CA . TYR B 1 598 ? -4.859 -54.188 -1.496 1 93.31 598 TYR B CA 1
ATOM 11314 C C . TYR B 1 598 ? -4.074 -55.344 -0.857 1 93.31 598 TYR B C 1
ATOM 11316 O O . TYR B 1 598 ? -4.613 -56.094 -0.056 1 93.31 598 TYR B O 1
ATOM 11324 N N . ASP B 1 599 ? -2.879 -55.5 -1.208 1 94.25 599 ASP B N 1
ATOM 11325 C CA . ASP B 1 599 ? -2.051 -56.625 -0.752 1 94.25 599 ASP B CA 1
ATOM 11326 C C . ASP B 1 599 ? -1.058 -56.156 0.315 1 94.25 599 ASP B C 1
ATOM 11328 O O . ASP B 1 599 ? -0.21 -56.938 0.755 1 94.25 599 ASP B O 1
ATOM 11332 N N . CYS B 1 600 ? -1.206 -55.031 0.803 1 96.06 600 CYS B N 1
ATOM 11333 C CA . CYS B 1 600 ? -0.26 -54.469 1.772 1 96.06 600 CYS B CA 1
ATOM 11334 C C . CYS B 1 600 ? -0.677 -54.844 3.195 1 96.06 600 CYS B C 1
ATOM 11336 O O . CYS B 1 600 ? -1.867 -54.844 3.514 1 96.06 600 CYS B O 1
ATOM 11338 N N . THR B 1 601 ? 0.266 -55.062 4.035 1 95.81 601 THR B N 1
ATOM 11339 C CA . THR B 1 601 ? 0.01 -55.406 5.434 1 95.81 601 THR B CA 1
ATOM 11340 C C . THR B 1 601 ? 0.06 -54.125 6.293 1 95.81 601 THR B C 1
ATOM 11342 O O . THR B 1 601 ? -0.5 -54.094 7.391 1 95.81 601 THR B O 1
ATOM 11345 N N . SER B 1 602 ? 0.788 -53.156 5.824 1 95.5 602 SER B N 1
ATOM 11346 C CA . SER B 1 602 ? 0.87 -51.844 6.461 1 95.5 602 SER B CA 1
ATOM 11347 C C . SER B 1 602 ? 0.619 -50.75 5.457 1 95.5 602 SER B C 1
ATOM 11349 O O . SER B 1 602 ? 1.062 -50.812 4.309 1 95.5 602 SER B O 1
ATOM 11351 N N . ILE B 1 603 ? -0.105 -49.719 5.883 1 97.69 603 ILE B N 1
ATOM 11352 C CA . ILE B 1 603 ? -0.403 -48.594 4.992 1 97.69 603 ILE B CA 1
ATOM 11353 C C . ILE B 1 603 ? -0.123 -47.281 5.711 1 97.69 603 ILE B C 1
ATOM 11355 O O . ILE B 1 603 ? -0.524 -47.094 6.863 1 97.69 603 ILE B O 1
ATOM 11359 N N . VAL B 1 604 ? 0.646 -46.406 5.129 1 97.75 604 VAL B N 1
ATOM 11360 C CA . VAL B 1 604 ? 0.778 -45.031 5.543 1 97.75 604 VAL B CA 1
ATOM 11361 C C . VAL B 1 604 ? -0.21 -44.156 4.766 1 97.75 604 VAL B C 1
ATOM 11363 O O . VAL B 1 604 ? -0.135 -44.062 3.539 1 97.75 604 VAL B O 1
ATOM 11366 N N . PHE B 1 605 ? -1.089 -43.531 5.469 1 98 605 PHE B N 1
ATOM 11367 C CA . PHE B 1 605 ? -2.184 -42.75 4.902 1 98 605 PHE B CA 1
ATOM 11368 C C . PHE B 1 605 ? -1.957 -41.281 5.121 1 98 605 PHE B C 1
ATOM 11370 O O . PHE B 1 605 ? -1.976 -40.812 6.262 1 98 605 PHE B O 1
ATOM 11377 N N . THR B 1 606 ? -1.765 -40.531 4.008 1 98.06 606 THR B N 1
ATOM 11378 C CA . THR B 1 606 ? -1.537 -39.094 4.113 1 98.06 606 THR B CA 1
ATOM 11379 C C . THR B 1 606 ? -2.752 -38.312 3.619 1 98.06 606 THR B C 1
ATOM 11381 O O . THR B 1 606 ? -3.4 -38.719 2.65 1 98.06 606 THR B O 1
ATOM 11384 N N . ILE B 1 607 ? -3.133 -37.25 4.281 1 97.75 607 ILE B N 1
ATOM 11385 C CA . ILE B 1 607 ? -4.172 -36.312 3.869 1 97.75 607 ILE B CA 1
ATOM 11386 C C . ILE B 1 607 ? -3.697 -34.906 4.102 1 97.75 607 ILE B C 1
ATOM 11388 O O . ILE B 1 607 ? -3.09 -34.594 5.133 1 97.75 607 ILE B O 1
ATOM 11392 N N . HIS B 1 608 ? -3.879 -34.062 3.109 1 96.31 608 HIS B N 1
ATOM 11393 C CA . HIS B 1 608 ? -3.264 -32.75 3.229 1 96.31 608 HIS B CA 1
ATOM 11394 C C . HIS B 1 608 ? -4.047 -31.688 2.441 1 96.31 608 HIS B C 1
ATOM 11396 O O . HIS B 1 608 ? -4.742 -32.031 1.48 1 96.31 608 HIS B O 1
ATOM 11402 N N . ASP B 1 609 ? -3.873 -30.422 2.822 1 93.44 609 ASP B N 1
ATOM 11403 C CA . ASP B 1 609 ? -4.305 -29.266 2.047 1 93.44 609 ASP B CA 1
ATOM 11404 C C . ASP B 1 609 ? -3.492 -29.125 0.761 1 93.44 609 ASP B C 1
ATOM 11406 O O . ASP B 1 609 ? -2.5 -29.828 0.572 1 93.44 609 ASP B O 1
ATOM 11410 N N . PRO B 1 610 ? -3.986 -28.219 -0.135 1 91.88 610 PRO B N 1
ATOM 11411 C CA . PRO B 1 610 ? -3.17 -27.984 -1.33 1 91.88 610 PRO B CA 1
ATOM 11412 C C . PRO B 1 610 ? -1.805 -27.391 -1.007 1 91.88 610 PRO B C 1
ATOM 11414 O O . PRO B 1 610 ? -1.62 -26.812 0.068 1 91.88 610 PRO B O 1
ATOM 11417 N N . PRO B 1 611 ? -0.86 -27.578 -1.936 1 93.38 611 PRO B N 1
ATOM 11418 C CA . PRO B 1 611 ? 0.456 -26.969 -1.721 1 93.38 611 PRO B CA 1
ATOM 11419 C C . PRO B 1 611 ? 0.393 -25.453 -1.595 1 93.38 611 PRO B C 1
ATOM 11421 O O . PRO B 1 611 ? -0.598 -24.844 -1.996 1 93.38 611 PRO B O 1
ATOM 11424 N N . GLU B 1 612 ? 1.428 -24.938 -1.02 1 92.69 612 GLU B N 1
ATOM 11425 C CA . GLU B 1 612 ? 1.522 -23.484 -0.908 1 92.69 612 GLU B CA 1
ATOM 11426 C C . GLU B 1 612 ? 2.201 -22.891 -2.135 1 92.69 612 GLU B C 1
ATOM 11428 O O . GLU B 1 612 ? 3.166 -23.438 -2.656 1 92.69 612 GLU B O 1
ATOM 11433 N N . ILE B 1 613 ? 1.645 -21.781 -2.584 1 93.5 613 ILE B N 1
ATOM 11434 C CA . ILE B 1 613 ? 2.248 -21.047 -3.689 1 93.5 613 ILE B CA 1
ATOM 11435 C C . ILE B 1 613 ? 3.09 -19.891 -3.146 1 93.5 613 ILE B C 1
ATOM 11437 O O . ILE B 1 613 ? 2.574 -19 -2.463 1 93.5 613 ILE B O 1
ATOM 11441 N N . TRP B 1 614 ? 4.391 -19.969 -3.34 1 93.12 614 TRP B N 1
ATOM 11442 C CA . TRP B 1 614 ? 5.312 -18.875 -3.051 1 93.12 614 TRP B CA 1
ATOM 11443 C C . TRP B 1 614 ? 5.676 -18.109 -4.324 1 93.12 614 TRP B C 1
ATOM 11445 O O . TRP B 1 614 ? 6.457 -18.609 -5.145 1 93.12 614 TRP B O 1
ATOM 11455 N N . ALA B 1 615 ? 5.066 -16.953 -4.484 1 92.75 615 ALA B N 1
ATOM 11456 C CA . ALA B 1 615 ? 5.27 -16.203 -5.73 1 92.75 615 ALA B CA 1
ATOM 11457 C C . ALA B 1 615 ? 5.797 -14.805 -5.449 1 92.75 615 ALA B C 1
ATOM 11459 O O . ALA B 1 615 ? 5.484 -14.211 -4.418 1 92.75 615 ALA B O 1
ATOM 11460 N N . ASN B 1 616 ? 6.707 -14.359 -6.367 1 90.12 616 ASN B N 1
ATOM 11461 C CA . ASN B 1 616 ? 7.039 -12.938 -6.387 1 90.12 616 ASN B CA 1
ATOM 11462 C C . ASN B 1 616 ? 5.98 -12.125 -7.129 1 90.12 616 ASN B C 1
ATOM 11464 O O . ASN B 1 616 ? 5.527 -12.523 -8.203 1 90.12 616 ASN B O 1
ATOM 11468 N N . ILE B 1 617 ? 5.508 -11.125 -6.523 1 90.69 617 ILE B N 1
ATOM 11469 C CA . ILE B 1 617 ? 4.578 -10.195 -7.156 1 90.69 617 ILE B CA 1
ATOM 11470 C C . ILE B 1 617 ? 5.336 -8.961 -7.645 1 90.69 617 ILE B C 1
ATOM 11472 O O . ILE B 1 617 ? 6.059 -8.32 -6.875 1 90.69 617 ILE B O 1
ATOM 11476 N N . ASN B 1 618 ? 5.227 -8.688 -8.938 1 89.88 618 ASN B N 1
ATOM 11477 C CA . ASN B 1 618 ? 5.883 -7.488 -9.453 1 89.88 618 ASN B CA 1
ATOM 11478 C C . ASN B 1 618 ? 5.391 -6.23 -8.742 1 89.88 618 ASN B C 1
ATOM 11480 O O . ASN B 1 618 ? 4.199 -5.918 -8.781 1 89.88 618 ASN B O 1
ATOM 11484 N N . PRO B 1 619 ? 6.254 -5.473 -8.117 1 90.75 619 PRO B N 1
ATOM 11485 C CA . PRO B 1 619 ? 5.809 -4.344 -7.297 1 90.75 619 PRO B CA 1
ATOM 11486 C C . PRO B 1 619 ? 5.207 -3.213 -8.125 1 90.75 619 PRO B C 1
ATOM 11488 O O . PRO B 1 619 ? 4.445 -2.396 -7.598 1 90.75 619 PRO B O 1
ATOM 11491 N N . THR B 1 620 ? 5.523 -3.109 -9.359 1 89.5 620 THR B N 1
ATOM 11492 C CA . THR B 1 620 ? 5.051 -2.023 -10.211 1 89.5 620 THR B CA 1
ATOM 11493 C C . THR B 1 620 ? 3.736 -2.402 -10.891 1 89.5 620 THR B C 1
ATOM 11495 O O . THR B 1 620 ? 2.799 -1.601 -10.93 1 89.5 620 THR B O 1
ATOM 11498 N N . THR B 1 621 ? 3.67 -3.678 -11.367 1 87.19 621 THR B N 1
ATOM 11499 C CA . THR B 1 621 ? 2.535 -4.043 -12.211 1 87.19 621 THR B CA 1
ATOM 11500 C C . THR B 1 621 ? 1.573 -4.953 -11.453 1 87.19 621 THR B C 1
ATOM 11502 O O . THR B 1 621 ? 0.421 -5.121 -11.859 1 87.19 621 THR B O 1
ATOM 11505 N N . GLY B 1 622 ? 2.055 -5.562 -10.453 1 89.38 622 GLY B N 1
ATOM 11506 C CA . GLY B 1 622 ? 1.239 -6.512 -9.711 1 89.38 622 GLY B CA 1
ATOM 11507 C C . GLY B 1 622 ? 1.133 -7.863 -10.391 1 89.38 622 GLY B C 1
ATOM 11508 O O . GLY B 1 622 ? 0.433 -8.758 -9.906 1 89.38 622 GLY B O 1
ATOM 11509 N N . ILE B 1 623 ? 1.823 -8.125 -11.469 1 87.44 623 ILE B N 1
ATOM 11510 C CA . ILE B 1 623 ? 1.73 -9.352 -12.258 1 87.44 623 ILE B CA 1
ATOM 11511 C C . ILE B 1 623 ? 2.469 -10.484 -11.547 1 87.44 623 ILE B C 1
ATOM 11513 O O . ILE B 1 623 ? 3.52 -10.266 -10.938 1 87.44 623 ILE B O 1
ATOM 11517 N N . ILE B 1 624 ? 1.857 -11.641 -11.617 1 90.88 624 ILE B N 1
ATOM 11518 C CA . ILE B 1 624 ? 2.463 -12.867 -11.109 1 90.88 624 ILE B CA 1
ATOM 11519 C C . ILE B 1 624 ? 2.938 -13.727 -12.281 1 90.88 624 ILE B C 1
ATOM 11521 O O . ILE B 1 624 ? 2.143 -14.102 -13.148 1 90.88 624 ILE B O 1
ATOM 11525 N N . GLU B 1 625 ? 4.203 -13.992 -12.289 1 86.31 625 GLU B N 1
ATOM 11526 C CA . GLU B 1 625 ? 4.773 -14.805 -13.359 1 86.31 625 GLU B CA 1
ATOM 11527 C C . GLU B 1 625 ? 4.988 -16.25 -12.898 1 86.31 625 GLU B C 1
ATOM 11529 O O . GLU B 1 625 ? 5.328 -16.5 -11.742 1 86.31 625 GLU B O 1
ATOM 11534 N N . SER B 1 626 ? 4.848 -17.125 -13.797 1 86.81 626 SER B N 1
ATOM 11535 C CA . SER B 1 626 ? 5.012 -18.531 -13.477 1 86.81 626 SER B CA 1
ATOM 11536 C C . SER B 1 626 ? 6.457 -18.859 -13.117 1 86.81 626 SER B C 1
ATOM 11538 O O . SER B 1 626 ? 6.719 -19.719 -12.273 1 86.81 626 SER B O 1
ATOM 11540 N N . ASN B 1 627 ? 7.395 -18.219 -13.711 1 80.69 627 ASN B N 1
ATOM 11541 C CA . ASN B 1 627 ? 8.805 -18.531 -13.508 1 80.69 627 ASN B CA 1
ATOM 11542 C C . ASN B 1 627 ? 9.305 -18.031 -12.156 1 80.69 627 ASN B C 1
ATOM 11544 O O . ASN B 1 627 ? 10.375 -18.453 -11.695 1 80.69 627 ASN B O 1
ATOM 11548 N N . SER B 1 628 ? 8.586 -17.156 -11.602 1 87.5 628 SER B N 1
ATOM 11549 C CA . SER B 1 628 ? 8.945 -16.672 -10.273 1 87.5 628 SER B CA 1
ATOM 11550 C C . SER B 1 628 ? 7.914 -17.109 -9.234 1 87.5 628 SER B C 1
ATOM 11552 O O . SER B 1 628 ? 7.586 -16.344 -8.32 1 87.5 628 SER B O 1
ATOM 11554 N N . SER B 1 629 ? 7.34 -18.219 -9.484 1 91.44 629 SER B N 1
ATOM 11555 C CA . SER B 1 629 ? 6.391 -18.844 -8.578 1 91.44 629 SER B CA 1
ATOM 11556 C C . SER B 1 629 ? 6.758 -20.312 -8.328 1 91.44 629 SER B C 1
ATOM 11558 O O . SER B 1 629 ? 6.992 -21.062 -9.273 1 91.44 629 SER B O 1
ATOM 11560 N N . ILE B 1 630 ? 6.812 -20.688 -7.051 1 91.62 630 ILE B N 1
ATOM 11561 C CA . ILE B 1 630 ? 7.203 -22.031 -6.676 1 91.62 630 ILE B CA 1
ATOM 11562 C C . ILE B 1 630 ? 6.137 -22.656 -5.773 1 91.62 630 ILE B C 1
ATOM 11564 O O . ILE B 1 630 ? 5.434 -21.938 -5.055 1 91.62 630 ILE B O 1
ATOM 11568 N N . LEU B 1 631 ? 5.984 -23.938 -5.973 1 92.81 631 LEU B N 1
ATOM 11569 C CA . LEU B 1 631 ? 5.09 -24.719 -5.113 1 92.81 631 LEU B CA 1
ATOM 11570 C C . LEU B 1 631 ? 5.875 -25.422 -4.012 1 92.81 631 LEU B C 1
ATOM 11572 O O . LEU B 1 631 ? 6.887 -26.078 -4.281 1 92.81 631 LEU B O 1
ATOM 11576 N N . LEU B 1 632 ? 5.453 -25.219 -2.861 1 92.44 632 LEU B N 1
ATOM 11577 C CA . LEU B 1 632 ? 5.91 -26.062 -1.759 1 92.44 632 LEU B CA 1
ATOM 11578 C C . LEU B 1 632 ? 4.898 -27.156 -1.454 1 92.44 632 LEU B C 1
ATOM 11580 O O . LEU B 1 632 ? 3.779 -26.875 -1.021 1 92.44 632 LEU B O 1
ATOM 11584 N N . GLU B 1 633 ? 5.32 -28.328 -1.634 1 93.06 633 GLU B N 1
ATOM 11585 C CA . GLU B 1 633 ? 4.426 -29.469 -1.513 1 93.06 633 GLU B CA 1
ATOM 11586 C C . GLU B 1 633 ? 4.773 -30.312 -0.292 1 93.06 633 GLU B C 1
ATOM 11588 O O . GLU B 1 633 ? 5.902 -30.266 0.2 1 93.06 633 GLU B O 1
ATOM 11593 N N . GLN B 1 634 ? 3.727 -31.047 0.138 1 92.88 634 GLN B N 1
ATOM 11594 C CA . GLN B 1 634 ? 3.977 -32 1.222 1 92.88 634 GLN B CA 1
ATOM 11595 C C . GLN B 1 634 ? 4.961 -33.062 0.791 1 92.88 634 GLN B C 1
ATOM 11597 O O . GLN B 1 634 ? 4.914 -33.562 -0.347 1 92.88 634 GLN B O 1
ATOM 11602 N N . PRO B 1 635 ? 5.793 -33.531 1.702 1 93.12 635 PRO B N 1
ATOM 11603 C CA . PRO B 1 635 ? 6.922 -34.375 1.331 1 93.12 635 PRO B CA 1
ATOM 11604 C C . PRO B 1 635 ? 6.566 -35.844 1.326 1 93.12 635 PRO B C 1
ATOM 11606 O O . PRO B 1 635 ? 7.238 -36.656 1.979 1 93.12 635 PRO B O 1
ATOM 11609 N N . LEU B 1 636 ? 5.645 -36.25 0.542 1 94.31 636 LEU B N 1
ATOM 11610 C CA . LEU B 1 636 ? 5.234 -37.656 0.461 1 94.31 636 LEU B CA 1
ATOM 11611 C C . LEU B 1 636 ? 6.387 -38.531 -0.006 1 94.31 636 LEU B C 1
ATOM 11613 O O . LEU B 1 636 ? 6.699 -39.562 0.627 1 94.31 636 LEU B O 1
ATOM 11617 N N . PHE B 1 637 ? 7.055 -38.156 -1.064 1 93.62 637 PHE B N 1
ATOM 11618 C CA . PHE B 1 637 ? 8.133 -38.969 -1.627 1 93.62 637 PHE B CA 1
ATOM 11619 C C . PHE B 1 637 ? 9.32 -39 -0.677 1 93.62 637 PHE B C 1
ATOM 11621 O O . PHE B 1 637 ? 9.992 -40.031 -0.569 1 93.62 637 PHE B O 1
ATOM 11628 N N . GLN B 1 638 ? 9.508 -37.906 -0.054 1 93.5 638 GLN B N 1
ATOM 11629 C CA . GLN B 1 638 ? 10.602 -37.875 0.915 1 93.5 638 GLN B CA 1
ATOM 11630 C C . GLN B 1 638 ? 10.336 -38.812 2.09 1 93.5 638 GLN B C 1
ATOM 11632 O O . GLN B 1 638 ? 11.25 -39.469 2.58 1 93.5 638 GLN B O 1
ATOM 11637 N N . ILE B 1 639 ? 9.141 -38.812 2.523 1 95.06 639 ILE B N 1
ATOM 11638 C CA . ILE B 1 639 ? 8.75 -39.719 3.588 1 95.06 639 ILE B CA 1
ATOM 11639 C C . ILE B 1 639 ? 8.945 -41.188 3.123 1 95.06 639 ILE B C 1
ATOM 11641 O O . ILE B 1 639 ? 9.539 -42 3.834 1 95.06 639 ILE B O 1
ATOM 11645 N N . MET B 1 640 ? 8.484 -41.531 1.931 1 95.25 640 MET B N 1
ATOM 11646 C CA . MET B 1 640 ? 8.602 -42.875 1.373 1 95.25 640 MET B CA 1
ATOM 11647 C C . MET B 1 640 ? 10.062 -43.312 1.292 1 95.25 640 MET B C 1
ATOM 11649 O O . MET B 1 640 ? 10.406 -44.406 1.716 1 95.25 640 MET B O 1
ATOM 11653 N N . ASP B 1 641 ? 10.836 -42.406 0.806 1 93.88 641 ASP B N 1
ATOM 11654 C CA . ASP B 1 641 ? 12.25 -42.719 0.605 1 93.88 641 ASP B CA 1
ATOM 11655 C C . ASP B 1 641 ? 12.961 -42.938 1.939 1 93.88 641 ASP B C 1
ATOM 11657 O O . ASP B 1 641 ? 13.781 -43.875 2.068 1 93.88 641 ASP B O 1
ATOM 11661 N N . LYS B 1 642 ? 12.617 -42.125 2.854 1 94.25 642 LYS B N 1
ATOM 11662 C CA . LYS B 1 642 ? 13.273 -42.281 4.152 1 94.25 642 LYS B CA 1
ATOM 11663 C C . LYS B 1 642 ? 12.789 -43.531 4.883 1 94.25 642 LYS B C 1
ATOM 11665 O O . LYS B 1 642 ? 13.586 -44.188 5.535 1 94.25 642 LYS B O 1
ATOM 11670 N N . VAL B 1 643 ? 11.539 -43.812 4.859 1 94.44 643 VAL B N 1
ATOM 11671 C CA . VAL B 1 643 ? 10.992 -45.031 5.473 1 94.44 643 VAL B CA 1
ATOM 11672 C C . VAL B 1 643 ? 11.664 -46.25 4.867 1 94.44 643 VAL B C 1
ATOM 11674 O O . VAL B 1 643 ? 12.039 -47.188 5.59 1 94.44 643 VAL B O 1
ATOM 11677 N N . GLU B 1 644 ? 11.781 -46.25 3.555 1 92.25 644 GLU B N 1
ATOM 11678 C CA . GLU B 1 644 ? 12.414 -47.375 2.877 1 92.25 644 GLU B CA 1
ATOM 11679 C C . GLU B 1 644 ? 13.891 -47.5 3.26 1 92.25 644 GLU B C 1
ATOM 11681 O O . GLU B 1 644 ? 14.414 -48.594 3.4 1 92.25 644 GLU B O 1
ATOM 11686 N N . LYS B 1 645 ? 14.508 -46.406 3.414 1 92.88 645 LYS B N 1
ATOM 11687 C CA . LYS B 1 645 ? 15.938 -46.375 3.717 1 92.88 645 LYS B CA 1
ATOM 11688 C C . LYS B 1 645 ? 16.203 -46.812 5.156 1 92.88 645 LYS B C 1
ATOM 11690 O O . LYS B 1 645 ? 17.203 -47.469 5.434 1 92.88 645 LYS B O 1
ATOM 11695 N N . GLU B 1 646 ? 15.297 -46.5 5.996 1 92.88 646 GLU B N 1
ATOM 11696 C CA . GLU B 1 646 ? 15.594 -46.688 7.414 1 92.88 646 GLU B CA 1
ATOM 11697 C C . GLU B 1 646 ? 14.844 -47.875 7.988 1 92.88 646 GLU B C 1
ATOM 11699 O O . GLU B 1 646 ? 15.055 -48.25 9.141 1 92.88 646 GLU B O 1
ATOM 11704 N N . ARG B 1 647 ? 14.078 -48.438 7.215 1 90 647 ARG B N 1
ATOM 11705 C CA . ARG B 1 647 ? 13.32 -49.594 7.707 1 90 647 ARG B CA 1
ATOM 11706 C C . ARG B 1 647 ? 14.258 -50.75 8.031 1 90 647 ARG B C 1
ATOM 11708 O O . ARG B 1 647 ? 15.281 -50.938 7.375 1 90 647 ARG B O 1
ATOM 11715 N N . ASP B 1 648 ? 13.852 -51.5 9.016 1 84.19 648 ASP B N 1
ATOM 11716 C CA . ASP B 1 648 ? 14.609 -52.688 9.422 1 84.19 648 ASP B CA 1
ATOM 11717 C C . ASP B 1 648 ? 14.648 -53.719 8.305 1 84.19 648 ASP B C 1
ATOM 11719 O O . ASP B 1 648 ? 13.609 -54.062 7.734 1 84.19 648 ASP B O 1
ATOM 11723 N N . SER B 1 649 ? 15.789 -54.25 8.023 1 81.06 649 SER B N 1
ATOM 11724 C CA . SER B 1 649 ? 15.984 -55.219 6.953 1 81.06 649 SER B CA 1
ATOM 11725 C C . SER B 1 649 ? 15.219 -56.5 7.223 1 81.06 649 SER B C 1
ATOM 11727 O O . SER B 1 649 ? 14.883 -57.25 6.293 1 81.06 649 SER B O 1
ATOM 11729 N N . GLU B 1 650 ? 14.867 -56.75 8.445 1 78 650 GLU B N 1
ATOM 11730 C CA . GLU B 1 650 ? 14.172 -57.969 8.812 1 78 650 GLU B CA 1
ATOM 11731 C C . GLU B 1 650 ? 12.664 -57.812 8.656 1 78 650 GLU B C 1
ATOM 11733 O O . GLU B 1 650 ? 11.938 -58.812 8.609 1 78 650 GLU B O 1
ATOM 11738 N N . ASN B 1 651 ? 12.227 -56.688 8.516 1 75.69 651 ASN B N 1
ATOM 11739 C CA . ASN B 1 651 ? 10.805 -56.406 8.352 1 75.69 651 ASN B CA 1
ATOM 11740 C C . ASN B 1 651 ? 10.336 -56.688 6.922 1 75.69 651 ASN B C 1
ATOM 11742 O O . ASN B 1 651 ? 10.711 -56 5.988 1 75.69 651 ASN B O 1
ATOM 11746 N N . LYS B 1 652 ? 9.562 -57.719 6.797 1 77.38 652 LYS B N 1
ATOM 11747 C CA . LYS B 1 652 ? 9.133 -58.156 5.473 1 77.38 652 LYS B CA 1
ATOM 11748 C C . LYS B 1 652 ? 7.738 -57.625 5.141 1 77.38 652 LYS B C 1
ATOM 11750 O O . LYS B 1 652 ? 7.125 -58.062 4.164 1 77.38 652 LYS B O 1
ATOM 11755 N N . ASP B 1 653 ? 7.293 -56.688 5.941 1 84.56 653 ASP B N 1
ATOM 11756 C CA . ASP B 1 653 ? 5.969 -56.125 5.695 1 84.56 653 ASP B CA 1
ATOM 11757 C C . ASP B 1 653 ? 5.934 -55.375 4.375 1 84.56 653 ASP B C 1
ATOM 11759 O O . ASP B 1 653 ? 6.895 -54.688 4.02 1 84.56 653 ASP B O 1
ATOM 11763 N N . LYS B 1 654 ? 4.871 -55.562 3.678 1 92.44 654 LYS B N 1
ATOM 11764 C CA . LYS B 1 654 ? 4.625 -54.75 2.479 1 92.44 654 LYS B CA 1
ATOM 11765 C C . LYS B 1 654 ? 3.947 -53.438 2.826 1 92.44 654 LYS B C 1
ATOM 11767 O O . LYS B 1 654 ? 2.764 -53.406 3.166 1 92.44 654 LYS B O 1
ATOM 11772 N N . ILE B 1 655 ? 4.691 -52.438 2.678 1 95 655 ILE B N 1
ATOM 11773 C CA . ILE B 1 655 ? 4.188 -51.125 3.066 1 95 655 ILE B CA 1
ATOM 11774 C C . ILE B 1 655 ? 3.559 -50.438 1.856 1 95 655 ILE B C 1
ATOM 11776 O O . ILE B 1 655 ? 4.188 -50.312 0.804 1 95 655 ILE B O 1
ATOM 11780 N N . GLY B 1 656 ? 2.332 -50.062 1.934 1 96.75 656 GLY B N 1
ATOM 11781 C CA . GLY B 1 656 ? 1.63 -49.281 0.926 1 96.75 656 GLY B CA 1
ATOM 11782 C C . GLY B 1 656 ? 1.343 -47.844 1.365 1 96.75 656 GLY B C 1
ATOM 11783 O O . GLY B 1 656 ? 1.451 -47.531 2.551 1 96.75 656 GLY B O 1
ATOM 11784 N N . TYR B 1 657 ? 1.049 -47 0.413 1 97.75 657 TYR B N 1
ATOM 11785 C CA . TYR B 1 657 ? 0.778 -45.594 0.687 1 97.75 657 TYR B CA 1
ATOM 11786 C C . TYR B 1 657 ? -0.517 -45.125 0.018 1 97.75 657 TYR B C 1
ATOM 11788 O O . TYR B 1 657 ? -0.825 -45.562 -1.099 1 97.75 657 TYR B O 1
ATOM 11796 N N . ILE B 1 658 ? -1.275 -44.344 0.694 1 97.88 658 ILE B N 1
ATOM 11797 C CA . ILE B 1 658 ? -2.428 -43.625 0.163 1 97.88 658 ILE B CA 1
ATOM 11798 C C . ILE B 1 658 ? -2.275 -42.125 0.437 1 97.88 658 ILE B C 1
ATOM 11800 O O . ILE B 1 658 ? -1.887 -41.75 1.537 1 97.88 658 ILE B O 1
ATOM 11804 N N . ASP B 1 659 ? -2.482 -41.312 -0.582 1 97.5 659 ASP B N 1
ATOM 11805 C CA . ASP B 1 659 ? -2.355 -39.875 -0.451 1 97.5 659 ASP B CA 1
ATOM 11806 C C . ASP B 1 659 ? -3.613 -39.156 -0.945 1 97.5 659 ASP B C 1
ATOM 11808 O O . ASP B 1 659 ? -4.062 -39.375 -2.068 1 97.5 659 ASP B O 1
ATOM 11812 N N . ILE B 1 660 ? -4.156 -38.281 -0.114 1 96.62 660 ILE B N 1
ATOM 11813 C CA . ILE B 1 660 ? -5.359 -37.562 -0.473 1 96.62 660 ILE B CA 1
ATOM 11814 C C . ILE B 1 660 ? -5.066 -36.062 -0.462 1 96.62 660 ILE B C 1
ATOM 11816 O O . ILE B 1 660 ? -4.543 -35.531 0.522 1 96.62 660 ILE B O 1
ATOM 11820 N N . ASN B 1 661 ? -5.391 -35.406 -1.563 1 94.25 661 ASN B N 1
ATOM 11821 C CA . ASN B 1 661 ? -5.375 -33.938 -1.656 1 94.25 661 ASN B CA 1
ATOM 11822 C C . ASN B 1 661 ? -6.77 -33.344 -1.469 1 94.25 661 ASN B C 1
ATOM 11824 O O . ASN B 1 661 ? -7.703 -33.719 -2.186 1 94.25 661 ASN B O 1
ATOM 11828 N N . VAL B 1 662 ? -6.941 -32.469 -0.514 1 93.81 662 VAL B N 1
ATOM 11829 C CA . VAL B 1 662 ? -8.211 -31.781 -0.278 1 93.81 662 VAL B CA 1
ATOM 11830 C C . VAL B 1 662 ? -8.18 -30.391 -0.908 1 93.81 662 VAL B C 1
ATOM 11832 O O . VAL B 1 662 ? -7.586 -29.469 -0.355 1 93.81 662 VAL B O 1
ATOM 11835 N N . PRO B 1 663 ? -8.891 -30.234 -1.974 1 88.75 663 PRO B N 1
ATOM 11836 C CA . PRO B 1 663 ? -8.867 -28.922 -2.623 1 88.75 663 PRO B CA 1
ATOM 11837 C C . PRO B 1 663 ? -9.438 -27.812 -1.733 1 88.75 663 PRO B C 1
ATOM 11839 O O . PRO B 1 663 ? -10.336 -28.062 -0.932 1 88.75 663 PRO B O 1
ATOM 11842 N N . SER B 1 664 ? -8.875 -26.609 -1.914 1 84.94 664 SER B N 1
ATOM 11843 C CA . SER B 1 664 ? -9.438 -25.453 -1.219 1 84.94 664 SER B CA 1
ATOM 11844 C C . SER B 1 664 ? -10.797 -25.062 -1.785 1 84.94 664 SER B C 1
ATOM 11846 O O . SER B 1 664 ? -11.305 -25.719 -2.695 1 84.94 664 SER B O 1
ATOM 11848 N N . PHE B 1 665 ? -11.398 -24.062 -1.198 1 75.19 665 PHE B N 1
ATOM 11849 C CA . PHE B 1 665 ? -12.711 -23.625 -1.654 1 75.19 665 PHE B CA 1
ATOM 11850 C C . PHE B 1 665 ? -12.672 -23.234 -3.129 1 75.19 665 PHE B C 1
ATOM 11852 O O . PHE B 1 665 ? -11.82 -22.453 -3.549 1 75.19 665 PHE B O 1
ATOM 11859 N N . GLN B 1 666 ? -13.484 -23.969 -3.814 1 65.5 666 GLN B N 1
ATOM 11860 C CA . GLN B 1 666 ? -13.508 -23.781 -5.262 1 65.5 666 GLN B CA 1
ATOM 11861 C C . GLN B 1 666 ? -14.453 -22.656 -5.656 1 65.5 666 GLN B C 1
ATOM 11863 O O . GLN B 1 666 ? -15.641 -22.672 -5.312 1 65.5 666 GLN B O 1
ATOM 11868 N N . LEU B 1 667 ? -13.891 -21.656 -6.293 1 66 667 LEU B N 1
ATOM 11869 C CA . LEU B 1 667 ? -14.727 -20.609 -6.863 1 66 667 LEU B CA 1
ATOM 11870 C C . LEU B 1 667 ? -15.164 -20.969 -8.273 1 66 667 LEU B C 1
ATOM 11872 O O . LEU B 1 667 ? -14.406 -21.562 -9.039 1 66 667 LEU B O 1
ATOM 11876 N N . PRO B 1 668 ? -16.422 -20.766 -8.547 1 66.44 668 PRO B N 1
ATOM 11877 C CA . PRO B 1 668 ? -16.906 -21.125 -9.891 1 66.44 668 PRO B CA 1
ATOM 11878 C C . PRO B 1 668 ? -16.219 -20.312 -10.984 1 66.44 668 PRO B C 1
ATOM 11880 O O . PRO B 1 668 ? -15.938 -19.125 -10.797 1 66.44 668 PRO B O 1
ATOM 11883 N N . ILE B 1 669 ? -15.641 -20.938 -11.945 1 67 669 ILE B N 1
ATOM 11884 C CA . ILE B 1 669 ? -15.086 -20.281 -13.125 1 67 669 ILE B CA 1
ATOM 11885 C C . ILE B 1 669 ? -16.188 -20.047 -14.148 1 67 669 ILE B C 1
ATOM 11887 O O . ILE B 1 669 ? -16.906 -20.984 -14.516 1 67 669 ILE B O 1
ATOM 11891 N N . PRO B 1 670 ? -16.375 -18.719 -14.492 1 56.91 670 PRO B N 1
ATOM 11892 C CA . PRO B 1 670 ? -17.438 -18.453 -15.461 1 56.91 670 PRO B CA 1
ATOM 11893 C C . PRO B 1 670 ? -17.266 -19.25 -16.766 1 56.91 670 PRO B C 1
ATOM 11895 O O . PRO B 1 670 ? -16.141 -19.375 -17.266 1 56.91 670 PRO B O 1
ATOM 11898 N N . GLY B 1 671 ? -18.406 -19.719 -17.375 1 53.16 671 GLY B N 1
ATOM 11899 C CA . GLY B 1 671 ? -18.453 -20.484 -18.625 1 53.16 671 GLY B CA 1
ATOM 11900 C C . GLY B 1 671 ? -18.281 -21.969 -18.406 1 53.16 671 GLY B C 1
ATOM 11901 O O . GLY B 1 671 ? -18.594 -22.766 -19.297 1 53.16 671 GLY B O 1
ATOM 11902 N N . LEU B 1 672 ? -17.328 -22.281 -17.531 1 51.19 672 LEU B N 1
ATOM 11903 C CA . LEU B 1 672 ? -17.203 -23.719 -17.344 1 51.19 672 LEU B CA 1
ATOM 11904 C C . LEU B 1 672 ? -18.359 -24.25 -16.5 1 51.19 672 LEU B C 1
ATOM 11906 O O . LEU B 1 672 ? -18.859 -25.359 -16.75 1 51.19 672 LEU B O 1
ATOM 11910 N N . SER B 1 673 ? -18.266 -23.922 -15.172 1 50.09 673 SER B N 1
ATOM 11911 C CA . SER B 1 673 ? -19.25 -24.547 -14.297 1 50.09 673 SER B CA 1
ATOM 11912 C C . SER B 1 673 ? -20.5 -23.703 -14.156 1 50.09 673 SER B C 1
ATOM 11914 O O . SER B 1 673 ? -20.469 -22.484 -14.344 1 50.09 673 SER B O 1
ATOM 11916 N N . THR B 1 674 ? -21.672 -24.359 -14.125 1 46.81 674 THR B N 1
ATOM 11917 C CA . THR B 1 674 ? -23.047 -23.969 -13.859 1 46.81 674 THR B CA 1
ATOM 11918 C C . THR B 1 674 ? -23.109 -22.938 -12.734 1 46.81 674 THR B C 1
ATOM 11920 O O . THR B 1 674 ? -22.266 -22.938 -11.836 1 46.81 674 THR B O 1
ATOM 11923 N N . THR B 1 675 ? -23.891 -21.828 -12.984 1 48.5 675 THR B N 1
ATOM 11924 C CA . THR B 1 675 ? -24.391 -20.672 -12.242 1 48.5 675 THR B CA 1
ATOM 11925 C C . THR B 1 675 ? -24.609 -21.016 -10.773 1 48.5 675 THR B C 1
ATOM 11927 O O . THR B 1 675 ? -25.062 -20.188 -9.992 1 48.5 675 THR B O 1
ATOM 11930 N N . TYR B 1 676 ? -24.531 -22.297 -10.344 1 53.28 676 TYR B N 1
ATOM 11931 C CA . TYR B 1 676 ? -25.078 -22.5 -9.008 1 53.28 676 TYR B CA 1
ATOM 11932 C C . TYR B 1 676 ? -24.016 -22.344 -7.941 1 53.28 676 TYR B C 1
ATOM 11934 O O . TYR B 1 676 ? -22.828 -22.594 -8.188 1 53.28 676 TYR B O 1
ATOM 11942 N N . GLU B 1 677 ? -24.312 -21.594 -6.977 1 63.19 677 GLU B N 1
ATOM 11943 C CA . GLU B 1 677 ? -23.531 -21.531 -5.742 1 63.19 677 GLU B CA 1
ATOM 11944 C C . GLU B 1 677 ? -23.125 -22.922 -5.262 1 63.19 677 GLU B C 1
ATOM 11946 O O . GLU B 1 677 ? -23.984 -23.766 -4.98 1 63.19 677 GLU B O 1
ATOM 11951 N N . SER B 1 678 ? -21.875 -23.359 -5.504 1 72.88 678 SER B N 1
ATOM 11952 C CA . SER B 1 678 ? -21.359 -24.641 -5.051 1 72.88 678 SER B CA 1
ATOM 11953 C C . SER B 1 678 ? -21.422 -24.766 -3.531 1 72.88 678 SER B C 1
ATOM 11955 O O . SER B 1 678 ? -21.125 -23.812 -2.812 1 72.88 678 SER B O 1
ATOM 11957 N N . SER B 1 679 ? -22 -25.781 -2.982 1 81.5 679 SER B N 1
ATOM 11958 C CA . SER B 1 679 ? -22.047 -26.062 -1.552 1 81.5 679 SER B CA 1
ATOM 11959 C C . SER B 1 679 ? -20.734 -26.688 -1.074 1 81.5 679 SER B C 1
ATOM 11961 O O . SER B 1 679 ? -20.656 -27.188 0.047 1 81.5 679 SER B O 1
ATOM 11963 N N . TYR B 1 680 ? -19.719 -26.734 -1.931 1 85.31 680 TYR B N 1
ATOM 11964 C CA . TYR B 1 680 ? -18.438 -27.359 -1.583 1 85.31 680 TYR B CA 1
ATOM 11965 C C . TYR B 1 680 ? -17.812 -26.656 -0.382 1 85.31 680 TYR B C 1
ATOM 11967 O O . TYR B 1 680 ? -17.781 -25.438 -0.31 1 85.31 680 TYR B O 1
ATOM 11975 N N . ASN B 1 681 ? -17.406 -27.438 0.557 1 89.31 681 ASN B N 1
ATOM 11976 C CA . ASN B 1 681 ? -16.672 -27.031 1.752 1 89.31 681 ASN B CA 1
ATOM 11977 C C . ASN B 1 681 ? -15.508 -27.984 2.035 1 89.31 681 ASN B C 1
ATOM 11979 O O . ASN B 1 681 ? -15.711 -29.172 2.297 1 89.31 681 ASN B O 1
ATOM 11983 N N . PRO B 1 682 ? -14.336 -27.438 1.993 1 91.5 682 PRO B N 1
ATOM 11984 C CA . PRO B 1 682 ? -13.164 -28.312 2.129 1 91.5 682 PRO B CA 1
ATOM 11985 C C . PRO B 1 682 ? -13.164 -29.094 3.439 1 91.5 682 PRO B C 1
ATOM 11987 O O . PRO B 1 682 ? -12.727 -30.25 3.473 1 91.5 682 PRO B O 1
ATOM 11990 N N . THR B 1 683 ? -13.617 -28.516 4.516 1 93.31 683 THR B N 1
ATOM 11991 C CA . THR B 1 683 ? -13.648 -29.188 5.805 1 93.31 683 THR B CA 1
ATOM 11992 C C . THR B 1 683 ? -14.641 -30.359 5.781 1 93.31 683 THR B C 1
ATOM 11994 O O . THR B 1 683 ? -14.312 -31.469 6.219 1 93.31 683 THR B O 1
ATOM 11997 N N . ILE B 1 684 ? -15.742 -30.078 5.254 1 93.25 684 ILE B N 1
ATOM 11998 C CA . ILE B 1 684 ? -16.781 -31.109 5.184 1 93.25 684 ILE B CA 1
ATOM 11999 C C . ILE B 1 684 ? -16.359 -32.219 4.211 1 93.25 684 ILE B C 1
ATOM 12001 O O . ILE B 1 684 ? -16.516 -33.406 4.504 1 93.25 684 ILE B O 1
ATOM 12005 N N . PHE B 1 685 ? -15.859 -31.844 3.158 1 93.31 685 PHE B N 1
ATOM 12006 C CA . PHE B 1 685 ? -15.422 -32.844 2.168 1 93.31 685 PHE B CA 1
ATOM 12007 C C . PHE B 1 685 ? -14.344 -33.719 2.742 1 93.31 685 PHE B C 1
ATOM 12009 O O . PHE B 1 685 ? -14.391 -34.938 2.568 1 93.31 685 PHE B O 1
ATOM 12016 N N . ALA B 1 686 ? -13.328 -33.125 3.371 1 95.5 686 ALA B N 1
ATOM 12017 C CA . ALA B 1 686 ? -12.242 -33.875 3.955 1 95.5 686 ALA B CA 1
ATOM 12018 C C . ALA B 1 686 ? -12.773 -34.938 4.926 1 95.5 686 ALA B C 1
ATOM 12020 O O . ALA B 1 686 ? -12.305 -36.062 4.938 1 95.5 686 ALA B O 1
ATOM 12021 N N . GLN B 1 687 ? -13.719 -34.562 5.699 1 95.88 687 GLN B N 1
ATOM 12022 C CA . GLN B 1 687 ? -14.328 -35.469 6.668 1 95.88 687 GLN B CA 1
ATOM 12023 C C . GLN B 1 687 ? -15.062 -36.625 5.969 1 95.88 687 GLN B C 1
ATOM 12025 O O . GLN B 1 687 ? -14.867 -37.781 6.301 1 95.88 687 GLN B O 1
ATOM 12030 N N . GLU B 1 688 ? -15.781 -36.25 4.984 1 94.88 688 GLU B N 1
ATOM 12031 C CA . GLU B 1 688 ? -16.625 -37.25 4.316 1 94.88 688 GLU B CA 1
ATOM 12032 C C . GLU B 1 688 ? -15.812 -38.156 3.422 1 94.88 688 GLU B C 1
ATOM 12034 O O . GLU B 1 688 ? -16.109 -39.344 3.305 1 94.88 688 GLU B O 1
ATOM 12039 N N . VAL B 1 689 ? -14.82 -37.656 2.812 1 95.12 689 VAL B N 1
ATOM 12040 C CA . VAL B 1 689 ? -14.016 -38.5 1.919 1 95.12 689 VAL B CA 1
ATOM 12041 C C . VAL B 1 689 ? -13.234 -39.531 2.732 1 95.12 689 VAL B C 1
ATOM 12043 O O . VAL B 1 689 ? -13.055 -40.656 2.295 1 95.12 689 VAL B O 1
ATOM 12046 N N . LEU B 1 690 ? -12.742 -39.125 3.85 1 96.62 690 LEU B N 1
ATOM 12047 C CA . LEU B 1 690 ? -12.016 -40.062 4.688 1 96.62 690 LEU B CA 1
ATOM 12048 C C . LEU B 1 690 ? -12.938 -41.156 5.203 1 96.62 690 LEU B C 1
ATOM 12050 O O . LEU B 1 690 ? -12.555 -42.312 5.277 1 96.62 690 LEU B O 1
ATOM 12054 N N . LEU B 1 691 ? -14.133 -40.781 5.625 1 95.81 691 LEU B N 1
ATOM 12055 C CA . LEU B 1 691 ? -15.133 -41.781 6.008 1 95.81 691 LEU B CA 1
ATOM 12056 C C . LEU B 1 691 ? -15.422 -42.719 4.848 1 95.81 691 LEU B C 1
ATOM 12058 O O . LEU B 1 691 ? -15.547 -43.938 5.047 1 95.81 691 LEU B O 1
ATOM 12062 N N . TYR B 1 692 ? -15.523 -42.156 3.719 1 95.31 692 TYR B N 1
ATOM 12063 C CA . TYR B 1 692 ? -15.781 -42.938 2.521 1 95.31 692 TYR B CA 1
ATOM 12064 C C . TYR B 1 692 ? -14.664 -43.938 2.283 1 95.31 692 TYR B C 1
ATOM 12066 O O . TYR B 1 692 ? -14.93 -45.125 2.004 1 95.31 692 TYR B O 1
ATOM 12074 N N . ILE B 1 693 ? -13.477 -43.531 2.332 1 95.81 693 ILE B N 1
ATOM 12075 C CA . ILE B 1 693 ? -12.328 -44.406 2.066 1 95.81 693 ILE B CA 1
ATOM 12076 C C . ILE B 1 693 ? -12.258 -45.5 3.125 1 95.81 693 ILE B C 1
ATOM 12078 O O . ILE B 1 693 ? -11.93 -46.656 2.814 1 95.81 693 ILE B O 1
ATOM 12082 N N . TRP B 1 694 ? -12.492 -45.125 4.387 1 96.25 694 TRP B N 1
ATOM 12083 C CA . TRP B 1 694 ? -12.508 -46.125 5.465 1 96.25 694 TRP B CA 1
ATOM 12084 C C . TRP B 1 694 ? -13.523 -47.219 5.18 1 96.25 694 TRP B C 1
ATOM 12086 O O . TRP B 1 694 ? -13.219 -48.406 5.301 1 96.25 694 TRP B O 1
ATOM 12096 N N . ASP B 1 695 ? -14.688 -46.812 4.711 1 95.19 695 ASP B N 1
ATOM 12097 C CA . ASP B 1 695 ? -15.82 -47.719 4.586 1 95.19 695 ASP B CA 1
ATOM 12098 C C . ASP B 1 695 ? -15.742 -48.531 3.293 1 95.19 695 ASP B C 1
ATOM 12100 O O . ASP B 1 695 ? -16.219 -49.656 3.23 1 95.19 695 ASP B O 1
ATOM 12104 N N . ASN B 1 696 ? -15.07 -48 2.307 1 93.81 696 ASN B N 1
ATOM 12105 C CA . ASN B 1 696 ? -15.164 -48.594 0.99 1 93.81 696 ASN B CA 1
ATOM 12106 C C . ASN B 1 696 ? -13.82 -49.188 0.541 1 93.81 696 ASN B C 1
ATOM 12108 O O . ASN B 1 696 ? -13.766 -49.969 -0.406 1 93.81 696 ASN B O 1
ATOM 12112 N N . TYR B 1 697 ? -12.773 -48.844 1.21 1 95.62 697 TYR B N 1
ATOM 12113 C CA . TYR B 1 697 ? -11.477 -49.375 0.816 1 95.62 697 TYR B CA 1
ATOM 12114 C C . TYR B 1 697 ? -10.773 -50.031 2 1 95.62 697 TYR B C 1
ATOM 12116 O O . TYR B 1 697 ? -10.664 -51.25 2.068 1 95.62 697 TYR B O 1
ATOM 12124 N N . ILE B 1 698 ? -10.539 -49.281 3.018 1 96.12 698 ILE B N 1
ATOM 12125 C CA . ILE B 1 698 ? -9.734 -49.75 4.141 1 96.12 698 ILE B CA 1
ATOM 12126 C C . ILE B 1 698 ? -10.391 -50.969 4.789 1 96.12 698 ILE B C 1
ATOM 12128 O O . ILE B 1 698 ? -9.727 -51.969 5.09 1 96.12 698 ILE B O 1
ATOM 12132 N N . SER B 1 699 ? -11.672 -50.906 4.988 1 93.75 699 SER B N 1
ATOM 12133 C CA . SER B 1 699 ? -12.398 -52 5.645 1 93.75 699 SER B CA 1
ATOM 12134 C C . SER B 1 699 ? -12.375 -53.281 4.805 1 93.75 699 SER B C 1
ATOM 12136 O O . SER B 1 699 ? -12.641 -54.375 5.312 1 93.75 699 SER B O 1
ATOM 12138 N N . PHE B 1 700 ? -12.016 -53.125 3.588 1 94.12 700 PHE B N 1
ATOM 12139 C CA . PHE B 1 700 ? -12.055 -54.281 2.697 1 94.12 700 PHE B CA 1
ATOM 12140 C C . PHE B 1 700 ? -10.648 -54.812 2.426 1 94.12 700 PHE B C 1
ATOM 12142 O O . PHE B 1 700 ? -10.484 -55.844 1.744 1 94.12 700 PHE B O 1
ATOM 12149 N N . PHE B 1 701 ? -9.703 -54.188 2.932 1 95.88 701 PHE B N 1
ATOM 12150 C CA . PHE B 1 701 ? -8.336 -54.688 2.824 1 95.88 701 PHE B CA 1
ATOM 12151 C C . PHE B 1 701 ? -8.078 -55.781 3.85 1 95.88 701 PHE B C 1
ATOM 12153 O O . PHE B 1 701 ? -7.641 -55.5 4.969 1 95.88 701 PHE B O 1
ATOM 12160 N N . THR B 1 702 ? -8.125 -56.969 3.508 1 93.44 702 THR B N 1
ATOM 12161 C CA . THR B 1 702 ? -8.141 -58.094 4.422 1 93.44 702 THR B CA 1
ATOM 12162 C C . THR B 1 702 ? -6.742 -58.375 4.98 1 93.44 702 THR B C 1
ATOM 12164 O O . THR B 1 702 ? -6.598 -58.906 6.074 1 93.44 702 THR B O 1
ATOM 12167 N N . LYS B 1 703 ? -5.754 -58.031 4.285 1 94.94 703 LYS B N 1
ATOM 12168 C CA . LYS B 1 703 ? -4.387 -58.312 4.727 1 94.94 703 LYS B CA 1
ATOM 12169 C C . LYS B 1 703 ? -3.855 -57.188 5.598 1 94.94 703 LYS B C 1
ATOM 12171 O O . LYS B 1 703 ? -2.805 -57.312 6.23 1 94.94 703 LYS B O 1
ATOM 12176 N N . LEU B 1 704 ? -4.598 -56.094 5.605 1 96.19 704 LEU B N 1
ATOM 12177 C CA . LEU B 1 704 ? -4.133 -54.906 6.312 1 96.19 704 LEU B CA 1
ATOM 12178 C C . LEU B 1 704 ? -4.148 -55.125 7.82 1 96.19 704 LEU B C 1
ATOM 12180 O O . LEU B 1 704 ? -5.176 -55.531 8.383 1 96.19 704 LEU B O 1
ATOM 12184 N N . LYS B 1 705 ? -3.033 -54.844 8.508 1 95.19 705 LYS B N 1
ATOM 12185 C CA . LYS B 1 705 ? -2.908 -55.031 9.945 1 95.19 705 LYS B CA 1
ATOM 12186 C C . LYS B 1 705 ? -2.568 -53.75 10.648 1 95.19 705 LYS B C 1
ATOM 12188 O O . LYS B 1 705 ? -2.924 -53.531 11.812 1 95.19 705 LYS B O 1
ATOM 12193 N N . LYS B 1 706 ? -1.851 -52.969 9.945 1 96.44 706 LYS B N 1
ATOM 12194 C CA . LYS B 1 706 ? -1.367 -51.719 10.555 1 96.44 706 LYS B CA 1
ATOM 12195 C C . LYS B 1 706 ? -1.657 -50.531 9.656 1 96.44 706 LYS B C 1
ATOM 12197 O O . LYS B 1 706 ? -1.309 -50.531 8.477 1 96.44 706 LYS B O 1
ATOM 12202 N N . LEU B 1 707 ? -2.238 -49.531 10.211 1 97.75 707 LEU B N 1
ATOM 12203 C CA . LEU B 1 707 ? -2.547 -48.281 9.508 1 97.75 707 LEU B CA 1
ATOM 12204 C C . LEU B 1 707 ? -1.981 -47.094 10.258 1 97.75 707 LEU B C 1
ATOM 12206 O O . LEU B 1 707 ? -2.189 -46.938 11.469 1 97.75 707 LEU B O 1
ATOM 12210 N N . VAL B 1 708 ? -1.193 -46.219 9.594 1 98.12 708 VAL B N 1
ATOM 12211 C CA . VAL B 1 708 ? -0.639 -45 10.172 1 98.12 708 VAL B CA 1
ATOM 12212 C C . VAL B 1 708 ? -1.177 -43.781 9.422 1 98.12 708 VAL B C 1
ATOM 12214 O O . VAL B 1 708 ? -1.061 -43.719 8.195 1 98.12 708 VAL B O 1
ATOM 12217 N N . PHE B 1 709 ? -1.709 -42.844 10.148 1 98.56 709 PHE B N 1
ATOM 12218 C CA . PHE B 1 709 ? -2.219 -41.625 9.547 1 98.56 709 PHE B CA 1
ATOM 12219 C C . PHE B 1 709 ? -1.196 -40.5 9.656 1 98.56 709 PHE B C 1
ATOM 12221 O O . PHE B 1 709 ? -0.547 -40.344 10.688 1 98.56 709 PHE B O 1
ATOM 12228 N N . VAL B 1 710 ? -1.021 -39.75 8.578 1 98.44 710 VAL B N 1
ATOM 12229 C CA . VAL B 1 710 ? -0.212 -38.531 8.547 1 98.44 710 VAL B CA 1
ATOM 12230 C C . VAL B 1 710 ? -1.03 -37.375 7.973 1 98.44 710 VAL B C 1
ATOM 12232 O O . VAL B 1 710 ? -1.399 -37.406 6.797 1 98.44 710 VAL B O 1
ATOM 12235 N N . GLY B 1 711 ? -1.282 -36.375 8.773 1 98 711 GLY B N 1
ATOM 12236 C CA . GLY B 1 711 ? -2.057 -35.219 8.336 1 98 711 GLY B CA 1
ATOM 12237 C C . GLY B 1 711 ? -1.23 -33.969 8.227 1 98 711 GLY B C 1
ATOM 12238 O O . GLY B 1 711 ? -0.34 -33.719 9.039 1 98 711 GLY B O 1
ATOM 12239 N N . PHE B 1 712 ? -1.5 -33.219 7.172 1 97.19 712 PHE B N 1
ATOM 12240 C CA . PHE B 1 712 ? -0.837 -31.922 6.969 1 97.19 712 PHE B CA 1
ATOM 12241 C C . PHE B 1 712 ? -1.857 -30.797 6.875 1 97.19 712 PHE B C 1
ATOM 12243 O O . PHE B 1 712 ? -2.811 -30.875 6.098 1 97.19 712 PHE B O 1
ATOM 12250 N N . GLY B 1 713 ? -1.66 -29.766 7.613 1 95.44 713 GLY B N 1
ATOM 12251 C CA . GLY B 1 713 ? -2.549 -28.625 7.551 1 95.44 713 GLY B CA 1
ATOM 12252 C C . GLY B 1 713 ? -3.885 -28.859 8.234 1 95.44 713 GLY B C 1
ATOM 12253 O O . GLY B 1 713 ? -3.967 -29.625 9.195 1 95.44 713 GLY B O 1
ATOM 12254 N N . ASP B 1 714 ? -4.926 -28.219 7.73 1 93.62 714 ASP B N 1
ATOM 12255 C CA . ASP B 1 714 ? -6.25 -28.297 8.352 1 93.62 714 ASP B CA 1
ATOM 12256 C C . ASP B 1 714 ? -6.906 -29.641 8.086 1 93.62 714 ASP B C 1
ATOM 12258 O O . ASP B 1 714 ? -7.77 -30.078 8.852 1 93.62 714 ASP B O 1
ATOM 12262 N N . SER B 1 715 ? -6.445 -30.281 7.121 1 95.44 715 SER B N 1
ATOM 12263 C CA . SER B 1 715 ? -7.062 -31.531 6.691 1 95.44 715 SER B CA 1
ATOM 12264 C C . SER B 1 715 ? -6.859 -32.625 7.727 1 95.44 715 SER B C 1
ATOM 12266 O O . SER B 1 715 ? -7.57 -33.625 7.715 1 95.44 715 SER B O 1
ATOM 12268 N N . TYR B 1 716 ? -5.871 -32.469 8.609 1 96.88 716 TYR B N 1
ATOM 12269 C CA . TYR B 1 716 ? -5.645 -33.5 9.617 1 96.88 716 TYR B CA 1
ATOM 12270 C C . TYR B 1 716 ? -6.875 -33.688 10.5 1 96.88 716 TYR B C 1
ATOM 12272 O O . TYR B 1 716 ? -7.059 -34.75 11.102 1 96.88 716 TYR B O 1
ATOM 12280 N N . GLN B 1 717 ? -7.699 -32.656 10.539 1 96.5 717 GLN B N 1
ATOM 12281 C CA . GLN B 1 717 ? -8.883 -32.688 11.391 1 96.5 717 GLN B CA 1
ATOM 12282 C C . GLN B 1 717 ? -9.852 -33.781 10.961 1 96.5 717 GLN B C 1
ATOM 12284 O O . GLN B 1 717 ? -10.641 -34.281 11.766 1 96.5 717 GLN B O 1
ATOM 12289 N N . SER B 1 718 ? -9.828 -34.125 9.727 1 97.19 718 SER B N 1
ATOM 12290 C CA . SER B 1 718 ? -10.68 -35.188 9.219 1 97.19 718 SER B CA 1
ATOM 12291 C C . SER B 1 718 ? -10.328 -36.531 9.859 1 97.19 718 SER B C 1
ATOM 12293 O O . SER B 1 718 ? -11.195 -37.406 10.016 1 97.19 718 SER B O 1
ATOM 12295 N N . ILE B 1 719 ? -9.062 -36.75 10.227 1 97.62 719 ILE B N 1
ATOM 12296 C CA . ILE B 1 719 ? -8.633 -37.969 10.898 1 97.62 719 ILE B CA 1
ATOM 12297 C C . ILE B 1 719 ? -9.281 -38.062 12.273 1 97.62 719 ILE B C 1
ATOM 12299 O O . ILE B 1 719 ? -9.812 -39.094 12.648 1 97.62 719 ILE B O 1
ATOM 12303 N N . VAL B 1 720 ? -9.195 -36.938 12.93 1 96.44 720 VAL B N 1
ATOM 12304 C CA . VAL B 1 720 ? -9.797 -36.906 14.258 1 96.44 720 VAL B CA 1
ATOM 12305 C C . VAL B 1 720 ? -11.312 -37.094 14.148 1 96.44 720 VAL B C 1
ATOM 12307 O O . VAL B 1 720 ? -11.922 -37.75 15 1 96.44 720 VAL B O 1
ATOM 12310 N N . HIS B 1 721 ? -11.875 -36.531 13.133 1 95.75 721 HIS B N 1
ATOM 12311 C CA . HIS B 1 721 ? -13.297 -36.719 12.883 1 95.75 721 HIS B CA 1
ATOM 12312 C C . HIS B 1 721 ? -13.641 -38.188 12.672 1 95.75 721 HIS B C 1
ATOM 12314 O O . HIS B 1 721 ? -14.656 -38.688 13.172 1 95.75 721 HIS B O 1
ATOM 12320 N N . LEU B 1 722 ? -12.867 -38.875 11.922 1 95.94 722 LEU B N 1
ATOM 12321 C CA . LEU B 1 722 ? -13.047 -40.312 11.68 1 95.94 722 LEU B CA 1
ATOM 12322 C C . LEU B 1 722 ? -13.055 -41.094 12.992 1 95.94 722 LEU B C 1
ATOM 12324 O O . LEU B 1 722 ? -13.875 -41.969 13.188 1 95.94 722 LEU B O 1
ATOM 12328 N N . PHE B 1 723 ? -12.148 -40.75 13.93 1 95.06 723 PHE B N 1
ATOM 12329 C CA . PHE B 1 723 ? -12.031 -41.438 15.211 1 95.06 723 PHE B CA 1
ATOM 12330 C C . PHE B 1 723 ? -13.297 -41.25 16.031 1 95.06 723 PHE B C 1
ATOM 12332 O O . PHE B 1 723 ? -13.617 -42.094 16.875 1 95.06 723 PHE B O 1
ATOM 12339 N N . SER B 1 724 ? -13.969 -40.188 15.742 1 91.94 724 SER B N 1
ATOM 12340 C CA . SER B 1 724 ? -15.18 -39.906 16.5 1 91.94 724 SER B CA 1
ATOM 12341 C C . SER B 1 724 ? -16.406 -40.531 15.852 1 91.94 724 SER B C 1
ATOM 12343 O O . SER B 1 724 ? -17.453 -40.656 16.484 1 91.94 724 SER B O 1
ATOM 12345 N N . LYS B 1 725 ? -16.328 -40.938 14.625 1 92.31 725 LYS B N 1
ATOM 12346 C CA . LYS B 1 725 ? -17.516 -41.344 13.883 1 92.31 725 LYS B CA 1
ATOM 12347 C C . LYS B 1 725 ? -17.562 -42.875 13.672 1 92.31 725 LYS B C 1
ATOM 12349 O O . LYS B 1 725 ? -18.625 -43.438 13.375 1 92.31 725 LYS B O 1
ATOM 12354 N N . ARG B 1 726 ? -16.5 -43.562 13.867 1 92.81 726 ARG B N 1
ATOM 12355 C CA . ARG B 1 726 ? -16.469 -45 13.672 1 92.81 726 ARG B CA 1
ATOM 12356 C C . ARG B 1 726 ? -16.188 -45.719 14.984 1 92.81 726 ARG B C 1
ATOM 12358 O O . ARG B 1 726 ? -15.688 -45.125 15.938 1 92.81 726 ARG B O 1
ATOM 12365 N N . PRO B 1 727 ? -16.484 -47 15.055 1 91.5 727 PRO B N 1
ATOM 12366 C CA . PRO B 1 727 ? -16.312 -47.75 16.312 1 91.5 727 PRO B CA 1
ATOM 12367 C C . PRO B 1 727 ? -14.875 -47.75 16.812 1 91.5 727 PRO B C 1
ATOM 12369 O O . PRO B 1 727 ? -13.961 -48.031 16.031 1 91.5 727 PRO B O 1
ATOM 12372 N N . SER B 1 728 ? -14.742 -47.562 18.047 1 93.25 728 SER B N 1
ATOM 12373 C CA . SER B 1 728 ? -13.422 -47.438 18.672 1 93.25 728 SER B CA 1
ATOM 12374 C C . SER B 1 728 ? -12.641 -48.75 18.531 1 93.25 728 SER B C 1
ATOM 12376 O O . SER B 1 728 ? -11.414 -48.719 18.375 1 93.25 728 SER B O 1
ATOM 12378 N N . ALA B 1 729 ? -13.32 -49.812 18.609 1 92.5 729 ALA B N 1
ATOM 12379 C CA . ALA B 1 729 ? -12.656 -51.094 18.531 1 92.5 729 ALA B CA 1
ATOM 12380 C C . ALA B 1 729 ? -11.984 -51.281 17.172 1 92.5 729 ALA B C 1
ATOM 12382 O O . ALA B 1 729 ? -10.859 -51.812 17.094 1 92.5 729 ALA B O 1
ATOM 12383 N N . ASP B 1 730 ? -12.664 -50.906 16.172 1 93.81 730 ASP B N 1
ATOM 12384 C CA . ASP B 1 730 ? -12.117 -51.031 14.812 1 93.81 730 ASP B CA 1
ATOM 12385 C C . ASP B 1 730 ? -10.922 -50.094 14.625 1 93.81 730 ASP B C 1
ATOM 12387 O O . ASP B 1 730 ? -9.922 -50.5 14.008 1 93.81 730 ASP B O 1
ATOM 12391 N N . ILE B 1 731 ? -11.008 -48.938 15.133 1 94.62 731 ILE B N 1
ATOM 12392 C CA . ILE B 1 731 ? -9.945 -47.938 15.016 1 94.62 731 ILE B CA 1
ATOM 12393 C C . ILE B 1 731 ? -8.703 -48.438 15.766 1 94.62 731 ILE B C 1
ATOM 12395 O O . ILE B 1 731 ? -7.605 -48.438 15.203 1 94.62 731 ILE B O 1
ATOM 12399 N N . LYS B 1 732 ? -8.898 -48.875 16.969 1 94.44 732 LYS B N 1
ATOM 12400 C CA . LYS B 1 732 ? -7.781 -49.281 17.828 1 94.44 732 LYS B CA 1
ATOM 12401 C C . LYS B 1 732 ? -7.109 -50.531 17.281 1 94.44 732 LYS B C 1
ATOM 12403 O O . LYS B 1 732 ? -5.902 -50.719 17.453 1 94.44 732 LYS B O 1
ATOM 12408 N N . SER B 1 733 ? -7.926 -51.312 16.688 1 95 733 SER B N 1
ATOM 12409 C CA . SER B 1 733 ? -7.383 -52.562 16.156 1 95 733 SER B CA 1
ATOM 12410 C C . SER B 1 733 ? -6.508 -52.312 14.938 1 95 733 SER B C 1
ATOM 12412 O O . SER B 1 733 ? -5.523 -53.031 14.727 1 95 733 SER B O 1
ATOM 12414 N N . LEU B 1 734 ? -6.812 -51.344 14.211 1 96.38 734 LEU B N 1
ATOM 12415 C CA . LEU B 1 734 ? -6.164 -51.156 12.914 1 96.38 734 LEU B CA 1
ATOM 12416 C C . LEU B 1 734 ? -5.176 -50 12.945 1 96.38 734 LEU B C 1
ATOM 12418 O O . LEU B 1 734 ? -4.074 -50.094 12.406 1 96.38 734 LEU B O 1
ATOM 12422 N N . VAL B 1 735 ? -5.523 -48.844 13.523 1 97.62 735 VAL B N 1
ATOM 12423 C CA . VAL B 1 735 ? -4.707 -47.625 13.508 1 97.62 735 VAL B CA 1
ATOM 12424 C C . VAL B 1 735 ? -3.639 -47.719 14.594 1 97.62 735 VAL B C 1
ATOM 12426 O O . VAL B 1 735 ? -3.959 -47.812 15.781 1 97.62 735 VAL B O 1
ATOM 12429 N N . LYS B 1 736 ? -2.447 -47.594 14.203 1 96.88 736 LYS B N 1
ATOM 12430 C CA . LYS B 1 736 ? -1.351 -47.75 15.156 1 96.88 736 LYS B CA 1
ATOM 12431 C C . LYS B 1 736 ? -0.834 -46.406 15.633 1 96.88 736 LYS B C 1
ATOM 12433 O O . LYS B 1 736 ? -0.323 -46.281 16.75 1 96.88 736 LYS B O 1
ATOM 12438 N N . PHE B 1 737 ? -0.869 -45.438 14.75 1 97.38 737 PHE B N 1
ATOM 12439 C CA . PHE B 1 737 ? -0.339 -44.125 15.141 1 97.38 737 PHE B CA 1
ATOM 12440 C C . PHE B 1 737 ? -0.872 -43.031 14.227 1 97.38 737 PHE B C 1
ATOM 12442 O O . PHE B 1 737 ? -1.265 -43.312 13.086 1 97.38 737 PHE B O 1
ATOM 12449 N N . THR B 1 738 ? -0.93 -41.812 14.742 1 98.25 738 THR B N 1
ATOM 12450 C CA . THR B 1 738 ? -1.341 -40.656 13.969 1 98.25 738 THR B CA 1
ATOM 12451 C C . THR B 1 738 ? -0.335 -39.5 14.133 1 98.25 738 THR B C 1
ATOM 12453 O O . THR B 1 738 ? 0 -39.125 15.25 1 98.25 738 THR B O 1
ATOM 12456 N N . ILE B 1 739 ? 0.16 -39 13.047 1 98.38 739 ILE B N 1
ATOM 12457 C CA . ILE B 1 739 ? 1.049 -37.875 13.008 1 98.38 739 ILE B CA 1
ATOM 12458 C C . ILE B 1 739 ? 0.357 -36.688 12.305 1 98.38 739 ILE B C 1
ATOM 12460 O O . ILE B 1 739 ? -0.32 -36.906 11.289 1 98.38 739 ILE B O 1
ATOM 12464 N N . ALA B 1 740 ? 0.483 -35.5 12.828 1 98.12 740 ALA B N 1
ATOM 12465 C CA . ALA B 1 740 ? -0.072 -34.312 12.148 1 98.12 740 ALA B CA 1
ATOM 12466 C C . ALA B 1 740 ? 0.887 -33.125 12.219 1 98.12 740 ALA B C 1
ATOM 12468 O O . ALA B 1 740 ? 1.554 -32.938 13.234 1 98.12 740 ALA B O 1
ATOM 12469 N N . TYR B 1 741 ? 1.051 -32.469 11.172 1 97.69 741 TYR B N 1
ATOM 12470 C CA . TYR B 1 741 ? 1.763 -31.203 11.078 1 97.69 741 TYR B CA 1
ATOM 12471 C C . TYR B 1 741 ? 0.79 -30.047 10.891 1 97.69 741 TYR B C 1
ATOM 12473 O O . TYR B 1 741 ? 0.064 -29.984 9.898 1 97.69 741 TYR B O 1
ATOM 12481 N N . VAL B 1 742 ? 0.801 -29.125 11.867 1 96.5 742 VAL B N 1
ATOM 12482 C CA . VAL B 1 742 ? -0.205 -28.062 11.891 1 96.5 742 VAL B CA 1
ATOM 12483 C C . VAL B 1 742 ? 0.474 -26.719 12.07 1 96.5 742 VAL B C 1
ATOM 12485 O O . VAL B 1 742 ? 1.442 -26.594 12.82 1 96.5 742 VAL B O 1
ATOM 12488 N N . ASN B 1 743 ? -0.064 -25.766 11.289 1 93.44 743 ASN B N 1
ATOM 12489 C CA . ASN B 1 743 ? 0.425 -24.406 11.484 1 93.44 743 ASN B CA 1
ATOM 12490 C C . ASN B 1 743 ? -0.31 -23.703 12.625 1 93.44 743 ASN B C 1
ATOM 12492 O O . ASN B 1 743 ? -0.204 -24.109 13.781 1 93.44 743 ASN B O 1
ATOM 12496 N N . ARG B 1 744 ? -1.146 -22.688 12.367 1 89.44 744 ARG B N 1
ATOM 12497 C CA . ARG B 1 744 ? -1.818 -21.922 13.406 1 89.44 744 ARG B CA 1
ATOM 12498 C C . ARG B 1 744 ? -3.281 -22.328 13.531 1 89.44 744 ARG B C 1
ATOM 12500 O O . ARG B 1 744 ? -4.027 -21.766 14.336 1 89.44 744 ARG B O 1
ATOM 12507 N N . THR B 1 745 ? -3.674 -23.297 12.859 1 89.12 745 THR B N 1
ATOM 12508 C CA . THR B 1 745 ? -5.047 -23.781 12.891 1 89.12 745 THR B CA 1
ATOM 12509 C C . THR B 1 745 ? -5.414 -24.281 14.281 1 89.12 745 THR B C 1
ATOM 12511 O O . THR B 1 745 ? -4.613 -24.953 14.938 1 89.12 745 THR B O 1
ATOM 12514 N N . PRO B 1 746 ? -6.664 -23.953 14.695 1 90.62 746 PRO B N 1
ATOM 12515 C CA . PRO B 1 746 ? -7.105 -24.5 15.984 1 90.62 746 PRO B CA 1
ATOM 12516 C C . PRO B 1 746 ? -7.172 -26.016 15.992 1 90.62 746 PRO B C 1
ATOM 12518 O O . PRO B 1 746 ? -7.609 -26.625 15.016 1 90.62 746 PRO B O 1
ATOM 12521 N N . LEU B 1 747 ? -6.781 -26.562 17.062 1 95 747 LEU B N 1
ATOM 12522 C CA . LEU B 1 747 ? -6.738 -28.016 17.172 1 95 747 LEU B CA 1
ATOM 12523 C C . LEU B 1 747 ? -8.141 -28.594 17.328 1 95 747 LEU B C 1
ATOM 12525 O O . LEU B 1 747 ? -9 -27.969 17.969 1 95 747 LEU B O 1
ATOM 12529 N N . LYS B 1 748 ? -8.336 -29.719 16.719 1 94.5 748 LYS B N 1
ATOM 12530 C CA . LYS B 1 748 ? -9.617 -30.406 16.812 1 94.5 748 LYS B CA 1
ATOM 12531 C C . LYS B 1 748 ? -9.633 -31.422 17.953 1 94.5 748 LYS B C 1
ATOM 12533 O O . LYS B 1 748 ? -8.797 -32.312 18 1 94.5 748 LYS B O 1
ATOM 12538 N N . PRO B 1 749 ? -10.547 -31.328 18.891 1 93.69 749 PRO B N 1
ATOM 12539 C CA . PRO B 1 749 ? -10.641 -32.312 19.984 1 93.69 749 PRO B CA 1
ATOM 12540 C C . PRO B 1 749 ? -11.375 -33.594 19.562 1 93.69 749 PRO B C 1
ATOM 12542 O O . PRO B 1 749 ? -12.312 -33.531 18.766 1 93.69 749 PRO B O 1
ATOM 12545 N N . ILE B 1 750 ? -10.875 -34.688 20.094 1 92.31 750 ILE B N 1
ATOM 12546 C CA . ILE B 1 750 ? -11.625 -35.938 19.938 1 92.31 750 ILE B CA 1
ATOM 12547 C C . ILE B 1 750 ? -12.852 -35.906 20.844 1 92.31 750 ILE B C 1
ATOM 12549 O O . ILE B 1 750 ? -12.773 -35.469 21.984 1 92.31 750 ILE B O 1
ATOM 12553 N N . ASN B 1 751 ? -14.008 -36.156 20.281 1 84.69 751 ASN B N 1
ATOM 12554 C CA . ASN B 1 751 ? -15.25 -36.25 21.047 1 84.69 751 ASN B CA 1
ATOM 12555 C C . ASN B 1 751 ? -15.711 -37.719 21.188 1 84.69 751 ASN B C 1
ATOM 12557 O O . ASN B 1 751 ? -16.391 -38.219 20.297 1 84.69 751 ASN B O 1
ATOM 12561 N N . PRO B 1 752 ? -15.305 -38.219 22.406 1 75.25 752 PRO B N 1
ATOM 12562 C CA . PRO B 1 752 ? -15.656 -39.625 22.547 1 75.25 752 PRO B CA 1
ATOM 12563 C C . PRO B 1 752 ? -17.156 -39.844 22.766 1 75.25 752 PRO B C 1
ATOM 12565 O O . PRO B 1 752 ? -17.75 -39.25 23.672 1 75.25 752 PRO B O 1
ATOM 12568 N N . VAL B 1 753 ? -18.016 -40.125 21.906 1 63.16 753 VAL B N 1
ATOM 12569 C CA . VAL B 1 753 ? -19.438 -40.344 22.141 1 63.16 753 VAL B CA 1
ATOM 12570 C C . VAL B 1 753 ? -19.641 -41.531 23.062 1 63.16 753 VAL B C 1
ATOM 12572 O O . VAL B 1 753 ? -20.422 -41.5 24.016 1 63.16 753 VAL B O 1
ATOM 12575 N N . MET B 1 754 ? -18.969 -42.719 22.891 1 66.56 754 MET B N 1
ATOM 12576 C CA . MET B 1 754 ? -19.328 -43.938 23.609 1 66.56 754 MET B CA 1
ATOM 12577 C C . MET B 1 754 ? -18.125 -44.5 24.359 1 66.56 754 MET B C 1
ATOM 12579 O O . MET B 1 754 ? -18.281 -45.344 25.25 1 66.56 754 MET B O 1
ATOM 12583 N N . ASP B 1 755 ? -16.953 -44.125 24.031 1 83.31 755 ASP B N 1
ATOM 12584 C CA . ASP B 1 755 ? -15.766 -44.75 24.594 1 83.31 755 ASP B CA 1
ATOM 12585 C C . ASP B 1 755 ? -14.766 -43.719 25.062 1 83.31 755 ASP B C 1
ATOM 12587 O O . ASP B 1 755 ? -13.945 -43.219 24.281 1 83.31 755 ASP B O 1
ATOM 12591 N N . GLU B 1 756 ? -14.758 -43.438 26.266 1 83.75 756 GLU B N 1
ATOM 12592 C CA . GLU B 1 756 ? -13.922 -42.406 26.875 1 83.75 756 GLU B CA 1
ATOM 12593 C C . GLU B 1 756 ? -12.445 -42.781 26.781 1 83.75 756 GLU B C 1
ATOM 12595 O O . GLU B 1 756 ? -11.57 -41.906 26.875 1 83.75 756 GLU B O 1
ATOM 12600 N N . SER B 1 757 ? -12.227 -44.062 26.547 1 91.38 757 SER B N 1
ATOM 12601 C CA . SER B 1 757 ? -10.844 -44.5 26.469 1 91.38 757 SER B CA 1
ATOM 12602 C C . SER B 1 757 ? -10.156 -44 25.203 1 91.38 757 SER B C 1
ATOM 12604 O O . SER B 1 757 ? -8.93 -44 25.109 1 91.38 757 SER B O 1
ATOM 12606 N N . MET B 1 758 ? -10.938 -43.438 24.375 1 93.31 758 MET B N 1
ATOM 12607 C CA . MET B 1 758 ? -10.398 -42.969 23.109 1 93.31 758 MET B CA 1
ATOM 12608 C C . MET B 1 758 ? -9.508 -41.75 23.312 1 93.31 758 MET B C 1
ATOM 12610 O O . MET B 1 758 ? -8.547 -41.531 22.562 1 93.31 758 MET B O 1
ATOM 12614 N N . VAL B 1 759 ? -9.805 -40.906 24.281 1 93.88 759 VAL B N 1
ATOM 12615 C CA . VAL B 1 759 ? -9 -39.719 24.562 1 93.88 759 VAL B CA 1
ATOM 12616 C C . VAL B 1 759 ? -7.59 -40.125 24.953 1 93.88 759 VAL B C 1
ATOM 12618 O O . VAL B 1 759 ? -6.605 -39.625 24.422 1 93.88 759 VAL B O 1
ATOM 12621 N N . ASP B 1 760 ? -7.586 -41.094 25.859 1 94.06 760 ASP B N 1
ATOM 12622 C CA . ASP B 1 760 ? -6.289 -41.562 26.312 1 94.06 760 ASP B CA 1
ATOM 12623 C C . ASP B 1 760 ? -5.559 -42.312 25.203 1 94.06 760 ASP B C 1
ATOM 12625 O O . ASP B 1 760 ? -4.34 -42.188 25.062 1 94.06 760 ASP B O 1
ATOM 12629 N N . TRP B 1 761 ? -6.344 -43.094 24.516 1 95.69 761 TRP B N 1
ATOM 12630 C CA . TRP B 1 761 ? -5.75 -43.812 23.391 1 95.69 761 TRP B CA 1
ATOM 12631 C C . TRP B 1 761 ? -5.148 -42.844 22.375 1 95.69 761 TRP B C 1
ATOM 12633 O O . TRP B 1 761 ? -4.023 -43.062 21.906 1 95.69 761 TRP B O 1
ATOM 12643 N N . PHE B 1 762 ? -5.863 -41.844 21.969 1 95.38 762 PHE B N 1
ATOM 12644 C CA . PHE B 1 762 ? -5.418 -40.875 20.984 1 95.38 762 PHE B CA 1
ATOM 12645 C C . PHE B 1 762 ? -4.176 -40.125 21.469 1 95.38 762 PHE B C 1
ATOM 12647 O O . PHE B 1 762 ? -3.25 -39.875 20.688 1 95.38 762 PHE B O 1
ATOM 12654 N N . TYR B 1 763 ? -4.117 -39.844 22.719 1 95.62 763 TYR B N 1
ATOM 12655 C CA . TYR B 1 763 ? -2.977 -39.125 23.297 1 95.62 763 TYR B CA 1
ATOM 12656 C C . TYR B 1 763 ? -1.713 -40 23.203 1 95.62 763 TYR B C 1
ATOM 12658 O O . TYR B 1 763 ? -0.643 -39.469 22.859 1 95.62 763 TYR B O 1
ATOM 12666 N N . HIS B 1 764 ? -1.841 -41.281 23.406 1 95.62 764 HIS B N 1
ATOM 12667 C CA . HIS B 1 764 ? -0.673 -42.156 23.438 1 95.62 764 HIS B CA 1
ATOM 12668 C C . HIS B 1 764 ? -0.273 -42.594 22.031 1 95.62 764 HIS B C 1
ATOM 12670 O O . HIS B 1 764 ? 0.867 -43.031 21.812 1 95.62 764 HIS B O 1
ATOM 12676 N N . ASN B 1 765 ? -1.218 -42.5 21.109 1 97.06 765 ASN B N 1
ATOM 12677 C CA . ASN B 1 765 ? -0.953 -43 19.781 1 97.06 765 ASN B CA 1
ATOM 12678 C C . ASN B 1 765 ? -0.978 -41.875 18.734 1 97.06 765 ASN B C 1
ATOM 12680 O O . ASN B 1 765 ? -1.414 -42.094 17.609 1 97.06 765 ASN B O 1
ATOM 12684 N N . SER B 1 766 ? -0.562 -40.688 19.172 1 97.62 766 SER B N 1
ATOM 12685 C CA . SER B 1 766 ? -0.487 -39.594 18.203 1 97.62 766 SER B CA 1
ATOM 12686 C C . SER B 1 766 ? 0.608 -38.594 18.578 1 97.62 766 SER B C 1
ATOM 12688 O O . SER B 1 766 ? 1.008 -38.5 19.75 1 97.62 766 SER B O 1
ATOM 12690 N N . THR B 1 767 ? 1.145 -37.938 17.641 1 97.94 767 THR B N 1
ATOM 12691 C CA . THR B 1 767 ? 1.997 -36.75 17.781 1 97.94 767 THR B CA 1
ATOM 12692 C C . THR B 1 767 ? 1.536 -35.625 16.859 1 97.94 767 THR B C 1
ATOM 12694 O O . THR B 1 767 ? 1.539 -35.781 15.633 1 97.94 767 THR B O 1
ATOM 12697 N N . ILE B 1 768 ? 1.147 -34.562 17.453 1 98.06 768 ILE B N 1
ATOM 12698 C CA . ILE B 1 768 ? 0.685 -33.406 16.688 1 98.06 768 ILE B CA 1
ATOM 12699 C C . ILE B 1 768 ? 1.703 -32.25 16.797 1 98.06 768 ILE B C 1
ATOM 12701 O O . ILE B 1 768 ? 1.811 -31.609 17.844 1 98.06 768 ILE B O 1
ATOM 12705 N N . PHE B 1 769 ? 2.377 -31.984 15.703 1 97.75 769 PHE B N 1
ATOM 12706 C CA . PHE B 1 769 ? 3.342 -30.891 15.664 1 97.75 769 PHE B CA 1
ATOM 12707 C C . PHE B 1 769 ? 2.666 -29.578 15.266 1 97.75 769 PHE B C 1
ATOM 12709 O O . PHE B 1 769 ? 1.925 -29.531 14.281 1 97.75 769 PHE B O 1
ATOM 12716 N N . THR B 1 770 ? 2.906 -28.5 16 1 96.19 770 THR B N 1
ATOM 12717 C CA . THR B 1 770 ? 2.287 -27.234 15.656 1 96.19 770 THR B CA 1
ATOM 12718 C C . THR B 1 770 ? 3.33 -26.109 15.617 1 96.19 770 THR B C 1
ATOM 12720 O O . THR B 1 770 ? 4.414 -26.25 16.188 1 96.19 770 THR B O 1
ATOM 12723 N N . SER B 1 771 ? 2.973 -25.094 14.938 1 93.88 771 SER B N 1
ATOM 12724 C CA . SER B 1 771 ? 3.754 -23.859 14.977 1 93.88 771 SER B CA 1
ATOM 12725 C C . SER B 1 771 ? 3.893 -23.328 16.406 1 93.88 771 SER B C 1
ATOM 12727 O O . SER B 1 771 ? 3.039 -23.594 17.25 1 93.88 771 SER B O 1
ATOM 12729 N N . ASN B 1 772 ? 4.926 -22.578 16.609 1 91.19 772 ASN B N 1
ATOM 12730 C CA . ASN B 1 772 ? 5.129 -21.984 17.938 1 91.19 772 ASN B CA 1
ATOM 12731 C C . ASN B 1 772 ? 4.109 -20.891 18.219 1 91.19 772 ASN B C 1
ATOM 12733 O O . ASN B 1 772 ? 3.898 -20.516 19.375 1 91.19 772 ASN B O 1
ATOM 12737 N N . LEU B 1 773 ? 3.426 -20.484 17.188 1 86.75 773 LEU B N 1
ATOM 12738 C CA . LEU B 1 773 ? 2.461 -19.406 17.391 1 86.75 773 LEU B CA 1
ATOM 12739 C C . LEU B 1 773 ? 1.034 -19.938 17.344 1 86.75 773 LEU B C 1
ATOM 12741 O O . LEU B 1 773 ? 0.077 -19.172 17.25 1 86.75 773 LEU B O 1
ATOM 12745 N N . ASN B 1 774 ? 0.954 -21.234 17.359 1 91.19 774 ASN B N 1
ATOM 12746 C CA . ASN B 1 774 ? -0.385 -21.812 17.453 1 91.19 774 ASN B CA 1
ATOM 12747 C C . ASN B 1 774 ? -1.099 -21.359 18.719 1 91.19 774 ASN B C 1
ATOM 12749 O O . ASN B 1 774 ? -0.478 -21.234 19.781 1 91.19 774 ASN B O 1
ATOM 12753 N N . SER B 1 775 ? -2.396 -21.109 18.625 1 87.62 775 SER B N 1
ATOM 12754 C CA . SER B 1 775 ? -3.186 -20.562 19.719 1 87.62 775 SER B CA 1
ATOM 12755 C C . SER B 1 775 ? -3.209 -21.5 20.906 1 87.62 775 SER B C 1
ATOM 12757 O O . SER B 1 775 ? -3.516 -21.094 22.031 1 87.62 775 SER B O 1
ATOM 12759 N N . CYS B 1 776 ? -2.934 -22.734 20.672 1 91.06 776 CYS B N 1
ATOM 12760 C CA . CYS B 1 776 ? -2.967 -23.719 21.75 1 91.06 776 CYS B CA 1
ATOM 12761 C C . CYS B 1 776 ? -1.894 -23.422 22.797 1 91.06 776 CYS B C 1
ATOM 12763 O O . CYS B 1 776 ? -1.952 -23.938 23.906 1 91.06 776 CYS B O 1
ATOM 12765 N N . TRP B 1 777 ? -0.939 -22.609 22.375 1 87.56 777 TRP B N 1
ATOM 12766 C CA . TRP B 1 777 ? 0.157 -22.312 23.297 1 87.56 777 TRP B CA 1
ATOM 12767 C C . TRP B 1 777 ? -0.112 -21.016 24.047 1 87.56 777 TRP B C 1
ATOM 12769 O O . TRP B 1 777 ? 0.636 -20.641 24.953 1 87.56 777 TRP B O 1
ATOM 12779 N N . SER B 1 778 ? -0.971 -19.969 23.453 1 73.31 778 SER B N 1
ATOM 12780 C CA . SER B 1 778 ? -1.282 -18.688 24.094 1 73.31 778 SER B CA 1
ATOM 12781 C C . SER B 1 778 ? -2.098 -18.875 25.359 1 73.31 778 SER B C 1
ATOM 12783 O O . SER B 1 778 ? -3.111 -19.578 25.359 1 73.31 778 SER B O 1
ATOM 12785 N N . ASN B 1 779 ? -1.635 -19.188 26.438 1 53.75 779 ASN B N 1
ATOM 12786 C CA . ASN B 1 779 ? -2.293 -19.281 27.734 1 53.75 779 ASN B CA 1
ATOM 12787 C C . ASN B 1 779 ? -3.389 -18.234 27.891 1 53.75 779 ASN B C 1
ATOM 12789 O O . ASN B 1 779 ? -3.24 -17.109 27.438 1 53.75 779 ASN B O 1
ATOM 12793 N N . SER B 1 780 ? -4.59 -18.688 28.234 1 40.91 780 SER B N 1
ATOM 12794 C CA . SER B 1 780 ? -5.676 -18 28.922 1 40.91 780 SER B CA 1
ATOM 12795 C C . SER B 1 780 ? -5.137 -17.078 30.016 1 40.91 780 SER B C 1
ATOM 12797 O O . SER B 1 780 ? -4.918 -17.531 31.141 1 40.91 780 SER B O 1
ATOM 12799 N N . GLY B 1 781 ? -4.074 -16.469 29.922 1 35.56 781 GLY B N 1
ATOM 12800 C CA . GLY B 1 781 ? -3.77 -15.664 31.094 1 35.56 781 GLY B CA 1
ATOM 12801 C C . GLY B 1 781 ? -4.93 -14.797 31.547 1 35.56 781 GLY B C 1
ATOM 12802 O O . GLY B 1 781 ? -5.277 -13.82 30.875 1 35.56 781 GLY B O 1
ATOM 12803 N N . ASN B 1 782 ? -5.977 -15.289 32.188 1 31.92 782 ASN B N 1
ATOM 12804 C CA . ASN B 1 782 ? -6.527 -14.414 33.219 1 31.92 782 ASN B CA 1
ATOM 12805 C C . ASN B 1 782 ? -5.426 -13.68 33.969 1 31.92 782 ASN B C 1
ATOM 12807 O O . ASN B 1 782 ? -4.273 -14.117 34 1 31.92 782 ASN B O 1
ATOM 12811 N N . GLY B 1 783 ? -5.672 -12.523 34.812 1 30.33 783 GLY B N 1
ATOM 12812 C CA . GLY B 1 783 ? -5.031 -11.547 35.688 1 30.33 783 GLY B CA 1
ATOM 12813 C C . GLY B 1 783 ? -4.043 -12.18 36.656 1 30.33 783 GLY B C 1
ATOM 12814 O O . GLY B 1 783 ? -3.443 -11.484 37.469 1 30.33 783 GLY B O 1
ATOM 12815 N N . SER B 1 784 ? -4.324 -13.227 37.469 1 29.19 784 SER B N 1
ATOM 12816 C CA . SER B 1 784 ? -3.592 -13.188 38.75 1 29.19 784 SER B CA 1
ATOM 12817 C C . SER B 1 784 ? -2.086 -13.219 38.5 1 29.19 784 SER B C 1
ATOM 12819 O O . SER B 1 784 ? -1.609 -13.875 37.594 1 29.19 784 SER B O 1
ATOM 12821 N N . SER B 1 785 ? -1.323 -12.258 39.281 1 28.39 785 SER B N 1
ATOM 12822 C CA . SER B 1 785 ? 0.047 -11.797 39.469 1 28.39 785 SER B CA 1
ATOM 12823 C C . SER B 1 785 ? 1.046 -12.938 39.312 1 28.39 785 SER B C 1
ATOM 12825 O O . SER B 1 785 ? 2.033 -12.805 38.594 1 28.39 785 SER B O 1
ATOM 12827 N N . SER B 1 786 ? 1.524 -13.367 40.625 1 27.66 786 SER B N 1
ATOM 12828 C CA . SER B 1 786 ? 2.852 -13.484 41.219 1 27.66 786 SER B CA 1
ATOM 12829 C C . SER B 1 786 ? 3.639 -14.633 40.594 1 27.66 786 SER B C 1
ATOM 12831 O O . SER B 1 786 ? 4.785 -14.445 40.188 1 27.66 786 SER B O 1
ATOM 12833 N N . ASP B 1 787 ? 3.832 -15.727 41.406 1 28.25 787 ASP B N 1
ATOM 12834 C CA . ASP B 1 787 ? 4.965 -16.562 41.781 1 28.25 787 ASP B CA 1
ATOM 12835 C C . ASP B 1 787 ? 5.242 -17.641 40.75 1 28.25 787 ASP B C 1
ATOM 12837 O O . ASP B 1 787 ? 6.148 -18.453 40.906 1 28.25 787 ASP B O 1
ATOM 12841 N N . SER B 1 788 ? 4.176 -18.328 40.219 1 29.3 788 SER B N 1
ATOM 12842 C CA . SER B 1 788 ? 4.613 -19.688 39.875 1 29.3 788 SER B CA 1
ATOM 12843 C C . SER B 1 788 ? 5.523 -19.688 38.656 1 29.3 788 SER B C 1
ATOM 12845 O O . SER B 1 788 ? 5.516 -18.75 37.875 1 29.3 788 SER B O 1
ATOM 12847 N N . ASN B 1 789 ? 6.469 -20.688 38.656 1 31.2 789 ASN B N 1
ATOM 12848 C CA . ASN B 1 789 ? 7.496 -21.141 37.719 1 31.2 789 ASN B CA 1
ATOM 12849 C C . ASN B 1 789 ? 7.016 -21.062 36.281 1 31.2 789 ASN B C 1
ATOM 12851 O O . ASN B 1 789 ? 5.895 -21.469 35.969 1 31.2 789 ASN B O 1
ATOM 12855 N N . GLY B 1 790 ? 7.379 -20.016 35.562 1 35.16 790 GLY B N 1
ATOM 12856 C CA . GLY B 1 790 ? 7.262 -19.609 34.188 1 35.16 790 GLY B CA 1
ATOM 12857 C C . GLY B 1 790 ? 7.055 -20.781 33.219 1 35.16 790 GLY B C 1
ATOM 12858 O O . GLY B 1 790 ? 6.906 -20.594 32.031 1 35.16 790 GLY B O 1
ATOM 12859 N N . ASP B 1 791 ? 7.723 -21.875 33.562 1 36.53 791 ASP B N 1
ATOM 12860 C CA . ASP B 1 791 ? 7.812 -23.016 32.625 1 36.53 791 ASP B CA 1
ATOM 12861 C C . ASP B 1 791 ? 6.453 -23.688 32.469 1 36.53 791 ASP B C 1
ATOM 12863 O O . ASP B 1 791 ? 6.363 -24.781 31.891 1 36.53 791 ASP B O 1
ATOM 12867 N N . ASP B 1 792 ? 5.504 -23.438 33.344 1 38.97 792 ASP B N 1
ATOM 12868 C CA . ASP B 1 792 ? 4.363 -24.344 33.219 1 38.97 792 ASP B CA 1
ATOM 12869 C C . ASP B 1 792 ? 3.512 -24 32 1 38.97 792 ASP B C 1
ATOM 12871 O O . ASP B 1 792 ? 2.525 -23.266 32.125 1 38.97 792 ASP B O 1
ATOM 12875 N N . LEU B 1 793 ? 4.059 -23.562 30.938 1 48.38 793 LEU B N 1
ATOM 12876 C CA . LEU B 1 793 ? 3.326 -23.547 29.688 1 48.38 793 LEU B CA 1
ATOM 12877 C C . LEU B 1 793 ? 2.264 -24.641 29.641 1 48.38 793 LEU B C 1
ATOM 12879 O O . LEU B 1 793 ? 2.576 -25.812 29.812 1 48.38 793 LEU B O 1
ATOM 12883 N N . LYS B 1 794 ? 1.036 -24.375 30.047 1 60.25 794 LYS B N 1
ATOM 12884 C CA . LYS B 1 794 ? -0.082 -25.328 30.047 1 60.25 794 LYS B CA 1
ATOM 12885 C C . LYS B 1 794 ? -0.113 -26.125 28.75 1 60.25 794 LYS B C 1
ATOM 12887 O O . LYS B 1 794 ? -0.143 -25.562 27.656 1 60.25 794 LYS B O 1
ATOM 12892 N N . ARG B 1 795 ? 0.267 -27.234 28.812 1 79.81 795 ARG B N 1
ATOM 12893 C CA . ARG B 1 795 ? 0.212 -28.219 27.734 1 79.81 795 ARG B CA 1
ATOM 12894 C C . ARG B 1 795 ? -1.219 -28.422 27.25 1 79.81 795 ARG B C 1
ATOM 12896 O O . ARG B 1 795 ? -2.16 -28.406 28.047 1 79.81 795 ARG B O 1
ATOM 12903 N N . PRO B 1 796 ? -1.35 -28.438 25.922 1 90.25 796 PRO B N 1
ATOM 12904 C CA . PRO B 1 796 ? -2.682 -28.719 25.391 1 90.25 796 PRO B CA 1
ATOM 12905 C C . PRO B 1 796 ? -3.322 -29.953 26.016 1 90.25 796 PRO B C 1
ATOM 12907 O O . PRO B 1 796 ? -2.617 -30.891 26.391 1 90.25 796 PRO B O 1
ATOM 12910 N N . ARG B 1 797 ? -4.66 -29.984 26.234 1 90.81 797 ARG B N 1
ATOM 12911 C CA . ARG B 1 797 ? -5.402 -31.094 26.828 1 90.81 797 ARG B CA 1
ATOM 12912 C C . ARG B 1 797 ? -5.199 -32.375 26.031 1 90.81 797 ARG B C 1
ATOM 12914 O O . ARG B 1 797 ? -4.922 -32.344 24.828 1 90.81 797 ARG B O 1
ATOM 12921 N N . ARG B 1 798 ? -5.414 -33.531 26.609 1 92.56 798 ARG B N 1
ATOM 12922 C CA . ARG B 1 798 ? -5.156 -34.844 26.016 1 92.56 798 ARG B CA 1
ATOM 12923 C C . ARG B 1 798 ? -6.117 -35.125 24.859 1 92.56 798 ARG B C 1
ATOM 12925 O O . ARG B 1 798 ? -5.82 -35.938 23.984 1 92.56 798 ARG B O 1
ATOM 12932 N N . LYS B 1 799 ? -7.207 -34.438 24.844 1 93.5 799 LYS B N 1
ATOM 12933 C CA . LYS B 1 799 ? -8.203 -34.656 23.797 1 93.5 799 LYS B CA 1
ATOM 12934 C C . LYS B 1 799 ? -7.695 -34.188 22.438 1 93.5 799 LYS B C 1
ATOM 12936 O O . LYS B 1 799 ? -8.281 -34.5 21.406 1 93.5 799 LYS B O 1
ATOM 12941 N N . PHE B 1 800 ? -6.609 -33.406 22.422 1 95.56 800 PHE B N 1
ATOM 12942 C CA . PHE B 1 800 ? -6.039 -32.906 21.172 1 95.56 800 PHE B CA 1
ATOM 12943 C C . PHE B 1 800 ? -4.898 -33.812 20.703 1 95.56 800 PHE B C 1
ATOM 12945 O O . PHE B 1 800 ? -4.273 -33.531 19.672 1 95.56 800 PHE B O 1
ATOM 12952 N N . GLY B 1 801 ? -4.609 -34.938 21.422 1 95.56 801 GLY B N 1
ATOM 12953 C CA . GLY B 1 801 ? -3.441 -35.75 21.156 1 95.56 801 GLY B CA 1
ATOM 12954 C C . GLY B 1 801 ? -2.182 -35.25 21.828 1 95.56 801 GLY B C 1
ATOM 12955 O O . GLY B 1 801 ? -2.242 -34.375 22.672 1 95.56 801 GLY B O 1
ATOM 12956 N N . ARG B 1 802 ? -1.105 -35.844 21.562 1 96.81 802 ARG B N 1
ATOM 12957 C CA . ARG B 1 802 ? 0.176 -35.375 22.078 1 96.81 802 ARG B CA 1
ATOM 12958 C C . ARG B 1 802 ? 0.72 -34.219 21.219 1 96.81 802 ARG B C 1
ATOM 12960 O O . ARG B 1 802 ? 1.391 -34.469 20.219 1 96.81 802 ARG B O 1
ATOM 12967 N N . VAL B 1 803 ? 0.53 -33.031 21.719 1 97 803 VAL B N 1
ATOM 12968 C CA . VAL B 1 803 ? 0.87 -31.859 20.938 1 97 803 VAL B CA 1
ATOM 12969 C C . VAL B 1 803 ? 2.291 -31.406 21.281 1 97 803 VAL B C 1
ATOM 12971 O O . VAL B 1 803 ? 2.641 -31.25 22.453 1 97 803 VAL B O 1
ATOM 12974 N N . LEU B 1 804 ? 3.115 -31.297 20.281 1 96.69 804 LEU B N 1
ATOM 12975 C CA . LEU B 1 804 ? 4.488 -30.828 20.422 1 96.69 804 LEU B CA 1
ATOM 12976 C C . LEU B 1 804 ? 4.691 -29.516 19.688 1 96.69 804 LEU B C 1
ATOM 12978 O O . LEU B 1 804 ? 4.168 -29.328 18.578 1 96.69 804 LEU B O 1
ATOM 12982 N N . LYS B 1 805 ? 5.426 -28.625 20.297 1 94.5 805 LYS B N 1
ATOM 12983 C CA . LYS B 1 805 ? 5.68 -27.297 19.766 1 94.5 805 LYS B CA 1
ATOM 12984 C C . LYS B 1 805 ? 6.938 -27.281 18.906 1 94.5 805 LYS B C 1
ATOM 12986 O O . LYS B 1 805 ? 8.008 -27.703 19.344 1 94.5 805 LYS B O 1
ATOM 12991 N N . ALA B 1 806 ? 6.777 -26.891 17.641 1 94.75 806 ALA B N 1
ATOM 12992 C CA . ALA B 1 806 ? 7.941 -26.641 16.797 1 94.75 806 ALA B CA 1
ATOM 12993 C C . ALA B 1 806 ? 8.508 -25.25 17.047 1 94.75 806 ALA B C 1
ATOM 12995 O O . ALA B 1 806 ? 7.855 -24.406 17.656 1 94.75 806 ALA B O 1
ATOM 12996 N N . ARG B 1 807 ? 9.703 -24.984 16.641 1 91.25 807 ARG B N 1
ATOM 12997 C CA . ARG B 1 807 ? 10.336 -23.672 16.766 1 91.25 807 ARG B CA 1
ATOM 12998 C C . ARG B 1 807 ? 9.867 -22.734 15.664 1 91.25 807 ARG B C 1
ATOM 13000 O O . ARG B 1 807 ? 9.773 -21.516 15.875 1 91.25 807 ARG B O 1
ATOM 13007 N N . GLY B 1 808 ? 9.617 -23.359 14.57 1 87.75 808 GLY B N 1
ATOM 13008 C CA . GLY B 1 808 ? 9.281 -22.547 13.414 1 87.75 808 GLY B CA 1
ATOM 13009 C C . GLY B 1 808 ? 7.809 -22.188 13.352 1 87.75 808 GLY B C 1
ATOM 13010 O O . GLY B 1 808 ? 6.988 -22.781 14.055 1 87.75 808 GLY B O 1
ATOM 13011 N N . ASP B 1 809 ? 7.574 -21.078 12.547 1 87.81 809 ASP B N 1
ATOM 13012 C CA . ASP B 1 809 ? 6.203 -20.656 12.273 1 87.81 809 ASP B CA 1
ATOM 13013 C C . ASP B 1 809 ? 5.883 -20.75 10.789 1 87.81 809 ASP B C 1
ATOM 13015 O O . ASP B 1 809 ? 6.41 -19.984 9.977 1 87.81 809 ASP B O 1
ATOM 13019 N N . GLY B 1 810 ? 5.184 -21.578 10.391 1 89.12 810 GLY B N 1
ATOM 13020 C CA . GLY B 1 810 ? 4.801 -22 9.055 1 89.12 810 GLY B CA 1
ATOM 13021 C C . GLY B 1 810 ? 4.629 -23.5 8.922 1 89.12 810 GLY B C 1
ATOM 13022 O O . GLY B 1 810 ? 5.371 -24.281 9.531 1 89.12 810 GLY B O 1
ATOM 13023 N N . LEU B 1 811 ? 3.707 -23.828 8.156 1 92.25 811 LEU B N 1
ATOM 13024 C CA . LEU B 1 811 ? 3.459 -25.25 8.016 1 92.25 811 LEU B CA 1
ATOM 13025 C C . LEU B 1 811 ? 4.715 -25.984 7.562 1 92.25 811 LEU B C 1
ATOM 13027 O O . LEU B 1 811 ? 5.086 -27.016 8.133 1 92.25 811 LEU B O 1
ATOM 13031 N N . PHE B 1 812 ? 5.383 -25.469 6.609 1 91.81 812 PHE B N 1
ATOM 13032 C CA . PHE B 1 812 ? 6.52 -26.188 6.035 1 91.81 812 PHE B CA 1
ATOM 13033 C C . PHE B 1 812 ? 7.758 -26.016 6.91 1 91.81 812 PHE B C 1
ATOM 13035 O O . PHE B 1 812 ? 8.68 -26.844 6.848 1 91.81 812 PHE B O 1
ATOM 13042 N N . ASP B 1 813 ? 7.754 -25.016 7.715 1 90.38 813 ASP B N 1
ATOM 13043 C CA . ASP B 1 813 ? 8.773 -24.953 8.758 1 90.38 813 ASP B CA 1
ATOM 13044 C C . ASP B 1 813 ? 8.602 -26.078 9.766 1 90.38 813 ASP B C 1
ATOM 13046 O O . ASP B 1 813 ? 9.578 -26.719 10.172 1 90.38 813 ASP B O 1
ATOM 13050 N N . VAL B 1 814 ? 7.387 -26.281 10.141 1 94.38 814 VAL B N 1
ATOM 13051 C CA . VAL B 1 814 ? 7.066 -27.328 11.094 1 94.38 814 VAL B CA 1
ATOM 13052 C C . VAL B 1 814 ? 7.414 -28.688 10.492 1 94.38 814 VAL B C 1
ATOM 13054 O O . VAL B 1 814 ? 8.023 -29.531 11.156 1 94.38 814 VAL B O 1
ATOM 13057 N N . ILE B 1 815 ? 7.027 -28.891 9.289 1 94.94 815 ILE B N 1
ATOM 13058 C CA . ILE B 1 815 ? 7.277 -30.156 8.609 1 94.94 815 ILE B CA 1
ATOM 13059 C C . ILE B 1 815 ? 8.781 -30.422 8.547 1 94.94 815 ILE B C 1
ATOM 13061 O O . ILE B 1 815 ? 9.234 -31.516 8.883 1 94.94 815 ILE B O 1
ATOM 13065 N N . ASN B 1 816 ? 9.5 -29.438 8.125 1 92.25 816 ASN B N 1
ATOM 13066 C CA . ASN B 1 816 ? 10.938 -29.609 7.965 1 92.25 816 ASN B CA 1
ATOM 13067 C C . ASN B 1 816 ? 11.625 -29.891 9.297 1 92.25 816 ASN B C 1
ATOM 13069 O O . ASN B 1 816 ? 12.453 -30.781 9.398 1 92.25 816 ASN B O 1
ATOM 13073 N N . GLU B 1 817 ? 11.258 -29.141 10.242 1 93.88 817 GLU B N 1
ATOM 13074 C CA . GLU B 1 817 ? 11.875 -29.266 11.562 1 93.88 817 GLU B CA 1
ATOM 13075 C C . GLU B 1 817 ? 11.562 -30.625 12.188 1 93.88 817 GLU B C 1
ATOM 13077 O O . GLU B 1 817 ? 12.414 -31.219 12.852 1 93.88 817 GLU B O 1
ATOM 13082 N N . LYS B 1 818 ? 10.367 -31.109 12 1 96.25 818 LYS B N 1
ATOM 13083 C CA . LYS B 1 818 ? 9.914 -32.312 12.703 1 96.25 818 LYS B CA 1
ATOM 13084 C C . LYS B 1 818 ? 9.844 -33.5 11.758 1 96.25 818 LYS B C 1
ATOM 13086 O O . LYS B 1 818 ? 9.25 -34.531 12.086 1 96.25 818 LYS B O 1
ATOM 13091 N N . PHE B 1 819 ? 10.422 -33.344 10.617 1 95.75 819 PHE B N 1
ATOM 13092 C CA . PHE B 1 819 ? 10.367 -34.375 9.578 1 95.75 819 PHE B CA 1
ATOM 13093 C C . PHE B 1 819 ? 10.938 -35.688 10.094 1 95.75 819 PHE B C 1
ATOM 13095 O O . PHE B 1 819 ? 10.289 -36.719 9.984 1 95.75 819 PHE B O 1
ATOM 13102 N N . ASP B 1 820 ? 12.086 -35.688 10.703 1 94.94 820 ASP B N 1
ATOM 13103 C CA . ASP B 1 820 ? 12.75 -36.906 11.164 1 94.94 820 ASP B CA 1
ATOM 13104 C C . ASP B 1 820 ? 11.961 -37.562 12.289 1 94.94 820 ASP B C 1
ATOM 13106 O O . ASP B 1 820 ? 11.812 -38.781 12.32 1 94.94 820 ASP B O 1
ATOM 13110 N N . GLU B 1 821 ? 11.531 -36.719 13.148 1 96.56 821 GLU B N 1
ATOM 13111 C CA . GLU B 1 821 ? 10.734 -37.25 14.258 1 96.56 821 GLU B CA 1
ATOM 13112 C C . GLU B 1 821 ? 9.445 -37.906 13.75 1 96.56 821 GLU B C 1
ATOM 13114 O O . GLU B 1 821 ? 9.016 -38.938 14.273 1 96.56 821 GLU B O 1
ATOM 13119 N N . GLY B 1 822 ? 8.812 -37.344 12.836 1 97.12 822 GLY B N 1
ATOM 13120 C CA . GLY B 1 822 ? 7.617 -37.906 12.242 1 97.12 822 GLY B CA 1
ATOM 13121 C C . GLY B 1 822 ? 7.863 -39.25 11.578 1 97.12 822 GLY B C 1
ATOM 13122 O O . GLY B 1 822 ? 7.082 -40.188 11.742 1 97.12 822 GLY B O 1
ATOM 13123 N N . VAL B 1 823 ? 8.914 -39.281 10.828 1 96.12 823 VAL B N 1
ATOM 13124 C CA . VAL B 1 823 ? 9.242 -40.531 10.133 1 96.12 823 VAL B CA 1
ATOM 13125 C C . VAL B 1 823 ? 9.609 -41.594 11.148 1 96.12 823 VAL B C 1
ATOM 13127 O O . VAL B 1 823 ? 9.273 -42.781 10.961 1 96.12 823 VAL B O 1
ATOM 13130 N N . ASP B 1 824 ? 10.281 -41.188 12.195 1 95.62 824 ASP B N 1
ATOM 13131 C CA . ASP B 1 824 ? 10.594 -42.156 13.266 1 95.62 824 ASP B CA 1
ATOM 13132 C C . ASP B 1 824 ? 9.32 -42.719 13.867 1 95.62 824 ASP B C 1
ATOM 13134 O O . ASP B 1 824 ? 9.266 -43.938 14.164 1 95.62 824 ASP B O 1
ATOM 13138 N N . ASN B 1 825 ? 8.383 -41.875 14.047 1 96.38 825 ASN B N 1
ATOM 13139 C CA . ASN B 1 825 ? 7.102 -42.344 14.57 1 96.38 825 ASN B CA 1
ATOM 13140 C C . ASN B 1 825 ? 6.438 -43.344 13.625 1 96.38 825 ASN B C 1
ATOM 13142 O O . ASN B 1 825 ? 5.809 -44.312 14.07 1 96.38 825 ASN B O 1
ATOM 13146 N N . ILE B 1 826 ? 6.504 -43.094 12.336 1 95.88 826 ILE B N 1
ATOM 13147 C CA . ILE B 1 826 ? 5.957 -44 11.336 1 95.88 826 ILE B CA 1
ATOM 13148 C C . ILE B 1 826 ? 6.656 -45.344 11.453 1 95.88 826 ILE B C 1
ATOM 13150 O O . ILE B 1 826 ? 5.996 -46.406 11.523 1 95.88 826 ILE B O 1
ATOM 13154 N N . LEU B 1 827 ? 7.934 -45.344 11.547 1 94.62 827 LEU B N 1
ATOM 13155 C CA . LEU B 1 827 ? 8.734 -46.562 11.594 1 94.62 827 LEU B CA 1
ATOM 13156 C C . LEU B 1 827 ? 8.469 -47.344 12.867 1 94.62 827 LEU B C 1
ATOM 13158 O O . LEU B 1 827 ? 8.312 -48.562 12.828 1 94.62 827 LEU B O 1
ATOM 13162 N N . ASP B 1 828 ? 8.383 -46.625 13.922 1 93.31 828 ASP B N 1
ATOM 13163 C CA . ASP B 1 828 ? 8.117 -47.281 15.203 1 93.31 828 ASP B CA 1
ATOM 13164 C C . ASP B 1 828 ? 6.742 -47.938 15.203 1 93.31 828 ASP B C 1
ATOM 13166 O O . ASP B 1 828 ? 6.543 -48.969 15.875 1 93.31 828 ASP B O 1
ATOM 13170 N N . SER B 1 829 ? 5.859 -47.438 14.453 1 93.31 829 SER B N 1
ATOM 13171 C CA . SER B 1 829 ? 4.488 -47.938 14.43 1 93.31 829 SER B CA 1
ATOM 13172 C C . SER B 1 829 ? 4.355 -49.156 13.523 1 93.31 829 SER B C 1
ATOM 13174 O O . SER B 1 829 ? 3.48 -50 13.727 1 93.31 829 SER B O 1
ATOM 13176 N N . ILE B 1 830 ? 5.156 -49.281 12.586 1 90.81 830 ILE B N 1
ATOM 13177 C CA . ILE B 1 830 ? 5.039 -50.344 11.617 1 90.81 830 ILE B CA 1
ATOM 13178 C C . ILE B 1 830 ? 5.941 -51.5 12.023 1 90.81 830 ILE B C 1
ATOM 13180 O O . ILE B 1 830 ? 5.664 -52.656 11.695 1 90.81 830 ILE B O 1
ATOM 13184 N N . GLU B 1 831 ? 6.984 -51.25 12.758 1 85.44 831 GLU B N 1
ATOM 13185 C CA . GLU B 1 831 ? 7.938 -52.281 13.117 1 85.44 831 GLU B CA 1
ATOM 13186 C C . GLU B 1 831 ? 7.566 -52.938 14.445 1 85.44 831 GLU B C 1
ATOM 13188 O O . GLU B 1 831 ? 7.055 -52.281 15.352 1 85.44 831 GLU B O 1
ATOM 13193 N N . ASP B 1 832 ? 7.426 -54.281 14.508 1 67.62 832 ASP B N 1
ATOM 13194 C CA . ASP B 1 832 ? 7.121 -55.062 15.695 1 67.62 832 ASP B CA 1
ATOM 13195 C C . ASP B 1 832 ? 8.281 -55.031 16.688 1 67.62 832 ASP B C 1
ATOM 13197 O O . ASP B 1 832 ? 9.438 -55.188 16.297 1 67.62 832 ASP B O 1
ATOM 13201 N N . TYR B 1 833 ? 8.258 -54.25 17.719 1 52.84 833 TYR B N 1
ATOM 13202 C CA . TYR B 1 833 ? 9.305 -54.438 18.719 1 52.84 833 TYR B CA 1
ATOM 13203 C C . TYR B 1 833 ? 9.383 -55.875 19.188 1 52.84 833 TYR B C 1
ATOM 13205 O O . TYR B 1 833 ? 8.367 -56.469 19.531 1 52.84 833 TYR B O 1
ATOM 13213 N N . SER B 1 834 ? 10.273 -56.656 18.766 1 42.88 834 SER B N 1
ATOM 13214 C CA . SER B 1 834 ? 10.562 -57.906 19.469 1 42.88 834 SER B CA 1
ATOM 13215 C C . SER B 1 834 ? 10.586 -57.688 20.969 1 42.88 834 SER B C 1
ATOM 13217 O O . SER B 1 834 ? 11.117 -56.688 21.469 1 42.88 834 SER B O 1
ATOM 13219 N N . SER B 1 835 ? 9.594 -58.25 21.688 1 36.91 835 SER B N 1
ATOM 13220 C CA . SER B 1 835 ? 9.5 -58.438 23.141 1 36.91 835 SER B CA 1
ATOM 13221 C C . SER B 1 835 ? 10.875 -58.719 23.734 1 36.91 835 SER B C 1
ATOM 13223 O O . SER B 1 835 ? 10.984 -59 24.938 1 36.91 835 SER B O 1
ATOM 13225 N N . SER B 1 836 ? 11.938 -58.938 23.047 1 34.34 836 SER B N 1
ATOM 13226 C CA . SER B 1 836 ? 13.047 -59.438 23.859 1 34.34 836 SER B CA 1
ATOM 13227 C C . SER B 1 836 ? 13.547 -58.375 24.828 1 34.34 836 SER B C 1
ATOM 13229 O O . SER B 1 836 ? 14.453 -58.625 25.625 1 34.34 836 SER B O 1
ATOM 13231 N N . GLU B 1 837 ? 13.43 -57.125 24.656 1 30.25 837 GLU B N 1
ATOM 13232 C CA . GLU B 1 837 ? 14.008 -56.312 25.734 1 30.25 837 GLU B CA 1
ATOM 13233 C C . GLU B 1 837 ? 13.031 -56.156 26.906 1 30.25 837 GLU B C 1
ATOM 13235 O O . GLU B 1 837 ? 13.188 -55.281 27.734 1 30.25 837 GLU B O 1
ATOM 13240 N N . GLU B 1 838 ? 11.914 -56.938 27.047 1 25.8 838 GLU B N 1
ATOM 13241 C CA . GLU B 1 838 ? 11.625 -57.094 28.469 1 25.8 838 GLU B CA 1
ATOM 13242 C C . GLU B 1 838 ? 12.641 -57.969 29.156 1 25.8 838 GLU B C 1
ATOM 13244 O O . GLU B 1 838 ? 13 -59.031 28.641 1 25.8 838 GLU B O 1
#

Secondary structure (DSSP, 8-state):
--------------------------------------------------------------------------------------------------------------------------------SS-------SSTTSPEEEE--GGGGG--PPP-SHHHHHS--SS-THHHHHHHHHHHHTTSS--TT-S--S---SSEEE----PPPHHHHTTTS-HHHHHHHHHTTT--HHHHHHHHHHSSS----TTHHHHHHHHHHHHHHHHHHHHTTSSSEEEE--SS--TT-BTTB-BTTBSS-HHHHHHHHHHHH-TTT---EEEEE-SSS--HHHHHHHTT-TTEEEEEEEE-GGGTSTT-SGGGSTT----GGGTT-EEEEEESSS--BHHHHHHHIIIIIHHHHHHH--SEEEEEE--TTBTT-TTT--BB-HHHHHHHHHHHTTSGGG-EEEEE-----HHHHHHHHHHHHHHHHTPPPSS---PPPPHHHHHHHHHHHHHHTTT-GGG-TT--S--GGGGGG-TTGGGT--EEEETHHHHHHHHHHHHHHHH-EEEPP-TT-S-S-GGG-S-SSPPPTTGGGSEEEETTGGG-SEEEEEEEPPPEEEEEEPTTT--EEEEEEEEEE--HHHHHHHHHHHS-TT----EEEEEEE---PPPPPTTTS-SS-----HHHHHHHHHHHHHHHTGGG-TT--EEEEEEEGGGGHHHHHHHHHS-HHHHHHHEEEEEEEESSPPPPPP--SS-THHHHHHHHTEEEEE-TT-GGGS----S--S---TT---PPPGGG-SEEE-SS-SHHHHHHHTHHHHHHHHHHHHS---GGG-/--------------------------------------------------------------------------------------------------------------------------------SS-------SSTTSPEEEE--GGGGG--PPP-SHHHHHS--SS-THHHHHHHHHHHHTTSS--TT-S--S---SSEEE----PPPHHHHTTTS-HHHHHHHHHTTT--HHHHHHHHHHSSS----TTHHHHHHHHHHHHHHHHHHHHTTSSSEEEE--SS--TT-BTTB-BTTBSS-HHHHHHHHHHHH-TTT---EEEEE-SSS--HHHHHHHTT-TTEEEEEEEE-GGGTSTT-SGGGSTT----GGGTT-EEEEEESSS--BHHHHHHHIIIIIHHHHHHH--SEEEEEE--TTBTT-TTT--BB-HHHHHHHHHHHTTSGGG-EEEEE-----HHHHHHHHHHHHHHHHTPPPSS---PPPPHHHHHHHHHHHHHHTTT-GGG-TT--S--GGGGGG-TTGGGT--EEEETHHHHHHHHHHHHHHHH-EEEPP-TT-S-S-GGG-S-SSPPPTTGGGSEEEETTGGG-SEEEEEEEPPPEEEEEEPTTT--EEEEEEEEEE--HHHHHHHHHHHS-TT----EEEEEEE---PPPPPTTTS-SS-----HHHHHHHHHHHHHHHTGGG-TT--EEEEEEEGGGGHHHHHHHHHS-HHHHHHHEEEEEEEESSPPPPPP--SS-THHHHHHHHTEEEEE-TT-GGGS----S--S-S-TT---PPPGGG-SEEE-SS-SHHHHHHHHHHHHHHHHHHHHS---GGG-

pLDDT: mean 80.15, std 28.97, range [13.7, 98.94]

Solvent-accessible surface area (backbone atoms only — not comparable to full-atom values): 93473 Å² total; per-residue (Å²): 138,92,87,70,98,72,83,78,91,86,88,96,77,96,81,91,98,90,90,96,85,94,87,93,95,90,92,88,93,90,88,94,89,93,87,90,87,87,94,85,93,87,86,87,86,95,87,92,85,93,88,90,93,89,96,91,87,95,88,90,86,94,86,93,85,93,83,88,77,88,72,86,79,80,80,70,81,74,78,85,74,89,61,83,57,80,70,79,80,68,74,78,76,80,74,73,77,70,82,75,79,78,76,81,75,82,76,80,79,76,73,78,69,80,69,73,72,69,70,65,71,62,69,69,64,75,59,69,77,44,69,92,40,74,52,79,67,85,37,66,89,38,36,29,27,34,32,66,59,75,65,29,42,59,36,47,72,76,76,86,47,73,61,48,66,77,56,53,63,60,88,43,48,58,50,51,51,40,34,51,51,44,34,24,57,36,28,50,31,62,44,38,53,71,75,65,66,69,70,24,56,92,53,30,36,54,48,81,65,45,65,45,49,71,71,50,48,50,74,51,28,39,70,66,36,54,51,54,47,51,48,37,51,74,48,50,74,69,52,29,53,49,50,25,72,70,36,54,65,33,67,44,36,56,39,29,40,60,11,38,26,32,19,29,15,32,41,34,38,41,46,47,35,28,76,71,61,72,17,35,24,26,41,29,50,44,27,57,25,13,45,37,9,34,40,71,40,56,20,71,51,6,69,48,30,22,66,48,28,23,53,54,48,46,42,68,76,32,57,88,73,33,66,32,35,33,39,41,29,56,16,30,48,47,42,58,8,41,48,62,69,37,31,56,34,61,47,35,37,38,35,37,40,18,41,22,43,92,28,63,38,59,84,41,46,75,74,47,34,51,83,44,28,43,37,80,70,3,46,64,28,28,46,29,46,41,34,68,57,71,59,47,29,40,18,34,54,51,49,45,37,53,71,45,50,50,48,51,47,26,60,68,51,34,45,33,38,36,31,41,41,16,34,17,28,16,41,80,11,74,86,44,40,18,40,26,41,33,36,41,48,7,41,55,48,52,62,54,35,44,37,33,54,25,27,37,28,38,33,40,38,53,43,58,26,64,64,34,32,16,52,30,51,46,32,34,50,44,27,68,69,52,32,47,16,78,45,54,70,50,58,72,52,50,71,66,49,47,44,44,50,47,53,36,38,63,61,46,30,79,66,35,75,82,46,28,62,41,44,44,92,58,33,34,76,49,57,70,68,50,79,64,53,87,69,54,59,69,39,77,41,54,48,49,53,26,48,50,52,40,50,51,52,48,36,30,76,74,65,44,36,40,63,53,70,75,79,81,75,80,63,82,61,73,89,79,52,80,54,96,46,53,75,66,90,67,51,58,70,28,28,34,24,31,67,63,44,65,74,15,32,27,36,44,38,37,34,24,47,65,61,48,54,22,44,44,62,38,47,64,51,24,49,46,48,48,51,44,21,33,31,47,41,81,42,59,67,48,50,52,52,47,51,65,70,66,47,61,89,81,61,80,70,41,76,25,43,35,42,36,56,42,59,63,62,74,59,82,48,71,78,74,50,75,93,61,83,74,62,51,40,45,69,60,47,41,35,34,50,51,47,46,41,45,70,71,42,56,72,67,31,81,54,49,54,37,32,34,41,36,18,30,46,76,42,31,46,25,58,46,47,44,63,48,72,47,62,62,68,62,46,63,63,32,46,54,33,36,39,33,37,30,26,61,67,81,80,62,65,54,55,60,84,88,45,72,63,48,38,58,48,39,25,75,33,27,42,31,37,24,13,57,73,16,63,70,64,61,71,82,70,71,80,87,80,85,76,78,74,82,76,68,67,69,69,69,60,51,41,55,22,33,69,44,76,32,87,32,78,36,52,68,43,27,41,61,73,42,41,64,60,52,51,48,52,52,49,60,55,72,48,79,75,71,70,70,84,109,130,90,66,88,65,90,78,77,87,92,78,93,78,83,92,80,92,85,83,93,84,94,84,91,92,94,87,87,90,93,89,95,86,96,85,92,86,90,94,87,95,85,88,93,88,93,86,93,86,86,92,86,94,89,93,91,94,91,93,83,89,83,90,83,88,90,84,91,84,88,88,83,82,91,83,90,81,86,90,78,88,78,81,82,75,82,76,78,82,72,76,78,74,80,75,73,77,67,80,73,76,76,73,79,73,80,76,81,80,75,80,76,69,79,67,75,70,69,72,65,71,64,68,71,66,76,59,70,76,44,69,92,40,74,52,80,65,84,38,66,88,38,35,28,26,34,32,65,58,74,67,30,42,58,35,48,71,74,75,85,47,73,61,48,65,79,55,56,63,59,89,43,48,58,49,51,52,40,34,53,50,43,35,24,57,34,27,50,31,62,44,38,55,72,74,64,66,70,68,26,56,93,53,31,37,56,48,80,64,46,65,45,49,70,71,49,50,51,73,51,29,38,70,68,35,55,50,54,48,52,48,36,50,74,48,50,72,68,52,28,52,49,50,25,70,70,37,54,64,34,68,44,35,57,38,28,39,61,11,36,27,33,19,29,15,33,41,33,40,41,46,47,35,28,76,71,60,74,18,35,22,25,42,30,50,44,28,57,24,13,44,36,9,33,40,73,42,56,19,71,51,6,68,48,30,23,65,48,29,22,51,52,48,45,44,67,74,32,58,89,74,32,66,30,34,33,39,41,28,58,17,32,48,47,41,58,8,41,48,64,71,37,32,56,36,61,48,35,36,40,34,37,42,16,40,21,43,91,29,63,36,59,82,40,45,76,74,49,35,52,85,42,28,43,36,81,69,3,45,65,26,27,46,29,46,41,34,68,57,72,60,49,30,41,17,36,54,52,48,44,36,53,72,46,49,50,48,51,46,27,59,69,51,34,45,31,38,37,30,41,41,16,34,17,28,18,42,78,11,74,84,44,39,19,40,26,40,35,36,41,49,6,43,55,50,52,62,52,34,42,37,34,55,23,27,38,28,38,34,38,38,52,42,57,28,63,65,34,32,18,51,30,50,45,32,34,48,43,28,68,68,53,32,45,18,78,45,53,70,48,56,71,51,51,72,67,50,47,46,44,49,48,53,35,39,64,60,47,28,78,65,35,75,82,45,29,61,40,42,43,91,57,33,35,76,50,58,71,66,49,78,64,52,86,71,54,62,69,39,77,41,54,49,48,52,26,46,49,52,40,50,51,50,49,37,30,74,75,66,43,35,39,62,53,72,75,79,79,75,81,62,81,63,74,91,79,50,80,54,95,45,53,75,67,89,68,53,59,68,29,29,35,25,32,68,62,44,64,72,13,32,29,36,46,37,36,32,23,47,64,61,46,54,20,43,45,61,37,49,62,51,26,50,46,48,48,49,44,22,32,30,46,41,80,42,59,67,48,49,52,52,47,50,66,69,66,47,61,88,81,61,81,71,42,74,23,42,35,42,36,57,41,57,61,64,74,60,82,49,70,78,74,52,73,92,61,85,73,63,50,42,45,70,60,47,40,34,33,52,51,49,46,43,44,70,72,42,58,73,66,28,80,54,49,54,37,32,33,41,38,19,31,46,74,41,30,46,25,56,47,48,45,63,47,74,47,62,62,67,63,47,62,64,33,48,53,35,35,39,31,37,28,25,62,66,82,80,62,66,54,55,62,84,88,46,72,62,48,38,60,47,40,26,75,32,28,42,31,37,23,13,56,73,16,61,70,64,60,70,82,72,72,80,87,82,85,77,77,72,82,76,66,67,68,69,69,59,50,40,55,22,34,71,42,76,33,89,32,77,37,51,67,42,28,41,60,74,43,41,66,61,51,51,48,51,52,50,61,53,71,48,78,74,72,70,71,83,109

Foldseek 3Di:
DDDDDDDDDDDDDDDDDDYDDDDDYYDDDDDDDDDYDYDDDDDYDDDDDDDYYDDDYDDDDDDDDDDDDDDDDDPPPPDDDDPPCVDDPDDPDPPPDDPPPDPDPDDDDPPPPVPPPPVPVPVVPPPPPDDDDDDPDQFLVFAAEEADDLLLQVWAFDDPDPVCVVVPDLQHSCQLLLLLVLCVVVVQFVDPVSHQDQHGDDHYGYQDFDFADPVLLLLFAPPQLLVVLQCQLPDDPVVQVVCCVPAANEGGHNCRSVSLRRQLRQLLRQLVCCLVSNGNHYEYSGDDFALQAARYGDHDHHSGRNNLSNVSVCCVVPVPQFQAEEEEEAAQADSPRSCNRCLAPCSYQYEYEYAQQVQCQPVRHPCLDLLSQGDHNSGLRYGHQHFNDAAWELQLVVCLCVQPVLLQLVQSQGLAYEYADAQCQDCPNPSRRYHYYLLSLLQSLLSPCVGNVRHYYYRYHHDRDSVRSSSNSSSNSCVNSPDHRPDDDPDHGDPRSVVSSLVSLQSSVVPHVSSQFLHAVDDQVCLQVDPPLVVVPDDDDDPLVVVLVVVQVCCCVPQNKAWDADPPQPDPDQPPHLAPFDDDPPRRSFKIKHPVRLQFQEEEEEEEEAWDKDFDQRRGHRDTDPVRIDTDDDPPVVLVVVLVVPADPPDPTGYMYMYGYQYQDDDDRPSPDDPDDGRDDSQRCLLSVVVSCVVPPVVNSPSYFEYEYEYAEPSLLSVLSNCQPDDVVVCVRHYQAYEYQYAQDDFDFRDNPDDPCVLVVQQVRYEYEYEQNHVQQVDPPDDDDDDDDPPPSPARGSRRHHYDYDDHHDRVSRCVRCVVVVSVSVSVRSDDPDPVVD/DPPPDDDDDDDDDDDDDDDDDDDDDYYDYYDDDDDDDDDDDDDDDDDDDDDDYDYDYDDDDDDDDDDDDDDDDDDDDDDDPDDDDPDDPDDPDPPPPPPPPPPDPDDDDDPPPPPPPPPPPPVVPPDPPDDDDDDPDQFQVFAAEEADDLLLQVWAFDDPDPVCVVVPDLQHSCQLLLLLVLCVVVVQFVDPVSHQDQHGDDHYGYQDFDFADPVLLLLFAPPQLLVVLQCQLPDDPVVQVVCCVPAANEGGHNCRSVSLRRQ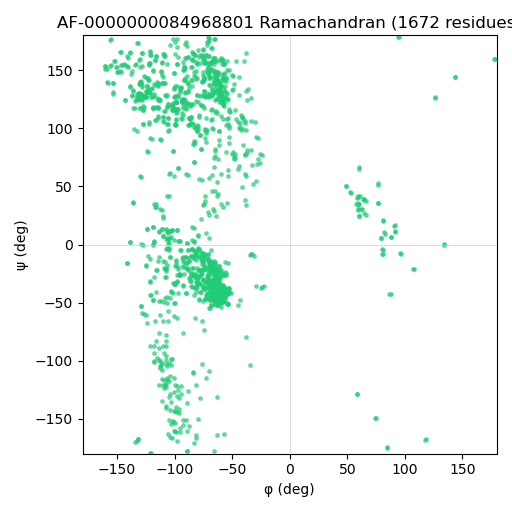LRQLLRQLVCCLVSNGNHYEYSGDDFALQAARYGDHDHHSGRNNLSNVSVCCVVPVPQFQAEEEEEAAQADSPRSCNRCLAPCSYQYEYEYAQLVQCQPVRHPCLDLLSQGDHNSGLRYGHQHFNDAAWELQLVVCLCVQPVLLQLVQSQGQAYEYADAQCQDCPNPSRRYHYYLLSLLQSLLSPCVGNVRHYYYRYHHDRDSVRSSSNSSSSSCVNSPDHRPDDDPDHGDPRSVVSSLVSLQSSVVPHVSSQFLHAVDDQVCLQVDPPLVVVPDDDDDPLVVVLVVVQVCCCVPQNKAWDDDPPQPDPDQPPHLAPFDDDPPRRSFKIKHPVRLQFQEEEEEEEEAWDKDFDQRRGHRDTDPVRIDTDDDPPVVLVVVLVVPADPPDPTGYMYMYGYQYQDDDDRPSPDDPDDGRDDSQRCLLSVVVSCVVPPVVNSPSYFEYEYEYAEPSLLSVLSNCQPDDVVVCVRHYQAYEYQYAQDDFDFRDNPDDPCVLVVQQVRYEYEYEQNHVQQVDPPDDDDDDDDPPPSPARGSRRHHYDYDDHHDRVSRCVRCVVVVSVSVNVRSDDPDPPVD